Protein 8BCX (pdb70)

Foldseek 3Di:
DPPDQDQVVVCVVVVVLSVLQQDWVDLAFWFAFFLEGELVNCQLQVLCLQFCQFNDYDHDPPDTDGQFFADCPVVLVSCVVLLQAQVVLQQFALCNLVLCVVCPQCNRNHRNVVSLVPDDPVRSGGGQHLSCFADVPPRQGDHSLCQELVVLCVLQVHDPVPDDSLNSLAVSVVSPQAWKFFFADPVSTTRGMYGQQHPHHFLASDLVSSLVSQVVRPRRQSTQNVLQRDRGHATARHLSNQLSNPAPCNVVSDHPQLQQQNDVNTRSNRDHCLPPLNPSPVVPDPDGSVVVVVVLSVLLVVLSVLLNLLSLLLLLLSNLSSVVVVLVVVVFDFDPVLQVLLVVLSSLLSRLSRHQSNHTSSCPSHSVSSCVSSVSSNVSSVSSSVSSCVRCVVRVHHADLEHESPSLVSADPVSNVVDDFPQADWDDDPVRRTYGD/DDPPDQDQVVVCVVVVVLSVLQQDFVWFAFFLEGELVNCQVQVLCLQFCQWNDYDHDDPDTDHQFFADCVVVLVSCVVLLQAQVVLQQFALCNLVLCVVCPQCNRNHRNVVSLVPDDPVRSGGGDHQVCFADVPPRQGDHSLCQELVVLCVLQVHDPVPDDSLNSLAVSVVSPQAWKFFFADPVSTTRGMYGQQHPHHFLASDLVSSLVSQVVRPRRQRTQNVLQRDRGHATARHLSNQLSNPAPCVVVSDHPQLQQQNDVVTRSNRDHSLNVLVPSVVVPDPDHSVVVVVVLVVLLVVLSVLLNLLSLLLLLLSNLSSVVVVLVVVVFDFDPVLQVLLVVLSSLLSRLSRHQSNHTSSCPSHSVSSCVSSVSSNVSSVSSSVSSCVRCVVRVHHADLAHESPSLVSADPVSNVVDDDPQADWDDDPVRRTYGD/DFDADDPPDQDQVSVCSRVVVLSPLQLPLWFAFFQEGELVNCQLQVLCLQFCQWSDYDHDDPDDDHQFFADCPVVQVSCVVLLQAQVVLQQFALCSLVLCVVCPQCNRNHRNVVSLVPDDPVRSGGGQHQVCFADRGPRQGDHSLCQELVVLCVLQVHDPVPDDSLNSLASSVVSPQAWKFFFADPVSTTRGMYGQQHPHHFLASDLVSSLVSQVVRPRRQSTQNPLQRDRGHATARHLSNQLSNPAPCNVVSDHPQLQQFNFDADPHDTGTRNNRDHCVVVLVVSVVVPDPDDSVVVVVVLVVLLVVLSVLLNLLSLLLLLLSNLSSVVVVLVVVVFDQDPVLQVLLVVLSSLLSRLSRHQSNHTSSCPSHSVSSCVSSVSSNVSSVSSSVSSCVRCVVRVHHADLEHESPSLVSAPPVSNVVDDFPQADWDDDPVRRTYGD/DFDADDPPDQDQVSVCVRVVVLSVLQVDWVWFAFFQEGELVNCQLQVLCLQFCQFNDYDHDDPDTDHQFFADCVVVLVSCVVLLQAQVVLQQFALCNLVLCVVCPQCNRNHRNVVSLVPDDPVRSGGGHHQVCFADRGPRQGDHSLCQELVVLCVLQVHDPVPDDSLNSLAVSVVSPQAWKFFFADPVSTTRGMYGQQHPHHFLASDLVSSLVSQVVRPRRQSTQNVLQRDRGHATARHLSNQLSNPAPCNVVSDHPQLQQQNFDADPHDTGGRSNRDHCVNVLVPSVVVPDPDHSVVVVVVLVVLLVVLSVLLNLLSLLLLLLSNLSSVVVVLVVVVFDQDPVLQVLLVVLSSLLSRLSRHQSNHTSSCPSHSVSSCVSSVSSNVSSNSSSVSSCVRCVVRVHHADLEHESPSCVSADPVSNVVDDFPQADWDDDPVRRTYGD

Organism: Geobacter metallireducens (strain ATCC 53774 / DSM 7210 / GS-15) (NCBI:txid269799)

Solvent-accessible surface area: 79142 Å² total; per-residue (Å²): 111,80,66,48,25,40,9,50,33,22,7,161,66,98,85,62,47,52,77,24,34,112,118,127,239,64,77,50,38,120,1,1,57,1,50,48,2,11,9,93,35,0,31,69,0,12,8,1,0,0,0,4,26,42,13,24,18,7,81,44,62,103,124,103,107,17,76,13,89,40,95,12,102,95,29,64,103,23,0,78,121,52,94,0,4,0,5,22,0,4,32,72,0,12,26,0,32,125,9,36,167,122,33,29,93,73,0,12,65,30,71,5,124,59,0,14,67,114,3,48,146,160,18,43,48,14,0,23,3,24,24,5,33,30,40,44,162,102,51,56,54,82,21,10,3,36,37,2,0,6,74,3,1,137,94,4,61,29,84,90,97,166,31,54,173,75,63,20,45,2,0,16,33,0,5,28,81,1,0,26,0,7,17,31,41,112,108,118,72,0,59,10,17,43,6,0,0,53,69,3,129,54,17,74,0,12,0,59,37,0,1,156,27,8,91,87,34,106,39,1,20,29,10,58,0,81,6,4,51,12,121,3,3,0,0,3,50,0,27,5,0,1,17,0,19,89,1,88,52,64,132,80,46,20,4,28,18,60,36,76,52,34,149,145,81,30,10,46,81,70,52,44,29,35,110,61,66,1,149,14,24,73,91,118,60,136,64,157,41,78,112,13,54,70,71,8,25,38,24,10,52,109,3,28,58,24,5,52,36,1,0,8,4,0,0,6,0,0,4,0,0,36,52,0,52,55,3,80,94,133,58,70,156,13,42,156,55,7,34,65,39,0,70,53,2,0,20,34,0,0,5,5,12,0,4,1,1,1,1,25,16,1,0,58,41,4,27,93,18,0,66,78,0,0,35,8,0,10,8,9,0,7,8,0,5,0,0,0,0,2,0,0,8,99,18,56,40,73,4,76,43,14,0,65,0,72,0,52,124,6,9,47,150,114,0,105,159,116,24,93,8,24,73,72,20,86,51,111,16,99,44,1,16,22,0,78,21,58,76,95,68,48,24,26,9,50,30,3,5,162,54,90,78,74,48,43,89,30,34,95,130,109,129,128,2,2,65,2,45,42,2,12,7,94,37,0,63,71,1,12,8,1,0,0,0,4,27,43,10,24,18,8,85,53,68,163,77,92,89,19,62,13,79,35,73,13,100,102,28,68,108,25,4,73,116,43,100,0,5,0,4,20,0,4,31,70,0,11,28,0,32,138,7,36,171,99,33,20,90,73,0,13,69,28,81,9,144,66,0,16,66,100,3,63,146,154,19,43,49,14,1,24,3,26,23,6,33,31,39,16,147,102,48,56,61,84,27,10,6,36,36,2,0,5,61,1,0,108,41,14,69,28,54,82,31,98,28,37,177,72,60,21,96,3,0,14,35,0,5,30,79,1,0,26,0,3,18,29,42,110,109,137,73,0,59,10,17,34,4,0,0,11,72,8,125,47,17,50,0,12,1,60,38,0,1,155,8,7,91,58,21,105,38,1,20,32,11,60,0,80,6,4,50,13,112,2,2,0,0,2,53,0,29,6,0,1,17,0,20,90,1,89,50,62,133,80,45,20,3,28,19,64,36,73,55,13,65,98,95,49,3,44,58,72,73,51,24,67,72,22,90,1,100,8,23,87,109,115,60,138,66,156,43,88,113,12,81,70,67,9,92,44,25,15,70,106,1,24,56,18,4,53,62,0,0,9,4,0,0,7,0,0,1,0,0,37,60,0,53,54,3,80,94,131,59,67,156,12,43,154,75,25,33,63,125,0,69,51,12,0,19,33,0,0,4,7,12,0,4,1,1,1,0,30,13,1,0,56,40,4,22,103,18,0,66,101,0,0,34,47,0,26,64,54,0,70,111,0,34,50,25,0,62,102,1,0,57,149,19,56,40,122,21,81,139,34,1,76,0,70,0,44,125,7,13,54,99,134,0,88,96,123,20,103,8,62,87,176,56,102,49,139,18,120,146,59,19,39,0,19,25,248,62,102,163,12,73,94,65,48,22,25,9,34,42,4,8,153,13,66,76,44,50,41,95,19,35,93,155,125,91,3,2,40,2,62,50,1,11,14,92,38,0,61,75,1,12,8,2,0,0,2,4,26,42,15,22,19,7,114,28,58,149,82,102,142,35,60,15,82,38,78,19,109,96,39,34,108,29,2,80,130,59,90,3,5,0,5,28,0,4,30,67,0,11,27,0,33,114,6,36,172,115,33,30,94,74,0,13,76,31,72,8,142,60,0,23,67,112,3,63,146,157,18,47,50,13,0,22,2,24,32,5,32,29,43,27,151,101,47,57,58,86,23,9,3,35,36,2,0,4,75,2,1,142,89,5,68,28,78,92,97,166,30,54,177,75,61,19,69,3,0,15,35,0,4,29,80,1,0,28,0,8,18,28,41,117,91,131,64,0,59,10,16,38,4,0,0,51,68,2,134,53,16,74,0,12,1,59,36,0,2,155,26,8,90,87,35,106,40,1,34,14,12,65,0,79,6,5,47,12,171,2,3,0,0,5,51,0,25,4,0,1,17,0,20,90,2,88,55,61,132,78,45,21,4,27,22,63,37,67,46,12,117,41,208,59,87,98,152,162,16,34,8,36,93,51,59,48,28,55,158,21,119,6,99,6,24,85,104,112,62,140,73,154,52,90,114,13,63,55,75,9,54,42,24,17,66,117,5,22,64,22,4,52,39,0,0,10,3,0,0,5,0,0,1,0,0,55,62,0,54,59,3,80,94,124,59,76,155,13,40,154,54,4,34,63,36,0,69,52,2,0,20,34,0,0,5,5,12,0,3,2,1,0,1,34,15,1,0,56,39,5,32,92,20,0,70,91,0,0,36,10,0,10,9,7,0,9,12,0,6,0,2,0,0,2,1,0,6,99,19,60,41,76,5,84,43,16,1,68,0,52,0,54,153,15,12,50,156,127,0,102,100,74,25,105,8,50,80,138,56,80,50,103,22,96,45,1,15,19,0,80,23,256,68,100,164,12,73,97,70,49,25,25,9,34,46,4,7,155,15,68,76,44,51,42,92,10,33,97,112,118,128,92,4,4,42,2,64,35,2,12,18,93,39,0,61,74,1,13,10,2,0,0,1,4,28,42,20,26,26,16,124,37,75,150,76,97,134,20,61,13,88,40,91,14,105,74,34,32,108,19,1,68,131,69,130,1,4,0,5,23,0,5,30,72,0,11,28,0,32,125,7,37,172,90,33,30,96,76,0,14,70,30,82,6,152,61,0,23,63,102,4,62,146,156,20,42,48,14,0,25,3,24,22,5,31,31,39,16,143,101,47,56,54,82,22,10,5,37,34,1,0,6,72,3,2,139,94,4,61,29,48,96,87,90,31,55,174,69,58,20,59,2,0,14,32,0,4,30,80,1,0,27,0,7,18,28,40,102,118,123,91,0,56,10,16,43,6,0,0,55,69,2,133,51,16,73,0,12,0,62,38,0,2,155,27,7,90,66,29,73,40,1,17,28,11,61,0,80,7,5,49,11,106,2,3,0,0,4,49,0,28,4,0,1,17,0,20,89,0,88,51,60,135,77,45,22,3,28,20,65,36,73,51,14,124,34,201,61,87,98,155,160,12,34,6,41,68,71,76,49,28,56,155,31,99,0,108,6,26,77,113,113,62,141,67,155,41,106,116,15,66,78,74,10,86,40,24,16,68,116,1,18,58,22,6,53,59,0,0,10,3,0,0,6,0,0,0,0,0,57,63,0,55,57,2,79,94,124,60,78,155,14,42,153,75,25,32,65,124,0,69,52,11,0,20,34,0,0,5,7,12,0,2,2,1,0,1,33,14,1,0,59,40,2,25,107,19,0,66,98,0,0,35,46,0,25,66,53,0,72,112,0,34,48,24,0,60,102,1,0,56,150,19,60,40,121,21,82,137,27,1,44,0,53,0,51,153,16,13,56,88,70,0,109,102,74,22,98,8,64,82,175,55,95,50,142,25,122,148,59,21,40,0,113,23

Nearest PDB structures (foldseek):
  8bcx-assembly3_C  TM=1.002E+00  e=2.032E-79  Geobacter metallireducens GS-15
  8bcx-assembly4_D  TM=1.002E+00  e=2.264E-77  Geobacter metallireducens GS-15
  8bcx-assembly2_B  TM=9.991E-01  e=5.016E-74  Geobacter metallireducens GS-15
  8bcx-assembly1_A  TM=9.846E-01  e=2.539E-73  Geobacter metallireducens GS-15
  6v0a-assembly2_D  TM=9.038E-01  e=1.620E-48  Trichlorobacter lovleyi SZ

InterPro domains:
  IPR003321 Cytochrome c552 [PF02335] (44-482)
  IPR003321 Cytochrome c552 [PIRSF000243] (30-481)
  IPR003321 Cytochrome c552 [PTHR30633] (10-483)
  IPR003321 Cytochrome c552 [cd00548] (44-440)
  IPR036280 Multiheme cytochrome superfamily [SSF48695] (37-482)

Secondary structure (DSSP, 8-state):
-TT---HHHHHHH-HHHHHHHH----SS-----TTSEEHHHHHHSTHHHHHHTTT-EE----S---SSB---HHHHHHHHHHT-TTGGGTTT-TTHHHHHHHHTHHHHHS-HHHHHTTS-GGGTTB-S-GGGTB-TTT--B----IIIIIHHHHHTT--GGG--HHHHHHHTTTTTSS--B--B-TTS-B---B---TT-BTTB--HHHHHHHHHH-GGG--EE-TTT--EE------HHHHHHTT-HHHHTT--HHHHHS-------S---TT-TTTHHHHTT--S-HHHHHHHHHHHHHHHHHHHHHHHHHHHHHHHHHHHHHHHHHTT----HHHHHHHHHHHHHHHHHHHHHHT-TTTTTT-HHHHHHHHHHHHHHHHHHHHHHHHHHHHTT----SSEE--GGGGS-HHHHTT----TT-EEE-TTS-EEE-/--TT---HHHHHHH-HHHHHHHH-------TTSEEHHHHHHSTHHHHHHTTT-EEPPP-PPP-SSB---HHHHHHHHHHT-TTGGGTTT-TTHHHHHHHHTTHHHHS-HHHHHTTS-GGGTTB-S-GGGTB-TTT--B----IIIIIHHHHHTT--GGG--HHHHHHHTGGGTSS--B--B-TTS-B---B---TT-BTTB--HHHHHHHHHH-GGG--EE-TTT--EE------HHHHHHTT-HHHHTT--HHHHHS-B--B--S---SGGGTTHHHHTT--S-HHHHHHHHHHHHHHHHHHHHHHHHHHHHHHHHHHHHHHHHHTT----HHHHHHHHHHHHHHHHHHHHHHT-TTTTTT-HHHHHHHHHHHHHHHHHHHHHHHHHHHHTT-PPPSSEE--GGGGS-HHHHTT----TT-EEE-TTS-EEE-/-PPPPPTT---HHHHHHH-HHHHHHHH------TTSEEHHHHHHSTHHHHHHTTT-EE--------SSB---HHHHHHHHHHT-TTGGGTTT-TTHHHHHHHHTTHHHHS-HHHHHTTS-GGGTTB-S-GGGTB-TTT--B----IIIIIHHHHHTT--GGG--HHHHHHHTGGGTSS--B--B-TTS-B---B---TT-BTTB--HHHHHHHHHH-GGG--EE-TTT--EE------HHHHHHTT-HHHHTT--HHHHHS-EEEETTEEEE-TT---TTTTTTHHHHTT--S-HHHHHHHHHHHHHHHHHHHHHHHHHHHHHHHHHHHHHHHHHTTPPPPHHHHHHHHHHHHHHHHHHHHHHT-TTTTTT-HHHHHHHHHHHHHHHHHHHHHHHHHHHHTT-PPPSSEE--GGGGS-HHHHTT----TT-EEE-TTS-EEE-/-PPPPPTT---HHHHTTT-HHHHHHHH-------TTSEEHHHHHHSTHHHHHHTTT-EE--------SSB---HHHHHHHHHHT-TTGGGTTT-TTHHHHHHHHTTHHHHS-HHHHHTTS-GGGTTB-S-GGGTB-TTT--B----IIIIIHHHHHTT--GGG--HHHHHHHTGGGTSS--B--B-TTS-B---B---TT-BTTB--HHHHHHHHHH-GGG--EE-TTT--EE------HHHHHTTT-HHHHTT--HHHHHS-EEEETTEEEE--S---TTTTTTTTGGGT--S-HHHHHHHHHHHHHHHHHHHHHHHHHHHHHHHHHHHHHHHHHTTPPP-HHHHHHHHHHHHHHHHHHHHHHT-TTTTTTSHHHHHHHHHHHHHHHHHHHHHHHHHHHHTT-PPPSSEE--GGGGS-HHHHHH----TT-EEE-TTS-EEE-

Radius of gyration: 43.04 Å; Cα contacts (8 Å, |Δi|>4): 3008; chains: 4; bounding box: 99×131×94 Å

B-factor: mean 35.59, std 16.67, range [3.0, 115.53]

Structure (mmCIF, N/CA/C/O backbone):
data_8BCX
#
_entry.id   8BCX
#
_cell.length_a   91.085
_cell.length_b   91.965
_cell.length_c   123.939
_cell.angle_alpha   90
_cell.angle_beta   99.06
_cell.angle_gamma   90
#
_symmetry.space_group_name_H-M   'P 1 21 1'
#
loop_
_entity.id
_entity.type
_entity.pdbx_description
1 polymer 'Nitrite reductase (cytochrome; ammonia-forming)'
2 non-polymer 'HEME C'
3 non-polymer 'SULFATE ION'
4 water water
#
loop_
_atom_site.group_PDB
_atom_site.id
_atom_site.type_symbol
_atom_site.label_atom_id
_atom_site.label_alt_id
_atom_site.label_comp_id
_atom_site.label_asym_id
_atom_site.label_entity_id
_atom_site.label_seq_id
_atom_site.pdbx_PDB_ins_code
_atom_site.Cartn_x
_atom_site.Cartn_y
_atom_site.Cartn_z
_atom_site.occupancy
_atom_site.B_iso_or_equiv
_atom_site.auth_seq_id
_atom_site.auth_comp_id
_atom_site.auth_asym_id
_atom_site.auth_atom_id
_atom_site.pdbx_PDB_model_num
ATOM 1 N N . PRO A 1 43 ? 56.627 5.265 9.331 1 73.84 39 PRO A N 1
ATOM 2 C CA . PRO A 1 43 ? 56.833 4.002 10.059 1 74.23 39 PRO A CA 1
ATOM 3 C C . PRO A 1 43 ? 55.958 3.847 11.292 1 75 39 PRO A C 1
ATOM 4 O O . PRO A 1 43 ? 55.511 4.841 11.864 1 75.28 39 PRO A O 1
ATOM 8 N N . ASP A 1 44 ? 55.69 2.592 11.693 1 75.17 40 ASP A N 1
ATOM 9 C CA . ASP A 1 44 ? 54.867 2.294 12.866 1 75.74 40 ASP A CA 1
ATOM 10 C C . ASP A 1 44 ? 55.563 2.774 14.132 1 75.94 40 ASP A C 1
ATOM 11 O O . ASP A 1 44 ? 56.769 2.594 14.28 1 76.54 40 ASP A O 1
ATOM 13 N N . GLY A 1 45 ? 54.816 3.425 15.008 1 75.43 41 GLY A N 1
ATOM 14 C CA . GLY A 1 45 ? 55.374 3.941 16.251 1 75.21 41 GLY A CA 1
ATOM 15 C C . GLY A 1 45 ? 56.099 5.27 16.134 1 74.4 41 GLY A C 1
ATOM 16 O O . GLY A 1 45 ? 56.683 5.737 17.115 1 74.99 41 GLY A O 1
ATOM 17 N N . GLU A 1 46 ? 56.077 5.895 14.946 1 72.77 42 GLU A N 1
ATOM 18 C CA . GLU A 1 46 ? 56.723 7.19 14.757 1 71.25 42 GLU A CA 1
ATOM 19 C C . GLU A 1 46 ? 55.811 8.318 15.265 1 69.02 42 GLU A C 1
ATOM 20 O O . GLU A 1 46 ? 54.795 8.631 14.647 1 68.78 42 GLU A O 1
ATOM 26 N N . VAL A 1 47 ? 56.184 8.91 16.408 1 67.01 43 VAL A N 1
ATOM 27 C CA . VAL A 1 47 ? 55.457 9.99 17.07 1 65.35 43 VAL A CA 1
ATOM 28 C C . VAL A 1 47 ? 55.792 11.362 16.461 1 63 43 VAL A C 1
ATOM 29 O O . VAL A 1 47 ? 54.91 12.219 16.372 1 62.68 43 VAL A O 1
ATOM 33 N N . ASP A 1 48 ? 57.049 11.551 16.014 1 61.07 44 ASP A N 1
ATOM 34 C CA . ASP A 1 48 ? 57.532 12.824 15.471 1 59.77 44 ASP A CA 1
ATOM 35 C C . ASP A 1 48 ? 56.722 13.361 14.294 1 58.56 44 ASP A C 1
ATOM 36 O O . ASP A 1 48 ? 56.798 12.828 13.197 1 58.94 44 ASP A O 1
ATOM 41 N N . PRO A 1 49 ? 55.986 14.469 14.507 1 57.1 45 PRO A N 1
ATOM 42 C CA . PRO A 1 49 ? 55.204 15.062 13.413 1 56.36 45 PRO A CA 1
ATOM 43 C C . PRO A 1 49 ? 56.053 15.556 12.243 1 56.11 45 PRO A C 1
ATOM 44 O O . PRO A 1 49 ? 55.544 15.648 11.134 1 56.18 45 PRO A O 1
ATOM 48 N N . ALA A 1 50 ? 57.341 15.866 12.477 1 55.5 46 ALA A N 1
ATOM 49 C CA . ALA A 1 50 ? 58.248 16.291 11.414 1 55.41 46 ALA A CA 1
ATOM 50 C C . ALA A 1 50 ? 58.484 15.132 10.412 1 55.45 46 ALA A C 1
ATOM 51 O O . ALA A 1 50 ? 58.641 15.372 9.207 1 55.1 46 ALA A O 1
ATOM 53 N N . VAL A 1 51 ? 58.449 13.874 10.896 1 55.31 47 VAL A N 1
ATOM 54 C CA . VAL A 1 51 ? 58.576 12.715 10.025 1 55.54 47 VAL A CA 1
ATOM 55 C C . VAL A 1 51 ? 57.325 12.605 9.158 1 55.55 47 VAL A C 1
ATOM 56 O O . VAL A 1 51 ? 57.445 12.47 7.944 1 56.32 47 VAL A O 1
ATOM 60 N N . TRP A 1 52 ? 56.131 12.731 9.757 1 54.53 48 TRP A N 1
ATOM 61 C CA . TRP A 1 52 ? 54.863 12.708 9.003 1 53.87 48 TRP A CA 1
ATOM 62 C C . TRP A 1 52 ? 54.791 13.886 8.006 1 55.95 48 TRP A C 1
ATOM 63 O O . TRP A 1 52 ? 54.272 13.74 6.898 1 56.53 48 TRP A O 1
ATOM 74 N N . GLY A 1 53 ? 55.352 15.019 8.412 1 56.72 49 GLY A N 1
ATOM 75 C CA . GLY A 1 53 ? 55.422 16.24 7.632 1 58.27 49 GLY A CA 1
ATOM 76 C C . GLY A 1 53 ? 56.247 16.137 6.373 1 59.93 49 GLY A C 1
ATOM 77 O O . GLY A 1 53 ? 56.089 16.968 5.479 1 60.6 49 GLY A O 1
ATOM 78 N N . LYS A 1 54 ? 57.139 15.132 6.279 1 60.51 50 LYS A N 1
ATOM 79 C CA . LYS A 1 54 ? 57.906 14.938 5.047 1 61.29 50 LYS A CA 1
ATOM 80 C C . LYS A 1 54 ? 57.021 14.298 3.95 1 61.38 50 LYS A C 1
ATOM 81 O O . LYS A 1 54 ? 57.285 14.497 2.762 1 62.58 50 LYS A O 1
ATOM 87 N N . ALA A 1 55 ? 55.955 13.57 4.346 1 60.14 51 ALA A N 1
ATOM 88 C CA . ALA A 1 55 ? 55 12.961 3.423 1 59.61 51 ALA A CA 1
ATOM 89 C C . ALA A 1 55 ? 53.838 13.926 3.155 1 58.64 51 ALA A C 1
ATOM 90 O O . ALA A 1 55 ? 53.346 14.007 2.031 1 58.7 51 ALA A O 1
ATOM 92 N N . TYR A 1 56 ? 53.398 14.66 4.193 1 57.25 52 TYR A N 1
ATOM 93 C CA . TYR A 1 56 ? 52.27 15.592 4.102 1 56.34 52 TYR A CA 1
ATOM 94 C C . TYR A 1 56 ? 52.673 16.967 4.631 1 55.71 52 TYR A C 1
ATOM 95 O O . TYR A 1 56 ? 52.303 17.342 5.747 1 55.5 52 TYR A O 1
ATOM 104 N N . PRO A 1 57 ? 53.439 17.735 3.833 1 54.87 53 PRO A N 1
ATOM 105 C CA . PRO A 1 57 ? 53.915 19.046 4.315 1 54.52 53 PRO A CA 1
ATOM 106 C C . PRO A 1 57 ? 52.845 20.109 4.535 1 54.13 53 PRO A C 1
ATOM 107 O O . PRO A 1 57 ? 53.013 20.953 5.411 1 55.05 53 PRO A O 1
ATOM 111 N N . THR A 1 58 ? 51.75 20.068 3.771 1 52.94 54 THR A N 1
ATOM 112 C CA . THR A 1 58 ? 50.677 21.051 3.909 1 52.17 54 THR A CA 1
ATOM 113 C C . THR A 1 58 ? 49.985 20.961 5.269 1 51.4 54 THR A C 1
ATOM 114 O O . THR A 1 58 ? 49.861 21.971 5.965 1 51.59 54 THR A O 1
ATOM 118 N N . GLU A 1 59 ? 49.535 19.754 5.645 1 50.29 55 GLU A N 1
ATOM 119 C CA . GLU A 1 59 ? 48.849 19.51 6.909 1 49.41 55 GLU A CA 1
ATOM 120 C C . GLU A 1 59 ? 49.786 19.716 8.102 1 49.11 55 GLU A C 1
ATOM 121 O O . GLU A 1 59 ? 49.319 20.141 9.16 1 49.02 55 GLU A O 1
ATOM 127 N N . TYR A 1 60 ? 51.108 19.453 7.923 1 48.53 56 TYR A N 1
ATOM 128 C CA . TYR A 1 60 ? 52.127 19.659 8.944 1 48.57 56 TYR A CA 1
ATOM 129 C C . TYR A 1 60 ? 52.31 21.158 9.207 1 49.33 56 TYR A C 1
ATOM 130 O O . TYR A 1 60 ? 52.377 21.575 10.369 1 49.45 56 TYR A O 1
ATOM 139 N N . GLU A 1 61 ? 52.342 21.962 8.113 1 49.66 57 GLU A N 1
ATOM 140 C CA . GLU A 1 61 ? 52.473 23.426 8.136 1 49.94 57 GLU A CA 1
ATOM 141 C C . GLU A 1 61 ? 51.286 24.064 8.871 1 48.6 57 GLU A C 1
ATOM 142 O O . GLU A 1 61 ? 51.495 24.921 9.734 1 48.67 57 GLU A O 1
ATOM 148 N N . MET A 1 62 ? 50.048 23.623 8.567 1 47.35 58 MET A N 1
ATOM 149 C CA . MET A 1 62 ? 48.867 24.16 9.252 1 46.66 58 MET A CA 1
ATOM 150 C C . MET A 1 62 ? 48.855 23.708 10.7 1 45.81 58 MET A C 1
ATOM 151 O O . MET A 1 62 ? 48.481 24.488 11.581 1 45.75 58 MET A O 1
ATOM 156 N N . TRP A 1 63 ? 49.216 22.432 10.943 1 45.07 59 TRP A N 1
ATOM 157 C CA . TRP A 1 63 ? 49.2 21.843 12.274 1 45.08 59 TRP A CA 1
ATOM 158 C C . TRP A 1 63 ? 50.066 22.614 13.271 1 46.29 59 TRP A C 1
ATOM 159 O O . TRP A 1 63 ? 49.628 22.826 14.391 1 45.08 59 TRP A O 1
ATOM 170 N N . LYS A 1 64 ? 51.27 23.062 12.86 1 48.56 60 LYS A N 1
ATOM 171 C CA . LYS A 1 64 ? 52.157 23.77 13.787 1 51.05 60 LYS A CA 1
ATOM 172 C C . LYS A 1 64 ? 51.762 25.237 14.002 1 53.66 60 LYS A C 1
ATOM 173 O O . LYS A 1 64 ? 52.148 25.821 15.013 1 54.13 60 LYS A O 1
ATOM 179 N N . LYS A 1 65 ? 50.943 25.812 13.112 1 55.25 61 LYS A N 1
ATOM 180 C CA . LYS A 1 65 ? 50.492 27.193 13.258 1 57.02 61 LYS A CA 1
ATOM 181 C C . LYS A 1 65 ? 49.533 27.375 14.434 1 58.49 61 LYS A C 1
ATOM 182 O O . LYS A 1 65 ? 48.748 26.482 14.744 1 59.05 61 LYS A O 1
ATOM 188 N N . THR A 1 66 ? 49.599 28.534 15.09 1 59.14 62 THR A N 1
ATOM 189 C CA . THR A 1 66 ? 48.709 28.836 16.205 1 60.07 62 THR A CA 1
ATOM 190 C C . THR A 1 66 ? 48.25 30.305 16.169 1 60.56 62 THR A C 1
ATOM 191 O O . THR A 1 66 ? 47.126 30.623 16.562 1 60.78 62 THR A O 1
ATOM 195 N N . LYS A 1 74 ? 39.259 43.768 21.688 1 53.19 70 LYS A N 1
ATOM 196 C CA . LYS A 1 74 ? 38.462 42.825 22.483 1 53.46 70 LYS A CA 1
ATOM 197 C C . LYS A 1 74 ? 37.409 42.129 21.594 1 52.97 70 LYS A C 1
ATOM 198 O O . LYS A 1 74 ? 36.834 42.762 20.698 1 53.26 70 LYS A O 1
ATOM 204 N N . SER A 1 75 ? 37.176 40.821 21.829 1 51.57 71 SER A N 1
ATOM 205 C CA . SER A 1 75 ? 36.255 40.014 21.025 1 50.39 71 SER A CA 1
ATOM 206 C C . SER A 1 75 ? 34.778 40.316 21.282 1 48.67 71 SER A C 1
ATOM 207 O O . SER A 1 75 ? 34.408 40.631 22.413 1 49.13 71 SER A O 1
ATOM 210 N N . LYS A 1 76 ? 33.926 40.155 20.251 1 46.26 72 LYS A N 1
ATOM 211 C CA . LYS A 1 76 ? 32.48 40.293 20.45 1 44.84 72 LYS A CA 1
ATOM 212 C C . LYS A 1 76 ? 31.804 38.935 20.853 1 42.54 72 LYS A C 1
ATOM 213 O O . LYS A 1 76 ? 30.621 38.912 21.217 1 42.51 72 LYS A O 1
ATOM 219 N N . TYR A 1 77 ? 32.585 37.823 20.846 1 40.09 73 TYR A N 1
ATOM 220 C CA . TYR A 1 77 ? 32.122 36.5 21.249 1 38.02 73 TYR A CA 1
ATOM 221 C C . TYR A 1 77 ? 32.507 36.188 22.718 1 35.32 73 TYR A C 1
ATOM 222 O O . TYR A 1 77 ? 33.468 36.731 23.256 1 34.4 73 TYR A O 1
ATOM 231 N N . LYS A 1 78 ? 31.706 35.36 23.366 1 33.76 74 LYS A N 1
ATOM 232 C CA . LYS A 1 78 ? 31.907 35.016 24.761 1 32.76 74 LYS A CA 1
ATOM 233 C C . LYS A 1 78 ? 32.536 33.647 24.902 1 31 74 LYS A C 1
ATOM 234 O O . LYS A 1 78 ? 32.489 32.823 23.989 1 30.89 74 LYS A O 1
ATOM 240 N N . ARG A 1 79 ? 33.114 33.393 26.063 1 29.64 75 ARG A N 1
ATOM 241 C CA . ARG A 1 79 ? 33.622 32.078 26.431 1 29.52 75 ARG A CA 1
ATOM 242 C C . ARG A 1 79 ? 33.133 31.729 27.858 1 27.66 75 ARG A C 1
ATOM 243 O O . ARG A 1 79 ? 32.803 32.632 28.639 1 27.93 75 ARG A O 1
ATOM 251 N N . GLY A 1 80 ? 33.028 30.443 28.167 1 25.44 76 GLY A N 1
ATOM 252 C CA . GLY A 1 80 ? 32.659 30.02 29.507 1 24.52 76 GLY A CA 1
ATOM 253 C C . GLY A 1 80 ? 33.915 29.962 30.366 1 24.07 76 GLY A C 1
ATOM 254 O O . GLY A 1 80 ? 34.898 30.671 30.097 1 24.92 76 GLY A O 1
ATOM 255 N N . PHE A 1 81 ? 33.948 29.062 31.335 1 22.37 77 PHE A N 1
ATOM 256 C CA . PHE A 1 81 ? 35.153 28.907 32.152 1 21.49 77 PHE A CA 1
ATOM 257 C C . PHE A 1 81 ? 35.911 27.64 31.75 1 21.06 77 PHE A C 1
ATOM 258 O O . PHE A 1 81 ? 35.344 26.737 31.122 1 21.61 77 PHE A O 1
ATOM 266 N N . ASP A 1 82 ? 37.195 27.579 32.082 1 20.13 78 ASP A N 1
ATOM 267 C CA . ASP A 1 82 ? 37.989 26.382 31.826 1 19.89 78 ASP A CA 1
ATOM 268 C C . ASP A 1 82 ? 37.835 25.579 33.114 1 20.62 78 ASP A C 1
ATOM 269 O O . ASP A 1 82 ? 38.297 26.029 34.157 1 21.19 78 ASP A O 1
ATOM 274 N N . ALA A 1 83 ? 37.113 24.457 33.073 1 20.65 79 ALA A N 1
ATOM 275 C CA . ALA A 1 83 ? 36.833 23.688 34.282 1 21.52 79 ALA A CA 1
ATOM 276 C C . ALA A 1 83 ? 38.065 23.3 35.129 1 22.28 79 ALA A C 1
ATOM 277 O O . ALA A 1 83 ? 37.986 23.333 36.358 1 22.03 79 ALA A O 1
ATOM 279 N N . ASP A 1 84 ? 39.186 22.965 34.496 1 22.51 80 ASP A N 1
ATOM 280 C CA . ASP A 1 84 ? 40.396 22.579 35.234 1 22.94 80 ASP A CA 1
ATOM 281 C C . ASP A 1 84 ? 41.334 23.743 35.546 1 23.85 80 ASP A C 1
ATOM 282 O O . ASP A 1 84 ? 42.408 23.524 36.091 1 24.07 80 ASP A O 1
ATOM 287 N N . HIS A 1 85 ? 40.945 24.971 35.193 1 24.46 81 HIS A N 1
ATOM 288 C CA . HIS A 1 85 ? 41.747 26.16 35.453 1 24.85 81 HIS A CA 1
ATOM 289 C C . HIS A 1 85 ? 40.819 27.374 35.571 1 23.98 81 HIS A C 1
ATOM 290 O O . HIS A 1 85 ? 40.678 28.147 34.623 1 23.85 81 HIS A O 1
ATOM 297 N N . VAL A 1 86 ? 40.123 27.489 36.717 1 23.37 82 VAL A N 1
ATOM 298 C CA . VAL A 1 86 ? 39.203 28.589 36.956 1 23.14 82 VAL A CA 1
ATOM 299 C C . VAL A 1 86 ? 40.046 29.825 37.225 1 23.01 82 VAL A C 1
ATOM 300 O O . VAL A 1 86 ? 40.917 29.779 38.083 1 23.15 82 VAL A O 1
ATOM 304 N N . THR A 1 87 ? 39.83 30.914 36.468 1 22.16 83 THR A N 1
ATOM 305 C CA . THR A 1 87 ? 40.651 32.117 36.64 1 21.49 83 THR A CA 1
ATOM 306 C C . THR A 1 87 ? 39.929 33.241 37.34 1 22.13 83 THR A C 1
ATOM 307 O O . THR A 1 87 ? 38.699 33.294 37.302 1 22.7 83 THR A O 1
ATOM 311 N N . TYR A 1 88 ? 40.688 34.188 37.921 1 22.42 84 TYR A N 1
ATOM 312 C CA . TYR A 1 88 ? 40.11 35.375 38.558 1 22.72 84 TYR A CA 1
ATOM 313 C C . TYR A 1 88 ? 39.311 36.197 37.566 1 22.69 84 TYR A C 1
ATOM 314 O O . TYR A 1 88 ? 38.306 36.782 37.959 1 23.06 84 TYR A O 1
ATOM 323 N N . ASP A 1 89 ? 39.729 36.212 36.286 1 22.72 85 ASP A N 1
ATOM 324 C CA . ASP A 1 89 ? 39.034 36.89 35.19 1 23.29 85 ASP A CA 1
ATOM 325 C C . ASP A 1 89 ? 37.643 36.326 35.001 1 22.9 85 ASP A C 1
ATOM 326 O O . ASP A 1 89 ? 36.715 37.095 34.773 1 22.99 85 ASP A O 1
ATOM 331 N N . LYS A 1 90 ? 37.49 34.996 35.049 1 22.4 86 LYS A N 1
ATOM 332 C CA . LYS A 1 90 ? 36.167 34.385 34.898 1 21.91 86 LYS A CA 1
ATOM 333 C C . LYS A 1 90 ? 35.309 34.61 36.125 1 21.4 86 LYS A C 1
ATOM 334 O O . LYS A 1 90 ? 34.111 34.814 35.981 1 20.87 86 LYS A O 1
ATOM 340 N N . LEU A 1 91 ? 35.915 34.658 37.339 1 21.41 87 LEU A N 1
ATOM 341 C CA . LEU A 1 91 ? 35.151 34.966 38.543 1 21.77 87 LEU A CA 1
ATOM 342 C C . LEU A 1 91 ? 34.564 36.377 38.441 1 21.72 87 LEU A C 1
ATOM 343 O O . LEU A 1 91 ? 33.439 36.596 38.824 1 21.59 87 LEU A O 1
ATOM 348 N N . SER A 1 92 ? 35.312 37.304 37.894 1 22.16 88 SER A N 1
ATOM 349 C CA . SER A 1 92 ? 34.88 38.681 37.693 1 23.21 88 SER A CA 1
ATOM 350 C C . SER A 1 92 ? 33.694 38.781 36.711 1 22.63 88 SER A C 1
ATOM 351 O O . SER A 1 92 ? 32.845 39.661 36.859 1 22.85 88 SER A O 1
ATOM 354 N N . GLU A 1 93 ? 33.649 37.886 35.718 1 21.73 89 GLU A N 1
ATOM 355 C CA . GLU A 1 93 ? 32.635 37.82 34.676 1 21.69 89 GLU A CA 1
ATOM 356 C C . GLU A 1 93 ? 31.366 37.101 35.167 1 21.48 89 GLU A C 1
ATOM 357 O O . GLU A 1 93 ? 30.249 37.47 34.793 1 21.3 89 GLU A O 1
ATOM 363 N N . PHE A 1 94 ? 31.549 36.041 35.982 1 20.62 90 PHE A N 1
ATOM 364 C CA . PHE A 1 94 ? 30.462 35.245 36.544 1 20.27 90 PHE A CA 1
ATOM 365 C C . PHE A 1 94 ? 30.646 35.223 38.05 1 19.62 90 PHE A C 1
ATOM 366 O O . PHE A 1 94 ? 31.213 34.277 38.594 1 19.86 90 PHE A O 1
ATOM 374 N N . PRO A 1 95 ? 30.271 36.318 38.735 1 18.2 91 PRO A N 1
ATOM 375 C CA . PRO A 1 95 ? 30.565 36.426 40.169 1 17.55 91 PRO A CA 1
ATOM 376 C C . PRO A 1 95 ? 30.082 35.286 41.061 1 17.39 91 PRO A C 1
ATOM 377 O O . PRO A 1 95 ? 30.754 35.002 42.049 1 18.23 91 PRO A O 1
ATOM 381 N N . TYR A 1 96 ? 28.988 34.609 40.718 1 16.53 92 TYR A N 1
ATOM 382 C CA . TYR A 1 96 ? 28.493 33.482 41.512 1 16.77 92 TYR A CA 1
ATOM 383 C C . TYR A 1 96 ? 29.538 32.333 41.629 1 17.77 92 TYR A C 1
ATOM 384 O O . TYR A 1 96 ? 29.505 31.549 42.596 1 17.44 92 TYR A O 1
ATOM 393 N N . MET A 1 97 ? 30.464 32.244 40.649 1 18.03 93 MET A N 1
ATOM 394 C CA . MET A 1 97 ? 31.517 31.23 40.608 1 19.43 93 MET A CA 1
ATOM 395 C C . MET A 1 97 ? 32.5 31.335 41.763 1 20.66 93 MET A C 1
ATOM 396 O O . MET A 1 97 ? 33.05 30.315 42.168 1 21.42 93 MET A O 1
ATOM 401 N N . ALA A 1 98 ? 32.743 32.548 42.3 1 20.99 94 ALA A N 1
ATOM 402 C CA . ALA A 1 98 ? 33.667 32.691 43.436 1 21.41 94 ALA A CA 1
ATOM 403 C C . ALA A 1 98 ? 33.127 31.903 44.647 1 21.56 94 ALA A C 1
ATOM 404 O O . ALA A 1 98 ? 33.87 31.171 45.3 1 21.2 94 ALA A O 1
ATOM 406 N N . LEU A 1 99 ? 31.812 31.973 44.866 1 21.62 95 LEU A N 1
ATOM 407 C CA . LEU A 1 99 ? 31.186 31.257 45.978 1 22.01 95 LEU A CA 1
ATOM 408 C C . LEU A 1 99 ? 31.037 29.747 45.645 1 20 95 LEU A C 1
ATOM 409 O O . LEU A 1 99 ? 31.366 28.903 46.476 1 19.09 95 LEU A O 1
ATOM 414 N N . LEU A 1 100 ? 30.521 29.422 44.44 1 18.75 96 LEU A N 1
ATOM 415 C CA . LEU A 1 100 ? 30.272 28.036 44.068 1 18.11 96 LEU A CA 1
ATOM 416 C C . LEU A 1 100 ? 31.529 27.197 43.876 1 17.82 96 LEU A C 1
ATOM 417 O O . LEU A 1 100 ? 31.5 25.997 44.165 1 16.75 96 LEU A O 1
ATOM 422 N N . PHE A 1 101 ? 32.633 27.819 43.402 1 17.71 97 PHE A N 1
ATOM 423 C CA . PHE A 1 101 ? 33.848 27.053 43.117 1 18.26 97 PHE A CA 1
ATOM 424 C C . PHE A 1 101 ? 34.94 27.195 44.148 1 19.29 97 PHE A C 1
ATOM 425 O O . PHE A 1 101 ? 35.988 26.599 43.955 1 20.76 97 PHE A O 1
ATOM 433 N N . ASN A 1 102 ? 34.726 27.916 45.26 1 19.31 98 ASN A N 1
ATOM 434 C CA . ASN A 1 102 ? 35.76 27.977 46.317 1 19.3 98 ASN A CA 1
ATOM 435 C C . ASN A 1 102 ? 35.975 26.561 46.889 1 19.38 98 ASN A C 1
ATOM 436 O O . ASN A 1 102 ? 35.013 25.895 47.243 1 19.76 98 ASN A O 1
ATOM 441 N N . GLY A 1 103 ? 37.215 26.089 46.865 1 19.52 99 GLY A N 1
ATOM 442 C CA . GLY A 1 103 ? 37.573 24.72 47.222 1 19.78 99 GLY A CA 1
ATOM 443 C C . GLY A 1 103 ? 38.091 23.946 46.007 1 20.62 99 GLY A C 1
ATOM 444 O O . GLY A 1 103 ? 38.738 22.91 46.151 1 20.76 99 GLY A O 1
ATOM 445 N N . TRP A 1 104 ? 37.808 24.432 44.79 1 20.96 100 TRP A N 1
ATOM 446 C CA . TRP A 1 104 ? 38.238 23.822 43.534 1 22.04 100 TRP A CA 1
ATOM 447 C C . TRP A 1 104 ? 39.607 24.383 43.079 1 23.4 100 TRP A C 1
ATOM 448 O O . TRP A 1 104 ? 40.369 23.668 42.429 1 24.4 100 TRP A O 1
ATOM 459 N N . GLY A 1 105 ? 39.928 25.626 43.454 1 22.64 101 GLY A N 1
ATOM 460 C CA . GLY A 1 105 ? 41.183 26.238 43.047 1 22.05 101 GLY A CA 1
ATOM 461 C C . GLY A 1 105 ? 40.998 27.345 42.029 1 21.65 101 GLY A C 1
ATOM 462 O O . GLY A 1 105 ? 40.295 27.182 41.025 1 21.66 101 GLY A O 1
ATOM 463 N N . PHE A 1 106 ? 41.579 28.515 42.32 1 21.4 102 PHE A N 1
ATOM 464 C CA . PHE A 1 106 ? 41.53 29.686 41.438 1 21.43 102 PHE A CA 1
ATOM 465 C C . PHE A 1 106 ? 42.955 29.994 40.968 1 23.92 102 PHE A C 1
ATOM 466 O O . PHE A 1 106 ? 43.916 29.731 41.683 1 24.44 102 PHE A O 1
ATOM 474 N N . GLY A 1 107 ? 43.083 30.542 39.773 1 25.18 103 GLY A N 1
ATOM 475 C CA . GLY A 1 107 ? 44.388 30.861 39.214 1 27.03 103 GLY A CA 1
ATOM 476 C C . GLY A 1 107 ? 44.383 32.081 38.325 1 29 103 GLY A C 1
ATOM 477 O O . GLY A 1 107 ? 43.344 32.687 38.08 1 28.46 103 GLY A O 1
ATOM 478 N N . ILE A 1 108 ? 45.565 32.458 37.862 1 31.11 104 ILE A N 1
ATOM 479 C CA . ILE A 1 108 ? 45.788 33.588 36.972 1 33.28 104 ILE A CA 1
ATOM 480 C C . ILE A 1 108 ? 45.473 33.158 35.537 1 34.81 104 ILE A C 1
ATOM 481 O O . ILE A 1 108 ? 45.806 32.036 35.145 1 34.32 104 ILE A O 1
ATOM 486 N N . ALA A 1 109 ? 44.868 34.049 34.74 1 37.05 105 ALA A N 1
ATOM 487 C CA . ALA A 1 109 ? 44.603 33.753 33.332 1 40 105 ALA A CA 1
ATOM 488 C C . ALA A 1 109 ? 45.933 33.711 32.598 1 44.1 105 ALA A C 1
ATOM 489 O O . ALA A 1 109 ? 46.655 34.714 32.609 1 44.17 105 ALA A O 1
ATOM 491 N N . TYR A 1 110 ? 46.3 32.551 32.022 1 47.14 106 TYR A N 1
ATOM 492 C CA . TYR A 1 110 ? 47.563 32.398 31.29 1 50.52 106 TYR A CA 1
ATOM 493 C C . TYR A 1 110 ? 47.285 32.71 29.811 1 53.85 106 TYR A C 1
ATOM 494 O O . TYR A 1 110 ? 46.918 31.794 29.072 1 54.61 106 TYR A O 1
ATOM 496 N N . ASN A 1 111 ? 47.407 33.997 29.388 1 55.24 107 ASN A N 1
ATOM 497 C CA . ASN A 1 111 ? 47.074 34.418 28.015 1 56.94 107 ASN A CA 1
ATOM 498 C C . ASN A 1 111 ? 48.128 34.017 26.965 1 58.01 107 ASN A C 1
ATOM 499 O O . ASN A 1 111 ? 48.765 34.873 26.355 1 58.54 107 ASN A O 1
ATOM 501 N N . GLU A 1 112 ? 48.292 32.711 26.753 1 58.11 108 GLU A N 1
ATOM 502 C CA . GLU A 1 112 ? 49.272 32.134 25.838 1 58.49 108 GLU A CA 1
ATOM 503 C C . GLU A 1 112 ? 48.578 31.356 24.688 1 57.8 108 GLU A C 1
ATOM 504 O O . GLU A 1 112 ? 47.412 30.983 24.828 1 58.01 108 GLU A O 1
ATOM 510 N N . PRO A 1 113 ? 49.258 31.104 23.546 1 56.84 109 PRO A N 1
ATOM 511 C CA . PRO A 1 113 ? 48.59 30.4 22.431 1 56.35 109 PRO A CA 1
ATOM 512 C C . PRO A 1 113 ? 47.995 29.066 22.85 1 55.97 109 PRO A C 1
ATOM 513 O O . PRO A 1 113 ? 48.613 28.367 23.649 1 56.55 109 PRO A O 1
ATOM 517 N N . ARG A 1 114 ? 46.757 28.754 22.401 1 54.76 110 ARG A N 1
ATOM 518 C CA . ARG A 1 114 ? 46.07 27.532 22.848 1 53.44 110 ARG A CA 1
ATOM 519 C C . ARG A 1 114 ? 45.759 26.475 21.723 1 51.24 110 ARG A C 1
ATOM 520 O O . ARG A 1 114 ? 44.649 25.95 21.653 1 51.49 110 ARG A O 1
ATOM 522 N N . GLY A 1 115 ? 46.787 26.105 20.963 1 48.63 111 GLY A N 1
ATOM 523 C CA . GLY A 1 115 ? 46.742 25.159 19.845 1 46.38 111 GLY A CA 1
ATOM 524 C C . GLY A 1 115 ? 47.141 23.743 20.209 1 43.31 111 GLY A C 1
ATOM 525 O O . GLY A 1 115 ? 47.546 23.485 21.343 1 43.82 111 GLY A O 1
ATOM 526 N N . HIS A 1 116 ? 47.016 22.809 19.267 1 40.21 112 HIS A N 1
ATOM 527 C CA . HIS A 1 116 ? 47.32 21.402 19.535 1 37.91 112 HIS A CA 1
ATOM 528 C C . HIS A 1 116 ? 48.803 21.092 19.524 1 36.89 112 HIS A C 1
ATOM 529 O O . HIS A 1 116 ? 49.248 20.278 20.322 1 36.45 112 HIS A O 1
ATOM 536 N N . ALA A 1 117 ? 49.549 21.668 18.568 1 36.27 113 ALA A N 1
ATOM 537 C CA . ALA A 1 117 ? 50.947 21.335 18.357 1 35.89 113 ALA A CA 1
ATOM 538 C C . ALA A 1 117 ? 51.849 21.435 19.597 1 35.42 113 ALA A C 1
ATOM 539 O O . ALA A 1 117 ? 52.509 20.454 19.936 1 35.44 113 ALA A O 1
ATOM 541 N N . ASN A 1 118 ? 51.856 22.582 20.287 1 35.04 114 ASN A N 1
ATOM 542 C CA . ASN A 1 118 ? 52.752 22.772 21.414 1 34.38 114 ASN A CA 1
ATOM 543 C C . ASN A 1 118 ? 52.025 23.109 22.702 1 33.55 114 ASN A C 1
ATOM 544 O O . ASN A 1 118 ? 51.171 23.987 22.721 1 33.74 114 ASN A O 1
ATOM 549 N N . MET A 1 119 ? 52.332 22.382 23.777 1 32.89 115 MET A N 1
ATOM 550 C CA . MET A 1 119 ? 51.694 22.577 25.078 1 32.36 115 MET A CA 1
ATOM 551 C C . MET A 1 119 ? 52.748 22.66 26.185 1 33.2 115 MET A C 1
ATOM 552 O O . MET A 1 119 ? 53.301 21.633 26.568 1 34.05 115 MET A O 1
ATOM 557 N N . VAL A 1 120 ? 53.053 23.872 26.679 1 32.99 116 VAL A N 1
ATOM 558 C CA . VAL A 1 120 ? 54.024 24.032 27.76 1 33.84 116 VAL A CA 1
ATOM 559 C C . VAL A 1 120 ? 53.5 23.4 29.065 1 33.58 116 VAL A C 1
ATOM 560 O O . VAL A 1 120 ? 52.287 23.379 29.322 1 33.14 116 VAL A O 1
ATOM 564 N N . ARG A 1 121 ? 54.412 22.833 29.85 1 33.79 117 ARG A N 1
ATOM 565 C CA . ARG A 1 121 ? 54.077 22.042 31.033 1 34.67 117 ARG A CA 1
ATOM 566 C C . ARG A 1 121 ? 54.174 22.742 32.368 1 37.01 117 ARG A C 1
ATOM 567 O O . ARG A 1 121 ? 53.741 22.168 33.365 1 37.36 117 ARG A O 1
ATOM 575 N N . ASP A 1 122 ? 54.76 23.947 32.407 1 38.23 118 ASP A N 1
ATOM 576 C CA . ASP A 1 122 ? 54.986 24.696 33.648 1 39.56 118 ASP A CA 1
ATOM 577 C C . ASP A 1 122 ? 53.733 24.811 34.555 1 37.93 118 ASP A C 1
ATOM 578 O O . ASP A 1 122 ? 53.783 24.391 35.711 1 37.72 118 ASP A O 1
ATOM 583 N N . GLN A 1 123 ? 52.62 25.347 34.043 1 36.65 119 GLN A N 1
ATOM 584 C CA . GLN A 1 123 ? 51.401 25.491 34.847 1 36.11 119 GLN A CA 1
ATOM 585 C C . GLN A 1 123 ? 50.687 24.169 35.105 1 33.97 119 GLN A C 1
ATOM 586 O O . GLN A 1 123 ? 50.064 24.004 36.15 1 32.42 119 GLN A O 1
ATOM 592 N N . LEU A 1 124 ? 50.833 23.21 34.178 1 33.56 120 LEU A N 1
ATOM 593 C CA . LEU A 1 124 ? 50.279 21.858 34.315 1 34.21 120 LEU A CA 1
ATOM 594 C C . LEU A 1 124 ? 50.977 21.064 35.439 1 34.55 120 LEU A C 1
ATOM 595 O O . LEU A 1 124 ? 50.371 20.201 36.056 1 33.85 120 LEU A O 1
ATOM 600 N N . GLU A 1 125 ? 52.245 21.357 35.685 1 35.54 121 GLU A N 1
ATOM 601 C CA . GLU A 1 125 ? 53.034 20.748 36.743 1 37.45 121 GLU A CA 1
ATOM 602 C C . GLU A 1 125 ? 52.501 21.233 38.104 1 38.32 121 GLU A C 1
ATOM 603 O O . GLU A 1 125 ? 52.234 20.418 38.987 1 38.56 121 GLU A O 1
ATOM 609 N N . ILE A 1 126 ? 52.285 22.553 38.231 1 38.64 122 ILE A N 1
ATOM 610 C CA . ILE A 1 126 ? 51.788 23.226 39.424 1 39.49 122 ILE A CA 1
ATOM 611 C C . ILE A 1 126 ? 50.387 22.783 39.765 1 40.22 122 ILE A C 1
ATOM 612 O O . ILE A 1 126 ? 50.134 22.399 40.907 1 40.67 122 ILE A O 1
ATOM 617 N N . ASP A 1 127 ? 49.485 22.786 38.786 1 40.29 123 ASP A N 1
ATOM 618 C CA . ASP A 1 127 ? 48.119 22.331 39.003 1 40.96 123 ASP A CA 1
ATOM 619 C C . ASP A 1 127 ? 48.08 20.861 39.405 1 41 123 ASP A C 1
ATOM 620 O O . ASP A 1 127 ? 47.394 20.514 40.36 1 41.41 123 ASP A O 1
ATOM 625 N N . SER A 1 128 ? 48.851 20.013 38.719 1 40.5 124 SER A N 1
ATOM 626 C CA . SER A 1 128 ? 48.889 18.585 38.993 1 40.99 124 SER A CA 1
ATOM 627 C C . SER A 1 128 ? 49.337 18.283 40.412 1 42.33 124 SER A C 1
ATOM 628 O O . SER A 1 128 ? 48.703 17.479 41.086 1 42.29 124 SER A O 1
ATOM 631 N N . ALA A 1 129 ? 50.437 18.915 40.855 1 43.14 125 ALA A N 1
ATOM 632 C CA . ALA A 1 129 ? 50.996 18.715 42.187 1 43.84 125 ALA A CA 1
ATOM 633 C C . ALA A 1 129 ? 50.089 19.266 43.279 1 44.62 125 ALA A C 1
ATOM 634 O O . ALA A 1 129 ? 50.096 18.745 44.384 1 45.29 125 ALA A O 1
ATOM 636 N N . ARG A 1 130 ? 49.285 20.283 42.975 1 44.71 126 ARG A N 1
ATOM 637 C CA . ARG A 1 130 ? 48.335 20.839 43.92 1 45.15 126 ARG A CA 1
ATOM 638 C C . ARG A 1 130 ? 47.193 19.834 44.188 1 46.17 126 ARG A C 1
ATOM 639 O O . ARG A 1 130 ? 46.837 19.582 45.344 1 46.53 126 ARG A O 1
ATOM 647 N N . LEU A 1 131 ? 46.62 19.279 43.106 1 45.87 127 LEU A N 1
ATOM 648 C CA . LEU A 1 131 ? 45.516 18.323 43.151 1 45.38 127 LEU A CA 1
ATOM 649 C C . LEU A 1 131 ? 45.971 16.871 43.399 1 45.27 127 LEU A C 1
ATOM 650 O O . LEU A 1 131 ? 45.119 15.995 43.525 1 46.02 127 LEU A O 1
ATOM 655 N N . LYS A 1 132 ? 47.284 16.598 43.409 1 44.43 128 LYS A N 1
ATOM 656 C CA . LYS A 1 132 ? 47.82 15.243 43.519 1 44.76 128 LYS A CA 1
ATOM 657 C C . LYS A 1 132 ? 47.255 14.325 42.397 1 44.34 128 LYS A C 1
ATOM 658 O O . LYS A 1 132 ? 47.077 13.121 42.603 1 45 128 LYS A O 1
ATOM 664 N N . SER A 1 133 ? 47.019 14.907 41.193 1 42.79 129 SER A N 1
ATOM 665 C CA . SER A 1 133 ? 46.431 14.168 40.084 1 42.09 129 SER A CA 1
ATOM 666 C C . SER A 1 133 ? 47.38 13.186 39.377 1 41.1 129 SER A C 1
ATOM 667 O O . SER A 1 133 ? 46.913 12.34 38.626 1 40.91 129 SER A O 1
ATOM 670 N N . GLY A 1 134 ? 48.673 13.266 39.657 1 40.13 130 GLY A N 1
ATOM 671 C CA . GLY A 1 134 ? 49.639 12.362 39.059 1 39.61 130 GLY A CA 1
ATOM 672 C C . GLY A 1 134 ? 49.772 12.554 37.563 1 38.42 130 GLY A C 1
ATOM 673 O O . GLY A 1 134 ? 49.974 13.678 37.1 1 38.94 130 GLY A O 1
ATOM 674 N N . GLY A 1 135 ? 49.628 11.476 36.803 1 36.38 131 GLY A N 1
ATOM 675 C CA . GLY A 1 135 ? 49.722 11.559 35.353 1 35.12 131 GLY A CA 1
ATOM 676 C C . GLY A 1 135 ? 48.425 11.882 34.637 1 33.59 131 GLY A C 1
ATOM 677 O O . GLY A 1 135 ? 48.448 12.084 33.426 1 33.88 131 GLY A O 1
ATOM 678 N N . VAL A 1 136 ? 47.29 11.949 35.363 1 31.86 132 VAL A N 1
ATOM 679 C CA . VAL A 1 136 ? 45.97 12.231 34.779 1 31.01 132 VAL A CA 1
ATOM 680 C C . VAL A 1 136 ? 45.954 13.427 33.793 1 29.1 132 VAL A C 1
ATOM 681 O O . VAL A 1 136 ? 45.412 13.294 32.709 1 28.34 132 VAL A O 1
ATOM 685 N N . CYS A 1 137 ? 46.487 14.592 34.185 1 28.14 133 CYS A N 1
ATOM 686 C CA . CYS A 1 137 ? 46.423 15.783 33.339 1 27.77 133 CYS A CA 1
ATOM 687 C C . CYS A 1 137 ? 47.246 15.662 32.049 1 28.55 133 CYS A C 1
ATOM 688 O O . CYS A 1 137 ? 47.109 16.52 31.191 1 29.11 133 CYS A O 1
ATOM 691 N N . LEU A 1 138 ? 48.03 14.579 31.862 1 28.03 134 LEU A N 1
ATOM 692 C CA . LEU A 1 138 ? 48.743 14.324 30.606 1 27.84 134 LEU A CA 1
ATOM 693 C C . LEU A 1 138 ? 47.876 13.507 29.604 1 27.57 134 LEU A C 1
ATOM 694 O O . LEU A 1 138 ? 48.212 13.466 28.419 1 27.77 134 LEU A O 1
ATOM 699 N N . THR A 1 139 ? 46.8 12.84 30.079 1 26.61 135 THR A N 1
ATOM 700 C CA . THR A 1 139 ? 45.923 11.978 29.294 1 27.37 135 THR A CA 1
ATOM 701 C C . THR A 1 139 ? 45.531 12.544 27.933 1 27.76 135 THR A C 1
ATOM 702 O O . THR A 1 139 ? 45.573 11.818 26.949 1 28.76 135 THR A O 1
ATOM 706 N N . CYS A 1 140 ? 45.181 13.819 27.861 1 26.77 136 CYS A N 1
ATOM 707 C CA . CYS A 1 140 ? 44.758 14.441 26.607 1 26.54 136 CYS A CA 1
ATOM 708 C C . CYS A 1 140 ? 45.784 15.447 26.075 1 27.58 136 CYS A C 1
ATOM 709 O O . CYS A 1 140 ? 45.425 16.281 25.247 1 27.72 136 CYS A O 1
ATOM 712 N N . LYS A 1 141 ? 47.026 15.437 26.59 1 27.9 137 LYS A N 1
ATOM 713 C CA . LYS A 1 141 ? 47.987 16.473 26.257 1 28.28 137 LYS A CA 1
ATOM 714 C C . LYS A 1 141 ? 49.364 15.971 25.856 1 29.87 137 LYS A C 1
ATOM 715 O O . LYS A 1 141 ? 50.302 16.765 25.825 1 30.41 137 LYS A O 1
ATOM 721 N N . THR A 1 142 ? 49.5 14.684 25.52 1 30.71 138 THR A N 1
ATOM 722 C CA . THR A 1 142 ? 50.765 14.122 25.018 1 31.96 138 THR A CA 1
ATOM 723 C C . THR A 1 142 ? 50.474 12.856 24.238 1 34.04 138 THR A C 1
ATOM 724 O O . THR A 1 142 ? 49.675 12.033 24.689 1 34.34 138 THR A O 1
ATOM 728 N N . PRO A 1 143 ? 51.063 12.685 23.038 1 35.3 139 PRO A N 1
ATOM 729 C CA . PRO A 1 143 ? 50.824 11.439 22.29 1 36.23 139 PRO A CA 1
ATOM 730 C C . PRO A 1 143 ? 51.387 10.197 22.993 1 37.43 139 PRO A C 1
ATOM 731 O O . PRO A 1 143 ? 51.086 9.075 22.583 1 38.32 139 PRO A O 1
ATOM 735 N N . TYR A 1 144 ? 52.202 10.397 24.048 1 37.34 140 TYR A N 1
ATOM 736 C CA . TYR A 1 144 ? 52.777 9.338 24.863 1 37.87 140 TYR A CA 1
ATOM 737 C C . TYR A 1 144 ? 51.788 8.81 25.922 1 38.24 140 TYR A C 1
ATOM 738 O O . TYR A 1 144 ? 52.062 7.781 26.514 1 38.27 140 TYR A O 1
ATOM 747 N N . ALA A 1 145 ? 50.659 9.485 26.155 1 38.76 141 ALA A N 1
ATOM 748 C CA . ALA A 1 145 ? 49.7 9.056 27.181 1 40.17 141 ALA A CA 1
ATOM 749 C C . ALA A 1 145 ? 49.196 7.601 27.029 1 40.95 141 ALA A C 1
ATOM 750 O O . ALA A 1 145 ? 49.274 6.857 28.013 1 40.95 141 ALA A O 1
ATOM 752 N N . PRO A 1 146 ? 48.739 7.14 25.842 1 41.29 142 PRO A N 1
ATOM 753 C CA . PRO A 1 146 ? 48.299 5.732 25.735 1 42.15 142 PRO A CA 1
ATOM 754 C C . PRO A 1 146 ? 49.414 4.719 26.042 1 43.78 142 PRO A C 1
ATOM 755 O O . PRO A 1 146 ? 49.151 3.675 26.638 1 44.24 142 PRO A O 1
ATOM 759 N N . LYS A 1 147 ? 50.658 5.039 25.658 1 44.14 143 LYS A N 1
ATOM 760 C CA . LYS A 1 147 ? 51.819 4.19 25.914 1 44.64 143 LYS A CA 1
ATOM 761 C C . LYS A 1 147 ? 52.175 4.168 27.41 1 45.01 143 LYS A C 1
ATOM 762 O O . LYS A 1 147 ? 52.422 3.1 27.966 1 45.1 143 LYS A O 1
ATOM 768 N N . LEU A 1 148 ? 52.207 5.349 28.05 1 44.95 144 LEU A N 1
ATOM 769 C CA . LEU A 1 148 ? 52.529 5.482 29.466 1 45.39 144 LEU A CA 1
ATOM 770 C C . LEU A 1 148 ? 51.503 4.779 30.324 1 45.84 144 LEU A C 1
ATOM 771 O O . LEU A 1 148 ? 51.881 4.126 31.282 1 46.08 144 LEU A O 1
ATOM 776 N N . GLU A 1 149 ? 50.219 4.881 29.983 1 46.19 145 GLU A N 1
ATOM 777 C CA . GLU A 1 149 ? 49.171 4.206 30.745 1 47.02 145 GLU A CA 1
ATOM 778 C C . GLU A 1 149 ? 49.235 2.678 30.565 1 47.58 145 GLU A C 1
ATOM 779 O O . GLU A 1 149 ? 49.005 1.948 31.524 1 47.97 145 GLU A O 1
ATOM 785 N N . LYS A 1 150 ? 49.54 2.198 29.36 1 47.68 146 LYS A N 1
ATOM 786 C CA . LYS A 1 150 ? 49.623 0.761 29.119 1 48.33 146 LYS A CA 1
ATOM 787 C C . LYS A 1 150 ? 50.8 0.166 29.899 1 48.93 146 LYS A C 1
ATOM 788 O O . LYS A 1 150 ? 50.651 -0.871 30.544 1 49.6 146 LYS A O 1
ATOM 794 N N . GLU A 1 151 ? 51.952 0.844 29.883 1 48.46 147 GLU A N 1
ATOM 795 C CA . GLU A 1 151 ? 53.143 0.341 30.564 1 48.71 147 GLU A CA 1
ATOM 796 C C . GLU A 1 151 ? 53.121 0.54 32.092 1 48.42 147 GLU A C 1
ATOM 797 O O . GLU A 1 151 ? 53.584 -0.345 32.823 1 49.01 147 GLU A O 1
ATOM 803 N N . MET A 1 152 ? 52.588 1.675 32.582 1 46.9 148 MET A N 1
ATOM 804 C CA . MET A 1 152 ? 52.564 1.928 34.022 1 45.95 148 MET A CA 1
ATOM 805 C C . MET A 1 152 ? 51.32 1.414 34.732 1 45.69 148 MET A C 1
ATOM 806 O O . MET A 1 152 ? 51.36 1.213 35.94 1 45.95 148 MET A O 1
ATOM 811 N N . GLY A 1 153 ? 50.226 1.229 34.004 1 45.18 149 GLY A N 1
ATOM 812 C CA . GLY A 1 153 ? 48.976 0.757 34.58 1 45.32 149 GLY A CA 1
ATOM 813 C C . GLY A 1 153 ? 48.425 1.727 35.602 1 45.95 149 GLY A C 1
ATOM 814 O O . GLY A 1 153 ? 48.325 2.928 35.337 1 46.25 149 GLY A O 1
ATOM 815 N N . ILE A 1 154 ? 48.107 1.218 36.796 1 45.87 150 ILE A N 1
ATOM 816 C CA . ILE A 1 154 ? 47.597 2.027 37.904 1 45.93 150 ILE A CA 1
ATOM 817 C C . ILE A 1 154 ? 48.627 3.096 38.338 1 44.59 150 ILE A C 1
ATOM 818 O O . ILE A 1 154 ? 48.247 4.157 38.824 1 44.6 150 ILE A O 1
ATOM 823 N N . ASP A 1 155 ? 49.921 2.833 38.128 1 43.45 151 ASP A N 1
ATOM 824 C CA . ASP A 1 155 ? 50.971 3.759 38.528 1 42.81 151 ASP A CA 1
ATOM 825 C C . ASP A 1 155 ? 51.032 5.022 37.667 1 41.13 151 ASP A C 1
ATOM 826 O O . ASP A 1 155 ? 51.56 6.018 38.13 1 41.18 151 ASP A O 1
ATOM 831 N N . TYR A 1 156 ? 50.442 5.018 36.464 1 39.48 152 TYR A N 1
ATOM 832 C CA . TYR A 1 156 ? 50.372 6.219 35.636 1 38.08 152 TYR A CA 1
ATOM 833 C C . TYR A 1 156 ? 49.517 7.298 36.377 1 36.68 152 TYR A C 1
ATOM 834 O O . TYR A 1 156 ? 49.839 8.479 36.337 1 36.5 152 TYR A O 1
ATOM 843 N N . PHE A 1 157 ? 48.472 6.881 37.09 1 35.78 153 PHE A N 1
ATOM 844 C CA . PHE A 1 157 ? 47.595 7.794 37.817 1 35.84 153 PHE A CA 1
ATOM 845 C C . PHE A 1 157 ? 48.135 8.148 39.208 1 37.26 153 PHE A C 1
ATOM 846 O O . PHE A 1 157 ? 47.926 9.266 39.683 1 37.17 153 PHE A O 1
ATOM 854 N N . LYS A 1 158 ? 48.8 7.188 39.878 1 38.05 154 LYS A N 1
ATOM 855 C CA . LYS A 1 158 ? 49.316 7.392 41.231 1 39.63 154 LYS A CA 1
ATOM 856 C C . LYS A 1 158 ? 50.66 8.114 41.298 1 40.58 154 LYS A C 1
ATOM 857 O O . LYS A 1 158 ? 50.927 8.808 42.274 1 40.57 154 LYS A O 1
ATOM 863 N N . THR A 1 159 ? 51.501 7.947 40.283 1 41.55 155 THR A N 1
ATOM 864 C CA . THR A 1 159 ? 52.841 8.547 40.245 1 42.77 155 THR A CA 1
ATOM 865 C C . THR A 1 159 ? 52.752 10.046 40.049 1 44.12 155 THR A C 1
ATOM 866 O O . THR A 1 159 ? 52.012 10.496 39.175 1 44.14 155 THR A O 1
ATOM 870 N N . PRO A 1 160 ? 53.504 10.836 40.839 1 44.72 156 PRO A N 1
ATOM 871 C CA . PRO A 1 160 ? 53.46 12.303 40.67 1 44.96 156 PRO A CA 1
ATOM 872 C C . PRO A 1 160 ? 53.757 12.762 39.236 1 44.71 156 PRO A C 1
ATOM 873 O O . PRO A 1 160 ? 54.596 12.16 38.569 1 44.94 156 PRO A O 1
ATOM 877 N N . PHE A 1 161 ? 53.055 13.819 38.771 1 43.94 157 PHE A N 1
ATOM 878 C CA . PHE A 1 161 ? 53.184 14.401 37.434 1 43.68 157 PHE A CA 1
ATOM 879 C C . PHE A 1 161 ? 54.611 14.526 36.933 1 43.87 157 PHE A C 1
ATOM 880 O O . PHE A 1 161 ? 54.884 14.151 35.802 1 44.21 157 PHE A O 1
ATOM 888 N N . LYS A 1 162 ? 55.506 15.087 37.751 1 43.9 158 LYS A N 1
ATOM 889 C CA . LYS A 1 162 ? 56.901 15.319 37.411 1 44.2 158 LYS A CA 1
ATOM 890 C C . LYS A 1 162 ? 57.616 14.016 37.026 1 44 158 LYS A C 1
ATOM 891 O O . LYS A 1 162 ? 58.415 14.003 36.087 1 44.07 158 LYS A O 1
ATOM 897 N N . ASP A 1 163 ? 57.289 12.924 37.721 1 43.49 159 ASP A N 1
ATOM 898 C CA . ASP A 1 163 ? 57.909 11.631 37.461 1 43.64 159 ASP A CA 1
ATOM 899 C C . ASP A 1 163 ? 57.343 10.934 36.221 1 42.13 159 ASP A C 1
ATOM 900 O O . ASP A 1 163 ? 58.041 10.133 35.611 1 41.82 159 ASP A O 1
ATOM 905 N N . VAL A 1 164 ? 56.093 11.254 35.837 1 41.01 160 VAL A N 1
ATOM 906 C CA . VAL A 1 164 ? 55.473 10.716 34.622 1 40.47 160 VAL A CA 1
ATOM 907 C C . VAL A 1 164 ? 56.02 11.484 33.414 1 39.85 160 VAL A C 1
ATOM 908 O O . VAL A 1 164 ? 56.374 10.883 32.399 1 39.44 160 VAL A O 1
ATOM 912 N N . LEU A 1 165 ? 56.097 12.819 33.532 1 40.05 161 LEU A N 1
ATOM 913 C CA . LEU A 1 165 ? 56.628 13.668 32.468 1 40.75 161 LEU A CA 1
ATOM 914 C C . LEU A 1 165 ? 58.102 13.357 32.207 1 41.28 161 LEU A C 1
ATOM 915 O O . LEU A 1 165 ? 58.539 13.416 31.058 1 41.94 161 LEU A O 1
ATOM 920 N N . ALA A 1 166 ? 58.863 12.978 33.258 1 40.83 162 ALA A N 1
ATOM 921 C CA . ALA A 1 166 ? 60.268 12.616 33.103 1 41.23 162 ALA A CA 1
ATOM 922 C C . ALA A 1 166 ? 60.462 11.441 32.137 1 41.6 162 ALA A C 1
ATOM 923 O O . ALA A 1 166 ? 61.505 11.351 31.51 1 42.03 162 ALA A O 1
ATOM 925 N N . LYS A 1 167 ? 59.463 10.566 31.992 1 41.26 163 LYS A N 1
ATOM 926 C CA . LYS A 1 167 ? 59.548 9.421 31.091 1 41.25 163 LYS A CA 1
ATOM 927 C C . LYS A 1 167 ? 59.404 9.792 29.612 1 42.06 163 LYS A C 1
ATOM 928 O O . LYS A 1 167 ? 59.759 8.985 28.754 1 42.56 163 LYS A O 1
ATOM 934 N N . ILE A 1 168 ? 58.893 10.992 29.293 1 42.35 164 ILE A N 1
ATOM 935 C CA . ILE A 1 168 ? 58.738 11.412 27.893 1 43.53 164 ILE A CA 1
ATOM 936 C C . ILE A 1 168 ? 60.083 11.944 27.343 1 44.88 164 ILE A C 1
ATOM 937 O O . ILE A 1 168 ? 60.752 12.717 28.029 1 44.96 164 ILE A O 1
ATOM 942 N N . PRO A 1 169 ? 60.495 11.571 26.112 1 45.9 165 PRO A N 1
ATOM 943 C CA . PRO A 1 169 ? 61.764 12.106 25.568 1 46.82 165 PRO A CA 1
ATOM 944 C C . PRO A 1 169 ? 61.807 13.633 25.566 1 47.96 165 PRO A C 1
ATOM 945 O O . PRO A 1 169 ? 60.799 14.257 25.268 1 47.92 165 PRO A O 1
ATOM 949 N N . GLU A 1 170 ? 62.96 14.224 25.911 1 49.03 166 GLU A N 1
ATOM 950 C CA . GLU A 1 170 ? 63.144 15.68 25.998 1 50.17 166 GLU A CA 1
ATOM 951 C C . GLU A 1 170 ? 62.731 16.42 24.714 1 49.76 166 GLU A C 1
ATOM 952 O O . GLU A 1 170 ? 62.1 17.473 24.781 1 49.88 166 GLU A O 1
ATOM 958 N N . LYS A 1 171 ? 63.061 15.849 23.554 1 49.23 167 LYS A N 1
ATOM 959 C CA . LYS A 1 171 ? 62.728 16.427 22.256 1 49.04 167 LYS A CA 1
ATOM 960 C C . LYS A 1 171 ? 61.229 16.585 22.035 1 47.64 167 LYS A C 1
ATOM 961 O O . LYS A 1 171 ? 60.843 17.362 21.172 1 48.42 167 LYS A O 1
ATOM 967 N N . HIS A 1 172 ? 60.386 15.844 22.781 1 45.51 168 HIS A N 1
ATOM 968 C CA . HIS A 1 172 ? 58.939 15.894 22.633 1 44.02 168 HIS A CA 1
ATOM 969 C C . HIS A 1 172 ? 58.225 16.174 23.956 1 41.85 168 HIS A C 1
ATOM 970 O O . HIS A 1 172 ? 57.064 15.801 24.087 1 41.7 168 HIS A O 1
ATOM 977 N N . LYS A 1 173 ? 58.897 16.818 24.933 1 40.18 169 LYS A N 1
ATOM 978 C CA . LYS A 1 173 ? 58.286 17.106 26.229 1 39.42 169 LYS A CA 1
ATOM 979 C C . LYS A 1 173 ? 57.053 17.984 26.087 1 38.06 169 LYS A C 1
ATOM 980 O O . LYS A 1 173 ? 56.129 17.831 26.861 1 37.57 169 LYS A O 1
ATOM 986 N N . THR A 1 174 ? 57.039 18.905 25.108 1 37.15 170 THR A N 1
ATOM 987 C CA . THR A 1 174 ? 55.926 19.822 24.923 1 36.31 170 THR A CA 1
ATOM 988 C C . THR A 1 174 ? 55.067 19.513 23.677 1 36.1 170 THR A C 1
ATOM 989 O O . THR A 1 174 ? 54.228 20.327 23.309 1 36.37 170 THR A O 1
ATOM 993 N N . LEU A 1 175 ? 55.215 18.324 23.076 1 35.62 171 LEU A N 1
ATOM 994 C CA . LEU A 1 175 ? 54.386 17.918 21.937 1 35.5 171 LEU A CA 1
ATOM 995 C C . LEU A 1 175 ? 52.991 17.59 22.502 1 34.54 171 LEU A C 1
ATOM 996 O O . LEU A 1 175 ? 52.866 16.708 23.353 1 34.12 171 LEU A O 1
ATOM 1001 N N . GLY A 1 176 ? 51.98 18.358 22.087 1 34.05 172 GLY A N 1
ATOM 1002 C CA . GLY A 1 176 ? 50.623 18.22 22.619 1 33.7 172 GLY A CA 1
ATOM 1003 C C . GLY A 1 176 ? 49.777 17.15 21.966 1 33.24 172 GLY A C 1
ATOM 1004 O O . GLY A 1 176 ? 49.567 16.085 22.539 1 33.19 172 GLY A O 1
ATOM 1005 N N . VAL A 1 177 ? 49.215 17.46 20.8 1 32.85 173 VAL A N 1
ATOM 1006 C CA . VAL A 1 177 ? 48.363 16.551 20.032 1 33.29 173 VAL A CA 1
ATOM 1007 C C . VAL A 1 177 ? 48.996 16.438 18.636 1 33.54 173 VAL A C 1
ATOM 1008 O O . VAL A 1 177 ? 49.033 17.419 17.905 1 33.57 173 VAL A O 1
ATOM 1012 N N . ALA A 1 178 ? 49.547 15.26 18.318 1 33.67 174 ALA A N 1
ATOM 1013 C CA . ALA A 1 178 ? 50.292 14.959 17.106 1 34.63 174 ALA A CA 1
ATOM 1014 C C . ALA A 1 178 ? 49.448 14.168 16.074 1 35.5 174 ALA A C 1
ATOM 1015 O O . ALA A 1 178 ? 48.331 13.765 16.392 1 35.3 174 ALA A O 1
ATOM 1017 N N . CYS A 1 179 ? 49.965 13.962 14.838 1 36.13 175 CYS A N 1
ATOM 1018 C CA . CYS A 1 179 ? 49.284 13.2 13.786 1 37.3 175 CYS A CA 1
ATOM 1019 C C . CYS A 1 179 ? 48.933 11.788 14.273 1 38.25 175 CYS A C 1
ATOM 1020 O O . CYS A 1 179 ? 47.833 11.318 14.018 1 38.66 175 CYS A O 1
ATOM 1023 N N . ILE A 1 180 ? 49.833 11.14 15.02 1 38.64 176 ILE A N 1
ATOM 1024 C CA . ILE A 1 180 ? 49.617 9.795 15.561 1 39.82 176 ILE A CA 1
ATOM 1025 C C . ILE A 1 180 ? 48.359 9.668 16.489 1 41.1 176 ILE A C 1
ATOM 1026 O O . ILE A 1 180 ? 47.823 8.564 16.64 1 41.98 176 ILE A O 1
ATOM 1031 N N . ASP A 1 181 ? 47.873 10.786 17.08 1 40.41 177 ASP A N 1
ATOM 1032 C CA . ASP A 1 181 ? 46.699 10.772 17.951 1 40.12 177 ASP A CA 1
ATOM 1033 C C . ASP A 1 181 ? 45.379 10.628 17.184 1 40.49 177 ASP A C 1
ATOM 1034 O O . ASP A 1 181 ? 44.391 10.161 17.744 1 40.86 177 ASP A O 1
ATOM 1039 N N . CYS A 1 182 ? 45.361 11.015 15.898 1 40.35 178 CYS A N 1
ATOM 1040 C CA . CYS A 1 182 ? 44.152 10.972 15.073 1 40.41 178 CYS A CA 1
ATOM 1041 C C . CYS A 1 182 ? 44.25 10.079 13.862 1 40.72 178 CYS A C 1
ATOM 1042 O O . CYS A 1 182 ? 43.213 9.738 13.302 1 40.11 178 CYS A O 1
ATOM 1045 N N . HIS A 1 183 ? 45.466 9.787 13.391 1 41.85 179 HIS A N 1
ATOM 1046 C CA . HIS A 1 183 ? 45.667 9.05 12.148 1 43.64 179 HIS A CA 1
ATOM 1047 C C . HIS A 1 183 ? 46.381 7.731 12.275 1 46.46 179 HIS A C 1
ATOM 1048 O O . HIS A 1 183 ? 47.341 7.607 13.031 1 46.41 179 HIS A O 1
ATOM 1055 N N . ASP A 1 184 ? 45.97 6.771 11.451 1 48.83 180 ASP A N 1
ATOM 1056 C CA . ASP A 1 184 ? 46.656 5.498 11.333 1 51.66 180 ASP A CA 1
ATOM 1057 C C . ASP A 1 184 ? 47.802 5.799 10.351 1 53.21 180 ASP A C 1
ATOM 1058 O O . ASP A 1 184 ? 47.562 6.343 9.279 1 53.17 180 ASP A O 1
ATOM 1063 N N . ASN A 1 185 ? 49.043 5.507 10.73 1 54.3 181 ASN A N 1
ATOM 1064 C CA . ASN A 1 185 ? 50.209 5.815 9.902 1 55.79 181 ASN A CA 1
ATOM 1065 C C . ASN A 1 185 ? 50.256 5.09 8.554 1 57.12 181 ASN A C 1
ATOM 1066 O O . ASN A 1 185 ? 50.921 5.56 7.626 1 57.35 181 ASN A O 1
ATOM 1071 N N . LYS A 1 186 ? 49.57 3.952 8.447 1 57.59 182 LYS A N 1
ATOM 1072 C CA . LYS A 1 186 ? 49.593 3.17 7.221 1 58.38 182 LYS A CA 1
ATOM 1073 C C . LYS A 1 186 ? 48.751 3.769 6.089 1 58.42 182 LYS A C 1
ATOM 1074 O O . LYS A 1 186 ? 49.228 3.819 4.96 1 59.48 182 LYS A O 1
ATOM 1080 N N . ASP A 1 187 ? 47.518 4.219 6.37 1 57.19 183 ASP A N 1
ATOM 1081 C CA . ASP A 1 187 ? 46.65 4.752 5.316 1 56.26 183 ASP A CA 1
ATOM 1082 C C . ASP A 1 187 ? 46.046 6.13 5.595 1 54.58 183 ASP A C 1
ATOM 1083 O O . ASP A 1 187 ? 45.173 6.575 4.847 1 54.32 183 ASP A O 1
ATOM 1088 N N . MET A 1 188 ? 46.46 6.773 6.695 1 53.02 184 MET A N 1
ATOM 1089 C CA . MET A 1 188 ? 45.981 8.085 7.123 1 51.9 184 MET A CA 1
ATOM 1090 C C . MET A 1 188 ? 44.476 8.12 7.467 1 51.12 184 MET A C 1
ATOM 1091 O O . MET A 1 188 ? 43.902 9.205 7.638 1 51.27 184 MET A O 1
ATOM 1096 N N . SER A 1 189 ? 43.859 6.936 7.649 1 49.82 185 SER A N 1
ATOM 1097 C CA . SER A 1 189 ? 42.468 6.878 8.083 1 48.77 185 SER A CA 1
ATOM 1098 C C . SER A 1 189 ? 42.412 7.304 9.557 1 47.78 185 SER A C 1
ATOM 1099 O O . SER A 1 189 ? 43.393 7.159 10.297 1 47.62 185 SER A O 1
ATOM 1102 N N . LEU A 1 190 ? 41.264 7.848 9.982 1 46.65 186 LEU A N 1
ATOM 1103 C CA . LEU A 1 190 ? 41.094 8.288 11.358 1 45.09 186 LEU A CA 1
ATOM 1104 C C . LEU A 1 190 ? 41.093 7.115 12.312 1 44.25 186 LEU A C 1
ATOM 1105 O O . LEU A 1 190 ? 40.591 6.041 11.98 1 44.46 186 LEU A O 1
ATOM 1110 N N . ARG A 1 191 ? 41.696 7.305 13.477 1 43.11 187 ARG A N 1
ATOM 1111 C CA . ARG A 1 191 ? 41.795 6.25 14.466 1 42.63 187 ARG A CA 1
ATOM 1112 C C . ARG A 1 191 ? 41.566 6.784 15.874 1 42.12 187 ARG A C 1
ATOM 1113 O O . ARG A 1 191 ? 41.611 7.991 16.113 1 42.75 187 ARG A O 1
ATOM 1121 N N . ILE A 1 192 ? 41.318 5.875 16.811 1 40.8 188 ILE A N 1
ATOM 1122 C CA . ILE A 1 192 ? 41.171 6.224 18.201 1 39.4 188 ILE A CA 1
ATOM 1123 C C . ILE A 1 192 ? 42.444 5.799 18.896 1 38.13 188 ILE A C 1
ATOM 1124 O O . ILE A 1 192 ? 42.691 4.601 19.074 1 38.88 188 ILE A O 1
ATOM 1129 N N . SER A 1 193 ? 43.299 6.771 19.204 1 36.11 189 SER A N 1
ATOM 1130 C CA . SER A 1 193 ? 44.519 6.517 19.965 1 34.84 189 SER A CA 1
ATOM 1131 C C . SER A 1 193 ? 44.176 6.337 21.459 1 34.29 189 SER A C 1
ATOM 1132 O O . SER A 1 193 ? 44.909 5.659 22.178 1 34.61 189 SER A O 1
ATOM 1135 N N . ARG A 1 194 ? 43.081 6.969 21.927 1 33.3 190 ARG A N 1
ATOM 1136 C CA . ARG A 1 194 ? 42.672 6.933 23.317 1 32.82 190 ARG A CA 1
ATOM 1137 C C . ARG A 1 194 ? 41.758 5.762 23.658 1 32.96 190 ARG A C 1
ATOM 1138 O O . ARG A 1 194 ? 40.585 5.954 23.995 1 32.72 190 ARG A O 1
ATOM 1146 N N . GLY A 1 195 ? 42.304 4.56 23.581 1 32.9 191 GLY A N 1
ATOM 1147 C CA . GLY A 1 195 ? 41.541 3.367 23.912 1 33.6 191 GLY A CA 1
ATOM 1148 C C . GLY A 1 195 ? 41.177 3.275 25.385 1 34.04 191 GLY A C 1
ATOM 1149 O O . GLY A 1 195 ? 40.086 2.818 25.722 1 34.18 191 GLY A O 1
ATOM 1150 N N . PHE A 1 196 ? 42.073 3.716 26.286 1 33.9 192 PHE A N 1
ATOM 1151 C CA . PHE A 1 196 ? 41.818 3.613 27.73 1 33.73 192 PHE A CA 1
ATOM 1152 C C . PHE A 1 196 ? 40.791 4.612 28.262 1 34.17 192 PHE A C 1
ATOM 1153 O O . PHE A 1 196 ? 40.311 4.462 29.385 1 34.46 192 PHE A O 1
ATOM 1161 N N . THR A 1 197 ? 40.432 5.624 27.465 1 33.85 193 THR A N 1
ATOM 1162 C CA . THR A 1 197 ? 39.422 6.601 27.848 1 32.9 193 THR A CA 1
ATOM 1163 C C . THR A 1 197 ? 38.226 6.499 26.869 1 32.95 193 THR A C 1
ATOM 1164 O O . THR A 1 197 ? 37.184 5.973 27.26 1 32.97 193 THR A O 1
ATOM 1168 N N . LEU A 1 198 ? 38.376 6.95 25.6 1 32.84 194 LEU A N 1
ATOM 1169 C CA . LEU A 1 198 ? 37.28 6.895 24.637 1 33.6 194 LEU A CA 1
ATOM 1170 C C . LEU A 1 198 ? 36.865 5.469 24.273 1 35 194 LEU A C 1
ATOM 1171 O O . LEU A 1 198 ? 35.672 5.178 24.229 1 35.72 194 LEU A O 1
ATOM 1176 N N . GLY A 1 199 ? 37.821 4.57 24.077 1 35.38 195 GLY A N 1
ATOM 1177 C CA . GLY A 1 199 ? 37.51 3.176 23.771 1 36.37 195 GLY A CA 1
ATOM 1178 C C . GLY A 1 199 ? 36.645 2.533 24.844 1 37.43 195 GLY A C 1
ATOM 1179 O O . GLY A 1 199 ? 35.652 1.87 24.545 1 37.91 195 GLY A O 1
ATOM 1180 N N . GLU A 1 200 ? 36.963 2.825 26.107 1 37.59 196 GLU A N 1
ATOM 1181 C CA . GLU A 1 200 ? 36.194 2.327 27.242 1 37.98 196 GLU A CA 1
ATOM 1182 C C . GLU A 1 200 ? 34.807 2.984 27.316 1 37.63 196 GLU A C 1
ATOM 1183 O O . GLU A 1 200 ? 33.825 2.297 27.56 1 37.55 196 GLU A O 1
ATOM 1189 N N . ALA A 1 201 ? 34.723 4.296 27.081 1 37.39 197 ALA A N 1
ATOM 1190 C CA . ALA A 1 201 ? 33.457 5.022 27.09 1 37.8 197 ALA A CA 1
ATOM 1191 C C . ALA A 1 201 ? 32.5 4.583 25.953 1 38.37 197 ALA A C 1
ATOM 1192 O O . ALA A 1 201 ? 31.289 4.554 26.164 1 38.42 197 ALA A O 1
ATOM 1194 N N . LEU A 1 202 ? 33.034 4.193 24.78 1 38.71 198 LEU A N 1
ATOM 1195 C CA . LEU A 1 202 ? 32.208 3.699 23.668 1 39.56 198 LEU A CA 1
ATOM 1196 C C . LEU A 1 202 ? 31.557 2.349 24.015 1 40.49 198 LEU A C 1
ATOM 1197 O O . LEU A 1 202 ? 30.412 2.1 23.647 1 40.46 198 LEU A O 1
ATOM 1202 N N . LYS A 1 203 ? 32.261 1.512 24.784 1 40.93 199 LYS A N 1
ATOM 1203 C CA . LYS A 1 203 ? 31.715 0.247 25.256 1 41.9 199 LYS A CA 1
ATOM 1204 C C . LYS A 1 203 ? 30.506 0.516 26.17 1 42.37 199 LYS A C 1
ATOM 1205 O O . LYS A 1 203 ? 29.512 -0.192 26.06 1 43.01 199 LYS A O 1
ATOM 1211 N N . LYS A 1 204 ? 30.563 1.582 26.998 1 42.11 200 LYS A N 1
ATOM 1212 C CA . LYS A 1 204 ? 29.486 2.016 27.896 1 42.78 200 LYS A CA 1
ATOM 1213 C C . LYS A 1 204 ? 28.249 2.461 27.12 1 42.95 200 LYS A C 1
ATOM 1214 O O . LYS A 1 204 ? 27.121 2.231 27.566 1 42.37 200 LYS A O 1
ATOM 1220 N N . LEU A 1 205 ? 28.46 3.105 25.959 1 43.37 201 LEU A N 1
ATOM 1221 C CA . LEU A 1 205 ? 27.386 3.535 25.052 1 44.09 201 LEU A CA 1
ATOM 1222 C C . LEU A 1 205 ? 26.763 2.376 24.256 1 45.72 201 LEU A C 1
ATOM 1223 O O . LEU A 1 205 ? 25.778 2.592 23.554 1 45.9 201 LEU A O 1
ATOM 1228 N N . GLY A 1 206 ? 27.39 1.202 24.283 1 47.08 202 GLY A N 1
ATOM 1229 C CA . GLY A 1 206 ? 26.973 0.05 23.497 1 48.86 202 GLY A CA 1
ATOM 1230 C C . GLY A 1 206 ? 27.404 0.17 22.046 1 50.76 202 GLY A C 1
ATOM 1231 O O . GLY A 1 206 ? 26.772 -0.405 21.154 1 51.26 202 GLY A O 1
ATOM 1232 N N . VAL A 1 207 ? 28.495 0.906 21.792 1 51.68 203 VAL A N 1
ATOM 1233 C CA . VAL A 1 207 ? 28.992 1.139 20.443 1 52.84 203 VAL A CA 1
ATOM 1234 C C . VAL A 1 207 ? 30.071 0.139 20.05 1 54.84 203 VAL A C 1
ATOM 1235 O O . VAL A 1 207 ? 31.029 -0.071 20.8 1 54.84 203 VAL A O 1
ATOM 1239 N N . ASP A 1 208 ? 29.897 -0.489 18.867 1 56.09 204 ASP A N 1
ATOM 1240 C CA . ASP A 1 208 ? 30.882 -1.384 18.281 1 57.6 204 ASP A CA 1
ATOM 1241 C C . ASP A 1 208 ? 31.819 -0.45 17.516 1 58.28 204 ASP A C 1
ATOM 1242 O O . ASP A 1 208 ? 31.438 0.096 16.48 1 58.59 204 ASP A O 1
ATOM 1247 N N . GLN A 1 209 ? 33.014 -0.223 18.067 1 58.31 205 GLN A N 1
ATOM 1248 C CA . GLN A 1 209 ? 34.049 0.645 17.514 1 58.84 205 GLN A CA 1
ATOM 1249 C C . GLN A 1 209 ? 34.464 0.245 16.077 1 59.56 205 GLN A C 1
ATOM 1250 O O . GLN A 1 209 ? 34.871 1.105 15.289 1 59.67 205 GLN A O 1
ATOM 1256 N N . ALA A 1 210 ? 34.359 -1.053 15.742 1 59.72 206 ALA A N 1
ATOM 1257 C CA . ALA A 1 210 ? 34.728 -1.538 14.415 1 60.5 206 ALA A CA 1
ATOM 1258 C C . ALA A 1 210 ? 33.713 -1.153 13.328 1 61.02 206 ALA A C 1
ATOM 1259 O O . ALA A 1 210 ? 34.07 -1.111 12.146 1 61.83 206 ALA A O 1
ATOM 1261 N N . LYS A 1 211 ? 32.459 -0.882 13.715 1 60.22 207 LYS A N 1
ATOM 1262 C CA . LYS A 1 211 ? 31.412 -0.521 12.758 1 60.01 207 LYS A CA 1
ATOM 1263 C C . LYS A 1 211 ? 31.217 0.994 12.602 1 58.83 207 LYS A C 1
ATOM 1264 O O . LYS A 1 211 ? 30.226 1.411 12.004 1 58.9 207 LYS A O 1
ATOM 1270 N N . LEU A 1 212 ? 32.117 1.817 13.163 1 57.68 208 LEU A N 1
ATOM 1271 C CA . LEU A 1 212 ? 31.981 3.273 13.072 1 56.74 208 LEU A CA 1
ATOM 1272 C C . LEU A 1 212 ? 32.233 3.758 11.643 1 56.63 208 LEU A C 1
ATOM 1273 O O . LEU A 1 212 ? 33.153 3.275 10.98 1 57.16 208 LEU A O 1
ATOM 1278 N N . SER A 1 213 ? 31.405 4.688 11.158 1 55.63 209 SER A N 1
ATOM 1279 C CA . SER A 1 213 ? 31.569 5.238 9.814 1 55.06 209 SER A CA 1
ATOM 1280 C C . SER A 1 213 ? 32.606 6.376 9.831 1 54.63 209 SER A C 1
ATOM 1281 O O . SER A 1 213 ? 32.977 6.861 10.904 1 55.17 209 SER A O 1
ATOM 1284 N N . ARG A 1 214 ? 33.053 6.817 8.65 1 53.7 210 ARG A N 1
ATOM 1285 C CA . ARG A 1 214 ? 34.006 7.917 8.497 1 53.56 210 ARG A CA 1
ATOM 1286 C C . ARG A 1 214 ? 33.404 9.219 9.055 1 52.12 210 ARG A C 1
ATOM 1287 O O . ARG A 1 214 ? 34.105 9.989 9.702 1 52.01 210 ARG A O 1
ATOM 1295 N N . GLN A 1 215 ? 32.091 9.428 8.854 1 50.67 211 GLN A N 1
ATOM 1296 C CA . GLN A 1 215 ? 31.373 10.591 9.37 1 49.38 211 GLN A CA 1
ATOM 1297 C C . GLN A 1 215 ? 31.331 10.586 10.896 1 47.06 211 GLN A C 1
ATOM 1298 O O . GLN A 1 215 ? 31.514 11.634 11.518 1 46.91 211 GLN A O 1
ATOM 1304 N N . GLU A 1 216 ? 31.115 9.411 11.505 1 45.27 212 GLU A N 1
ATOM 1305 C CA . GLU A 1 216 ? 31.1 9.307 12.959 1 43.98 212 GLU A CA 1
ATOM 1306 C C . GLU A 1 216 ? 32.481 9.6 13.516 1 42.66 212 GLU A C 1
ATOM 1307 O O . GLU A 1 216 ? 32.593 10.294 14.525 1 43.04 212 GLU A O 1
ATOM 1313 N N . MET A 1 217 ? 33.532 9.098 12.842 1 40.82 213 MET A N 1
ATOM 1314 C CA . MET A 1 217 ? 34.91 9.339 13.231 1 39.56 213 MET A CA 1
ATOM 1315 C C . MET A 1 217 ? 35.308 10.813 13.114 1 38.11 213 MET A C 1
ATOM 1316 O O . MET A 1 217 ? 36.181 11.262 13.85 1 37.93 213 MET A O 1
ATOM 1321 N N . ARG A 1 218 ? 34.648 11.582 12.231 1 37.08 214 ARG A N 1
ATOM 1322 C CA . ARG A 1 218 ? 34.915 13.008 12.082 1 36.94 214 ARG A CA 1
ATOM 1323 C C . ARG A 1 218 ? 34.534 13.841 13.331 1 35.91 214 ARG A C 1
ATOM 1324 O O . ARG A 1 218 ? 34.963 14.99 13.443 1 35.69 214 ARG A O 1
ATOM 1332 N N . SER A 1 219 ? 33.763 13.256 14.282 1 34.74 215 SER A N 1
ATOM 1333 C CA . SER A 1 219 ? 33.494 13.876 15.575 1 33.89 215 SER A CA 1
ATOM 1334 C C . SER A 1 219 ? 34.143 13.046 16.681 1 33.48 215 SER A C 1
ATOM 1335 O O . SER A 1 219 ? 34.655 13.623 17.64 1 33.86 215 SER A O 1
ATOM 1338 N N . LEU A 1 220 ? 34.119 11.698 16.571 1 32.41 216 LEU A N 1
ATOM 1339 C CA . LEU A 1 220 ? 34.699 10.841 17.613 1 32.19 216 LEU A CA 1
ATOM 1340 C C . LEU A 1 220 ? 36.214 11.005 17.772 1 31.09 216 LEU A C 1
ATOM 1341 O O . LEU A 1 220 ? 36.716 10.855 18.875 1 30.5 216 LEU A O 1
ATOM 1346 N N . VAL A 1 221 ? 36.925 11.378 16.709 1 30.72 217 VAL A N 1
ATOM 1347 C CA . VAL A 1 221 ? 38.361 11.643 16.806 1 30.45 217 VAL A CA 1
ATOM 1348 C C . VAL A 1 221 ? 38.607 12.876 17.744 1 29.94 217 VAL A C 1
ATOM 1349 O O . VAL A 1 221 ? 39.597 12.908 18.466 1 30.46 217 VAL A O 1
ATOM 1353 N N . CYS A 1 222 ? 37.645 13.808 17.833 1 28.48 218 CYS A N 1
ATOM 1354 C CA . CYS A 1 222 ? 37.705 14.963 18.728 1 28.46 218 CYS A CA 1
ATOM 1355 C C . CYS A 1 222 ? 37.259 14.575 20.133 1 27.49 218 CYS A C 1
ATOM 1356 O O . CYS A 1 222 ? 37.815 15.067 21.098 1 27.57 218 CYS A O 1
ATOM 1359 N N . ALA A 1 223 ? 36.233 13.695 20.225 1 27.07 219 ALA A N 1
ATOM 1360 C CA . ALA A 1 223 ? 35.667 13.123 21.442 1 27.23 219 ALA A CA 1
ATOM 1361 C C . ALA A 1 223 ? 36.697 12.313 22.267 1 27.61 219 ALA A C 1
ATOM 1362 O O . ALA A 1 223 ? 36.384 11.872 23.368 1 27.89 219 ALA A O 1
ATOM 1364 N N . GLN A 1 224 ? 37.924 12.106 21.737 1 26.79 220 GLN A N 1
ATOM 1365 C CA . GLN A 1 224 ? 38.986 11.483 22.511 1 25.94 220 GLN A CA 1
ATOM 1366 C C . GLN A 1 224 ? 39.368 12.408 23.679 1 25.25 220 GLN A C 1
ATOM 1367 O O . GLN A 1 224 ? 39.809 11.917 24.721 1 26.01 220 GLN A O 1
ATOM 1373 N N . CYS A 1 225 ? 39.218 13.744 23.511 1 24.13 221 CYS A N 1
ATOM 1374 C CA . CYS A 1 225 ? 39.64 14.712 24.527 1 23.46 221 CYS A CA 1
ATOM 1375 C C . CYS A 1 225 ? 38.604 15.783 24.852 1 22.59 221 CYS A C 1
ATOM 1376 O O . CYS A 1 225 ? 38.609 16.306 25.967 1 23.21 221 CYS A O 1
ATOM 1379 N N . HIS A 1 226 ? 37.78 16.172 23.876 1 21.21 222 HIS A N 1
ATOM 1380 C CA . HIS A 1 226 ? 36.808 17.253 24.051 1 20.36 222 HIS A CA 1
ATOM 1381 C C . HIS A 1 226 ? 35.494 16.766 24.622 1 20.17 222 HIS A C 1
ATOM 1382 O O . HIS A 1 226 ? 34.446 16.887 23.99 1 20.38 222 HIS A O 1
ATOM 1389 N N . VAL A 1 227 ? 35.569 16.179 25.83 1 19.71 223 VAL A N 1
ATOM 1390 C CA . VAL A 1 227 ? 34.494 15.552 26.573 1 19.06 223 VAL A CA 1
ATOM 1391 C C . VAL A 1 227 ? 34.694 15.776 28.077 1 19.47 223 VAL A C 1
ATOM 1392 O O . VAL A 1 227 ? 35.771 16.203 28.506 1 19.62 223 VAL A O 1
ATOM 1396 N N . THR A 1 228 ? 33.677 15.432 28.899 1 19.29 224 THR A N 1
ATOM 1397 C CA . THR A 1 228 ? 33.827 15.48 30.337 1 19.47 224 THR A CA 1
ATOM 1398 C C . THR A 1 228 ? 34.468 14.18 30.861 1 19.23 224 THR A C 1
ATOM 1399 O O . THR A 1 228 ? 34.362 13.117 30.248 1 19.12 224 THR A O 1
ATOM 1403 N N . TYR A 1 229 ? 35.178 14.287 31.965 1 19.09 225 TYR A N 1
ATOM 1404 C CA . TYR A 1 229 ? 35.845 13.137 32.58 1 19.56 225 TYR A CA 1
ATOM 1405 C C . TYR A 1 229 ? 35.798 13.249 34.081 1 20.79 225 TYR A C 1
ATOM 1406 O O . TYR A 1 229 ? 35.644 14.356 34.617 1 21.09 225 TYR A O 1
ATOM 1415 N N . ASN A 1 230 ? 36.002 12.124 34.77 1 21.52 226 ASN A N 1
ATOM 1416 C CA . ASN A 1 230 ? 36.036 12.069 36.226 1 23.2 226 ASN A CA 1
ATOM 1417 C C . ASN A 1 230 ? 37.265 11.33 36.68 1 24.04 226 ASN A C 1
ATOM 1418 O O . ASN A 1 230 ? 37.711 10.397 36.01 1 24 226 ASN A O 1
ATOM 1423 N N . ILE A 1 231 ? 37.827 11.754 37.815 1 24.78 227 ILE A N 1
ATOM 1424 C CA . ILE A 1 231 ? 39.014 11.119 38.36 1 26.38 227 ILE A CA 1
ATOM 1425 C C . ILE A 1 231 ? 38.694 10.356 39.646 1 28.86 227 ILE A C 1
ATOM 1426 O O . ILE A 1 231 ? 38.575 10.962 40.716 1 28.62 227 ILE A O 1
ATOM 1431 N N . PRO A 1 232 ? 38.577 9.021 39.566 1 30.78 228 PRO A N 1
ATOM 1432 C CA . PRO A 1 232 ? 38.399 8.234 40.794 1 31.86 228 PRO A CA 1
ATOM 1433 C C . PRO A 1 232 ? 39.645 8.348 41.685 1 33.19 228 PRO A C 1
ATOM 1434 O O . PRO A 1 232 ? 40.765 8.391 41.192 1 33.21 228 PRO A O 1
ATOM 1438 N N . LYS A 1 233 ? 39.437 8.49 42.991 1 34.17 229 LYS A N 1
ATOM 1439 C CA . LYS A 1 233 ? 40.507 8.672 43.954 1 35.72 229 LYS A CA 1
ATOM 1440 C C . LYS A 1 233 ? 40.474 7.583 45.025 1 38.26 229 LYS A C 1
ATOM 1441 O O . LYS A 1 233 ? 39.386 7.132 45.405 1 38.6 229 LYS A O 1
ATOM 1447 N N . ASP A 1 234 ? 41.659 7.185 45.541 1 39.38 230 ASP A N 1
ATOM 1448 C CA . ASP A 1 234 ? 41.702 6.223 46.632 1 41.68 230 ASP A CA 1
ATOM 1449 C C . ASP A 1 234 ? 41.589 6.961 47.999 1 43.45 230 ASP A C 1
ATOM 1450 O O . ASP A 1 234 ? 41.397 8.183 48.021 1 43.52 230 ASP A O 1
ATOM 1455 N N . ALA A 1 235 ? 41.693 6.225 49.124 1 44.65 231 ALA A N 1
ATOM 1456 C CA . ALA A 1 235 ? 41.602 6.773 50.475 1 46.72 231 ALA A CA 1
ATOM 1457 C C . ALA A 1 235 ? 42.679 7.83 50.788 1 48.54 231 ALA A C 1
ATOM 1458 O O . ALA A 1 235 ? 42.46 8.71 51.627 1 49.39 231 ALA A O 1
ATOM 1460 N N . ASP A 1 236 ? 43.849 7.722 50.138 1 48.7 232 ASP A N 1
ATOM 1461 C CA . ASP A 1 236 ? 44.957 8.658 50.334 1 48.94 232 ASP A CA 1
ATOM 1462 C C . ASP A 1 236 ? 44.942 9.838 49.353 1 48.48 232 ASP A C 1
ATOM 1463 O O . ASP A 1 236 ? 45.977 10.472 49.154 1 49.06 232 ASP A O 1
ATOM 1468 N N . LYS A 1 237 ? 43.783 10.096 48.712 1 47.24 233 LYS A N 1
ATOM 1469 C CA . LYS A 1 237 ? 43.532 11.15 47.727 1 46.31 233 LYS A CA 1
ATOM 1470 C C . LYS A 1 237 ? 44.398 11.078 46.481 1 44.4 233 LYS A C 1
ATOM 1471 O O . LYS A 1 237 ? 44.555 12.085 45.786 1 44.92 233 LYS A O 1
ATOM 1477 N N . LYS A 1 238 ? 44.914 9.891 46.157 1 42.34 234 LYS A N 1
ATOM 1478 C CA . LYS A 1 238 ? 45.685 9.71 44.931 1 40.92 234 LYS A CA 1
ATOM 1479 C C . LYS A 1 238 ? 44.74 9.321 43.804 1 38.8 234 LYS A C 1
ATOM 1480 O O . LYS A 1 238 ? 43.722 8.66 44.035 1 38.37 234 LYS A O 1
ATOM 1486 N N . SER A 1 239 ? 45.058 9.748 42.588 1 37.33 235 SER A N 1
ATOM 1487 C CA . SER A 1 239 ? 44.242 9.409 41.431 1 37.03 235 SER A CA 1
ATOM 1488 C C . SER A 1 239 ? 44.446 7.93 41.101 1 37.89 235 SER A C 1
ATOM 1489 O O . SER A 1 239 ? 45.584 7.45 41.13 1 38.06 235 SER A O 1
ATOM 1492 N N . ILE A 1 240 ? 43.357 7.186 40.858 1 37.69 236 ILE A N 1
ATOM 1493 C CA . ILE A 1 240 ? 43.485 5.76 40.524 1 37.88 236 ILE A CA 1
ATOM 1494 C C . ILE A 1 240 ? 42.92 5.41 39.128 1 38.05 236 ILE A C 1
ATOM 1495 O O . ILE A 1 240 ? 42.851 4.227 38.778 1 39.02 236 ILE A O 1
ATOM 1500 N N . GLY A 1 241 ? 42.555 6.424 38.351 1 36.19 237 GLY A N 1
ATOM 1501 C CA . GLY A 1 241 ? 42.029 6.25 37.013 1 35.37 237 GLY A CA 1
ATOM 1502 C C . GLY A 1 241 ? 41.469 7.535 36.44 1 34.56 237 GLY A C 1
ATOM 1503 O O . GLY A 1 241 ? 41.603 8.617 37.025 1 34.79 237 GLY A O 1
ATOM 1504 N N . VAL A 1 242 ? 40.811 7.409 35.296 1 33.34 238 VAL A N 1
ATOM 1505 C CA . VAL A 1 242 ? 40.127 8.49 34.613 1 32.71 238 VAL A CA 1
ATOM 1506 C C . VAL A 1 242 ? 39.088 7.835 33.693 1 31.37 238 VAL A C 1
ATOM 1507 O O . VAL A 1 242 ? 39.375 6.819 33.042 1 31.9 238 VAL A O 1
ATOM 1511 N N . TYR A 1 243 ? 37.872 8.387 33.673 1 29.29 239 TYR A N 1
ATOM 1512 C CA . TYR A 1 243 ? 36.829 7.853 32.817 1 27.72 239 TYR A CA 1
ATOM 1513 C C . TYR A 1 243 ? 35.834 8.92 32.365 1 26.99 239 TYR A C 1
ATOM 1514 O O . TYR A 1 243 ? 35.651 9.925 33.042 1 27.01 239 TYR A O 1
ATOM 1523 N N . PHE A 1 244 ? 35.182 8.69 31.217 1 25.61 240 PHE A N 1
ATOM 1524 C CA . PHE A 1 244 ? 34.148 9.593 30.733 1 24.9 240 PHE A CA 1
ATOM 1525 C C . PHE A 1 244 ? 32.848 9.027 31.299 1 25.23 240 PHE A C 1
ATOM 1526 O O . PHE A 1 244 ? 32.603 7.827 31.161 1 25.77 240 PHE A O 1
ATOM 1534 N N . PRO A 1 245 ? 32.054 9.849 32.016 1 24.54 241 PRO A N 1
ATOM 1535 C CA . PRO A 1 245 ? 30.839 9.334 32.667 1 24.59 241 PRO A CA 1
ATOM 1536 C C . PRO A 1 245 ? 29.675 9.075 31.702 1 25.71 241 PRO A C 1
ATOM 1537 O O . PRO A 1 245 ? 28.602 9.672 31.829 1 25.63 241 PRO A O 1
ATOM 1541 N N . TRP A 1 246 ? 29.878 8.13 30.772 1 26.05 242 TRP A N 1
ATOM 1542 C CA . TRP A 1 246 ? 28.926 7.797 29.723 1 27.13 242 TRP A CA 1
ATOM 1543 C C . TRP A 1 246 ? 28.087 6.546 29.997 1 29.12 242 TRP A C 1
ATOM 1544 O O . TRP A 1 246 ? 27.341 6.121 29.116 1 30.03 242 TRP A O 1
ATOM 1555 N N . GLN A 1 247 ? 28.154 5.997 31.221 1 29.17 243 GLN A N 1
ATOM 1556 C CA . GLN A 1 247 ? 27.357 4.847 31.648 1 30.04 243 GLN A CA 1
ATOM 1557 C C . GLN A 1 247 ? 25.872 5.198 31.545 1 30.44 243 GLN A C 1
ATOM 1558 O O . GLN A 1 247 ? 25.475 6.272 31.987 1 30.5 243 GLN A O 1
ATOM 1564 N N . GLY A 1 248 ? 25.087 4.335 30.906 1 30.44 244 GLY A N 1
ATOM 1565 C CA . GLY A 1 248 ? 23.655 4.57 30.762 1 31.02 244 GLY A CA 1
ATOM 1566 C C . GLY A 1 248 ? 23.251 5.411 29.566 1 32.09 244 GLY A C 1
ATOM 1567 O O . GLY A 1 248 ? 22.069 5.516 29.255 1 32.15 244 GLY A O 1
ATOM 1568 N N . SER A 1 249 ? 24.225 6.031 28.885 1 32.8 245 SER A N 1
ATOM 1569 C CA . SER A 1 249 ? 23.957 6.855 27.707 1 33.12 245 SER A CA 1
ATOM 1570 C C . SER A 1 249 ? 24.049 6.026 26.404 1 33.38 245 SER A C 1
ATOM 1571 O O . SER A 1 249 ? 24.478 4.867 26.409 1 33.04 245 SER A O 1
ATOM 1574 N N . LYS A 1 250 ? 23.635 6.636 25.294 1 33.83 246 LYS A N 1
ATOM 1575 C CA . LYS A 1 250 ? 23.687 6.064 23.953 1 34.6 246 LYS A CA 1
ATOM 1576 C C . LYS A 1 250 ? 24.252 7.14 23.01 1 34.41 246 LYS A C 1
ATOM 1577 O O . LYS A 1 250 ? 24.278 8.322 23.357 1 33.89 246 LYS A O 1
ATOM 1583 N N . MET A 1 251 ? 24.662 6.737 21.799 1 34.66 247 MET A N 1
ATOM 1584 C CA . MET A 1 251 ? 25.138 7.621 20.74 1 35.28 247 MET A CA 1
ATOM 1585 C C . MET A 1 251 ? 24.007 8.604 20.392 1 34.93 247 MET A C 1
ATOM 1586 O O . MET A 1 251 ? 22.852 8.2 20.251 1 35.29 247 MET A O 1
ATOM 1591 N N . GLY A 1 252 ? 24.326 9.882 20.329 1 34.07 248 GLY A N 1
ATOM 1592 C CA . GLY A 1 252 ? 23.334 10.915 20.063 1 33.39 248 GLY A CA 1
ATOM 1593 C C . GLY A 1 252 ? 22.535 11.326 21.286 1 32.45 248 GLY A C 1
ATOM 1594 O O . GLY A 1 252 ? 21.637 12.155 21.165 1 32.57 248 GLY A O 1
ATOM 1595 N N . ASN A 1 253 ? 22.835 10.761 22.468 1 31.99 249 ASN A N 1
ATOM 1596 C CA . ASN A 1 253 ? 22.106 11.093 23.689 1 32.35 249 ASN A CA 1
ATOM 1597 C C . ASN A 1 253 ? 22.921 10.883 24.98 1 31.15 249 ASN A C 1
ATOM 1598 O O . ASN A 1 253 ? 22.578 10.037 25.813 1 31.12 249 ASN A O 1
ATOM 1603 N N . ILE A 1 254 ? 24.019 11.636 25.127 1 29.71 250 ILE A N 1
ATOM 1604 C CA . ILE A 1 254 ? 24.827 11.578 26.341 1 28.73 250 ILE A CA 1
ATOM 1605 C C . ILE A 1 254 ? 24.359 12.8 27.124 1 28.51 250 ILE A C 1
ATOM 1606 O O . ILE A 1 254 ? 24.903 13.903 26.997 1 29.17 250 ILE A O 1
ATOM 1611 N N . SER A 1 255 ? 23.255 12.612 27.839 1 27.21 251 SER A N 1
ATOM 1612 C CA . SER A 1 255 ? 22.601 13.685 28.55 1 26.85 251 SER A CA 1
ATOM 1613 C C . SER A 1 255 ? 23.24 14.051 29.882 1 26.34 251 SER A C 1
ATOM 1614 O O . SER A 1 255 ? 23.922 13.23 30.501 1 26.87 251 SER A O 1
ATOM 1617 N N . VAL A 1 256 ? 22.996 15.291 30.339 1 24.89 252 VAL A N 1
ATOM 1618 C CA . VAL A 1 256 ? 23.458 15.74 31.642 1 23.88 252 VAL A CA 1
ATOM 1619 C C . VAL A 1 256 ? 22.775 14.899 32.751 1 24.42 252 VAL A C 1
ATOM 1620 O O . VAL A 1 256 ? 23.413 14.593 33.761 1 25.16 252 VAL A O 1
ATOM 1624 N N . GLU A 1 257 ? 21.528 14.436 32.533 1 23.89 253 GLU A N 1
ATOM 1625 C CA . GLU A 1 257 ? 20.821 13.587 33.486 1 24.49 253 GLU A CA 1
ATOM 1626 C C . GLU A 1 257 ? 21.636 12.311 33.762 1 25.34 253 GLU A C 1
ATOM 1627 O O . GLU A 1 257 ? 21.914 11.978 34.922 1 25.84 253 GLU A O 1
ATOM 1633 N N . ASN A 1 258 ? 22.072 11.649 32.696 1 25.43 254 ASN A N 1
ATOM 1634 C CA . ASN A 1 258 ? 22.847 10.425 32.81 1 26.53 254 ASN A CA 1
ATOM 1635 C C . ASN A 1 258 ? 24.234 10.655 33.399 1 26.49 254 ASN A C 1
ATOM 1636 O O . ASN A 1 258 ? 24.681 9.831 34.193 1 27.57 254 ASN A O 1
ATOM 1641 N N . ILE A 1 259 ? 24.917 11.746 33.004 1 25.23 255 ILE A N 1
ATOM 1642 C CA . ILE A 1 259 ? 26.221 12.103 33.55 1 24.88 255 ILE A CA 1
ATOM 1643 C C . ILE A 1 259 ? 26.104 12.351 35.069 1 24.67 255 ILE A C 1
ATOM 1644 O O . ILE A 1 259 ? 26.858 11.755 35.846 1 24.6 255 ILE A O 1
ATOM 1649 N N . ILE A 1 260 ? 25.129 13.184 35.491 1 24.08 256 ILE A N 1
ATOM 1650 C CA . ILE A 1 260 ? 24.903 13.488 36.913 1 24.97 256 ILE A CA 1
ATOM 1651 C C . ILE A 1 260 ? 24.577 12.222 37.701 1 26.07 256 ILE A C 1
ATOM 1652 O O . ILE A 1 260 ? 25.132 12.007 38.775 1 25.91 256 ILE A O 1
ATOM 1657 N N . LYS A 1 261 ? 23.718 11.354 37.143 1 26.48 257 LYS A N 1
ATOM 1658 C CA . LYS A 1 261 ? 23.379 10.092 37.804 1 27.43 257 LYS A CA 1
ATOM 1659 C C . LYS A 1 261 ? 24.629 9.234 38.042 1 27.51 257 LYS A C 1
ATOM 1660 O O . LYS A 1 261 ? 24.792 8.66 39.119 1 27.89 257 LYS A O 1
ATOM 1666 N N . GLN A 1 262 ? 25.543 9.22 37.065 1 26.88 258 GLN A N 1
ATOM 1667 C CA . GLN A 1 262 ? 26.797 8.496 37.193 1 26.83 258 GLN A CA 1
ATOM 1668 C C . GLN A 1 262 ? 27.702 9.104 38.282 1 26.74 258 GLN A C 1
ATOM 1669 O O . GLN A 1 262 ? 28.186 8.376 39.154 1 27.66 258 GLN A O 1
ATOM 1675 N N . ILE A 1 263 ? 27.914 10.425 38.245 1 25.31 259 ILE A N 1
ATOM 1676 C CA . ILE A 1 263 ? 28.741 11.111 39.232 1 25.13 259 ILE A CA 1
ATOM 1677 C C . ILE A 1 263 ? 28.213 10.901 40.657 1 26.05 259 ILE A C 1
ATOM 1678 O O . ILE A 1 263 ? 28.991 10.586 41.559 1 26.48 259 ILE A O 1
ATOM 1683 N N . ARG A 1 264 ? 26.896 11.066 40.853 1 26.02 260 ARG A N 1
ATOM 1684 C CA . ARG A 1 264 ? 26.29 10.923 42.169 1 26.56 260 ARG A CA 1
ATOM 1685 C C . ARG A 1 264 ? 26.292 9.48 42.679 1 27.79 260 ARG A C 1
ATOM 1686 O O . ARG A 1 264 ? 26.208 9.273 43.883 1 28.04 260 ARG A O 1
ATOM 1694 N N . SER A 1 265 ? 26.437 8.489 41.795 1 28.9 261 SER A N 1
ATOM 1695 C CA . SER A 1 265 ? 26.491 7.085 42.219 1 30.61 261 SER A CA 1
ATOM 1696 C C . SER A 1 265 ? 27.926 6.603 42.525 1 31.6 261 SER A C 1
ATOM 1697 O O . SER A 1 265 ? 28.084 5.513 43.059 1 31.85 261 SER A O 1
ATOM 1700 N N . ASP A 1 266 ? 28.961 7.362 42.129 1 31.81 262 ASP A N 1
ATOM 1701 C CA . ASP A 1 266 ? 30.343 6.928 42.311 1 32.41 262 ASP A CA 1
ATOM 1702 C C . ASP A 1 266 ? 31.03 7.73 43.403 1 33.13 262 ASP A C 1
ATOM 1703 O O . ASP A 1 266 ? 31.52 8.818 43.133 1 33.81 262 ASP A O 1
ATOM 1708 N N . ALA A 1 267 ? 31.108 7.186 44.62 1 32.8 263 ALA A N 1
ATOM 1709 C CA . ALA A 1 267 ? 31.734 7.884 45.744 1 33.24 263 ALA A CA 1
ATOM 1710 C C . ALA A 1 267 ? 33.222 8.181 45.529 1 33.22 263 ALA A C 1
ATOM 1711 O O . ALA A 1 267 ? 33.751 9.119 46.137 1 34.2 263 ALA A O 1
ATOM 1713 N N . SER A 1 268 ? 33.896 7.401 44.671 1 31.44 264 SER A N 1
ATOM 1714 C CA . SER A 1 268 ? 35.312 7.6 44.412 1 30.27 264 SER A CA 1
ATOM 1715 C C . SER A 1 268 ? 35.631 8.84 43.585 1 28.91 264 SER A C 1
ATOM 1716 O O . SER A 1 268 ? 36.789 9.247 43.564 1 29.55 264 SER A O 1
ATOM 1719 N N . VAL A 1 269 ? 34.639 9.441 42.902 1 27.21 265 VAL A N 1
ATOM 1720 C CA . VAL A 1 269 ? 34.921 10.632 42.102 1 25.51 265 VAL A CA 1
ATOM 1721 C C . VAL A 1 269 ? 34.591 11.949 42.865 1 25.06 265 VAL A C 1
ATOM 1722 O O . VAL A 1 269 ? 34.496 13.003 42.249 1 25.05 265 VAL A O 1
ATOM 1726 N N . GLY A 1 270 ? 34.576 11.901 44.197 1 24.97 266 GLY A N 1
ATOM 1727 C CA . GLY A 1 270 ? 34.479 13.095 45.029 1 24.99 266 GLY A CA 1
ATOM 1728 C C . GLY A 1 270 ? 35.87 13.701 44.991 1 25.22 266 GLY A C 1
ATOM 1729 O O . GLY A 1 270 ? 36.778 13.206 45.658 1 26.86 266 GLY A O 1
ATOM 1730 N N . GLU A 1 271 ? 36.094 14.649 44.088 1 23.7 267 GLU A N 1
ATOM 1731 C CA . GLU A 1 271 ? 37.419 15.218 43.896 1 23.51 267 GLU A CA 1
ATOM 1732 C C . GLU A 1 271 ? 37.731 16.426 44.748 1 24.33 267 GLU A C 1
ATOM 1733 O O . GLU A 1 271 ? 38.896 16.825 44.805 1 26.73 267 GLU A O 1
ATOM 1739 N N . TRP A 1 272 ? 36.732 17.038 45.362 1 22.33 268 TRP A N 1
ATOM 1740 C CA . TRP A 1 272 ? 36.955 18.259 46.121 1 21.05 268 TRP A CA 1
ATOM 1741 C C . TRP A 1 272 ? 35.858 18.475 47.144 1 20.58 268 TRP A C 1
ATOM 1742 O O . TRP A 1 272 ? 34.824 17.804 47.124 1 20.2 268 TRP A O 1
ATOM 1753 N N . THR A 1 273 ? 36.094 19.423 48.054 1 20.94 269 THR A N 1
ATOM 1754 C CA . THR A 1 273 ? 35.092 19.829 49.012 1 21.39 269 THR A CA 1
ATOM 1755 C C . THR A 1 273 ? 34.742 21.257 48.674 1 20.88 269 THR A C 1
ATOM 1756 O O . THR A 1 273 ? 35.639 22.1 48.581 1 20.42 269 THR A O 1
ATOM 1760 N N . GLN A 1 274 ? 33.451 21.517 48.427 1 20.38 270 GLN A N 1
ATOM 1761 C CA . GLN A 1 274 ? 32.981 22.862 48.149 1 20.52 270 GLN A CA 1
ATOM 1762 C C . GLN A 1 274 ? 32.954 23.583 49.488 1 21.26 270 GLN A C 1
ATOM 1763 O O . GLN A 1 274 ? 32.242 23.168 50.375 1 21.63 270 GLN A O 1
ATOM 1769 N N . THR A 1 275 ? 33.757 24.624 49.654 1 21.89 271 THR A N 1
ATOM 1770 C CA . THR A 1 275 ? 33.89 25.356 50.91 1 22.76 271 THR A CA 1
ATOM 1771 C C . THR A 1 275 ? 32.597 25.967 51.491 1 23.74 271 THR A C 1
ATOM 1772 O O . THR A 1 275 ? 32.379 25.857 52.696 1 25.01 271 THR A O 1
ATOM 1776 N N . VAL A 1 276 ? 31.756 26.622 50.671 1 22.4 272 VAL A N 1
ATOM 1777 C CA . VAL A 1 276 ? 30.563 27.26 51.179 1 21.69 272 VAL A CA 1
ATOM 1778 C C . VAL A 1 276 ? 29.586 26.256 51.849 1 22.55 272 VAL A C 1
ATOM 1779 O O . VAL A 1 276 ? 29.016 26.586 52.88 1 22.8 272 VAL A O 1
ATOM 1783 N N . THR A 1 277 ? 29.442 25.034 51.32 1 22.02 273 THR A N 1
ATOM 1784 C CA . THR A 1 277 ? 28.525 24.051 51.884 1 21.89 273 THR A CA 1
ATOM 1785 C C . THR A 1 277 ? 29.203 22.941 52.702 1 23.01 273 THR A C 1
ATOM 1786 O O . THR A 1 277 ? 28.509 22.226 53.438 1 24.75 273 THR A O 1
ATOM 1790 N N . GLY A 1 278 ? 30.507 22.74 52.51 1 21.38 274 GLY A N 1
ATOM 1791 C CA . GLY A 1 278 ? 31.222 21.625 53.109 1 20.54 274 GLY A CA 1
ATOM 1792 C C . GLY A 1 278 ? 30.953 20.299 52.39 1 20.46 274 GLY A C 1
ATOM 1793 O O . GLY A 1 278 ? 31.386 19.243 52.86 1 20.67 274 GLY A O 1
ATOM 1794 N N . PHE A 1 279 ? 30.243 20.31 51.243 1 19.71 275 PHE A N 1
ATOM 1795 C CA . PHE A 1 279 ? 29.909 19.074 50.518 1 20.01 275 PHE A CA 1
ATOM 1796 C C . PHE A 1 279 ? 31.044 18.537 49.652 1 19.73 275 PHE A C 1
ATOM 1797 O O . PHE A 1 279 ? 31.684 19.301 48.926 1 19.15 275 PHE A O 1
ATOM 1805 N N . LYS A 1 280 ? 31.226 17.204 49.655 1 20.19 276 LYS A N 1
ATOM 1806 C CA . LYS A 1 280 ? 32.196 16.564 48.773 1 21.65 276 LYS A CA 1
ATOM 1807 C C . LYS A 1 280 ? 31.491 16.399 47.426 1 22.12 276 LYS A C 1
ATOM 1808 O O . LYS A 1 280 ? 30.39 15.837 47.364 1 22.78 276 LYS A O 1
ATOM 1814 N N . LEU A 1 281 ? 32.068 16.972 46.364 1 21.34 277 LEU A N 1
ATOM 1815 C CA . LEU A 1 281 ? 31.433 16.918 45.054 1 21.21 277 LEU A CA 1
ATOM 1816 C C . LEU A 1 281 ? 32.381 16.39 43.977 1 21.34 277 LEU A C 1
ATOM 1817 O O . LEU A 1 281 ? 33.586 16.292 44.185 1 21.44 277 LEU A O 1
ATOM 1822 N N . GLY A 1 282 ? 31.799 16.037 42.846 1 20.66 278 GLY A N 1
ATOM 1823 C CA . GLY A 1 282 ? 32.516 15.716 41.634 1 19.96 278 GLY A CA 1
ATOM 1824 C C . GLY A 1 282 ? 32.607 16.977 40.78 1 19.03 278 GLY A C 1
ATOM 1825 O O . GLY A 1 282 ? 32.311 18.083 41.245 1 18.7 278 GLY A O 1
ATOM 1826 N N . PHE A 1 283 ? 33.03 16.838 39.529 1 18.25 279 PHE A N 1
ATOM 1827 C CA . PHE A 1 283 ? 33.126 17.998 38.623 1 18.73 279 PHE A CA 1
ATOM 1828 C C . PHE A 1 283 ? 32.873 17.593 37.184 1 19.73 279 PHE A C 1
ATOM 1829 O O . PHE A 1 283 ? 32.901 16.409 36.859 1 21.19 279 PHE A O 1
ATOM 1837 N N . ILE A 1 284 ? 32.587 18.564 36.327 1 19.38 280 ILE A N 1
ATOM 1838 C CA . ILE A 1 284 ? 32.342 18.351 34.906 1 19.41 280 ILE A CA 1
ATOM 1839 C C . ILE A 1 284 ? 33.302 19.273 34.112 1 19.15 280 ILE A C 1
ATOM 1840 O O . ILE A 1 284 ? 33.512 20.41 34.515 1 19.22 280 ILE A O 1
ATOM 1845 N N . ARG A 1 285 ? 33.941 18.772 33.041 1 18.08 281 ARG A N 1
ATOM 1846 C CA . ARG A 1 285 ? 34.857 19.579 32.241 1 17.48 281 ARG A CA 1
ATOM 1847 C C . ARG A 1 285 ? 34.412 19.593 30.799 1 17.99 281 ARG A C 1
ATOM 1848 O O . ARG A 1 285 ? 33.982 18.563 30.314 1 18.55 281 ARG A O 1
ATOM 1856 N N . HIS A 1 286 ? 34.566 20.711 30.073 1 17.96 282 HIS A N 1
ATOM 1857 C CA . HIS A 1 286 ? 34.339 20.821 28.604 1 18.56 282 HIS A CA 1
ATOM 1858 C C . HIS A 1 286 ? 33.541 19.668 27.931 1 20.02 282 HIS A C 1
ATOM 1859 O O . HIS A 1 286 ? 34.117 18.887 27.173 1 20.71 282 HIS A O 1
ATOM 1866 N N . PRO A 1 287 ? 32.237 19.513 28.235 1 20.43 283 PRO A N 1
ATOM 1867 C CA . PRO A 1 287 ? 31.475 18.405 27.645 1 20.69 283 PRO A CA 1
ATOM 1868 C C . PRO A 1 287 ? 30.991 18.699 26.217 1 21.24 283 PRO A C 1
ATOM 1869 O O . PRO A 1 287 ? 29.795 18.571 25.922 1 20.25 283 PRO A O 1
ATOM 1873 N N . GLU A 1 288 ? 31.918 19.057 25.329 1 21.91 284 GLU A N 1
ATOM 1874 C CA . GLU A 1 288 ? 31.647 19.502 23.96 1 22.71 284 GLU A CA 1
ATOM 1875 C C . GLU A 1 288 ? 31.037 18.467 23.045 1 23.51 284 GLU A C 1
ATOM 1876 O O . GLU A 1 288 ? 30.043 18.78 22.378 1 23.82 284 GLU A O 1
ATOM 1882 N N . TYR A 1 289 ? 31.598 17.25 22.996 1 23.34 285 TYR A N 1
ATOM 1883 C CA . TYR A 1 289 ? 30.999 16.185 22.188 1 23.03 285 TYR A CA 1
ATOM 1884 C C . TYR A 1 289 ? 29.6 15.812 22.755 1 23.43 285 TYR A C 1
ATOM 1885 O O . TYR A 1 289 ? 28.665 15.606 21.993 1 24.26 285 TYR A O 1
ATOM 1894 N N . GLU A 1 290 ? 29.465 15.703 24.074 1 22.95 286 GLU A N 1
ATOM 1895 C CA . GLU A 1 290 ? 28.2 15.366 24.732 1 23.31 286 GLU A CA 1
ATOM 1896 C C . GLU A 1 290 ? 27.13 16.418 24.404 1 24.53 286 GLU A C 1
ATOM 1897 O O . GLU A 1 290 ? 26.013 16.059 23.993 1 25.05 286 GLU A O 1
ATOM 1903 N N . LEU A 1 291 ? 27.474 17.726 24.546 1 24.22 287 LEU A N 1
ATOM 1904 C CA . LEU A 1 291 ? 26.517 18.781 24.245 1 24.32 287 LEU A CA 1
ATOM 1905 C C . LEU A 1 291 ? 26.178 18.797 22.75 1 24.44 287 LEU A C 1
ATOM 1906 O O . LEU A 1 291 ? 25.005 18.749 22.386 1 23.37 287 LEU A O 1
ATOM 1911 N N . PHE A 1 292 ? 27.203 18.841 21.888 1 25.17 288 PHE A N 1
ATOM 1912 C CA . PHE A 1 292 ? 27.007 18.871 20.439 1 25.52 288 PHE A CA 1
ATOM 1913 C C . PHE A 1 292 ? 26.186 17.696 19.912 1 26.36 288 PHE A C 1
ATOM 1914 O O . PHE A 1 292 ? 25.253 17.901 19.144 1 26.81 288 PHE A O 1
ATOM 1922 N N . SER A 1 293 ? 26.568 16.473 20.252 1 26.79 289 SER A N 1
ATOM 1923 C CA . SER A 1 293 ? 25.901 15.284 19.732 1 27.56 289 SER A CA 1
ATOM 1924 C C . SER A 1 293 ? 24.533 14.99 20.326 1 28.33 289 SER A C 1
ATOM 1925 O O . SER A 1 293 ? 23.904 14.043 19.879 1 29.01 289 SER A O 1
ATOM 1928 N N . ASN A 1 294 ? 24.073 15.752 21.314 1 28.16 290 ASN A N 1
ATOM 1929 C CA . ASN A 1 294 ? 22.77 15.514 21.925 1 28.99 290 ASN A CA 1
ATOM 1930 C C . ASN A 1 294 ? 21.639 16.09 21.107 1 30.63 290 ASN A C 1
ATOM 1931 O O . ASN A 1 294 ? 20.939 17.011 21.558 1 30.89 290 ASN A O 1
ATOM 1936 N N . ASN A 1 295 ? 21.468 15.559 19.895 1 31.37 291 ASN A N 1
ATOM 1937 C CA . ASN A 1 295 ? 20.399 15.967 18.996 1 32.79 291 ASN A CA 1
ATOM 1938 C C . ASN A 1 295 ? 20.411 17.455 18.677 1 32.89 291 ASN A C 1
ATOM 1939 O O . ASN A 1 295 ? 19.343 18.051 18.533 1 34.3 291 ASN A O 1
ATOM 1944 N N . SER A 1 296 ? 21.592 18.065 18.579 1 31.52 292 SER A N 1
ATOM 1945 C CA . SER A 1 296 ? 21.662 19.493 18.271 1 31.78 292 SER A CA 1
ATOM 1946 C C . SER A 1 296 ? 21.236 19.767 16.825 1 32.06 292 SER A C 1
ATOM 1947 O O . SER A 1 296 ? 21.186 18.842 15.987 1 32.11 292 SER A O 1
ATOM 1950 N N . VAL A 1 297 ? 20.996 21.053 16.508 1 31.52 293 VAL A N 1
ATOM 1951 C CA . VAL A 1 297 ? 20.668 21.463 15.148 1 31.58 293 VAL A CA 1
ATOM 1952 C C . VAL A 1 297 ? 21.74 21.005 14.136 1 30.73 293 VAL A C 1
ATOM 1953 O O . VAL A 1 297 ? 21.406 20.331 13.166 1 30.3 293 VAL A O 1
ATOM 1957 N N . HIS A 1 298 ? 23.025 21.267 14.426 1 30.18 294 HIS A N 1
ATOM 1958 C CA . HIS A 1 298 ? 24.09 20.901 13.496 1 30.08 294 HIS A CA 1
ATOM 1959 C C . HIS A 1 298 ? 24.378 19.404 13.483 1 31.12 294 HIS A C 1
ATOM 1960 O O . HIS A 1 298 ? 24.673 18.889 12.411 1 32.13 294 HIS A O 1
ATOM 1967 N N . TRP A 1 299 ? 24.172 18.695 14.591 1 31.18 295 TRP A N 1
ATOM 1968 C CA . TRP A 1 299 ? 24.312 17.243 14.634 1 32.78 295 TRP A CA 1
ATOM 1969 C C . TRP A 1 299 ? 23.25 16.605 13.732 1 34.38 295 TRP A C 1
ATOM 1970 O O . TRP A 1 299 ? 23.587 15.757 12.908 1 34.71 295 TRP A O 1
ATOM 1981 N N . LYS A 1 300 ? 21.979 17.057 13.831 1 35.12 296 LYS A N 1
ATOM 1982 C CA . LYS A 1 300 ? 20.882 16.553 12.988 1 35.67 296 LYS A CA 1
ATOM 1983 C C . LYS A 1 300 ? 21.086 16.913 11.515 1 36 296 LYS A C 1
ATOM 1984 O O . LYS A 1 300 ? 20.71 16.141 10.635 1 36.01 296 LYS A O 1
ATOM 1990 N N . ALA A 1 301 ? 21.678 18.092 11.247 1 35.84 297 ALA A N 1
ATOM 1991 C CA . ALA A 1 301 ? 22.025 18.54 9.885 1 35.89 297 ALA A CA 1
ATOM 1992 C C . ALA A 1 301 ? 23.151 17.709 9.238 1 35.17 297 ALA A C 1
ATOM 1993 O O . ALA A 1 301 ? 23.487 17.943 8.083 1 35.06 297 ALA A O 1
ATOM 1995 N N . GLY A 1 302 ? 23.76 16.799 9.997 1 34.66 298 GLY A N 1
ATOM 1996 C CA . GLY A 1 302 ? 24.821 15.943 9.504 1 34.72 298 GLY A CA 1
ATOM 1997 C C . GLY A 1 302 ? 26.208 16.533 9.612 1 34.62 298 GLY A C 1
ATOM 1998 O O . GLY A 1 302 ? 27.146 15.978 9.025 1 35.07 298 GLY A O 1
ATOM 1999 N N . ALA A 1 303 ? 26.361 17.662 10.343 1 33.4 299 ALA A N 1
ATOM 2000 C CA . ALA A 1 303 ? 27.691 18.246 10.505 1 33.57 299 ALA A CA 1
ATOM 2001 C C . ALA A 1 303 ? 28.512 17.484 11.548 1 32.7 299 ALA A C 1
ATOM 2002 O O . ALA A 1 303 ? 27.979 16.989 12.548 1 32.61 299 ALA A O 1
ATOM 2004 N N . ALA A 1 304 ? 29.805 17.383 11.303 1 31.39 300 ALA A N 1
ATOM 2005 C CA . ALA A 1 304 ? 30.743 16.797 12.261 1 30.99 300 ALA A CA 1
ATOM 2006 C C . ALA A 1 304 ? 31.592 17.971 12.838 1 30.33 300 ALA A C 1
ATOM 2007 O O . ALA A 1 304 ? 31.546 19.074 12.284 1 31.08 300 ALA A O 1
ATOM 2009 N N . CYS A 1 305 ? 32.403 17.757 13.897 1 28.65 301 CYS A N 1
ATOM 2010 C CA . CYS A 1 305 ? 33.274 18.831 14.438 1 28.25 301 CYS A CA 1
ATOM 2011 C C . CYS A 1 305 ? 34.116 19.476 13.341 1 28.28 301 CYS A C 1
ATOM 2012 O O . CYS A 1 305 ? 34.286 20.686 13.313 1 28.34 301 CYS A O 1
ATOM 2015 N N . THR A 1 306 ? 34.649 18.639 12.452 1 28.69 302 THR A N 1
ATOM 2016 C CA . THR A 1 306 ? 35.544 19.05 11.39 1 30.01 302 THR A CA 1
ATOM 2017 C C . THR A 1 306 ? 34.896 19.949 10.352 1 30.29 302 THR A C 1
ATOM 2018 O O . THR A 1 306 ? 35.605 20.747 9.76 1 30.44 302 THR A O 1
ATOM 2022 N N . ASP A 1 307 ? 33.578 19.87 10.136 1 30 303 ASP A N 1
ATOM 2023 C CA . ASP A 1 307 ? 32.905 20.762 9.193 1 30.43 303 ASP A CA 1
ATOM 2024 C C . ASP A 1 307 ? 33.089 22.226 9.592 1 30.83 303 ASP A C 1
ATOM 2025 O O . ASP A 1 307 ? 33.325 23.067 8.729 1 31.02 303 ASP A O 1
ATOM 2030 N N . CYS A 1 308 ? 33.104 22.516 10.912 1 30.62 304 CYS A N 1
ATOM 2031 C CA . CYS A 1 308 ? 33.326 23.881 11.367 1 30.73 304 CYS A CA 1
ATOM 2032 C C . CYS A 1 308 ? 34.758 24.167 11.8 1 30.81 304 CYS A C 1
ATOM 2033 O O . CYS A 1 308 ? 35.243 25.28 11.597 1 31.19 304 CYS A O 1
ATOM 2036 N N . HIS A 1 309 ? 35.433 23.182 12.399 1 30.34 305 HIS A N 1
ATOM 2037 C CA . HIS A 1 309 ? 36.755 23.414 12.964 1 30.37 305 HIS A CA 1
ATOM 2038 C C . HIS A 1 309 ? 37.933 22.992 12.07 1 31.89 305 HIS A C 1
ATOM 2039 O O . HIS A 1 309 ? 39.035 23.487 12.265 1 31.58 305 HIS A O 1
ATOM 2046 N N . MET A 1 310 ? 37.708 22.13 11.081 1 33.69 306 MET A N 1
ATOM 2047 C CA . MET A 1 310 ? 38.721 21.707 10.098 1 35.91 306 MET A CA 1
ATOM 2048 C C . MET A 1 310 ? 38.087 21.728 8.688 1 39.3 306 MET A C 1
ATOM 2049 O O . MET A 1 310 ? 38.02 20.687 8.012 1 39.45 306 MET A O 1
ATOM 2054 N N . PRO A 1 311 ? 37.555 22.887 8.244 1 41.79 307 PRO A N 1
ATOM 2055 C CA . PRO A 1 311 ? 36.874 22.919 6.942 1 44.46 307 PRO A CA 1
ATOM 2056 C C . PRO A 1 311 ? 37.791 22.685 5.764 1 48.98 307 PRO A C 1
ATOM 2057 O O . PRO A 1 311 ? 38.986 22.954 5.842 1 48.8 307 PRO A O 1
ATOM 2061 N N . TYR A 1 312 ? 37.205 22.198 4.652 1 52.9 308 TYR A N 1
ATOM 2062 C CA . TYR A 1 312 ? 37.911 21.918 3.41 1 56.66 308 TYR A CA 1
ATOM 2063 C C . TYR A 1 312 ? 38.192 23.205 2.636 1 58.75 308 TYR A C 1
ATOM 2064 O O . TYR A 1 312 ? 37.508 24.219 2.796 1 58.95 308 TYR A O 1
ATOM 2073 N N . THR A 1 313 ? 39.19 23.132 1.757 1 60.12 309 THR A N 1
ATOM 2074 C CA . THR A 1 313 ? 39.608 24.215 0.875 1 61.54 309 THR A CA 1
ATOM 2075 C C . THR A 1 313 ? 39.806 23.675 -0.553 1 62 309 THR A C 1
ATOM 2076 O O . THR A 1 313 ? 39.965 22.467 -0.758 1 62.15 309 THR A O 1
ATOM 2080 N N . VAL A 1 320 ? 41.683 20.589 0.781 1 51.23 316 VAL A N 1
ATOM 2081 C CA . VAL A 1 320 ? 42.27 19.914 1.945 1 51.38 316 VAL A CA 1
ATOM 2082 C C . VAL A 1 320 ? 41.659 20.386 3.287 1 50.94 316 VAL A C 1
ATOM 2083 O O . VAL A 1 320 ? 41.244 21.539 3.429 1 50.87 316 VAL A O 1
ATOM 2087 N N . SER A 1 321 ? 41.632 19.488 4.28 1 50.77 317 SER A N 1
ATOM 2088 C CA . SER A 1 321 ? 41.135 19.802 5.622 1 50.51 317 SER A CA 1
ATOM 2089 C C . SER A 1 321 ? 42.113 20.698 6.361 1 50.26 317 SER A C 1
ATOM 2090 O O . SER A 1 321 ? 43.282 20.355 6.514 1 50.62 317 SER A O 1
ATOM 2093 N N . ASP A 1 322 ? 41.634 21.84 6.819 1 49.57 318 ASP A N 1
ATOM 2094 C CA . ASP A 1 322 ? 42.435 22.824 7.526 1 49.68 318 ASP A CA 1
ATOM 2095 C C . ASP A 1 322 ? 42.868 22.318 8.909 1 49.21 318 ASP A C 1
ATOM 2096 O O . ASP A 1 322 ? 42.045 22.196 9.818 1 49.55 318 ASP A O 1
ATOM 2101 N N . HIS A 1 323 ? 44.17 22.069 9.08 1 48.15 319 HIS A N 1
ATOM 2102 C CA . HIS A 1 323 ? 44.698 21.594 10.355 1 47.19 319 HIS A CA 1
ATOM 2103 C C . HIS A 1 323 ? 45.049 22.709 11.333 1 49.13 319 HIS A C 1
ATOM 2104 O O . HIS A 1 323 ? 45.624 22.423 12.385 1 49.5 319 HIS A O 1
ATOM 2111 N N . ARG A 1 324 ? 44.645 23.957 11.053 1 50.64 320 ARG A N 1
ATOM 2112 C CA . ARG A 1 324 ? 44.817 25.045 12.02 1 52.9 320 ARG A CA 1
ATOM 2113 C C . ARG A 1 324 ? 43.621 24.97 12.993 1 54.47 320 ARG A C 1
ATOM 2114 O O . ARG A 1 324 ? 42.489 24.807 12.526 1 55.47 320 ARG A O 1
ATOM 2122 N N . VAL A 1 325 ? 43.83 25.095 14.318 1 54.56 321 VAL A N 1
ATOM 2123 C CA . VAL A 1 325 ? 42.699 25.057 15.263 1 55.21 321 VAL A CA 1
ATOM 2124 C C . VAL A 1 325 ? 42.058 26.447 15.392 1 55.4 321 VAL A C 1
ATOM 2125 O O . VAL A 1 325 ? 41.667 26.862 16.492 1 56.38 321 VAL A O 1
ATOM 2127 N N . MET A 1 326 ? 41.938 27.147 14.263 1 54.32 322 MET A N 1
ATOM 2128 C CA . MET A 1 326 ? 41.371 28.484 14.133 1 54.2 322 MET A CA 1
ATOM 2129 C C . MET A 1 326 ? 39.842 28.514 14.388 1 52.11 322 MET A C 1
ATOM 2130 O O . MET A 1 326 ? 39.147 27.515 14.193 1 51.74 322 MET A O 1
ATOM 2135 N N . SER A 1 327 ? 39.336 29.678 14.807 1 50.37 323 SER A N 1
ATOM 2136 C CA . SER A 1 327 ? 37.923 29.906 15.104 1 49.22 323 SER A CA 1
ATOM 2137 C C . SER A 1 327 ? 37.06 29.791 13.864 1 46.95 323 SER A C 1
ATOM 2138 O O . SER A 1 327 ? 37.379 30.415 12.854 1 47.68 323 SER A O 1
ATOM 2141 N N . PRO A 1 328 ? 35.943 29.043 13.933 1 44.3 324 PRO A N 1
ATOM 2142 C CA . PRO A 1 328 ? 35.036 28.977 12.777 1 43.35 324 PRO A CA 1
ATOM 2143 C C . PRO A 1 328 ? 34.429 30.33 12.4 1 42.75 324 PRO A C 1
ATOM 2144 O O . PRO A 1 328 ? 33.925 30.483 11.306 1 42.56 324 PRO A O 1
ATOM 2148 N N . LEU A 1 329 ? 34.492 31.31 13.287 1 42.87 325 LEU A N 1
ATOM 2149 C CA . LEU A 1 329 ? 33.968 32.642 13.043 1 43.49 325 LEU A CA 1
ATOM 2150 C C . LEU A 1 329 ? 34.95 33.553 12.301 1 45.46 325 LEU A C 1
ATOM 2151 O O . LEU A 1 329 ? 34.572 34.668 11.95 1 45.86 325 LEU A O 1
ATOM 2156 N N . LYS A 1 330 ? 36.189 33.095 12.038 1 46.36 326 LYS A N 1
ATOM 2157 C CA . LYS A 1 330 ? 37.182 33.872 11.308 1 48.12 326 LYS A CA 1
ATOM 2158 C C . LYS A 1 330 ? 37.12 33.599 9.791 1 49.74 326 LYS A C 1
ATOM 2159 O O . LYS A 1 330 ? 36.362 32.733 9.353 1 50.11 326 LYS A O 1
ATOM 2165 N N . ASN A 1 331 ? 37.897 34.357 8.993 1 50.66 327 ASN A N 1
ATOM 2166 C CA . ASN A 1 331 ? 37.955 34.25 7.528 1 51.95 327 ASN A CA 1
ATOM 2167 C C . ASN A 1 331 ? 36.601 34.562 6.883 1 52.74 327 ASN A C 1
ATOM 2168 O O . ASN A 1 331 ? 36.21 33.891 5.926 1 53.61 327 ASN A O 1
ATOM 2170 N N . ASP A 1 332 ? 35.889 35.576 7.414 1 52.11 328 ASP A N 1
ATOM 2171 C CA . ASP A 1 332 ? 34.574 35.985 6.939 1 52.02 328 ASP A CA 1
ATOM 2172 C C . ASP A 1 332 ? 33.58 34.809 6.902 1 51.39 328 ASP A C 1
ATOM 2173 O O . ASP A 1 332 ? 32.859 34.635 5.905 1 52.53 328 ASP A O 1
ATOM 2175 N N . MET A 1 333 ? 33.57 33.996 7.977 1 49.3 329 MET A N 1
ATOM 2176 C CA . MET A 1 333 ? 32.698 32.839 8.189 1 48.25 329 MET A CA 1
ATOM 2177 C C . MET A 1 333 ? 32.748 31.801 7.051 1 47.38 329 MET A C 1
ATOM 2178 O O . MET A 1 333 ? 31.706 31.243 6.691 1 47.25 329 MET A O 1
ATOM 2183 N N . LYS A 1 334 ? 33.944 31.529 6.488 1 46.44 330 LYS A N 1
ATOM 2184 C CA . LYS A 1 334 ? 34.047 30.57 5.385 1 45.99 330 LYS A CA 1
ATOM 2185 C C . LYS A 1 334 ? 33.539 29.159 5.734 1 43.98 330 LYS A C 1
ATOM 2186 O O . LYS A 1 334 ? 32.878 28.551 4.894 1 44.4 330 LYS A O 1
ATOM 2192 N N . ALA A 1 335 ? 33.801 28.644 6.94 1 41.89 331 ALA A N 1
ATOM 2193 C CA . ALA A 1 335 ? 33.316 27.309 7.326 1 40.97 331 ALA A CA 1
ATOM 2194 C C . ALA A 1 335 ? 31.784 27.193 7.245 1 40.09 331 ALA A C 1
ATOM 2195 O O . ALA A 1 335 ? 31.263 26.172 6.799 1 40.74 331 ALA A O 1
ATOM 2197 N N . CYS A 1 336 ? 31.083 28.276 7.597 1 38.45 332 CYS A N 1
ATOM 2198 C CA . CYS A 1 336 ? 29.625 28.381 7.607 1 37.74 332 CYS A CA 1
ATOM 2199 C C . CYS A 1 336 ? 29.029 28.501 6.209 1 38.25 332 CYS A C 1
ATOM 2200 O O . CYS A 1 336 ? 28.072 27.784 5.893 1 38.09 332 CYS A O 1
ATOM 2203 N N . ILE A 1 337 ? 29.596 29.41 5.377 1 38.37 333 ILE A N 1
ATOM 2204 C CA . ILE A 1 337 ? 29.201 29.707 3.983 1 39.17 333 ILE A CA 1
ATOM 2205 C C . ILE A 1 337 ? 29.201 28.442 3.082 1 39.85 333 ILE A C 1
ATOM 2206 O O . ILE A 1 337 ? 28.616 28.456 2.005 1 40.05 333 ILE A O 1
ATOM 2211 N N . GLN A 1 338 ? 29.799 27.328 3.544 1 40.23 334 GLN A N 1
ATOM 2212 C CA . GLN A 1 338 ? 29.776 26.072 2.797 1 40.44 334 GLN A CA 1
ATOM 2213 C C . GLN A 1 338 ? 28.348 25.48 2.812 1 40.43 334 GLN A C 1
ATOM 2214 O O . GLN A 1 338 ? 27.998 24.782 1.873 1 40.92 334 GLN A O 1
ATOM 2216 N N . CYS A 1 339 ? 27.514 25.785 3.856 1 39.43 335 CYS A N 1
ATOM 2217 C CA . CYS A 1 339 ? 26.118 25.338 3.962 1 38.09 335 CYS A CA 1
ATOM 2218 C C . CYS A 1 339 ? 25.164 26.534 3.923 1 37.08 335 CYS A C 1
ATOM 2219 O O . CYS A 1 339 ? 24.067 26.424 3.393 1 37.88 335 CYS A O 1
ATOM 2222 N N . HIS A 1 340 ? 25.541 27.655 4.525 1 35.53 336 HIS A N 1
ATOM 2223 C CA . HIS A 1 340 ? 24.658 28.807 4.674 1 34.85 336 HIS A CA 1
ATOM 2224 C C . HIS A 1 340 ? 24.632 29.804 3.541 1 37.11 336 HIS A C 1
ATOM 2225 O O . HIS A 1 340 ? 25.675 30.214 3.021 1 37.71 336 HIS A O 1
ATOM 2232 N N . THR A 1 341 ? 23.412 30.234 3.183 1 37.8 337 THR A N 1
ATOM 2233 C CA . THR A 1 341 ? 23.198 31.236 2.143 1 38.51 337 THR A CA 1
ATOM 2234 C C . THR A 1 341 ? 23.095 32.677 2.695 1 38.23 337 THR A C 1
ATOM 2235 O O . THR A 1 341 ? 23.098 33.634 1.915 1 39.27 337 THR A O 1
ATOM 2239 N N . GLU A 1 342 ? 22.953 32.826 4.001 1 37.22 338 GLU A N 1
ATOM 2240 C CA . GLU A 1 342 ? 22.834 34.119 4.649 1 37.17 338 GLU A CA 1
ATOM 2241 C C . GLU A 1 342 ? 24.149 34.872 4.699 1 37.18 338 GLU A C 1
ATOM 2242 O O . GLU A 1 342 ? 25.214 34.26 4.741 1 37.58 338 GLU A O 1
ATOM 2248 N N . LYS A 1 343 ? 24.068 36.207 4.779 1 36.71 339 LYS A N 1
ATOM 2249 C CA . LYS A 1 343 ? 25.219 37.107 4.922 1 36.79 339 LYS A CA 1
ATOM 2250 C C . LYS A 1 343 ? 26.061 36.685 6.138 1 35.82 339 LYS A C 1
ATOM 2251 O O . LYS A 1 343 ? 25.497 36.388 7.184 1 35.58 339 LYS A O 1
ATOM 2257 N N . PRO A 1 344 ? 27.401 36.724 6.052 1 35.12 340 PRO A N 1
ATOM 2258 C CA . PRO A 1 344 ? 28.236 36.397 7.23 1 35.05 340 PRO A CA 1
ATOM 2259 C C . PRO A 1 344 ? 27.909 37.266 8.442 1 35.03 340 PRO A C 1
ATOM 2260 O O . PRO A 1 344 ? 27.977 36.778 9.556 1 35 340 PRO A O 1
ATOM 2264 N N . GLU A 1 345 ? 27.484 38.532 8.226 1 35.41 341 GLU A N 1
ATOM 2265 C CA . GLU A 1 345 ? 27.107 39.403 9.332 1 36.09 341 GLU A CA 1
ATOM 2266 C C . GLU A 1 345 ? 25.85 38.882 10.035 1 35.53 341 GLU A C 1
ATOM 2267 O O . GLU A 1 345 ? 25.755 38.965 11.252 1 35.8 341 GLU A O 1
ATOM 2273 N N . TRP A 1 346 ? 24.897 38.303 9.275 1 34.43 342 TRP A N 1
ATOM 2274 C CA . TRP A 1 346 ? 23.695 37.722 9.865 1 33.3 342 TRP A CA 1
ATOM 2275 C C . TRP A 1 346 ? 24.088 36.536 10.724 1 31.64 342 TRP A C 1
ATOM 2276 O O . TRP A 1 346 ? 23.583 36.398 11.83 1 31.7 342 TRP A O 1
ATOM 2287 N N . LEU A 1 347 ? 24.998 35.692 10.227 1 30.26 343 LEU A N 1
ATOM 2288 C CA . LEU A 1 347 ? 25.465 34.529 10.946 1 29.81 343 LEU A CA 1
ATOM 2289 C C . LEU A 1 347 ? 26.212 34.918 12.222 1 30.12 343 LEU A C 1
ATOM 2290 O O . LEU A 1 347 ? 26.001 34.277 13.254 1 29.38 343 LEU A O 1
ATOM 2295 N N . ARG A 1 348 ? 27.045 35.98 12.171 1 30.68 344 ARG A N 1
ATOM 2296 C CA . ARG A 1 348 ? 27.799 36.464 13.344 1 31.6 344 ARG A CA 1
ATOM 2297 C C . ARG A 1 348 ? 26.804 36.912 14.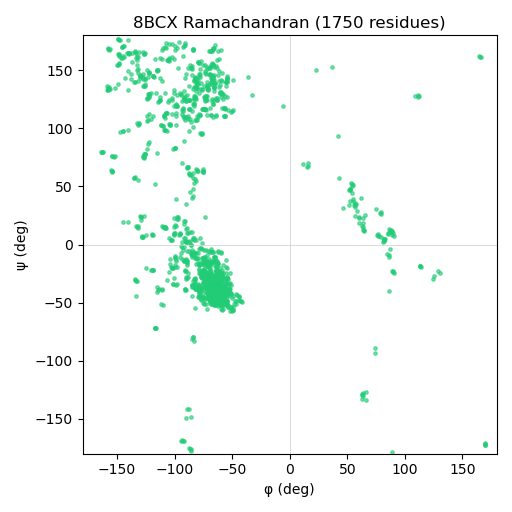416 1 32.44 344 ARG A C 1
ATOM 2298 O O . ARG A 1 348 ? 26.919 36.503 15.575 1 32.77 344 ARG A O 1
ATOM 2306 N N . ASP A 1 349 ? 25.779 37.681 14.001 1 32.26 345 ASP A N 1
ATOM 2307 C CA . ASP A 1 349 ? 24.745 38.182 14.884 1 32.39 345 ASP A CA 1
ATOM 2308 C C . ASP A 1 349 ? 23.902 37.082 15.497 1 32.2 345 ASP A C 1
ATOM 2309 O O . ASP A 1 349 ? 23.467 37.241 16.636 1 32.24 345 ASP A O 1
ATOM 2314 N N . GLN A 1 350 ? 23.716 35.953 14.79 1 31.22 346 GLN A N 1
ATOM 2315 C CA . GLN A 1 350 ? 22.986 34.826 15.359 1 30.52 346 GLN A CA 1
ATOM 2316 C C . GLN A 1 350 ? 23.814 34.147 16.461 1 29.16 346 GLN A C 1
ATOM 2317 O O . GLN A 1 350 ? 23.245 33.77 17.474 1 29.14 346 GLN A O 1
ATOM 2323 N N . VAL A 1 351 ? 25.146 33.976 16.269 1 28.37 347 VAL A N 1
ATOM 2324 C CA . VAL A 1 351 ? 26.025 33.378 17.284 1 27.65 347 VAL A CA 1
ATOM 2325 C C . VAL A 1 351 ? 26.015 34.249 18.525 1 26.82 347 VAL A C 1
ATOM 2326 O O . VAL A 1 351 ? 25.868 33.74 19.624 1 26.97 347 VAL A O 1
ATOM 2330 N N . ILE A 1 352 ? 26.094 35.568 18.341 1 26.15 348 ILE A N 1
ATOM 2331 C CA . ILE A 1 352 ? 26.061 36.516 19.44 1 26.14 348 ILE A CA 1
ATOM 2332 C C . ILE A 1 352 ? 24.743 36.439 20.201 1 25.99 348 ILE A C 1
ATOM 2333 O O . ILE A 1 352 ? 24.761 36.445 21.424 1 26.77 348 ILE A O 1
ATOM 2338 N N . ALA A 1 353 ? 23.61 36.332 19.497 1 24.71 349 ALA A N 1
ATOM 2339 C CA . ALA A 1 353 ? 22.308 36.217 20.148 1 24.11 349 ALA A CA 1
ATOM 2340 C C . ALA A 1 353 ? 22.193 34.912 20.948 1 24.57 349 ALA A C 1
ATOM 2341 O O . ALA A 1 353 ? 21.585 34.919 22.012 1 25.26 349 ALA A O 1
ATOM 2343 N N . ILE A 1 354 ? 22.782 33.809 20.456 1 23.94 350 ILE A N 1
ATOM 2344 C CA . ILE A 1 354 ? 22.759 32.522 21.152 1 23.33 350 ILE A CA 1
ATOM 2345 C C . ILE A 1 354 ? 23.616 32.618 22.406 1 23 350 ILE A C 1
ATOM 2346 O O . ILE A 1 354 ? 23.199 32.179 23.482 1 22.79 350 ILE A O 1
ATOM 2351 N N . GLN A 1 355 ? 24.821 33.163 22.255 1 23.23 351 GLN A N 1
ATOM 2352 C CA . GLN A 1 355 ? 25.759 33.3 23.37 1 23.65 351 GLN A CA 1
ATOM 2353 C C . GLN A 1 355 ? 25.231 34.27 24.439 1 24.45 351 GLN A C 1
ATOM 2354 O O . GLN A 1 355 ? 25.354 33.97 25.616 1 24.67 351 GLN A O 1
ATOM 2360 N N . ASP A 1 356 ? 24.585 35.38 24.044 1 24.63 352 ASP A N 1
ATOM 2361 C CA . ASP A 1 356 ? 24.013 36.337 25.003 1 26.06 352 ASP A CA 1
ATOM 2362 C C . ASP A 1 356 ? 22.863 35.696 25.793 1 26.45 352 ASP A C 1
ATOM 2363 O O . ASP A 1 356 ? 22.718 35.965 26.982 1 26.08 352 ASP A O 1
ATOM 2368 N N . ARG A 1 357 ? 22.041 34.874 25.124 1 26.69 353 ARG A N 1
ATOM 2369 C CA . ARG A 1 357 ? 20.934 34.143 25.734 1 27.51 353 ARG A CA 1
ATOM 2370 C C . ARG A 1 357 ? 21.513 33.132 26.744 1 26.37 353 ARG A C 1
ATOM 2371 O O . ARG A 1 357 ? 21.017 33.028 27.86 1 26.1 353 ARG A O 1
ATOM 2379 N N . THR A 1 358 ? 22.573 32.401 26.356 1 25.14 354 THR A N 1
ATOM 2380 C CA . THR A 1 358 ? 23.184 31.413 27.236 1 24.66 354 THR A CA 1
ATOM 2381 C C . THR A 1 358 ? 23.815 32.066 28.449 1 24.51 354 THR A C 1
ATOM 2382 O O . THR A 1 358 ? 23.634 31.561 29.555 1 24.59 354 THR A O 1
ATOM 2386 N N . VAL A 1 359 ? 24.512 33.195 28.259 1 24.04 355 VAL A N 1
ATOM 2387 C CA . VAL A 1 359 ? 25.132 33.937 29.359 1 24.76 355 VAL A CA 1
ATOM 2388 C C . VAL A 1 359 ? 24.051 34.423 30.341 1 25.02 355 VAL A C 1
ATOM 2389 O O . VAL A 1 359 ? 24.219 34.317 31.556 1 24.34 355 VAL A O 1
ATOM 2393 N N . SER A 1 360 ? 22.928 34.902 29.807 1 25.11 356 SER A N 1
ATOM 2394 C CA . SER A 1 360 ? 21.797 35.374 30.591 1 26.2 356 SER A CA 1
ATOM 2395 C C . SER A 1 360 ? 21.274 34.247 31.497 1 26.44 356 SER A C 1
ATOM 2396 O O . SER A 1 360 ? 21.076 34.458 32.699 1 26.55 356 SER A O 1
ATOM 2399 N N . LEU A 1 361 ? 21.102 33.042 30.937 1 25.92 357 LEU A N 1
ATOM 2400 C CA . LEU A 1 361 ? 20.641 31.897 31.71 1 25.64 357 LEU A CA 1
ATOM 2401 C C . LEU A 1 361 ? 21.684 31.371 32.683 1 23.92 357 LEU A C 1
ATOM 2402 O O . LEU A 1 361 ? 21.302 30.819 33.709 1 24.37 357 LEU A O 1
ATOM 2407 N N . MET A 1 362 ? 22.988 31.529 32.368 1 22.25 358 MET A N 1
ATOM 2408 C CA . MET A 1 362 ? 24.09 31.144 33.245 1 21.8 358 MET A CA 1
ATOM 2409 C C . MET A 1 362 ? 24.072 31.989 34.51 1 21.39 358 MET A C 1
ATOM 2410 O O . MET A 1 362 ? 24.325 31.469 35.593 1 21.61 358 MET A O 1
ATOM 2415 N N . LEU A 1 363 ? 23.816 33.293 34.372 1 20.64 359 LEU A N 1
ATOM 2416 C CA . LEU A 1 363 ? 23.758 34.203 35.496 1 21.19 359 LEU A CA 1
ATOM 2417 C C . LEU A 1 363 ? 22.513 33.942 36.316 1 22.11 359 LEU A C 1
ATOM 2418 O O . LEU A 1 363 ? 22.628 33.842 37.534 1 22.87 359 LEU A O 1
ATOM 2423 N N . ARG A 1 364 ? 21.34 33.726 35.678 1 21.37 360 ARG A N 1
ATOM 2424 C CA . ARG A 1 364 ? 20.127 33.398 36.418 1 21.44 360 ARG A CA 1
ATOM 2425 C C . ARG A 1 364 ? 20.298 32.128 37.248 1 20.5 360 ARG A C 1
ATOM 2426 O O . ARG A 1 364 ? 20.045 32.154 38.457 1 20.97 360 ARG A O 1
ATOM 2434 N N . SER A 1 365 ? 20.674 31.021 36.6 1 18.92 361 SER A N 1
ATOM 2435 C CA . SER A 1 365 ? 20.832 29.746 37.265 1 18.52 361 SER A CA 1
ATOM 2436 C C . SER A 1 365 ? 21.992 29.717 38.259 1 18.67 361 SER A C 1
ATOM 2437 O O . SER A 1 365 ? 21.877 29.052 39.296 1 19.81 361 SER A O 1
ATOM 2440 N N . GLY A 1 366 ? 23.067 30.455 37.963 1 17.7 362 GLY A N 1
ATOM 2441 C CA . GLY A 1 366 ? 24.25 30.545 38.817 1 17.33 362 GLY A CA 1
ATOM 2442 C C . GLY A 1 366 ? 23.974 31.328 40.079 1 16.96 362 GLY A C 1
ATOM 2443 O O . GLY A 1 366 ? 24.347 30.898 41.167 1 17.31 362 GLY A O 1
ATOM 2444 N N . TYR A 1 367 ? 23.28 32.464 39.961 1 16.37 363 TYR A N 1
ATOM 2445 C CA . TYR A 1 367 ? 22.907 33.251 41.145 1 15.85 363 TYR A CA 1
ATOM 2446 C C . TYR A 1 367 ? 21.85 32.517 41.964 1 15.56 363 TYR A C 1
ATOM 2447 O O . TYR A 1 367 ? 21.859 32.629 43.187 1 15.49 363 TYR A O 1
ATOM 2456 N N . ALA A 1 368 ? 20.954 31.734 41.309 1 15.76 364 ALA A N 1
ATOM 2457 C CA . ALA A 1 368 ? 19.949 30.956 42.037 1 15.47 364 ALA A CA 1
ATOM 2458 C C . ALA A 1 368 ? 20.644 29.82 42.816 1 16.24 364 ALA A C 1
ATOM 2459 O O . ALA A 1 368 ? 20.333 29.603 43.991 1 17.21 364 ALA A O 1
ATOM 2461 N N . THR A 1 369 ? 21.634 29.15 42.196 1 15.88 365 THR A N 1
ATOM 2462 C CA . THR A 1 369 ? 22.398 28.062 42.822 1 15.2 365 THR A CA 1
ATOM 2463 C C . THR A 1 369 ? 23.286 28.609 43.945 1 15.14 365 THR A C 1
ATOM 2464 O O . THR A 1 369 ? 23.397 27.975 44.991 1 15.74 365 THR A O 1
ATOM 2468 N N . ALA A 1 370 ? 23.89 29.792 43.753 1 14.47 366 ALA A N 1
ATOM 2469 C CA . ALA A 1 370 ? 24.716 30.406 44.799 1 14.13 366 ALA A CA 1
ATOM 2470 C C . ALA A 1 370 ? 23.842 30.774 45.999 1 15.26 366 ALA A C 1
ATOM 2471 O O . ALA A 1 370 ? 24.301 30.646 47.13 1 16.18 366 ALA A O 1
ATOM 2473 N N . THR A 1 371 ? 22.584 31.198 45.772 1 15.2 367 THR A N 1
ATOM 2474 C CA . THR A 1 371 ? 21.656 31.528 46.852 1 15.95 367 THR A CA 1
ATOM 2475 C C . THR A 1 371 ? 21.422 30.294 47.736 1 16.48 367 THR A C 1
ATOM 2476 O O . THR A 1 371 ? 21.523 30.394 48.961 1 16.79 367 THR A O 1
ATOM 2480 N N . VAL A 1 372 ? 21.186 29.128 47.121 1 16.81 368 VAL A N 1
ATOM 2481 C CA . VAL A 1 372 ? 20.992 27.872 47.851 1 17.37 368 VAL A CA 1
ATOM 2482 C C . VAL A 1 372 ? 22.214 27.515 48.661 1 17.44 368 VAL A C 1
ATOM 2483 O O . VAL A 1 372 ? 22.08 27.266 49.848 1 17.42 368 VAL A O 1
ATOM 2487 N N . ALA A 1 373 ? 23.427 27.558 48.043 1 17.72 369 ALA A N 1
ATOM 2488 C CA . ALA A 1 373 ? 24.679 27.276 48.745 1 17.61 369 ALA A CA 1
ATOM 2489 C C . ALA A 1 373 ? 24.85 28.21 49.945 1 17.48 369 ALA A C 1
ATOM 2490 O O . ALA A 1 373 ? 25.237 27.754 51.015 1 17.21 369 ALA A O 1
ATOM 2492 N N . LYS A 1 374 ? 24.521 29.501 49.784 1 17.46 370 LYS A N 1
ATOM 2493 C CA . LYS A 1 374 ? 24.645 30.459 50.872 1 18.72 370 LYS A CA 1
ATOM 2494 C C . LYS A 1 374 ? 23.649 30.127 51.994 1 19.8 370 LYS A C 1
ATOM 2495 O O . LYS A 1 374 ? 23.969 30.304 53.164 1 20.49 370 LYS A O 1
ATOM 2501 N N . LEU A 1 375 ? 22.459 29.603 51.647 1 19.37 371 LEU A N 1
ATOM 2502 C CA . LEU A 1 375 ? 21.484 29.199 52.642 1 18.88 371 LEU A CA 1
ATOM 2503 C C . LEU A 1 375 ? 21.915 27.925 53.387 1 19.23 371 LEU A C 1
ATOM 2504 O O . LEU A 1 375 ? 21.61 27.799 54.567 1 19.92 371 LEU A O 1
ATOM 2509 N N . PHE A 1 376 ? 22.659 27.02 52.735 1 18.85 372 PHE A N 1
ATOM 2510 C CA . PHE A 1 376 ? 23.235 25.833 53.403 1 18.83 372 PHE A CA 1
ATOM 2511 C C . PHE A 1 376 ? 24.264 26.298 54.417 1 18.84 372 PHE A C 1
ATOM 2512 O O . PHE A 1 376 ? 24.298 25.768 55.514 1 18.96 372 PHE A O 1
ATOM 2520 N N . GLU A 1 377 ? 25.093 27.295 54.064 1 19.17 373 GLU A N 1
ATOM 2521 C CA . GLU A 1 377 ? 26.055 27.883 54.973 1 20.25 373 GLU A CA 1
ATOM 2522 C C . GLU A 1 377 ? 25.351 28.483 56.193 1 21.66 373 GLU A C 1
ATOM 2523 O O . GLU A 1 377 ? 25.837 28.269 57.311 1 22.24 373 GLU A O 1
ATOM 2529 N N . LYS A 1 378 ? 24.177 29.172 56.002 1 21.64 374 LYS A N 1
ATOM 2530 C CA . LYS A 1 378 ? 23.412 29.716 57.136 1 22.45 374 LYS A CA 1
ATOM 2531 C C . LYS A 1 378 ? 22.823 28.605 57.97 1 22.06 374 LYS A C 1
ATOM 2532 O O . LYS A 1 378 ? 22.815 28.718 59.195 1 22.7 374 LYS A O 1
ATOM 2538 N N . ALA A 1 379 ? 22.344 27.527 57.323 1 21.47 375 ALA A N 1
ATOM 2539 C CA . ALA A 1 379 ? 21.76 26.397 58.022 1 22.12 375 ALA A CA 1
ATOM 2540 C C . ALA A 1 379 ? 22.827 25.701 58.885 1 23.85 375 ALA A C 1
ATOM 2541 O O . ALA A 1 379 ? 22.534 25.342 60.028 1 24.47 375 ALA A O 1
ATOM 2543 N N . HIS A 1 380 ? 24.075 25.57 58.374 1 23.84 376 HIS A N 1
ATOM 2544 C CA . HIS A 1 380 ? 25.16 24.96 59.141 1 24.33 376 HIS A CA 1
ATOM 2545 C C . HIS A 1 380 ? 25.575 25.82 60.322 1 25.38 376 HIS A C 1
ATOM 2546 O O . HIS A 1 380 ? 25.835 25.293 61.417 1 25.09 376 HIS A O 1
ATOM 2553 N N . ALA A 1 381 ? 25.609 27.15 60.126 1 25.82 377 ALA A N 1
ATOM 2554 C CA . ALA A 1 381 ? 25.935 28.053 61.217 1 26.48 377 ALA A CA 1
ATOM 2555 C C . ALA A 1 381 ? 24.826 28.007 62.284 1 28.24 377 ALA A C 1
ATOM 2556 O O . ALA A 1 381 ? 25.137 28.097 63.472 1 29.17 377 ALA A O 1
ATOM 2558 N N . ALA A 1 382 ? 23.555 27.802 61.883 1 28.76 378 ALA A N 1
ATOM 2559 C CA . ALA A 1 382 ? 22.446 27.69 62.826 1 29.68 378 ALA A CA 1
ATOM 2560 C C . ALA A 1 382 ? 22.602 26.393 63.629 1 30.18 378 ALA A C 1
ATOM 2561 O O . ALA A 1 382 ? 22.439 26.421 64.85 1 29.73 378 ALA A O 1
ATOM 2563 N N . GLN A 1 383 ? 22.959 25.274 62.962 1 30.72 379 GLN A N 1
ATOM 2564 C CA . GLN A 1 383 ? 23.179 23.999 63.654 1 32.17 379 GLN A CA 1
ATOM 2565 C C . GLN A 1 383 ? 24.332 24.11 64.654 1 33.79 379 GLN A C 1
ATOM 2566 O O . GLN A 1 383 ? 24.225 23.582 65.773 1 34.43 379 GLN A O 1
ATOM 2572 N N . ALA A 1 384 ? 25.41 24.836 64.292 1 34.07 380 ALA A N 1
ATOM 2573 C CA . ALA A 1 384 ? 26.566 25.045 65.185 1 34.86 380 ALA A CA 1
ATOM 2574 C C . ALA A 1 384 ? 26.204 25.83 66.452 1 35.66 380 ALA A C 1
ATOM 2575 O O . ALA A 1 384 ? 26.922 25.737 67.44 1 35.03 380 ALA A O 1
ATOM 2577 N N . GLN A 1 385 ? 25.098 26.605 66.411 1 36.91 381 GLN A N 1
ATOM 2578 C CA . GLN A 1 385 ? 24.555 27.35 67.555 1 38.94 381 GLN A CA 1
ATOM 2579 C C . GLN A 1 385 ? 23.541 26.532 68.365 1 39.58 381 GLN A C 1
ATOM 2580 O O . GLN A 1 385 ? 22.964 27.07 69.3 1 40.62 381 GLN A O 1
ATOM 2586 N N . GLY A 1 386 ? 23.291 25.285 67.999 1 39.43 382 GLY A N 1
ATOM 2587 C CA . GLY A 1 386 ? 22.346 24.447 68.723 1 39.89 382 GLY A CA 1
ATOM 2588 C C . GLY A 1 386 ? 20.927 24.533 68.209 1 39.98 382 GLY A C 1
ATOM 2589 O O . GLY A 1 386 ? 20.027 23.968 68.832 1 40.72 382 GLY A O 1
ATOM 2590 N N . LYS A 1 387 ? 20.701 25.232 67.082 1 38.84 383 LYS A N 1
ATOM 2591 C CA . LYS A 1 387 ? 19.356 25.323 66.502 1 38.04 383 LYS A CA 1
ATOM 2592 C C . LYS A 1 387 ? 19.104 24.068 65.647 1 37.19 383 LYS A C 1
ATOM 2593 O O . LYS A 1 387 ? 20.023 23.585 64.994 1 37.43 383 LYS A O 1
ATOM 2599 N N . GLN A 1 388 ? 17.89 23.519 65.676 1 36.13 384 GLN A N 1
ATOM 2600 C CA . GLN A 1 388 ? 17.576 22.325 64.909 1 35.84 384 GLN A CA 1
ATOM 2601 C C . GLN A 1 388 ? 17.082 22.731 63.539 1 34.27 384 GLN A C 1
ATOM 2602 O O . GLN A 1 388 ? 16.191 23.571 63.419 1 33.95 384 GLN A O 1
ATOM 2608 N N . ILE A 1 389 ? 17.67 22.151 62.509 1 32.77 385 ILE A N 1
ATOM 2609 C CA . ILE A 1 389 ? 17.252 22.382 61.148 1 32.9 385 ILE A CA 1
ATOM 2610 C C . ILE A 1 389 ? 16.501 21.119 60.737 1 33.91 385 ILE A C 1
ATOM 2611 O O . ILE A 1 389 ? 17.053 20.028 60.877 1 34.66 385 ILE A O 1
ATOM 2616 N N . ASP A 1 390 ? 15.23 21.258 60.284 1 33 386 ASP A N 1
ATOM 2617 C CA . ASP A 1 390 ? 14.383 20.152 59.837 1 32.35 386 ASP A CA 1
ATOM 2618 C C . ASP A 1 390 ? 15.096 19.266 58.808 1 31.32 386 ASP A C 1
ATOM 2619 O O . ASP A 1 390 ? 15.424 19.727 57.721 1 31.03 386 ASP A O 1
ATOM 2624 N N . LYS A 1 391 ? 15.363 18.004 59.186 1 30.91 387 LYS A N 1
ATOM 2625 C CA . LYS A 1 391 ? 16.076 17.012 58.385 1 31.04 387 LYS A CA 1
ATOM 2626 C C . LYS A 1 391 ? 15.417 16.735 57.019 1 30.03 387 LYS A C 1
ATOM 2627 O O . LYS A 1 391 ? 16.122 16.647 56.021 1 30.16 387 LYS A O 1
ATOM 2633 N N . ALA A 1 392 ? 14.091 16.591 56.985 1 28.77 388 ALA A N 1
ATOM 2634 C CA . ALA A 1 392 ? 13.365 16.307 55.762 1 28.65 388 ALA A CA 1
ATOM 2635 C C . ALA A 1 392 ? 13.52 17.442 54.734 1 28.71 388 ALA A C 1
ATOM 2636 O O . ALA A 1 392 ? 13.744 17.183 53.545 1 29.25 388 ALA A O 1
ATOM 2638 N N . LEU A 1 393 ? 13.431 18.692 55.205 1 27.65 389 LEU A N 1
ATOM 2639 C CA . LEU A 1 393 ? 13.58 19.864 54.342 1 26.44 389 LEU A CA 1
ATOM 2640 C C . LEU A 1 393 ? 15.018 19.982 53.854 1 24.96 389 LEU A C 1
ATOM 2641 O O . LEU A 1 393 ? 15.25 20.217 52.672 1 24.14 389 LEU A O 1
ATOM 2646 N N . TYR A 1 394 ? 15.98 19.784 54.763 1 24.19 390 TYR A N 1
ATOM 2647 C CA . TYR A 1 394 ? 17.394 19.849 54.438 1 23.86 390 TYR A CA 1
ATOM 2648 C C . TYR A 1 394 ? 17.802 18.775 53.402 1 24.65 390 TYR A C 1
ATOM 2649 O O . TYR A 1 394 ? 18.467 19.099 52.419 1 24.82 390 TYR A O 1
ATOM 2658 N N . ASP A 1 395 ? 17.412 17.504 53.619 1 24.7 391 ASP A N 1
ATOM 2659 C CA . ASP A 1 395 ? 17.807 16.426 52.705 1 25.01 391 ASP A CA 1
ATOM 2660 C C . ASP A 1 395 ? 17.272 16.618 51.317 1 23.78 391 ASP A C 1
ATOM 2661 O O . ASP A 1 395 ? 17.984 16.353 50.349 1 24.8 391 ASP A O 1
ATOM 2666 N N . ARG A 1 396 ? 16.016 17.063 51.209 1 22 392 ARG A N 1
ATOM 2667 C CA . ARG A 1 396 ? 15.408 17.275 49.902 1 20.52 392 ARG A CA 1
ATOM 2668 C C . ARG A 1 396 ? 16.1 18.439 49.189 1 20.48 392 ARG A C 1
ATOM 2669 O O . ARG A 1 396 ? 16.411 18.348 47.993 1 20.16 392 ARG A O 1
ATOM 2677 N N . ALA A 1 397 ? 16.387 19.525 49.942 1 20.07 393 ALA A N 1
ATOM 2678 C CA . ALA A 1 397 ? 17.083 20.677 49.396 1 19.88 393 ALA A CA 1
ATOM 2679 C C . ALA A 1 397 ? 18.475 20.295 48.892 1 20.37 393 ALA A C 1
ATOM 2680 O O . ALA A 1 397 ? 18.903 20.815 47.878 1 21.27 393 ALA A O 1
ATOM 2682 N N . LYS A 1 398 ? 19.197 19.415 49.598 1 20.27 394 LYS A N 1
ATOM 2683 C CA . LYS A 1 398 ? 20.546 19.021 49.177 1 19.76 394 LYS A CA 1
ATOM 2684 C C . LYS A 1 398 ? 20.51 18.225 47.887 1 20.6 394 LYS A C 1
ATOM 2685 O O . LYS A 1 398 ? 21.304 18.445 46.976 1 21.45 394 LYS A O 1
ATOM 2691 N N . ASP A 1 399 ? 19.565 17.324 47.788 1 21.32 395 ASP A N 1
ATOM 2692 C CA . ASP A 1 399 ? 19.386 16.491 46.61 1 22.77 395 ASP A CA 1
ATOM 2693 C C . ASP A 1 399 ? 19.068 17.377 45.368 1 22.88 395 ASP A C 1
ATOM 2694 O O . ASP A 1 399 ? 19.724 17.253 44.342 1 24.28 395 ASP A O 1
ATOM 2699 N N . LEU A 1 400 ? 18.165 18.358 45.517 1 21.42 396 LEU A N 1
ATOM 2700 C CA . LEU A 1 400 ? 17.814 19.295 44.459 1 20.39 396 LEU A CA 1
ATOM 2701 C C . LEU A 1 400 ? 18.991 20.227 44.111 1 19.54 396 LEU A C 1
ATOM 2702 O O . LEU A 1 400 ? 19.173 20.581 42.949 1 19.56 396 LEU A O 1
ATOM 2707 N N . TYR A 1 401 ? 19.735 20.671 45.128 1 18.13 397 TYR A N 1
ATOM 2708 C CA . TYR A 1 401 ? 20.876 21.564 44.979 1 18.1 397 TYR A CA 1
ATOM 2709 C C . TYR A 1 401 ? 21.96 20.939 44.097 1 18.23 397 TYR A C 1
ATOM 2710 O O . TYR A 1 401 ? 22.517 21.633 43.249 1 18.15 397 TYR A O 1
ATOM 2719 N N . GLU A 1 402 ? 22.293 19.662 44.33 1 17.97 398 GLU A N 1
ATOM 2720 C CA . GLU A 1 402 ? 23.303 18.992 43.525 1 18.6 398 GLU A CA 1
ATOM 2721 C C . GLU A 1 402 ? 22.858 18.869 42.079 1 19.14 398 GLU A C 1
ATOM 2722 O O . GLU A 1 402 ? 23.679 19.012 41.18 1 20.36 398 GLU A O 1
ATOM 2728 N N . GLU A 1 403 ? 21.551 18.693 41.839 1 18.74 399 GLU A N 1
ATOM 2729 C CA . GLU A 1 403 ? 21.009 18.642 40.486 1 19.29 399 GLU A CA 1
ATOM 2730 C C . GLU A 1 403 ? 21.206 19.997 39.773 1 19.64 399 GLU A C 1
ATOM 2731 O O . GLU A 1 403 ? 21.576 20.038 38.609 1 19.09 399 GLU A O 1
ATOM 2737 N N . ALA A 1 404 ? 21.017 21.099 40.503 1 19.55 400 ALA A N 1
ATOM 2738 C CA . ALA A 1 404 ? 21.197 22.447 39.975 1 19.18 400 ALA A CA 1
ATOM 2739 C C . ALA A 1 404 ? 22.699 22.764 39.729 1 18.63 400 ALA A C 1
ATOM 2740 O O . ALA A 1 404 ? 23.043 23.317 38.698 1 18.16 400 ALA A O 1
ATOM 2742 N N . PHE A 1 405 ? 23.574 22.432 40.704 1 18.23 401 PHE A N 1
ATOM 2743 C CA . PHE A 1 405 ? 24.988 22.714 40.666 1 17.88 401 PHE A CA 1
ATOM 2744 C C . PHE A 1 405 ? 25.669 22.064 39.46 1 17.39 401 PHE A C 1
ATOM 2745 O O . PHE A 1 405 ? 26.377 22.753 38.722 1 17.72 401 PHE A O 1
ATOM 2753 N N . TYR A 1 406 ? 25.465 20.749 39.266 1 16.26 402 TYR A N 1
ATOM 2754 C CA . TYR A 1 406 ? 26.102 20.053 38.148 1 16.45 402 TYR A CA 1
ATOM 2755 C C . TYR A 1 406 ? 25.641 20.58 36.782 1 16.8 402 TYR A C 1
ATOM 2756 O O . TYR A 1 406 ? 26.415 20.55 35.837 1 17.87 402 TYR A O 1
ATOM 2765 N N . ARG A 1 407 ? 24.409 21.092 36.683 1 16.12 403 ARG A N 1
ATOM 2766 C CA . ARG A 1 407 ? 23.89 21.66 35.433 1 16.51 403 ARG A CA 1
ATOM 2767 C C . ARG A 1 407 ? 24.542 23.028 35.116 1 18.05 403 ARG A C 1
ATOM 2768 O O . ARG A 1 407 ? 24.788 23.331 33.947 1 18.84 403 ARG A O 1
ATOM 2776 N N . CYS A 1 408 ? 24.853 23.832 36.164 1 16.91 404 CYS A N 1
ATOM 2777 C CA . CYS A 1 408 ? 25.532 25.108 36.024 1 16.6 404 CYS A CA 1
ATOM 2778 C C . CYS A 1 408 ? 26.942 24.837 35.469 1 16.86 404 CYS A C 1
ATOM 2779 O O . CYS A 1 408 ? 27.39 25.536 34.568 1 16.68 404 CYS A O 1
ATOM 2782 N N . VAL A 1 409 ? 27.649 23.841 36.038 1 16.94 405 VAL A N 1
ATOM 2783 C CA . VAL A 1 409 ? 28.997 23.488 35.614 1 16.67 405 VAL A CA 1
ATOM 2784 C C . VAL A 1 409 ? 28.962 22.918 34.192 1 17.23 405 VAL A C 1
ATOM 2785 O O . VAL A 1 409 ? 29.767 23.32 33.366 1 17.34 405 VAL A O 1
ATOM 2789 N N . PHE A 1 410 ? 28.018 22.016 33.897 1 16.73 406 PHE A N 1
ATOM 2790 C CA . PHE A 1 410 ? 27.888 21.41 32.575 1 17.36 406 PHE A CA 1
ATOM 2791 C C . PHE A 1 410 ? 27.86 22.448 31.417 1 17.3 406 PHE A C 1
ATOM 2792 O O . PHE A 1 410 ? 28.668 22.338 30.496 1 17.95 406 PHE A O 1
ATOM 2800 N N . ILE A 1 411 ? 26.965 23.436 31.467 1 16.35 407 ILE A N 1
ATOM 2801 C CA . ILE A 1 411 ? 26.892 24.443 30.418 1 16.66 407 ILE A CA 1
ATOM 2802 C C . ILE A 1 411 ? 27.989 25.478 30.556 1 18.83 407 ILE A C 1
ATOM 2803 O O . ILE A 1 411 ? 28.571 25.874 29.547 1 21.29 407 ILE A O 1
ATOM 2808 N N . GLY A 1 412 ? 28.305 25.869 31.784 1 18.17 408 GLY A N 1
ATOM 2809 C CA . GLY A 1 412 ? 29.324 26.862 32.068 1 18.34 408 GLY A CA 1
ATOM 2810 C C . GLY A 1 412 ? 30.712 26.486 31.596 1 19.5 408 GLY A C 1
ATOM 2811 O O . GLY A 1 412 ? 31.477 27.338 31.149 1 20.61 408 GLY A O 1
ATOM 2812 N N . ALA A 1 413 ? 31.062 25.209 31.716 1 19.15 409 ALA A N 1
ATOM 2813 C CA . ALA A 1 413 ? 32.37 24.684 31.323 1 18.3 409 ALA A CA 1
ATOM 2814 C C . ALA A 1 413 ? 32.47 24.4 29.816 1 18.67 409 ALA A C 1
ATOM 2815 O O . ALA A 1 413 ? 33.552 24.086 29.331 1 19.05 409 ALA A O 1
ATOM 2817 N N . GLU A 1 414 ? 31.358 24.504 29.072 1 18.68 410 GLU A N 1
ATOM 2818 C CA . GLU A 1 414 ? 31.331 24.247 27.637 1 18.86 410 GLU A CA 1
ATOM 2819 C C . GLU A 1 414 ? 31.543 25.599 26.912 1 19.55 410 GLU A C 1
ATOM 2820 O O . GLU A 1 414 ? 30.695 26.495 26.975 1 19.35 410 GLU A O 1
ATOM 2826 N N . ASN A 1 415 ? 32.691 25.748 26.238 1 19.94 411 ASN A N 1
ATOM 2827 C CA . ASN A 1 415 ? 33.131 27.041 25.738 1 21.2 411 ASN A CA 1
ATOM 2828 C C . ASN A 1 415 ? 32.532 27.526 24.418 1 21.78 411 ASN A C 1
ATOM 2829 O O . ASN A 1 415 ? 32.898 28.618 23.987 1 22.15 411 ASN A O 1
ATOM 2834 N N . SER A 1 416 ? 31.579 26.796 23.818 1 21.71 412 SER A N 1
ATOM 2835 C CA . SER A 1 416 ? 30.868 27.351 22.657 1 21.37 412 SER A CA 1
ATOM 2836 C C . SER A 1 416 ? 29.761 28.336 23.186 1 21.22 412 SER A C 1
ATOM 2837 O O . SER A 1 416 ? 29.139 29.017 22.377 1 21.18 412 SER A O 1
ATOM 2840 N N . VAL A 1 417 ? 29.521 28.406 24.542 1 20.49 413 VAL A N 1
ATOM 2841 C CA . VAL A 1 417 ? 28.551 29.282 25.195 1 20.11 413 VAL A CA 1
ATOM 2842 C C . VAL A 1 417 ? 27.169 29.098 24.56 1 20.45 413 VAL A C 1
ATOM 2843 O O . VAL A 1 417 ? 26.535 30.043 24.077 1 20.26 413 VAL A O 1
ATOM 2847 N N . GLY A 1 418 ? 26.76 27.841 24.509 1 20.54 414 GLY A N 1
ATOM 2848 C CA . GLY A 1 418 ? 25.477 27.455 23.965 1 20.94 414 GLY A CA 1
ATOM 2849 C C . GLY A 1 418 ? 25.457 27.162 22.48 1 21.67 414 GLY A C 1
ATOM 2850 O O . GLY A 1 418 ? 24.566 26.448 22.05 1 22.3 414 GLY A O 1
ATOM 2851 N N . PHE A 1 419 ? 26.402 27.691 21.677 1 21.52 415 PHE A N 1
ATOM 2852 C CA . PHE A 1 419 ? 26.35 27.509 20.222 1 22.21 415 PHE A CA 1
ATOM 2853 C C . PHE A 1 419 ? 26.314 26.034 19.779 1 22.14 415 PHE A C 1
ATOM 2854 O O . PHE A 1 419 ? 25.61 25.724 18.81 1 22.08 415 PHE A O 1
ATOM 2862 N N . HIS A 1 420 ? 27.033 25.12 20.467 1 21.53 416 HIS A N 1
ATOM 2863 C CA . HIS A 1 420 ? 27.046 23.709 20.031 1 21.16 416 HIS A CA 1
ATOM 2864 C C . HIS A 1 420 ? 25.672 23.05 20.101 1 21.76 416 HIS A C 1
ATOM 2865 O O . HIS A 1 420 ? 25.443 22.086 19.404 1 22.43 416 HIS A O 1
ATOM 2872 N N . ASN A 1 421 ? 24.78 23.537 20.979 1 21.76 417 ASN A N 1
ATOM 2873 C CA . ASN A 1 421 ? 23.424 23.009 21.108 1 21.94 417 ASN A CA 1
ATOM 2874 C C . ASN A 1 421 ? 22.591 24.066 21.858 1 22.35 417 ASN A C 1
ATOM 2875 O O . ASN A 1 421 ? 22.406 23.981 23.081 1 22.37 417 ASN A O 1
ATOM 2880 N N . PRO A 1 422 ? 22.146 25.116 21.147 1 22.15 418 PRO A N 1
ATOM 2881 C CA . PRO A 1 422 ? 21.398 26.194 21.829 1 22.48 418 PRO A CA 1
ATOM 2882 C C . PRO A 1 422 ? 20.147 25.753 22.594 1 22.62 418 PRO A C 1
ATOM 2883 O O . PRO A 1 422 ? 19.913 26.234 23.694 1 22.11 418 PRO A O 1
ATOM 2887 N N . THR A 1 423 ? 19.354 24.844 22.026 1 23.07 419 THR A N 1
ATOM 2888 C CA . THR A 1 423 ? 18.133 24.343 22.651 1 24.24 419 THR A CA 1
ATOM 2889 C C . THR A 1 423 ? 18.457 23.562 23.924 1 24.55 419 THR A C 1
ATOM 2890 O O . THR A 1 423 ? 17.779 23.743 24.943 1 24.95 419 THR A O 1
ATOM 2894 N N . GLU A 1 424 ? 19.512 22.731 23.889 1 24.16 420 GLU A N 1
ATOM 2895 C CA . GLU A 1 424 ? 19.896 21.966 25.075 1 23.89 420 GLU A CA 1
ATOM 2896 C C . GLU A 1 424 ? 20.482 22.855 26.128 1 23.56 420 GLU A C 1
ATOM 2897 O O . GLU A 1 424 ? 20.161 22.674 27.306 1 24.19 420 GLU A O 1
ATOM 2903 N N . ALA A 1 425 ? 21.238 23.897 25.742 1 22.82 421 ALA A N 1
ATOM 2904 C CA . ALA A 1 425 ? 21.803 24.82 26.738 1 23.14 421 ALA A CA 1
ATOM 2905 C C . ALA A 1 425 ? 20.667 25.487 27.536 1 23.74 421 ALA A C 1
ATOM 2906 O O . ALA A 1 425 ? 20.723 25.525 28.764 1 23.53 421 ALA A O 1
ATOM 2908 N N . MET A 1 426 ? 19.601 25.894 26.839 1 23.86 422 MET A N 1
ATOM 2909 C CA . MET A 1 426 ? 18.407 26.463 27.438 1 24.32 422 MET A CA 1
ATOM 2910 C C . MET A 1 426 ? 17.681 25.478 28.341 1 22.81 422 MET A C 1
ATOM 2911 O O . MET A 1 426 ? 17.281 25.858 29.423 1 22.37 422 MET A O 1
ATOM 2916 N N . ARG A 1 427 ? 17.465 24.238 27.892 1 22.24 423 ARG A N 1
ATOM 2917 C CA . ARG A 1 427 ? 16.757 23.242 28.692 1 22.05 423 ARG A CA 1
ATOM 2918 C C . ARG A 1 427 ? 17.5 22.969 30.02 1 22.16 423 ARG A C 1
ATOM 2919 O O . ARG A 1 427 ? 16.89 23.016 31.083 1 22.46 423 ARG A O 1
ATOM 2927 N N . VAL A 1 428 ? 18.816 22.727 29.949 1 20.84 424 VAL A N 1
ATOM 2928 C CA . VAL A 1 428 ? 19.645 22.416 31.086 1 20.8 424 VAL A CA 1
ATOM 2929 C C . VAL A 1 428 ? 19.728 23.576 32.094 1 21.33 424 VAL A C 1
ATOM 2930 O O . VAL A 1 428 ? 19.568 23.347 33.292 1 21.7 424 VAL A O 1
ATOM 2934 N N . LEU A 1 429 ? 19.939 24.813 31.618 1 21.27 425 LEU A N 1
ATOM 2935 C CA . LEU A 1 429 ? 19.983 25.968 32.517 1 21.31 425 LEU A CA 1
ATOM 2936 C C . LEU A 1 429 ? 18.598 26.348 33.057 1 21.66 425 LEU A C 1
ATOM 2937 O O . LEU A 1 429 ? 18.505 26.823 34.185 1 22.38 425 LEU A O 1
ATOM 2942 N N . GLY A 1 430 ? 17.537 26.074 32.299 1 20.62 426 GLY A N 1
ATOM 2943 C CA . GLY A 1 430 ? 16.18 26.272 32.793 1 20.74 426 GLY A CA 1
ATOM 2944 C C . GLY A 1 430 ? 15.885 25.274 33.904 1 21.56 426 GLY A C 1
ATOM 2945 O O . GLY A 1 430 ? 15.258 25.623 34.914 1 22.35 426 GLY A O 1
ATOM 2946 N N . ASP A 1 431 ? 16.377 24.022 33.757 1 20.85 427 ASP A N 1
ATOM 2947 C CA . ASP A 1 431 ? 16.184 23.002 34.777 1 21.07 427 ASP A CA 1
ATOM 2948 C C . ASP A 1 431 ? 17.001 23.328 36.015 1 20.75 427 ASP A C 1
ATOM 2949 O O . ASP A 1 431 ? 16.509 23.147 37.125 1 20.94 427 ASP A O 1
ATOM 2954 N N . ALA A 1 432 ? 18.22 23.875 35.842 1 20.48 428 ALA A N 1
ATOM 2955 C CA . ALA A 1 432 ? 19.089 24.252 36.951 1 19.7 428 ALA A CA 1
ATOM 2956 C C . ALA A 1 432 ? 18.378 25.325 37.839 1 20.17 428 ALA A C 1
ATOM 2957 O O . ALA A 1 432 ? 18.384 25.208 39.064 1 20.13 428 ALA A O 1
ATOM 2959 N N . THR A 1 433 ? 17.677 26.287 37.216 1 19.89 429 THR A N 1
ATOM 2960 C CA . THR A 1 433 ? 16.934 27.31 37.936 1 20.37 429 THR A CA 1
ATOM 2961 C C . THR A 1 433 ? 15.764 26.7 38.698 1 20.58 429 THR A C 1
ATOM 2962 O O . THR A 1 433 ? 15.515 27.093 39.836 1 20.35 429 THR A O 1
ATOM 2966 N N . ALA A 1 434 ? 15.06 25.734 38.09 1 20 430 ALA A N 1
ATOM 2967 C CA . ALA A 1 434 ? 13.919 25.109 38.738 1 19.57 430 ALA A CA 1
ATOM 2968 C C . ALA A 1 434 ? 14.37 24.305 39.957 1 19.08 430 ALA A C 1
ATOM 2969 O O . ALA A 1 434 ? 13.742 24.378 41.006 1 19.92 430 ALA A O 1
ATOM 2971 N N . PHE A 1 435 ? 15.459 23.543 39.82 1 18.39 431 PHE A N 1
ATOM 2972 C CA . PHE A 1 435 ? 16.002 22.76 40.939 1 18.24 431 PHE A CA 1
ATOM 2973 C C . PHE A 1 435 ? 16.468 23.695 42.054 1 17.64 431 PHE A C 1
ATOM 2974 O O . PHE A 1 435 ? 16.242 23.413 43.225 1 18.25 431 PHE A O 1
ATOM 2982 N N . ALA A 1 436 ? 17.175 24.781 41.693 1 17.15 432 ALA A N 1
ATOM 2983 C CA . ALA A 1 436 ? 17.72 25.695 42.694 1 17.22 432 ALA A CA 1
ATOM 2984 C C . ALA A 1 436 ? 16.597 26.441 43.434 1 17.71 432 ALA A C 1
ATOM 2985 O O . ALA A 1 436 ? 16.649 26.568 44.648 1 17.53 432 ALA A O 1
ATOM 2987 N N . THR A 1 437 ? 15.59 26.905 42.71 1 17.24 433 THR A N 1
ATOM 2988 C CA . THR A 1 437 ? 14.504 27.658 43.34 1 18.11 433 THR A CA 1
ATOM 2989 C C . THR A 1 437 ? 13.722 26.779 44.316 1 18.53 433 THR A C 1
ATOM 2990 O O . THR A 1 437 ? 13.284 27.268 45.351 1 18.9 433 THR A O 1
ATOM 2994 N N . LYS A 1 438 ? 13.576 25.482 44.016 1 18.3 434 LYS A N 1
ATOM 2995 C CA . LYS A 1 438 ? 12.872 24.574 44.898 1 17.92 434 LYS A CA 1
ATOM 2996 C C . LYS A 1 438 ? 13.711 24.296 46.145 1 18.63 434 LYS A C 1
ATOM 2997 O O . LYS A 1 438 ? 13.165 24.259 47.252 1 19.55 434 LYS A O 1
ATOM 3003 N N . ALA A 1 439 ? 15.037 24.174 46 1 18.03 435 ALA A N 1
ATOM 3004 C CA . ALA A 1 439 ? 15.912 23.972 47.163 1 17.28 435 ALA A CA 1
ATOM 3005 C C . ALA A 1 439 ? 15.898 25.236 48.039 1 16.66 435 ALA A C 1
ATOM 3006 O O . ALA A 1 439 ? 15.88 25.131 49.259 1 17.1 435 ALA A O 1
ATOM 3008 N N . GLU A 1 440 ? 15.878 26.427 47.42 1 15.85 436 GLU A N 1
ATOM 3009 C CA . GLU A 1 440 ? 15.799 27.692 48.151 1 16.74 436 GLU A CA 1
ATOM 3010 C C . GLU A 1 440 ? 14.484 27.749 48.957 1 18.26 436 GLU A C 1
ATOM 3011 O O . GLU A 1 440 ? 14.473 28.228 50.092 1 18.74 436 GLU A O 1
ATOM 3017 N N . ALA A 1 441 ? 13.365 27.272 48.359 1 18.05 437 ALA A N 1
ATOM 3018 C CA . ALA A 1 441 ? 12.066 27.24 49.045 1 17.92 437 ALA A CA 1
ATOM 3019 C C . ALA A 1 441 ? 12.131 26.445 50.362 1 17.95 437 ALA A C 1
ATOM 3020 O O . ALA A 1 441 ? 11.626 26.896 51.386 1 17.01 437 ALA A O 1
ATOM 3022 N N . LEU A 1 442 ? 12.768 25.266 50.32 1 18.35 438 LEU A N 1
ATOM 3023 C CA . LEU A 1 442 ? 12.849 24.384 51.461 1 19.42 438 LEU A CA 1
ATOM 3024 C C . LEU A 1 442 ? 13.836 24.871 52.513 1 18.78 438 LEU A C 1
ATOM 3025 O O . LEU A 1 442 ? 13.571 24.697 53.705 1 18.9 438 LEU A O 1
ATOM 3030 N N . LEU A 1 443 ? 14.915 25.529 52.092 1 17.54 439 LEU A N 1
ATOM 3031 C CA . LEU A 1 443 ? 15.905 26.046 53.039 1 17.96 439 LEU A CA 1
ATOM 3032 C C . LEU A 1 443 ? 15.422 27.334 53.662 1 18.97 439 LEU A C 1
ATOM 3033 O O . LEU A 1 443 ? 15.669 27.554 54.838 1 20 439 LEU A O 1
ATOM 3038 N N . ARG A 1 444 ? 14.696 28.189 52.907 1 18.83 440 ARG A N 1
ATOM 3039 C CA . ARG A 1 444 ? 14.131 29.412 53.501 1 19.3 440 ARG A CA 1
ATOM 3040 C C . ARG A 1 444 ? 13.132 29.036 54.608 1 19.85 440 ARG A C 1
ATOM 3041 O O . ARG A 1 444 ? 13.12 29.67 55.679 1 20.04 440 ARG A O 1
ATOM 3049 N N . GLN A 1 445 ? 12.309 27.986 54.346 1 19.44 441 GLN A N 1
ATOM 3050 C CA . GLN A 1 445 ? 11.326 27.48 55.291 1 19.17 441 GLN A CA 1
ATOM 3051 C C . GLN A 1 445 ? 12.014 26.877 56.528 1 20.22 441 GLN A C 1
ATOM 3052 O O . GLN A 1 445 ? 11.615 27.189 57.649 1 20.77 441 GLN A O 1
ATOM 3058 N N . ALA A 1 446 ? 13.048 26.028 56.331 1 20.49 442 ALA A N 1
ATOM 3059 C CA . ALA A 1 446 ? 13.791 25.393 57.426 1 20.33 442 ALA A CA 1
ATOM 3060 C C . ALA A 1 446 ? 14.466 26.442 58.306 1 21.3 442 ALA A C 1
ATOM 3061 O O . ALA A 1 446 ? 14.436 26.339 59.537 1 21.54 442 ALA A O 1
ATOM 3063 N N . LEU A 1 447 ? 15.059 27.467 57.684 1 21.39 443 LEU A N 1
ATOM 3064 C CA . LEU A 1 447 ? 15.691 28.54 58.449 1 21.59 443 LEU A CA 1
ATOM 3065 C C . LEU A 1 447 ? 14.636 29.329 59.253 1 22.43 443 LEU A C 1
ATOM 3066 O O . LEU A 1 447 ? 14.845 29.573 60.45 1 22.62 443 LEU A O 1
ATOM 3071 N N . ALA A 1 448 ? 13.482 29.675 58.633 1 21.87 444 ALA A N 1
ATOM 3072 C CA . ALA A 1 448 ? 12.419 30.404 59.337 1 22.85 444 ALA A CA 1
ATOM 3073 C C . ALA A 1 448 ? 11.878 29.605 60.518 1 24.35 444 ALA A C 1
ATOM 3074 O O . ALA A 1 448 ? 11.587 30.181 61.582 1 24.16 444 ALA A O 1
ATOM 3076 N N . LYS A 1 449 ? 11.757 28.282 60.349 1 25.38 445 LYS A N 1
ATOM 3077 C CA . LYS A 1 449 ? 11.295 27.399 61.424 1 26.99 445 LYS A CA 1
ATOM 3078 C C . LYS A 1 449 ? 12.282 27.413 62.601 1 28.29 445 LYS A C 1
ATOM 3079 O O . LYS A 1 449 ? 11.871 27.372 63.749 1 29.68 445 LYS A O 1
ATOM 3085 N N . ALA A 1 450 ? 13.582 27.525 62.314 1 28.7 446 ALA A N 1
ATOM 3086 C CA . ALA A 1 450 ? 14.641 27.604 63.317 1 28.96 446 ALA A CA 1
ATOM 3087 C C . ALA A 1 450 ? 14.862 29.021 63.879 1 30.8 446 ALA A C 1
ATOM 3088 O O . ALA A 1 450 ? 15.81 29.228 64.617 1 31.84 446 ALA A O 1
ATOM 3090 N N . GLY A 1 451 ? 14.025 29.99 63.508 1 31.34 447 GLY A N 1
ATOM 3091 C CA . GLY A 1 451 ? 14.146 31.359 64 1 32.06 447 GLY A CA 1
ATOM 3092 C C . GLY A 1 451 ? 15.08 32.267 63.218 1 32.6 447 GLY A C 1
ATOM 3093 O O . GLY A 1 451 ? 15.379 33.369 63.687 1 34.39 447 GLY A O 1
ATOM 3094 N N . VAL A 1 452 ? 15.535 31.832 62.017 1 30.39 448 VAL A N 1
ATOM 3095 C CA . VAL A 1 452 ? 16.444 32.597 61.169 1 28.9 448 VAL A CA 1
ATOM 3096 C C . VAL A 1 452 ? 15.686 33.104 59.947 1 28.92 448 VAL A C 1
ATOM 3097 O O . VAL A 1 452 ? 15.356 32.312 59.071 1 28.23 448 VAL A O 1
ATOM 3101 N N . ASP A 1 453 ? 15.432 34.415 59.872 1 29.3 449 ASP A N 1
ATOM 3102 C CA . ASP A 1 453 ? 14.677 34.98 58.762 1 30.32 449 ASP A CA 1
ATOM 3103 C C . ASP A 1 453 ? 15.57 35.454 57.619 1 29.88 449 ASP A C 1
ATOM 3104 O O . ASP A 1 453 ? 16.396 36.344 57.801 1 31.44 449 ASP A O 1
ATOM 3109 N N . VAL A 1 454 ? 15.456 34.81 56.47 1 27.77 450 VAL A N 1
ATOM 3110 C CA . VAL A 1 454 ? 16.235 35.17 55.297 1 26.5 450 VAL A CA 1
ATOM 3111 C C . VAL A 1 454 ? 15.573 36.366 54.604 1 25.5 450 VAL A C 1
ATOM 3112 O O . VAL A 1 454 ? 14.395 36.324 54.3 1 24.96 450 VAL A O 1
ATOM 3116 N N . PRO A 1 455 ? 16.305 37.459 54.382 1 25.63 451 PRO A N 1
ATOM 3117 C CA . PRO A 1 455 ? 15.712 38.607 53.672 1 25.05 451 PRO A CA 1
ATOM 3118 C C . PRO A 1 455 ? 15.374 38.264 52.208 1 24.05 451 PRO A C 1
ATOM 3119 O O . PRO A 1 455 ? 15.816 37.24 51.672 1 23.6 451 PRO A O 1
ATOM 3123 N N . LEU A 1 456 ? 14.632 39.148 51.533 1 23.44 452 LEU A N 1
ATOM 3124 C CA . LEU A 1 456 ? 14.3 38.971 50.123 1 23.08 452 LEU A CA 1
ATOM 3125 C C . LEU A 1 456 ? 15.578 38.975 49.287 1 22.48 452 LEU A C 1
ATOM 3126 O O . LEU A 1 456 ? 15.728 38.133 48.395 1 22.14 452 LEU A O 1
ATOM 3131 N N . THR A 1 457 ? 16.532 39.873 49.62 1 22 453 THR A N 1
ATOM 3132 C CA . THR A 1 457 ? 17.817 39.919 48.916 1 22.51 453 THR A CA 1
ATOM 3133 C C . THR A 1 457 ? 18.836 39.169 49.746 1 22.15 453 THR A C 1
ATOM 3134 O O . THR A 1 457 ? 19.08 39.548 50.883 1 22.3 453 THR A O 1
ATOM 3138 N N . VAL A 1 458 ? 19.417 38.098 49.195 1 21.33 454 VAL A N 1
ATOM 3139 C CA . VAL A 1 458 ? 20.393 37.319 49.93 1 21.23 454 VAL A CA 1
ATOM 3140 C C . VAL A 1 458 ? 21.803 37.9 49.743 1 21.15 454 VAL A C 1
ATOM 3141 O O . VAL A 1 458 ? 22.251 38.086 48.617 1 19.82 454 VAL A O 1
ATOM 3145 N N . ASN A 1 459 ? 22.478 38.222 50.858 1 21.77 455 ASN A N 1
ATOM 3146 C CA . ASN A 1 459 ? 23.826 38.75 50.821 1 23.48 455 ASN A CA 1
ATOM 3147 C C . ASN A 1 459 ? 24.778 37.576 50.608 1 23.37 455 ASN A C 1
ATOM 3148 O O . ASN A 1 459 ? 24.929 36.743 51.488 1 24.14 455 ASN A O 1
ATOM 3153 N N . LEU A 1 460 ? 25.395 37.492 49.428 1 22.77 456 LEU A N 1
ATOM 3154 C CA . LEU A 1 460 ? 26.29 36.396 49.1 1 22.17 456 LEU A CA 1
ATOM 3155 C C . LEU A 1 460 ? 27.668 36.514 49.753 1 23.13 456 LEU A C 1
ATOM 3156 O O . LEU A 1 460 ? 28.361 35.497 49.872 1 23.82 456 LEU A O 1
ATOM 3161 N N . GLU A 1 461 ? 28.095 37.744 50.127 1 22.57 457 GLU A N 1
ATOM 3162 C CA . GLU A 1 461 ? 29.415 38.005 50.722 1 22.64 457 GLU A CA 1
ATOM 3163 C C . GLU A 1 461 ? 30.529 37.407 49.841 1 22.57 457 GLU A C 1
ATOM 3164 O O . GLU A 1 461 ? 31.374 36.678 50.339 1 23.2 457 GLU A O 1
ATOM 3170 N N . LEU A 1 462 ? 30.476 37.645 48.531 1 22.26 458 LEU A N 1
ATOM 3171 C CA . LEU A 1 462 ? 31.416 37.04 47.571 1 22.28 458 LEU A CA 1
ATOM 3172 C C . LEU A 1 462 ? 32.903 37.23 47.91 1 22.86 458 LEU A C 1
ATOM 3173 O O . LEU A 1 462 ? 33.697 36.334 47.622 1 23.1 458 LEU A O 1
ATOM 3178 N N . ASN A 1 463 ? 33.274 38.371 48.518 1 23.21 459 ASN A N 1
ATOM 3179 C CA . ASN A 1 463 ? 34.662 38.656 48.888 1 24.93 459 ASN A CA 1
ATOM 3180 C C . ASN A 1 463 ? 35.223 37.673 49.881 1 27.09 459 ASN A C 1
ATOM 3181 O O . ASN A 1 463 ? 36.431 37.449 49.884 1 28.1 459 ASN A O 1
ATOM 3186 N N . LYS A 1 464 ? 34.374 37.082 50.725 1 28.12 460 LYS A N 1
ATOM 3187 C CA . LYS A 1 464 ? 34.855 36.102 51.691 1 29.64 460 LYS A CA 1
ATOM 3188 C C . LYS A 1 464 ? 35.286 34.778 50.998 1 29.76 460 LYS A C 1
ATOM 3189 O O . LYS A 1 464 ? 36.022 33.997 51.586 1 29.87 460 LYS A O 1
ATOM 3195 N N . TYR A 1 465 ? 34.895 34.569 49.725 1 29.26 461 TYR A N 1
ATOM 3196 C CA . TYR A 1 465 ? 35.295 33.372 48.992 1 29.6 461 TYR A CA 1
ATOM 3197 C C . TYR A 1 465 ? 36.484 33.605 48.05 1 31.13 461 TYR A C 1
ATOM 3198 O O . TYR A 1 465 ? 36.714 32.799 47.16 1 31.27 461 TYR A O 1
ATOM 3207 N N . LEU A 1 466 ? 37.205 34.704 48.222 1 32.35 462 LEU A N 1
ATOM 3208 C CA . LEU A 1 466 ? 38.361 34.986 47.404 1 34.34 462 LEU A CA 1
ATOM 3209 C C . LEU A 1 466 ? 39.549 34.549 48.178 1 36.97 462 LEU A C 1
ATOM 3210 O O . LEU A 1 466 ? 39.689 34.942 49.336 1 37.33 462 LEU A O 1
ATOM 3215 N N . ASP A 1 467 ? 40.428 33.735 47.552 1 38.61 463 ASP A N 1
ATOM 3216 C CA . ASP A 1 467 ? 41.69 33.324 48.181 1 40.34 463 ASP A CA 1
ATOM 3217 C C . ASP A 1 467 ? 42.545 34.573 48.51 1 41.67 463 ASP A C 1
ATOM 3218 O O . ASP A 1 467 ? 42.217 35.677 48.051 1 41.78 463 ASP A O 1
ATOM 3223 N N . GLN A 1 468 ? 43.604 34.428 49.319 1 42.66 464 GLN A N 1
ATOM 3224 C CA . GLN A 1 468 ? 44.429 35.592 49.69 1 43.7 464 GLN A CA 1
ATOM 3225 C C . GLN A 1 468 ? 45.078 36.276 48.441 1 43.55 464 GLN A C 1
ATOM 3226 O O . GLN A 1 468 ? 45.227 37.503 48.412 1 44.13 464 GLN A O 1
ATOM 3232 N N . ARG A 1 469 ? 45.407 35.485 47.399 1 42.41 465 ARG A N 1
ATOM 3233 C CA . ARG A 1 469 ? 45.976 35.984 46.137 1 41.52 465 ARG A CA 1
ATOM 3234 C C . ARG A 1 469 ? 44.901 36.759 45.33 1 41.24 465 ARG A C 1
ATOM 3235 O O . ARG A 1 469 ? 45.189 37.811 44.758 1 41.55 465 ARG A O 1
ATOM 3243 N N . GLY A 1 470 ? 43.675 36.254 45.347 1 40.52 466 GLY A N 1
ATOM 3244 C CA . GLY A 1 470 ? 42.557 36.852 44.635 1 40.96 466 GLY A CA 1
ATOM 3245 C C . GLY A 1 470 ? 42.043 38.148 45.218 1 41.51 466 GLY A C 1
ATOM 3246 O O . GLY A 1 470 ? 41.583 39.005 44.463 1 41.28 466 GLY A O 1
ATOM 3247 N N . GLU A 1 471 ? 42.12 38.32 46.557 1 41.7 467 GLU A N 1
ATOM 3248 C CA . GLU A 1 471 ? 41.696 39.574 47.193 1 42.82 467 GLU A CA 1
ATOM 3249 C C . GLU A 1 471 ? 42.494 40.767 46.666 1 42.95 467 GLU A C 1
ATOM 3250 O O . GLU A 1 471 ? 41.98 41.88 46.644 1 43.24 467 GLU A O 1
ATOM 3256 N N . LYS A 1 472 ? 43.756 40.549 46.291 1 42.76 468 LYS A N 1
ATOM 3257 C CA . LYS A 1 472 ? 44.596 41.621 45.762 1 43.27 468 LYS A CA 1
ATOM 3258 C C . LYS A 1 472 ? 44.286 41.936 44.297 1 42.17 468 LYS A C 1
ATOM 3259 O O . LYS A 1 472 ? 44.629 43.018 43.834 1 43.17 468 LYS A O 1
ATOM 3265 N N . LYS A 1 473 ? 43.675 41.013 43.56 1 40.28 469 LYS A N 1
ATOM 3266 C CA . LYS A 1 473 ? 43.39 41.205 42.136 1 39.47 469 LYS A CA 1
ATOM 3267 C C . LYS A 1 473 ? 41.947 41.598 41.822 1 38.27 469 LYS A C 1
ATOM 3268 O O . LYS A 1 473 ? 41.674 42.201 40.782 1 38.69 469 LYS A O 1
ATOM 3274 N N . LEU A 1 474 ? 41.021 41.174 42.667 1 36.5 470 LEU A N 1
ATOM 3275 C CA . LEU A 1 474 ? 39.612 41.307 42.383 1 35.43 470 LEU A CA 1
ATOM 3276 C C . LEU A 1 474 ? 38.812 41.627 43.627 1 33.13 470 LEU A C 1
ATOM 3277 O O . LEU A 1 474 ? 39.133 41.166 44.715 1 32.82 470 LEU A O 1
ATOM 3282 N N . THR A 1 475 ? 37.795 42.45 43.468 1 31.5 471 THR A N 1
ATOM 3283 C CA . THR A 1 475 ? 36.881 42.772 44.546 1 30.46 471 THR A CA 1
ATOM 3284 C C . THR A 1 475 ? 35.452 42.781 43.991 1 29.87 471 THR A C 1
ATOM 3285 O O . THR A 1 475 ? 35.218 43.159 42.838 1 30.92 471 THR A O 1
ATOM 3289 N N . PHE A 1 476 ? 34.514 42.295 44.782 1 27.91 472 PHE A N 1
ATOM 3290 C CA . PHE A 1 476 ? 33.111 42.301 44.421 1 26.56 472 PHE A CA 1
ATOM 3291 C C . PHE A 1 476 ? 32.493 43.358 45.305 1 26.21 472 PHE A C 1
ATOM 3292 O O . PHE A 1 476 ? 32.493 43.21 46.531 1 26.9 472 PHE A O 1
ATOM 3300 N N . ASP A 1 477 ? 32.025 44.456 44.701 1 25.04 473 ASP A N 1
ATOM 3301 C CA . ASP A 1 477 ? 31.422 45.568 45.422 1 24.62 473 ASP A CA 1
ATOM 3302 C C . ASP A 1 477 ? 30.202 45.08 46.225 1 24.15 473 ASP A C 1
ATOM 3303 O O . ASP A 1 477 ? 29.243 44.576 45.636 1 23.51 473 ASP A O 1
ATOM 3308 N N . PRO A 1 478 ? 30.264 45.203 47.579 1 23.37 474 PRO A N 1
ATOM 3309 C CA . PRO A 1 478 ? 29.135 44.759 48.42 1 23.51 474 PRO A CA 1
ATOM 3310 C C . PRO A 1 478 ? 27.818 45.512 48.187 1 24.16 474 PRO A C 1
ATOM 3311 O O . PRO A 1 478 ? 26.766 45.061 48.644 1 24.57 474 PRO A O 1
ATOM 3315 N N . LYS A 1 479 ? 27.874 46.684 47.537 1 23.91 475 LYS A N 1
ATOM 3316 C CA . LYS A 1 479 ? 26.668 47.458 47.243 1 24.27 475 LYS A CA 1
ATOM 3317 C C . LYS A 1 479 ? 25.966 47.035 45.939 1 24.74 475 LYS A C 1
ATOM 3318 O O . LYS A 1 479 ? 24.85 47.483 45.683 1 25.03 475 LYS A O 1
ATOM 3324 N N . VAL A 1 480 ? 26.592 46.144 45.141 1 24.65 476 VAL A N 1
ATOM 3325 C CA . VAL A 1 480 ? 25.992 45.657 43.914 1 25.3 476 VAL A CA 1
ATOM 3326 C C . VAL A 1 480 ? 24.852 44.687 44.226 1 26.78 476 VAL A C 1
ATOM 3327 O O . VAL A 1 480 ? 25.011 43.734 45.001 1 26.32 476 VAL A O 1
ATOM 3331 N N . GLU A 1 481 ? 23.691 44.96 43.638 1 27.68 477 GLU A N 1
ATOM 3332 C CA . GLU A 1 481 ? 22.523 44.144 43.848 1 29.74 477 GLU A CA 1
ATOM 3333 C C . GLU A 1 481 ? 21.968 43.604 42.523 1 30.44 477 GLU A C 1
ATOM 3334 O O . GLU A 1 481 ? 21.731 44.37 41.587 1 31.61 477 GLU A O 1
ATOM 3340 N N . ILE A 1 482 ? 21.799 42.29 42.424 1 29.57 478 ILE A N 1
ATOM 3341 C CA . ILE A 1 482 ? 21.219 41.649 41.248 1 29.67 478 ILE A CA 1
ATOM 3342 C C . ILE A 1 482 ? 19.757 41.356 41.536 1 30.47 478 ILE A C 1
ATOM 3343 O O . ILE A 1 482 ? 19.463 40.553 42.415 1 30.38 478 ILE A O 1
ATOM 3348 N N . LYS A 1 483 ? 18.839 42.025 40.84 1 30.89 479 LYS A N 1
ATOM 3349 C CA . LYS A 1 483 ? 17.403 41.825 41.043 1 31.71 479 LYS A CA 1
ATOM 3350 C C . LYS A 1 483 ? 16.753 41.427 39.706 1 32.24 479 LYS A C 1
ATOM 3351 O O . LYS A 1 483 ? 16.288 42.281 38.963 1 33.49 479 LYS A O 1
ATOM 3357 N N . ASP A 1 484 ? 16.769 40.142 39.408 1 31.09 480 ASP A N 1
ATOM 3358 C CA . ASP A 1 484 ? 16.286 39.462 38.218 1 31.67 480 ASP A CA 1
ATOM 3359 C C . ASP A 1 484 ? 14.749 39.563 38.09 1 31.22 480 ASP A C 1
ATOM 3360 O O . ASP A 1 484 ? 14.074 39.565 39.112 1 30.56 480 ASP A O 1
ATOM 3365 N N . PRO A 1 485 ? 14.158 39.646 36.871 1 31.46 481 PRO A N 1
ATOM 3366 C CA . PRO A 1 485 ? 12.681 39.73 36.783 1 31.14 481 PRO A CA 1
ATOM 3367 C C . PRO A 1 485 ? 11.942 38.453 37.204 1 31.43 481 PRO A C 1
ATOM 3368 O O . PRO A 1 485 ? 10.766 38.52 37.534 1 31.62 481 PRO A O 1
ATOM 3372 N N . TYR A 1 486 ? 12.644 37.319 37.277 1 31.55 482 TYR A N 1
ATOM 3373 C CA . TYR A 1 486 ? 12.078 36.013 37.633 1 31.86 482 TYR A CA 1
ATOM 3374 C C . TYR A 1 486 ? 12.137 35.628 39.095 1 30.89 482 TYR A C 1
ATOM 3375 O O . TYR A 1 486 ? 11.624 34.563 39.439 1 32.39 482 TYR A O 1
ATOM 3384 N N . GLY A 1 487 ? 12.77 36.44 39.933 1 27.98 483 GLY A N 1
ATOM 3385 C CA . GLY A 1 487 ? 12.821 36.136 41.35 1 26.06 483 GLY A CA 1
ATOM 3386 C C . GLY A 1 487 ? 14.181 36.206 41.994 1 24.47 483 GLY A C 1
ATOM 3387 O O . GLY A 1 487 ? 14.252 36.397 43.215 1 24.34 483 GLY A O 1
ATOM 3388 N N . VAL A 1 488 ? 15.285 36.039 41.2 1 22.83 484 VAL A N 1
ATOM 3389 C CA . VAL A 1 488 ? 16.653 36.142 41.723 1 22.08 484 VAL A CA 1
ATOM 3390 C C . VAL A 1 488 ? 16.862 37.51 42.393 1 20.86 484 VAL A C 1
ATOM 3391 O O . VAL A 1 488 ? 16.533 38.544 41.801 1 20.65 484 VAL A O 1
ATOM 3395 N N . GLN A 1 489 ? 17.351 37.503 43.638 1 19.88 485 GLN A N 1
ATOM 3396 C CA . GLN A 1 489 ? 17.577 38.736 44.364 1 20.78 485 GLN A CA 1
ATOM 3397 C C . GLN A 1 489 ? 18.764 38.537 45.269 1 21.5 485 GLN A C 1
ATOM 3398 O O . GLN A 1 489 ? 18.654 37.912 46.324 1 21.78 485 GLN A O 1
ATOM 3404 N N . VAL A 1 490 ? 19.932 38.97 44.809 1 21.87 486 VAL A N 1
ATOM 3405 C CA . VAL A 1 490 ? 21.173 38.789 45.561 1 22.54 486 VAL A CA 1
ATOM 3406 C C . VAL A 1 490 ? 21.995 40.07 45.644 1 23.06 486 VAL A C 1
ATOM 3407 O O . VAL A 1 490 ? 21.771 41.029 44.91 1 22.61 486 VAL A O 1
ATOM 3411 N N . ARG A 1 491 ? 22.864 40.122 46.635 1 23.47 487 ARG A N 1
ATOM 3412 C CA . ARG A 1 491 ? 23.753 41.243 46.829 1 24.66 487 ARG A CA 1
ATOM 3413 C C . ARG A 1 491 ? 25.157 40.634 46.938 1 24.52 487 ARG A C 1
ATOM 3414 O O . ARG A 1 491 ? 25.309 39.527 47.459 1 24.14 487 ARG A O 1
ATOM 3422 N N . PHE A 1 492 ? 26.164 41.303 46.382 1 24.97 488 PHE A N 1
ATOM 3423 C CA . PHE A 1 492 ? 27.524 40.764 46.406 1 25.55 488 PHE A CA 1
ATOM 3424 C C . PHE A 1 492 ? 28.119 40.808 47.782 1 27.61 488 PHE A C 1
ATOM 3425 O O . PHE A 1 492 ? 27.801 41.749 48.529 1 29.46 488 PHE A O 1
ATOM 3434 N N . ILE B 1 42 ? 53.228 52.456 15.652 1 72.79 38 ILE B N 1
ATOM 3435 C CA . ILE B 1 42 ? 53.532 52.848 17.025 1 73.06 38 ILE B CA 1
ATOM 3436 C C . ILE B 1 42 ? 53.643 51.593 17.879 1 73.79 38 ILE B C 1
ATOM 3437 O O . ILE B 1 42 ? 52.711 50.794 17.919 1 73.92 38 ILE B O 1
ATOM 3442 N N . PRO B 1 43 ? 54.796 51.386 18.536 1 74.01 39 PRO B N 1
ATOM 3443 C CA . PRO B 1 43 ? 54.986 50.154 19.313 1 74.36 39 PRO B CA 1
ATOM 3444 C C . PRO B 1 43 ? 54.092 49.995 20.53 1 74.61 39 PRO B C 1
ATOM 3445 O O . PRO B 1 43 ? 53.638 50.982 21.092 1 74.97 39 PRO B O 1
ATOM 3449 N N . ASP B 1 44 ? 53.82 48.742 20.915 1 74.35 40 ASP B N 1
ATOM 3450 C CA . ASP B 1 44 ? 52.992 48.43 22.072 1 74.69 40 ASP B CA 1
ATOM 3451 C C . ASP B 1 44 ? 53.689 48.889 23.348 1 74.31 40 ASP B C 1
ATOM 3452 O O . ASP B 1 44 ? 54.896 48.705 23.492 1 74.58 40 ASP B O 1
ATOM 3457 N N . GLY B 1 45 ? 52.93 49.519 24.24 1 73.5 41 GLY B N 1
ATOM 3458 C CA . GLY B 1 45 ? 53.455 50.048 25.491 1 73.05 41 GLY B CA 1
ATOM 3459 C C . GLY B 1 45 ? 54.189 51.373 25.369 1 72.17 41 GLY B C 1
ATOM 3460 O O . GLY B 1 45 ? 54.794 51.833 26.342 1 72.72 41 GLY B O 1
ATOM 3461 N N . GLU B 1 46 ? 54.171 51.995 24.172 1 70.43 42 GLU B N 1
ATOM 3462 C CA . GLU B 1 46 ? 54.845 53.272 23.974 1 68.95 42 GLU B CA 1
ATOM 3463 C C . GLU B 1 46 ? 53.984 54.421 24.484 1 66.85 42 GLU B C 1
ATOM 3464 O O . GLU B 1 46 ? 52.939 54.729 23.91 1 66.83 42 GLU B O 1
ATOM 3470 N N . VAL B 1 47 ? 54.439 55.045 25.579 1 64.79 43 VAL B N 1
ATOM 3471 C CA . VAL B 1 47 ? 53.763 56.146 26.252 1 62.83 43 VAL B CA 1
ATOM 3472 C C . VAL B 1 47 ? 54.098 57.509 25.631 1 60.57 43 VAL B C 1
ATOM 3473 O O . VAL B 1 47 ? 53.224 58.374 25.571 1 60.62 43 VAL B O 1
ATOM 3477 N N . ASP B 1 48 ? 55.346 57.694 25.156 1 58.47 44 ASP B N 1
ATOM 3478 C CA . ASP B 1 48 ? 55.821 58.966 24.604 1 56.94 44 ASP B CA 1
ATOM 3479 C C . ASP B 1 48 ? 54.987 59.504 23.447 1 55.61 44 ASP B C 1
ATOM 3480 O O . ASP B 1 48 ? 55.033 58.969 22.341 1 55.76 44 ASP B O 1
ATOM 3485 N N . PRO B 1 49 ? 54.264 60.616 23.684 1 54.4 45 PRO B N 1
ATOM 3486 C CA . PRO B 1 49 ? 53.447 61.211 22.612 1 53.64 45 PRO B CA 1
ATOM 3487 C C . PRO B 1 49 ? 54.255 61.694 21.414 1 52.7 45 PRO B C 1
ATOM 3488 O O . PRO B 1 49 ? 53.709 61.776 20.322 1 52.1 45 PRO B O 1
ATOM 3492 N N . ALA B 1 50 ? 55.545 62.006 21.612 1 52.58 46 ALA B N 1
ATOM 3493 C CA . ALA B 1 50 ? 56.432 62.417 20.522 1 53.31 46 ALA B CA 1
ATOM 3494 C C . ALA B 1 50 ? 56.62 61.257 19.515 1 54.03 46 ALA B C 1
ATOM 3495 O O . ALA B 1 50 ? 56.712 61.494 18.309 1 54.19 46 ALA B O 1
ATOM 3497 N N . VAL B 1 51 ? 56.607 60.005 20.002 1 54.28 47 VAL B N 1
ATOM 3498 C CA . VAL B 1 51 ? 56.709 58.847 19.118 1 54.53 47 VAL B CA 1
ATOM 3499 C C . VAL B 1 51 ? 55.43 58.733 18.294 1 53.85 47 VAL B C 1
ATOM 3500 O O . VAL B 1 51 ? 55.52 58.607 17.078 1 54.31 47 VAL B O 1
ATOM 3504 N N . TRP B 1 52 ? 54.248 58.848 18.93 1 52.52 48 TRP B N 1
ATOM 3505 C CA . TRP B 1 52 ? 52.958 58.817 18.217 1 51.62 48 TRP B CA 1
ATOM 3506 C C . TRP B 1 52 ? 52.857 59.98 17.206 1 53.09 48 TRP B C 1
ATOM 3507 O O . TRP B 1 52 ? 52.327 59.81 16.11 1 52.88 48 TRP B O 1
ATOM 3518 N N . GLY B 1 53 ? 53.393 61.135 17.583 1 54.41 49 GLY B N 1
ATOM 3519 C CA . GLY B 1 53 ? 53.42 62.337 16.764 1 56 49 GLY B CA 1
ATOM 3520 C C . GLY B 1 53 ? 54.207 62.206 15.478 1 57.67 49 GLY B C 1
ATOM 3521 O O . GLY B 1 53 ? 53.965 62.967 14.535 1 58.01 49 GLY B O 1
ATOM 3522 N N . LYS B 1 54 ? 55.154 61.238 15.408 1 58.3 50 LYS B N 1
ATOM 3523 C CA . LYS B 1 54 ? 55.881 61.031 14.156 1 59.12 50 LYS B CA 1
ATOM 3524 C C . LYS B 1 54 ? 54.963 60.384 13.086 1 58.74 50 LYS B C 1
ATOM 3525 O O . LYS B 1 54 ? 55.19 60.588 11.893 1 59.96 50 LYS B O 1
ATOM 3531 N N . ALA B 1 55 ? 53.911 59.658 13.509 1 57.32 51 ALA B N 1
ATOM 3532 C CA . ALA B 1 55 ? 52.919 59.058 12.624 1 56.51 51 ALA B CA 1
ATOM 3533 C C . ALA B 1 55 ? 51.758 60.043 12.392 1 56.15 51 ALA B C 1
ATOM 3534 O O . ALA B 1 55 ? 51.237 60.142 11.279 1 56.14 51 ALA B O 1
ATOM 3536 N N . TYR B 1 56 ? 51.354 60.771 13.448 1 55.39 52 TYR B N 1
ATOM 3537 C CA . TYR B 1 56 ? 50.232 61.716 13.403 1 54.88 52 TYR B CA 1
ATOM 3538 C C . TYR B 1 56 ? 50.648 63.095 13.909 1 55.03 52 TYR B C 1
ATOM 3539 O O . TYR B 1 56 ? 50.309 63.475 15.03 1 54.82 52 TYR B O 1
ATOM 3548 N N . PRO B 1 57 ? 51.395 63.861 13.091 1 55.04 53 PRO B N 1
ATOM 3549 C CA . PRO B 1 57 ? 51.9 65.162 13.568 1 55.14 53 PRO B CA 1
ATOM 3550 C C . PRO B 1 57 ? 50.85 66.237 13.806 1 55.55 53 PRO B C 1
ATOM 3551 O O . PRO B 1 57 ? 51.044 67.078 14.682 1 56.11 53 PRO B O 1
ATOM 3555 N N . THR B 1 58 ? 49.744 66.212 13.064 1 55.13 54 THR B N 1
ATOM 3556 C CA . THR B 1 58 ? 48.701 67.222 13.228 1 55.13 54 THR B CA 1
ATOM 3557 C C . THR B 1 58 ? 48.038 67.143 14.609 1 54.39 54 THR B C 1
ATOM 3558 O O . THR B 1 58 ? 47.938 68.154 15.309 1 54.6 54 THR B O 1
ATOM 3562 N N . GLU B 1 59 ? 47.609 65.941 15.003 1 53.28 55 GLU B N 1
ATOM 3563 C CA . GLU B 1 59 ? 46.977 65.685 16.296 1 52.59 55 GLU B CA 1
ATOM 3564 C C . GLU B 1 59 ? 47.95 65.894 17.454 1 53.27 55 GLU B C 1
ATOM 3565 O O . GLU B 1 59 ? 47.551 66.362 18.513 1 53.33 55 GLU B O 1
ATOM 3571 N N . TYR B 1 60 ? 49.234 65.606 17.235 1 53.85 56 TYR B N 1
ATOM 3572 C CA . TYR B 1 60 ? 50.28 65.822 18.222 1 54.57 56 TYR B CA 1
ATOM 3573 C C . TYR B 1 60 ? 50.496 67.325 18.489 1 55.02 56 TYR B C 1
ATOM 3574 O O . TYR B 1 60 ? 50.593 67.716 19.653 1 55.19 56 TYR B O 1
ATOM 3583 N N . GLU B 1 61 ? 50.556 68.167 17.434 1 55.07 57 GLU B N 1
ATOM 3584 C CA . GLU B 1 61 ? 50.743 69.61 17.64 1 55.42 57 GLU B CA 1
ATOM 3585 C C . GLU B 1 61 ? 49.525 70.258 18.305 1 54.99 57 GLU B C 1
ATOM 3586 O O . GLU B 1 61 ? 49.69 71.123 19.163 1 55.24 57 GLU B O 1
ATOM 3592 N N . MET B 1 62 ? 48.306 69.823 17.949 1 54.53 58 MET B N 1
ATOM 3593 C CA . MET B 1 62 ? 47.073 70.317 18.581 1 54.63 58 MET B CA 1
ATOM 3594 C C . MET B 1 62 ? 47.064 69.894 20.051 1 54.67 58 MET B C 1
ATOM 3595 O O . MET B 1 62 ? 46.649 70.671 20.911 1 54.67 58 MET B O 1
ATOM 3600 N N . TRP B 1 63 ? 47.474 68.637 20.322 1 54.69 59 TRP B N 1
ATOM 3601 C CA . TRP B 1 63 ? 47.494 68.05 21.652 1 55.76 59 TRP B CA 1
ATOM 3602 C C . TRP B 1 63 ? 48.412 68.807 22.621 1 58.16 59 TRP B C 1
ATOM 3603 O O . TRP B 1 63 ? 48.013 69.025 23.764 1 58.26 59 TRP B O 1
ATOM 3614 N N . LYS B 1 64 ? 49.602 69.236 22.172 1 59.93 60 LYS B N 1
ATOM 3615 C CA . LYS B 1 64 ? 50.531 69.928 23.065 1 62.46 60 LYS B CA 1
ATOM 3616 C C . LYS B 1 64 ? 50.174 71.399 23.305 1 65.14 60 LYS B C 1
ATOM 3617 O O . LYS B 1 64 ? 50.628 71.97 24.299 1 65.62 60 LYS B O 1
ATOM 3623 N N . LYS B 1 65 ? 49.325 71.996 22.454 1 66.6 61 LYS B N 1
ATOM 3624 C CA . LYS B 1 65 ? 48.906 73.388 22.628 1 68.34 61 LYS B CA 1
ATOM 3625 C C . LYS B 1 65 ? 48.009 73.579 23.845 1 70.27 61 LYS B C 1
ATOM 3626 O O . LYS B 1 65 ? 47.218 72.696 24.179 1 70.89 61 LYS B O 1
ATOM 3632 N N . THR B 1 66 ? 48.118 74.739 24.504 1 71.08 62 THR B N 1
ATOM 3633 C CA . THR B 1 66 ? 47.323 75.008 25.698 1 72.08 62 THR B CA 1
ATOM 3634 C C . THR B 1 66 ? 46.746 76.429 25.764 1 72.72 62 THR B C 1
ATOM 3635 O O . THR B 1 66 ? 47.204 77.335 25.067 1 73.13 62 THR B O 1
ATOM 3639 N N . LYS B 1 78 ? 31.781 81.864 32.613 1 47.2 74 LYS B N 1
ATOM 3640 C CA . LYS B 1 78 ? 31.106 81.536 33.875 1 47.91 74 LYS B CA 1
ATOM 3641 C C . LYS B 1 78 ? 31.368 80.073 34.307 1 47.5 74 LYS B C 1
ATOM 3642 O O . LYS B 1 78 ? 31.213 79.163 33.491 1 48.3 74 LYS B O 1
ATOM 3648 N N . ARG B 1 79 ? 31.801 79.847 35.561 1 46.07 75 ARG B N 1
ATOM 3649 C CA . ARG B 1 79 ? 32.128 78.49 36.021 1 45.54 75 ARG B CA 1
ATOM 3650 C C . ARG B 1 79 ? 31.614 78.17 37.437 1 42.89 75 ARG B C 1
ATOM 3651 O O . ARG B 1 79 ? 31.205 79.066 38.177 1 42.69 75 ARG B O 1
ATOM 3659 N N . GLY B 1 80 ? 31.598 76.888 37.783 1 40.68 76 GLY B N 1
ATOM 3660 C CA . GLY B 1 80 ? 31.223 76.47 39.126 1 39.39 76 GLY B CA 1
ATOM 3661 C C . GLY B 1 80 ? 32.475 76.489 39.987 1 37.45 76 GLY B C 1
ATOM 3662 O O . GLY B 1 80 ? 33.33 77.363 39.809 1 37.84 76 GLY B O 1
ATOM 3663 N N . PHE B 1 81 ? 32.634 75.514 40.88 1 34.98 77 PHE B N 1
ATOM 3664 C CA . PHE B 1 81 ? 33.864 75.42 41.672 1 33.6 77 PHE B CA 1
ATOM 3665 C C . PHE B 1 81 ? 34.654 74.171 41.279 1 32.67 77 PHE B C 1
ATOM 3666 O O . PHE B 1 81 ? 34.092 73.248 40.691 1 32.9 77 PHE B O 1
ATOM 3674 N N . ASP B 1 82 ? 35.954 74.139 41.591 1 31.51 78 ASP B N 1
ATOM 3675 C CA . ASP B 1 82 ? 36.749 72.94 41.365 1 30.99 78 ASP B CA 1
ATOM 3676 C C . ASP B 1 82 ? 36.613 72.139 42.655 1 30.62 78 ASP B C 1
ATOM 3677 O O . ASP B 1 82 ? 37.088 72.597 43.689 1 31.05 78 ASP B O 1
ATOM 3682 N N . ALA B 1 83 ? 35.906 71.004 42.627 1 30.02 79 ALA B N 1
ATOM 3683 C CA . ALA B 1 83 ? 35.65 70.237 43.843 1 30.71 79 ALA B CA 1
ATOM 3684 C C . ALA B 1 83 ? 36.884 69.87 44.666 1 31.79 79 ALA B C 1
ATOM 3685 O O . ALA B 1 83 ? 36.81 69.924 45.897 1 33.42 79 ALA B O 1
ATOM 3687 N N . ASP B 1 84 ? 38.004 69.523 44.029 1 30.38 80 ASP B N 1
ATOM 3688 C CA . ASP B 1 84 ? 39.213 69.164 44.773 1 30.23 80 ASP B CA 1
ATOM 3689 C C . ASP B 1 84 ? 40.139 70.345 45.084 1 30.87 80 ASP B C 1
ATOM 3690 O O . ASP B 1 84 ? 41.204 70.147 45.674 1 31.28 80 ASP B O 1
ATOM 3695 N N . HIS B 1 85 ? 39.747 71.563 44.697 1 30.71 81 HIS B N 1
ATOM 3696 C CA . HIS B 1 85 ? 40.531 72.752 44.967 1 31 81 HIS B CA 1
ATOM 3697 C C . HIS B 1 85 ? 39.607 73.972 45.074 1 30.23 81 HIS B C 1
ATOM 3698 O O . HIS B 1 85 ? 39.475 74.739 44.117 1 30.05 81 HIS B O 1
ATOM 3705 N N . VAL B 1 86 ? 38.909 74.101 46.217 1 29.78 82 VAL B N 1
ATOM 3706 C CA . VAL B 1 86 ? 38 75.204 46.46 1 29.94 82 VAL B CA 1
ATOM 3707 C C . VAL B 1 86 ? 38.861 76.443 46.716 1 30.92 82 VAL B C 1
ATOM 3708 O O . VAL B 1 86 ? 39.758 76.403 47.562 1 31.16 82 VAL B O 1
ATOM 3712 N N . THR B 1 8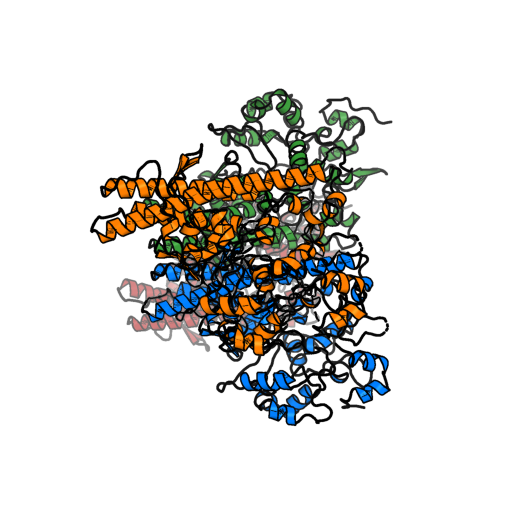7 ? 38.62 77.525 45.97 1 31.32 83 THR B N 1
ATOM 3713 C CA . THR B 1 87 ? 39.43 78.732 46.111 1 32.35 83 THR B CA 1
ATOM 3714 C C . THR B 1 87 ? 38.696 79.863 46.817 1 34.33 83 THR B C 1
ATOM 3715 O O . THR B 1 87 ? 37.465 79.908 46.812 1 34.78 83 THR B O 1
ATOM 3719 N N . TYR B 1 88 ? 39.455 80.819 47.373 1 35.14 84 TYR B N 1
ATOM 3720 C CA . TYR B 1 88 ? 38.865 81.996 47.995 1 36.44 84 TYR B CA 1
ATOM 3721 C C . TYR B 1 88 ? 38.049 82.806 46.991 1 37.61 84 TYR B C 1
ATOM 3722 O O . TYR B 1 88 ? 37.039 83.391 47.372 1 38.03 84 TYR B O 1
ATOM 3731 N N . ASP B 1 89 ? 38.46 82.799 45.702 1 38 85 ASP B N 1
ATOM 3732 C CA . ASP B 1 89 ? 37.752 83.47 44.614 1 38.94 85 ASP B CA 1
ATOM 3733 C C . ASP B 1 89 ? 36.345 82.896 44.442 1 38.17 85 ASP B C 1
ATOM 3734 O O . ASP B 1 89 ? 35.409 83.654 44.205 1 38.19 85 ASP B O 1
ATOM 3739 N N . LYS B 1 90 ? 36.195 81.562 44.527 1 37.42 86 LYS B N 1
ATOM 3740 C CA . LYS B 1 90 ? 34.878 80.942 44.408 1 37.52 86 LYS B CA 1
ATOM 3741 C C . LYS B 1 90 ? 34.026 81.186 45.629 1 37.55 86 LYS B C 1
ATOM 3742 O O . LYS B 1 90 ? 32.819 81.385 45.478 1 37.98 86 LYS B O 1
ATOM 3748 N N . LEU B 1 91 ? 34.642 81.243 46.834 1 37.05 87 LEU B N 1
ATOM 3749 C CA . LEU B 1 91 ? 33.897 81.569 48.055 1 37.15 87 LEU B CA 1
ATOM 3750 C C . LEU B 1 91 ? 33.304 82.966 47.948 1 36.66 87 LEU B C 1
ATOM 3751 O O . LEU B 1 91 ? 32.188 83.192 48.37 1 35.91 87 LEU B O 1
ATOM 3756 N N . SER B 1 92 ? 34.046 83.897 47.359 1 37.13 88 SER B N 1
ATOM 3757 C CA . SER B 1 92 ? 33.598 85.266 47.153 1 37.98 88 SER B CA 1
ATOM 3758 C C . SER B 1 92 ? 32.383 85.34 46.203 1 38.16 88 SER B C 1
ATOM 3759 O O . SER B 1 92 ? 31.527 86.217 46.353 1 38.79 88 SER B O 1
ATOM 3762 N N . GLU B 1 93 ? 32.326 84.425 45.229 1 37.15 89 GLU B N 1
ATOM 3763 C CA . GLU B 1 93 ? 31.285 84.347 44.213 1 36.74 89 GLU B CA 1
ATOM 3764 C C . GLU B 1 93 ? 30.02 83.637 44.734 1 35.4 89 GLU B C 1
ATOM 3765 O O . GLU B 1 93 ? 28.894 83.998 44.375 1 34.89 89 GLU B O 1
ATOM 3771 N N . PHE B 1 94 ? 30.224 82.595 45.551 1 34.18 90 PHE B N 1
ATOM 3772 C CA . PHE B 1 94 ? 29.152 81.8 46.136 1 33.28 90 PHE B CA 1
ATOM 3773 C C . PHE B 1 94 ? 29.371 81.795 47.644 1 31.78 90 PHE B C 1
ATOM 3774 O O . PHE B 1 94 ? 29.954 80.858 48.185 1 31.61 90 PHE B O 1
ATOM 3782 N N . PRO B 1 95 ? 29.001 82.898 48.321 1 30.34 91 PRO B N 1
ATOM 3783 C CA . PRO B 1 95 ? 29.331 83.038 49.748 1 29.22 91 PRO B CA 1
ATOM 3784 C C . PRO B 1 95 ? 28.881 81.906 50.665 1 27.71 91 PRO B C 1
ATOM 3785 O O . PRO B 1 95 ? 29.583 81.652 51.635 1 28.03 91 PRO B O 1
ATOM 3789 N N . TYR B 1 96 ? 27.777 81.21 50.361 1 25.93 92 TYR B N 1
ATOM 3790 C CA . TYR B 1 96 ? 27.309 80.088 51.177 1 25.05 92 TYR B CA 1
ATOM 3791 C C . TYR B 1 96 ? 28.367 78.972 51.293 1 25.51 92 TYR B C 1
ATOM 3792 O O . TYR B 1 96 ? 28.352 78.218 52.269 1 25.27 92 TYR B O 1
ATOM 3801 N N . MET B 1 97 ? 29.281 78.864 50.291 1 25.66 93 MET B N 1
ATOM 3802 C CA . MET B 1 97 ? 30.338 77.861 50.241 1 26.37 93 MET B CA 1
ATOM 3803 C C . MET B 1 97 ? 31.34 78.003 51.378 1 26.98 93 MET B C 1
ATOM 3804 O O . MET B 1 97 ? 31.918 76.998 51.779 1 27.87 93 MET B O 1
ATOM 3809 N N . ALA B 1 98 ? 31.574 79.227 51.9 1 26.5 94 ALA B N 1
ATOM 3810 C CA . ALA B 1 98 ? 32.525 79.402 53.009 1 27.94 94 ALA B CA 1
ATOM 3811 C C . ALA B 1 98 ? 32.024 78.633 54.241 1 28.52 94 ALA B C 1
ATOM 3812 O O . ALA B 1 98 ? 32.801 77.934 54.886 1 29.14 94 ALA B O 1
ATOM 3814 N N . LEU B 1 99 ? 30.698 78.683 54.479 1 27.49 95 LEU B N 1
ATOM 3815 C CA . LEU B 1 99 ? 30.055 77.991 55.575 1 26.72 95 LEU B CA 1
ATOM 3816 C C . LEU B 1 99 ? 29.966 76.481 55.285 1 25.53 95 LEU B C 1
ATOM 3817 O O . LEU B 1 99 ? 30.355 75.663 56.139 1 25.43 95 LEU B O 1
ATOM 3822 N N . LEU B 1 100 ? 29.441 76.108 54.098 1 23.79 96 LEU B N 1
ATOM 3823 C CA . LEU B 1 100 ? 29.215 74.709 53.758 1 23.04 96 LEU B CA 1
ATOM 3824 C C . LEU B 1 100 ? 30.477 73.889 53.558 1 22.53 96 LEU B C 1
ATOM 3825 O O . LEU B 1 100 ? 30.47 72.692 53.859 1 21.43 96 LEU B O 1
ATOM 3830 N N . PHE B 1 101 ? 31.549 74.505 53.039 1 23 97 PHE B N 1
ATOM 3831 C CA . PHE B 1 101 ? 32.763 73.75 52.73 1 24.04 97 PHE B CA 1
ATOM 3832 C C . PHE B 1 101 ? 33.878 73.917 53.738 1 25.77 97 PHE B C 1
ATOM 3833 O O . PHE B 1 101 ? 34.943 73.326 53.527 1 26.62 97 PHE B O 1
ATOM 3841 N N . ASN B 1 102 ? 33.661 74.649 54.859 1 26.09 98 ASN B N 1
ATOM 3842 C CA . ASN B 1 102 ? 34.716 74.746 55.887 1 27.31 98 ASN B CA 1
ATOM 3843 C C . ASN B 1 102 ? 34.982 73.336 56.465 1 26.82 98 ASN B C 1
ATOM 3844 O O . ASN B 1 102 ? 34.036 72.664 56.848 1 27.22 98 ASN B O 1
ATOM 3849 N N . GLY B 1 103 ? 36.229 72.885 56.408 1 25.66 99 GLY B N 1
ATOM 3850 C CA . GLY B 1 103 ? 36.595 71.526 56.774 1 25.9 99 GLY B CA 1
ATOM 3851 C C . GLY B 1 103 ? 37.087 70.725 55.566 1 27.01 99 GLY B C 1
ATOM 3852 O O . GLY B 1 103 ? 37.732 69.683 55.719 1 26.53 99 GLY B O 1
ATOM 3853 N N . TRP B 1 104 ? 36.749 71.178 54.335 1 27.73 100 TRP B N 1
ATOM 3854 C CA . TRP B 1 104 ? 37.171 70.543 53.086 1 28.44 100 TRP B CA 1
ATOM 3855 C C . TRP B 1 104 ? 38.531 71.086 52.596 1 30.49 100 TRP B C 1
ATOM 3856 O O . TRP B 1 104 ? 39.278 70.367 51.941 1 31.31 100 TRP B O 1
ATOM 3867 N N . GLY B 1 105 ? 38.848 72.328 52.932 1 30.77 101 GLY B N 1
ATOM 3868 C CA . GLY B 1 105 ? 40.102 72.93 52.522 1 31.43 101 GLY B CA 1
ATOM 3869 C C . GLY B 1 105 ? 39.887 74.038 51.517 1 32.98 101 GLY B C 1
ATOM 3870 O O . GLY B 1 105 ? 39.187 73.859 50.517 1 32.66 101 GLY B O 1
ATOM 3871 N N . PHE B 1 106 ? 40.45 75.208 51.809 1 33.96 102 PHE B N 1
ATOM 3872 C CA . PHE B 1 106 ? 40.392 76.355 50.923 1 35.2 102 PHE B CA 1
ATOM 3873 C C . PHE B 1 106 ? 41.817 76.666 50.457 1 37.5 102 PHE B C 1
ATOM 3874 O O . PHE B 1 106 ? 42.796 76.406 51.171 1 37.56 102 PHE B O 1
ATOM 3882 N N . GLY B 1 107 ? 41.925 77.215 49.256 1 38.86 103 GLY B N 1
ATOM 3883 C CA . GLY B 1 107 ? 43.218 77.539 48.689 1 40.6 103 GLY B CA 1
ATOM 3884 C C . GLY B 1 107 ? 43.192 78.745 47.79 1 42.88 103 GLY B C 1
ATOM 3885 O O . GLY B 1 107 ? 42.144 79.338 47.536 1 42.55 103 GLY B O 1
ATOM 3886 N N . ILE B 1 108 ? 44.371 79.112 47.318 1 45.32 104 ILE B N 1
ATOM 3887 C CA . ILE B 1 108 ? 44.582 80.221 46.397 1 48.01 104 ILE B CA 1
ATOM 3888 C C . ILE B 1 108 ? 44.265 79.736 44.968 1 49.03 104 ILE B C 1
ATOM 3889 O O . ILE B 1 108 ? 44.565 78.589 44.632 1 48.61 104 ILE B O 1
ATOM 3894 N N . ALA B 1 109 ? 43.677 80.6 44.131 1 50.11 105 ALA B N 1
ATOM 3895 C CA . ALA B 1 109 ? 43.407 80.251 42.743 1 51.78 105 ALA B CA 1
ATOM 3896 C C . ALA B 1 109 ? 44.743 80.078 41.993 1 54.19 105 ALA B C 1
ATOM 3897 O O . ALA B 1 109 ? 45.576 80.987 41.976 1 53.7 105 ALA B O 1
ATOM 3899 N N . TYR B 1 110 ? 44.959 78.874 41.432 1 56.39 106 TYR B N 1
ATOM 3900 C CA . TYR B 1 110 ? 46.171 78.523 40.695 1 58.8 106 TYR B CA 1
ATOM 3901 C C . TYR B 1 110 ? 46.031 78.897 39.23 1 61.26 106 TYR B C 1
ATOM 3902 O O . TYR B 1 110 ? 45.221 78.283 38.526 1 61.99 106 TYR B O 1
ATOM 3904 N N . ASN B 1 111 ? 46.866 79.831 38.738 1 62.16 107 ASN B N 1
ATOM 3905 C CA . ASN B 1 111 ? 46.819 80.193 37.323 1 63.69 107 ASN B CA 1
ATOM 3906 C C . ASN B 1 111 ? 47.828 79.377 36.484 1 63.95 107 ASN B C 1
ATOM 3907 O O . ASN B 1 111 ? 48.836 79.907 36.021 1 64.17 107 ASN B O 1
ATOM 3912 N N . GLU B 1 112 ? 47.562 78.078 36.324 1 63.79 108 GLU B N 1
ATOM 3913 C CA . GLU B 1 112 ? 48.396 77.176 35.524 1 63.95 108 GLU B CA 1
ATOM 3914 C C . GLU B 1 112 ? 47.684 77.008 34.177 1 63.04 108 GLU B C 1
ATOM 3915 O O . GLU B 1 112 ? 46.476 76.769 34.161 1 62.92 108 GLU B O 1
ATOM 3921 N N . PRO B 1 113 ? 48.39 77.126 33.032 1 62.16 109 PRO B N 1
ATOM 3922 C CA . PRO B 1 113 ? 47.708 76.953 31.731 1 61.65 109 PRO B CA 1
ATOM 3923 C C . PRO B 1 113 ? 47.016 75.607 31.661 1 61.26 109 PRO B C 1
ATOM 3924 O O . PRO B 1 113 ? 47.68 74.592 31.821 1 62.01 109 PRO B O 1
ATOM 3928 N N . ARG B 1 114 ? 45.691 75.597 31.522 1 60.07 110 ARG B N 1
ATOM 3929 C CA . ARG B 1 114 ? 44.949 74.342 31.499 1 59.32 110 ARG B CA 1
ATOM 3930 C C . ARG B 1 114 ? 45.172 73.584 30.184 1 57.38 110 ARG B C 1
ATOM 3931 O O . ARG B 1 114 ? 45.384 74.195 29.134 1 57.11 110 ARG B O 1
ATOM 3933 N N . GLY B 1 115 ? 45.161 72.257 30.274 1 55.31 111 GLY B N 1
ATOM 3934 C CA . GLY B 1 115 ? 45.35 71.373 29.135 1 52.93 111 GLY B CA 1
ATOM 3935 C C . GLY B 1 115 ? 45.673 69.953 29.544 1 49.85 111 GLY B C 1
ATOM 3936 O O . GLY B 1 115 ? 46.091 69.714 30.676 1 50.11 111 GLY B O 1
ATOM 3937 N N . HIS B 1 116 ? 45.515 69.002 28.619 1 46.95 112 HIS B N 1
ATOM 3938 C CA . HIS B 1 116 ? 45.802 67.599 28.915 1 44.36 112 HIS B CA 1
ATOM 3939 C C . HIS B 1 116 ? 47.291 67.284 28.882 1 43.19 112 HIS B C 1
ATOM 3940 O O . HIS B 1 116 ? 47.759 66.488 29.688 1 42.86 112 HIS B O 1
ATOM 3947 N N . ALA B 1 117 ? 48.021 67.858 27.914 1 42.09 113 ALA B N 1
ATOM 3948 C CA . ALA B 1 117 ? 49.419 67.527 27.686 1 41.42 113 ALA B CA 1
ATOM 3949 C C . ALA B 1 117 ? 50.338 67.642 28.915 1 40.93 113 ALA B C 1
ATOM 3950 O O . ALA B 1 117 ? 51.016 66.666 29.232 1 41.01 113 ALA B O 1
ATOM 3952 N N . ASN B 1 118 ? 50.357 68.796 29.609 1 40.15 114 ASN B N 1
ATOM 3953 C CA . ASN B 1 118 ? 51.275 68.982 30.725 1 39.67 114 ASN B CA 1
ATOM 3954 C C . ASN B 1 118 ? 50.571 69.313 32.03 1 39.91 114 ASN B C 1
ATOM 3955 O O . ASN B 1 118 ? 49.726 70.199 32.067 1 40.2 114 ASN B O 1
ATOM 3960 N N . MET B 1 119 ? 50.908 68.588 33.102 1 39.99 115 MET B N 1
ATOM 3961 C CA . MET B 1 119 ? 50.311 68.795 34.424 1 40.82 115 MET B CA 1
ATOM 3962 C C . MET B 1 119 ? 51.393 68.852 35.505 1 42.21 115 MET B C 1
ATOM 3963 O O . MET B 1 119 ? 51.95 67.817 35.858 1 42.47 115 MET B O 1
ATOM 3968 N N . VAL B 1 120 ? 51.717 70.056 36.012 1 42.9 116 VAL B N 1
ATOM 3969 C CA . VAL B 1 120 ? 52.73 70.19 37.062 1 43.68 116 VAL B CA 1
ATOM 3970 C C . VAL B 1 120 ? 52.221 69.562 38.382 1 44.2 116 VAL B C 1
ATOM 3971 O O . VAL B 1 120 ? 51.017 69.556 38.667 1 43.75 116 VAL B O 1
ATOM 3975 N N . ARG B 1 121 ? 53.147 68.984 39.152 1 44.37 117 ARG B N 1
ATOM 3976 C CA . ARG B 1 121 ? 52.832 68.205 40.34 1 44.52 117 ARG B CA 1
ATOM 3977 C C . ARG B 1 121 ? 52.972 68.914 41.675 1 46.7 117 ARG B C 1
ATOM 3978 O O . ARG B 1 121 ? 52.554 68.365 42.689 1 47.26 117 ARG B O 1
ATOM 3986 N N . ASP B 1 122 ? 53.561 70.105 41.69 1 47.78 118 ASP B N 1
ATOM 3987 C CA . ASP B 1 122 ? 53.848 70.845 42.914 1 49.34 118 ASP B CA 1
ATOM 3988 C C . ASP B 1 122 ? 52.627 71.014 43.853 1 48.39 118 ASP B C 1
ATOM 3989 O O . ASP B 1 122 ? 52.684 70.571 45.01 1 48.42 118 ASP B O 1
ATOM 3994 N N . GLN B 1 123 ? 51.528 71.616 43.364 1 46.97 119 GLN B N 1
ATOM 3995 C CA . GLN B 1 123 ? 50.358 71.817 44.216 1 46.45 119 GLN B CA 1
ATOM 3996 C C . GLN B 1 123 ? 49.593 70.525 44.494 1 45.16 119 GLN B C 1
ATOM 3997 O O . GLN B 1 123 ? 48.954 70.422 45.537 1 44.43 119 GLN B O 1
ATOM 4003 N N . LEU B 1 124 ? 49.704 69.526 43.602 1 44.8 120 LEU B N 1
ATOM 4004 C CA . LEU B 1 124 ? 49.072 68.214 43.745 1 45.12 120 LEU B CA 1
ATOM 4005 C C . LEU B 1 124 ? 49.724 67.431 44.895 1 46.36 120 LEU B C 1
ATOM 4006 O O . LEU B 1 124 ? 49.045 66.698 45.607 1 46.47 120 LEU B O 1
ATOM 4011 N N . GLU B 1 125 ? 51.035 67.597 45.072 1 47.27 121 GLU B N 1
ATOM 4012 C CA . GLU B 1 125 ? 51.817 66.988 46.137 1 48.82 121 GLU B CA 1
ATOM 4013 C C . GLU B 1 125 ? 51.374 67.531 47.505 1 49.21 121 GLU B C 1
ATOM 4014 O O . GLU B 1 125 ? 51.221 66.76 48.452 1 49.54 121 GLU B O 1
ATOM 4020 N N . ILE B 1 126 ? 51.106 68.851 47.577 1 48.94 122 ILE B N 1
ATOM 4021 C CA . ILE B 1 126 ? 50.667 69.571 48.777 1 48.86 122 ILE B CA 1
ATOM 4022 C C . ILE B 1 126 ? 49.228 69.232 49.143 1 48.47 122 ILE B C 1
ATOM 4023 O O . ILE B 1 126 ? 48.935 69.021 50.318 1 48.61 122 ILE B O 1
ATOM 4028 N N . ASP B 1 127 ? 48.333 69.13 48.138 1 47.78 123 ASP B N 1
ATOM 4029 C CA . ASP B 1 127 ? 46.934 68.751 48.341 1 47.43 123 ASP B CA 1
ATOM 4030 C C . ASP B 1 127 ? 46.85 67.308 48.839 1 46.66 123 ASP B C 1
ATOM 4031 O O . ASP B 1 127 ? 46.055 67.02 49.728 1 46.78 123 ASP B O 1
ATOM 4036 N N . SER B 1 128 ? 47.662 66.403 48.259 1 45.65 124 SER B N 1
ATOM 4037 C CA . SER B 1 128 ? 47.707 64.988 48.636 1 45.37 124 SER B CA 1
ATOM 4038 C C . SER B 1 128 ? 48.176 64.789 50.083 1 45.8 124 SER B C 1
ATOM 4039 O O . SER B 1 128 ? 47.838 63.774 50.693 1 45.98 124 SER B O 1
ATOM 4042 N N . ALA B 1 129 ? 48.982 65.729 50.614 1 45.48 125 ALA B N 1
ATOM 4043 C CA . ALA B 1 129 ? 49.47 65.666 51.989 1 45.55 125 ALA B CA 1
ATOM 4044 C C . ALA B 1 129 ? 48.343 65.933 52.973 1 46.09 125 ALA B C 1
ATOM 4045 O O . ALA B 1 129 ? 48.238 65.204 53.945 1 46.71 125 ALA B O 1
ATOM 4047 N N . ARG B 1 130 ? 47.483 66.939 52.719 1 45.9 126 ARG B N 1
ATOM 4048 C CA . ARG B 1 130 ? 46.386 67.247 53.633 1 47.08 126 ARG B CA 1
ATOM 4049 C C . ARG B 1 130 ? 45.193 66.297 53.548 1 48.13 126 ARG B C 1
ATOM 4050 O O . ARG B 1 130 ? 44.327 66.319 54.415 1 48.34 126 ARG B O 1
ATOM 4058 N N . LEU B 1 131 ? 45.123 65.5 52.493 1 48.3 127 LEU B N 1
ATOM 4059 C CA . LEU B 1 131 ? 44.079 64.495 52.34 1 48.21 127 LEU B CA 1
ATOM 4060 C C . LEU B 1 131 ? 44.648 63.077 52.627 1 48.21 127 LEU B C 1
ATOM 4061 O O . LEU B 1 131 ? 43.879 62.125 52.709 1 48.83 127 LEU B O 1
ATOM 4066 N N . LYS B 1 132 ? 45.983 62.912 52.714 1 47.65 128 LYS B N 1
ATOM 4067 C CA . LYS B 1 132 ? 46.643 61.612 52.881 1 48.17 128 LYS B CA 1
ATOM 4068 C C . LYS B 1 132 ? 46.14 60.625 51.799 1 46.82 128 LYS B C 1
ATOM 4069 O O . LYS B 1 132 ? 45.938 59.448 52.075 1 47.42 128 LYS B O 1
ATOM 4075 N N . SER B 1 133 ? 45.909 61.137 50.576 1 44.32 129 SER B N 1
ATOM 4076 C CA . SER B 1 133 ? 45.316 60.381 49.487 1 42.56 129 SER B CA 1
ATOM 4077 C C . SER B 1 133 ? 46.25 59.428 48.752 1 41.03 129 SER B C 1
ATOM 4078 O O . SER B 1 133 ? 45.78 58.678 47.903 1 41.04 129 SER B O 1
ATOM 4081 N N . GLY B 1 134 ? 47.535 59.417 49.091 1 39.15 130 GLY B N 1
ATOM 4082 C CA . GLY B 1 134 ? 48.48 58.526 48.444 1 38.29 130 GLY B CA 1
ATOM 4083 C C . GLY B 1 134 ? 48.605 58.828 46.97 1 37.5 130 GLY B C 1
ATOM 4084 O O . GLY B 1 134 ? 48.646 59.999 46.59 1 37.93 130 GLY B O 1
ATOM 4085 N N . GLY B 1 135 ? 48.553 57.793 46.139 1 35.99 131 GLY B N 1
ATOM 4086 C CA . GLY B 1 135 ? 48.601 57.974 44.692 1 34.73 131 GLY B CA 1
ATOM 4087 C C . GLY B 1 135 ? 47.251 58.258 44.044 1 33.16 131 GLY B C 1
ATOM 4088 O O . GLY B 1 135 ? 47.188 58.446 42.829 1 33.33 131 GLY B O 1
ATOM 4089 N N . VAL B 1 136 ? 46.147 58.31 44.841 1 31.23 132 VAL B N 1
ATOM 4090 C CA . VAL B 1 136 ? 44.793 58.537 44.313 1 29.99 132 VAL B CA 1
ATOM 4091 C C . VAL B 1 136 ? 44.712 59.701 43.298 1 28.98 132 VAL B C 1
ATOM 4092 O O . VAL B 1 136 ? 44.148 59.506 42.241 1 28.65 132 VAL B O 1
ATOM 4096 N N . CYS B 1 137 ? 45.275 60.872 43.603 1 28.71 133 CYS B N 1
ATOM 4097 C CA . CYS B 1 137 ? 45.185 62.038 42.723 1 29.15 133 CYS B CA 1
ATOM 4098 C C . CYS B 1 137 ? 45.945 61.896 41.386 1 29.73 133 CYS B C 1
ATOM 4099 O O . CYS B 1 137 ? 45.669 62.652 40.456 1 30.38 133 CYS B O 1
ATOM 4102 N N . LEU B 1 138 ? 46.827 60.895 41.26 1 29.21 134 LEU B N 1
ATOM 4103 C CA . LEU B 1 138 ? 47.488 60.629 39.977 1 29.29 134 LEU B CA 1
ATOM 4104 C C . LEU B 1 138 ? 46.596 59.81 39.026 1 28.61 134 LEU B C 1
ATOM 4105 O O . LEU B 1 138 ? 46.894 59.743 37.835 1 29.51 134 LEU B O 1
ATOM 4110 N N . THR B 1 139 ? 45.542 59.156 39.544 1 27.41 135 THR B N 1
ATOM 4111 C CA . THR B 1 139 ? 44.642 58.291 38.79 1 26.94 135 THR B CA 1
ATOM 4112 C C . THR B 1 139 ? 44.199 58.841 37.445 1 26.93 135 THR B C 1
ATOM 4113 O O . THR B 1 139 ? 44.217 58.111 36.467 1 27.46 135 THR B O 1
ATOM 4117 N N . CYS B 1 140 ? 43.82 60.108 37.378 1 25.89 136 CYS B N 1
ATOM 4118 C CA . CYS B 1 140 ? 43.355 60.723 36.135 1 25.17 136 CYS B CA 1
ATOM 4119 C C . CYS B 1 140 ? 44.368 61.718 35.545 1 26.05 136 CYS B C 1
ATOM 4120 O O . CYS B 1 140 ? 43.984 62.553 34.729 1 25.24 136 CYS B O 1
ATOM 4123 N N . LYS B 1 141 ? 45.628 61.695 36.006 1 27.11 137 LYS B N 1
ATOM 4124 C CA . LYS B 1 141 ? 46.59 62.711 35.637 1 28.16 137 LYS B CA 1
ATOM 4125 C C . LYS B 1 141 ? 47.948 62.195 35.197 1 30.3 137 LYS B C 1
ATOM 4126 O O . LYS B 1 141 ? 48.874 62.991 35.111 1 31.69 137 LYS B O 1
ATOM 4132 N N . THR B 1 142 ? 48.081 60.902 34.879 1 30.54 138 THR B N 1
ATOM 4133 C CA . THR B 1 142 ? 49.318 60.337 34.338 1 31.02 138 THR B CA 1
ATOM 4134 C C . THR B 1 142 ? 49.002 59.073 33.562 1 32.24 138 THR B C 1
ATOM 4135 O O . THR B 1 142 ? 48.23 58.25 34.042 1 31.94 138 THR B O 1
ATOM 4139 N N . PRO B 1 143 ? 49.565 58.891 32.344 1 33.41 139 PRO B N 1
ATOM 4140 C CA . PRO B 1 143 ? 49.301 57.644 31.604 1 34 139 PRO B CA 1
ATOM 4141 C C . PRO B 1 143 ? 49.88 56.398 32.291 1 34.97 139 PRO B C 1
ATOM 4142 O O . PRO B 1 143 ? 49.566 55.272 31.902 1 34.94 139 PRO B O 1
ATOM 4146 N N . TYR B 1 144 ? 50.714 56.603 33.325 1 35.8 140 TYR B N 1
ATOM 4147 C CA . TYR B 1 144 ? 51.305 55.535 34.12 1 37.21 140 TYR B CA 1
ATOM 4148 C C . TYR B 1 144 ? 50.367 55.015 35.214 1 36.48 140 TYR B C 1
ATOM 4149 O O . TYR B 1 144 ? 50.667 53.982 35.796 1 36.3 140 TYR B O 1
ATOM 4158 N N . ALA B 1 145 ? 49.249 55.708 35.498 1 36.11 141 ALA B N 1
ATOM 4159 C CA . ALA B 1 145 ? 48.321 55.298 36.56 1 36.34 141 ALA B CA 1
ATOM 4160 C C . ALA B 1 145 ? 47.817 53.839 36.435 1 36.85 141 ALA B C 1
ATOM 4161 O O . ALA B 1 145 ? 47.917 53.105 37.425 1 36.7 141 ALA B O 1
ATOM 4163 N N . PRO B 1 146 ? 47.33 53.368 35.257 1 37.03 142 PRO B N 1
ATOM 4164 C CA . PRO B 1 146 ? 46.874 51.97 35.168 1 37.84 142 PRO B CA 1
ATOM 4165 C C . PRO B 1 146 ? 47.993 50.956 35.458 1 39.41 142 PRO B C 1
ATOM 4166 O O . PRO B 1 146 ? 47.736 49.924 36.084 1 40.21 142 PRO B O 1
ATOM 4170 N N . LYS B 1 147 ? 49.228 51.253 35.024 1 39.21 143 LYS B N 1
ATOM 4171 C CA . LYS B 1 147 ? 50.381 50.39 35.267 1 40.15 143 LYS B CA 1
ATOM 4172 C C . LYS B 1 147 ? 50.762 50.38 36.758 1 40.32 143 LYS B C 1
ATOM 4173 O O . LYS B 1 147 ? 50.999 49.314 37.319 1 40.56 143 LYS B O 1
ATOM 4179 N N . LEU B 1 148 ? 50.847 51.564 37.38 1 39.81 144 LEU B N 1
ATOM 4180 C CA . LEU B 1 148 ? 51.216 51.702 38.782 1 39.86 144 LEU B CA 1
ATOM 4181 C C . LEU B 1 148 ? 50.209 51.015 39.675 1 40.9 144 LEU B C 1
ATOM 4182 O O . LEU B 1 148 ? 50.598 50.372 40.637 1 40.67 144 LEU B O 1
ATOM 4187 N N . GLU B 1 149 ? 48.916 51.142 39.353 1 41.6 145 GLU B N 1
ATOM 4188 C CA . GLU B 1 149 ? 47.871 50.514 40.151 1 42.6 145 GLU B CA 1
ATOM 4189 C C . GLU B 1 149 ? 47.935 48.985 40.013 1 43.93 145 GLU B C 1
ATOM 4190 O O . GLU B 1 149 ? 47.782 48.287 41.006 1 44.05 145 GLU B O 1
ATOM 4196 N N . LYS B 1 150 ? 48.162 48.468 38.8 1 44.85 146 LYS B N 1
ATOM 4197 C CA . LYS B 1 150 ? 48.238 47.026 38.58 1 46.61 146 LYS B CA 1
ATOM 4198 C C . LYS B 1 150 ? 49.433 46.419 39.325 1 48.26 146 LYS B C 1
ATOM 4199 O O . LYS B 1 150 ? 49.278 45.385 39.977 1 48.75 146 LYS B O 1
ATOM 4205 N N . GLU B 1 151 ? 50.594 47.083 39.281 1 49.01 147 GLU B N 1
ATOM 4206 C CA . GLU B 1 151 ? 51.781 46.543 39.929 1 50.47 147 GLU B CA 1
ATOM 4207 C C . GLU B 1 151 ? 51.825 46.771 41.441 1 50.67 147 GLU B C 1
ATOM 4208 O O . GLU B 1 151 ? 52.327 45.902 42.152 1 51.33 147 GLU B O 1
ATOM 4214 N N . MET B 1 152 ? 51.298 47.903 41.944 1 49.84 148 MET B N 1
ATOM 4215 C CA . MET B 1 152 ? 51.329 48.177 43.382 1 49.17 148 MET B CA 1
ATOM 4216 C C . MET B 1 152 ? 50.109 47.683 44.134 1 49.26 148 MET B C 1
ATOM 4217 O O . MET B 1 152 ? 50.186 47.508 45.345 1 50.58 148 MET B O 1
ATOM 4222 N N . GLY B 1 153 ? 48.994 47.498 43.443 1 48.08 149 GLY B N 1
ATOM 4223 C CA . GLY B 1 153 ? 47.756 47.06 44.067 1 47.53 149 GLY B CA 1
ATOM 4224 C C . GLY B 1 153 ? 47.237 48.054 45.09 1 46.67 149 GLY B C 1
ATOM 4225 O O . GLY B 1 153 ? 47.139 49.253 44.813 1 46.51 149 GLY B O 1
ATOM 4226 N N . ILE B 1 154 ? 46.928 47.559 46.296 1 45.82 150 ILE B N 1
ATOM 4227 C CA . ILE B 1 154 ? 46.451 48.383 47.407 1 45.35 150 ILE B CA 1
ATOM 4228 C C . ILE B 1 154 ? 47.504 49.445 47.798 1 44.17 150 ILE B C 1
ATOM 4229 O O . ILE B 1 154 ? 47.147 50.518 48.278 1 44.3 150 ILE B O 1
ATOM 4234 N N . ASP B 1 155 ? 48.794 49.163 47.556 1 43.04 151 ASP B N 1
ATOM 4235 C CA . ASP B 1 155 ? 49.861 50.085 47.908 1 42.58 151 ASP B CA 1
ATOM 4236 C C . ASP B 1 155 ? 49.893 51.343 47.028 1 40.7 151 ASP B C 1
ATOM 4237 O O . ASP B 1 155 ? 50.426 52.342 47.462 1 41.12 151 ASP B O 1
ATOM 4242 N N . TYR B 1 156 ? 49.25 51.335 45.861 1 38.62 152 TYR B N 1
ATOM 4243 C CA . TYR B 1 156 ? 49.13 52.521 45.02 1 36.68 152 TYR B CA 1
ATOM 4244 C C . TYR B 1 156 ? 48.332 53.621 45.779 1 36.59 152 TYR B C 1
ATOM 4245 O O . TYR B 1 156 ? 48.661 54.798 45.699 1 37.28 152 TYR B O 1
ATOM 4254 N N . PHE B 1 157 ? 47.317 53.224 46.544 1 35.86 153 PHE B N 1
ATOM 4255 C CA . PHE B 1 157 ? 46.479 54.146 47.3 1 36.01 153 PHE B CA 1
ATOM 4256 C C . PHE B 1 157 ? 47.072 54.514 48.66 1 37.66 153 PHE B C 1
ATOM 4257 O O . PHE B 1 157 ? 46.913 55.643 49.121 1 36.99 153 PHE B O 1
ATOM 4265 N N . LYS B 1 158 ? 47.733 53.555 49.319 1 39.77 154 LYS B N 1
ATOM 4266 C CA . LYS B 1 158 ? 48.305 53.762 50.649 1 42.85 154 LYS B CA 1
ATOM 4267 C C . LYS B 1 158 ? 49.671 54.448 50.663 1 44.89 154 LYS B C 1
ATOM 4268 O O . LYS B 1 158 ? 50.009 55.094 51.654 1 45.78 154 LYS B O 1
ATOM 4274 N N . THR B 1 159 ? 50.469 54.268 49.608 1 45.76 155 THR B N 1
ATOM 4275 C CA . THR B 1 159 ? 51.818 54.839 49.519 1 47.48 155 THR B CA 1
ATOM 4276 C C . THR B 1 159 ? 51.743 56.34 49.33 1 49.6 155 THR B C 1
ATOM 4277 O O . THR B 1 159 ? 50.974 56.81 48.495 1 49.55 155 THR B O 1
ATOM 4281 N N . PRO B 1 160 ? 52.546 57.111 50.093 1 50.92 156 PRO B N 1
ATOM 4282 C CA . PRO B 1 160 ? 52.539 58.575 49.924 1 51.42 156 PRO B CA 1
ATOM 4283 C C . PRO B 1 160 ? 52.797 59.022 48.481 1 51.17 156 PRO B C 1
ATOM 4284 O O . PRO B 1 160 ? 53.584 58.397 47.768 1 51.38 156 PRO B O 1
ATOM 4288 N N . PHE B 1 161 ? 52.116 60.101 48.059 1 50.7 157 PHE B N 1
ATOM 4289 C CA . PHE B 1 161 ? 52.199 60.683 46.718 1 50.64 157 PHE B CA 1
ATOM 4290 C C . PHE B 1 161 ? 53.607 60.774 46.155 1 51.11 157 PHE B C 1
ATOM 4291 O O . PHE B 1 161 ? 53.822 60.382 45.01 1 51.47 157 PHE B O 1
ATOM 4299 N N . LYS B 1 162 ? 54.557 61.306 46.948 1 51.11 158 LYS B N 1
ATOM 4300 C CA . LYS B 1 162 ? 55.943 61.494 46.555 1 51.73 158 LYS B CA 1
ATOM 4301 C C . LYS B 1 162 ? 56.598 60.164 46.12 1 51.72 158 LYS B C 1
ATOM 4302 O O . LYS B 1 162 ? 57.371 60.125 45.148 1 51.75 158 LYS B O 1
ATOM 4308 N N . ASP B 1 163 ? 56.271 59.082 46.833 1 50.95 159 ASP B N 1
ATOM 4309 C CA . ASP B 1 163 ? 56.844 57.771 46.547 1 50.38 159 ASP B CA 1
ATOM 4310 C C . ASP B 1 163 ? 56.212 57.095 45.329 1 48.98 159 ASP B C 1
ATOM 4311 O O . ASP B 1 163 ? 56.857 56.27 44.688 1 48.5 159 ASP B O 1
ATOM 4316 N N . VAL B 1 164 ? 54.958 57.456 44.992 1 48.12 160 VAL B N 1
ATOM 4317 C CA . VAL B 1 164 ? 54.288 56.928 43.802 1 47.27 160 VAL B CA 1
ATOM 4318 C C . VAL B 1 164 ? 54.814 57.678 42.575 1 46.91 160 VAL B C 1
ATOM 4319 O O . VAL B 1 164 ? 55.123 57.068 41.546 1 46.22 160 VAL B O 1
ATOM 4323 N N . LEU B 1 165 ? 54.913 59.016 42.692 1 47.28 161 LEU B N 1
ATOM 4324 C CA . LEU B 1 165 ? 55.421 59.857 41.616 1 48.43 161 LEU B CA 1
ATOM 4325 C C . LEU B 1 165 ? 56.881 59.512 41.296 1 49.44 161 LEU B C 1
ATOM 4326 O O . LEU B 1 165 ? 57.269 59.557 40.132 1 49.78 161 LEU B O 1
ATOM 4331 N N . ALA B 1 166 ? 57.67 59.109 42.313 1 49.96 162 ALA B N 1
ATOM 4332 C CA . ALA B 1 166 ? 59.065 58.719 42.112 1 51.1 162 ALA B CA 1
ATOM 4333 C C . ALA B 1 166 ? 59.201 57.55 41.137 1 52.26 162 ALA B C 1
ATOM 4334 O O . ALA B 1 166 ? 60.221 57.45 40.46 1 53.82 162 ALA B O 1
ATOM 4336 N N . LYS B 1 167 ? 58.188 56.689 41.036 1 51.56 163 LYS B N 1
ATOM 4337 C CA . LYS B 1 167 ? 58.227 55.549 40.125 1 51.6 163 LYS B CA 1
ATOM 4338 C C . LYS B 1 167 ? 58.031 55.926 38.645 1 52.36 163 LYS B C 1
ATOM 4339 O O . LYS B 1 167 ? 58.335 55.117 37.768 1 52.79 163 LYS B O 1
ATOM 4345 N N . ILE B 1 168 ? 57.526 57.135 38.353 1 52.37 164 ILE B N 1
ATOM 4346 C CA . ILE B 1 168 ? 57.329 57.569 36.963 1 52.73 164 ILE B CA 1
ATOM 4347 C C . ILE B 1 168 ? 58.66 58.086 36.37 1 53.71 164 ILE B C 1
ATOM 4348 O O . ILE B 1 168 ? 59.353 58.853 37.042 1 53.71 164 ILE B O 1
ATOM 4353 N N . PRO B 1 169 ? 59.037 57.704 35.124 1 54.23 165 PRO B N 1
ATOM 4354 C CA . PRO B 1 169 ? 60.299 58.219 34.544 1 54.81 165 PRO B CA 1
ATOM 4355 C C . PRO B 1 169 ? 60.358 59.747 34.532 1 55.82 165 PRO B C 1
ATOM 4356 O O . PRO B 1 169 ? 59.342 60.386 34.28 1 56.05 165 PRO B O 1
ATOM 4360 N N . GLU B 1 170 ? 61.527 60.325 34.836 1 56.27 166 GLU B N 1
ATOM 4361 C CA . GLU B 1 170 ? 61.729 61.779 34.91 1 56.91 166 GLU B CA 1
ATOM 4362 C C . GLU B 1 170 ? 61.271 62.524 33.649 1 56.09 166 GLU B C 1
ATOM 4363 O O . GLU B 1 170 ? 60.647 63.58 33.749 1 56.05 166 GLU B O 1
ATOM 4369 N N . LYS B 1 171 ? 61.538 61.95 32.471 1 55.31 167 LYS B N 1
ATOM 4370 C CA . LYS B 1 171 ? 61.153 62.56 31.197 1 55.08 167 LYS B CA 1
ATOM 4371 C C . LYS B 1 171 ? 59.639 62.694 31 1 53.88 167 LYS B C 1
ATOM 4372 O O . LYS B 1 171 ? 59.206 63.394 30.086 1 54.36 167 LYS B O 1
ATOM 4378 N N . HIS B 1 172 ? 58.841 61.999 31.822 1 52.06 168 HIS B N 1
ATOM 4379 C CA . HIS B 1 172 ? 57.391 62.042 31.731 1 50.53 168 HIS B CA 1
ATOM 4380 C C . HIS B 1 172 ? 56.737 62.32 33.087 1 48.45 168 HIS B C 1
ATOM 4381 O O . HIS B 1 172 ? 55.584 61.95 33.272 1 47.85 168 HIS B O 1
ATOM 4388 N N . LYS B 1 173 ? 57.454 62.967 34.031 1 47.06 169 LYS B N 1
ATOM 4389 C CA . LYS B 1 173 ? 56.897 63.255 35.352 1 46.55 169 LYS B CA 1
ATOM 4390 C C . LYS B 1 173 ? 55.663 64.145 35.26 1 44.69 169 LYS B C 1
ATOM 4391 O O . LYS B 1 173 ? 54.769 64.004 36.073 1 44.32 169 LYS B O 1
ATOM 4397 N N . THR B 1 174 ? 55.625 65.071 34.289 1 43.22 170 THR B N 1
ATOM 4398 C CA . THR B 1 174 ? 54.511 65.999 34.143 1 42 170 THR B CA 1
ATOM 4399 C C . THR B 1 174 ? 53.611 65.702 32.912 1 40.62 170 THR B C 1
ATOM 4400 O O . THR B 1 174 ? 52.782 66.531 32.558 1 40.31 170 THR B O 1
ATOM 4404 N N . LEU B 1 175 ? 53.732 64.513 32.307 1 39.36 171 LEU B N 1
ATOM 4405 C CA . LEU B 1 175 ? 52.875 64.105 31.191 1 38.87 171 LEU B CA 1
ATOM 4406 C C . LEU B 1 175 ? 51.498 63.8 31.793 1 38.48 171 LEU B C 1
ATOM 4407 O O . LEU B 1 175 ? 51.382 62.922 32.645 1 38.94 171 LEU B O 1
ATOM 4412 N N . GLY B 1 176 ? 50.489 64.571 31.403 1 37.21 172 GLY B N 1
ATOM 4413 C CA . GLY B 1 176 ? 49.149 64.438 31.953 1 36.66 172 GLY B CA 1
ATOM 4414 C C . GLY B 1 176 ? 48.286 63.371 31.314 1 36.17 172 GLY B C 1
ATOM 4415 O O . GLY B 1 176 ? 48.064 62.306 31.893 1 36.79 172 GLY B O 1
ATOM 4416 N N . VAL B 1 177 ? 47.709 63.687 30.162 1 34.93 173 VAL B N 1
ATOM 4417 C CA . VAL B 1 177 ? 46.847 62.777 29.412 1 34.33 173 VAL B CA 1
ATOM 4418 C C . VAL B 1 177 ? 47.479 62.629 28.028 1 33.74 173 VAL B C 1
ATOM 4419 O O . VAL B 1 177 ? 47.557 63.595 27.272 1 33.47 173 VAL B O 1
ATOM 4423 N N . ALA B 1 178 ? 47.984 61.439 27.731 1 33.25 174 ALA B N 1
ATOM 4424 C CA . ALA B 1 178 ? 48.642 61.157 26.463 1 33.75 174 ALA B CA 1
ATOM 4425 C C . ALA B 1 178 ? 47.719 60.32 25.526 1 34.07 174 ALA B C 1
ATOM 4426 O O . ALA B 1 178 ? 46.622 59.907 25.948 1 33.65 174 ALA B O 1
ATOM 4428 N N . CYS B 1 179 ? 48.144 60.114 24.243 1 34.2 175 CYS B N 1
ATOM 4429 C CA . CYS B 1 179 ? 47.424 59.343 23.227 1 34.81 175 CYS B CA 1
ATOM 4430 C C . CYS B 1 179 ? 47.067 57.963 23.752 1 35.43 175 CYS B C 1
ATOM 4431 O O . CYS B 1 179 ? 45.957 57.516 23.532 1 35.91 175 CYS B O 1
ATOM 4434 N N . ILE B 1 180 ? 48 57.282 24.43 1 35.28 176 ILE B N 1
ATOM 4435 C CA . ILE B 1 180 ? 47.751 55.932 24.932 1 36.01 176 ILE B CA 1
ATOM 4436 C C . ILE B 1 180 ? 46.536 55.853 25.888 1 35.59 176 ILE B C 1
ATOM 4437 O O . ILE B 1 180 ? 45.898 54.798 25.981 1 36.16 176 ILE B O 1
ATOM 4442 N N . ASP B 1 181 ? 46.174 56.967 26.545 1 34.06 177 ASP B N 1
ATOM 4443 C CA . ASP B 1 181 ? 45.022 56.982 27.434 1 33.35 177 ASP B CA 1
ATOM 4444 C C . ASP B 1 181 ? 43.692 56.833 26.689 1 33 177 ASP B C 1
ATOM 4445 O O . ASP B 1 181 ? 42.728 56.348 27.273 1 32.35 177 ASP B O 1
ATOM 4450 N N . CYS B 1 182 ? 43.643 57.223 25.394 1 33.29 178 CYS B N 1
ATOM 4451 C CA . CYS B 1 182 ? 42.41 57.177 24.601 1 34.03 178 CYS B CA 1
ATOM 4452 C C . CYS B 1 182 ? 42.47 56.277 23.387 1 34.95 178 CYS B C 1
ATOM 4453 O O . CYS B 1 182 ? 41.419 55.942 22.857 1 34.59 178 CYS B O 1
ATOM 4456 N N . HIS B 1 183 ? 43.664 55.975 22.884 1 35.63 179 HIS B N 1
ATOM 4457 C CA . HIS B 1 183 ? 43.825 55.241 21.637 1 37.1 179 HIS B CA 1
ATOM 4458 C C . HIS B 1 183 ? 44.542 53.919 21.736 1 41.02 179 HIS B C 1
ATOM 4459 O O . HIS B 1 183 ? 45.539 53.789 22.449 1 41.44 179 HIS B O 1
ATOM 4466 N N . ASP B 1 184 ? 44.102 52.967 20.921 1 43.57 180 ASP B N 1
ATOM 4467 C CA . ASP B 1 184 ? 44.789 51.702 20.776 1 46.53 180 ASP B CA 1
ATOM 4468 C C . ASP B 1 184 ? 45.913 52.008 19.763 1 48.21 180 ASP B C 1
ATOM 4469 O O . ASP B 1 184 ? 45.644 52.552 18.698 1 47.92 180 ASP B O 1
ATOM 4474 N N . ASN B 1 185 ? 47.167 51.715 20.107 1 49.46 181 ASN B N 1
ATOM 4475 C CA . ASN B 1 185 ? 48.307 52.027 19.25 1 50.95 181 ASN B CA 1
ATOM 4476 C C . ASN B 1 185 ? 48.316 51.305 17.898 1 51.98 181 ASN B C 1
ATOM 4477 O O . ASN B 1 185 ? 48.965 51.772 16.959 1 51.43 181 ASN B O 1
ATOM 4482 N N . LYS B 1 186 ? 47.618 50.164 17.806 1 52.83 182 LYS B N 1
ATOM 4483 C CA . LYS B 1 186 ? 47.6 49.376 16.583 1 53.68 182 LYS B CA 1
ATOM 4484 C C . LYS B 1 186 ? 46.735 49.973 15.478 1 53.5 182 LYS B C 1
ATOM 4485 O O . LYS B 1 186 ? 47.185 50.018 14.338 1 54.05 182 LYS B O 1
ATOM 4491 N N . ASP B 1 187 ? 45.518 50.437 15.793 1 52.74 183 ASP B N 1
ATOM 4492 C CA . ASP B 1 187 ? 44.629 50.985 14.765 1 52.56 183 ASP B CA 1
ATOM 4493 C C . ASP B 1 187 ? 44.042 52.367 15.063 1 51.29 183 ASP B C 1
ATOM 4494 O O . ASP B 1 187 ? 43.152 52.813 14.339 1 51.58 183 ASP B O 1
ATOM 4499 N N . MET B 1 188 ? 44.482 53.005 16.152 1 49.63 184 MET B N 1
ATOM 4500 C CA . MET B 1 188 ? 44.002 54.309 16.613 1 48.12 184 MET B CA 1
ATOM 4501 C C . MET B 1 188 ? 42.523 54.327 17.025 1 46.74 184 MET B C 1
ATOM 4502 O O . MET B 1 188 ? 41.966 55.402 17.242 1 47.04 184 MET B O 1
ATOM 4507 N N . SER B 1 189 ? 41.896 53.153 17.18 1 45.29 185 SER B N 1
ATOM 4508 C CA . SER B 1 189 ? 40.518 53.092 17.66 1 44.4 185 SER B CA 1
ATOM 4509 C C . SER B 1 189 ? 40.499 53.509 19.14 1 42.53 185 SER B C 1
ATOM 4510 O O . SER B 1 189 ? 41.5 53.351 19.847 1 42.41 185 SER B O 1
ATOM 4513 N N . LEU B 1 190 ? 39.371 54.065 19.601 1 40.55 186 LEU B N 1
ATOM 4514 C CA . LEU B 1 190 ? 39.249 54.498 20.984 1 38.58 186 LEU B CA 1
ATOM 4515 C C . LEU B 1 190 ? 39.264 53.316 21.94 1 37.2 186 LEU B C 1
ATOM 4516 O O . LEU B 1 190 ? 38.751 52.243 21.619 1 37.43 186 LEU B O 1
ATOM 4521 N N . ARG B 1 191 ? 39.9 53.501 23.086 1 35.54 187 ARG B N 1
ATOM 4522 C CA . ARG B 1 191 ? 40.022 52.454 24.07 1 35.16 187 ARG B CA 1
ATOM 4523 C C . ARG B 1 191 ? 39.842 53.002 25.489 1 35.23 187 ARG B C 1
ATOM 4524 O O . ARG B 1 191 ? 39.912 54.21 25.724 1 35.29 187 ARG B O 1
ATOM 4532 N N . ILE B 1 192 ? 39.616 52.098 26.435 1 34.81 188 ILE B N 1
ATOM 4533 C CA . ILE B 1 192 ? 39.519 52.443 27.832 1 34.09 188 ILE B CA 1
ATOM 4534 C C . ILE B 1 192 ? 40.817 52.014 28.494 1 34.33 188 ILE B C 1
ATOM 4535 O O . ILE B 1 192 ? 41.075 50.822 28.671 1 35.62 188 ILE B O 1
ATOM 4540 N N . SER B 1 193 ? 41.68 52.974 28.776 1 32.94 189 SER B N 1
ATOM 4541 C CA . SER B 1 193 ? 42.921 52.72 29.506 1 31.42 189 SER B CA 1
ATOM 4542 C C . SER B 1 193 ? 42.621 52.564 31.008 1 30.51 189 SER B C 1
ATOM 4543 O O . SER B 1 193 ? 43.379 51.909 31.716 1 30.32 189 SER B O 1
ATOM 4546 N N . ARG B 1 194 ? 41.543 53.215 31.503 1 29.6 190 ARG B N 1
ATOM 4547 C CA . ARG B 1 194 ? 41.179 53.197 32.904 1 28.87 190 ARG B CA 1
ATOM 4548 C C . ARG B 1 194 ? 40.263 52.035 33.272 1 28.68 190 ARG B C 1
ATOM 4549 O O . ARG B 1 194 ? 39.11 52.232 33.639 1 28.31 190 ARG B O 1
ATOM 4557 N N . GLY B 1 195 ? 40.8 50.83 33.177 1 28.71 191 GLY B N 1
ATOM 4558 C CA . GLY B 1 195 ? 40.055 49.638 33.539 1 28.88 191 GLY B CA 1
ATOM 4559 C C . GLY B 1 195 ? 39.739 49.563 35.018 1 28.57 191 GLY B C 1
ATOM 4560 O O . GLY B 1 195 ? 38.648 49.128 35.375 1 28.88 191 GLY B O 1
ATOM 4561 N N . PHE B 1 196 ? 40.666 50.001 35.899 1 28.02 192 PHE B N 1
ATOM 4562 C CA . PHE B 1 196 ? 40.451 49.908 37.347 1 27.5 192 PHE B CA 1
ATOM 4563 C C . PHE B 1 196 ? 39.429 50.909 37.915 1 26.53 192 PHE B C 1
ATOM 4564 O O . PHE B 1 196 ? 38.973 50.743 39.045 1 26.24 192 PHE B O 1
ATOM 4572 N N . THR B 1 197 ? 39.058 51.931 37.13 1 25.58 193 THR B N 1
ATOM 4573 C CA . THR B 1 197 ? 38.064 52.907 37.535 1 24.52 193 THR B CA 1
ATOM 4574 C C . THR B 1 197 ? 36.834 52.813 36.596 1 24.08 193 THR B C 1
ATOM 4575 O O . THR B 1 197 ? 35.802 52.299 37.022 1 24.91 193 THR B O 1
ATOM 4579 N N . LEU B 1 198 ? 36.94 53.264 35.327 1 23.26 194 LEU B N 1
ATOM 4580 C CA . LEU B 1 198 ? 35.82 53.215 34.391 1 22.87 194 LEU B CA 1
ATOM 4581 C C . LEU B 1 198 ? 35.392 51.789 34.046 1 24.33 194 LEU B C 1
ATOM 4582 O O . LEU B 1 198 ? 34.201 51.5 34.045 1 24.82 194 LEU B O 1
ATOM 4587 N N . GLY B 1 199 ? 36.345 50.89 33.8 1 24.68 195 GLY B N 1
ATOM 4588 C CA . GLY B 1 199 ? 36.022 49.5 33.494 1 25.17 195 GLY B CA 1
ATOM 4589 C C . GLY B 1 199 ? 35.196 48.852 34.587 1 25.6 195 GLY B C 1
ATOM 4590 O O . GLY B 1 199 ? 34.202 48.188 34.296 1 26.4 195 GLY B O 1
ATOM 4591 N N . GLU B 1 200 ? 35.559 49.123 35.856 1 24.91 196 GLU B N 1
ATOM 4592 C CA . GLU B 1 200 ? 34.83 48.606 37.004 1 24.82 196 GLU B CA 1
ATOM 4593 C C . GLU B 1 200 ? 33.45 49.242 37.137 1 23.79 196 GLU B C 1
ATOM 4594 O O . GLU B 1 200 ? 32.49 48.535 37.391 1 23.59 196 GLU B O 1
ATOM 4600 N N . ALA B 1 201 ? 33.344 50.554 36.955 1 23.43 197 ALA B N 1
ATOM 4601 C CA . ALA B 1 201 ? 32.065 51.249 37.03 1 24.02 197 ALA B CA 1
ATOM 4602 C C . ALA B 1 201 ? 31.082 50.813 35.907 1 25.33 197 ALA B C 1
ATOM 4603 O O . ALA B 1 201 ? 29.888 50.694 36.181 1 25.71 197 ALA B O 1
ATOM 4605 N N . LEU B 1 202 ? 31.581 50.497 34.691 1 25.73 198 LEU B N 1
ATOM 4606 C CA . LEU B 1 202 ? 30.732 50.016 33.585 1 26.99 198 LEU B CA 1
ATOM 4607 C C . LEU B 1 202 ? 30.095 48.666 33.935 1 28.13 198 LEU B C 1
ATOM 4608 O O . LEU B 1 202 ? 28.933 48.436 33.623 1 28.46 198 LEU B O 1
ATOM 4613 N N . LYS B 1 203 ? 30.83 47.799 34.63 1 28.64 199 LYS B N 1
ATOM 4614 C CA . LYS B 1 203 ? 30.305 46.526 35.095 1 29.54 199 LYS B CA 1
ATOM 4615 C C . LYS B 1 203 ? 29.125 46.764 36.045 1 30.06 199 LYS B C 1
ATOM 4616 O O . LYS B 1 203 ? 28.135 46.064 35.908 1 30.3 199 LYS B O 1
ATOM 4622 N N . LYS B 1 204 ? 29.203 47.788 36.945 1 30.1 200 LYS B N 1
ATOM 4623 C CA . LYS B 1 204 ? 28.131 48.159 37.887 1 30.42 200 LYS B CA 1
ATOM 4624 C C . LYS B 1 204 ? 26.884 48.638 37.139 1 30.17 200 LYS B C 1
ATOM 4625 O O . LYS B 1 204 ? 25.787 48.384 37.613 1 29.71 200 LYS B O 1
ATOM 4631 N N . LEU B 1 205 ? 27.058 49.382 36.012 1 30.37 201 LEU B N 1
ATOM 4632 C CA . LEU B 1 205 ? 25.966 49.838 35.118 1 31.04 201 LEU B CA 1
ATOM 4633 C C . LEU B 1 205 ? 25.321 48.678 34.312 1 32.57 201 LEU B C 1
ATOM 4634 O O . LEU B 1 205 ? 24.322 48.887 33.63 1 32.99 201 LEU B O 1
ATOM 4639 N N . GLY B 1 206 ? 25.941 47.507 34.31 1 33.45 202 GLY B N 1
ATOM 4640 C CA . GLY B 1 206 ? 25.479 46.38 33.515 1 34.9 202 GLY B CA 1
ATOM 4641 C C . GLY B 1 206 ? 25.882 46.51 32.057 1 36.44 202 GLY B C 1
ATOM 4642 O O . GLY B 1 206 ? 25.226 45.948 31.179 1 37.14 202 GLY B O 1
ATOM 4643 N N . VAL B 1 207 ? 26.974 47.232 31.785 1 36.89 203 VAL B N 1
ATOM 4644 C CA . VAL B 1 207 ? 27.438 47.456 30.427 1 38.23 203 VAL B CA 1
ATOM 4645 C C . VAL B 1 207 ? 28.493 46.458 29.991 1 39.66 203 VAL B C 1
ATOM 4646 O O . VAL B 1 207 ? 29.499 46.279 30.676 1 39.58 203 VAL B O 1
ATOM 4650 N N . ASP B 1 208 ? 28.264 45.828 28.823 1 40.88 204 ASP B N 1
ATOM 4651 C CA . ASP B 1 208 ? 29.208 44.914 28.174 1 42.22 204 ASP B CA 1
ATOM 4652 C C . ASP B 1 208 ? 30.111 45.816 27.325 1 42.73 204 ASP B C 1
ATOM 4653 O O . ASP B 1 208 ? 29.653 46.381 26.33 1 42.81 204 ASP B O 1
ATOM 4658 N N . GLN B 1 209 ? 31.365 45.994 27.751 1 42.95 205 GLN B N 1
ATOM 4659 C CA . GLN B 1 209 ? 32.353 46.829 27.066 1 44.05 205 GLN B CA 1
ATOM 4660 C C . GLN B 1 209 ? 32.556 46.43 25.608 1 45.45 205 GLN B C 1
ATOM 4661 O O . GLN B 1 209 ? 32.832 47.283 24.77 1 46.23 205 GLN B O 1
ATOM 4667 N N . ALA B 1 210 ? 32.46 45.134 25.31 1 45.39 206 ALA B N 1
ATOM 4668 C CA . ALA B 1 210 ? 32.675 44.634 23.96 1 45.68 206 ALA B CA 1
ATOM 4669 C C . ALA B 1 210 ? 31.585 45.048 22.972 1 45.82 206 ALA B C 1
ATOM 4670 O O . ALA B 1 210 ? 31.828 45.056 21.766 1 46.08 206 ALA B O 1
ATOM 4672 N N . LYS B 1 211 ? 30.394 45.381 23.465 1 45.41 207 LYS B N 1
ATOM 4673 C CA . LYS B 1 211 ? 29.281 45.793 22.609 1 45.25 207 LYS B CA 1
ATOM 4674 C C . LYS B 1 211 ? 29.151 47.316 22.474 1 44.7 207 LYS B C 1
ATOM 4675 O O . LYS B 1 211 ? 28.137 47.783 21.952 1 45.36 207 LYS B O 1
ATOM 4681 N N . LEU B 1 212 ? 30.121 48.092 22.972 1 43.48 208 LEU B N 1
ATOM 4682 C CA . LEU B 1 212 ? 30.042 49.553 22.906 1 42.55 208 LEU B CA 1
ATOM 4683 C C . LEU B 1 212 ? 30.263 50.025 21.473 1 41.92 208 LEU B C 1
ATOM 4684 O O . LEU B 1 212 ? 31.138 49.504 20.787 1 42.21 208 LEU B O 1
ATOM 4689 N N . SER B 1 213 ? 29.457 50.982 21.017 1 41.19 209 SER B N 1
ATOM 4690 C CA . SER B 1 213 ? 29.621 51.523 19.673 1 41.49 209 SER B CA 1
ATOM 4691 C C . SER B 1 213 ? 30.695 52.633 19.673 1 42.18 209 SER B C 1
ATOM 4692 O O . SER B 1 213 ? 31.092 53.117 20.742 1 42.53 209 SER B O 1
ATOM 4695 N N . ARG B 1 214 ? 31.151 53.045 18.477 1 42.01 210 ARG B N 1
ATOM 4696 C CA . ARG B 1 214 ? 32.108 54.133 18.278 1 42.69 210 ARG B CA 1
ATOM 4697 C C . ARG B 1 214 ? 31.519 55.436 18.885 1 41 210 ARG B C 1
ATOM 4698 O O . ARG B 1 214 ? 32.229 56.162 19.586 1 40.63 210 ARG B O 1
ATOM 4706 N N . GLN B 1 215 ? 30.204 55.667 18.694 1 39.56 211 GLN B N 1
ATOM 4707 C CA . GLN B 1 215 ? 29.508 56.834 19.231 1 39.1 211 GLN B CA 1
ATOM 4708 C C . GLN B 1 215 ? 29.498 56.854 20.765 1 37.96 211 GLN B C 1
ATOM 4709 O O . GLN B 1 215 ? 29.71 57.909 21.375 1 38.53 211 GLN B O 1
ATOM 4715 N N . GLU B 1 216 ? 29.276 55.692 21.394 1 35.94 212 GLU B N 1
ATOM 4716 C CA . GLU B 1 216 ? 29.302 55.596 22.846 1 34.19 212 GLU B CA 1
ATOM 4717 C C . GLU B 1 216 ? 30.705 55.862 23.356 1 32.22 212 GLU B C 1
ATOM 4718 O O . GLU B 1 216 ? 30.864 56.556 24.351 1 32.39 212 GLU B O 1
ATOM 4724 N N . MET B 1 217 ? 31.72 55.337 22.663 1 30.79 213 MET B N 1
ATOM 4725 C CA . MET B 1 217 ? 33.118 55.551 23.008 1 29.92 213 MET B CA 1
ATOM 4726 C C . MET B 1 217 ? 33.533 57.026 22.87 1 28.76 213 MET B C 1
ATOM 4727 O O . MET B 1 217 ? 34.422 57.466 23.579 1 28.56 213 MET B O 1
ATOM 4732 N N . ARG B 1 218 ? 32.875 57.794 21.997 1 28.05 214 ARG B N 1
ATOM 4733 C CA . ARG B 1 218 ? 33.155 59.216 21.837 1 27.99 214 ARG B CA 1
ATOM 4734 C C . ARG B 1 218 ? 32.813 60.057 23.099 1 27.84 214 ARG B C 1
ATOM 4735 O O . ARG B 1 218 ? 33.241 61.206 23.194 1 28.58 214 ARG B O 1
ATOM 4743 N N . SER B 1 219 ? 32.08 59.483 24.069 1 26.37 215 SER B N 1
ATOM 4744 C CA . SER B 1 219 ? 31.849 60.112 25.366 1 26.13 215 SER B CA 1
ATOM 4745 C C . SER B 1 219 ? 32.528 59.283 26.458 1 26.98 215 SER B C 1
ATOM 4746 O O . SER B 1 219 ? 33.073 59.862 27.405 1 27.63 215 SER B O 1
ATOM 4749 N N . LEU B 1 220 ? 32.481 57.931 26.359 1 26.13 216 LEU B N 1
ATOM 4750 C CA . LEU B 1 220 ? 33.086 57.088 27.391 1 25.68 216 LEU B CA 1
ATOM 4751 C C . LEU B 1 220 ? 34.609 57.248 27.49 1 24.94 216 LEU B C 1
ATOM 4752 O O . LEU B 1 220 ? 35.168 57.105 28.575 1 24.93 216 LEU B O 1
ATOM 4757 N N . VAL B 1 221 ? 35.262 57.64 26.4 1 24.34 217 VAL B N 1
ATOM 4758 C CA . VAL B 1 221 ? 36.704 57.895 26.449 1 24.51 217 VAL B CA 1
ATOM 4759 C C . VAL B 1 221 ? 36.996 59.087 27.431 1 24.84 217 VAL B C 1
ATOM 4760 O O . VAL B 1 221 ? 37.965 59.041 28.181 1 25.48 217 VAL B O 1
ATOM 4764 N N . CYS B 1 222 ? 36.06 60.055 27.526 1 23.77 218 CYS B N 1
ATOM 4765 C CA . CYS B 1 222 ? 36.133 61.212 28.407 1 23.75 218 CYS B CA 1
ATOM 4766 C C . CYS B 1 222 ? 35.717 60.842 29.82 1 23.52 218 CYS B C 1
ATOM 4767 O O . CYS B 1 222 ? 36.288 61.354 30.771 1 23.97 218 CYS B O 1
ATOM 4770 N N . ALA B 1 223 ? 34.697 59.968 29.946 1 23.07 219 ALA B N 1
ATOM 4771 C CA . ALA B 1 223 ? 34.166 59.408 31.185 1 22.93 219 ALA B CA 1
ATOM 4772 C C . ALA B 1 223 ? 35.21 58.612 31.995 1 22.58 219 ALA B C 1
ATOM 4773 O O . ALA B 1 223 ? 34.926 58.194 33.115 1 21.89 219 ALA B O 1
ATOM 4775 N N . GLN B 1 224 ? 36.421 58.395 31.432 1 22.14 220 GLN B N 1
ATOM 4776 C CA . GLN B 1 224 ? 37.501 57.773 32.183 1 22.02 220 GLN B CA 1
ATOM 4777 C C . GLN B 1 224 ? 37.917 58.707 33.336 1 21.9 220 GLN B C 1
ATOM 4778 O O . GLN B 1 224 ? 38.389 58.22 34.365 1 22.04 220 GLN B O 1
ATOM 4784 N N . CYS B 1 225 ? 37.749 60.05 33.17 1 21.14 221 CYS B N 1
ATOM 4785 C CA . CYS B 1 225 ? 38.196 61.027 34.166 1 20.02 221 CYS B CA 1
ATOM 4786 C C . CYS B 1 225 ? 37.186 62.104 34.492 1 19.06 221 CYS B C 1
ATOM 4787 O O . CYS B 1 225 ? 37.23 62.654 35.596 1 19.3 221 CYS B O 1
ATOM 4790 N N . HIS B 1 226 ? 36.329 62.478 33.529 1 17.71 222 HIS B N 1
ATOM 4791 C CA . HIS B 1 226 ? 35.376 63.574 33.73 1 17.32 222 HIS B CA 1
ATOM 4792 C C . HIS B 1 226 ? 34.076 63.088 34.356 1 17.67 222 HIS B C 1
ATOM 4793 O O . HIS B 1 226 ? 32.997 63.19 33.775 1 18.53 222 HIS B O 1
ATOM 4800 N N . VAL B 1 227 ? 34.202 62.533 35.536 1 17.21 223 VAL B N 1
ATOM 4801 C CA . VAL B 1 227 ? 33.157 61.913 36.335 1 16.65 223 VAL B CA 1
ATOM 4802 C C . VAL B 1 227 ? 33.406 62.175 37.825 1 16.63 223 VAL B C 1
ATOM 4803 O O . VAL B 1 227 ? 34.479 62.633 38.211 1 16.67 223 VAL B O 1
ATOM 4807 N N . THR B 1 228 ? 32.432 61.839 38.669 1 16.47 224 THR B N 1
ATOM 4808 C CA . THR B 1 228 ? 32.602 61.909 40.102 1 15.81 224 THR B CA 1
ATOM 4809 C C . THR B 1 228 ? 33.241 60.624 40.617 1 16.29 224 THR B C 1
ATOM 4810 O O . THR B 1 228 ? 33.121 59.553 40.009 1 16.93 224 THR B O 1
ATOM 4814 N N . TYR B 1 229 ? 33.96 60.744 41.715 1 15.74 225 TYR B N 1
ATOM 4815 C CA . TYR B 1 229 ? 34.624 59.613 42.333 1 16.34 225 TYR B CA 1
ATOM 4816 C C . TYR B 1 229 ? 34.619 59.763 43.847 1 17.11 225 TYR B C 1
ATOM 4817 O O . TYR B 1 229 ? 34.446 60.87 44.385 1 16.79 225 TYR B O 1
ATOM 4826 N N . ASN B 1 230 ? 34.85 58.642 44.541 1 17.88 226 ASN B N 1
ATOM 4827 C CA . ASN B 1 230 ? 34.931 58.614 45.995 1 18.3 226 ASN B CA 1
ATOM 4828 C C . ASN B 1 230 ? 36.159 57.851 46.425 1 20.88 226 ASN B C 1
ATOM 4829 O O . ASN B 1 230 ? 36.599 56.923 45.738 1 22.27 226 ASN B O 1
ATOM 4834 N N . ILE B 1 231 ? 36.746 58.263 47.552 1 21.28 227 ILE B N 1
ATOM 4835 C CA . ILE B 1 231 ? 37.946 57.633 48.067 1 21.66 227 ILE B CA 1
ATOM 4836 C C . ILE B 1 231 ? 37.65 56.899 49.366 1 24.15 227 ILE B C 1
ATOM 4837 O O . ILE B 1 231 ? 37.564 57.529 50.426 1 24.88 227 ILE B O 1
ATOM 4842 N N . PRO B 1 232 ? 37.527 55.56 49.31 1 25.48 228 PRO B N 1
ATOM 4843 C CA . PRO B 1 232 ? 37.374 54.792 50.554 1 26.61 228 PRO B CA 1
ATOM 4844 C C . PRO B 1 232 ? 38.643 54.881 51.399 1 28.82 228 PRO B C 1
ATOM 4845 O O . PRO B 1 232 ? 39.74 54.894 50.859 1 29.78 228 PRO B O 1
ATOM 4849 N N . LYS B 1 233 ? 38.483 54.976 52.723 1 29.84 229 LYS B N 1
ATOM 4850 C CA . LYS B 1 233 ? 39.594 55.115 53.659 1 31.3 229 LYS B CA 1
ATOM 4851 C C . LYS B 1 233 ? 39.577 54.028 54.717 1 33.05 229 LYS B C 1
ATOM 4852 O O . LYS B 1 233 ? 38.506 53.579 55.135 1 32.9 229 LYS B O 1
ATOM 4858 N N . ASP B 1 234 ? 40.763 53.659 55.212 1 34.45 230 ASP B N 1
ATOM 4859 C CA . ASP B 1 234 ? 40.85 52.692 56.305 1 36.51 230 ASP B CA 1
ATOM 4860 C C . ASP B 1 234 ? 40.751 53.42 57.675 1 38.54 230 ASP B C 1
ATOM 4861 O O . ASP B 1 234 ? 40.497 54.635 57.701 1 38.06 230 ASP B O 1
ATOM 4866 N N . ALA B 1 235 ? 40.918 52.682 58.801 1 40.31 231 ALA B N 1
ATOM 4867 C CA 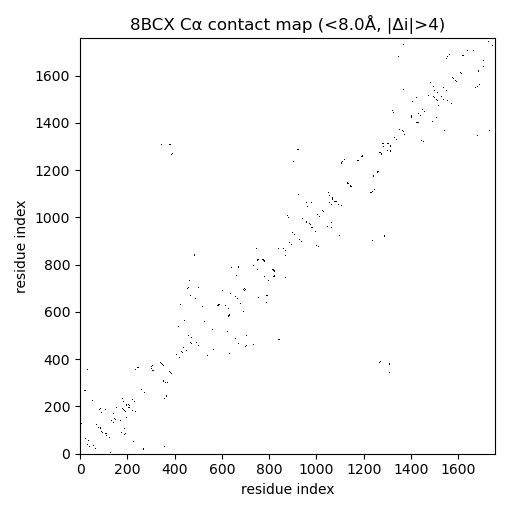. ALA B 1 235 ? 40.841 53.246 60.144 1 42.98 231 ALA B CA 1
ATOM 4868 C C . ALA B 1 235 ? 41.915 54.303 60.425 1 45.56 231 ALA B C 1
ATOM 4869 O O . ALA B 1 235 ? 41.704 55.183 61.264 1 46.95 231 ALA B O 1
ATOM 4871 N N . ASP B 1 236 ? 43.064 54.212 59.748 1 46.09 232 ASP B N 1
ATOM 4872 C CA . ASP B 1 236 ? 44.15 55.177 59.908 1 46.85 232 ASP B CA 1
ATOM 4873 C C . ASP B 1 236 ? 44.082 56.357 58.899 1 45.76 232 ASP B C 1
ATOM 4874 O O . ASP B 1 236 ? 45.103 56.992 58.617 1 46.65 232 ASP B O 1
ATOM 4879 N N . LYS B 1 237 ? 42.907 56.593 58.319 1 43.74 233 LYS B N 1
ATOM 4880 C CA . LYS B 1 237 ? 42.595 57.649 57.355 1 42.38 233 LYS B CA 1
ATOM 4881 C C . LYS B 1 237 ? 43.423 57.588 56.059 1 40.64 233 LYS B C 1
ATOM 4882 O O . LYS B 1 237 ? 43.451 58.576 55.324 1 41.08 233 LYS B O 1
ATOM 4888 N N . LYS B 1 238 ? 44.04 56.434 55.738 1 38.45 234 LYS B N 1
ATOM 4889 C CA . LYS B 1 238 ? 44.756 56.289 54.469 1 37.27 234 LYS B CA 1
ATOM 4890 C C . LYS B 1 238 ? 43.767 55.851 53.387 1 36.06 234 LYS B C 1
ATOM 4891 O O . LYS B 1 238 ? 42.762 55.204 53.675 1 36.29 234 LYS B O 1
ATOM 4897 N N . SER B 1 239 ? 44.078 56.164 52.141 1 34.65 235 SER B N 1
ATOM 4898 C CA . SER B 1 239 ? 43.245 55.806 51.007 1 34.39 235 SER B CA 1
ATOM 4899 C C . SER B 1 239 ? 43.429 54.344 50.688 1 34.12 235 SER B C 1
ATOM 4900 O O . SER B 1 239 ? 44.558 53.861 50.663 1 34.57 235 SER B O 1
ATOM 4903 N N . ILE B 1 240 ? 42.33 53.622 50.48 1 33.15 236 ILE B N 1
ATOM 4904 C CA . ILE B 1 240 ? 42.423 52.195 50.154 1 33.23 236 ILE B CA 1
ATOM 4905 C C . ILE B 1 240 ? 41.807 51.84 48.795 1 33.38 236 ILE B C 1
ATOM 4906 O O . ILE B 1 240 ? 41.712 50.656 48.472 1 34.61 236 ILE B O 1
ATOM 4911 N N . GLY B 1 241 ? 41.441 52.854 48.006 1 31.54 237 GLY B N 1
ATOM 4912 C CA . GLY B 1 241 ? 40.873 52.678 46.687 1 30.24 237 GLY B CA 1
ATOM 4913 C C . GLY B 1 241 ? 40.324 53.971 46.126 1 29.07 237 GLY B C 1
ATOM 4914 O O . GLY B 1 241 ? 40.488 55.049 46.701 1 29.37 237 GLY B O 1
ATOM 4915 N N . VAL B 1 242 ? 39.659 53.856 44.998 1 27.74 238 VAL B N 1
ATOM 4916 C CA . VAL B 1 242 ? 38.977 54.944 44.325 1 27.59 238 VAL B CA 1
ATOM 4917 C C . VAL B 1 242 ? 37.9 54.289 43.435 1 26.15 238 VAL B C 1
ATOM 4918 O O . VAL B 1 242 ? 38.162 53.269 42.765 1 26.4 238 VAL B O 1
ATOM 4922 N N . TYR B 1 243 ? 36.689 54.851 43.454 1 24.15 239 TYR B N 1
ATOM 4923 C CA . TYR B 1 243 ? 35.624 54.317 42.626 1 22.36 239 TYR B CA 1
ATOM 4924 C C . TYR B 1 243 ? 34.637 55.391 42.177 1 21.53 239 TYR B C 1
ATOM 4925 O O . TYR B 1 243 ? 34.482 56.411 42.845 1 21.94 239 TYR B O 1
ATOM 4934 N N . PHE B 1 244 ? 33.963 55.152 41.047 1 19.97 240 PHE B N 1
ATOM 4935 C CA . PHE B 1 244 ? 32.919 56.049 40.562 1 18.69 240 PHE B CA 1
ATOM 4936 C C . PHE B 1 244 ? 31.633 55.486 41.167 1 19.02 240 PHE B C 1
ATOM 4937 O O . PHE B 1 244 ? 31.382 54.279 41.065 1 19.53 240 PHE B O 1
ATOM 4945 N N . PRO B 1 245 ? 30.855 56.317 41.885 1 18.57 241 PRO B N 1
ATOM 4946 C CA . PRO B 1 245 ? 29.663 55.805 42.585 1 17.73 241 PRO B CA 1
ATOM 4947 C C . PRO B 1 245 ? 28.469 55.513 41.658 1 18.02 241 PRO B C 1
ATOM 4948 O O . PRO B 1 245 ? 27.391 56.095 41.808 1 17.9 241 PRO B O 1
ATOM 4952 N N . TRP B 1 246 ? 28.656 54.572 40.723 1 17.78 242 TRP B N 1
ATOM 4953 C CA . TRP B 1 246 ? 27.674 54.221 39.707 1 18.38 242 TRP B CA 1
ATOM 4954 C C . TRP B 1 246 ? 26.856 52.979 40.013 1 19.7 242 TRP B C 1
ATOM 4955 O O . TRP B 1 246 ? 26.096 52.522 39.154 1 21.29 242 TRP B O 1
ATOM 4966 N N . GLN B 1 247 ? 26.963 52.464 41.241 1 18.9 243 GLN B N 1
ATOM 4967 C CA . GLN B 1 247 ? 26.179 51.331 41.728 1 19.27 243 GLN B CA 1
ATOM 4968 C C . GLN B 1 247 ? 24.689 51.656 41.619 1 19.91 243 GLN B C 1
ATOM 4969 O O . GLN B 1 247 ? 24.276 52.754 42.008 1 20 243 GLN B O 1
ATOM 4975 N N . GLY B 1 248 ? 23.919 50.744 41.021 1 20 244 GLY B N 1
ATOM 4976 C CA . GLY B 1 248 ? 22.48 50.929 40.905 1 20.55 244 GLY B CA 1
ATOM 4977 C C . GLY B 1 248 ? 22.041 51.765 39.718 1 21.47 244 GLY B C 1
ATOM 4978 O O . GLY B 1 248 ? 20.85 51.848 39.436 1 21.77 244 GLY B O 1
ATOM 4979 N N . SER B 1 249 ? 22.981 52.388 39.006 1 21.78 245 SER B N 1
ATOM 4980 C CA . SER B 1 249 ? 22.656 53.195 37.828 1 22.28 245 SER B CA 1
ATOM 4981 C C . SER B 1 249 ? 22.689 52.351 36.525 1 23.74 245 SER B C 1
ATOM 4982 O O . SER B 1 249 ? 23.113 51.185 36.517 1 24.1 245 SER B O 1
ATOM 4985 N N . LYS B 1 250 ? 22.248 52.951 35.432 1 24.81 246 LYS B N 1
ATOM 4986 C CA . LYS B 1 250 ? 22.272 52.362 34.1 1 26.75 246 LYS B CA 1
ATOM 4987 C C . LYS B 1 250 ? 22.811 53.416 33.115 1 27.41 246 LYS B C 1
ATOM 4988 O O . LYS B 1 250 ? 22.868 54.609 33.441 1 27.39 246 LYS B O 1
ATOM 4994 N N . MET B 1 251 ? 23.166 52.984 31.901 1 27.69 247 MET B N 1
ATOM 4995 C CA . MET B 1 251 ? 23.614 53.855 30.812 1 28.2 247 MET B CA 1
ATOM 4996 C C . MET B 1 251 ? 22.481 54.835 30.482 1 27.7 247 MET B C 1
ATOM 4997 O O . MET B 1 251 ? 21.325 54.433 30.361 1 28.36 247 MET B O 1
ATOM 5002 N N . GLY B 1 252 ? 22.802 56.11 30.401 1 26.6 248 GLY B N 1
ATOM 5003 C CA . GLY B 1 252 ? 21.806 57.142 30.148 1 25.58 248 GLY B CA 1
ATOM 5004 C C . GLY B 1 252 ? 21.055 57.56 31.395 1 24.92 248 GLY B C 1
ATOM 5005 O O . GLY B 1 252 ? 20.16 58.389 31.296 1 24.92 248 GLY B O 1
ATOM 5006 N N . ASN B 1 253 ? 21.401 57.015 32.591 1 24.28 249 ASN B N 1
ATOM 5007 C CA . ASN B 1 253 ? 20.692 57.362 33.818 1 23.79 249 ASN B CA 1
ATOM 5008 C C . ASN B 1 253 ? 21.533 57.175 35.084 1 22.18 249 ASN B C 1
ATOM 5009 O O . ASN B 1 253 ? 21.208 56.342 35.935 1 22.01 249 ASN B O 1
ATOM 5014 N N . ILE B 1 254 ? 22.634 57.935 35.197 1 20.8 250 ILE B N 1
ATOM 5015 C CA . ILE B 1 254 ? 23.481 57.899 36.386 1 19.76 250 ILE B CA 1
ATOM 5016 C C . ILE B 1 254 ? 23.036 59.112 37.172 1 19.92 250 ILE B C 1
ATOM 5017 O O . ILE B 1 254 ? 23.577 60.211 37.021 1 20.59 250 ILE B O 1
ATOM 5022 N N . SER B 1 255 ? 21.949 58.927 37.919 1 19.16 251 SER B N 1
ATOM 5023 C CA . SER B 1 255 ? 21.296 60.002 38.634 1 19.3 251 SER B CA 1
ATOM 5024 C C . SER B 1 255 ? 21.959 60.384 39.942 1 18.32 251 SER B C 1
ATOM 5025 O O . SER B 1 255 ? 22.66 59.578 40.547 1 17.81 251 SER B O 1
ATOM 5028 N N . VAL B 1 256 ? 21.711 61.624 40.385 1 17.71 252 VAL B N 1
ATOM 5029 C CA . VAL B 1 256 ? 22.207 62.108 41.657 1 17.43 252 VAL B CA 1
ATOM 5030 C C . VAL B 1 256 ? 21.573 61.284 42.801 1 17.62 252 VAL B C 1
ATOM 5031 O O . VAL B 1 256 ? 22.24 61.006 43.789 1 18.13 252 VAL B O 1
ATOM 5035 N N . GLU B 1 257 ? 20.323 60.808 42.642 1 17.55 253 GLU B N 1
ATOM 5036 C CA . GLU B 1 257 ? 19.655 59.972 43.641 1 17.18 253 GLU B CA 1
ATOM 5037 C C . GLU B 1 257 ? 20.508 58.703 43.902 1 17.67 253 GLU B C 1
ATOM 5038 O O . GLU B 1 257 ? 20.803 58.372 45.051 1 17.65 253 GLU B O 1
ATOM 5044 N N . ASN B 1 258 ? 20.926 58.028 42.828 1 17.24 254 ASN B N 1
ATOM 5045 C CA . ASN B 1 258 ? 21.721 56.814 42.948 1 17.3 254 ASN B CA 1
ATOM 5046 C C . ASN B 1 258 ? 23.1 57.073 43.498 1 17 254 ASN B C 1
ATOM 5047 O O . ASN B 1 258 ? 23.561 56.283 44.318 1 17.17 254 ASN B O 1
ATOM 5052 N N . ILE B 1 259 ? 23.77 58.158 43.049 1 16.14 255 ILE B N 1
ATOM 5053 C CA . ILE B 1 259 ? 25.075 58.553 43.56 1 15.8 255 ILE B CA 1
ATOM 5054 C C . ILE B 1 259 ? 24.99 58.834 45.087 1 16.39 255 ILE B C 1
ATOM 5055 O O . ILE B 1 259 ? 25.761 58.27 45.862 1 16.04 255 ILE B O 1
ATOM 5060 N N . ILE B 1 260 ? 24.025 59.664 45.511 1 16.72 256 ILE B N 1
ATOM 5061 C CA . ILE B 1 260 ? 23.832 60.01 46.929 1 17.68 256 ILE B CA 1
ATOM 5062 C C . ILE B 1 260 ? 23.525 58.767 47.753 1 18.83 256 ILE B C 1
ATOM 5063 O O . ILE B 1 260 ? 24.105 58.585 48.819 1 18.77 256 ILE B O 1
ATOM 5068 N N . LYS B 1 261 ? 22.66 57.871 47.236 1 18.87 257 LYS B N 1
ATOM 5069 C CA . LYS B 1 261 ? 22.35 56.627 47.938 1 19.52 257 LYS B CA 1
ATOM 5070 C C . LYS B 1 261 ? 23.62 55.805 48.177 1 18.74 257 LYS B C 1
ATOM 5071 O O . LYS B 1 261 ? 23.802 55.261 49.265 1 18.8 257 LYS B O 1
ATOM 5077 N N . GLN B 1 262 ? 24.507 55.768 47.185 1 18.03 258 GLN B N 1
ATOM 5078 C CA . GLN B 1 262 ? 25.772 55.046 47.286 1 17.73 258 GLN B CA 1
ATOM 5079 C C . GLN B 1 262 ? 26.684 55.676 48.344 1 17.74 258 GLN B C 1
ATOM 5080 O O . GLN B 1 262 ? 27.164 54.98 49.228 1 17.34 258 GLN B O 1
ATOM 5086 N N . ILE B 1 263 ? 26.9 56.993 48.263 1 18.27 259 ILE B N 1
ATOM 5087 C CA . ILE B 1 263 ? 27.751 57.717 49.21 1 18.95 259 ILE B CA 1
ATOM 5088 C C . ILE B 1 263 ? 27.251 57.55 50.661 1 19.68 259 ILE B C 1
ATOM 5089 O O . ILE B 1 263 ? 28.043 57.268 51.563 1 19.45 259 ILE B O 1
ATOM 5094 N N . ARG B 1 264 ? 25.934 57.719 50.874 1 19.3 260 ARG B N 1
ATOM 5095 C CA . ARG B 1 264 ? 25.368 57.61 52.211 1 19.44 260 ARG B CA 1
ATOM 5096 C C . ARG B 1 264 ? 25.375 56.187 52.761 1 20.23 260 ARG B C 1
ATOM 5097 O O . ARG B 1 264 ? 25.328 56.027 53.971 1 20.96 260 ARG B O 1
ATOM 5105 N N . SER B 1 265 ? 25.489 55.168 51.902 1 20.61 261 SER B N 1
ATOM 5106 C CA . SER B 1 265 ? 25.544 53.78 52.368 1 21.23 261 SER B CA 1
ATOM 5107 C C . SER B 1 265 ? 26.976 53.305 52.663 1 20.81 261 SER B C 1
ATOM 5108 O O . SER B 1 265 ? 27.139 52.235 53.235 1 19.48 261 SER B O 1
ATOM 5111 N N . ASP B 1 266 ? 28.006 54.029 52.183 1 22.02 262 ASP B N 1
ATOM 5112 C CA . ASP B 1 266 ? 29.394 53.587 52.334 1 23.51 262 ASP B CA 1
ATOM 5113 C C . ASP B 1 266 ? 30.109 54.423 53.384 1 25.84 262 ASP B C 1
ATOM 5114 O O . ASP B 1 266 ? 30.595 55.499 53.062 1 26.63 262 ASP B O 1
ATOM 5119 N N . ALA B 1 267 ? 30.209 53.921 54.622 1 26.5 263 ALA B N 1
ATOM 5120 C CA . ALA B 1 267 ? 30.862 54.656 55.708 1 27.19 263 ALA B CA 1
ATOM 5121 C C . ALA B 1 267 ? 32.342 54.919 55.444 1 27.91 263 ALA B C 1
ATOM 5122 O O . ALA B 1 267 ? 32.907 55.849 56.026 1 30.08 263 ALA B O 1
ATOM 5124 N N . SER B 1 268 ? 32.986 54.117 54.583 1 25.79 264 SER B N 1
ATOM 5125 C CA . SER B 1 268 ? 34.402 54.296 54.291 1 24.02 264 SER B CA 1
ATOM 5126 C C . SER B 1 268 ? 34.707 55.517 53.433 1 22.76 264 SER B C 1
ATOM 5127 O O . SER B 1 268 ? 35.873 55.909 53.363 1 22.69 264 SER B O 1
ATOM 5130 N N . VAL B 1 269 ? 33.693 56.115 52.772 1 21.57 265 VAL B N 1
ATOM 5131 C CA . VAL B 1 269 ? 33.964 57.277 51.919 1 20.36 265 VAL B CA 1
ATOM 5132 C C . VAL B 1 269 ? 33.666 58.616 52.658 1 21.27 265 VAL B C 1
ATOM 5133 O O . VAL B 1 269 ? 33.547 59.656 52.006 1 21.18 265 VAL B O 1
ATOM 5137 N N . GLY B 1 270 ? 33.696 58.599 53.996 1 21.48 266 GLY B N 1
ATOM 5138 C CA . GLY B 1 270 ? 33.597 59.812 54.8 1 22.24 266 GLY B CA 1
ATOM 5139 C C . GLY B 1 270 ? 34.979 60.422 54.717 1 23.6 266 GLY B C 1
ATOM 5140 O O . GLY B 1 270 ? 35.905 59.942 55.375 1 26.19 266 GLY B O 1
ATOM 5141 N N . GLU B 1 271 ? 35.176 61.357 53.8 1 22.45 267 GLU B N 1
ATOM 5142 C CA . GLU B 1 271 ? 36.488 61.925 53.555 1 23.29 267 GLU B CA 1
ATOM 5143 C C . GLU B 1 271 ? 36.814 63.151 54.381 1 24.67 267 GLU B C 1
ATOM 5144 O O . GLU B 1 271 ? 37.98 63.556 54.413 1 26.23 267 GLU B O 1
ATOM 5150 N N . TRP B 1 272 ? 35.824 63.766 55.017 1 23.81 268 TRP B N 1
ATOM 5151 C CA . TRP B 1 272 ? 36.062 65.005 55.757 1 22.89 268 TRP B CA 1
ATOM 5152 C C . TRP B 1 272 ? 34.995 65.226 56.808 1 22.74 268 TRP B C 1
ATOM 5153 O O . TRP B 1 272 ? 33.963 64.545 56.807 1 22.98 268 TRP B O 1
ATOM 5164 N N . THR B 1 273 ? 35.237 66.2 57.699 1 22.38 269 THR B N 1
ATOM 5165 C CA . THR B 1 273 ? 34.247 66.617 58.677 1 23 269 THR B CA 1
ATOM 5166 C C . THR B 1 273 ? 33.855 68.043 58.336 1 22.52 269 THR B C 1
ATOM 5167 O O . THR B 1 273 ? 34.729 68.895 58.188 1 22.55 269 THR B O 1
ATOM 5171 N N . GLN B 1 274 ? 32.566 68.281 58.11 1 21.87 270 GLN B N 1
ATOM 5172 C CA . GLN B 1 274 ? 32.069 69.614 57.823 1 22.21 270 GLN B CA 1
ATOM 5173 C C . GLN B 1 274 ? 32.062 70.355 59.171 1 24.47 270 GLN B C 1
ATOM 5174 O O . GLN B 1 274 ? 31.368 69.947 60.093 1 24.21 270 GLN B O 1
ATOM 5180 N N . THR B 1 275 ? 32.847 71.415 59.296 1 25.67 271 THR B N 1
ATOM 5181 C CA . THR B 1 275 ? 33.012 72.155 60.551 1 26.71 271 THR B CA 1
ATOM 5182 C C . THR B 1 275 ? 31.724 72.752 61.172 1 28.81 271 THR B C 1
ATOM 5183 O O . THR B 1 275 ? 31.543 72.656 62.39 1 30.33 271 THR B O 1
ATOM 5187 N N . VAL B 1 276 ? 30.852 73.379 60.369 1 28.13 272 VAL B N 1
ATOM 5188 C CA . VAL B 1 276 ? 29.663 74.022 60.905 1 26.85 272 VAL B CA 1
ATOM 5189 C C . VAL B 1 276 ? 28.712 73.01 61.606 1 26.05 272 VAL B C 1
ATOM 5190 O O . VAL B 1 276 ? 28.157 73.334 62.652 1 25.68 272 VAL B O 1
ATOM 5194 N N . THR B 1 277 ? 28.569 71.788 61.078 1 24.79 273 THR B N 1
ATOM 5195 C CA . THR B 1 277 ? 27.679 70.796 61.672 1 24.03 273 THR B CA 1
ATOM 5196 C C . THR B 1 277 ? 28.391 69.701 62.491 1 24.84 273 THR B C 1
ATOM 5197 O O . THR B 1 277 ? 27.731 68.987 63.254 1 26.16 273 THR B O 1
ATOM 5201 N N . GLY B 1 278 ? 29.688 69.507 62.26 1 23.73 274 GLY B N 1
ATOM 5202 C CA . GLY B 1 278 ? 30.439 68.406 62.846 1 22.87 274 GLY B CA 1
ATOM 5203 C C . GLY B 1 278 ? 30.173 67.075 62.132 1 22.5 274 GLY B C 1
ATOM 5204 O O . GLY B 1 278 ? 30.621 66.032 62.602 1 23.35 274 GLY B O 1
ATOM 5205 N N . PHE B 1 279 ? 29.44 67.066 60.999 1 21.25 275 PHE B N 1
ATOM 5206 C CA . PHE B 1 279 ? 29.096 65.821 60.3 1 21.19 275 PHE B CA 1
ATOM 5207 C C . PHE B 1 279 ? 30.212 65.291 59.398 1 21.29 275 PHE B C 1
ATOM 5208 O O . PHE B 1 279 ? 30.842 66.058 58.666 1 20.98 275 PHE B O 1
ATOM 5216 N N . LYS B 1 280 ? 30.418 63.964 59.405 1 21.63 276 LYS B N 1
ATOM 5217 C CA . LYS B 1 280 ? 31.384 63.326 58.519 1 22.59 276 LYS B CA 1
ATOM 5218 C C . LYS B 1 280 ? 30.651 63.123 57.194 1 21.6 276 LYS B C 1
ATOM 5219 O O . LYS B 1 280 ? 29.571 62.533 57.16 1 22.56 276 LYS B O 1
ATOM 5225 N N . LEU B 1 281 ? 31.184 63.703 56.122 1 19.87 277 LEU B N 1
ATOM 5226 C CA . LEU B 1 281 ? 30.535 63.628 54.822 1 19.14 277 LEU B CA 1
ATOM 5227 C C . LEU B 1 281 ? 31.465 63.077 53.728 1 18.66 277 LEU B C 1
ATOM 5228 O O . LEU B 1 281 ? 32.668 62.986 53.898 1 17.44 277 LEU B O 1
ATOM 5233 N N . GLY B 1 282 ? 30.863 62.69 52.627 1 19.17 278 GLY B N 1
ATOM 5234 C CA . GLY B 1 282 ? 31.561 62.36 51.412 1 19.75 278 GLY B CA 1
ATOM 5235 C C . GLY B 1 282 ? 31.622 63.609 50.539 1 20.33 278 GLY B C 1
ATOM 5236 O O . GLY B 1 282 ? 31.306 64.718 50.991 1 20.65 278 GLY B O 1
ATOM 5237 N N . PHE B 1 283 ? 32.022 63.454 49.273 1 19.81 279 PHE B N 1
ATOM 5238 C CA . PHE B 1 283 ? 32.072 64.591 48.343 1 19.42 279 PHE B CA 1
ATOM 5239 C C . PHE B 1 283 ? 31.802 64.146 46.918 1 18.89 279 PHE B C 1
ATOM 5240 O O . PHE B 1 283 ? 31.814 62.96 46.628 1 19.44 279 PHE B O 1
ATOM 5248 N N . ILE B 1 284 ? 31.496 65.088 46.041 1 18.07 280 ILE B N 1
ATOM 5249 C CA . ILE B 1 284 ? 31.195 64.859 44.627 1 17.5 280 ILE B CA 1
ATOM 5250 C C . ILE B 1 284 ? 32.1 65.771 43.803 1 17.78 280 ILE B C 1
ATOM 5251 O O . ILE B 1 284 ? 32.333 66.922 44.185 1 18.38 280 ILE B O 1
ATOM 5256 N N . ARG B 1 285 ? 32.675 65.239 42.723 1 17.27 281 ARG B N 1
ATOM 5257 C CA . ARG B 1 285 ? 33.598 66.001 41.889 1 17.35 281 ARG B CA 1
ATOM 5258 C C . ARG B 1 285 ? 33.158 65.985 40.454 1 18.3 281 ARG B C 1
ATOM 5259 O O . ARG B 1 285 ? 32.694 64.958 39.985 1 18.24 281 ARG B O 1
ATOM 5267 N N . HIS B 1 286 ? 33.323 67.11 39.72 1 18.49 282 HIS B N 1
ATOM 5268 C CA . HIS B 1 286 ? 33.062 67.22 38.262 1 18.83 282 HIS B CA 1
ATOM 5269 C C . HIS B 1 286 ? 32.237 66.069 37.617 1 19.06 282 HIS B C 1
ATOM 5270 O O . HIS B 1 286 ? 32.803 65.287 36.861 1 20.14 282 HIS B O 1
ATOM 5277 N N . PRO B 1 287 ? 30.939 65.887 37.953 1 18.48 283 PRO B N 1
ATOM 5278 C CA . PRO B 1 287 ? 30.186 64.748 37.387 1 17.79 283 PRO B CA 1
ATOM 5279 C C . PRO B 1 287 ? 29.655 65.052 35.982 1 17.44 283 PRO B C 1
ATOM 5280 O O . PRO B 1 287 ? 28.44 64.982 35.739 1 16.92 283 PRO B O 1
ATOM 5284 N N . GLU B 1 288 ? 30.558 65.408 35.072 1 17.5 284 GLU B N 1
ATOM 5285 C CA . GLU B 1 288 ? 30.205 65.826 33.714 1 18.48 284 GLU B CA 1
ATOM 5286 C C . GLU B 1 288 ? 29.547 64.755 32.877 1 18.79 284 GLU B C 1
ATOM 5287 O O . GLU B 1 288 ? 28.47 65.012 32.323 1 18.84 284 GLU B O 1
ATOM 5293 N N . TYR B 1 289 ? 30.153 63.562 32.782 1 18.56 285 TYR B N 1
ATOM 5294 C CA . TYR B 1 289 ? 29.523 62.465 32.043 1 18.75 285 TYR B CA 1
ATOM 5295 C C . TYR B 1 289 ? 28.145 62.091 32.647 1 18.94 285 TYR B C 1
ATOM 5296 O O . TYR B 1 289 ? 27.203 61.885 31.912 1 20.05 285 TYR B O 1
ATOM 5305 N N . GLU B 1 290 ? 28.033 62 33.963 1 18.3 286 GLU B N 1
ATOM 5306 C CA . GLU B 1 290 ? 26.776 61.663 34.644 1 18.71 286 GLU B CA 1
ATOM 5307 C C . GLU B 1 290 ? 25.678 62.707 34.354 1 18.87 286 GLU B C 1
ATOM 5308 O O . GLU B 1 290 ? 24.534 62.328 34.075 1 18.85 286 GLU B O 1
ATOM 5314 N N . LEU B 1 291 ? 26.018 64.009 34.446 1 18.82 287 LEU B N 1
ATOM 5315 C CA . LEU B 1 291 ? 25.034 65.043 34.168 1 20.39 287 LEU B CA 1
ATOM 5316 C C . LEU B 1 291 ? 24.673 65.045 32.678 1 20.22 287 LEU B C 1
ATOM 5317 O O . LEU B 1 291 ? 23.506 64.977 32.339 1 19.36 287 LEU B O 1
ATOM 5322 N N . PHE B 1 292 ? 25.68 65.085 31.793 1 21.2 288 PHE B N 1
ATOM 5323 C CA . PHE B 1 292 ? 25.457 65.101 30.35 1 22.2 288 PHE B CA 1
ATOM 5324 C C . PHE B 1 292 ? 24.625 63.907 29.86 1 23.15 288 PHE B C 1
ATOM 5325 O O . PHE B 1 292 ? 23.674 64.096 29.107 1 22.88 288 PHE B O 1
ATOM 5333 N N . SER B 1 293 ? 25.012 62.676 30.236 1 23.82 289 SER B N 1
ATOM 5334 C CA . SER B 1 293 ? 24.345 61.484 29.713 1 23.85 289 SER B CA 1
ATOM 5335 C C . SER B 1 293 ? 22.997 61.193 30.33 1 24.26 289 SER B C 1
ATOM 5336 O O . SER B 1 293 ? 22.331 60.279 29.864 1 24.23 289 SER B O 1
ATOM 5339 N N . ASN B 1 294 ? 22.557 61.97 31.34 1 24.76 290 ASN B N 1
ATOM 5340 C CA . ASN B 1 294 ? 21.264 61.735 31.978 1 25.82 290 ASN B CA 1
ATOM 5341 C C . ASN B 1 294 ? 20.099 62.282 31.176 1 27.86 290 ASN B C 1
ATOM 5342 O O . ASN B 1 294 ? 19.396 63.189 31.621 1 27.8 290 ASN B O 1
ATOM 5347 N N . ASN B 1 295 ? 19.905 61.734 29.981 1 29.52 291 ASN B N 1
ATOM 5348 C CA . ASN B 1 295 ? 18.819 62.103 29.09 1 31.18 291 ASN B CA 1
ATOM 5349 C C . ASN B 1 295 ? 18.809 63.587 28.76 1 30.62 291 ASN B C 1
ATOM 5350 O O . ASN B 1 295 ? 17.743 64.176 28.663 1 30.94 291 ASN B O 1
ATOM 5355 N N . SER B 1 296 ? 19.99 64.205 28.636 1 29.73 292 SER B N 1
ATOM 5356 C CA . SER B 1 296 ? 20.06 65.625 28.323 1 30 292 SER B CA 1
ATOM 5357 C C . SER B 1 296 ? 19.596 65.892 26.874 1 31.16 292 SER B C 1
ATOM 5358 O O . SER B 1 296 ? 19.516 64.964 26.04 1 31.49 292 SER B O 1
ATOM 5361 N N . VAL B 1 297 ? 19.348 67.167 26.543 1 31.29 293 VAL B N 1
ATOM 5362 C CA . VAL B 1 297 ? 18.971 67.553 25.184 1 32.06 293 VAL B CA 1
ATOM 5363 C C . VAL B 1 297 ? 20.03 67.09 24.155 1 31.21 293 VAL B C 1
ATOM 5364 O O . VAL B 1 297 ? 19.678 66.416 23.192 1 31.08 293 VAL B O 1
ATOM 5368 N N . HIS B 1 298 ? 21.32 67.365 24.414 1 30.53 294 HIS B N 1
ATOM 5369 C CA . HIS B 1 298 ? 22.364 67.004 23.469 1 30.77 294 HIS B CA 1
ATOM 5370 C C . HIS B 1 298 ? 22.67 65.507 23.461 1 31.18 294 HIS B C 1
ATOM 5371 O O . HIS B 1 298 ? 22.965 64.978 22.394 1 31.5 294 HIS B O 1
ATOM 5378 N N . TRP B 1 299 ? 22.488 64.807 24.58 1 31.04 295 TRP B N 1
ATOM 5379 C CA . TRP B 1 299 ? 22.647 63.358 24.631 1 31.58 295 TRP B CA 1
ATOM 5380 C C . TRP B 1 299 ? 21.567 62.696 23.751 1 34.35 295 TRP B C 1
ATOM 5381 O O . TRP B 1 299 ? 21.894 61.828 22.933 1 34.16 295 TRP B O 1
ATOM 5392 N N . LYS B 1 300 ? 20.294 63.148 23.87 1 36.06 296 LYS B N 1
ATOM 5393 C CA . LYS B 1 300 ? 19.177 62.631 23.058 1 37.68 296 LYS B CA 1
ATOM 5394 C C . LYS B 1 300 ? 19.355 62.965 21.588 1 38.97 296 LYS B C 1
ATOM 5395 O O . LYS B 1 300 ? 18.994 62.164 20.722 1 39.33 296 LYS B O 1
ATOM 5401 N N . ALA B 1 301 ? 19.92 64.154 21.298 1 39.01 297 ALA B N 1
ATOM 5402 C CA . ALA B 1 301 ? 20.217 64.588 19.932 1 39.27 297 ALA B CA 1
ATOM 5403 C C . ALA B 1 301 ? 21.336 63.776 19.262 1 38.91 297 ALA B C 1
ATOM 5404 O O . ALA B 1 301 ? 21.658 64.04 18.109 1 38.47 297 ALA B O 1
ATOM 5406 N N . GLY B 1 302 ? 21.984 62.876 20.012 1 38.5 298 GLY B N 1
ATOM 5407 C CA . GLY B 1 302 ? 23.061 62.048 19.5 1 37.99 298 GLY B CA 1
ATOM 5408 C C . GLY B 1 302 ? 24.425 62.686 19.556 1 37.74 298 GLY B C 1
ATOM 5409 O O . GLY B 1 302 ? 25.349 62.166 18.931 1 38.84 298 GLY B O 1
ATOM 5410 N N . ALA B 1 303 ? 24.591 63.793 20.296 1 36.6 299 ALA B N 1
ATOM 5411 C CA . ALA B 1 303 ? 25.918 64.4 20.429 1 35.76 299 ALA B CA 1
ATOM 5412 C C . ALA B 1 303 ? 26.764 63.648 21.437 1 34.35 299 ALA B C 1
ATOM 5413 O O . ALA B 1 303 ? 26.255 63.121 22.436 1 34.59 299 ALA B O 1
ATOM 5415 N N . ALA B 1 304 ? 28.066 63.585 21.167 1 32.35 300 ALA B N 1
ATOM 5416 C CA . ALA B 1 304 ? 29.032 63.015 22.092 1 31.26 300 ALA B CA 1
ATOM 5417 C C . ALA B 1 304 ? 29.889 64.187 22.635 1 29.99 300 ALA B C 1
ATOM 5418 O O . ALA B 1 304 ? 29.816 65.288 22.074 1 30.31 300 ALA B O 1
ATOM 5420 N N . CYS B 1 305 ? 30.73 63.982 23.692 1 28.24 301 CYS B N 1
ATOM 5421 C CA . CYS B 1 305 ? 31.603 65.059 24.219 1 27.1 301 CYS B CA 1
ATOM 5422 C C . CYS B 1 305 ? 32.412 65.724 23.104 1 27.55 301 CYS B C 1
ATOM 5423 O O . CYS B 1 305 ? 32.561 66.936 23.086 1 27.68 301 CYS B O 1
ATOM 5426 N N . THR B 1 306 ? 32.949 64.899 22.192 1 28.64 302 THR B N 1
ATOM 5427 C CA . THR B 1 306 ? 33.785 65.287 21.068 1 30.6 302 THR B CA 1
ATOM 5428 C C . THR B 1 306 ? 33.112 66.174 20.049 1 32.52 302 THR B C 1
ATOM 5429 O O . THR B 1 306 ? 33.801 66.923 19.363 1 32.47 302 THR B O 1
ATOM 5433 N N . ASP B 1 307 ? 31.779 66.108 19.916 1 33.91 303 ASP B N 1
ATOM 5434 C CA . ASP B 1 307 ? 31.075 66.983 18.98 1 35.42 303 ASP B CA 1
ATOM 5435 C C . ASP B 1 307 ? 31.279 68.445 19.365 1 35.71 303 ASP B C 1
ATOM 5436 O O . ASP B 1 307 ? 31.508 69.269 18.481 1 36.55 303 ASP B O 1
ATOM 5441 N N . CYS B 1 308 ? 31.309 68.751 20.675 1 34.7 304 CYS B N 1
ATOM 5442 C CA . CYS B 1 308 ? 31.561 70.121 21.103 1 34.77 304 CYS B CA 1
ATOM 5443 C C . CYS B 1 308 ? 33.018 70.409 21.498 1 34.68 304 CYS B C 1
ATOM 5444 O O . CYS B 1 308 ? 33.498 71.525 21.279 1 35.52 304 CYS B O 1
ATOM 5447 N N . HIS B 1 309 ? 33.713 69.43 22.071 1 33.35 305 HIS B N 1
ATOM 5448 C CA . HIS B 1 309 ? 35.046 69.67 22.602 1 33.08 305 HIS B CA 1
ATOM 5449 C C . HIS B 1 309 ? 36.202 69.237 21.69 1 33.9 305 HIS B C 1
ATOM 5450 O O . HIS B 1 309 ? 37.32 69.709 21.876 1 34.06 305 HIS B O 1
ATOM 5457 N N . MET B 1 310 ? 35.945 68.38 20.694 1 34.48 306 MET B N 1
ATOM 5458 C CA . MET B 1 310 ? 36.926 67.96 19.691 1 35.17 306 MET B CA 1
ATOM 5459 C C . MET B 1 310 ? 36.254 67.999 18.302 1 38.05 306 MET B C 1
ATOM 5460 O O . MET B 1 310 ? 36.19 66.97 17.605 1 37.6 306 MET B O 1
ATOM 5465 N N . PRO B 1 311 ? 35.719 69.167 17.873 1 40.84 307 PRO B N 1
ATOM 5466 C CA . PRO B 1 311 ? 35.03 69.216 16.578 1 43.24 307 PRO B CA 1
ATOM 5467 C C . PRO B 1 311 ? 35.937 68.925 15.401 1 46.99 307 PRO B C 1
ATOM 5468 O O . PRO B 1 311 ? 37.142 69.167 15.473 1 47.02 307 PRO B O 1
ATOM 5472 N N . TYR B 1 312 ? 35.339 68.41 14.311 1 50.15 308 TYR B N 1
ATOM 5473 C CA . TYR B 1 312 ? 36.031 68.126 13.066 1 53.62 308 TYR B CA 1
ATOM 5474 C C . TYR B 1 312 ? 36.299 69.48 12.404 1 57.55 308 TYR B C 1
ATOM 5475 O O . TYR B 1 312 ? 35.407 70.33 12.323 1 58.15 308 TYR B O 1
ATOM 5477 N N . THR B 1 313 ? 37.561 69.722 12.033 1 59.9 309 THR B N 1
ATOM 5478 C CA . THR B 1 313 ? 37.998 70.997 11.467 1 62.19 309 THR B CA 1
ATOM 5479 C C . THR B 1 313 ? 38.689 70.817 10.112 1 63.2 309 THR B C 1
ATOM 5480 O O . THR B 1 313 ? 39.349 69.802 9.868 1 63.79 309 THR B O 1
ATOM 5484 N N . VAL B 1 320 ? 39.839 66.562 10.299 1 53.48 316 VAL B N 1
ATOM 5485 C CA . VAL B 1 320 ? 40.45 65.948 11.481 1 54.08 316 VAL B CA 1
ATOM 5486 C C . VAL B 1 320 ? 39.856 66.52 12.79 1 54.39 316 VAL B C 1
ATOM 5487 O O . VAL B 1 320 ? 39.399 67.657 12.817 1 54.77 316 VAL B O 1
ATOM 5491 N N . SER B 1 321 ? 39.868 65.734 13.876 1 54.1 317 SER B N 1
ATOM 5492 C CA . SER B 1 321 ? 39.332 66.17 15.158 1 54.09 317 SER B CA 1
ATOM 5493 C C . SER B 1 321 ? 40.303 67.07 15.89 1 53.59 317 SER B C 1
ATOM 5494 O O . SER B 1 321 ? 41.477 66.741 16.037 1 53.29 317 SER B O 1
ATOM 5497 N N . ASP B 1 322 ? 39.802 68.209 16.349 1 53.37 318 ASP B N 1
ATOM 5498 C CA . ASP B 1 322 ? 40.574 69.196 17.087 1 53.67 318 ASP B CA 1
ATOM 5499 C C . ASP B 1 322 ? 41.046 68.616 18.414 1 53.07 318 ASP B C 1
ATOM 5500 O O . ASP B 1 322 ? 40.228 68.426 19.304 1 52.92 318 ASP B O 1
ATOM 5505 N N . HIS B 1 323 ? 42.359 68.367 18.565 1 52.61 319 HIS B N 1
ATOM 5506 C CA . HIS B 1 323 ? 42.889 67.851 19.83 1 52.53 319 HIS B CA 1
ATOM 5507 C C . HIS B 1 323 ? 43.281 68.951 20.828 1 55.4 319 HIS B C 1
ATOM 5508 O O . HIS B 1 323 ? 43.894 68.648 21.844 1 55.54 319 HIS B O 1
ATOM 5515 N N . ARG B 1 324 ? 42.921 70.214 20.56 1 57.7 320 ARG B N 1
ATOM 5516 C CA . ARG B 1 324 ? 43.139 71.292 21.514 1 60.65 320 ARG B CA 1
ATOM 5517 C C . ARG B 1 324 ? 41.96 71.227 22.494 1 63.37 320 ARG B C 1
ATOM 5518 O O . ARG B 1 324 ? 40.809 71.09 22.056 1 64.27 320 ARG B O 1
ATOM 5526 N N . VAL B 1 325 ? 42.215 71.345 23.806 1 64.54 321 VAL B N 1
ATOM 5527 C CA . VAL B 1 325 ? 41.121 71.325 24.789 1 66.16 321 VAL B CA 1
ATOM 5528 C C . VAL B 1 325 ? 40.498 72.716 24.947 1 67.35 321 VAL B C 1
ATOM 5529 O O . VAL B 1 325 ? 40.171 73.141 26.056 1 67.74 321 VAL B O 1
ATOM 5533 N N . MET B 1 326 ? 40.321 73.406 23.824 1 67.83 322 MET B N 1
ATOM 5534 C CA . MET B 1 326 ? 39.755 74.742 23.739 1 68.83 322 MET B CA 1
ATOM 5535 C C . MET B 1 326 ? 38.258 74.736 24.045 1 69.04 322 MET B C 1
ATOM 5536 O O . MET B 1 326 ? 37.562 73.752 23.774 1 69.29 322 MET B O 1
ATOM 5541 N N . SER B 1 327 ? 37.774 75.814 24.655 1 68.84 323 SER B N 1
ATOM 5542 C CA . SER B 1 327 ? 36.368 75.939 25.033 1 69.11 323 SER B CA 1
ATOM 5543 C C . SER B 1 327 ? 35.478 76.047 23.8 1 68.88 323 SER B C 1
ATOM 5544 O O . SER B 1 327 ? 35.824 76.766 22.867 1 68.94 323 SER B O 1
ATOM 5547 N N . PRO B 1 328 ? 34.312 75.375 23.785 1 68.59 324 PRO B N 1
ATOM 5548 C CA . PRO B 1 328 ? 33.416 75.499 22.625 1 68.73 324 PRO B CA 1
ATOM 5549 C C . PRO B 1 328 ? 32.921 76.934 22.415 1 69.53 324 PRO B C 1
ATOM 5550 O O . PRO B 1 328 ? 32.642 77.31 21.285 1 69.2 324 PRO B O 1
ATOM 5554 N N . LEU B 1 329 ? 32.827 77.747 23.49 1 70.6 325 LEU B N 1
ATOM 5555 C CA . LEU B 1 329 ? 32.434 79.151 23.358 1 71.91 325 LEU B CA 1
ATOM 5556 C C . LEU B 1 329 ? 33.647 79.951 22.864 1 73.84 325 LEU B C 1
ATOM 5557 O O . LEU B 1 329 ? 33.515 80.77 21.957 1 74.04 325 LEU B O 1
ATOM 5562 N N . LYS B 1 330 ? 34.85 79.68 23.44 1 75 326 LYS B N 1
ATOM 5563 C CA . LYS B 1 330 ? 36.118 80.32 23.039 1 75.93 326 LYS B CA 1
ATOM 5564 C C . LYS B 1 330 ? 36.651 79.819 21.694 1 76.62 326 LYS B C 1
ATOM 5565 O O . LYS B 1 330 ? 37.853 79.881 21.437 1 77.03 326 LYS B O 1
ATOM 5567 N N . ASN B 1 331 ? 35.767 79.295 20.854 1 76.69 327 ASN B N 1
ATOM 5568 C CA . ASN B 1 331 ? 36.097 78.862 19.504 1 77.21 327 ASN B CA 1
ATOM 5569 C C . ASN B 1 331 ? 35.114 79.461 18.484 1 77.12 327 ASN B C 1
ATOM 5570 O O . ASN B 1 331 ? 34.998 78.936 17.373 1 77.87 327 ASN B O 1
ATOM 5575 N N . ASP B 1 332 ? 34.43 80.582 18.847 1 76.17 328 ASP B N 1
ATOM 5576 C CA . ASP B 1 332 ? 33.497 81.335 17.988 1 75.51 328 ASP B CA 1
ATOM 5577 C C . ASP B 1 332 ? 32.244 80.556 17.596 1 73.34 328 ASP B C 1
ATOM 5578 O O . ASP B 1 332 ? 31.651 80.847 16.553 1 73.93 328 ASP B O 1
ATOM 5583 N N . MET B 1 333 ? 31.859 79.568 18.426 1 70.52 329 MET B N 1
ATOM 5584 C CA . MET B 1 333 ? 30.698 78.693 18.246 1 68.6 329 MET B CA 1
ATOM 5585 C C . MET B 1 333 ? 30.771 77.786 16.987 1 66.67 329 MET B C 1
ATOM 5586 O O . MET B 1 333 ? 29.728 77.315 16.539 1 66.89 329 MET B O 1
ATOM 5591 N N . LYS B 1 334 ? 31.983 77.504 16.452 1 64.59 330 LYS B N 1
ATOM 5592 C CA . LYS B 1 334 ? 32.183 76.667 15.256 1 63.04 330 LYS B CA 1
ATOM 5593 C C . LYS B 1 334 ? 31.752 75.215 15.429 1 60.59 330 LYS B C 1
ATOM 5594 O O . LYS B 1 334 ? 31.212 74.616 14.498 1 59.7 330 LYS B O 1
ATOM 5600 N N . ALA B 1 335 ? 32 74.642 16.62 1 59.46 331 ALA B N 1
ATOM 5601 C CA . ALA B 1 335 ? 31.594 73.271 16.937 1 59.04 331 ALA B CA 1
ATOM 5602 C C . ALA B 1 335 ? 30.061 73.153 16.914 1 58.61 331 ALA B C 1
ATOM 5603 O O . ALA B 1 335 ? 29.535 72.135 16.465 1 59.34 331 ALA B O 1
ATOM 5605 N N . CYS B 1 336 ? 29.357 74.215 17.366 1 57.08 332 CYS B N 1
ATOM 5606 C CA . CYS B 1 336 ? 27.899 74.314 17.435 1 56.23 332 CYS B CA 1
ATOM 5607 C C . CYS B 1 336 ? 27.303 74.466 16.053 1 57.52 332 CYS B C 1
ATOM 5608 O O . CYS B 1 336 ? 26.286 73.847 15.761 1 57.63 332 CYS B O 1
ATOM 5611 N N . ILE B 1 337 ? 27.944 75.299 15.21 1 58.17 333 ILE B N 1
ATOM 5612 C CA . ILE B 1 337 ? 27.577 75.639 13.833 1 59.65 333 ILE B CA 1
ATOM 5613 C C . ILE B 1 337 ? 27.436 74.39 12.913 1 60.62 333 ILE B C 1
ATOM 5614 O O . ILE B 1 337 ? 26.781 74.451 11.875 1 60.62 333 ILE B O 1
ATOM 5619 N N . GLN B 1 338 ? 28.014 73.257 13.318 1 60.88 334 GLN B N 1
ATOM 5620 C CA . GLN B 1 338 ? 27.917 72.024 12.554 1 60.81 334 GLN B CA 1
ATOM 5621 C C . GLN B 1 338 ? 26.485 71.428 12.618 1 59.49 334 GLN B C 1
ATOM 5622 O O . GLN B 1 338 ? 26.088 70.721 11.699 1 59.44 334 GLN B O 1
ATOM 5628 N N . CYS B 1 339 ? 25.695 71.758 13.672 1 57.96 335 CYS B N 1
ATOM 5629 C CA . CYS B 1 339 ? 24.299 71.324 13.822 1 56.65 335 CYS B CA 1
ATOM 5630 C C . CYS B 1 339 ? 23.364 72.54 13.779 1 56.1 335 CYS B C 1
ATOM 5631 O O . CYS B 1 339 ? 22.275 72.464 13.236 1 56.53 335 CYS B O 1
ATOM 5634 N N . HIS B 1 340 ? 23.757 73.632 14.426 1 55.32 336 HIS B N 1
ATOM 5635 C CA . HIS B 1 340 ? 22.96 74.845 14.584 1 54.75 336 HIS B CA 1
ATOM 5636 C C . HIS B 1 340 ? 23.013 75.83 13.433 1 56.08 336 HIS B C 1
ATOM 5637 O O . HIS B 1 340 ? 24.099 76.185 12.973 1 56.28 336 HIS B O 1
ATOM 5644 N N . THR B 1 341 ? 21.829 76.329 13.016 1 56.57 337 THR B N 1
ATOM 5645 C CA . THR B 1 341 ? 21.699 77.332 11.965 1 57.82 337 THR B CA 1
ATOM 5646 C C . THR B 1 341 ? 21.634 78.788 12.504 1 58.18 337 THR B C 1
ATOM 5647 O O . THR B 1 341 ? 21.626 79.734 11.709 1 59.25 337 THR B O 1
ATOM 5651 N N . GLU B 1 342 ? 21.549 78.966 13.813 1 57.3 338 GLU B N 1
ATOM 5652 C CA . GLU B 1 342 ? 21.447 80.281 14.435 1 57.38 338 GLU B CA 1
ATOM 5653 C C . GLU B 1 342 ? 22.774 81.005 14.503 1 57.97 338 GLU B C 1
ATOM 5654 O O . GLU B 1 342 ? 23.797 80.356 14.715 1 58.4 338 GLU B O 1
ATOM 5660 N N . LYS B 1 343 ? 22.744 82.366 14.477 1 57.76 339 LYS B N 1
ATOM 5661 C CA . LYS B 1 343 ? 23.919 83.237 14.643 1 57.78 339 LYS B CA 1
ATOM 5662 C C . LYS B 1 343 ? 24.732 82.802 15.901 1 57.22 339 LYS B C 1
ATOM 5663 O O . LYS B 1 343 ? 24.143 82.5 16.941 1 56.66 339 LYS B O 1
ATOM 5669 N N . PRO B 1 344 ? 26.075 82.842 15.842 1 56.65 340 PRO B N 1
ATOM 5670 C CA . PRO B 1 344 ? 26.877 82.493 17.027 1 56.13 340 PRO B CA 1
ATOM 5671 C C . PRO B 1 344 ? 26.555 83.38 18.236 1 55.62 340 PRO B C 1
ATOM 5672 O O . PRO B 1 344 ? 26.628 82.91 19.361 1 54.75 340 PRO B O 1
ATOM 5676 N N . GLU B 1 345 ? 26.131 84.639 18.002 1 55.54 341 GLU B N 1
ATOM 5677 C CA . GLU B 1 345 ? 25.753 85.522 19.09 1 55.93 341 GLU B CA 1
ATOM 5678 C C . GLU B 1 345 ? 24.474 85.018 19.787 1 55.45 341 GLU B C 1
ATOM 5679 O O . GLU B 1 345 ? 24.358 85.117 21.012 1 55.42 341 GLU B O 1
ATOM 5685 N N . TRP B 1 346 ? 23.544 84.414 19.016 1 54.33 342 TRP B N 1
ATOM 5686 C CA . TRP B 1 346 ? 22.33 83.838 19.586 1 53.02 342 TRP B CA 1
ATOM 5687 C C . TRP B 1 346 ? 22.706 82.656 20.465 1 51.59 342 TRP B C 1
ATOM 5688 O O . TRP B 1 346 ? 22.194 82.545 21.567 1 51.57 342 TRP B O 1
ATOM 5699 N N . LEU B 1 347 ? 23.602 81.78 19.987 1 50.71 343 LEU B N 1
ATOM 5700 C CA . LEU B 1 347 ? 24.027 80.61 20.752 1 50.31 343 LEU B CA 1
ATOM 5701 C C . LEU B 1 347 ? 24.804 81.028 22.01 1 50.45 343 LEU B C 1
ATOM 5702 O O . LEU B 1 347 ? 24.564 80.452 23.073 1 50.29 343 LEU B O 1
ATOM 5707 N N . ARG B 1 348 ? 25.651 82.09 21.929 1 50.22 344 ARG B N 1
ATOM 5708 C CA . ARG B 1 348 ? 26.363 82.601 23.114 1 50.6 344 ARG B CA 1
ATOM 5709 C C . ARG B 1 348 ? 25.349 83.05 24.177 1 49.99 344 ARG B C 1
ATOM 5710 O O . ARG B 1 348 ? 25.437 82.613 25.324 1 50.51 344 ARG B O 1
ATOM 5718 N N . ASP B 1 349 ? 24.343 83.84 23.764 1 49.1 345 ASP B N 1
ATOM 5719 C CA . ASP B 1 349 ? 23.31 84.348 24.654 1 49.23 345 ASP B CA 1
ATOM 5720 C C . ASP B 1 349 ? 22.417 83.263 25.264 1 48.11 345 ASP B C 1
ATOM 5721 O O . ASP B 1 349 ? 21.904 83.462 26.362 1 47.93 345 ASP B O 1
ATOM 5726 N N . GLN B 1 350 ? 22.252 82.117 24.579 1 46.65 346 GLN B N 1
ATOM 5727 C CA . GLN B 1 350 ? 21.468 81.017 25.126 1 45.2 346 GLN B CA 1
ATOM 5728 C C . GLN B 1 350 ? 22.267 80.274 26.179 1 43.01 346 GLN B C 1
ATOM 5729 O O . GLN B 1 350 ? 21.704 79.883 27.192 1 43.28 346 GLN B O 1
ATOM 5735 N N . VAL B 1 351 ? 23.581 80.094 25.971 1 41.18 347 VAL B N 1
ATOM 5736 C CA . VAL B 1 351 ? 24.449 79.463 26.966 1 40.18 347 VAL B CA 1
ATOM 5737 C C . VAL B 1 351 ? 24.475 80.335 28.212 1 39.33 347 VAL B C 1
ATOM 5738 O O . VAL B 1 351 ? 24.299 79.833 29.304 1 39.5 347 VAL B O 1
ATOM 5742 N N . ILE B 1 352 ? 24.642 81.647 28.041 1 38.61 348 ILE B N 1
ATOM 5743 C CA . ILE B 1 352 ? 24.639 82.586 29.146 1 37.94 348 ILE B CA 1
ATOM 5744 C C . ILE B 1 352 ? 23.305 82.546 29.903 1 37.21 348 ILE B C 1
ATOM 5745 O O . ILE B 1 352 ? 23.329 82.505 31.119 1 37.42 348 ILE B O 1
ATOM 5750 N N . ALA B 1 353 ? 22.154 82.493 29.204 1 36.34 349 ALA B N 1
ATOM 5751 C CA . ALA B 1 353 ? 20.844 82.42 29.866 1 36.01 349 ALA B CA 1
ATOM 5752 C C . ALA B 1 353 ? 20.699 81.134 30.696 1 35.59 349 ALA B C 1
ATOM 5753 O O . ALA B 1 353 ? 20.125 81.175 31.774 1 35.53 349 ALA B O 1
ATOM 5755 N N . ILE B 1 354 ? 21.239 80.004 30.213 1 35.1 350 ILE B N 1
ATOM 5756 C CA . ILE B 1 354 ? 21.222 78.733 30.939 1 34.57 350 ILE B CA 1
ATOM 5757 C C . ILE B 1 354 ? 22.121 78.839 32.17 1 34.31 350 ILE B C 1
ATOM 5758 O O . ILE B 1 354 ? 21.726 78.434 33.264 1 34.67 350 ILE B O 1
ATOM 5763 N N . GLN B 1 355 ? 23.329 79.358 31.983 1 33.48 351 GLN B N 1
ATOM 5764 C CA . GLN B 1 355 ? 24.278 79.522 33.071 1 33.83 351 GLN B CA 1
ATOM 5765 C C . GLN B 1 355 ? 23.779 80.515 34.147 1 34.47 351 GLN B C 1
ATOM 5766 O O . GLN B 1 355 ? 23.925 80.232 35.331 1 34.71 351 GLN B O 1
ATOM 5772 N N . ASP B 1 356 ? 23.135 81.621 33.754 1 34.74 352 ASP B N 1
ATOM 5773 C CA . ASP B 1 356 ? 22.588 82.606 34.699 1 35.73 352 ASP B CA 1
ATOM 5774 C C . ASP B 1 356 ? 21.439 81.992 35.507 1 36.05 352 ASP B C 1
ATOM 5775 O O . ASP B 1 356 ? 21.307 82.275 36.692 1 36.34 352 ASP B O 1
ATOM 5780 N N . ARG B 1 357 ? 20.616 81.149 34.868 1 35.8 353 ARG B N 1
ATOM 5781 C CA . ARG B 1 357 ? 19.505 80.441 35.503 1 35.96 353 ARG B CA 1
ATOM 5782 C C . ARG B 1 357 ? 20.081 79.45 36.524 1 34.78 353 ARG B C 1
ATOM 5783 O O . ARG B 1 357 ? 19.593 79.375 37.65 1 35.33 353 ARG B O 1
ATOM 5791 N N . THR B 1 358 ? 21.139 78.711 36.142 1 32.75 354 THR B N 1
ATOM 5792 C CA . THR B 1 358 ? 21.738 77.73 37.029 1 31.84 354 THR B CA 1
ATOM 5793 C C . THR B 1 358 ? 22.389 78.404 38.225 1 31.7 354 THR B C 1
ATOM 5794 O O . THR B 1 358 ? 22.228 77.911 39.342 1 31.41 354 THR B O 1
ATOM 5798 N N . VAL B 1 359 ? 23.094 79.537 38.007 1 31.19 355 VAL B N 1
ATOM 5799 C CA . VAL B 1 359 ? 23.727 80.301 39.084 1 31.23 355 VAL B CA 1
ATOM 5800 C C . VAL B 1 359 ? 22.652 80.808 40.066 1 31.76 355 VAL B C 1
ATOM 5801 O O . VAL B 1 359 ? 22.824 80.714 41.28 1 31.51 355 VAL B O 1
ATOM 5805 N N . SER B 1 360 ? 21.518 81.266 39.536 1 31.94 356 SER B N 1
ATOM 5806 C CA . SER B 1 360 ? 20.389 81.746 40.322 1 32.45 356 SER B CA 1
ATOM 5807 C C . SER B 1 360 ? 19.878 80.641 41.249 1 32.3 356 SER B C 1
ATOM 5808 O O . SER B 1 360 ? 19.671 80.885 42.437 1 33.49 356 SER B O 1
ATOM 5811 N N . LEU B 1 361 ? 19.714 79.42 40.728 1 30.83 357 LEU B N 1
ATOM 5812 C CA . LEU B 1 361 ? 19.269 78.287 41.533 1 29.8 357 LEU B CA 1
ATOM 5813 C C . LEU B 1 361 ? 20.333 77.783 42.498 1 28 357 LEU B C 1
ATOM 5814 O O . LEU B 1 361 ? 19.982 77.242 43.539 1 28.22 357 LEU B O 1
ATOM 5819 N N . MET B 1 362 ? 21.617 77.948 42.162 1 26.72 358 MET B N 1
ATOM 5820 C CA . MET B 1 362 ? 22.734 77.564 43.023 1 26.56 358 MET B CA 1
ATOM 5821 C C . MET B 1 362 ? 22.741 78.436 44.273 1 27.05 358 MET B C 1
ATOM 5822 O O . MET B 1 362 ? 23.012 77.936 45.363 1 27.14 358 MET B O 1
ATOM 5827 N N . LEU B 1 363 ? 22.465 79.74 44.117 1 27.17 359 LEU B N 1
ATOM 5828 C CA . LEU B 1 363 ? 22.421 80.664 45.235 1 27.82 359 LEU B CA 1
ATOM 5829 C C . LEU B 1 363 ? 21.184 80.403 46.075 1 27.14 359 LEU B C 1
ATOM 5830 O O . LEU B 1 363 ? 21.313 80.334 47.288 1 27.72 359 LEU B O 1
ATOM 5835 N N . ARG B 1 364 ? 20.001 80.164 45.449 1 26.24 360 ARG B N 1
ATOM 5836 C CA . ARG B 1 364 ? 18.761 79.847 46.174 1 25.97 360 ARG B CA 1
ATOM 5837 C C . ARG B 1 364 ? 18.955 78.6 47.036 1 24.4 360 ARG B C 1
ATOM 5838 O O . ARG B 1 364 ? 18.731 78.669 48.245 1 24.87 360 ARG B O 1
ATOM 5846 N N . SER B 1 365 ? 19.383 77.473 46.425 1 22.02 361 SER B N 1
ATOM 5847 C CA . SER B 1 365 ? 19.576 76.202 47.113 1 20.62 361 SER B CA 1
ATOM 5848 C C . SER B 1 365 ? 20.764 76.206 48.092 1 20.02 361 SER B C 1
ATOM 5849 O O . SER B 1 365 ? 20.687 75.559 49.138 1 20.65 361 SER B O 1
ATOM 5852 N N . GLY B 1 366 ? 21.827 76.941 47.759 1 19.17 362 GLY B N 1
ATOM 5853 C CA . GLY B 1 366 ? 23.025 77.052 48.579 1 18.99 362 GLY B CA 1
ATOM 5854 C C . GLY B 1 366 ? 22.78 77.855 49.838 1 18.54 362 GLY B C 1
ATOM 5855 O O . GLY B 1 366 ? 23.195 77.445 50.92 1 18.7 362 GLY B O 1
ATOM 5856 N N . TYR B 1 367 ? 22.063 78.983 49.718 1 17.73 363 TYR B N 1
ATOM 5857 C CA . TYR B 1 367 ? 21.723 79.779 50.894 1 17.66 363 TYR B CA 1
ATOM 5858 C C . TYR B 1 367 ? 20.682 79.05 51.76 1 17.25 363 TYR B C 1
ATOM 5859 O O . TYR B 1 367 ? 20.724 79.184 52.983 1 17.35 363 TYR B O 1
ATOM 5868 N N . ALA B 1 368 ? 19.785 78.24 51.14 1 15.99 364 ALA B N 1
ATOM 5869 C CA . ALA B 1 368 ? 18.819 77.466 51.901 1 14.59 364 ALA B CA 1
ATOM 5870 C C . ALA B 1 368 ? 19.552 76.354 52.678 1 14.58 364 ALA B C 1
ATOM 5871 O O . ALA B 1 368 ? 19.276 76.144 53.859 1 14.3 364 ALA B O 1
ATOM 5873 N N . THR B 1 369 ? 20.533 75.688 52.041 1 14.72 365 THR B N 1
ATOM 5874 C CA . THR B 1 369 ? 21.32 74.614 52.665 1 14.38 365 THR B CA 1
ATOM 5875 C C . THR B 1 369 ? 22.227 75.185 53.762 1 14.38 365 THR B C 1
ATOM 5876 O O . THR B 1 369 ? 22.358 74.576 54.81 1 13.87 365 THR B O 1
ATOM 5880 N N . ALA B 1 370 ? 22.809 76.377 53.544 1 15.22 366 ALA B N 1
ATOM 5881 C CA . ALA B 1 370 ? 23.646 77.027 54.568 1 15.77 366 ALA B CA 1
ATOM 5882 C C . ALA B 1 370 ? 22.794 77.394 55.781 1 16.34 366 ALA B C 1
ATOM 5883 O O . ALA B 1 370 ? 23.268 77.291 56.91 1 17.24 366 ALA B O 1
ATOM 5885 N N . THR B 1 371 ? 21.525 77.802 55.567 1 16.04 367 THR B N 1
ATOM 5886 C CA . THR B 1 371 ? 20.611 78.127 56.663 1 15.76 367 THR B CA 1
ATOM 5887 C C . THR B 1 371 ? 20.418 76.896 57.565 1 15.24 367 THR B C 1
ATOM 5888 O O . THR B 1 371 ? 20.542 77.01 58.776 1 15.37 367 THR B O 1
ATOM 5892 N N . VAL B 1 372 ? 20.189 75.718 56.968 1 14.79 368 VAL B N 1
ATOM 5893 C CA . VAL B 1 372 ? 20.025 74.478 57.719 1 15.63 368 VAL B CA 1
ATOM 5894 C C . VAL B 1 372 ? 21.267 74.147 58.516 1 16.86 368 VAL B C 1
ATOM 5895 O O . VAL B 1 372 ? 21.164 73.885 59.709 1 16.6 368 VAL B O 1
ATOM 5899 N N . ALA B 1 373 ? 22.468 74.214 57.875 1 17.6 369 ALA B N 1
ATOM 5900 C CA . ALA B 1 373 ? 23.732 73.945 58.557 1 17.67 369 ALA B CA 1
ATOM 5901 C C . ALA B 1 373 ? 23.907 74.888 59.747 1 18.05 369 ALA B C 1
ATOM 5902 O O . ALA B 1 373 ? 24.318 74.448 60.82 1 17.96 369 ALA B O 1
ATOM 5904 N N . LYS B 1 374 ? 23.567 76.173 59.572 1 18.1 370 LYS B N 1
ATOM 5905 C CA . LYS B 1 374 ? 23.684 77.147 60.651 1 18.74 370 LYS B CA 1
ATOM 5906 C C . LYS B 1 374 ? 22.713 76.799 61.8 1 19.08 370 LYS B C 1
ATOM 5907 O O . LYS B 1 374 ? 23.056 76.986 62.972 1 18.81 370 LYS B O 1
ATOM 5913 N N . LEU B 1 375 ? 21.522 76.253 61.474 1 18.56 371 LEU B N 1
ATOM 5914 C CA . LEU B 1 375 ? 20.567 75.841 62.489 1 18.64 371 LEU B CA 1
ATOM 5915 C C . LEU B 1 375 ? 21.028 74.582 63.233 1 17.9 371 LEU B C 1
ATOM 5916 O O . LEU B 1 375 ? 20.745 74.466 64.426 1 17.76 371 LEU B O 1
ATOM 5921 N N . PHE B 1 376 ? 21.774 73.675 62.569 1 17.2 372 PHE B N 1
ATOM 5922 C CA . PHE B 1 376 ? 22.374 72.515 63.239 1 18.12 372 PHE B CA 1
ATOM 5923 C C . PHE B 1 376 ? 23.424 73.008 64.236 1 20.5 372 PHE B C 1
ATOM 5924 O O . PHE B 1 376 ? 23.478 72.487 65.335 1 20.9 372 PHE B O 1
ATOM 5932 N N . GLU B 1 377 ? 24.239 74.019 63.861 1 21.23 373 GLU B N 1
ATOM 5933 C CA . GLU B 1 377 ? 25.202 74.628 64.756 1 22.85 373 GLU B CA 1
ATOM 5934 C C . GLU B 1 377 ? 24.494 75.231 65.987 1 23.66 373 GLU B C 1
ATOM 5935 O O . GLU B 1 377 ? 24.982 75.044 67.097 1 23.74 373 GLU B O 1
ATOM 5941 N N . LYS B 1 378 ? 23.31 75.897 65.809 1 23.97 374 LYS B N 1
ATOM 5942 C CA . LYS B 1 378 ? 22.538 76.437 66.938 1 24.05 374 LYS B CA 1
ATOM 5943 C C . LYS B 1 378 ? 21.975 75.314 67.778 1 22.76 374 LYS B C 1
ATOM 5944 O O . LYS B 1 378 ? 21.946 75.439 68.987 1 23.13 374 LYS B O 1
ATOM 5950 N N . ALA B 1 379 ? 21.516 74.224 67.149 1 21.76 375 ALA B N 1
ATOM 5951 C CA . ALA B 1 379 ? 20.955 73.098 67.873 1 21.7 375 ALA B CA 1
ATOM 5952 C C . ALA B 1 379 ? 22.043 72.438 68.73 1 21.98 375 ALA B C 1
ATOM 5953 O O . ALA B 1 379 ? 21.765 72.092 69.876 1 21.85 375 ALA B O 1
ATOM 5955 N N . HIS B 1 380 ? 23.281 72.316 68.205 1 21.78 376 HIS B N 1
ATOM 5956 C CA . HIS B 1 380 ? 24.394 71.737 68.952 1 22.96 376 HIS B CA 1
ATOM 5957 C C . HIS B 1 380 ? 24.82 72.626 70.111 1 24.47 376 HIS B C 1
ATOM 5958 O O . HIS B 1 380 ? 25.123 72.118 71.202 1 24.97 376 HIS B O 1
ATOM 5965 N N . ALA B 1 381 ? 24.812 73.951 69.899 1 25.21 377 ALA B N 1
ATOM 5966 C CA . ALA B 1 381 ? 25.135 74.877 70.989 1 27.02 377 ALA B CA 1
ATOM 5967 C C . ALA B 1 381 ? 24.05 74.814 72.052 1 28.42 377 ALA B C 1
ATOM 5968 O O . ALA B 1 381 ? 24.375 74.93 73.22 1 29.89 377 ALA B O 1
ATOM 5970 N N . ALA B 1 382 ? 22.782 74.59 71.676 1 28.45 378 ALA B N 1
ATOM 5971 C CA . ALA B 1 382 ? 21.68 74.469 72.633 1 29.08 378 ALA B CA 1
ATOM 5972 C C . ALA B 1 382 ? 21.872 73.195 73.45 1 29.58 378 ALA B C 1
ATOM 5973 O O . ALA B 1 382 ? 21.751 73.252 74.671 1 29.54 378 ALA B O 1
ATOM 5975 N N . GLN B 1 383 ? 22.242 72.076 72.804 1 30.52 379 GLN B N 1
ATOM 5976 C CA . GLN B 1 383 ? 22.502 70.816 73.504 1 31.83 379 GLN B CA 1
ATOM 5977 C C . GLN B 1 383 ? 23.664 70.964 74.477 1 33.59 379 GLN B C 1
ATOM 5978 O O . GLN B 1 383 ? 23.577 70.45 75.587 1 34.66 379 GLN B O 1
ATOM 5984 N N . ALA B 1 384 ? 24.725 71.706 74.103 1 34.2 380 ALA B N 1
ATOM 5985 C CA . ALA B 1 384 ? 25.881 71.946 74.984 1 35.52 380 ALA B CA 1
ATOM 5986 C C . ALA B 1 384 ? 25.523 72.748 76.249 1 36.75 380 ALA B C 1
ATOM 5987 O O . ALA B 1 384 ? 26.259 72.699 77.228 1 37.45 380 ALA B O 1
ATOM 5989 N N . GLN B 1 385 ? 24.425 73.512 76.21 1 37.2 381 GLN B N 1
ATOM 5990 C CA . GLN B 1 385 ? 23.882 74.268 77.341 1 38.26 381 GLN B CA 1
ATOM 5991 C C . GLN B 1 385 ? 22.883 73.439 78.166 1 37.79 381 GLN B C 1
ATOM 5992 O O . GLN B 1 385 ? 22.286 73.993 79.084 1 38.58 381 GLN B O 1
ATOM 5998 N N . GLY B 1 386 ? 22.657 72.174 77.823 1 36.82 382 GLY B N 1
ATOM 5999 C CA . GLY B 1 386 ? 21.719 71.343 78.559 1 37.26 382 GLY B CA 1
ATOM 6000 C C . GLY B 1 386 ? 20.288 71.411 78.063 1 36.97 382 GLY B C 1
ATOM 6001 O O . GLY B 1 386 ? 19.4 70.837 78.699 1 36.96 382 GLY B O 1
ATOM 6002 N N . LYS B 1 387 ? 20.046 72.077 76.92 1 36.32 383 LYS B N 1
ATOM 6003 C CA . LYS B 1 387 ? 18.691 72.128 76.351 1 36.21 383 LYS B CA 1
ATOM 6004 C C . LYS B 1 387 ? 18.446 70.861 75.537 1 35.18 383 LYS B C 1
ATOM 6005 O O . LYS B 1 387 ? 19.363 70.379 74.897 1 35.39 383 LYS B O 1
ATOM 6011 N N . GLN B 1 388 ? 17.24 70.302 75.581 1 34.58 384 GLN B N 1
ATOM 6012 C CA . GLN B 1 388 ? 16.933 69.083 74.839 1 34.62 384 GLN B CA 1
ATOM 6013 C C . GLN B 1 388 ? 16.394 69.445 73.482 1 33.03 384 GLN B C 1
ATOM 6014 O O . GLN B 1 388 ? 15.482 70.254 73.373 1 33.54 384 GLN B O 1
ATOM 6020 N N . ILE B 1 389 ? 16.969 68.875 72.45 1 31.48 385 ILE B N 1
ATOM 6021 C CA . ILE B 1 389 ? 16.509 69.076 71.088 1 30.25 385 ILE B CA 1
ATOM 6022 C C . ILE B 1 389 ? 15.795 67.786 70.698 1 29.69 385 ILE B C 1
ATOM 6023 O O . ILE B 1 389 ? 16.393 66.724 70.812 1 30.83 385 ILE B O 1
ATOM 6028 N N . ASP B 1 390 ? 14.509 67.868 70.299 1 27.58 386 ASP B N 1
ATOM 6029 C CA . ASP B 1 390 ? 13.683 66.731 69.879 1 25.48 386 ASP B CA 1
ATOM 6030 C C . ASP B 1 390 ? 14.407 65.845 68.847 1 23.44 386 ASP B C 1
ATOM 6031 O O . ASP B 1 390 ? 14.725 66.29 67.746 1 22.58 386 ASP B O 1
ATOM 6036 N N . LYS B 1 391 ? 14.682 64.6 69.235 1 22.61 387 LYS B N 1
ATOM 6037 C CA . LYS B 1 391 ? 15.398 63.608 68.429 1 22.7 387 LYS B CA 1
ATOM 6038 C C . LYS B 1 391 ? 14.737 63.309 67.067 1 21.65 387 LYS B C 1
ATOM 6039 O O . LYS B 1 391 ? 15.428 63.219 66.057 1 21.71 387 LYS B O 1
ATOM 6045 N N . ALA B 1 392 ? 13.421 63.143 67.046 1 20.79 388 ALA B N 1
ATOM 6046 C CA . ALA B 1 392 ? 12.692 62.833 65.83 1 19.96 388 ALA B CA 1
ATOM 6047 C C . ALA B 1 392 ? 12.826 63.968 64.8 1 19.17 388 ALA B C 1
ATOM 6048 O O . ALA B 1 392 ? 13.047 63.705 63.616 1 18.6 388 ALA B O 1
ATOM 6050 N N . LEU B 1 393 ? 12.715 65.223 65.262 1 18.76 389 LEU B N 1
ATOM 6051 C CA . LEU B 1 393 ? 12.831 66.392 64.399 1 17.93 389 LEU B CA 1
ATOM 6052 C C . LEU B 1 393 ? 14.259 66.526 63.895 1 18.14 389 LEU B C 1
ATOM 6053 O O . LEU B 1 393 ? 14.472 66.76 62.709 1 18.24 389 LEU B O 1
ATOM 6058 N N . TYR B 1 394 ? 15.237 66.344 64.794 1 17.6 390 TYR B N 1
ATOM 6059 C CA . TYR B 1 394 ? 16.649 66.424 64.45 1 16.88 390 TYR B CA 1
ATOM 6060 C C . TYR B 1 394 ? 17.06 65.357 63.42 1 16.06 390 TYR B C 1
ATOM 6061 O O . TYR B 1 394 ? 17.704 65.692 62.425 1 14.74 390 TYR B O 1
ATOM 6070 N N . ASP B 1 395 ? 16.7 64.076 63.654 1 16.51 391 ASP B N 1
ATOM 6071 C CA . ASP B 1 395 ? 17.107 63 62.733 1 16.74 391 ASP B CA 1
ATOM 6072 C C . ASP B 1 395 ? 16.527 63.175 61.353 1 16.14 391 ASP B C 1
ATOM 6073 O O . ASP B 1 395 ? 17.212 62.914 60.37 1 17.03 391 ASP B O 1
ATOM 6078 N N . ARG B 1 396 ? 15.269 63.608 61.267 1 15.63 392 ARG B N 1
ATOM 6079 C CA . ARG B 1 396 ? 14.622 63.812 59.97 1 14.54 392 ARG B CA 1
ATOM 6080 C C . ARG B 1 396 ? 15.271 64.985 59.248 1 14.4 392 ARG B C 1
ATOM 6081 O O . ARG B 1 396 ? 15.579 64.885 58.058 1 15.26 392 ARG B O 1
ATOM 6089 N N . ALA B 1 397 ? 15.545 66.074 59.976 1 14.49 393 ALA B N 1
ATOM 6090 C CA . ALA B 1 397 ? 16.226 67.244 59.417 1 14.49 393 ALA B CA 1
ATOM 6091 C C . ALA B 1 397 ? 17.613 66.883 58.9 1 14.83 393 ALA B C 1
ATOM 6092 O O . ALA B 1 397 ? 18.014 67.392 57.861 1 14.26 393 ALA B O 1
ATOM 6094 N N . LYS B 1 398 ? 18.36 66.011 59.615 1 15.08 394 LYS B N 1
ATOM 6095 C CA . LYS B 1 398 ? 19.706 65.628 59.158 1 15.31 394 LYS B CA 1
ATOM 6096 C C . LYS B 1 398 ? 19.655 64.835 57.868 1 15.97 394 LYS B C 1
ATOM 6097 O O . LYS B 1 398 ? 20.43 65.065 56.938 1 16.47 394 LYS B O 1
ATOM 6103 N N . ASP B 1 399 ? 18.719 63.931 57.791 1 16.64 395 ASP B N 1
ATOM 6104 C CA . ASP B 1 399 ? 18.519 63.086 56.619 1 18.29 395 ASP B CA 1
ATOM 6105 C C . ASP B 1 399 ? 18.165 63.962 55.39 1 17.88 395 ASP B C 1
ATOM 6106 O O . ASP B 1 399 ? 18.799 63.847 54.349 1 19.41 395 ASP B O 1
ATOM 6111 N N . LEU B 1 400 ? 17.275 64.935 55.559 1 16.26 396 LEU B N 1
ATOM 6112 C CA . LEU B 1 400 ? 16.886 65.846 54.487 1 15.29 396 LEU B CA 1
ATOM 6113 C C . LEU B 1 400 ? 18.04 66.786 54.108 1 15.86 396 LEU B C 1
ATOM 6114 O O . LEU B 1 400 ? 18.192 67.128 52.937 1 16.41 396 LEU B O 1
ATOM 6119 N N . TYR B 1 401 ? 18.807 67.251 55.109 1 15.63 397 TYR B N 1
ATOM 6120 C CA . TYR B 1 401 ? 19.933 68.163 54.934 1 15.5 397 TYR B CA 1
ATOM 6121 C C . TYR B 1 401 ? 21.006 67.542 54.033 1 17.12 397 TYR B C 1
ATOM 6122 O O . TYR B 1 401 ? 21.552 68.237 53.174 1 17.44 397 TYR B O 1
ATOM 6131 N N . GLU B 1 402 ? 21.348 66.262 54.264 1 16.84 398 GLU B N 1
ATOM 6132 C CA . GLU B 1 402 ? 22.341 65.595 53.456 1 16.42 398 GLU B CA 1
ATOM 6133 C C . GLU B 1 402 ? 21.857 65.447 52.011 1 16.34 398 GLU B C 1
ATOM 6134 O O . GLU B 1 402 ? 22.654 65.576 51.085 1 17.39 398 GLU B O 1
ATOM 6140 N N . GLU B 1 403 ? 20.556 65.251 51.807 1 15.23 399 GLU B N 1
ATOM 6141 C CA . GLU B 1 403 ? 19.975 65.171 50.471 1 15.12 399 GLU B CA 1
ATOM 6142 C C . GLU B 1 403 ? 20.139 66.516 49.738 1 16.15 399 GLU B C 1
ATOM 6143 O O . GLU B 1 403 ? 20.487 66.539 48.562 1 16.48 399 GLU B O 1
ATOM 6149 N N . ALA B 1 404 ? 19.96 67.626 50.456 1 16.29 400 ALA B N 1
ATOM 6150 C CA . ALA B 1 404 ? 20.121 68.968 49.91 1 16.23 400 ALA B CA 1
ATOM 6151 C C . ALA B 1 404 ? 21.602 69.286 49.614 1 15.93 400 ALA B C 1
ATOM 6152 O O . ALA B 1 404 ? 21.908 69.808 48.554 1 15.85 400 ALA B O 1
ATOM 6154 N N . PHE B 1 405 ? 22.504 68.992 50.575 1 15.69 401 PHE B N 1
ATOM 6155 C CA . PHE B 1 405 ? 23.92 69.283 50.498 1 15.99 401 PHE B CA 1
ATOM 6156 C C . PHE B 1 405 ? 24.577 68.616 49.29 1 15.49 401 PHE B C 1
ATOM 6157 O O . PHE B 1 405 ? 25.253 69.299 48.52 1 15.34 401 PHE B O 1
ATOM 6165 N N . TYR B 1 406 ? 24.385 67.294 49.129 1 14.7 402 TYR B N 1
ATOM 6166 C CA . TYR B 1 406 ? 25.001 66.586 48.01 1 14.67 402 TYR B CA 1
ATOM 6167 C C . TYR B 1 406 ? 24.521 67.08 46.648 1 15.35 402 TYR B C 1
ATOM 6168 O O . TYR B 1 406 ? 25.302 67.052 45.703 1 16.33 402 TYR B O 1
ATOM 6177 N N . ARG B 1 407 ? 23.272 67.569 46.548 1 14.68 403 ARG B N 1
ATOM 6178 C CA . ARG B 1 407 ? 22.716 68.116 45.314 1 14.06 403 ARG B CA 1
ATOM 6179 C C . ARG B 1 407 ? 23.331 69.489 44.969 1 14.91 403 ARG B C 1
ATOM 6180 O O . ARG B 1 407 ? 23.514 69.789 43.793 1 15.34 403 ARG B O 1
ATOM 6188 N N . CYS B 1 408 ? 23.668 70.309 45.986 1 15.16 404 CYS B N 1
ATOM 6189 C CA . CYS B 1 408 ? 24.33 71.599 45.81 1 15.96 404 CYS B CA 1
ATOM 6190 C C . CYS B 1 408 ? 25.73 71.333 45.234 1 17.42 404 CYS B C 1
ATOM 6191 O O . CYS B 1 408 ? 26.157 72.023 44.299 1 18.2 404 CYS B O 1
ATOM 6194 N N . VAL B 1 409 ? 26.456 70.336 45.806 1 16.98 405 VAL B N 1
ATOM 6195 C CA . VAL B 1 409 ? 27.802 69.973 45.371 1 16 405 VAL B CA 1
ATOM 6196 C C . VAL B 1 409 ? 27.736 69.398 43.967 1 16.5 405 VAL B C 1
ATOM 6197 O O . VAL B 1 409 ? 28.477 69.849 43.111 1 17.47 405 VAL B O 1
ATOM 6201 N N . PHE B 1 410 ? 26.814 68.467 43.704 1 16.04 406 PHE B N 1
ATOM 6202 C CA . PHE B 1 410 ? 26.646 67.839 42.395 1 16.71 406 PHE B CA 1
ATOM 6203 C C . PHE B 1 410 ? 26.571 68.857 41.23 1 18.25 406 PHE B C 1
ATOM 6204 O O . PHE B 1 410 ? 27.344 68.737 40.287 1 18.76 406 PHE B O 1
ATOM 6212 N N . ILE B 1 411 ? 25.66 69.85 41.291 1 18.77 407 ILE B N 1
ATOM 6213 C CA . ILE B 1 411 ? 25.55 70.83 40.21 1 19.87 407 ILE B CA 1
ATOM 6214 C C . ILE B 1 411 ? 26.656 71.878 40.293 1 21.27 407 ILE B C 1
ATOM 6215 O O . ILE B 1 411 ? 27.211 72.251 39.265 1 22.67 407 ILE B O 1
ATOM 6220 N N . GLY B 1 412 ? 27.007 72.295 41.506 1 21.05 408 GLY B N 1
ATOM 6221 C CA . GLY B 1 412 ? 28.027 73.311 41.736 1 21.4 408 GLY B CA 1
ATOM 6222 C C . GLY B 1 412 ? 29.415 72.939 41.273 1 21.72 408 GLY B C 1
ATOM 6223 O O . GLY B 1 412 ? 30.15 73.788 40.79 1 22.66 408 GLY B O 1
ATOM 6224 N N . ALA B 1 413 ? 29.79 71.675 41.431 1 21.46 409 ALA B N 1
ATOM 6225 C CA . ALA B 1 413 ? 31.097 71.171 41.022 1 21.84 409 ALA B CA 1
ATOM 6226 C C . ALA B 1 413 ? 31.153 70.829 39.519 1 22.06 409 ALA B C 1
ATOM 6227 O O . ALA B 1 413 ? 32.212 70.469 39.037 1 21.84 409 ALA B O 1
ATOM 6229 N N . GLU B 1 414 ? 30.016 70.883 38.798 1 22.45 410 GLU B N 1
ATOM 6230 C CA . GLU B 1 414 ? 29.952 70.561 37.37 1 23.19 410 GLU B CA 1
ATOM 6231 C C . GLU B 1 414 ? 30.14 71.901 36.615 1 24.24 410 GLU B C 1
ATOM 6232 O O . GLU B 1 414 ? 29.302 72.798 36.687 1 24.54 410 GLU B O 1
ATOM 6238 N N . ASN B 1 415 ? 31.268 72.043 35.948 1 24.66 411 ASN B N 1
ATOM 6239 C CA . ASN B 1 415 ? 31.734 73.286 35.373 1 26.12 411 ASN B CA 1
ATOM 6240 C C . ASN B 1 415 ? 31.112 73.734 34.062 1 25.93 411 ASN B C 1
ATOM 6241 O O . ASN B 1 415 ? 31.531 74.771 33.556 1 26.57 411 ASN B O 1
ATOM 6246 N N . SER B 1 416 ? 30.091 73.037 33.546 1 25.25 412 SER B N 1
ATOM 6247 C CA . SER B 1 416 ? 29.337 73.572 32.406 1 25.17 412 SER B CA 1
ATOM 6248 C C . SER B 1 416 ? 28.256 74.561 32.928 1 26.1 412 SER B C 1
ATOM 6249 O O . SER B 1 416 ? 27.615 75.207 32.107 1 27.16 412 SER B O 1
ATOM 6252 N N . VAL B 1 417 ? 28.032 74.656 34.281 1 25.14 413 VAL B N 1
ATOM 6253 C CA . VAL B 1 417 ? 27.08 75.557 34.927 1 25.17 413 VAL B CA 1
ATOM 6254 C C . VAL B 1 417 ? 25.688 75.361 34.348 1 24.89 413 VAL B C 1
ATOM 6255 O O . VAL B 1 417 ? 25.064 76.305 33.875 1 24.87 413 VAL B O 1
ATOM 6259 N N . GLY B 1 418 ? 25.263 74.104 34.325 1 24.72 414 GLY B N 1
ATOM 6260 C CA . GLY B 1 418 ? 23.97 73.701 33.81 1 25.26 414 GLY B CA 1
ATOM 6261 C C . GLY B 1 418 ? 23.907 73.39 32.332 1 26.29 414 GLY B C 1
ATOM 6262 O O . GLY B 1 418 ? 23.002 72.67 31.931 1 26.55 414 GLY B O 1
ATOM 6263 N N . PHE B 1 419 ? 24.839 73.909 31.501 1 26.88 415 PHE B N 1
ATOM 6264 C CA . PHE B 1 419 ? 24.755 73.707 30.053 1 27.47 415 PHE B CA 1
ATOM 6265 C C . PHE B 1 419 ? 24.71 72.229 29.628 1 26.6 415 PHE B C 1
ATOM 6266 O O . PHE B 1 419 ? 23.994 71.921 28.675 1 26.44 415 PHE B O 1
ATOM 6274 N N . HIS B 1 420 ? 25.44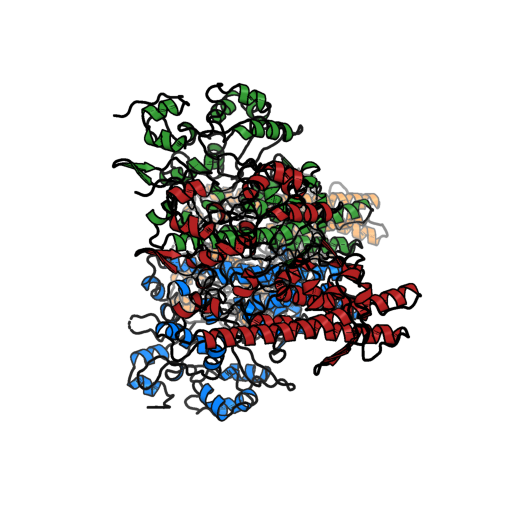 71.321 30.313 1 24.95 416 HIS B N 1
ATOM 6275 C CA . HIS B 1 420 ? 25.45 69.912 29.884 1 23.71 416 HIS B CA 1
ATOM 6276 C C . HIS B 1 420 ? 24.086 69.245 29.978 1 23.69 416 HIS B C 1
ATOM 6277 O O . HIS B 1 420 ? 23.836 68.276 29.28 1 22.62 416 HIS B O 1
ATOM 6284 N N . ASN B 1 421 ? 23.207 69.746 30.861 1 24.68 417 ASN B N 1
ATOM 6285 C CA . ASN B 1 421 ? 21.86 69.207 31.022 1 25.55 417 ASN B CA 1
ATOM 6286 C C . ASN B 1 421 ? 21.036 70.267 31.782 1 26.66 417 ASN B C 1
ATOM 6287 O O . ASN B 1 421 ? 20.892 70.198 33.02 1 26.42 417 ASN B O 1
ATOM 6292 N N . PRO B 1 422 ? 20.558 71.307 31.054 1 26.53 418 PRO B N 1
ATOM 6293 C CA . PRO B 1 422 ? 19.826 72.39 31.735 1 26.18 418 PRO B CA 1
ATOM 6294 C C . PRO B 1 422 ? 18.601 71.939 32.525 1 26.24 418 PRO B C 1
ATOM 6295 O O . PRO B 1 422 ? 18.39 72.43 33.629 1 26.65 418 PRO B O 1
ATOM 6299 N N . THR B 1 423 ? 17.805 71.005 31.98 1 25.84 419 THR B N 1
ATOM 6300 C CA . THR B 1 423 ? 16.6 70.508 32.646 1 25.9 419 THR B CA 1
ATOM 6301 C C . THR B 1 423 ? 16.956 69.763 33.945 1 24.22 419 THR B C 1
ATOM 6302 O O . THR B 1 423 ? 16.302 69.966 34.977 1 23.24 419 THR B O 1
ATOM 6306 N N . GLU B 1 424 ? 17.989 68.923 33.894 1 23.5 420 GLU B N 1
ATOM 6307 C CA . GLU B 1 424 ? 18.419 68.188 35.082 1 23.28 420 GLU B CA 1
ATOM 6308 C C . GLU B 1 424 ? 19.022 69.113 36.118 1 22.45 420 GLU B C 1
ATOM 6309 O O . GLU B 1 424 ? 18.71 68.957 37.292 1 22.36 420 GLU B O 1
ATOM 6315 N N . ALA B 1 425 ? 19.753 70.157 35.697 1 22.06 421 ALA B N 1
ATOM 6316 C CA . ALA B 1 425 ? 20.311 71.116 36.656 1 23.02 421 ALA B CA 1
ATOM 6317 C C . ALA B 1 425 ? 19.175 71.799 37.447 1 23.68 421 ALA B C 1
ATOM 6318 O O . ALA B 1 425 ? 19.267 71.897 38.659 1 22.63 421 ALA B O 1
ATOM 6320 N N . MET B 1 426 ? 18.065 72.142 36.781 1 24.94 422 MET B N 1
ATOM 6321 C CA . MET B 1 426 ? 16.923 72.761 37.449 1 26.27 422 MET B CA 1
ATOM 6322 C C . MET B 1 426 ? 16.218 71.798 38.369 1 24.41 422 MET B C 1
ATOM 6323 O O . MET B 1 426 ? 15.751 72.214 39.415 1 24.67 422 MET B O 1
ATOM 6328 N N . ARG B 1 427 ? 16.049 70.551 37.957 1 22.96 423 ARG B N 1
ATOM 6329 C CA . ARG B 1 427 ? 15.334 69.564 38.764 1 22.69 423 ARG B CA 1
ATOM 6330 C C . ARG B 1 427 ? 16.081 69.23 40.067 1 22.01 423 ARG B C 1
ATOM 6331 O O . ARG B 1 427 ? 15.464 69.142 41.129 1 21.3 423 ARG B O 1
ATOM 6339 N N . VAL B 1 428 ? 17.417 69.05 39.963 1 21.05 424 VAL B N 1
ATOM 6340 C CA . VAL B 1 428 ? 18.297 68.748 41.072 1 20.7 424 VAL B CA 1
ATOM 6341 C C . VAL B 1 428 ? 18.393 69.94 42.051 1 21.3 424 VAL B C 1
ATOM 6342 O O . VAL B 1 428 ? 18.267 69.737 43.257 1 21.63 424 VAL B O 1
ATOM 6346 N N . LEU B 1 429 ? 18.58 71.173 41.547 1 21.14 425 LEU B N 1
ATOM 6347 C CA . LEU B 1 429 ? 18.634 72.341 42.42 1 21.42 425 LEU B CA 1
ATOM 6348 C C . LEU B 1 429 ? 17.251 72.708 42.985 1 21.79 425 LEU B C 1
ATOM 6349 O O . LEU B 1 429 ? 17.174 73.194 44.106 1 22.43 425 LEU B O 1
ATOM 6354 N N . GLY B 1 430 ? 16.178 72.408 42.257 1 20.48 426 GLY B N 1
ATOM 6355 C CA . GLY B 1 430 ? 14.826 72.606 42.761 1 20.09 426 GLY B CA 1
ATOM 6356 C C . GLY B 1 430 ? 14.558 71.64 43.903 1 20.49 426 GLY B C 1
ATOM 6357 O O . GLY B 1 430 ? 13.989 72.024 44.931 1 21.5 426 GLY B O 1
ATOM 6358 N N . ASP B 1 431 ? 15.032 70.383 43.761 1 19 427 ASP B N 1
ATOM 6359 C CA . ASP B 1 431 ? 14.898 69.386 44.808 1 18.1 427 ASP B CA 1
ATOM 6360 C C . ASP B 1 431 ? 15.772 69.758 46.015 1 17.3 427 ASP B C 1
ATOM 6361 O O . ASP B 1 431 ? 15.339 69.57 47.138 1 17.08 427 ASP B O 1
ATOM 6366 N N . ALA B 1 432 ? 16.972 70.316 45.801 1 17.55 428 ALA B N 1
ATOM 6367 C CA . ALA B 1 432 ? 17.845 70.724 46.918 1 18.6 428 ALA B CA 1
ATOM 6368 C C . ALA B 1 432 ? 17.139 71.775 47.785 1 19.29 428 ALA B C 1
ATOM 6369 O O . ALA B 1 432 ? 17.136 71.648 49.006 1 19.72 428 ALA B O 1
ATOM 6371 N N . THR B 1 433 ? 16.472 72.737 47.165 1 18.93 429 THR B N 1
ATOM 6372 C CA . THR B 1 433 ? 15.73 73.755 47.89 1 19.76 429 THR B CA 1
ATOM 6373 C C . THR B 1 433 ? 14.592 73.138 48.686 1 19.38 429 THR B C 1
ATOM 6374 O O . THR B 1 433 ? 14.373 73.535 49.821 1 20.51 429 THR B O 1
ATOM 6378 N N . ALA B 1 434 ? 13.865 72.182 48.107 1 17.79 430 ALA B N 1
ATOM 6379 C CA . ALA B 1 434 ? 12.761 71.534 48.806 1 16.84 430 ALA B CA 1
ATOM 6380 C C . ALA B 1 434 ? 13.272 70.747 50.021 1 16.06 430 ALA B C 1
ATOM 6381 O O . ALA B 1 434 ? 12.694 70.84 51.088 1 15.56 430 ALA B O 1
ATOM 6383 N N . PHE B 1 435 ? 14.362 69.992 49.865 1 16.21 431 PHE B N 1
ATOM 6384 C CA . PHE B 1 435 ? 14.955 69.237 50.966 1 15.94 431 PHE B CA 1
ATOM 6385 C C . PHE B 1 435 ? 15.46 70.185 52.054 1 16.33 431 PHE B C 1
ATOM 6386 O O . PHE B 1 435 ? 15.27 69.918 53.242 1 16.35 431 PHE B O 1
ATOM 6394 N N . ALA B 1 436 ? 16.153 71.269 51.661 1 15.79 432 ALA B N 1
ATOM 6395 C CA . ALA B 1 436 ? 16.694 72.206 52.646 1 15.3 432 ALA B CA 1
ATOM 6396 C C . ALA B 1 436 ? 15.569 72.943 53.408 1 15.03 432 ALA B C 1
ATOM 6397 O O . ALA B 1 436 ? 15.648 73.073 54.623 1 15.39 432 ALA B O 1
ATOM 6399 N N . THR B 1 437 ? 14.541 73.393 52.702 1 13.8 433 THR B N 1
ATOM 6400 C CA . THR B 1 437 ? 13.474 74.145 53.341 1 14.1 433 THR B CA 1
ATOM 6401 C C . THR B 1 437 ? 12.707 73.271 54.333 1 14.09 433 THR B C 1
ATOM 6402 O O . THR B 1 437 ? 12.269 73.774 55.367 1 14.46 433 THR B O 1
ATOM 6406 N N . LYS B 1 438 ? 12.57 71.972 54.047 1 13.65 434 LYS B N 1
ATOM 6407 C CA . LYS B 1 438 ? 11.902 71.051 54.949 1 13.9 434 LYS B CA 1
ATOM 6408 C C . LYS B 1 438 ? 12.762 70.793 56.181 1 14 434 LYS B C 1
ATOM 6409 O O . LYS B 1 438 ? 12.228 70.745 57.298 1 14.06 434 LYS B O 1
ATOM 6415 N N . ALA B 1 439 ? 14.085 70.691 56.014 1 13.44 435 ALA B N 1
ATOM 6416 C CA . ALA B 1 439 ? 14.987 70.503 57.159 1 13.69 435 ALA B CA 1
ATOM 6417 C C . ALA B 1 439 ? 14.972 71.764 58.041 1 14.57 435 ALA B C 1
ATOM 6418 O O . ALA B 1 439 ? 14.983 71.66 59.271 1 14.62 435 ALA B O 1
ATOM 6420 N N . GLU B 1 440 ? 14.927 72.958 57.413 1 14.48 436 GLU B N 1
ATOM 6421 C CA . GLU B 1 440 ? 14.836 74.231 58.133 1 14.3 436 GLU B CA 1
ATOM 6422 C C . GLU B 1 440 ? 13.53 74.265 58.955 1 14.28 436 GLU B C 1
ATOM 6423 O O . GLU B 1 440 ? 13.527 74.747 60.076 1 14.48 436 GLU B O 1
ATOM 6429 N N . ALA B 1 441 ? 12.425 73.761 58.39 1 13.81 437 ALA B N 1
ATOM 6430 C CA . ALA B 1 441 ? 11.119 73.718 59.082 1 13.46 437 ALA B CA 1
ATOM 6431 C C . ALA B 1 441 ? 11.204 72.929 60.395 1 13.82 437 ALA B C 1
ATOM 6432 O O . ALA B 1 441 ? 10.72 73.384 61.422 1 13.69 437 ALA B O 1
ATOM 6434 N N . LEU B 1 442 ? 11.855 71.76 60.36 1 13.63 438 LEU B N 1
ATOM 6435 C CA . LEU B 1 442 ? 11.966 70.885 61.504 1 14.12 438 LEU B CA 1
ATOM 6436 C C . LEU B 1 442 ? 12.967 71.39 62.525 1 14.78 438 LEU B C 1
ATOM 6437 O O . LEU B 1 442 ? 12.728 71.233 63.715 1 15.34 438 LEU B O 1
ATOM 6442 N N . LEU B 1 443 ? 14.03 72.065 62.084 1 14.53 439 LEU B N 1
ATOM 6443 C CA . LEU B 1 443 ? 15.016 72.623 63.019 1 15.38 439 LEU B CA 1
ATOM 6444 C C . LEU B 1 443 ? 14.495 73.92 63.632 1 15.15 439 LEU B C 1
ATOM 6445 O O . LEU B 1 443 ? 14.738 74.145 64.799 1 15.47 439 LEU B O 1
ATOM 64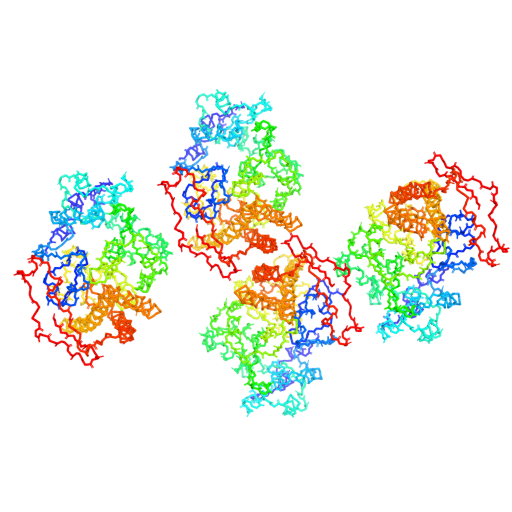50 N N . ARG B 1 444 ? 13.736 74.767 62.882 1 14.39 440 ARG B N 1
ATOM 6451 C CA . ARG B 1 444 ? 13.142 75.98 63.504 1 13.89 440 ARG B CA 1
ATOM 6452 C C . ARG B 1 444 ? 12.177 75.573 64.609 1 14.34 440 ARG B C 1
ATOM 6453 O O . ARG B 1 444 ? 12.162 76.18 65.684 1 13.6 440 ARG B O 1
ATOM 6461 N N . GLN B 1 445 ? 11.366 74.517 64.34 1 14.49 441 GLN B N 1
ATOM 6462 C CA . GLN B 1 445 ? 10.413 73.992 65.314 1 12.86 441 GLN B CA 1
ATOM 6463 C C . GLN B 1 445 ? 11.135 73.411 66.532 1 13.83 441 GLN B C 1
ATOM 6464 O O . GLN B 1 445 ? 10.744 73.703 67.661 1 14.28 441 GLN B O 1
ATOM 6470 N N . ALA B 1 446 ? 12.178 72.577 66.324 1 14.54 442 ALA B N 1
ATOM 6471 C CA . ALA B 1 446 ? 12.933 71.959 67.418 1 15.37 442 ALA B CA 1
ATOM 6472 C C . ALA B 1 446 ? 13.594 73.035 68.297 1 16.57 442 ALA B C 1
ATOM 6473 O O . ALA B 1 446 ? 13.562 72.948 69.529 1 15.7 442 ALA B O 1
ATOM 6475 N N . LEU B 1 447 ? 14.176 74.055 67.66 1 17.06 443 LEU B N 1
ATOM 6476 C CA . LEU B 1 447 ? 14.784 75.156 68.396 1 17.82 443 LEU B CA 1
ATOM 6477 C C . LEU B 1 447 ? 13.719 75.947 69.199 1 19.74 443 LEU B C 1
ATOM 6478 O O . LEU B 1 447 ? 13.92 76.198 70.395 1 20.74 443 LEU B O 1
ATOM 6483 N N . ALA B 1 448 ? 12.568 76.274 68.589 1 20 444 ALA B N 1
ATOM 6484 C CA . ALA B 1 448 ? 11.486 76.992 69.293 1 21.38 444 ALA B CA 1
ATOM 6485 C C . ALA B 1 448 ? 10.958 76.195 70.481 1 23.05 444 ALA B C 1
ATOM 6486 O O . ALA B 1 448 ? 10.683 76.777 71.536 1 23 444 ALA B O 1
ATOM 6488 N N . LYS B 1 449 ? 10.84 74.864 70.324 1 23.72 445 LYS B N 1
ATOM 6489 C CA . LYS B 1 449 ? 10.401 73.994 71.406 1 24.96 445 LYS B CA 1
ATOM 6490 C C . LYS B 1 449 ? 11.398 74.028 72.578 1 26.33 445 LYS B C 1
ATOM 6491 O O . LYS B 1 449 ? 10.986 73.993 73.735 1 27.28 445 LYS B O 1
ATOM 6497 N N . ALA B 1 450 ? 12.701 74.154 72.279 1 26.64 446 ALA B N 1
ATOM 6498 C CA . ALA B 1 450 ? 13.766 74.245 73.287 1 26.8 446 ALA B CA 1
ATOM 6499 C C . ALA B 1 450 ? 13.978 75.668 73.841 1 28.07 446 ALA B C 1
ATOM 6500 O O . ALA B 1 450 ? 14.929 75.885 74.597 1 29.41 446 ALA B O 1
ATOM 6502 N N . GLY B 1 451 ? 13.132 76.627 73.454 1 27.64 447 GLY B N 1
ATOM 6503 C CA . GLY B 1 451 ? 13.241 78.007 73.915 1 28.21 447 GLY B CA 1
ATOM 6504 C C . GLY B 1 451 ? 14.166 78.913 73.114 1 28.94 447 GLY B C 1
ATOM 6505 O O . GLY B 1 451 ? 14.464 80.025 73.557 1 30.29 447 GLY B O 1
ATOM 6506 N N . VAL B 1 452 ? 14.615 78.469 71.926 1 27.75 448 VAL B N 1
ATOM 6507 C CA . VAL B 1 452 ? 15.52 79.23 71.063 1 27.62 448 VAL B CA 1
ATOM 6508 C C . VAL B 1 452 ? 14.747 79.711 69.843 1 28.3 448 VAL B C 1
ATOM 6509 O O . VAL B 1 452 ? 14.402 78.9 68.988 1 28.14 448 VAL B O 1
ATOM 6513 N N . ASP B 1 453 ? 14.499 81.022 69.739 1 28.77 449 ASP B N 1
ATOM 6514 C CA . ASP B 1 453 ? 13.742 81.563 68.61 1 29.42 449 ASP B CA 1
ATOM 6515 C C . ASP B 1 453 ? 14.646 82.017 67.468 1 29.82 449 ASP B C 1
ATOM 6516 O O . ASP B 1 453 ? 15.502 82.888 67.641 1 31.19 449 ASP B O 1
ATOM 6521 N N . VAL B 1 454 ? 14.497 81.383 66.318 1 28.49 450 VAL B N 1
ATOM 6522 C CA . VAL B 1 454 ? 15.266 81.726 65.138 1 27.97 450 VAL B CA 1
ATOM 6523 C C . VAL B 1 454 ? 14.586 82.907 64.446 1 27.8 450 VAL B C 1
ATOM 6524 O O . VAL B 1 454 ? 13.399 82.862 64.172 1 28.01 450 VAL B O 1
ATOM 6528 N N . PRO B 1 455 ? 15.304 83.996 64.196 1 27.72 451 PRO B N 1
ATOM 6529 C CA . PRO B 1 455 ? 14.688 85.141 63.502 1 26.86 451 PRO B CA 1
ATOM 6530 C C . PRO B 1 455 ? 14.334 84.791 62.046 1 25.33 451 PRO B C 1
ATOM 6531 O O . PRO B 1 455 ? 14.789 83.787 61.505 1 24.45 451 PRO B O 1
ATOM 6535 N N . LEU B 1 456 ? 13.57 85.657 61.384 1 25.07 452 LEU B N 1
ATOM 6536 C CA . LEU B 1 456 ? 13.221 85.505 59.976 1 24.74 452 LEU B CA 1
ATOM 6537 C C . LEU B 1 456 ? 14.488 85.53 59.131 1 25.05 452 LEU B C 1
ATOM 6538 O O . LEU B 1 456 ? 14.646 84.68 58.254 1 25.31 452 LEU B O 1
ATOM 6543 N N . THR B 1 457 ? 15.429 86.436 59.434 1 24.79 453 THR B N 1
ATOM 6544 C CA . THR B 1 457 ? 16.704 86.474 58.713 1 25.48 453 THR B CA 1
ATOM 6545 C C . THR B 1 457 ? 17.739 85.74 59.537 1 25.3 453 THR B C 1
ATOM 6546 O O . THR B 1 457 ? 17.993 86.135 60.671 1 25.76 453 THR B O 1
ATOM 6550 N N . VAL B 1 458 ? 18.321 84.673 58.995 1 25.12 454 VAL B N 1
ATOM 6551 C CA . VAL B 1 458 ? 19.332 83.918 59.718 1 25.43 454 VAL B CA 1
ATOM 6552 C C . VAL B 1 458 ? 20.728 84.524 59.493 1 25.94 454 VAL B C 1
ATOM 6553 O O . VAL B 1 458 ? 21.153 84.703 58.362 1 24.75 454 VAL B O 1
ATOM 6557 N N . ASN B 1 459 ? 21.406 84.872 60.58 1 27.16 455 ASN B N 1
ATOM 6558 C CA . ASN B 1 459 ? 22.756 85.412 60.504 1 29.15 455 ASN B CA 1
ATOM 6559 C C . ASN B 1 459 ? 23.718 84.234 60.275 1 29.64 455 ASN B C 1
ATOM 6560 O O . ASN B 1 459 ? 23.891 83.408 61.164 1 30.66 455 ASN B O 1
ATOM 6565 N N . LEU B 1 460 ? 24.329 84.162 59.1 1 28.55 456 LEU B N 1
ATOM 6566 C CA . LEU B 1 460 ? 25.234 83.077 58.763 1 28.51 456 LEU B CA 1
ATOM 6567 C C . LEU B 1 460 ? 26.626 83.225 59.372 1 30.24 456 LEU B C 1
ATOM 6568 O O . LEU B 1 460 ? 27.34 82.223 59.47 1 30.46 456 LEU B O 1
ATOM 6573 N N . GLU B 1 461 ? 27.039 84.468 59.736 1 30.65 457 GLU B N 1
ATOM 6574 C CA . GLU B 1 461 ? 28.363 84.758 60.298 1 31.75 457 GLU B CA 1
ATOM 6575 C C . GLU B 1 461 ? 29.476 84.165 59.402 1 32.05 457 GLU B C 1
ATOM 6576 O O . GLU B 1 461 ? 30.345 83.467 59.901 1 31.12 457 GLU B O 1
ATOM 6582 N N . LEU B 1 462 ? 29.392 84.377 58.08 1 33.03 458 LEU B N 1
ATOM 6583 C CA . LEU B 1 462 ? 30.325 83.796 57.119 1 34.86 458 LEU B CA 1
ATOM 6584 C C . LEU B 1 462 ? 31.829 84.03 57.418 1 38.16 458 LEU B C 1
ATOM 6585 O O . LEU B 1 462 ? 32.65 83.144 57.132 1 38.4 458 LEU B O 1
ATOM 6590 N N . ASN B 1 463 ? 32.178 85.196 58.007 1 40.05 459 ASN B N 1
ATOM 6591 C CA . ASN B 1 463 ? 33.557 85.523 58.359 1 42.72 459 ASN B CA 1
ATOM 6592 C C . ASN B 1 463 ? 34.16 84.57 59.374 1 44.9 459 ASN B C 1
ATOM 6593 O O . ASN B 1 463 ? 35.377 84.386 59.376 1 45.53 459 ASN B O 1
ATOM 6598 N N . LYS B 1 464 ? 33.333 83.964 60.233 1 45.95 460 LYS B N 1
ATOM 6599 C CA . LYS B 1 464 ? 33.846 83.004 61.201 1 47.58 460 LYS B CA 1
ATOM 6600 C C . LYS B 1 464 ? 34.303 81.674 60.524 1 48.27 460 LYS B C 1
ATOM 6601 O O . LYS B 1 464 ? 35.044 80.903 61.137 1 48.16 460 LYS B O 1
ATOM 6607 N N . TYR B 1 465 ? 33.919 81.444 59.248 1 48.21 461 TYR B N 1
ATOM 6608 C CA . TYR B 1 465 ? 34.315 80.232 58.538 1 49.09 461 TYR B CA 1
ATOM 6609 C C . TYR B 1 465 ? 35.49 80.452 57.572 1 51.92 461 TYR B C 1
ATOM 6610 O O . TYR B 1 465 ? 35.696 79.655 56.659 1 52.06 461 TYR B O 1
ATOM 6619 N N . LEU B 1 466 ? 36.289 81.485 57.813 1 54.05 462 LEU B N 1
ATOM 6620 C CA . LEU B 1 466 ? 37.438 81.772 56.986 1 56.94 462 LEU B CA 1
ATOM 6621 C C . LEU B 1 466 ? 38.702 81.549 57.795 1 60.26 462 LEU B C 1
ATOM 6622 O O . LEU B 1 466 ? 38.828 82.097 58.892 1 60.42 462 LEU B O 1
ATOM 6627 N N . ASP B 1 467 ? 39.632 80.729 57.261 1 62.66 463 ASP B N 1
ATOM 6628 C CA . ASP B 1 467 ? 40.941 80.45 57.877 1 65.26 463 ASP B CA 1
ATOM 6629 C C . ASP B 1 467 ? 41.787 81.732 57.967 1 67.64 463 ASP B C 1
ATOM 6630 O O . ASP B 1 467 ? 41.53 82.673 57.218 1 67.7 463 ASP B O 1
ATOM 6635 N N . GLN B 1 468 ? 42.803 81.775 58.86 1 69.22 464 GLN B N 1
ATOM 6636 C CA . GLN B 1 468 ? 43.669 82.954 59.009 1 71.01 464 GLN B CA 1
ATOM 6637 C C . GLN B 1 468 ? 44.323 83.41 57.681 1 72.6 464 GLN B C 1
ATOM 6638 O O . GLN B 1 468 ? 44.724 84.573 57.55 1 72.64 464 GLN B O 1
ATOM 6640 N N . ARG B 1 469 ? 44.388 82.509 56.689 1 73.56 465 ARG B N 1
ATOM 6641 C CA . ARG B 1 469 ? 44.917 82.858 55.379 1 74.93 465 ARG B CA 1
ATOM 6642 C C . ARG B 1 469 ? 43.838 83.6 54.576 1 75.77 465 ARG B C 1
ATOM 6643 O O . ARG B 1 469 ? 44.113 84.632 53.968 1 75.94 465 ARG B O 1
ATOM 6651 N N . GLY B 1 470 ? 42.617 83.076 54.601 1 76.04 466 GLY B N 1
ATOM 6652 C CA . GLY B 1 470 ? 41.478 83.669 53.911 1 76.89 466 GLY B CA 1
ATOM 6653 C C . GLY B 1 470 ? 40.907 84.907 54.572 1 77.53 466 GLY B C 1
ATOM 6654 O O . GLY B 1 470 ? 40.132 85.633 53.953 1 77.91 466 GLY B O 1
ATOM 6655 N N . GLU B 1 471 ? 41.271 85.158 55.832 1 77.47 467 GLU B N 1
ATOM 6656 C CA . GLU B 1 471 ? 40.841 86.352 56.552 1 77.92 467 GLU B CA 1
ATOM 6657 C C . GLU B 1 471 ? 41.517 87.597 55.929 1 77.39 467 GLU B C 1
ATOM 6658 O O . GLU B 1 471 ? 40.901 88.661 55.853 1 77.6 467 GLU B O 1
ATOM 6664 N N . LYS B 1 472 ? 42.776 87.452 55.474 1 76.42 468 LYS B N 1
ATOM 6665 C CA . LYS B 1 472 ? 43.544 88.52 54.837 1 76.07 468 LYS B CA 1
ATOM 6666 C C . LYS B 1 472 ? 43.171 88.732 53.361 1 75.01 468 LYS B C 1
ATOM 6667 O O . LYS B 1 472 ? 43.537 89.755 52.782 1 75.28 468 LYS B O 1
ATOM 6669 N N . LYS B 1 473 ? 42.476 87.769 52.741 1 73.71 469 LYS B N 1
ATOM 6670 C CA . LYS B 1 473 ? 42.122 87.868 51.325 1 72.65 469 LYS B CA 1
ATOM 6671 C C . LYS B 1 473 ? 40.654 88.158 51.066 1 70.59 469 LYS B C 1
ATOM 6672 O O . LYS B 1 473 ? 40.318 88.73 50.026 1 70.69 469 LYS B O 1
ATOM 6678 N N . LEU B 1 474 ? 39.772 87.695 51.959 1 68.43 470 LEU B N 1
ATOM 6679 C CA . LEU B 1 474 ? 38.332 87.779 51.734 1 66.6 470 LEU B CA 1
ATOM 6680 C C . LEU B 1 474 ? 37.523 88.135 52.976 1 64.18 470 LEU B C 1
ATOM 6681 O O . LEU B 1 474 ? 37.709 87.541 54.032 1 64.04 470 LEU B O 1
ATOM 6686 N N . THR B 1 475 ? 36.596 89.085 52.829 1 62.05 471 THR B N 1
ATOM 6687 C CA . THR B 1 475 ? 35.693 89.472 53.896 1 60.14 471 THR B CA 1
ATOM 6688 C C . THR B 1 475 ? 34.259 89.51 53.363 1 57.59 471 THR B C 1
ATOM 6689 O O . THR B 1 475 ? 34.006 89.894 52.218 1 57.78 471 THR B O 1
ATOM 6693 N N . PHE B 1 476 ? 33.332 89.049 54.177 1 55.21 472 PHE B N 1
ATOM 6694 C CA . PHE B 1 476 ? 31.924 89.053 53.835 1 53.35 472 PHE B CA 1
ATOM 6695 C C . PHE B 1 476 ? 31.317 90.146 54.689 1 52.98 472 PHE B C 1
ATOM 6696 O O . PHE B 1 476 ? 31.32 90.033 55.915 1 53.15 472 PHE B O 1
ATOM 6704 N N . ASP B 1 477 ? 30.853 91.224 54.051 1 52.18 473 ASP B N 1
ATOM 6705 C CA . ASP B 1 477 ? 30.223 92.356 54.717 1 52.15 473 ASP B CA 1
ATOM 6706 C C . ASP B 1 477 ? 29.018 91.892 55.564 1 51.75 473 ASP B C 1
ATOM 6707 O O . ASP B 1 477 ? 28.043 91.357 55.027 1 51.33 473 ASP B O 1
ATOM 6712 N N . PRO B 1 478 ? 29.098 92.088 56.904 1 51.54 474 PRO B N 1
ATOM 6713 C CA . PRO B 1 478 ? 27.99 91.675 57.787 1 51.13 474 PRO B CA 1
ATOM 6714 C C . PRO B 1 478 ? 26.673 92.42 57.556 1 51.47 474 PRO B C 1
ATOM 6715 O O . PRO B 1 478 ? 25.622 91.966 58.025 1 51.2 474 PRO B O 1
ATOM 6719 N N . LYS B 1 479 ? 26.719 93.566 56.846 1 51.79 475 LYS B N 1
ATOM 6720 C CA . LYS B 1 479 ? 25.515 94.34 56.529 1 52.57 475 LYS B CA 1
ATOM 6721 C C . LYS B 1 479 ? 24.768 93.828 55.276 1 51.77 475 LYS B C 1
ATOM 6722 O O . LYS B 1 479 ? 23.655 94.284 55.009 1 51.99 475 LYS B O 1
ATOM 6728 N N . VAL B 1 480 ? 25.369 92.878 54.523 1 50.53 476 VAL B N 1
ATOM 6729 C CA . VAL B 1 480 ? 24.732 92.304 53.351 1 49.66 476 VAL B CA 1
ATOM 6730 C C . VAL B 1 480 ? 23.619 91.338 53.763 1 49.11 476 VAL B C 1
ATOM 6731 O O . VAL B 1 480 ? 23.822 90.43 54.574 1 49.23 476 VAL B O 1
ATOM 6735 N N . GLU B 1 481 ? 22.433 91.568 53.219 1 48.31 477 GLU B N 1
ATOM 6736 C CA . GLU B 1 481 ? 21.271 90.752 53.513 1 48.3 477 GLU B CA 1
ATOM 6737 C C . GLU B 1 481 ? 20.658 90.163 52.225 1 47.31 477 GLU B C 1
ATOM 6738 O O . GLU B 1 481 ? 20.363 90.897 51.282 1 47.61 477 GLU B O 1
ATOM 6744 N N . ILE B 1 482 ? 20.511 88.843 52.172 1 45.82 478 ILE B N 1
ATOM 6745 C CA . ILE B 1 482 ? 19.925 88.173 51.025 1 45.44 478 ILE B CA 1
ATOM 6746 C C . ILE B 1 482 ? 18.473 87.87 51.343 1 45.12 478 ILE B C 1
ATOM 6747 O O . ILE B 1 482 ? 18.206 87.051 52.218 1 44.78 478 ILE B O 1
ATOM 6752 N N . LYS B 1 483 ? 17.534 88.553 50.683 1 44.72 479 LYS B N 1
ATOM 6753 C CA . LYS B 1 483 ? 16.114 88.29 50.895 1 44.85 479 LYS B CA 1
ATOM 6754 C C . LYS B 1 483 ? 15.471 87.913 49.563 1 44.28 479 LYS B C 1
ATOM 6755 O O . LYS B 1 483 ? 15.009 88.767 48.812 1 44.62 479 LYS B O 1
ATOM 6761 N N . ASP B 1 484 ? 15.521 86.626 49.267 1 43.39 480 ASP B N 1
ATOM 6762 C CA . ASP B 1 484 ? 15.007 85.926 48.095 1 43.31 480 ASP B CA 1
ATOM 6763 C C . ASP B 1 484 ? 13.473 86.071 48.007 1 42.45 480 ASP B C 1
ATOM 6764 O O . ASP B 1 484 ? 12.813 86.068 49.043 1 42.6 480 ASP B O 1
ATOM 6769 N N . PRO B 1 485 ? 12.875 86.146 46.803 1 41.61 481 PRO B N 1
ATOM 6770 C CA . PRO B 1 485 ? 11.403 86.213 46.723 1 40.55 481 PRO B CA 1
ATOM 6771 C C . PRO B 1 485 ? 10.689 84.911 47.127 1 39.13 481 PRO B C 1
ATOM 6772 O O . PRO B 1 485 ? 9.497 84.959 47.43 1 40.06 481 PRO B O 1
ATOM 6776 N N . TYR B 1 486 ? 11.421 83.781 47.214 1 36.45 482 TYR B N 1
ATOM 6777 C CA . TYR B 1 486 ? 10.881 82.464 47.553 1 34.88 482 TYR B CA 1
ATOM 6778 C C . TYR B 1 486 ? 10.944 82.073 49.005 1 33.43 482 TYR B C 1
ATOM 6779 O O . TYR B 1 486 ? 10.506 80.971 49.339 1 34.19 482 TYR B O 1
ATOM 6788 N N . GLY B 1 487 ? 11.511 82.915 49.855 1 31.43 483 GLY B N 1
ATOM 6789 C CA . GLY B 1 487 ? 11.606 82.593 51.271 1 29.7 483 GLY B CA 1
ATOM 6790 C C . GLY B 1 487 ? 12.983 82.648 51.899 1 27.17 483 GLY B C 1
ATOM 6791 O O . GLY B 1 487 ? 13.066 82.872 53.11 1 26.49 483 GLY B O 1
ATOM 6792 N N . VAL B 1 488 ? 14.078 82.432 51.114 1 25.48 484 VAL B N 1
ATOM 6793 C CA . VAL B 1 488 ? 15.458 82.544 51.622 1 24.88 484 VAL B CA 1
ATOM 6794 C C . VAL B 1 488 ? 15.676 83.934 52.271 1 23.67 484 VAL B C 1
ATOM 6795 O O . VAL B 1 488 ? 15.382 84.965 51.65 1 23.49 484 VAL B O 1
ATOM 6799 N N . GLN B 1 489 ? 16.157 83.946 53.52 1 22.58 485 GLN B N 1
ATOM 6800 C CA . GLN B 1 489 ? 16.387 85.2 54.209 1 23.23 485 GLN B CA 1
ATOM 6801 C C . GLN B 1 489 ? 17.606 85.052 55.088 1 24.79 485 GLN B C 1
ATOM 6802 O O . GLN B 1 489 ? 17.518 84.46 56.163 1 24.73 485 GLN B O 1
ATOM 6808 N N . VAL B 1 490 ? 18.762 85.512 54.608 1 25.62 486 VAL B N 1
ATOM 6809 C CA . VAL B 1 490 ? 20.01 85.383 55.364 1 27 486 VAL B CA 1
ATOM 6810 C C . VAL B 1 490 ? 20.809 86.699 55.42 1 28.57 486 VAL B C 1
ATOM 6811 O O . VAL B 1 490 ? 20.532 87.653 54.701 1 28.62 486 VAL B O 1
ATOM 6815 N N . ARG B 1 491 ? 21.736 86.774 56.354 1 29.54 487 ARG B N 1
ATOM 6816 C CA . ARG B 1 491 ? 22.613 87.916 56.52 1 30.65 487 ARG B CA 1
ATOM 6817 C C . ARG B 1 491 ? 24.023 87.318 56.598 1 32.43 487 ARG B C 1
ATOM 6818 O O . ARG B 1 491 ? 24.2 86.196 57.098 1 31.48 487 ARG B O 1
ATOM 6820 N N . PHE B 1 492 ? 25.022 88.032 56.044 1 34.46 488 PHE B N 1
ATOM 6821 C CA . PHE B 1 492 ? 26.391 87.517 56.052 1 36.4 488 PHE B CA 1
ATOM 6822 C C . PHE B 1 492 ? 26.995 87.615 57.448 1 38.39 488 PHE B C 1
ATOM 6823 O O . PHE B 1 492 ? 27.873 86.783 57.758 1 39.29 488 PHE B O 1
ATOM 6832 N N . LYS C 1 38 ? -17.304 37.203 -16.318 1 61.95 34 LYS C N 1
ATOM 6833 C CA . LYS C 1 38 ? -17.806 38.235 -15.41 1 61.95 34 LYS C CA 1
ATOM 6834 C C . LYS C 1 38 ? -18.756 37.669 -14.397 1 61.72 34 LYS C C 1
ATOM 6835 O O . LYS C 1 38 ? -19.852 37.209 -14.712 1 61.9 34 LYS C O 1
ATOM 6841 N N . THR C 1 39 ? -18.347 37.764 -13.161 1 61.33 35 THR C N 1
ATOM 6842 C CA . THR C 1 39 ? -19.094 37.213 -12.061 1 61.64 35 THR C CA 1
ATOM 6843 C C . THR C 1 39 ? -20.202 38.147 -11.621 1 61.56 35 THR C C 1
ATOM 6844 O O . THR C 1 39 ? -20.036 39.365 -11.646 1 61.43 35 THR C O 1
ATOM 6848 N N . VAL C 1 40 ? -21.339 37.571 -11.22 1 61.51 36 VAL C N 1
ATOM 6849 C CA . VAL C 1 40 ? -22.486 38.343 -10.764 1 62.05 36 VAL C CA 1
ATOM 6850 C C . VAL C 1 40 ? -22.106 39.164 -9.498 1 62.57 36 VAL C C 1
ATOM 6851 O O . VAL C 1 40 ? -21.261 38.743 -8.702 1 62.67 36 VAL C O 1
ATOM 6855 N N . GLN C 1 41 ? -22.608 40.399 -9.411 1 62.6 37 GLN C N 1
ATOM 6856 C CA . GLN C 1 41 ? -22.218 41.325 -8.362 1 63.07 37 GLN C CA 1
ATOM 6857 C C . GLN C 1 41 ? -22.92 41.123 -7.035 1 63.48 37 GLN C C 1
ATOM 6858 O O . GLN C 1 41 ? -24.113 40.838 -6.99 1 64.08 37 GLN C O 1
ATOM 6864 N N . ILE C 1 42 ? -22.168 41.295 -5.945 1 63.06 38 ILE C N 1
ATOM 6865 C CA . ILE C 1 42 ? -22.72 41.198 -4.599 1 63.45 38 ILE C CA 1
ATOM 6866 C C . ILE C 1 42 ? -22.935 42.618 -4.09 1 64.96 38 ILE C C 1
ATOM 6867 O O . ILE C 1 42 ? -21.992 43.404 -4.017 1 64.81 38 ILE C O 1
ATOM 6872 N N . PRO C 1 43 ? -24.186 42.977 -3.781 1 66.26 39 PRO C N 1
ATOM 6873 C CA . PRO C 1 43 ? -24.465 44.355 -3.354 1 67.41 39 PRO C CA 1
ATOM 6874 C C . PRO C 1 43 ? -23.867 44.748 -2.005 1 68.87 39 PRO C C 1
ATOM 6875 O O . PRO C 1 43 ? -23.607 43.891 -1.164 1 68.79 39 PRO C O 1
ATOM 6879 N N . ASP C 1 44 ? -23.625 46.052 -1.819 1 70.03 40 ASP C N 1
ATOM 6880 C CA . ASP C 1 44 ? -23.071 46.585 -0.584 1 71.78 40 ASP C CA 1
ATOM 6881 C C . ASP C 1 44 ? -24.06 46.383 0.559 1 72.84 40 ASP C C 1
ATOM 6882 O O . ASP C 1 44 ? -25.26 46.604 0.384 1 73.34 40 ASP C O 1
ATOM 6887 N N . GLY C 1 45 ? -23.558 45.93 1.702 1 72.95 41 GLY C N 1
ATOM 6888 C CA . GLY C 1 45 ? -24.399 45.691 2.867 1 73.45 41 GLY C CA 1
ATOM 6889 C C . GLY C 1 45 ? -25.138 44.365 2.869 1 73.11 41 GLY C C 1
ATOM 6890 O O . GLY C 1 45 ? -25.938 44.105 3.778 1 73.5 41 GLY C O 1
ATOM 6891 N N . GLU C 1 46 ? -24.883 43.508 1.866 1 71.79 42 GLU C N 1
ATOM 6892 C CA . GLU C 1 46 ? -25.512 42.196 1.814 1 70.99 42 GLU C CA 1
ATOM 6893 C C . GLU C 1 46 ? -24.769 41.213 2.739 1 69.46 42 GLU C C 1
ATOM 6894 O O . GLU C 1 46 ? -23.659 40.783 2.429 1 69.52 42 GLU C O 1
ATOM 6900 N N . VAL C 1 47 ? -25.393 40.871 3.875 1 67.83 43 VAL C N 1
ATOM 6901 C CA . VAL C 1 47 ? -24.859 39.96 4.88 1 66.87 43 VAL C CA 1
ATOM 6902 C C . VAL C 1 47 ? -25.11 38.489 4.509 1 65.8 43 VAL C C 1
ATOM 6903 O O . VAL C 1 47 ? -24.269 37.636 4.805 1 66.21 43 VAL C O 1
ATOM 6907 N N . ASP C 1 48 ? -26.243 38.193 3.841 1 64.08 44 ASP C N 1
ATOM 6908 C CA . ASP C 1 48 ? -26.634 36.825 3.487 1 62.76 44 ASP C CA 1
ATOM 6909 C C . ASP C 1 48 ? -25.606 36.068 2.661 1 60.56 44 ASP C C 1
ATOM 6910 O O . ASP C 1 48 ? -25.421 36.361 1.483 1 60.47 44 ASP C O 1
ATOM 6915 N N . PRO C 1 49 ? -24.966 35.04 3.262 1 58.85 45 PRO C N 1
ATOM 6916 C CA . PRO C 1 49 ? -23.983 34.237 2.514 1 57.39 45 PRO C CA 1
ATOM 6917 C C . PRO C 1 49 ? -24.567 33.498 1.308 1 55.86 45 PRO C C 1
ATOM 6918 O O . PRO C 1 49 ? -23.825 33.187 0.383 1 54.85 45 PRO C O 1
ATOM 6922 N N . ALA C 1 50 ? -25.887 33.232 1.304 1 55.08 46 ALA C N 1
ATOM 6923 C CA . ALA C 1 50 ? -26.556 32.595 0.18 1 54.99 46 ALA C CA 1
ATOM 6924 C C . ALA C 1 50 ? -26.519 33.515 -1.061 1 54.83 46 ALA C C 1
ATOM 6925 O O . ALA C 1 50 ? -26.395 33.028 -2.199 1 55.83 46 ALA C O 1
ATOM 6927 N N . VAL C 1 51 ? -26.562 34.844 -0.845 1 53.81 47 VAL C N 1
ATOM 6928 C CA . VAL C 1 51 ? -26.445 35.797 -1.947 1 53.88 47 VAL C CA 1
ATOM 6929 C C . VAL C 1 51 ? -25.035 35.744 -2.519 1 52.2 47 VAL C C 1
ATOM 6930 O O . VAL C 1 51 ? -24.88 35.622 -3.722 1 52.57 47 VAL C O 1
ATOM 6934 N N . TRP C 1 52 ? -24.003 35.758 -1.658 1 50.8 48 TRP C N 1
ATOM 6935 C CA . TRP C 1 52 ? -22.595 35.644 -2.092 1 49.63 48 TRP C CA 1
ATOM 6936 C C . TRP C 1 52 ? -22.358 34.299 -2.798 1 50.58 48 TRP C C 1
ATOM 6937 O O . TRP C 1 52 ? -21.598 34.23 -3.757 1 50.54 48 TRP C O 1
ATOM 6948 N N . GLY C 1 53 ? -23.031 33.252 -2.322 1 51.61 49 GLY C N 1
ATOM 6949 C CA . GLY C 1 53 ? -22.969 31.904 -2.871 1 53.05 49 GLY C CA 1
ATOM 6950 C C . GLY C 1 53 ? -23.509 31.763 -4.279 1 54.12 49 GLY C C 1
ATOM 6951 O O . GLY C 1 53 ? -23.219 30.766 -4.946 1 55.54 49 GLY C O 1
ATOM 6952 N N . LYS C 1 54 ? -24.31 32.735 -4.751 1 53.47 50 LYS C N 1
ATOM 6953 C CA . LYS C 1 54 ? -24.768 32.696 -6.142 1 53.34 50 LYS C CA 1
ATOM 6954 C C . LYS C 1 54 ? -23.607 33.077 -7.096 1 52.36 50 LYS C C 1
ATOM 6955 O O . LYS C 1 54 ? -23.591 32.633 -8.25 1 52.81 50 LYS C O 1
ATOM 6961 N N . ALA C 1 55 ? -22.625 33.875 -6.607 1 50.63 51 ALA C N 1
ATOM 6962 C CA . ALA C 1 55 ? -21.44 34.264 -7.375 1 49.21 51 ALA C CA 1
ATOM 6963 C C . ALA C 1 55 ? -20.312 33.26 -7.153 1 47.42 51 ALA C C 1
ATOM 6964 O O . ALA C 1 55 ? -19.575 32.933 -8.085 1 47.44 51 ALA C O 1
ATOM 6966 N N . TYR C 1 56 ? -20.175 32.766 -5.912 1 45.57 52 TYR C N 1
ATOM 6967 C CA . TYR C 1 56 ? -19.107 31.835 -5.539 1 44.38 52 TYR C CA 1
ATOM 6968 C C . TYR C 1 56 ? -19.676 30.594 -4.865 1 44.16 52 TYR C C 1
ATOM 6969 O O . TYR C 1 56 ? -19.57 30.448 -3.655 1 44.04 52 TYR C O 1
ATOM 6978 N N . PRO C 1 57 ? -20.278 29.679 -5.643 1 44.02 53 PRO C N 1
ATOM 6979 C CA . PRO C 1 57 ? -20.909 28.501 -5.033 1 43.94 53 PRO C CA 1
ATOM 6980 C C . PRO C 1 57 ? -19.955 27.513 -4.384 1 43.85 53 PRO C C 1
ATOM 6981 O O . PRO C 1 57 ? -20.35 26.862 -3.428 1 44.71 53 PRO C O 1
ATOM 6985 N N . THR C 1 58 ? -18.718 27.397 -4.884 1 42.99 54 THR C N 1
ATOM 6986 C CA . THR C 1 58 ? -17.755 26.454 -4.311 1 42.9 54 THR C CA 1
ATOM 6987 C C . THR C 1 58 ? -17.383 26.841 -2.888 1 42.24 54 THR C C 1
ATOM 6988 O O . THR C 1 58 ? -17.442 25.999 -1.987 1 42.78 54 THR C O 1
ATOM 6992 N N . GLU C 1 59 ? -17.021 28.126 -2.689 1 41.32 55 GLU C N 1
ATOM 6993 C CA . GLU C 1 59 ? -16.642 28.658 -1.378 1 41.05 55 GLU C CA 1
ATOM 6994 C C . GLU C 1 59 ? -17.802 28.629 -0.4 1 42.14 55 GLU C C 1
ATOM 6995 O O . GLU C 1 59 ? -17.601 28.36 0.77 1 41.82 55 GLU C O 1
ATOM 7001 N N . TYR C 1 60 ? -19.013 28.856 -0.892 1 43.29 56 TYR C N 1
ATOM 7002 C CA . TYR C 1 60 ? -20.228 28.826 -0.107 1 44.99 56 TYR C CA 1
ATOM 7003 C C . TYR C 1 60 ? -20.524 27.406 0.404 1 45.4 56 TYR C C 1
ATOM 7004 O O . TYR C 1 60 ? -20.849 27.251 1.586 1 44.67 56 TYR C O 1
ATOM 7013 N N . GLU C 1 61 ? -20.429 26.37 -0.47 1 45.57 57 GLU C N 1
ATOM 7014 C CA . GLU C 1 61 ? -20.689 24.998 -0.0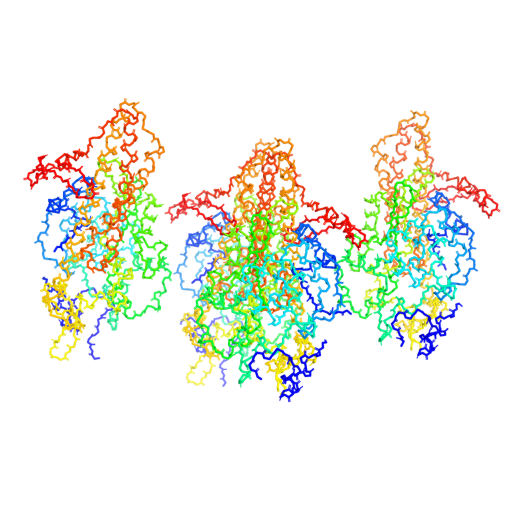14 1 45.59 57 GLU C CA 1
ATOM 7015 C C . GLU C 1 61 ? -19.619 24.529 0.977 1 44.6 57 GLU C C 1
ATOM 7016 O O . GLU C 1 61 ? -19.957 23.861 1.948 1 45.03 57 GLU C O 1
ATOM 7022 N N . MET C 1 62 ? -18.34 24.916 0.774 1 43.41 58 MET C N 1
ATOM 7023 C CA . MET C 1 62 ? -17.282 24.557 1.73 1 42.49 58 MET C CA 1
ATOM 7024 C C . MET C 1 62 ? -17.572 25.266 3.058 1 42.89 58 MET C C 1
ATOM 7025 O O . MET C 1 62 ? -17.587 24.633 4.109 1 42.57 58 MET C O 1
ATOM 7030 N N . TRP C 1 63 ? -17.88 26.561 2.988 1 43.31 59 TRP C N 1
ATOM 7031 C CA . TRP C 1 63 ? -18.167 27.393 4.145 1 44.25 59 TRP C CA 1
ATOM 7032 C C . TRP C 1 63 ? -19.295 26.842 5.025 1 46.74 59 TRP C C 1
ATOM 7033 O O . TRP C 1 63 ? -19.141 26.829 6.242 1 46.78 59 TRP C O 1
ATOM 7044 N N . LYS C 1 64 ? -20.418 26.406 4.431 1 48.76 60 LYS C N 1
ATOM 7045 C CA . LYS C 1 64 ? -21.537 25.874 5.226 1 51.9 60 LYS C CA 1
ATOM 7046 C C . LYS C 1 64 ? -21.264 24.456 5.809 1 54.52 60 LYS C C 1
ATOM 7047 O O . LYS C 1 64 ? -22.01 24.004 6.679 1 55.03 60 LYS C O 1
ATOM 7053 N N . LYS C 1 65 ? -20.173 23.795 5.353 1 56 61 LYS C N 1
ATOM 7054 C CA . LYS C 1 65 ? -19.647 22.483 5.761 1 57.42 61 LYS C CA 1
ATOM 7055 C C . LYS C 1 65 ? -20.287 21.353 4.934 1 58.42 61 LYS C C 1
ATOM 7056 O O . LYS C 1 65 ? -19.712 20.922 3.931 1 59.04 61 LYS C O 1
ATOM 7062 N N . LYS C 1 78 ? -5.832 16.001 20.741 1 44.46 74 LYS C N 1
ATOM 7063 C CA . LYS C 1 78 ? -5.146 16.698 21.829 1 45.37 74 LYS C CA 1
ATOM 7064 C C . LYS C 1 78 ? -5.415 18.204 21.814 1 45.79 74 LYS C C 1
ATOM 7065 O O . LYS C 1 78 ? -5.085 18.884 20.843 1 46.49 74 LYS C O 1
ATOM 7071 N N . ARG C 1 79 ? -6.019 18.729 22.887 1 45.13 75 ARG C N 1
ATOM 7072 C CA . ARG C 1 79 ? -6.368 20.147 22.985 1 44.61 75 ARG C CA 1
ATOM 7073 C C . ARG C 1 79 ? -6.152 20.72 24.395 1 42.42 75 ARG C C 1
ATOM 7074 O O . ARG C 1 79 ? -5.936 19.975 25.35 1 42.36 75 ARG C O 1
ATOM 7082 N N . GLY C 1 80 ? -6.15 22.046 24.502 1 40.58 76 GLY C N 1
ATOM 7083 C CA . GLY C 1 80 ? -6.04 22.704 25.798 1 39.33 76 GLY C CA 1
ATOM 7084 C C . GLY C 1 80 ? -7.449 22.902 26.348 1 37.2 76 GLY C C 1
ATOM 7085 O O . GLY C 1 80 ? -8.331 22.064 26.111 1 37.3 76 GLY C O 1
ATOM 7086 N N . PHE C 1 81 ? -7.708 24.045 26.992 1 34.6 77 PHE C N 1
ATOM 7087 C CA . PHE C 1 81 ? -9.061 24.334 27.466 1 32.62 77 PHE C CA 1
ATOM 7088 C C . PHE C 1 81 ? -9.669 25.481 26.658 1 31.21 77 PHE C C 1
ATOM 7089 O O . PHE C 1 81 ? -8.946 26.249 26.02 1 30.43 77 PHE C O 1
ATOM 7097 N N . ASP C 1 82 ? -10.992 25.59 26.675 1 30.65 78 ASP C N 1
ATOM 7098 C CA . ASP C 1 82 ? -11.676 26.7 26.026 1 30.81 78 ASP C CA 1
ATOM 7099 C C . ASP C 1 82 ? -11.789 27.759 27.107 1 30.05 78 ASP C C 1
ATOM 7100 O O . ASP C 1 82 ? -12.498 27.527 28.08 1 30.08 78 ASP C O 1
ATOM 7105 N N . ALA C 1 83 ? -11.04 28.868 26.995 1 29.67 79 ALA C N 1
ATOM 7106 C CA . ALA C 1 83 ? -11.005 29.893 28.053 1 29.89 79 ALA C CA 1
ATOM 7107 C C . ALA C 1 83 ? -12.353 30.427 28.505 1 30.95 79 ALA C C 1
ATOM 7108 O O . ALA C 1 83 ? -12.531 30.608 29.702 1 31.81 79 ALA C O 1
ATOM 7110 N N . ASP C 1 84 ? -13.312 30.63 27.593 1 31.35 80 ASP C N 1
ATOM 7111 C CA . ASP C 1 84 ? -14.634 31.121 27.978 1 32.13 80 ASP C CA 1
ATOM 7112 C C . ASP C 1 84 ? -15.649 30.026 28.297 1 33.74 80 ASP C C 1
ATOM 7113 O O . ASP C 1 84 ? -16.808 30.344 28.572 1 34.32 80 ASP C O 1
ATOM 7118 N N . HIS C 1 85 ? -15.222 28.756 28.312 1 33.78 81 HIS C N 1
ATOM 7119 C CA . HIS C 1 85 ? -16.099 27.645 28.642 1 34.36 81 HIS C CA 1
ATOM 7120 C C . HIS C 1 85 ? -15.274 26.479 29.187 1 33.76 81 HIS C C 1
ATOM 7121 O O . HIS C 1 85 ? -14.972 25.532 28.456 1 34.26 81 HIS C O 1
ATOM 7128 N N . VAL C 1 86 ? -14.832 26.591 30.448 1 32.94 82 VAL C N 1
ATOM 7129 C CA . VAL C 1 86 ? -14.036 25.561 31.1 1 32.85 82 VAL C CA 1
ATOM 7130 C C . VAL C 1 86 ? -14.97 24.394 31.415 1 33.37 82 VAL C C 1
ATOM 7131 O O . VAL C 1 86 ? -16.014 24.603 32.031 1 33.37 82 VAL C O 1
ATOM 7135 N N . THR C 1 87 ? -14.643 23.184 30.952 1 33.61 83 THR C N 1
ATOM 7136 C CA . THR C 1 87 ? -15.513 22.027 31.166 1 34.46 83 THR C CA 1
ATOM 7137 C C . THR C 1 87 ? -14.998 21.066 32.216 1 36 83 THR C C 1
ATOM 7138 O O . THR C 1 87 ? -13.793 21.023 32.45 1 36.26 83 THR C O 1
ATOM 7142 N N . TYR C 1 88 ? -15.898 20.236 32.789 1 37 84 TYR C N 1
ATOM 7143 C CA . TYR C 1 88 ? -15.499 19.214 33.752 1 38.5 84 TYR C CA 1
ATOM 7144 C C . TYR C 1 88 ? -14.544 18.215 33.128 1 38.18 84 TYR C C 1
ATOM 7145 O O . TYR C 1 88 ? -13.665 17.72 33.828 1 38.37 84 TYR C O 1
ATOM 7154 N N . ASP C 1 89 ? -14.691 17.937 31.818 1 37.77 85 ASP C N 1
ATOM 7155 C CA . ASP C 1 89 ? -13.8 17.061 31.056 1 38.13 85 ASP C CA 1
ATOM 7156 C C . ASP C 1 89 ? -12.37 17.586 31.084 1 36.07 85 ASP C C 1
ATOM 7157 O O . ASP C 1 89 ? -11.448 16.791 31.218 1 36.29 85 ASP C O 1
ATOM 7162 N N . LYS C 1 90 ? -12.177 18.907 30.914 1 34.31 86 LYS C N 1
ATOM 7163 C CA . LYS C 1 90 ? -10.84 19.493 30.965 1 33.8 86 LYS C CA 1
ATOM 7164 C C . LYS C 1 90 ? -10.279 19.51 32.374 1 33.29 86 LYS C C 1
ATOM 7165 O O . LYS C 1 90 ? -9.092 19.273 32.54 1 32.99 86 LYS C O 1
ATOM 7171 N N . LEU C 1 91 ? -11.127 19.704 33.4 1 33.16 87 LEU C N 1
ATOM 7172 C CA . LEU C 1 91 ? -10.671 19.641 34.79 1 33.54 87 LEU C CA 1
ATOM 7173 C C . LEU C 1 91 ? -10.137 18.248 35.109 1 33.95 87 LEU C C 1
ATOM 7174 O O . LEU C 1 91 ? -9.15 18.11 35.81 1 33.88 87 LEU C O 1
ATOM 7179 N N . SER C 1 92 ? -10.779 17.225 34.58 1 34.41 88 SER C N 1
ATOM 7180 C CA . SER C 1 92 ? -10.362 15.843 34.772 1 35.55 88 SER C CA 1
ATOM 7181 C C . SER C 1 92 ? -8.978 15.559 34.127 1 35.21 88 SER C C 1
ATOM 7182 O O . SER C 1 92 ? -8.208 14.727 34.617 1 35.44 88 SER C O 1
ATOM 7185 N N . GLU C 1 93 ? -8.686 16.248 33.029 1 34.28 89 GLU C N 1
ATOM 7186 C CA . GLU C 1 93 ? -7.466 16.111 32.252 1 34.25 89 GLU C CA 1
ATOM 7187 C C . GLU C 1 93 ? -6.318 16.925 32.858 1 32.94 89 GLU C C 1
ATOM 7188 O O . GLU C 1 93 ? -5.167 16.491 32.828 1 32.79 89 GLU C O 1
ATOM 7194 N N . PHE C 1 94 ? -6.639 18.115 33.401 1 31.38 90 PHE C N 1
ATOM 7195 C CA . PHE C 1 94 ? -5.683 19.024 34.022 1 29.96 90 PHE C CA 1
ATOM 7196 C C . PHE C 1 94 ? -6.199 19.337 35.416 1 28.42 90 PHE C C 1
ATOM 7197 O O . PHE C 1 94 ? -6.836 20.355 35.626 1 28.12 90 PHE C O 1
ATOM 7205 N N . PRO C 1 95 ? -6.018 18.401 36.369 1 27.66 91 PRO C N 1
ATOM 7206 C CA . PRO C 1 95 ? -6.618 18.568 37.699 1 27.34 91 PRO C CA 1
ATOM 7207 C C . PRO C 1 95 ? -6.318 19.868 38.442 1 27.15 91 PRO C C 1
ATOM 7208 O O . PRO C 1 95 ? -7.186 20.325 39.182 1 27.13 91 PRO C O 1
ATOM 7212 N N . TYR C 1 96 ? -5.158 20.497 38.213 1 26.74 92 TYR C N 1
ATOM 7213 C CA . TYR C 1 96 ? -4.819 21.77 38.863 1 26.15 92 TYR C CA 1
ATOM 7214 C C . TYR C 1 96 ? -5.829 22.889 38.517 1 26.33 92 TYR C C 1
ATOM 7215 O O . TYR C 1 96 ? -5.979 23.836 39.298 1 26.17 92 TYR C O 1
ATOM 7224 N N . MET C 1 97 ? -6.521 22.769 37.347 1 25.77 93 MET C N 1
ATOM 7225 C CA . MET C 1 97 ? -7.493 23.745 36.862 1 25.93 93 MET C CA 1
ATOM 7226 C C . MET C 1 97 ? -8.716 23.859 37.766 1 25.92 93 MET C C 1
ATOM 7227 O O . MET C 1 97 ? -9.316 24.924 37.818 1 25.7 93 MET C O 1
ATOM 7232 N N . ALA C 1 98 ? -9.111 22.776 38.472 1 25.82 94 ALA C N 1
ATOM 7233 C CA . ALA C 1 98 ? -10.263 22.841 39.377 1 26.41 94 ALA C CA 1
ATOM 7234 C C . ALA C 1 98 ? -9.973 23.87 40.497 1 26.56 94 ALA C C 1
ATOM 7235 O O . ALA C 1 98 ? -10.821 24.707 40.8 1 27.2 94 ALA C O 1
ATOM 7237 N N . LEU C 1 99 ? -8.723 23.877 41.005 1 25.42 95 LEU C N 1
ATOM 7238 C CA . LEU C 1 99 ? -8.282 24.797 42.045 1 24.37 95 LEU C CA 1
ATOM 7239 C C . LEU C 1 99 ? -8.05 26.203 41.462 1 22.55 95 LEU C C 1
ATOM 7240 O O . LEU C 1 99 ? -8.552 27.182 42.013 1 22.5 95 LEU C O 1
ATOM 7245 N N . LEU C 1 100 ? -7.302 26.303 40.368 1 21.32 96 LEU C N 1
ATOM 7246 C CA . LEU C 1 100 ? -6.95 27.593 39.777 1 20.91 96 LEU C CA 1
ATOM 7247 C C . LEU C 1 100 ? -8.098 28.348 39.134 1 21.73 96 LEU C C 1
ATOM 7248 O O . LEU C 1 100 ? -8.096 29.577 39.174 1 22.12 96 LEU C O 1
ATOM 7253 N N . PHE C 1 101 ? -9.079 27.644 38.561 1 22.44 97 PHE C N 1
ATOM 7254 C CA . PHE C 1 101 ? -10.16 28.316 37.848 1 23.97 97 PHE C CA 1
ATOM 7255 C C . PHE C 1 101 ? -11.469 28.364 38.578 1 24.8 97 PHE C C 1
ATOM 7256 O O . PHE C 1 101 ? -12.435 28.889 38.014 1 24.36 97 PHE C O 1
ATOM 7264 N N . ASN C 1 102 ? -11.535 27.897 39.858 1 25.43 98 ASN C N 1
ATOM 7265 C CA . ASN C 1 102 ? -12.786 28.018 40.616 1 26.39 98 ASN C CA 1
ATOM 7266 C C . ASN C 1 102 ? -13.072 29.52 40.808 1 26.91 98 ASN C C 1
ATOM 7267 O O . ASN C 1 102 ? -12.173 30.261 41.207 1 27.81 98 ASN C O 1
ATOM 7272 N N . GLY C 1 103 ? -14.258 29.954 40.417 1 26.85 99 GLY C N 1
ATOM 7273 C CA . GLY C 1 103 ? -14.643 31.364 40.412 1 27.58 99 GLY C CA 1
ATOM 7274 C C . GLY C 1 103 ? -14.845 31.903 38.995 1 28.01 99 GLY C C 1
ATOM 7275 O O . GLY C 1 103 ? -15.471 32.952 38.801 1 27.22 99 GLY C O 1
ATOM 7276 N N . TRP C 1 104 ? -14.296 31.197 37.995 1 28.46 100 TRP C N 1
ATOM 7277 C CA . TRP C 1 104 ? -14.424 31.545 36.583 1 30.01 100 TRP C CA 1
ATOM 7278 C C . TRP C 1 104 ? -15.668 30.897 35.952 1 31.81 100 TRP C C 1
ATOM 7279 O O . TRP C 1 104 ? -16.254 31.453 35.021 1 31.71 100 TRP C O 1
ATOM 7290 N N . GLY C 1 105 ? -16.083 29.746 36.47 1 33.36 101 GLY C N 1
ATOM 7291 C CA . GLY C 1 105 ? -17.259 29.056 35.959 1 35.57 101 GLY C CA 1
ATOM 7292 C C . GLY C 1 105 ? -16.902 27.76 35.265 1 37.62 101 GLY C C 1
ATOM 7293 O O . GLY C 1 105 ? -16.01 27.726 34.416 1 37.41 101 GLY C O 1
ATOM 7294 N N . PHE C 1 106 ? -17.571 26.674 35.661 1 38.97 102 PHE C N 1
ATOM 7295 C CA . PHE C 1 106 ? -17.375 25.353 35.069 1 40.05 102 PHE C CA 1
ATOM 7296 C C . PHE C 1 106 ? -18.665 24.939 34.378 1 42.61 102 PHE C C 1
ATOM 7297 O O . PHE C 1 106 ? -19.763 25.345 34.781 1 43.16 102 PHE C O 1
ATOM 7305 N N . GLY C 1 107 ? -18.531 24.147 33.335 1 44.17 103 GLY C N 1
ATOM 7306 C CA . GLY C 1 107 ? -19.688 23.698 32.585 1 46.15 103 GLY C CA 1
ATOM 7307 C C . GLY C 1 107 ? -19.518 22.332 31.971 1 48.92 103 GLY C C 1
ATOM 7308 O O . GLY C 1 107 ? -18.465 21.709 32.081 1 49.02 103 GLY C O 1
ATOM 7309 N N . ILE C 1 108 ? -20.578 21.859 31.339 1 50.94 104 ILE C N 1
ATOM 7310 C CA . ILE C 1 108 ? -20.63 20.588 30.64 1 53.46 104 ILE C CA 1
ATOM 7311 C C . ILE C 1 108 ? -20.02 20.791 29.245 1 54.96 104 ILE C C 1
ATOM 7312 O O . ILE C 1 108 ? -20.217 21.847 28.631 1 54.15 104 ILE C O 1
ATOM 7317 N N . ALA C 1 109 ? -19.294 19.789 28.74 1 56.91 105 ALA C N 1
ATOM 7318 C CA . ALA C 1 109 ? -18.737 19.864 27.396 1 59.51 105 ALA C CA 1
ATOM 7319 C C . ALA C 1 109 ? -19.875 19.848 26.368 1 62.67 105 ALA C C 1
ATOM 7320 O O . ALA C 1 109 ? -20.677 18.919 26.357 1 62.57 105 ALA C O 1
ATOM 7322 N N . TYR C 1 110 ? -19.967 20.907 25.543 1 65.4 106 TYR C N 1
ATOM 7323 C CA . TYR C 1 110 ? -20.974 21.003 24.489 1 68.2 106 TYR C CA 1
ATOM 7324 C C . TYR C 1 110 ? -20.382 20.329 23.24 1 70.44 106 TYR C C 1
ATOM 7325 O O . TYR C 1 110 ? -19.587 20.948 22.544 1 71 106 TYR C O 1
ATOM 7327 N N . ASN C 1 111 ? -20.72 19.057 22.982 1 71.57 107 ASN C N 1
ATOM 7328 C CA . ASN C 1 111 ? -20.166 18.332 21.836 1 73.03 107 ASN C CA 1
ATOM 7329 C C . ASN C 1 111 ? -20.935 18.597 20.538 1 73.61 107 ASN C C 1
ATOM 7330 O O . ASN C 1 111 ? -21.491 17.682 19.925 1 73.66 107 ASN C O 1
ATOM 7335 N N . GLU C 1 112 ? -20.947 19.861 20.112 1 73.5 108 GLU C N 1
ATOM 7336 C CA . GLU C 1 112 ? -21.652 20.27 18.903 1 73.49 108 GLU C CA 1
ATOM 7337 C C . GLU C 1 112 ? -20.673 20.423 17.726 1 72.02 108 GLU C C 1
ATOM 7338 O O . GLU C 1 112 ? -19.462 20.565 17.943 1 72.2 108 GLU C O 1
ATOM 7344 N N . PRO C 1 113 ? -21.172 20.384 16.472 1 70.33 109 PRO C N 1
ATOM 7345 C CA . PRO C 1 113 ? -20.263 20.547 15.342 1 68.84 109 PRO C CA 1
ATOM 7346 C C . PRO C 1 113 ? -19.705 21.961 15.289 1 66.84 109 PRO C C 1
ATOM 7347 O O . PRO C 1 113 ? -20.446 22.919 15.04 1 67.25 109 PRO C O 1
ATOM 7351 N N . ARG C 1 114 ? -18.398 22.097 15.561 1 64.32 110 ARG C N 1
ATOM 7352 C CA . ARG C 1 114 ? -17.76 23.402 15.471 1 62.18 110 ARG C CA 1
ATOM 7353 C C . ARG C 1 114 ? -17.625 23.811 13.998 1 59.34 110 ARG C C 1
ATOM 7354 O O . ARG C 1 114 ? -17.647 22.969 13.095 1 59.78 110 ARG C O 1
ATOM 7362 N N . GLY C 1 115 ? -17.635 25.106 13.766 1 56.09 111 GLY C N 1
ATOM 7363 C CA . GLY C 1 115 ? -17.582 25.688 12.433 1 53.1 111 GLY C CA 1
ATOM 7364 C C . GLY C 1 115 ? -17.964 27.151 12.45 1 49.44 111 GLY C C 1
ATOM 7365 O O . GLY C 1 115 ? -18.584 27.619 13.404 1 49.65 111 GLY C O 1
ATOM 7366 N N . HIS C 1 116 ? -17.61 27.887 11.404 1 46.39 112 HIS C N 1
ATOM 7367 C CA . HIS C 1 116 ? -17.907 29.311 11.33 1 44.4 112 HIS C CA 1
ATOM 7368 C C . HIS C 1 116 ? -19.353 29.59 10.938 1 43.81 112 HIS C C 1
ATOM 7369 O O . HIS C 1 116 ? -19.938 30.543 11.428 1 43.6 112 HIS C O 1
ATOM 7376 N N . ALA C 1 117 ? -19.896 28.823 9.997 1 43.71 113 ALA C N 1
ATOM 7377 C CA . ALA C 1 117 ? -21.204 29.1 9.427 1 44.89 113 ALA C CA 1
ATOM 7378 C C . ALA C 1 117 ? -22.348 29.235 10.43 1 45.86 113 ALA C C 1
ATOM 7379 O O . ALA C 1 117 ? -23.049 30.251 10.4 1 45.67 113 ALA C O 1
ATOM 7381 N N . ASN C 1 118 ? -22.521 28.251 11.323 1 46.74 114 ASN C N 1
ATOM 7382 C CA . ASN C 1 118 ? -23.649 28.284 12.241 1 48.22 114 ASN C CA 1
ATOM 7383 C C . ASN C 1 118 ? -23.224 28.236 13.695 1 49.06 114 ASN C C 1
ATOM 7384 O O . ASN C 1 118 ? -22.429 27.381 14.084 1 49.44 114 ASN C O 1
ATOM 7389 N N . MET C 1 119 ? -23.743 29.174 14.498 1 49.54 115 MET C N 1
ATOM 7390 C CA . MET C 1 119 ? -23.427 29.263 15.92 1 50.63 115 MET C CA 1
ATOM 7391 C C . MET C 1 119 ? -24.703 29.395 16.744 1 53.21 115 MET C C 1
ATOM 7392 O O . MET C 1 119 ? -25.321 30.459 16.748 1 53.45 115 MET C O 1
ATOM 7397 N N . VAL C 1 120 ? -25.124 28.306 17.404 1 54.93 116 VAL C N 1
ATOM 7398 C CA . VAL C 1 120 ? -26.326 28.334 18.23 1 57.18 116 VAL C CA 1
ATOM 7399 C C . VAL C 1 120 ? -26.129 29.24 19.457 1 58.8 116 VAL C C 1
ATOM 7400 O O . VAL C 1 120 ? -25.025 29.346 20.001 1 58.78 116 VAL C O 1
ATOM 7404 N N . ARG C 1 121 ? -27.201 29.936 19.846 1 60.35 117 ARG C N 1
ATOM 7405 C CA . ARG C 1 121 ? -27.166 30.941 20.905 1 62.19 117 ARG C CA 1
ATOM 7406 C C . ARG C 1 121 ? -27.652 30.5 22.272 1 64.59 117 ARG C C 1
ATOM 7407 O O . ARG C 1 121 ? -27.455 31.245 23.229 1 64.55 117 ARG C O 1
ATOM 7415 N N . ASP C 1 122 ? -28.285 29.323 22.367 1 66.56 118 ASP C N 1
ATOM 7416 C CA . ASP C 1 122 ? -28.858 28.795 23.612 1 69.58 118 ASP C CA 1
ATOM 7417 C C . ASP C 1 122 ? -27.893 28.83 24.83 1 70.87 118 ASP C C 1
ATOM 7418 O O . ASP C 1 122 ? -28.224 29.451 25.842 1 71.32 118 ASP C O 1
ATOM 7423 N N . GLN C 1 123 ? -26.707 28.221 24.727 1 71.34 119 GLN C N 1
ATOM 7424 C CA . GLN C 1 123 ? -25.735 28.234 25.818 1 72.39 119 GLN C CA 1
ATOM 7425 C C . GLN C 1 123 ? -25.034 29.584 26 1 72.85 119 GLN C C 1
ATOM 7426 O O . GLN C 1 123 ? -24.714 29.953 27.127 1 72.91 119 GLN C O 1
ATOM 7432 N N . LEU C 1 124 ? -24.815 30.327 24.906 1 73.05 120 LEU C N 1
ATOM 7433 C CA . LEU C 1 124 ? -24.187 31.647 24.987 1 73.48 120 LEU C CA 1
ATOM 7434 C C . LEU C 1 124 ? -25.082 32.664 25.707 1 74.12 120 LEU C C 1
ATOM 7435 O O . LEU C 1 124 ? -24.565 33.621 26.273 1 74.16 120 LEU C O 1
ATOM 7440 N N . GLU C 1 125 ? -26.416 32.457 25.697 1 74.6 121 GLU C N 1
ATOM 7441 C CA . GLU C 1 125 ? -27.36 33.331 26.392 1 75.41 121 GLU C CA 1
ATOM 7442 C C . GLU C 1 125 ? -27.25 33.11 27.901 1 76.11 121 GLU C C 1
ATOM 7443 O O . GLU C 1 125 ? -27.043 34.065 28.657 1 76.15 121 GLU C O 1
ATOM 7445 N N . ILE C 1 126 ? -27.326 31.839 28.331 1 76.4 122 ILE C N 1
ATOM 7446 C CA . ILE C 1 126 ? -27.273 31.493 29.748 1 76.86 122 ILE C CA 1
ATOM 7447 C C . ILE C 1 126 ? -25.903 31.819 30.35 1 76.88 122 ILE C C 1
ATOM 7448 O O . ILE C 1 126 ? -25.842 32.214 31.518 1 77.24 122 ILE C O 1
ATOM 7453 N N . ASP C 1 127 ? -24.817 31.715 29.556 1 76.41 123 ASP C N 1
ATOM 7454 C CA . ASP C 1 127 ? -23.487 32.051 30.062 1 76.58 123 ASP C CA 1
ATOM 7455 C C . ASP C 1 127 ? -23.349 33.565 30.254 1 76.38 123 ASP C C 1
ATOM 7456 O O . ASP C 1 127 ? -22.836 34.005 31.288 1 76.74 123 ASP C O 1
ATOM 7461 N N . SER C 1 128 ? -23.85 34.352 29.278 1 75.49 124 SER C N 1
ATOM 7462 C CA . SER C 1 128 ? -23.826 35.819 29.281 1 75.08 124 SER C CA 1
ATOM 7463 C C . SER C 1 128 ? -24.614 36.436 30.437 1 74.88 124 SER C C 1
ATOM 7464 O O . SER C 1 128 ? -24.225 37.485 30.947 1 74.46 124 SER C O 1
ATOM 7467 N N . ALA C 1 129 ? -25.721 35.802 30.842 1 75.14 125 ALA C N 1
ATOM 7468 C CA . ALA C 1 129 ? -26.514 36.303 31.97 1 76.07 125 ALA C CA 1
ATOM 7469 C C . ALA C 1 129 ? -25.805 36.065 33.324 1 76.67 125 ALA C C 1
ATOM 7470 O O . ALA C 1 129 ? -25.989 36.843 34.262 1 76.81 125 ALA C O 1
ATOM 7472 N N . ARG C 1 130 ? -24.979 35.012 33.414 1 76.66 126 ARG C N 1
ATOM 7473 C CA . ARG C 1 130 ? -24.241 34.708 34.635 1 77.15 126 ARG C CA 1
ATOM 7474 C C . ARG C 1 130 ? -23.111 35.722 34.814 1 77.08 126 ARG C C 1
ATOM 7475 O O . ARG C 1 130 ? -22.917 36.255 35.912 1 77.44 126 ARG C O 1
ATOM 7483 N N . LEU C 1 131 ? -22.365 35.986 33.737 1 76.21 127 LEU C N 1
ATOM 7484 C CA . LEU C 1 131 ? -21.237 36.917 33.771 1 75.77 127 LEU C CA 1
ATOM 7485 C C . LEU C 1 131 ? -21.647 38.392 33.572 1 74.71 127 LEU C C 1
ATOM 7486 O O . LEU C 1 131 ? -20.784 39.265 33.663 1 74.85 127 LEU C O 1
ATOM 7491 N N . LYS C 1 132 ? -22.934 38.668 33.269 1 73.55 128 LYS C N 1
ATOM 7492 C CA . LYS C 1 132 ? -23.423 40.022 32.981 1 73.01 128 LYS C CA 1
ATOM 7493 C C . LYS C 1 132 ? -22.616 40.677 31.837 1 71.27 128 LYS C C 1
ATOM 7494 O O . LYS C 1 132 ? -22.364 41.889 31.858 1 71.59 128 LYS C O 1
ATOM 7500 N N . SER C 1 133 ? -22.234 39.854 30.831 1 69.03 129 SER C N 1
ATOM 7501 C CA . SER C 1 133 ? -21.408 40.251 29.689 1 67.01 129 SER C CA 1
ATOM 7502 C C . SER C 1 133 ? -22.136 41.204 28.765 1 65.61 129 SER C C 1
ATOM 7503 O O . SER C 1 133 ? -21.545 42.168 28.28 1 66.14 129 SER C O 1
ATOM 7506 N N . GLY C 1 134 ? -23.407 40.914 28.527 1 63.54 130 GLY C N 1
ATOM 7507 C CA . GLY C 1 134 ? -24.299 41.689 27.68 1 61.65 130 GLY C CA 1
ATOM 7508 C C . GLY C 1 134 ? -23.748 42.206 26.373 1 59.27 130 GLY C C 1
ATOM 7509 O O . GLY C 1 134 ? -23.182 43.297 26.34 1 60.88 130 GLY C O 1
ATOM 7510 N N . GLY C 1 135 ? -23.94 41.465 25.294 1 55.37 131 GLY C N 1
ATOM 7511 C CA . GLY C 1 135 ? -23.483 41.902 23.98 1 52.02 131 GLY C CA 1
ATOM 7512 C C . GLY C 1 135 ? -22.051 41.558 23.63 1 47.91 131 GLY C C 1
ATOM 7513 O O . GLY C 1 135 ? -21.791 41.192 22.491 1 47.59 131 GLY C O 1
ATOM 7514 N N . VAL C 1 136 ? -21.106 41.669 24.59 1 44.65 132 VAL C N 1
ATOM 7515 C CA . VAL C 1 136 ? -19.683 41.377 24.363 1 41.92 132 VAL C CA 1
ATOM 7516 C C . VAL C 1 136 ? -19.43 40.041 23.699 1 38.64 132 VAL C C 1
ATOM 7517 O O . VAL C 1 136 ? -18.637 39.98 22.778 1 37.72 132 VAL C O 1
ATOM 7521 N N . CYS C 1 137 ? -20.076 38.971 24.163 1 37.3 133 CYS C N 1
ATOM 7522 C CA . CYS C 1 137 ? -19.869 37.63 23.614 1 36.91 133 CYS C CA 1
ATOM 7523 C C . CYS C 1 137 ? -20.398 37.449 22.176 1 37.86 133 CYS C C 1
ATOM 7524 O O . CYS C 1 137 ? -20.136 36.411 21.58 1 38.33 133 CYS C O 1
ATOM 7527 N N . LEU C 1 138 ? -21.047 38.465 21.586 1 37.51 134 LEU C N 1
ATOM 7528 C CA . LEU C 1 138 ? -21.438 38.424 20.172 1 37.65 134 LEU C CA 1
ATOM 7529 C C . LEU C 1 138 ? -20.348 39.049 19.265 1 35.99 134 LEU C C 1
ATOM 7530 O O . LEU C 1 138 ? -20.41 38.878 18.053 1 36.53 134 LEU C O 1
ATOM 7535 N N . THR C 1 139 ? -19.37 39.78 19.838 1 34.27 135 THR C N 1
ATOM 7536 C CA . THR C 1 139 ? -18.329 40.509 19.098 1 33.28 135 THR C CA 1
ATOM 7537 C C . THR C 1 139 ? -17.675 39.708 17.993 1 32.54 135 THR C C 1
ATOM 7538 O O . THR C 1 139 ? -17.472 40.232 16.91 1 33.34 135 THR C O 1
ATOM 7542 N N . CYS C 1 140 ? -17.355 38.445 18.244 1 31.05 136 CYS C N 1
ATOM 7543 C CA . CYS C 1 140 ? -16.696 37.573 17.276 1 29.84 136 CYS C CA 1
ATOM 7544 C C . CYS C 1 140 ? -17.604 36.476 16.739 1 30.03 136 CYS C C 1
ATOM 7545 O O . CYS C 1 140 ? -17.093 35.486 16.219 1 29.79 136 CYS C O 1
ATOM 7548 N N . LYS C 1 141 ? -18.927 36.587 16.931 1 30.39 137 LYS C N 1
ATOM 7549 C CA . LYS C 1 141 ? -19.84 35.496 16.607 1 32.03 137 LYS C CA 1
ATOM 7550 C C . LYS C 1 141 ? -21.08 35.897 15.823 1 34.62 137 LYS C C 1
ATOM 7551 O O . LYS C 1 141 ? -22.007 35.105 15.741 1 35.42 137 LYS C O 1
ATOM 7557 N N . THR C 1 142 ? -21.098 37.09 15.219 1 35.6 138 THR C N 1
ATOM 7558 C CA . THR C 1 142 ? -22.193 37.53 14.35 1 37.16 138 THR C CA 1
ATOM 7559 C C . THR C 1 142 ? -21.683 38.617 13.416 1 38.21 138 THR C C 1
ATOM 7560 O O . THR C 1 142 ? -20.989 39.528 13.87 1 38 138 THR C O 1
ATOM 7564 N N . PRO C 1 143 ? -21.978 38.534 12.099 1 38.86 139 PRO C N 1
ATOM 7565 C CA . PRO C 1 143 ? -21.544 39.612 11.192 1 40.08 139 PRO C CA 1
ATOM 7566 C C . PRO C 1 143 ? -22.208 40.97 11.477 1 42.52 139 PRO C C 1
ATOM 7567 O O . PRO C 1 143 ? -21.788 41.995 10.932 1 42.45 139 PRO C O 1
ATOM 7571 N N . TYR C 1 144 ? -23.249 40.978 12.336 1 44.39 140 TYR C N 1
ATOM 7572 C CA . TYR C 1 144 ? -23.943 42.173 12.777 1 46.82 140 TYR C CA 1
ATOM 7573 C C . TYR C 1 144 ? -23.205 42.91 13.901 1 47.76 140 TYR C C 1
ATOM 7574 O O . TYR C 1 144 ? -23.572 44.039 14.19 1 48.19 140 TYR C O 1
ATOM 7583 N N . ALA C 1 145 ? -22.182 42.294 14.541 1 47.95 141 ALA C N 1
ATOM 7584 C CA . ALA C 1 145 ? -21.46 42.928 15.653 1 48.72 141 ALA C CA 1
ATOM 7585 C C . ALA C 1 145 ? -20.88 44.325 15.335 1 50.1 141 ALA C C 1
ATOM 7586 O O . ALA C 1 145 ? -21.145 45.246 16.113 1 50.03 141 ALA C O 1
ATOM 7588 N N . PRO C 1 146 ? -20.159 44.547 14.211 1 51.17 142 PRO C N 1
ATOM 7589 C CA . PRO C 1 146 ? -19.654 45.904 13.932 1 52.44 142 PRO C CA 1
ATOM 7590 C C . PRO C 1 146 ? -20.769 46.945 13.774 1 54.19 142 PRO C C 1
ATOM 7591 O O . PRO C 1 146 ? -20.6 48.083 14.201 1 54.87 142 PRO C O 1
ATOM 7595 N N . LYS C 1 147 ? -21.914 46.55 13.202 1 54.87 143 LYS C N 1
ATOM 7596 C CA . LYS C 1 147 ? -23.075 47.43 13.016 1 55.84 143 LYS C CA 1
ATOM 7597 C C . LYS C 1 147 ? -23.75 47.743 14.36 1 56.29 143 LYS C C 1
ATOM 7598 O O . LYS C 1 147 ? -24.063 48.904 14.64 1 56.85 143 LYS C O 1
ATOM 7604 N N . LEU C 1 148 ? -23.973 46.707 15.186 1 55.71 144 LEU C N 1
ATOM 7605 C CA . LEU C 1 148 ? -24.597 46.859 16.493 1 56.09 144 LEU C CA 1
ATOM 7606 C C . LEU C 1 148 ? -23.745 47.727 17.408 1 56.86 144 LEU C C 1
ATOM 7607 O O . LEU C 1 148 ? -24.302 48.562 18.103 1 57.53 144 LEU C O 1
ATOM 7612 N N . GLU C 1 149 ? -22.411 47.566 17.4 1 56.81 145 GLU C N 1
ATOM 7613 C CA . GLU C 1 149 ? -21.543 48.391 18.245 1 57.96 145 GLU C CA 1
ATOM 7614 C C . GLU C 1 149 ? -21.48 49.838 17.766 1 60.02 145 GLU C C 1
ATOM 7615 O O . GLU C 1 149 ? -21.359 50.742 18.596 1 60.11 145 GLU C O 1
ATOM 7621 N N . LYS C 1 150 ? -21.533 50.063 16.445 1 61.52 146 LYS C N 1
ATOM 7622 C CA . LYS C 1 150 ? -21.49 51.422 15.911 1 64.06 146 LYS C CA 1
ATOM 7623 C C . LYS C 1 150 ? -22.779 52.17 16.255 1 65.95 146 LYS C C 1
ATOM 7624 O O . LYS C 1 150 ? -22.725 53.318 16.692 1 66.39 146 LYS C O 1
ATOM 7630 N N . GLU C 1 151 ? -23.932 51.507 16.111 1 66.85 147 GLU C N 1
ATOM 7631 C CA . GLU C 1 151 ? -25.214 52.142 16.397 1 68.26 147 GLU C CA 1
ATOM 7632 C C . GLU C 1 151 ? -25.526 52.259 17.895 1 68.38 147 GLU C C 1
ATOM 7633 O O . GLU C 1 151 ? -26.081 53.271 18.317 1 69.26 147 GLU C O 1
ATOM 7639 N N . MET C 1 152 ? -25.177 51.244 18.702 1 67.31 148 MET C N 1
ATOM 7640 C CA . MET C 1 152 ? -25.472 51.273 20.129 1 66.34 148 MET C CA 1
ATOM 7641 C C . MET C 1 152 ? -24.39 51.926 20.987 1 66.28 148 MET C C 1
ATOM 7642 O O . MET C 1 152 ? -24.691 52.378 22.093 1 66.97 148 MET C O 1
ATOM 7647 N N . GLY C 1 153 ? -23.153 51.943 20.504 1 65.46 149 GLY C N 1
ATOM 7648 C CA . GLY C 1 153 ? -22.04 52.52 21.246 1 65.4 149 GLY C CA 1
ATOM 7649 C C . GLY C 1 153 ? -21.77 51.774 22.534 1 65.4 149 GLY C C 1
ATOM 7650 O O . GLY C 1 153 ? -21.658 50.545 22.534 1 65.28 149 GLY C O 1
ATOM 7651 N N . ILE C 1 154 ? -21.706 52.518 23.649 1 65.19 150 ILE C N 1
ATOM 7652 C CA . ILE C 1 154 ? -21.496 51.953 24.984 1 65.5 150 ILE C CA 1
ATOM 7653 C C . ILE C 1 154 ? -22.638 50.991 25.372 1 65.31 150 ILE C C 1
ATOM 7654 O O . ILE C 1 154 ? -22.418 50.042 26.127 1 65.79 150 ILE C O 1
ATOM 7659 N N . ASP C 1 155 ? -23.84 51.202 24.817 1 64.5 151 ASP C N 1
ATOM 7660 C CA . ASP C 1 155 ? -24.987 50.371 25.133 1 63.85 151 ASP C CA 1
ATOM 7661 C C . ASP C 1 155 ? -24.893 48.958 24.54 1 61.58 151 ASP C C 1
ATOM 7662 O O . ASP C 1 155 ? -25.539 48.064 25.057 1 62.13 151 ASP C O 1
ATOM 7667 N N . TYR C 1 156 ? -24.028 48.728 23.549 1 58.82 152 TYR C N 1
ATOM 7668 C CA . TYR C 1 156 ? -23.793 47.386 23.014 1 56.53 152 TYR C CA 1
ATOM 7669 C C . TYR C 1 156 ? -23.192 46.47 24.135 1 55.51 152 TYR C C 1
ATOM 7670 O O . TYR C 1 156 ? -23.53 45.291 24.247 1 54.82 152 TYR C O 1
ATOM 7679 N N . PHE C 1 157 ? -22.327 47.033 24.969 1 55.39 153 PHE C N 1
ATOM 7680 C CA . PHE C 1 157 ? -21.683 46.294 26.047 1 56.2 153 PHE C CA 1
ATOM 7681 C C . PHE C 1 157 ? -22.549 46.22 27.314 1 57.82 153 PHE C C 1
ATOM 7682 O O . PHE C 1 157 ? -22.529 45.198 28.006 1 57.11 153 PHE C O 1
ATOM 7690 N N . LYS C 1 158 ? -23.314 47.288 27.607 1 59.77 154 LYS C N 1
ATOM 7691 C CA . LYS C 1 158 ? -24.146 47.358 28.812 1 62.71 154 LYS C CA 1
ATOM 7692 C C . LYS C 1 158 ? -25.508 46.671 28.694 1 65.22 154 LYS C C 1
ATOM 7693 O O . LYS C 1 158 ? -26.045 46.212 29.702 1 65.56 154 LYS C O 1
ATOM 7699 N N . THR C 1 159 ? -26.08 46.627 27.487 1 66.82 155 THR C N 1
ATOM 7700 C CA . THR C 1 159 ? -27.391 46.015 27.244 1 68.93 155 THR C CA 1
ATOM 7701 C C . THR C 1 159 ? -27.318 44.506 27.367 1 70.74 155 THR C C 1
ATOM 7702 O O . THR C 1 159 ? -26.422 43.9 26.793 1 70.87 155 THR C O 1
ATOM 7706 N N . PRO C 1 160 ? -28.256 43.875 28.103 1 71.75 156 PRO C N 1
ATOM 7707 C CA . PRO C 1 160 ? -28.224 42.406 28.239 1 72.07 156 PRO C CA 1
ATOM 7708 C C . PRO C 1 160 ? -28.199 41.667 26.901 1 72.28 156 PRO C C 1
ATOM 7709 O O . PRO C 1 160 ? -28.831 42.122 25.945 1 72.72 156 PRO C O 1
ATOM 7713 N N . PHE C 1 161 ? -27.478 40.531 26.843 1 71.71 157 PHE C N 1
ATOM 7714 C CA . PHE C 1 161 ? -27.313 39.696 25.651 1 72.07 157 PHE C CA 1
ATOM 7715 C C . PHE C 1 161 ? -28.592 39.462 24.874 1 73.92 157 PHE C C 1
ATOM 7716 O O . PHE C 1 161 ? -28.585 39.604 23.654 1 74.29 157 PHE C O 1
ATOM 7724 N N . LYS C 1 162 ? -29.68 39.087 25.57 1 74.97 158 LYS C N 1
ATOM 7725 C CA . LYS C 1 162 ? -30.959 38.799 24.947 1 76.19 158 LYS C CA 1
ATOM 7726 C C . LYS C 1 162 ? -31.525 39.989 24.186 1 76.27 158 LYS C C 1
ATOM 7727 O O . LYS C 1 162 ? -32.111 39.82 23.104 1 76.24 158 LYS C O 1
ATOM 7733 N N . ASP C 1 163 ? -31.297 41.2 24.699 1 75.99 159 ASP C N 1
ATOM 7734 C CA . ASP C 1 163 ? -31.792 42.407 24.05 1 76.16 159 ASP C CA 1
ATOM 7735 C C . ASP C 1 163 ? -30.93 42.839 22.859 1 74.77 159 ASP C C 1
ATOM 7736 O O . ASP C 1 163 ? -31.43 43.494 21.955 1 75.1 159 ASP C O 1
ATOM 7741 N N . VAL C 1 164 ? -29.649 42.452 22.84 1 73.35 160 VAL C N 1
ATOM 7742 C CA . VAL C 1 164 ? -28.752 42.733 21.718 1 71.9 160 VAL C CA 1
ATOM 7743 C C . VAL C 1 164 ? -29.053 41.727 20.601 1 70.93 160 VAL C C 1
ATOM 7744 O O . VAL C 1 164 ? -29.149 42.105 19.432 1 71.1 160 VAL C O 1
ATOM 7748 N N . LEU C 1 165 ? -29.218 40.446 20.959 1 70.05 161 LEU C N 1
ATOM 7749 C CA . LEU C 1 165 ? -29.543 39.403 19.993 1 70.43 161 LEU C CA 1
ATOM 7750 C C . LEU C 1 165 ? -30.913 39.657 19.345 1 71.31 161 LEU C C 1
ATOM 7751 O O . LEU C 1 165 ? -31.089 39.37 18.166 1 70.75 161 LEU C O 1
ATOM 7756 N N . ALA C 1 166 ? -31.868 40.239 20.098 1 72.36 162 ALA C N 1
ATOM 7757 C CA . ALA C 1 166 ? -33.189 40.562 19.571 1 74.07 162 ALA C CA 1
ATOM 7758 C C . ALA C 1 166 ? -33.115 41.518 18.375 1 75.42 162 ALA C C 1
ATOM 7759 O O . ALA C 1 166 ? -33.981 41.465 17.505 1 76.15 162 ALA C O 1
ATOM 7761 N N . LYS C 1 167 ? -32.066 42.354 18.299 1 75.68 163 LYS C N 1
ATOM 7762 C CA . LYS C 1 167 ? -31.903 43.295 17.19 1 76.11 163 LYS C CA 1
ATOM 7763 C C . LYS C 1 167 ? -31.462 42.628 15.877 1 76.11 163 LYS C C 1
ATOM 7764 O O . LYS C 1 167 ? -31.613 43.238 14.818 1 77 163 LYS C O 1
ATOM 7770 N N . ILE C 1 168 ? -30.928 41.393 15.926 1 75.1 164 ILE C N 1
ATOM 7771 C CA . ILE C 1 168 ? -30.488 40.689 14.713 1 74.56 164 ILE C CA 1
ATOM 7772 C C . ILE C 1 168 ? -31.699 40.053 13.989 1 75.06 164 ILE C C 1
ATOM 7773 O O . ILE C 1 168 ? -32.529 39.424 14.644 1 74.94 164 ILE C O 1
ATOM 7778 N N . PRO C 1 169 ? -31.817 40.18 12.649 1 75.29 165 PRO C N 1
ATOM 7779 C CA . PRO C 1 169 ? -32.953 39.542 11.943 1 75.89 165 PRO C CA 1
ATOM 7780 C C . PRO C 1 169 ? -33.051 38.042 12.22 1 76.76 165 PRO C C 1
ATOM 7781 O O . PRO C 1 169 ? -32.025 37.375 12.303 1 77.06 165 PRO C O 1
ATOM 7785 N N . GLU C 1 170 ? -34.274 37.523 12.39 1 76.75 166 GLU C N 1
ATOM 7786 C CA . GLU C 1 170 ? -34.536 36.118 12.716 1 77.03 166 GLU C CA 1
ATOM 7787 C C . GLU C 1 170 ? -33.874 35.137 11.749 1 75.59 166 GLU C C 1
ATOM 7788 O O . GLU C 1 170 ? -33.307 34.132 12.188 1 76.4 166 GLU C O 1
ATOM 7794 N N . LYS C 1 171 ? -33.895 35.446 10.455 1 73.46 167 LYS C N 1
ATOM 7795 C CA . LYS C 1 171 ? -33.278 34.588 9.432 1 72.54 167 LYS C CA 1
ATOM 7796 C C . LYS C 1 171 ? -31.75 34.44 9.565 1 70.86 167 LYS C C 1
ATOM 7797 O O . LYS C 1 171 ? -31.164 33.579 8.909 1 71.18 167 LYS C O 1
ATOM 7803 N N . HIS C 1 172 ? -31.11 35.298 10.372 1 68.68 168 HIS C N 1
ATOM 7804 C CA . HIS C 1 172 ? -29.672 35.261 10.587 1 66.93 168 HIS C CA 1
ATOM 7805 C C . HIS C 1 172 ? -29.3 35.254 12.06 1 65.56 168 HIS C C 1
ATOM 7806 O O . HIS C 1 172 ? -28.191 35.655 12.394 1 65.6 168 HIS C O 1
ATOM 7813 N N . LYS C 1 173 ? -30.205 34.809 12.948 1 64.35 169 LYS C N 1
ATOM 7814 C CA . LYS C 1 173 ? -29.924 34.772 14.383 1 63.68 169 LYS C CA 1
ATOM 7815 C C . LYS C 1 173 ? -28.747 33.877 14.712 1 61.97 169 LYS C C 1
ATOM 7816 O O . LYS C 1 173 ? -28.019 34.185 15.638 1 61.6 169 LYS C O 1
ATOM 7822 N N . THR C 1 174 ? -28.547 32.788 13.96 1 60.92 170 THR C N 1
ATOM 7823 C CA . THR C 1 174 ? -27.458 31.857 14.237 1 60.59 170 THR C CA 1
ATOM 7824 C C . THR C 1 174 ? -26.304 31.92 13.18 1 57.21 170 THR C C 1
ATOM 7825 O O . THR C 1 174 ? -25.419 31.063 13.182 1 57 170 THR C O 1
ATOM 7829 N N . LEU C 1 175 ? -26.276 32.962 12.347 1 54.03 171 LEU C N 1
ATOM 7830 C CA . LEU C 1 175 ? -25.193 33.149 11.374 1 51.38 171 LEU C CA 1
ATOM 7831 C C . LEU C 1 175 ? -23.957 33.591 12.164 1 49.1 171 LEU C C 1
ATOM 7832 O O . LEU C 1 175 ? -23.993 34.633 12.824 1 49.36 171 LEU C O 1
ATOM 7837 N N . GLY C 1 176 ? -22.907 32.77 12.141 1 46.59 172 GLY C N 1
ATOM 7838 C CA . GLY C 1 176 ? -21.703 33.025 12.914 1 44.85 172 GLY C CA 1
ATOM 7839 C C . GLY C 1 176 ? -20.694 33.942 12.271 1 43.06 172 GLY C C 1
ATOM 7840 O O . GLY C 1 176 ? -20.576 35.103 12.649 1 43.5 172 GLY C O 1
ATOM 7841 N N . VAL C 1 177 ? -19.881 33.405 11.374 1 41.02 173 VAL C N 1
ATOM 7842 C CA . VAL C 1 177 ? -18.857 34.183 10.679 1 39.02 173 VAL C CA 1
ATOM 7843 C C . VAL C 1 177 ? -19.177 34.071 9.208 1 37.39 173 VAL C C 1
ATOM 7844 O O . VAL C 1 177 ? -19.1 32.99 8.645 1 37.59 173 VAL C O 1
ATOM 7848 N N . ALA C 1 178 ? -19.663 35.152 8.617 1 36.23 174 ALA C N 1
ATOM 7849 C CA . ALA C 1 178 ? -20.098 35.151 7.221 1 36.18 174 ALA C CA 1
ATOM 7850 C C . ALA C 1 178 ? -19.006 35.716 6.292 1 35.78 174 ALA C C 1
ATOM 7851 O O . ALA C 1 178 ? -18.014 36.265 6.778 1 35.86 174 ALA C O 1
ATOM 7853 N N . CYS C 1 179 ? -19.164 35.579 4.949 1 35.02 175 CYS C N 1
ATOM 7854 C CA . CYS C 1 179 ? -18.237 36.093 3.945 1 34.49 175 CYS C CA 1
ATOM 7855 C C . CYS C 1 179 ? -17.842 37.548 4.222 1 34.24 175 CYS C C 1
ATOM 7856 O O . CYS C 1 179 ? -16.663 37.866 4.204 1 34.5 175 CYS C O 1
ATOM 7859 N N . ILE C 1 180 ? -18.832 38.415 4.49 1 34.44 176 ILE C N 1
ATOM 7860 C CA . ILE C 1 180 ? -18.658 39.852 4.753 1 35.43 176 ILE C CA 1
ATOM 7861 C C . ILE C 1 180 ? -17.666 40.159 5.906 1 34.38 176 ILE C C 1
ATOM 7862 O O . ILE C 1 180 ? -17.033 41.218 5.901 1 35.16 176 ILE C O 1
ATOM 7867 N N . ASP C 1 181 ? -17.476 39.222 6.836 1 32.62 177 ASP C N 1
ATOM 7868 C CA . ASP C 1 181 ? -16.521 39.417 7.931 1 31.97 177 ASP C CA 1
ATOM 7869 C C . ASP C 1 181 ? -15.049 39.405 7.451 1 31.46 177 ASP C C 1
ATOM 7870 O O . ASP C 1 181 ? -14.189 39.981 8.119 1 31.15 177 ASP C O 1
ATOM 7875 N N . CYS C 1 182 ? -14.769 38.775 6.281 1 30.98 178 CYS C N 1
ATOM 7876 C CA . CYS C 1 182 ? -13.406 38.655 5.752 1 30.19 178 CYS C CA 1
ATOM 7877 C C . CYS C 1 182 ? -13.198 39.27 4.398 1 30.45 178 CYS C C 1
ATOM 7878 O O . CYS C 1 182 ? -12.049 39.478 4.027 1 30.74 178 CYS C O 1
ATOM 7881 N N . HIS C 1 183 ? -14.267 39.461 3.616 1 30 179 HIS C N 1
ATOM 7882 C CA . HIS C 1 183 ? -14.16 39.917 2.243 1 30.47 179 HIS C CA 1
ATOM 7883 C C . HIS C 1 183 ? -14.833 41.231 1.931 1 33.67 179 HIS C C 1
ATOM 7884 O O . HIS C 1 183 ? -15.937 41.508 2.396 1 34.33 179 HIS C O 1
ATOM 7891 N N . ASP C 1 184 ? -14.218 42 1.043 1 35.82 180 ASP C N 1
ATOM 7892 C CA . ASP C 1 184 ? -14.822 43.212 0.514 1 38.28 180 ASP C CA 1
ATOM 7893 C C . ASP C 1 184 ? -15.748 42.689 -0.61 1 39.59 180 ASP C C 1
ATOM 7894 O O . ASP C 1 184 ? -15.299 41.92 -1.454 1 39.21 180 ASP C O 1
ATOM 7899 N N . ASN C 1 185 ? -17.034 43.046 -0.586 1 40.54 181 ASN C N 1
ATOM 7900 C CA . ASN C 1 185 ? -18.001 42.535 -1.554 1 42.55 181 ASN C CA 1
ATOM 7901 C C . ASN C 1 185 ? -17.728 42.941 -2.999 1 43.58 181 ASN C C 1
ATOM 7902 O O . ASN C 1 185 ? -18.192 42.266 -3.913 1 43.5 181 ASN C O 1
ATOM 7907 N N . LYS C 1 186 ? -16.993 44.036 -3.204 1 44.46 182 LYS C N 1
ATOM 7908 C CA . LYS C 1 186 ? -16.723 44.528 -4.547 1 45.68 182 LYS C CA 1
ATOM 7909 C C . LYS C 1 186 ? -15.695 43.707 -5.305 1 44.56 182 LYS C C 1
ATOM 7910 O O . LYS C 1 186 ? -15.938 43.38 -6.461 1 44.7 182 LYS C O 1
ATOM 7916 N N . ASP C 1 187 ? -14.567 43.356 -4.676 1 43.22 183 ASP C N 1
ATOM 7917 C CA . ASP C 1 187 ? -13.519 42.602 -5.391 1 42.29 183 ASP C CA 1
ATOM 7918 C C . ASP C 1 187 ? -13.041 41.319 -4.696 1 40.22 183 ASP C C 1
ATOM 7919 O O . ASP C 1 187 ? -12.056 40.723 -5.133 1 39.8 183 ASP C O 1
ATOM 7924 N N . MET C 1 188 ? -13.701 40.936 -3.595 1 38.58 184 MET C N 1
ATOM 7925 C CA . MET C 1 188 ? -13.368 39.769 -2.785 1 37.39 184 MET C CA 1
ATOM 7926 C C . MET C 1 188 ? -11.991 39.854 -2.103 1 36.07 184 MET C C 1
ATOM 7927 O O . MET C 1 188 ? -11.509 38.844 -1.582 1 36.33 184 MET C O 1
ATOM 7932 N N . SER C 1 189 ? -11.366 41.038 -2.09 1 34.7 185 SER C N 1
ATOM 7933 C CA . SER C 1 189 ? -10.094 41.202 -1.394 1 34.37 185 SER C CA 1
ATOM 7934 C C . SER C 1 189 ? -10.359 41.11 0.128 1 33.65 185 SER C C 1
ATOM 7935 O O . SER C 1 189 ? -11.464 41.401 0.588 1 33.95 185 SER C O 1
ATOM 7938 N N . LEU C 1 190 ? -9.362 40.667 0.892 1 32.63 186 LEU C N 1
ATOM 7939 C CA . LEU C 1 190 ? -9.513 40.525 2.335 1 32.08 186 LEU C CA 1
ATOM 7940 C C . LEU C 1 190 ? -9.672 41.872 3.013 1 33 186 LEU C C 1
ATOM 7941 O O . LEU C 1 190 ? -9.076 42.857 2.59 1 34.32 186 LEU C O 1
ATOM 7946 N N . ARG C 1 191 ? -10.515 41.926 4.032 1 32.3 187 ARG C N 1
ATOM 7947 C CA . ARG C 1 191 ? -10.785 43.164 4.735 1 32.46 187 ARG C CA 1
ATOM 7948 C C . ARG C 1 191 ? -10.902 42.928 6.239 1 32.22 187 ARG C C 1
ATOM 7949 O O . ARG C 1 191 ? -11.073 41.799 6.688 1 31.94 187 ARG C O 1
ATOM 7957 N N . ILE C 1 192 ? -10.83 44.012 7.004 1 31.87 188 ILE C N 1
ATOM 7958 C CA . ILE C 1 192 ? -11.02 43.974 8.441 1 31.23 188 ILE C CA 1
ATOM 7959 C C . ILE C 1 192 ? -12.405 44.524 8.734 1 31.63 188 ILE C C 1
ATOM 7960 O O . ILE C 1 192 ? -12.648 45.724 8.622 1 31.93 188 ILE C O 1
ATOM 7965 N N . SER C 1 193 ? -13.346 43.633 9.014 1 31.58 189 SER C N 1
ATOM 7966 C CA . SER C 1 193 ? -14.691 44.026 9.415 1 32.04 189 SER C CA 1
ATOM 7967 C C . SER C 1 193 ? -14.688 44.499 10.885 1 32.54 189 SER C C 1
ATOM 7968 O O . SER C 1 193 ? -15.55 45.281 11.271 1 33.05 189 SER C O 1
ATOM 7971 N N . ARG C 1 194 ? -13.744 43.988 11.707 1 31.91 190 ARG C N 1
ATOM 7972 C CA . ARG C 1 194 ? -13.652 44.299 13.118 1 32.03 190 ARG C CA 1
ATOM 7973 C C . ARG C 1 194 ? -12.788 45.512 13.41 1 32.56 190 ARG C C 1
ATOM 7974 O O . ARG C 1 194 ? -11.73 45.392 14.031 1 31.84 190 ARG C O 1
ATOM 7982 N N . GLY C 1 195 ? -13.25 46.674 12.963 1 33.21 191 GLY C N 1
ATOM 7983 C CA . GLY C 1 195 ? -12.536 47.917 13.21 1 34.75 191 GLY C CA 1
ATOM 7984 C C . GLY C 1 195 ? -12.498 48.306 14.683 1 36.21 191 GLY C C 1
ATOM 7985 O O . GLY C 1 195 ? -11.486 48.82 15.156 1 37.12 191 GLY C O 1
ATOM 7986 N N . PHE C 1 196 ? -13.581 48.038 15.437 1 36.01 192 PHE C N 1
ATOM 7987 C CA . PHE C 1 196 ? -13.655 48.435 16.841 1 36.46 192 PHE C CA 1
ATOM 7988 C C . PHE C 1 196 ? -12.819 47.572 17.78 1 35.51 192 PHE C C 1
ATOM 7989 O O . PHE C 1 196 ? -12.591 47.971 18.918 1 35.73 192 PHE C O 1
ATOM 7997 N N . THR C 1 197 ? -12.329 46.419 17.304 1 34.21 193 THR C N 1
ATOM 7998 C CA . THR C 1 197 ? -11.466 45.544 18.087 1 32.81 193 THR C CA 1
ATOM 7999 C C . THR C 1 197 ? -10.083 45.445 17.409 1 31.09 193 THR C C 1
ATOM 8000 O O . THR C 1 197 ? -9.132 46.04 17.912 1 31.43 193 THR C O 1
ATOM 8004 N N . LEU C 1 198 ? -9.965 44.748 16.266 1 29.58 194 LEU C N 1
ATOM 8005 C CA . LEU C 1 198 ? -8.682 44.609 15.584 1 28.92 194 LEU C CA 1
ATOM 8006 C C . LEU C 1 198 ? -8.141 45.931 15.039 1 29.2 194 LEU C C 1
ATOM 8007 O O . LEU C 1 198 ? -6.959 46.211 15.219 1 29.56 194 LEU C O 1
ATOM 8012 N N . GLY C 1 199 ? -8.994 46.768 14.453 1 29.07 195 GLY C N 1
ATOM 8013 C CA . GLY C 1 199 ? -8.563 48.07 13.947 1 30.17 195 GLY C CA 1
ATOM 8014 C C . GLY C 1 199 ? -7.921 48.925 15.032 1 31.1 195 GLY C C 1
ATOM 8015 O O . GLY C 1 199 ? -6.86 49.526 14.825 1 31.56 195 GLY C O 1
ATOM 8016 N N . GLU C 1 200 ? -8.532 48.912 16.217 1 31.01 196 GLU C N 1
ATOM 8017 C CA . GLU C 1 200 ? -8.005 49.623 17.38 1 31.93 196 GLU C CA 1
ATOM 8018 C C . GLU C 1 200 ? -6.7 48.996 17.879 1 30.58 196 GLU C C 1
ATOM 8019 O O . GLU C 1 200 ? -5.762 49.722 18.193 1 31.43 196 GLU C O 1
ATOM 8025 N N . ALA C 1 201 ? -6.624 47.661 17.892 1 28.65 197 ALA C N 1
ATOM 8026 C CA . ALA C 1 201 ? -5.426 46.927 18.31 1 27.74 197 ALA C CA 1
ATOM 8027 C C . ALA C 1 201 ? -4.213 47.156 17.383 1 27.29 197 ALA C C 1
ATOM 8028 O O . ALA C 1 201 ? -3.077 47.241 17.857 1 27.3 197 ALA C O 1
ATOM 8030 N N . LEU C 1 202 ? -4.453 47.315 16.077 1 26.36 198 LEU C N 1
ATOM 8031 C CA . LEU C 1 202 ? -3.381 47.582 15.113 1 26.06 198 LEU C CA 1
ATOM 8032 C C . LEU C 1 202 ? -2.771 48.974 15.315 1 27.48 198 LEU C C 1
ATOM 8033 O O . LEU C 1 202 ? -1.564 49.152 15.162 1 27.58 198 LEU C O 1
ATOM 8038 N N . LYS C 1 203 ? -3.583 49.944 15.727 1 28.72 199 LYS C N 1
ATOM 8039 C CA . LYS C 1 203 ? -3.098 51.277 16.053 1 30.75 199 LYS C CA 1
ATOM 8040 C C . LYS C 1 203 ? -2.132 51.185 17.253 1 32.31 199 LYS C C 1
ATOM 8041 O O . LYS C 1 203 ? -1.106 51.86 17.244 1 33.99 199 LYS C O 1
ATOM 8047 N N . LYS C 1 204 ? -2.423 50.302 18.243 1 31.3 200 LYS C N 1
ATOM 8048 C CA . LYS C 1 204 ? -1.584 50.079 19.428 1 30.7 200 LYS C CA 1
ATOM 8049 C C . LYS C 1 204 ? -0.219 49.493 19.041 1 30.03 200 LYS C C 1
ATOM 8050 O O . LYS C 1 204 ? 0.789 49.783 19.68 1 30.08 200 LYS C O 1
ATOM 8056 N N . LEU C 1 205 ? -0.197 48.636 18.012 1 29.44 201 LEU C N 1
ATOM 8057 C CA . LEU C 1 205 ? 1.028 48.034 17.479 1 29.4 201 LEU C CA 1
ATOM 8058 C C . LEU C 1 205 ? 1.862 49.007 16.619 1 29.9 201 LEU C C 1
ATOM 8059 O O . LEU C 1 205 ? 2.966 48.655 16.214 1 29.85 201 LEU C O 1
ATOM 8064 N N . GLY C 1 206 ? 1.294 50.155 16.266 1 30.29 202 GLY C N 1
ATOM 8065 C CA . GLY C 1 206 ? 1.931 51.117 15.388 1 31.71 202 GLY C CA 1
ATOM 8066 C C . GLY C 1 206 ? 1.82 50.708 13.931 1 33.62 202 GLY C C 1
ATOM 8067 O O . GLY C 1 206 ? 2.66 51.086 13.111 1 34.4 202 GLY C O 1
ATOM 8068 N N . VAL C 1 207 ? 0.765 49.957 13.585 1 34.17 203 VAL C N 1
ATOM 8069 C CA . VAL C 1 207 ? 0.557 49.469 12.235 1 35.52 203 VAL C CA 1
ATOM 8070 C C . VAL C 1 207 ? -0.366 50.372 11.435 1 37.59 203 VAL C C 1
ATOM 8071 O O . VAL C 1 207 ? -1.447 50.73 11.912 1 37.94 203 VAL C O 1
ATOM 8075 N N . ASP C 1 208 ? 0.068 50.746 10.217 1 38.88 204 ASP C N 1
ATOM 8076 C CA . ASP C 1 208 ? -0.741 51.512 9.281 1 40.63 204 ASP C CA 1
ATOM 8077 C C . ASP C 1 208 ? -1.51 50.441 8.499 1 40.79 204 ASP C C 1
ATOM 8078 O O . ASP C 1 208 ? -0.921 49.694 7.722 1 40.62 204 ASP C O 1
ATOM 8083 N N . GLN C 1 209 ? -2.806 50.334 8.764 1 41.1 205 GLN C N 1
ATOM 8084 C CA . GLN C 1 209 ? -3.717 49.37 8.157 1 42.11 205 GLN C CA 1
ATOM 8085 C C . GLN C 1 209 ? -3.771 49.463 6.623 1 43.31 205 GLN C C 1
ATOM 8086 O O . GLN C 1 209 ? -4.017 48.46 5.951 1 43.63 205 GLN C O 1
ATOM 8092 N N . ALA C 1 210 ? -3.53 50.66 6.065 1 43.84 206 ALA C N 1
ATOM 8093 C CA . ALA C 1 210 ? -3.538 50.871 4.618 1 44.53 206 ALA C CA 1
ATOM 8094 C C . ALA C 1 210 ? -2.304 50.301 3.915 1 45.09 206 ALA C C 1
ATOM 8095 O O . ALA C 1 210 ? -2.359 50.036 2.717 1 45.93 206 ALA C O 1
ATOM 8097 N N . LYS C 1 211 ? -1.198 50.103 4.644 1 44.73 207 LYS C N 1
ATOM 8098 C CA . LYS C 1 211 ? 0.027 49.556 4.06 1 44.76 207 LYS C CA 1
ATOM 8099 C C . LYS C 1 211 ? 0.164 48.033 4.245 1 43.23 207 LYS C C 1
ATOM 8100 O O . LYS C 1 211 ? 1.245 47.498 4.006 1 42.91 207 LYS C O 1
ATOM 8106 N N . LEU C 1 212 ? -0.89 47.344 4.721 1 41.84 208 LEU C N 1
ATOM 8107 C CA . LEU C 1 212 ? -0.813 45.9 4.96 1 40.31 208 LEU C CA 1
ATOM 8108 C C . LEU C 1 212 ? -0.784 45.143 3.641 1 40.02 208 LEU C C 1
ATOM 8109 O O . LEU C 1 212 ? -1.526 45.486 2.714 1 40.8 208 LEU C O 1
ATOM 8114 N N . SER C 1 213 ? 0.077 44.126 3.545 1 38.54 209 SER C N 1
ATOM 8115 C CA . SER C 1 213 ? 0.153 43.315 2.338 1 37.31 209 SER C CA 1
ATOM 8116 C C . SER C 1 213 ? -0.908 42.202 2.362 1 36.1 209 SER C C 1
ATOM 8117 O O . SER C 1 213 ? -1.497 41.95 3.417 1 35.71 209 SER C O 1
ATOM 8120 N N . ARG C 1 214 ? -1.152 41.521 1.205 1 34.98 210 ARG C N 1
ATOM 8121 C CA . ARG C 1 214 ? -2.082 40.382 1.133 1 34.61 210 ARG C CA 1
ATOM 8122 C C . ARG C 1 214 ? -1.581 39.263 2.078 1 32.34 210 ARG C C 1
ATOM 8123 O O . ARG C 1 214 ? -2.387 38.618 2.735 1 31.8 210 ARG C O 1
ATOM 8131 N N . GLN C 1 215 ? -0.258 39.045 2.153 1 31 211 GLN C N 1
ATOM 8132 C CA . GLN C 1 215 ? 0.3 38.019 3.031 1 30.47 211 GLN C CA 1
ATOM 8133 C C . GLN C 1 215 ? 0.005 38.31 4.497 1 30.26 211 GLN C C 1
ATOM 8134 O O . GLN C 1 215 ? -0.36 37.395 5.246 1 30.69 211 GLN C O 1
ATOM 8140 N N . GLU C 1 216 ? 0.122 39.582 4.906 1 29.06 212 GLU C N 1
ATOM 8141 C CA . GLU C 1 216 ? -0.177 39.966 6.28 1 28.27 212 GLU C CA 1
ATOM 8142 C C . GLU C 1 216 ? -1.65 39.771 6.562 1 26.87 212 GLU C C 1
ATOM 8143 O O . GLU C 1 216 ? -2.005 39.289 7.649 1 27.82 212 GLU C O 1
ATOM 8149 N N . MET C 1 217 ? -2.508 40.128 5.596 1 23.88 213 MET C N 1
ATOM 8150 C CA . MET C 1 217 ? -3.946 39.962 5.709 1 23.15 213 MET C CA 1
ATOM 8151 C C . MET C 1 217 ? -4.363 38.492 5.793 1 21.71 213 MET C C 1
ATOM 8152 O O . MET C 1 217 ? -5.385 38.197 6.378 1 21.74 213 MET C O 1
ATOM 8157 N N . ARG C 1 218 ? -3.56 37.569 5.247 1 20.76 214 ARG C N 1
ATOM 8158 C CA . ARG C 1 218 ? -3.847 36.145 5.316 1 20.62 214 ARG C CA 1
ATOM 8159 C C . ARG C 1 218 ? -3.787 35.585 6.765 1 21.21 214 ARG C C 1
ATOM 8160 O O . ARG C 1 218 ? -4.267 34.49 7.012 1 22.07 214 ARG C O 1
ATOM 8168 N N . SER C 1 219 ? -3.192 36.331 7.718 1 20.66 215 SER C N 1
ATOM 8169 C CA . SER C 1 219 ? -3.251 35.994 9.141 1 19.75 215 SER C CA 1
ATOM 8170 C C . SER C 1 219 ? -4.119 37.03 9.892 1 20.14 215 SER C C 1
ATOM 8171 O O . SER C 1 219 ? -4.845 36.654 10.799 1 20.76 215 SER C O 1
ATOM 8174 N N . LEU C 1 220 ? -4.036 38.32 9.535 1 20.38 216 LEU C N 1
ATOM 8175 C CA . LEU C 1 220 ? -4.796 39.355 10.226 1 21.43 216 LEU C CA 1
ATOM 8176 C C . LEU C 1 220 ? -6.31 39.203 10.056 1 22.38 216 LEU C C 1
ATOM 8177 O O . LEU C 1 220 ? -7.024 39.557 10.987 1 21.59 216 LEU C O 1
ATOM 8182 N N . VAL C 1 221 ? -6.842 38.614 8.917 1 22.56 217 VAL C N 1
ATOM 8183 C CA . VAL C 1 221 ? -8.309 38.364 8.887 1 22.5 217 VAL C CA 1
ATOM 8184 C C . VAL C 1 221 ? -8.704 37.415 10.039 1 21.35 217 VAL C C 1
ATOM 8185 O O . VAL C 1 221 ? -9.781 37.553 10.58 1 22.06 217 VAL C O 1
ATOM 8189 N N . CYS C 1 222 ? -7.83 36.473 10.4 1 20.31 218 CYS C N 1
ATOM 8190 C CA . CYS C 1 222 ? -8.09 35.517 11.476 1 20.45 218 CYS C CA 1
ATOM 8191 C C . CYS C 1 222 ? -7.951 36.185 12.834 1 20.64 218 CYS C C 1
ATOM 8192 O O . CYS C 1 222 ? -8.71 35.871 13.735 1 21.22 218 CYS C O 1
ATOM 8195 N N . ALA C 1 223 ? -6.959 37.082 12.982 1 20.16 219 ALA C N 1
ATOM 8196 C CA . ALA C 1 223 ? -6.666 37.881 14.186 1 19.62 219 ALA C CA 1
ATOM 8197 C C . ALA C 1 223 ? -7.824 38.836 14.555 1 19.91 219 ALA C C 1
ATOM 8198 O O . ALA C 1 223 ? -7.782 39.489 15.591 1 19.15 219 ALA C O 1
ATOM 8200 N N . GLN C 1 224 ? -8.875 38.922 13.705 1 20.3 220 GLN C N 1
ATOM 8201 C CA . GLN C 1 224 ? -10.062 39.687 14.076 1 20.76 220 GLN C CA 1
ATOM 8202 C C . GLN C 1 224 ? -10.731 39 15.285 1 21.83 220 GLN C C 1
ATOM 8203 O O . GLN C 1 224 ? -11.383 39.685 16.086 1 22.87 220 GLN C O 1
ATOM 8209 N N . CYS C 1 225 ? -10.576 37.642 15.425 1 21.26 221 CYS C N 1
ATOM 8210 C CA . CYS C 1 225 ? -11.242 36.887 16.49 1 20.59 221 CYS C CA 1
ATOM 8211 C C . CYS C 1 225 ? -10.346 35.907 17.225 1 19.81 221 CYS C C 1
ATOM 8212 O O . CYS C 1 225 ? -10.628 35.601 18.383 1 21.21 221 CYS C O 1
ATOM 8215 N N . HIS C 1 226 ? -9.337 35.322 16.544 1 17.39 222 HIS C N 1
ATOM 8216 C CA . HIS C 1 226 ? -8.474 34.306 17.167 1 16.5 222 HIS C CA 1
ATOM 8217 C C . HIS C 1 226 ? -7.304 34.94 17.94 1 16.25 222 HIS C C 1
ATOM 8218 O O . HIS C 1 226 ? -6.13 34.741 17.646 1 16.27 222 HIS C O 1
ATOM 8225 N N . VAL C 1 227 ? -7.655 35.74 18.916 1 16.15 223 VAL C N 1
ATOM 8226 C CA . VAL C 1 227 ? -6.729 36.514 19.745 1 16.3 223 VAL C CA 1
ATOM 8227 C C . VAL C 1 227 ? -7.262 36.585 21.185 1 15.53 223 VAL C C 1
ATOM 8228 O O . VAL C 1 227 ? -8.416 36.219 21.452 1 15.51 223 VAL C O 1
ATOM 8232 N N . THR C 1 228 ? -6.438 37.095 22.114 1 15.12 224 THR C N 1
ATOM 8233 C CA . THR C 1 228 ? -6.904 37.331 23.461 1 15.69 224 THR C CA 1
ATOM 8234 C C . THR C 1 228 ? -7.588 38.7 23.557 1 16.65 224 THR C C 1
ATOM 8235 O O . THR C 1 228 ? -7.303 39.614 22.785 1 16.53 224 THR C O 1
ATOM 8239 N N . TYR C 1 229 ? -8.496 38.827 24.502 1 17.56 225 TYR C N 1
ATOM 8240 C CA . TYR C 1 229 ? -9.233 40.056 24.708 1 19.83 225 TYR C CA 1
ATOM 8241 C C . TYR C 1 229 ? -9.538 40.244 26.2 1 21.38 225 TYR C C 1
ATOM 8242 O O . TYR C 1 229 ? -9.504 39.29 26.998 1 21.29 225 TYR C O 1
ATOM 8251 N N . ASN C 1 230 ? -9.835 41.488 26.567 1 21.99 226 ASN C N 1
ATOM 8252 C CA . ASN C 1 230 ? -10.188 41.839 27.934 1 22.86 226 ASN C CA 1
ATOM 8253 C C . ASN C 1 230 ? -11.462 42.663 27.932 1 24.72 226 ASN C C 1
ATOM 8254 O O . ASN C 1 230 ? -11.718 43.427 26.995 1 24.7 226 ASN C O 1
ATOM 8259 N N . ILE C 1 231 ? -12.283 42.477 28.963 1 25.63 227 ILE C N 1
ATOM 8260 C CA . ILE C 1 231 ? -13.535 43.195 29.082 1 27.6 227 ILE C CA 1
ATOM 8261 C C . ILE C 1 231 ? -13.477 44.175 30.248 1 30.41 227 ILE C C 1
ATOM 8262 O O . ILE C 1 231 ? -13.61 43.77 31.398 1 29.41 227 ILE C O 1
ATOM 8267 N N . PRO C 1 232 ? -13.298 45.475 29.951 1 33.03 228 PRO C N 1
ATOM 8268 C CA . PRO C 1 232 ? -13.349 46.481 31.016 1 34.58 228 PRO C CA 1
ATOM 8269 C C . PRO C 1 232 ? -14.764 46.544 31.605 1 38.1 228 PRO C C 1
ATOM 8270 O O . PRO C 1 232 ? -15.754 46.408 30.9 1 39.21 228 PRO C O 1
ATOM 8274 N N . LYS C 1 233 ? -14.852 46.662 32.908 1 39.77 229 LYS C N 1
ATOM 8275 C CA . LYS C 1 233 ? -16.108 46.661 33.639 1 41.68 229 LYS C CA 1
ATOM 8276 C C . LYS C 1 233 ? -16.275 47.943 34.45 1 44.28 229 LYS C C 1
ATOM 8277 O O . LYS C 1 233 ? -15.294 48.5 34.944 1 43.83 229 LYS C O 1
ATOM 8283 N N . ASP C 1 234 ? -17.525 48.385 34.623 1 47.06 230 ASP C N 1
ATOM 8284 C CA . ASP C 1 234 ? -17.791 49.542 35.473 1 50.04 230 ASP C CA 1
ATOM 8285 C C . ASP C 1 234 ? -17.927 49.102 36.953 1 52.76 230 ASP C C 1
ATOM 8286 O O . ASP C 1 234 ? -17.739 47.912 37.254 1 52.61 230 ASP C O 1
ATOM 8291 N N . ALA C 1 235 ? -18.23 50.058 37.879 1 54.73 231 ALA C N 1
ATOM 8292 C CA . ALA C 1 235 ? -18.369 49.759 39.309 1 56.92 231 ALA C CA 1
ATOM 8293 C C . ALA C 1 235 ? -19.529 48.79 39.616 1 58.57 231 ALA C C 1
ATOM 8294 O O . ALA C 1 235 ? -19.496 48.091 40.636 1 59.43 231 ALA C O 1
ATOM 8296 N N . ASP C 1 236 ? -20.54 48.753 38.737 1 58.4 232 ASP C N 1
ATOM 8297 C CA . ASP C 1 236 ? -21.713 47.891 38.856 1 58.85 232 ASP C CA 1
ATOM 8298 C C . ASP C 1 236 ? -21.503 46.507 38.18 1 58.25 232 ASP C C 1
ATOM 8299 O O . ASP C 1 236 ? -22.489 45.815 37.931 1 58.45 232 ASP C O 1
ATOM 8304 N N . LYS C 1 237 ? -20.238 46.139 37.843 1 57.32 233 LYS C N 1
ATOM 8305 C CA . LYS C 1 237 ? -19.846 44.905 37.161 1 56.76 233 LYS C CA 1
ATOM 8306 C C . LYS C 1 237 ? -20.462 44.727 35.766 1 56.09 233 LYS C C 1
ATOM 8307 O O . LYS C 1 237 ? -20.534 43.602 35.266 1 56.45 233 LYS C O 1
ATOM 8313 N N . LYS C 1 238 ? -20.871 45.829 35.124 1 55.15 234 LYS C N 1
ATOM 8314 C CA . LYS C 1 238 ? -21.387 45.765 33.758 1 54.73 234 LYS C CA 1
ATOM 8315 C C . LYS C 1 238 ? -20.239 45.965 32.768 1 53.21 234 LYS C C 1
ATOM 8316 O O . LYS C 1 238 ? -19.329 46.752 33.034 1 53.42 234 LYS C O 1
ATOM 8322 N N . SER C 1 239 ? -20.271 45.264 31.633 1 51.48 235 SER C N 1
ATOM 8323 C CA . SER C 1 239 ? -19.232 45.422 30.608 1 49.99 235 SER C CA 1
ATOM 8324 C C . SER C 1 239 ? -19.339 46.818 30.005 1 49.28 235 SER C C 1
ATOM 8325 O O . SER C 1 239 ? -20.453 47.307 29.779 1 49.51 235 SER C O 1
ATOM 8328 N N . ILE C 1 240 ? -18.197 47.483 29.781 1 48.01 236 ILE C N 1
ATOM 8329 C CA . ILE C 1 240 ? -18.191 48.819 29.163 1 47 236 ILE C CA 1
ATOM 8330 C C . ILE C 1 240 ? -17.313 48.904 27.903 1 44.75 236 ILE C C 1
ATOM 8331 O O . ILE C 1 240 ? -17.123 49.995 27.368 1 45.11 236 ILE C O 1
ATOM 8336 N N . GLY C 1 241 ? -16.819 47.764 27.426 1 42.17 237 GLY C N 1
ATOM 8337 C CA . GLY C 1 241 ? -16.003 47.688 26.224 1 39.84 237 GLY C CA 1
ATOM 8338 C C . GLY C 1 241 ? -15.37 46.324 26.036 1 37.16 237 GLY C C 1
ATOM 8339 O O . GLY C 1 241 ? -15.667 45.374 26.767 1 37.61 237 GLY C O 1
ATOM 8340 N N . VAL C 1 242 ? -14.473 46.232 25.072 1 34.12 238 VAL C N 1
ATOM 8341 C CA . VAL C 1 242 ? -13.703 45.036 24.76 1 31.9 238 VAL C CA 1
ATOM 8342 C C . VAL C 1 242 ? -12.466 45.475 24.003 1 29.3 238 VAL C C 1
ATOM 8343 O O . VAL C 1 242 ? -12.567 46.306 23.091 1 30.4 238 VAL C O 1
ATOM 8347 N N . TYR C 1 243 ? -11.294 44.961 24.385 1 26.4 239 TYR C N 1
ATOM 8348 C CA . TYR C 1 243 ? -10.068 45.298 23.672 1 24.13 239 TYR C CA 1
ATOM 8349 C C . TYR C 1 243 ? -9.053 44.164 23.664 1 22.87 239 TYR C C 1
ATOM 8350 O O . TYR C 1 243 ? -9.079 43.307 24.542 1 22.91 239 TYR C O 1
ATOM 8359 N N . PHE C 1 244 ? -8.157 44.156 22.666 1 22.06 240 PHE C N 1
ATOM 8360 C CA . PHE C 1 244 ? -7.069 43.18 22.605 1 21.27 240 PHE C CA 1
ATOM 8361 C C . PHE C 1 244 ? -5.905 43.845 23.324 1 20.04 240 PHE C C 1
ATOM 8362 O O . PHE C 1 244 ? -5.589 44.997 23.019 1 20.56 240 PHE C O 1
ATOM 8370 N N . PRO C 1 245 ? -5.329 43.192 24.335 1 18.67 241 PRO C N 1
ATOM 8371 C CA . PRO C 1 245 ? -4.255 43.833 25.138 1 18.4 241 PRO C CA 1
ATOM 8372 C C . PRO C 1 245 ? -2.894 43.911 24.435 1 19.21 241 PRO C C 1
ATOM 8373 O O . PRO C 1 245 ? -1.889 43.368 24.918 1 19.52 241 PRO C O 1
ATOM 8377 N N . TRP C 1 246 ? -2.854 44.646 23.314 1 19.12 242 TRP C N 1
ATOM 8378 C CA . TRP C 1 246 ? -1.679 44.772 22.456 1 18.97 242 TRP C CA 1
ATOM 8379 C C . TRP C 1 246 ? -0.876 46.07 22.652 1 20.04 242 TRP C C 1
ATOM 8380 O O . TRP C 1 246 ? 0.067 46.315 21.907 1 19.57 242 TRP C O 1
ATOM 8391 N N . GLN C 1 247 ? -1.193 46.848 23.696 1 20.96 243 GLN C N 1
ATOM 8392 C CA . GLN C 1 247 ? -0.459 48.062 24.054 1 22.17 243 GLN C CA 1
ATOM 8393 C C . GLN C 1 247 ? 1.001 47.697 24.366 1 22.77 243 GLN C C 1
ATOM 8394 O O . GLN C 1 247 ? 1.247 46.724 25.082 1 23.46 243 GLN C O 1
ATOM 8400 N N . GLY C 1 248 ? 1.945 48.417 23.763 1 22.05 244 GLY C N 1
ATOM 8401 C CA . GLY C 1 248 ? 3.366 48.173 23.985 1 22.22 244 GLY C CA 1
ATOM 8402 C C . GLY C 1 248 ? 3.991 47.115 23.103 1 22.32 244 GLY C C 1
ATOM 8403 O O . GLY C 1 248 ? 5.211 46.949 23.112 1 22.25 244 GLY C O 1
ATOM 8404 N N . SER C 1 249 ? 3.162 46.381 22.336 1 22.15 245 SER C N 1
ATOM 8405 C CA . SER C 1 249 ? 3.636 45.342 21.442 1 22.14 245 SER C CA 1
ATOM 8406 C C . SER C 1 249 ? 3.882 45.889 20.011 1 23.5 245 SER C C 1
ATOM 8407 O O . SER C 1 249 ? 3.516 47.024 19.685 1 24.66 245 SER C O 1
ATOM 8410 N N . LYS C 1 250 ? 4.511 45.07 19.168 1 22.52 246 LYS C N 1
ATOM 8411 C CA . LYS C 1 250 ? 4.782 45.372 17.775 1 22.76 246 LYS C CA 1
ATOM 8412 C C . LYS C 1 250 ? 4.392 44.136 16.959 1 22.2 246 LYS C C 1
ATOM 8413 O O . LYS C 1 250 ? 4.25 43.045 17.521 1 21.82 246 LYS C O 1
ATOM 8419 N N . MET C 1 251 ? 4.255 44.295 15.632 1 22 247 MET C N 1
ATOM 8420 C CA . MET C 1 251 ? 3.985 43.224 14.685 1 22.96 247 MET C CA 1
ATOM 8421 C C . MET C 1 251 ? 5.122 42.197 14.78 1 22.63 247 MET C C 1
ATOM 8422 O O . MET C 1 251 ? 6.299 42.569 14.803 1 22.92 247 MET C O 1
ATOM 8427 N N . GLY C 1 252 ? 4.761 40.931 14.922 1 21.53 248 GLY C N 1
ATOM 8428 C CA . GLY C 1 252 ? 5.745 39.874 15.098 1 20.82 248 GLY C CA 1
ATOM 8429 C C . GLY C 1 252 ? 6.259 39.727 16.521 1 19.47 248 GLY C C 1
ATOM 8430 O O . GLY C 1 252 ? 7.159 38.918 16.759 1 20.07 248 GLY C O 1
ATOM 8431 N N . ASN C 1 253 ? 5.72 40.498 17.473 1 18.2 249 ASN C N 1
ATOM 8432 C CA . ASN C 1 253 ? 6.166 40.413 18.858 1 19.45 249 ASN C CA 1
ATOM 8433 C C . ASN C 1 253 ? 5.093 40.85 19.877 1 20.33 249 ASN C C 1
ATOM 8434 O O . ASN C 1 253 ? 5.259 41.849 20.591 1 21.77 249 ASN C O 1
ATOM 8439 N N . ILE C 1 254 ? 3.968 40.127 19.921 1 18.74 250 ILE C N 1
ATOM 8440 C CA . ILE C 1 254 ? 2.919 40.402 20.888 1 17.12 250 ILE C CA 1
ATOM 8441 C C . ILE C 1 254 ? 3.159 39.353 21.961 1 17.43 250 ILE C C 1
ATOM 8442 O O . ILE C 1 254 ? 2.605 38.255 21.946 1 17.81 250 ILE C O 1
ATOM 8447 N N . SER C 1 255 ? 4.085 39.668 22.842 1 16.98 251 SER C N 1
ATOM 8448 C CA . SER C 1 255 ? 4.537 38.767 23.88 1 16.8 251 SER C CA 1
ATOM 8449 C C . SER C 1 255 ? 3.605 38.661 25.081 1 16.31 251 SER C C 1
ATOM 8450 O O . SER C 1 255 ? 2.843 39.581 25.357 1 17.07 251 SER C O 1
ATOM 8453 N N . VAL C 1 256 ? 3.693 37.539 25.812 1 15.25 252 VAL C N 1
ATOM 8454 C CA . VAL C 1 256 ? 2.923 37.353 27.031 1 15.34 252 VAL C CA 1
ATOM 8455 C C . VAL C 1 256 ? 3.365 38.405 28.089 1 15.33 252 VAL C C 1
ATOM 8456 O O . VAL C 1 256 ? 2.53 38.888 28.833 1 15.13 252 VAL C O 1
ATOM 8460 N N . GLU C 1 257 ? 4.65 38.833 28.084 1 15.09 253 GLU C N 1
ATOM 8461 C CA . GLU C 1 257 ? 5.148 39.854 29.011 1 15.58 253 GLU C CA 1
ATOM 8462 C C . GLU C 1 257 ? 4.343 41.149 28.814 1 17.56 253 GLU C C 1
ATOM 8463 O O . GLU C 1 257 ? 3.846 41.721 29.79 1 19.21 253 GLU C O 1
ATOM 8469 N N . ASN C 1 258 ? 4.175 41.58 27.556 1 17.25 254 ASN C N 1
ATOM 8470 C CA . ASN C 1 258 ? 3.448 42.797 27.251 1 18.4 254 ASN C CA 1
ATOM 8471 C C . ASN C 1 258 ? 1.964 42.682 27.539 1 18.08 254 ASN C C 1
ATOM 8472 O O . ASN C 1 258 ? 1.379 43.644 28.031 1 18.62 254 ASN C O 1
ATOM 8477 N N . ILE C 1 259 ? 1.354 41.53 27.232 1 16.98 255 ILE C N 1
ATOM 8478 C CA . ILE C 1 259 ? -0.058 41.28 27.525 1 16.74 255 ILE C CA 1
ATOM 8479 C C . ILE C 1 259 ? -0.296 41.352 29.045 1 16.98 255 ILE C C 1
ATOM 8480 O O . ILE C 1 259 ? -1.159 42.106 29.491 1 17.57 255 ILE C O 1
ATOM 8485 N N . ILE C 1 260 ? 0.507 40.62 29.826 1 16.93 256 ILE C N 1
ATOM 8486 C CA . ILE C 1 260 ? 0.402 40.612 31.293 1 17.89 256 ILE C CA 1
ATOM 8487 C C . ILE C 1 260 ? 0.61 42.014 31.865 1 19.14 256 ILE C C 1
ATOM 8488 O O . ILE C 1 260 ? -0.168 42.448 32.709 1 20.11 256 ILE C O 1
ATOM 8493 N N . LYS C 1 261 ? 1.609 42.748 31.369 1 19.35 257 LYS C N 1
ATOM 8494 C CA . LYS C 1 261 ? 1.852 44.117 31.83 1 21.04 257 LYS C CA 1
ATOM 8495 C C . LYS C 1 261 ? 0.62 45.01 31.6 1 21.68 257 LYS C C 1
ATOM 8496 O O . LYS C 1 261 ? 0.256 45.795 32.471 1 22.02 257 LYS C O 1
ATOM 8502 N N . GLN C 1 262 ? -0.048 44.839 30.455 1 21.23 258 GLN C N 1
ATOM 8503 C CA . GLN C 1 262 ? -1.268 45.586 30.163 1 21.07 258 GLN C CA 1
ATOM 8504 C C . GLN C 1 262 ? -2.413 45.214 31.12 1 20.83 258 GLN C C 1
ATOM 8505 O O . GLN C 1 262 ? -3.036 46.106 31.704 1 20.35 258 GLN C O 1
ATOM 8511 N N . ILE C 1 263 ? -2.684 43.899 31.283 1 21.09 259 ILE C N 1
ATOM 8512 C CA . ILE C 1 263 ? -3.737 43.406 32.174 1 21.77 259 ILE C CA 1
ATOM 8513 C C . ILE C 1 263 ? -3.518 43.892 33.604 1 23.26 259 ILE C C 1
ATOM 8514 O O . ILE C 1 263 ? -4.46 44.375 34.232 1 23.98 259 ILE C O 1
ATOM 8519 N N . ARG C 1 264 ? -2.285 43.785 34.111 1 23.46 260 ARG C N 1
ATOM 8520 C CA . ARG C 1 264 ? -1.98 44.18 35.49 1 24.62 260 ARG C CA 1
ATOM 8521 C C . ARG C 1 264 ? -2.007 45.697 35.708 1 26.56 260 ARG C C 1
ATOM 8522 O O . ARG C 1 264 ? -2.146 46.137 36.842 1 27 260 ARG C O 1
ATOM 8530 N N . SER C 1 265 ? -1.916 46.492 34.64 1 27.61 261 SER C N 1
ATOM 8531 C CA . SER C 1 265 ? -2.004 47.945 34.766 1 29.23 261 SER C CA 1
ATOM 8532 C C . SER C 1 265 ? -3.449 48.473 34.671 1 30.7 261 SER C C 1
ATOM 8533 O O . SER C 1 265 ? -3.677 49.639 34.986 1 31.81 261 SER C O 1
ATOM 8536 N N . ASP C 1 266 ? -4.406 47.651 34.209 1 30.55 262 ASP C N 1
ATOM 8537 C CA . ASP C 1 266 ? -5.782 48.101 34.01 1 31.08 262 ASP C CA 1
ATOM 8538 C C . ASP C 1 266 ? -6.718 47.503 35.046 1 31.76 262 ASP C C 1
ATOM 8539 O O . ASP C 1 266 ? -7.185 46.384 34.869 1 31.22 262 ASP C O 1
ATOM 8544 N N . ALA C 1 267 ? -7.036 48.27 36.101 1 32.73 263 ALA C N 1
ATOM 8545 C CA . ALA C 1 267 ? -7.915 47.81 37.172 1 33.58 263 ALA C CA 1
ATOM 8546 C C . ALA C 1 267 ? -9.325 47.446 36.694 1 34.13 263 ALA C C 1
ATOM 8547 O O . ALA C 1 267 ? -10.001 46.617 37.326 1 35.02 263 ALA C O 1
ATOM 8549 N N . SER C 1 268 ? -9.773 48.063 35.576 1 32.98 264 SER C N 1
ATOM 8550 C CA . SER C 1 268 ? -11.108 47.811 35.051 1 31.59 264 SER C CA 1
ATOM 8551 C C . SER C 1 268 ? -11.284 46.427 34.424 1 29.96 264 SER C C 1
ATOM 8552 O O . SER C 1 268 ? -12.428 46.029 34.202 1 30.27 264 SER C O 1
ATOM 8555 N N . VAL C 1 269 ? -10.185 45.699 34.128 1 28.39 265 VAL C N 1
ATOM 8556 C CA . VAL C 1 269 ? -10.345 44.385 33.491 1 27.27 265 VAL C CA 1
ATOM 8557 C C . VAL C 1 269 ? -10.28 43.222 34.513 1 27.12 265 VAL C C 1
ATOM 8558 O O . VAL C 1 269 ? -10.103 42.076 34.12 1 27.87 265 VAL C O 1
ATOM 8562 N N . GLY C 1 270 ? -10.548 43.504 35.779 1 27.15 266 GLY C N 1
ATOM 8563 C CA . GLY C 1 270 ? -10.689 42.462 36.792 1 27.58 266 GLY C CA 1
ATOM 8564 C C . GLY C 1 270 ? -12.057 41.857 36.561 1 28.79 266 GLY C C 1
ATOM 8565 O O . GLY C 1 270 ? -13.067 42.465 36.9 1 31.4 266 GLY C O 1
ATOM 8566 N N . GLU C 1 271 ? -12.125 40.754 35.833 1 27.51 267 GLU C N 1
ATOM 8567 C CA . GLU C 1 271 ? -13.402 40.149 35.428 1 26.2 267 GLU C CA 1
ATOM 8568 C C . GLU C 1 271 ? -13.93 39.1 36.379 1 25.23 267 GLU C C 1
ATOM 8569 O O . GLU C 1 271 ? -15.072 38.694 36.222 1 26.74 267 GLU C O 1
ATOM 8575 N N . TRP C 1 272 ? -13.114 38.611 37.311 1 22.7 268 TRP C N 1
ATOM 8576 C CA . TRP C 1 272 ? -13.559 37.555 38.22 1 21.37 268 TRP C CA 1
ATOM 8577 C C . TRP C 1 272 ? -12.76 37.551 39.494 1 21.27 268 TRP C C 1
ATOM 8578 O O . TRP C 1 272 ? -11.722 38.208 39.582 1 20.68 268 TRP C O 1
ATOM 8589 N N . THR C 1 273 ? -13.235 36.79 40.492 1 21.61 269 THR C N 1
ATOM 8590 C CA . THR C 1 273 ? -12.477 36.576 41.708 1 21.28 269 THR C CA 1
ATOM 8591 C C . THR C 1 273 ? -12.089 35.1 41.719 1 19.96 269 THR C C 1
ATOM 8592 O O . THR C 1 273 ? -12.952 34.237 41.58 1 20.02 269 THR C O 1
ATOM 8596 N N . GLN C 1 274 ? -10.8 34.812 41.83 1 19.38 270 GLN C N 1
ATOM 8597 C CA . GLN C 1 274 ? -10.318 33.444 41.943 1 19.15 270 GLN C CA 1
ATOM 8598 C C . GLN C 1 274 ? -10.629 33.005 43.39 1 20.42 270 GLN C C 1
ATOM 8599 O O . GLN C 1 274 ? -10.126 33.603 44.325 1 19.55 270 GLN C O 1
ATOM 8605 N N . THR C 1 275 ? -11.487 32.006 43.562 1 21.41 271 THR C N 1
ATOM 8606 C CA . THR C 1 275 ? -11.942 31.552 44.879 1 22.19 271 THR C CA 1
ATOM 8607 C C . THR C 1 275 ? -10.862 31.086 45.85 1 22.68 271 THR C C 1
ATOM 8608 O O . THR C 1 275 ? -10.952 31.446 47.025 1 23.43 271 THR C O 1
ATOM 8612 N N . VAL C 1 276 ? -9.863 30.283 45.419 1 22.11 272 VAL C N 1
ATOM 8613 C CA . VAL C 1 276 ? -8.855 29.786 46.361 1 22.09 272 VAL C CA 1
ATOM 8614 C C . VAL C 1 276 ? -8.045 30.925 47.038 1 21.11 272 VAL C C 1
ATOM 8615 O O . VAL C 1 276 ? -7.737 30.839 48.235 1 21.61 272 VAL C O 1
ATOM 8619 N N . THR C 1 277 ? -7.727 31.998 46.292 1 19.65 273 THR C N 1
ATOM 8620 C CA . THR C 1 277 ? -6.917 33.098 46.84 1 19.12 273 THR C CA 1
ATOM 8621 C C . THR C 1 277 ? -7.722 34.342 47.238 1 19.55 273 THR C C 1
ATOM 8622 O O . THR C 1 277 ? -7.205 35.209 47.954 1 19.86 273 THR C O 1
ATOM 8626 N N . GLY C 1 278 ? -8.926 34.474 46.689 1 19.02 274 GLY C N 1
ATOM 8627 C CA . GLY C 1 278 ? -9.722 35.675 46.834 1 19.24 274 GLY C CA 1
ATOM 8628 C C . GLY C 1 278 ? -9.247 36.83 45.958 1 19.45 274 GLY C C 1
ATOM 8629 O O . GLY C 1 278 ? -9.743 37.947 46.101 1 20.32 274 GLY C O 1
ATOM 8630 N N . PHE C 1 279 ? -8.294 36.597 45.039 1 18.98 275 PHE C N 1
ATOM 8631 C CA . PHE C 1 279 ? -7.766 37.666 44.177 1 18.74 275 PHE C CA 1
ATOM 8632 C C . PHE C 1 279 ? -8.653 38.015 42.988 1 18.81 275 PHE C C 1
ATOM 8633 O O . PHE C 1 279 ? -9.152 37.111 42.304 1 18.31 275 PHE C O 1
ATOM 8641 N N . LYS C 1 280 ? -8.802 39.325 42.701 1 19.15 276 LYS C N 1
ATOM 8642 C CA . LYS C 1 280 ? -9.524 39.774 41.518 1 20.5 276 LYS C CA 1
ATOM 8643 C C . LYS C 1 280 ? -8.51 39.71 40.359 1 20.54 276 LYS C C 1
ATOM 8644 O O . LYS C 1 280 ? -7.415 40.293 40.443 1 21.27 276 LYS C O 1
ATOM 8650 N N . LEU C 1 281 ? -8.832 38.917 39.327 1 18.5 277 LEU C N 1
ATOM 8651 C CA . LEU C 1 281 ? -7.91 38.716 38.227 1 17.72 277 LEU C CA 1
ATOM 8652 C C . LEU C 1 281 ? -8.563 39.023 36.889 1 18.41 277 LEU C C 1
ATOM 8653 O O . LEU C 1 281 ? -9.789 39.147 36.779 1 17.83 277 LEU C O 1
ATOM 8658 N N . GLY C 1 282 ? -7.719 39.182 35.883 1 18.76 278 GLY C N 1
ATOM 8659 C CA . GLY C 1 282 ? -8.132 39.263 34.497 1 19.03 278 GLY C CA 1
ATOM 8660 C C . GLY C 1 282 ? -8.084 37.851 33.917 1 19.65 278 GLY C C 1
ATOM 8661 O O . GLY C 1 282 ? -7.943 36.859 34.646 1 19.76 278 GLY C O 1
ATOM 8662 N N . PHE C 1 283 ? -8.211 37.73 32.612 1 20.37 279 PHE C N 1
ATOM 8663 C CA . PHE C 1 283 ? -8.157 36.416 31.947 1 21.19 279 PHE C CA 1
ATOM 8664 C C . PHE C 1 283 ? -7.556 36.546 30.563 1 20.6 279 PHE C C 1
ATOM 8665 O O . PHE C 1 283 ? -7.453 37.645 30.021 1 21.31 279 PHE C O 1
ATOM 8673 N N . ILE C 1 284 ? -7.114 35.424 30.006 1 19.77 280 ILE C N 1
ATOM 8674 C CA . ILE C 1 284 ? -6.547 35.336 28.68 1 18.54 280 ILE C CA 1
ATOM 8675 C C . ILE C 1 284 ? -7.324 34.269 27.902 1 18.84 280 ILE C C 1
ATOM 8676 O O . ILE C 1 284 ? -7.679 33.236 28.467 1 19.6 280 ILE C O 1
ATOM 8681 N N . ARG C 1 285 ? -7.634 34.536 26.627 1 16.88 281 ARG C N 1
ATOM 8682 C CA . ARG C 1 285 ? -8.406 33.637 25.813 1 16.81 281 ARG C CA 1
ATOM 8683 C C . ARG C 1 285 ? -7.667 33.363 24.543 1 17.92 281 ARG C C 1
ATOM 8684 O O . ARG C 1 285 ? -7.038 34.267 24.019 1 19.19 281 ARG C O 1
ATOM 8692 N N . HIS C 1 286 ? -7.747 32.13 24.009 1 16.79 282 HIS C N 1
ATOM 8693 C CA . HIS C 1 286 ? -7.215 31.736 22.699 1 16.45 282 HIS C CA 1
ATOM 8694 C C . HIS C 1 286 ? -6.258 32.745 21.985 1 16.37 282 HIS C C 1
ATOM 8695 O O . HIS C 1 286 ? -6.661 33.361 21.009 1 16.37 282 HIS C O 1
ATOM 8702 N N . PRO C 1 287 ? -5.021 32.975 22.471 1 16.61 283 PRO C N 1
ATOM 8703 C CA . PRO C 1 287 ? -4.157 33.965 21.81 1 16.42 283 PRO C CA 1
ATOM 8704 C C . PRO C 1 287 ? -3.416 33.349 20.622 1 16.84 283 PRO C C 1
ATOM 8705 O O . PRO C 1 287 ? -2.193 33.346 20.582 1 17.07 283 PRO C O 1
ATOM 8709 N N . GLU C 1 288 ? -4.157 32.806 19.671 1 16.86 284 GLU C N 1
ATOM 8710 C CA . GLU C 1 288 ? -3.583 32.11 18.535 1 16.68 284 GLU C CA 1
ATOM 8711 C C . GLU C 1 288 ? -2.71 32.99 17.658 1 16.17 284 GLU C C 1
ATOM 8712 O O . GLU C 1 288 ? -1.579 32.606 17.395 1 15.71 284 GLU C O 1
ATOM 8718 N N . TYR C 1 289 ? -3.189 34.166 17.259 1 15.84 285 TYR C N 1
ATOM 8719 C CA . TYR C 1 289 ? -2.381 35.077 16.447 1 15.9 285 TYR C CA 1
ATOM 8720 C C . TYR C 1 289 ? -1.134 35.558 17.223 1 15.34 285 TYR C C 1
ATOM 8721 O O . TYR C 1 289 ? -0.063 35.615 16.65 1 15.39 285 TYR C O 1
ATOM 8730 N N . GLU C 1 290 ? -1.286 35.946 18.496 1 14.75 286 GLU C N 1
ATOM 8731 C CA . GLU C 1 290 ? -0.166 36.395 19.324 1 14.19 286 GLU C CA 1
ATOM 8732 C C . GLU C 1 290 ? 0.88 35.306 19.464 1 14.19 286 GLU C C 1
ATOM 8733 O O . GLU C 1 290 ? 2.062 35.61 19.301 1 15.1 286 GLU C O 1
ATOM 8739 N N . LEU C 1 291 ? 0.481 34.044 19.754 1 12.84 287 LEU C N 1
ATOM 8740 C CA . LEU C 1 291 ? 1.465 32.968 19.875 1 12.95 287 LEU C CA 1
ATOM 8741 C C . LEU C 1 291 ? 2.132 32.65 18.528 1 13.25 287 LEU C C 1
ATOM 8742 O O . LEU C 1 291 ? 3.366 32.64 18.414 1 13.68 287 LEU C O 1
ATOM 8747 N N . PHE C 1 292 ? 1.314 32.433 17.489 1 13.16 288 PHE C N 1
ATOM 8748 C CA . PHE C 1 292 ? 1.821 32.126 16.164 1 13.25 288 PHE C CA 1
ATOM 8749 C C . PHE C 1 292 ? 2.785 33.196 15.623 1 14.18 288 PHE C C 1
ATOM 8750 O O . PHE C 1 292 ? 3.861 32.856 15.105 1 14.51 288 PHE C O 1
ATOM 8758 N N . SER C 1 293 ? 2.381 34.476 15.674 1 13.9 289 SER C N 1
ATOM 8759 C CA . SER C 1 293 ? 3.189 35.537 15.054 1 13.87 289 SER C CA 1
ATOM 8760 C C . SER C 1 293 ? 4.417 35.948 15.858 1 13.96 289 SER C C 1
ATOM 8761 O O . SER C 1 293 ? 5.208 36.758 15.365 1 13.52 289 SER C O 1
ATOM 8764 N N . ASN C 1 294 ? 4.624 35.366 17.061 1 14.09 290 ASN C N 1
ATOM 8765 C CA . ASN C 1 294 ? 5.764 35.736 17.875 1 15.17 290 ASN C CA 1
ATOM 8766 C C . ASN C 1 294 ? 7.042 35.028 17.434 1 16.47 290 ASN C C 1
ATOM 8767 O O . ASN C 1 294 ? 7.592 34.203 18.175 1 15.57 290 ASN C O 1
ATOM 8772 N N . ASN C 1 295 ? 7.492 35.338 16.212 1 17.33 291 ASN C N 1
ATOM 8773 C CA . ASN C 1 295 ? 8.715 34.773 15.662 1 19.37 291 ASN C CA 1
ATOM 8774 C C . ASN C 1 295 ? 8.713 33.233 15.636 1 19.04 291 ASN C C 1
ATOM 8775 O O . ASN C 1 295 ? 9.764 32.629 15.821 1 19.21 291 ASN C O 1
ATOM 8780 N N . SER C 1 296 ? 7.545 32.603 15.443 1 18.12 292 SER C N 1
ATOM 8781 C CA . SER C 1 296 ? 7.477 31.152 15.397 1 18.33 292 SER C CA 1
ATOM 8782 C C . SER C 1 296 ? 8.199 30.602 14.143 1 19.58 292 SER C C 1
ATOM 8783 O O . SER C 1 296 ? 8.455 31.35 13.191 1 19.85 292 SER C O 1
ATOM 8786 N N . VAL C 1 297 ? 8.461 29.286 14.113 1 19.83 293 VAL C N 1
ATOM 8787 C CA . VAL C 1 297 ? 9.083 28.63 12.962 1 20.41 293 VAL C CA 1
ATOM 8788 C C . VAL C 1 297 ? 8.296 28.914 11.66 1 19.55 293 VAL C C 1
ATOM 8789 O O . VAL C 1 297 ? 8.873 29.405 10.696 1 20.23 293 VAL C O 1
ATOM 8793 N N . HIS C 1 298 ? 6.988 28.684 11.672 1 17.98 294 HIS C N 1
ATOM 8794 C CA . HIS C 1 298 ? 6.172 28.878 10.484 1 16.83 294 HIS C CA 1
ATOM 8795 C C . HIS C 1 298 ? 5.942 30.348 10.148 1 17.22 294 HIS C C 1
ATOM 8796 O O . HIS C 1 298 ? 5.906 30.679 8.972 1 17.68 294 HIS C O 1
ATOM 8803 N N . TRP C 1 299 ? 5.877 31.239 11.139 1 17.01 295 TRP C N 1
ATOM 8804 C CA . TRP C 1 299 ? 5.775 32.674 10.886 1 17.05 295 TRP C CA 1
ATOM 8805 C C . TRP C 1 299 ? 7.044 33.156 10.157 1 17.75 295 TRP C C 1
ATOM 8806 O O . TRP C 1 299 ? 6.922 33.834 9.147 1 17.72 295 TRP C O 1
ATOM 8817 N N . LYS C 1 300 ? 8.248 32.768 10.648 1 18.87 296 LYS C N 1
ATOM 8818 C CA . LYS C 1 300 ? 9.543 33.119 10.041 1 20.44 296 LYS C CA 1
ATOM 8819 C C . LYS C 1 300 ? 9.668 32.536 8.641 1 21.77 296 LYS C C 1
ATOM 8820 O O . LYS C 1 300 ? 10.272 33.169 7.781 1 22.11 296 LYS C O 1
ATOM 8826 N N . ALA C 1 301 ? 9.112 31.32 8.417 1 22.02 297 ALA C N 1
ATOM 8827 C CA . ALA C 1 301 ? 9.098 30.641 7.107 1 22.31 297 ALA C CA 1
ATOM 8828 C C . ALA C 1 301 ? 8.151 31.3 6.088 1 21.89 297 ALA C C 1
ATOM 8829 O O . ALA C 1 301 ? 8.069 30.83 4.956 1 22.03 297 ALA C O 1
ATOM 8831 N N . GLY C 1 302 ? 7.38 32.304 6.509 1 21.01 298 GLY C N 1
ATOM 8832 C CA . GLY C 1 302 ? 6.46 33.005 5.63 1 19.91 298 GLY C CA 1
ATOM 8833 C C . GLY C 1 302 ? 5.083 32.389 5.523 1 19.08 298 GLY C C 1
ATOM 8834 O O . GLY C 1 302 ? 4.3 32.824 4.68 1 18.2 298 GLY C O 1
ATOM 8835 N N . ALA C 1 303 ? 4.748 31.416 6.388 1 18.91 299 ALA C N 1
ATOM 8836 C CA . ALA C 1 303 ? 3.404 30.841 6.353 1 19.51 299 ALA C CA 1
ATOM 8837 C C . ALA C 1 303 ? 2.371 31.769 7.034 1 19.35 299 ALA C C 1
ATOM 8838 O O . ALA C 1 303 ? 2.675 32.495 7.991 1 19.38 299 ALA C O 1
ATOM 8840 N N . ALA C 1 304 ? 1.148 31.753 6.502 1 18.61 300 ALA C N 1
ATOM 8841 C CA . ALA C 1 304 ? 0.022 32.486 7.07 1 18.42 300 ALA C CA 1
ATOM 8842 C C . ALA C 1 304 ? -0.93 31.451 7.718 1 18.23 300 ALA C C 1
ATOM 8843 O O . ALA C 1 304 ? -0.779 30.253 7.448 1 18.34 300 ALA C O 1
ATOM 8845 N N . CYS C 1 305 ? -1.948 31.873 8.524 1 17.34 301 CYS C N 1
ATOM 8846 C CA . CYS C 1 305 ? -2.943 30.916 9.077 1 17.82 301 CYS C CA 1
ATOM 8847 C C . CYS C 1 305 ? -3.554 30.057 7.941 1 17.45 301 CYS C C 1
ATOM 8848 O O . CYS C 1 305 ? -3.819 28.865 8.104 1 17.19 301 CYS C O 1
ATOM 8851 N N . THR C 1 306 ? -3.779 30.711 6.803 1 17.6 302 THR C N 1
ATOM 8852 C CA . THR C 1 306 ? -4.427 30.139 5.625 1 18.87 302 THR C CA 1
ATOM 8853 C C . THR C 1 306 ? -3.656 29.011 4.976 1 19.35 302 THR C C 1
ATOM 8854 O O . THR C 1 306 ? -4.269 28.119 4.397 1 19.72 302 THR C O 1
ATOM 8858 N N . ASP C 1 307 ? -2.334 29.017 5.096 1 19.08 303 ASP C N 1
ATOM 8859 C CA . ASP C 1 307 ? -1.506 27.957 4.545 1 19.49 303 ASP C CA 1
ATOM 8860 C C . ASP C 1 307 ? -1.862 26.601 5.165 1 20.65 303 ASP C C 1
ATOM 8861 O O . ASP C 1 307 ? -1.976 25.613 4.433 1 22.16 303 ASP C O 1
ATOM 8866 N N . CYS C 1 308 ? -2.209 26.582 6.461 1 19.28 304 CYS C N 1
ATOM 8867 C CA . CYS C 1 308 ? -2.585 25.334 7.115 1 19.36 304 CYS C CA 1
ATOM 8868 C C . CYS C 1 308 ? -4.081 25.139 7.3 1 20.28 304 CYS C C 1
ATOM 8869 O O . CYS C 1 308 ? -4.542 23.999 7.3 1 21.22 304 CYS C O 1
ATOM 8872 N N . HIS C 1 309 ? -4.826 26.207 7.541 1 19.83 305 HIS C N 1
ATOM 8873 C CA . HIS C 1 309 ? -6.251 26.074 7.818 1 19.56 305 HIS C CA 1
ATOM 8874 C C . HIS C 1 309 ? -7.142 26.339 6.617 1 21.77 305 HIS C C 1
ATOM 8875 O O . HIS C 1 309 ? -8.308 25.938 6.637 1 23.53 305 HIS C O 1
ATOM 8882 N N . MET C 1 310 ? -6.618 26.939 5.537 1 22.18 306 MET C N 1
ATOM 8883 C CA . MET C 1 310 ? -7.405 27.119 4.306 1 22.94 306 MET C CA 1
ATOM 8884 C C . MET C 1 310 ? -6.558 26.723 3.107 1 24.67 306 MET C C 1
ATOM 8885 O O . MET C 1 310 ? -6.3 27.556 2.24 1 25.17 306 MET C O 1
ATOM 8890 N N . PRO C 1 311 ? -6.049 25.47 3.051 1 25.38 307 PRO C N 1
ATOM 8891 C CA . PRO C 1 311 ? -5.17 25.11 1.931 1 26.41 307 PRO C CA 1
ATOM 8892 C C . PRO C 1 311 ? -5.911 25.099 0.602 1 29.15 307 PRO C C 1
ATOM 8893 O O . PRO C 1 311 ? -7.122 24.882 0.562 1 29.37 307 PRO C O 1
ATOM 8897 N N . TYR C 1 312 ? -5.177 25.309 -0.493 1 30.9 308 TYR C N 1
ATOM 8898 C CA . TYR C 1 312 ? -5.758 25.23 -1.821 1 32.83 308 TYR C CA 1
ATOM 8899 C C . TYR C 1 312 ? -6.133 23.785 -2.106 1 32.68 308 TYR C C 1
ATOM 8900 O O . TYR C 1 312 ? -5.402 22.859 -1.756 1 32.66 308 TYR C O 1
ATOM 8909 N N . THR C 1 313 ? -7.278 23.61 -2.735 1 32.55 309 THR C N 1
ATOM 8910 C CA . THR C 1 313 ? -7.798 22.34 -3.214 1 32.98 309 THR C CA 1
ATOM 8911 C C . THR C 1 313 ? -8.252 22.571 -4.681 1 32.41 309 THR C C 1
ATOM 8912 O O . THR C 1 313 ? -8.581 23.695 -5.054 1 31.54 309 THR C O 1
ATOM 8916 N N . ARG C 1 314 ? -8.218 21.535 -5.518 1 32.49 310 ARG C N 1
ATOM 8917 C CA . ARG C 1 314 ? -8.584 21.658 -6.926 1 33.35 310 ARG C CA 1
ATOM 8918 C C . ARG C 1 314 ? -10.047 21.354 -7.165 1 35.76 310 ARG C C 1
ATOM 8919 O O . ARG C 1 314 ? -10.526 20.288 -6.781 1 36.65 310 ARG C O 1
ATOM 8927 N N . VAL C 1 315 ? -10.77 22.29 -7.769 1 36.54 311 VAL C N 1
ATOM 8928 C CA . VAL C 1 315 ? -12.186 22.086 -8.047 1 38.26 311 VAL C CA 1
ATOM 8929 C C . VAL C 1 315 ? -12.355 22.295 -9.522 1 39.68 311 VAL C C 1
ATOM 8930 O O . VAL C 1 315 ? -12.261 23.426 -10 1 40.24 311 VAL C O 1
ATOM 8934 N N . GLY C 1 316 ? -12.549 21.188 -10.233 1 39.95 312 GLY C N 1
ATOM 8935 C CA . GLY C 1 316 ? -12.608 21.171 -11.677 1 41.13 312 GLY C CA 1
ATOM 8936 C C . GLY C 1 316 ? -11.188 21.358 -12.185 1 42.12 312 GLY C C 1
ATOM 8937 O O . GLY C 1 316 ? -10.46 20.376 -12.379 1 43.83 312 GLY C O 1
ATOM 8938 N N . ALA C 1 317 ? -10.781 22.629 -12.376 1 39.94 313 ALA C N 1
ATOM 8939 C CA . ALA C 1 317 ? -9.44 23.008 -12.808 1 38.39 313 ALA C CA 1
ATOM 8940 C C . ALA C 1 317 ? -8.988 24.325 -12.148 1 37.15 313 ALA C C 1
ATOM 8941 O O . ALA C 1 317 ? -8.072 24.976 -12.637 1 37.07 313 ALA C O 1
ATOM 8943 N N . PHE C 1 318 ? -9.628 24.722 -11.045 1 36.06 314 PHE C N 1
ATOM 8944 C CA . PHE C 1 318 ? -9.279 25.933 -10.333 1 35.9 314 PHE C CA 1
ATOM 8945 C C . PHE C 1 318 ? -8.707 25.598 -8.979 1 34.07 314 PHE C C 1
ATOM 8946 O O . PHE C 1 318 ? -9.166 24.656 -8.314 1 33.64 314 PHE C O 1
ATOM 8954 N N . LYS C 1 319 ? -7.71 26.383 -8.553 1 33.14 315 LYS C N 1
ATOM 8955 C CA . LYS C 1 319 ? -7.151 26.221 -7.216 1 32.92 315 LYS C CA 1
ATOM 8956 C C . LYS C 1 319 ? -8.033 27.095 -6.338 1 32.19 315 LYS C C 1
ATOM 8957 O O . LYS C 1 319 ? -8.13 28.296 -6.572 1 32.38 315 LYS C O 1
ATOM 8963 N N . VAL C 1 320 ? -8.746 26.482 -5.394 1 31.37 316 VAL C N 1
ATOM 8964 C CA . VAL C 1 320 ? -9.709 27.146 -4.532 1 31.33 316 VAL C CA 1
ATOM 8965 C C . VAL C 1 320 ? -9.308 26.986 -3.055 1 31.03 316 VAL C C 1
ATOM 8966 O O . VAL C 1 320 ? -9.034 25.866 -2.64 1 30.44 316 VAL C O 1
ATOM 8970 N N . SER C 1 321 ? -9.279 28.085 -2.264 1 31.61 317 SER C N 1
ATOM 8971 C CA . SER C 1 321 ? -8.922 28.034 -0.838 1 32.84 317 SER C CA 1
ATOM 8972 C C . SER C 1 321 ? -9.993 27.285 -0.087 1 34.24 317 SER C C 1
ATOM 8973 O O . SER C 1 321 ? -11.154 27.642 -0.183 1 34.47 317 SER C O 1
ATOM 8976 N N . ASP C 1 322 ? -9.618 26.249 0.65 1 35.32 318 ASP C N 1
ATOM 8977 C CA . ASP C 1 322 ? -10.559 25.421 1.38 1 37.31 318 ASP C CA 1
ATOM 8978 C C . ASP C 1 322 ? -11.241 26.205 2.511 1 38.09 318 ASP C C 1
ATOM 8979 O O . ASP C 1 322 ? -10.589 26.552 3.49 1 37.46 318 ASP C O 1
ATOM 8984 N N . HIS C 1 323 ? -12.548 26.491 2.359 1 38.74 319 HIS C N 1
ATOM 8985 C CA . HIS C 1 323 ? -13.335 27.243 3.345 1 39.82 319 HIS C CA 1
ATOM 8986 C C . HIS C 1 323 ? -14 26.38 4.415 1 43.9 319 HIS C C 1
ATOM 8987 O O . HIS C 1 323 ? -14.828 26.889 5.178 1 44.02 319 HIS C O 1
ATOM 8994 N N . ARG C 1 324 ? -13.654 25.089 4.487 1 47.12 320 ARG C N 1
ATOM 8995 C CA . ARG C 1 324 ? -14.245 24.198 5.481 1 50.5 320 ARG C CA 1
ATOM 8996 C C . ARG C 1 324 ? -13.709 24.382 6.891 1 53.16 320 ARG C C 1
ATOM 8997 O O . ARG C 1 324 ? -14.4 24.001 7.846 1 53.99 320 ARG C O 1
ATOM 9005 N N . VAL C 1 325 ? -12.499 24.958 7.03 1 54.61 321 VAL C N 1
ATOM 9006 C CA . VAL C 1 325 ? -11.775 25.199 8.295 1 56.69 321 VAL C CA 1
ATOM 9007 C C . VAL C 1 325 ? -11.858 23.981 9.277 1 57.55 321 VAL C C 1
ATOM 9008 O O . VAL C 1 325 ? -12.242 24.088 10.445 1 58.2 321 VAL C O 1
ATOM 9012 N N . MET C 1 326 ? -11.41 22.831 8.786 1 57.65 322 MET C N 1
ATOM 9013 C CA . MET C 1 326 ? -11.271 21.634 9.594 1 58.07 322 MET C CA 1
ATOM 9014 C C . MET C 1 326 ? -9.773 21.48 10.017 1 57.51 322 MET C C 1
ATOM 9015 O O . MET C 1 326 ? -8.898 22.225 9.555 1 57.11 322 MET C O 1
ATOM 9020 N N . SER C 1 327 ? -9.494 20.538 10.918 1 57.31 323 SER C N 1
ATOM 9021 C CA . SER C 1 327 ? -8.152 20.34 11.462 1 57.17 323 SER C CA 1
ATOM 9022 C C . SER C 1 327 ? -7.095 19.972 10.423 1 56.51 323 SER C C 1
ATOM 9023 O O . SER C 1 327 ? -7.33 19.114 9.576 1 56.43 323 SER C O 1
ATOM 9026 N N . PRO C 1 328 ? -5.902 20.595 10.497 1 55.82 324 PRO C N 1
ATOM 9027 C CA . PRO C 1 328 ? -4.833 20.23 9.562 1 55.98 324 PRO C CA 1
ATOM 9028 C C . PRO C 1 328 ? -4.463 18.747 9.656 1 57.08 324 PRO C C 1
ATOM 9029 O O . PRO C 1 328 ? -4.159 18.139 8.637 1 57.56 324 PRO C O 1
ATOM 9033 N N . LEU C 1 329 ? -4.543 18.148 10.855 1 57.47 325 LEU C N 1
ATOM 9034 C CA . LEU C 1 329 ? -4.232 16.729 11.019 1 58.51 325 LEU C CA 1
ATOM 9035 C C . LEU C 1 329 ? -5.39 15.868 10.506 1 59.79 325 LEU C C 1
ATOM 9036 O O . LEU C 1 329 ? -5.168 14.918 9.746 1 60.53 325 LEU C O 1
ATOM 9041 N N . LYS C 1 330 ? -6.63 16.22 10.899 1 59.43 326 LYS C N 1
ATOM 9042 C CA . LYS C 1 330 ? -7.859 15.568 10.439 1 59.41 326 LYS C CA 1
ATOM 9043 C C . LYS C 1 330 ? -7.991 15.625 8.871 1 58.79 326 LYS C C 1
ATOM 9044 O O . LYS C 1 330 ? -8.746 14.852 8.283 1 58.88 326 LYS C O 1
ATOM 9050 N N . ASN C 1 331 ? -7.239 16.514 8.206 1 57.82 327 ASN C N 1
ATOM 9051 C CA . ASN C 1 331 ? -7.261 16.616 6.76 1 57.68 327 ASN C CA 1
ATOM 9052 C C . ASN C 1 331 ? -6.052 15.85 6.167 1 57.12 327 ASN C C 1
ATOM 9053 O O . ASN C 1 331 ? -5.437 16.321 5.22 1 57.79 327 ASN C O 1
ATOM 9058 N N . ASP C 1 332 ? -5.708 14.678 6.748 1 55.65 328 ASP C N 1
ATOM 9059 C CA . ASP C 1 332 ? -4.639 13.751 6.314 1 54.24 328 ASP C CA 1
ATOM 9060 C C . ASP C 1 332 ? -3.269 14.383 5.97 1 51.17 328 ASP C C 1
ATOM 9061 O O . ASP C 1 332 ? -2.542 13.856 5.12 1 51.77 328 ASP C O 1
ATOM 9066 N N . MET C 1 333 ? -2.926 15.493 6.647 1 47.62 329 MET C N 1
ATOM 9067 C CA . MET C 1 333 ? -1.706 16.292 6.49 1 44.49 329 MET C CA 1
ATOM 9068 C C . MET C 1 333 ? -1.575 16.947 5.111 1 41.17 329 MET C C 1
ATOM 9069 O O . MET C 1 333 ? -0.475 17.357 4.767 1 40.74 329 MET C O 1
ATOM 9074 N N . LYS C 1 334 ? -2.683 17.065 4.341 1 39.16 330 LYS C N 1
ATOM 9075 C CA . LYS C 1 334 ? -2.714 17.672 2.997 1 37.63 330 LYS C CA 1
ATOM 9076 C C . LYS C 1 334 ? -2.138 19.08 2.939 1 34.17 330 LYS C C 1
ATOM 9077 O O . LYS C 1 334 ? -1.429 19.389 1.997 1 33.43 330 LYS C O 1
ATOM 9083 N N . ALA C 1 335 ? -2.463 19.942 3.917 1 32.05 331 ALA C N 1
ATOM 9084 C CA . ALA C 1 335 ? -1.97 21.314 3.906 1 30.65 331 ALA C CA 1
ATOM 9085 C C . ALA C 1 335 ? -0.441 21.337 4.029 1 28.7 331 ALA C C 1
ATOM 9086 O O . ALA C 1 335 ? 0.224 22.078 3.296 1 28.39 331 ALA C O 1
ATOM 9088 N N . CYS C 1 336 ? 0.098 20.498 4.935 1 26.68 332 CYS C N 1
ATOM 9089 C CA . CYS C 1 336 ? 1.524 20.362 5.228 1 25.13 332 CYS C CA 1
ATOM 9090 C C . CYS C 1 336 ? 2.299 19.921 3.991 1 24.81 332 CYS C C 1
ATOM 9091 O O . CYS C 1 336 ? 3.37 20.453 3.725 1 23.6 332 CYS C O 1
ATOM 9094 N N . ILE C 1 337 ? 1.76 18.922 3.243 1 25.71 333 ILE C N 1
ATOM 9095 C CA . ILE C 1 337 ? 2.447 18.321 2.108 1 27.02 333 ILE C CA 1
ATOM 9096 C C . ILE C 1 337 ? 2.51 19.235 0.851 1 26.42 333 ILE C C 1
ATOM 9097 O O . ILE C 1 337 ? 3.26 18.931 -0.059 1 25.7 333 ILE C O 1
ATOM 9102 N N . GLN C 1 338 ? 1.875 20.404 0.879 1 26.47 334 GLN C N 1
ATOM 9103 C CA . GLN C 1 338 ? 2.042 21.402 -0.169 1 26.8 334 GLN C CA 1
ATOM 9104 C C . GLN C 1 338 ? 3.431 22.08 -0.047 1 24.93 334 GLN C C 1
ATOM 9105 O O . GLN C 1 338 ? 3.959 22.56 -1.053 1 23.94 334 GLN C O 1
ATOM 9111 N N . CYS C 1 339 ? 4.059 22.062 1.175 1 23.71 335 CYS C N 1
ATOM 9112 C CA . CYS C 1 339 ? 5.415 22.58 1.379 1 22.82 335 CYS C CA 1
ATOM 9113 C C . CYS C 1 339 ? 6.407 21.436 1.655 1 22.94 335 CYS C C 1
ATOM 9114 O O . CYS C 1 339 ? 7.444 21.317 0.995 1 22.96 335 CYS C O 1
ATOM 9117 N N . HIS C 1 340 ? 6.063 20.586 2.627 1 22.94 336 HIS C N 1
ATOM 9118 C CA . HIS C 1 340 ? 6.897 19.489 3.096 1 22.79 336 HIS C CA 1
ATOM 9119 C C . HIS C 1 340 ? 7.003 18.298 2.21 1 25.73 336 HIS C C 1
ATOM 9120 O O . HIS C 1 340 ? 6.006 17.808 1.68 1 26.13 336 HIS C O 1
ATOM 9127 N N . THR C 1 341 ? 8.231 17.791 2.069 1 27.47 337 THR C N 1
ATOM 9128 C CA . THR C 1 341 ? 8.458 16.56 1.327 1 28.86 337 THR C CA 1
ATOM 9129 C C . THR C 1 341 ? 8.505 15.368 2.255 1 29.98 337 THR C C 1
ATOM 9130 O O . THR C 1 341 ? 8.53 14.252 1.762 1 31.14 337 THR C O 1
ATOM 9134 N N . GLU C 1 342 ? 8.559 15.563 3.592 1 30.2 338 GLU C N 1
ATOM 9135 C CA . GLU C 1 342 ? 8.604 14.468 4.539 1 31.14 338 GLU C CA 1
ATOM 9136 C C . GLU C 1 342 ? 7.272 13.69 4.532 1 32.96 338 GLU C C 1
ATOM 9137 O O . GLU C 1 342 ? 6.241 14.238 4.12 1 31.78 338 GLU C O 1
ATOM 9143 N N . LYS C 1 343 ? 7.304 12.397 4.952 1 35.31 339 LYS C N 1
ATOM 9144 C CA . LYS C 1 343 ? 6.104 11.551 4.996 1 38.13 339 LYS C CA 1
ATOM 9145 C C . LYS C 1 343 ? 5.041 12.166 5.912 1 39.74 339 LYS C C 1
ATOM 9146 O O . LYS C 1 343 ? 5.384 12.667 6.982 1 39.77 339 LYS C O 1
ATOM 9152 N N . PRO C 1 344 ? 3.747 12.104 5.538 1 40.24 340 PRO C N 1
ATOM 9153 C CA . PRO C 1 344 ? 2.699 12.657 6.417 1 40.58 340 PRO C CA 1
ATOM 9154 C C . PRO C 1 344 ? 2.71 12.044 7.825 1 41.44 340 PRO C C 1
ATOM 9155 O O . PRO C 1 344 ? 2.36 12.72 8.788 1 40.93 340 PRO C O 1
ATOM 9159 N N . GLU C 1 345 ? 3.163 10.784 7.95 1 41.92 341 GLU C N 1
ATOM 9160 C CA . GLU C 1 345 ? 3.298 10.114 9.223 1 42.86 341 GLU C CA 1
ATOM 9161 C C . GLU C 1 345 ? 4.378 10.787 10.064 1 41.52 341 GLU C C 1
ATOM 9162 O O . GLU C 1 345 ? 4.195 10.973 11.26 1 41.66 341 GLU C O 1
ATOM 9168 N N . TRP C 1 346 ? 5.499 11.156 9.44 1 39.95 342 TRP C N 1
ATOM 9169 C CA . TRP C 1 346 ? 6.583 11.864 10.119 1 38.93 342 TRP C CA 1
ATOM 9170 C C . TRP C 1 346 ? 6.09 13.222 10.613 1 37.07 342 TRP C C 1
ATOM 9171 O O . TRP C 1 346 ? 6.459 13.644 11.693 1 36.95 342 TRP C O 1
ATOM 9182 N N . LEU C 1 347 ? 5.287 13.913 9.804 1 35.91 343 LEU C N 1
ATOM 9183 C CA . LEU C 1 347 ? 4.731 15.211 10.163 1 35.51 343 LEU C CA 1
ATOM 9184 C C . LEU C 1 347 ? 3.772 15.073 11.348 1 35.38 343 LEU C C 1
ATOM 9185 O O . LEU C 1 347 ? 3.829 15.89 12.265 1 35.44 343 LEU C O 1
ATOM 9190 N N . ARG C 1 348 ? 2.915 14.026 11.332 1 34.88 344 ARG C N 1
ATOM 9191 C CA . ARG C 1 348 ? 1.952 13.742 12.39 1 35.04 344 ARG C CA 1
ATOM 9192 C C . ARG C 1 348 ? 2.676 13.417 13.694 1 33.45 344 ARG C C 1
ATOM 9193 O O . ARG C 1 348 ? 2.323 13.974 14.729 1 32.94 344 ARG C O 1
ATOM 9201 N N . ASP C 1 349 ? 3.763 12.617 13.613 1 32.41 345 ASP C N 1
ATOM 9202 C CA . ASP C 1 349 ? 4.596 12.29 14.773 1 32.06 345 ASP C CA 1
ATOM 9203 C C . ASP C 1 349 ? 5.257 13.538 15.382 1 30.4 345 ASP C C 1
ATOM 9204 O O . ASP C 1 349 ? 5.461 13.576 16.59 1 30.42 345 ASP C O 1
ATOM 9209 N N . GLN C 1 350 ? 5.612 14.528 14.558 1 28.72 346 GLN C N 1
ATOM 9210 C CA . GLN C 1 350 ? 6.238 15.762 15.031 1 28.67 346 GLN C CA 1
ATOM 9211 C C . GLN C 1 350 ? 5.237 16.618 15.803 1 27.62 346 GLN C C 1
ATOM 9212 O O . GLN C 1 350 ? 5.597 17.235 16.798 1 27.5 346 GLN C O 1
ATOM 9218 N N . VAL C 1 351 ? 3.987 16.656 15.345 1 26.57 347 VAL C N 1
ATOM 9219 C CA . VAL C 1 351 ? 2.938 17.417 16.007 1 26.22 347 VAL C CA 1
ATOM 9220 C C . VAL C 1 351 ? 2.64 16.793 17.364 1 27.45 347 VAL C C 1
ATOM 9221 O O . VAL C 1 351 ? 2.576 17.509 18.353 1 27.28 347 VAL C O 1
ATOM 9225 N N . ILE C 1 352 ? 2.488 15.448 17.406 1 28.1 348 ILE C N 1
ATOM 9226 C CA . ILE C 1 352 ? 2.23 14.694 18.625 1 28.85 348 ILE C CA 1
ATOM 9227 C C . ILE C 1 352 ? 3.361 14.88 19.653 1 28.36 348 ILE C C 1
ATOM 9228 O O . ILE C 1 352 ? 3.079 15.099 20.828 1 28.63 348 ILE C O 1
ATOM 9233 N N . ALA C 1 353 ? 4.626 14.893 19.214 1 27.46 349 ALA C N 1
ATOM 9234 C CA . ALA C 1 353 ? 5.756 15.108 20.134 1 26.86 349 ALA C CA 1
ATOM 9235 C C . ALA C 1 353 ? 5.742 16.529 20.728 1 26.09 349 ALA C C 1
ATOM 9236 O O . ALA C 1 353 ? 6.064 16.71 21.894 1 26.26 349 ALA C O 1
ATOM 9238 N N . ILE C 1 354 ? 5.358 17.535 19.918 1 24.86 350 ILE C N 1
ATOM 9239 C CA . ILE C 1 354 ? 5.283 18.927 20.38 1 23.44 350 ILE C CA 1
ATOM 9240 C C . ILE C 1 354 ? 4.134 19.066 21.386 1 23 350 ILE C C 1
ATOM 9241 O O . ILE C 1 354 ? 4.297 19.681 22.445 1 22.92 350 ILE C O 1
ATOM 9246 N N . GLN C 1 355 ? 2.969 18.513 21.035 1 22.46 351 GLN C N 1
ATOM 9247 C CA . GLN C 1 355 ? 1.8 18.583 21.891 1 22.91 351 GLN C CA 1
ATOM 9248 C C . GLN C 1 355 ? 1.99 17.824 23.22 1 23.67 351 GLN C C 1
ATOM 9249 O O . GLN C 1 355 ? 1.593 18.345 24.259 1 24.26 351 GLN C O 1
ATOM 9255 N N . ASP C 1 356 ? 2.649 16.658 23.202 1 24.3 352 ASP C N 1
ATOM 9256 C CA . ASP C 1 356 ? 2.928 15.888 24.418 1 26.26 352 ASP C CA 1
ATOM 9257 C C . ASP C 1 356 ? 3.888 16.669 25.337 1 27.69 352 ASP C C 1
ATOM 9258 O O . ASP C 1 356 ? 3.734 16.627 26.552 1 27.8 352 ASP C O 1
ATOM 9263 N N . ARG C 1 357 ? 4.88 17.36 24.749 1 28.07 353 ARG C N 1
ATOM 9264 C CA . ARG C 1 357 ? 5.857 18.17 25.471 1 28.96 353 ARG C CA 1
ATOM 9265 C C . ARG C 1 357 ? 5.125 19.349 26.123 1 29.74 353 ARG C C 1
ATOM 9266 O O . ARG C 1 357 ? 5.369 19.667 27.29 1 31.06 353 ARG C O 1
ATOM 9274 N N . THR C 1 358 ? 4.207 19.993 25.381 1 28.27 354 THR C N 1
ATOM 9275 C CA . THR C 1 358 ? 3.471 21.138 25.903 1 26.88 354 THR C CA 1
ATOM 9276 C C . THR C 1 358 ? 2.557 20.717 27.044 1 26.82 354 THR C C 1
ATOM 9277 O O . THR C 1 358 ? 2.495 21.426 28.049 1 27.39 354 THR C O 1
ATOM 9281 N N . VAL C 1 359 ? 1.873 19.571 26.906 1 26.15 355 VAL C N 1
ATOM 9282 C CA . VAL C 1 359 ? 0.988 19.051 27.948 1 26.98 355 VAL C CA 1
ATOM 9283 C C . VAL C 1 359 ? 1.795 18.748 29.228 1 27.51 355 VAL C C 1
ATOM 9284 O O . VAL C 1 359 ? 1.379 19.102 30.335 1 27.88 355 VAL C O 1
ATOM 9288 N N . SER C 1 360 ? 2.987 18.174 29.051 1 27.17 356 SER C N 1
ATOM 9289 C CA . SER C 1 360 ? 3.906 17.867 30.133 1 27.08 356 SER C CA 1
ATOM 9290 C C . SER C 1 360 ? 4.269 19.149 30.915 1 26.9 356 SER C C 1
ATOM 9291 O O . SER C 1 360 ? 4.218 19.156 32.138 1 27.22 356 SER C O 1
ATOM 9294 N N . LEU C 1 361 ? 4.604 20.234 30.21 1 26.61 357 LEU C N 1
ATOM 9295 C CA . LEU C 1 361 ? 4.945 21.498 30.854 1 26.57 357 LEU C CA 1
ATOM 9296 C C . LEU C 1 361 ? 3.734 22.211 31.459 1 24.97 357 LEU C C 1
ATOM 9297 O O . LEU C 1 361 ? 3.896 22.957 32.419 1 24.26 357 LEU C O 1
ATOM 9302 N N . MET C 1 362 ? 2.531 21.971 30.909 1 24 358 MET C N 1
ATOM 9303 C CA . MET C 1 362 ? 1.293 22.53 31.432 1 23.89 358 MET C CA 1
ATOM 9304 C C . MET C 1 362 ? 1.003 21.946 32.802 1 24.42 358 MET C C 1
ATOM 9305 O O . MET C 1 362 ? 0.551 22.664 33.691 1 24.37 358 MET C O 1
ATOM 9310 N N . LEU C 1 363 ? 1.231 20.631 32.968 1 24.54 359 LEU C N 1
ATOM 9311 C CA . LEU C 1 363 ? 1.019 19.961 34.248 1 24.26 359 LEU C CA 1
ATOM 9312 C C . LEU C 1 363 ? 2.063 20.401 35.25 1 24.24 359 LEU C C 1
ATOM 9313 O O . LEU C 1 363 ? 1.718 20.747 36.382 1 24.78 359 LEU C O 1
ATOM 9318 N N . ARG C 1 364 ? 3.319 20.494 34.824 1 23.33 360 ARG C N 1
ATOM 9319 C CA . ARG C 1 364 ? 4.388 20.939 35.708 1 23.23 360 ARG C CA 1
ATOM 9320 C C . ARG C 1 364 ? 4.106 22.348 36.236 1 22.04 360 ARG C C 1
ATOM 9321 O O . ARG C 1 364 ? 3.957 22.487 37.44 1 22.21 360 ARG C O 1
ATOM 9329 N N . SER C 1 365 ? 3.891 23.344 35.348 1 20.72 361 SER C N 1
ATOM 9330 C CA . SER C 1 365 ? 3.618 24.741 35.714 1 20.29 361 SER C CA 1
ATOM 9331 C C . SER C 1 365 ? 2.288 24.944 36.432 1 19.72 361 SER C C 1
ATOM 9332 O O . SER C 1 365 ? 2.176 25.787 37.318 1 19.43 361 SER C O 1
ATOM 9335 N N . GLY C 1 366 ? 1.304 24.15 36.061 1 19.56 362 GLY C N 1
ATOM 9336 C CA . GLY C 1 366 ? -0.024 24.198 36.647 1 19.14 362 GLY C CA 1
ATOM 9337 C C . GLY C 1 366 ? -0.04 23.689 38.074 1 19.56 362 GLY C C 1
ATOM 9338 O O . GLY C 1 366 ? -0.628 24.328 38.946 1 19.08 362 GLY C O 1
ATOM 9339 N N . TYR C 1 367 ? 0.626 22.558 38.338 1 19.64 363 TYR C N 1
ATOM 9340 C CA . TYR C 1 367 ? 0.719 22.037 39.706 1 20.4 363 TYR C CA 1
ATOM 9341 C C . TYR C 1 367 ? 1.6 22.943 40.58 1 19.19 363 TYR C C 1
ATOM 9342 O O . TYR C 1 367 ? 1.327 23.087 41.767 1 19.04 363 TYR C O 1
ATOM 9351 N N . ALA C 1 368 ? 2.615 23.607 39.981 1 18.13 364 ALA C N 1
ATOM 9352 C CA . ALA C 1 368 ? 3.452 24.531 40.744 1 17.69 364 ALA C CA 1
ATOM 9353 C C . ALA C 1 368 ? 2.647 25.777 41.135 1 16.33 364 ALA C C 1
ATOM 9354 O O . ALA C 1 368 ? 2.732 26.222 42.285 1 16.55 364 ALA C O 1
ATOM 9356 N N . THR C 1 369 ? 1.839 26.296 40.201 1 14.32 365 THR C N 1
ATOM 9357 C CA . THR C 1 369 ? 1.004 27.47 40.407 1 13.97 365 THR C CA 1
ATOM 9358 C C . THR C 1 369 ? -0.133 27.148 41.383 1 14.59 365 THR C C 1
ATOM 9359 O O . THR C 1 369 ? -0.464 27.973 42.237 1 14.73 365 THR C O 1
ATOM 9363 N N . ALA C 1 370 ? -0.705 25.937 41.297 1 14.91 366 ALA C N 1
ATOM 9364 C CA . ALA C 1 370 ? -1.768 25.529 42.228 1 16.09 366 ALA C CA 1
ATOM 9365 C C . ALA C 1 370 ? -1.203 25.427 43.649 1 17.01 366 ALA C C 1
ATOM 9366 O O . ALA C 1 370 ? -1.907 25.769 44.598 1 18.14 366 ALA C O 1
ATOM 9368 N N . THR C 1 371 ? 0.069 24.986 43.801 1 16.61 367 THR C N 1
ATOM 9369 C CA . THR C 1 371 ? 0.725 24.916 45.118 1 17.08 367 THR C CA 1
ATOM 9370 C C . THR C 1 371 ? 0.765 26.317 45.757 1 16.84 367 THR C C 1
ATOM 9371 O O . THR C 1 371 ? 0.394 26.474 46.91 1 17.76 367 THR C O 1
ATOM 9375 N N . VAL C 1 372 ? 1.168 27.329 44.99 1 16.14 368 VAL C N 1
ATOM 9376 C CA . VAL C 1 372 ? 1.22 28.703 45.48 1 15.95 368 VAL C CA 1
ATOM 9377 C C . VAL C 1 372 ? -0.16 29.198 45.902 1 15.29 368 VAL C C 1
ATOM 9378 O O . VAL C 1 372 ? -0.322 29.687 47.013 1 15.19 368 VAL C O 1
ATOM 9382 N N . ALA C 1 373 ? -1.172 28.999 45.064 1 14.95 369 ALA C N 1
ATOM 9383 C CA . ALA C 1 373 ? -2.546 29.393 45.386 1 14.85 369 ALA C CA 1
ATOM 9384 C C . ALA C 1 373 ? -3.02 28.73 46.704 1 15.02 369 ALA C C 1
ATOM 9385 O O . ALA C 1 373 ? -3.62 29.386 47.56 1 14.97 369 ALA C O 1
ATOM 9387 N N . LYS C 1 374 ? -2.704 27.445 46.879 1 15.26 370 LYS C N 1
ATOM 9388 C CA . LYS C 1 374 ? -3.068 26.729 48.105 1 15.27 370 LYS C CA 1
ATOM 9389 C C . LYS C 1 374 ? -2.329 27.319 49.343 1 14.93 370 LYS C C 1
ATOM 9390 O O . LYS C 1 374 ? -2.886 27.379 50.432 1 14.93 370 LYS C O 1
ATOM 9396 N N . LEU C 1 375 ? -1.1 27.78 49.159 1 15.29 371 LEU C N 1
ATOM 9397 C CA . LEU C 1 375 ? -0.342 28.411 50.224 1 16.46 371 LEU C CA 1
ATOM 9398 C C . LEU C 1 375 ? -0.88 29.806 50.567 1 16.39 371 LEU C C 1
ATOM 9399 O O . LEU C 1 375 ? -0.816 30.187 51.719 1 16.88 371 LEU C O 1
ATOM 9404 N N . PHE C 1 376 ? -1.451 30.531 49.603 1 15.79 372 PHE C N 1
ATOM 9405 C CA . PHE C 1 376 ? -2.126 31.81 49.859 1 16.36 372 PHE C CA 1
ATOM 9406 C C . PHE C 1 376 ? -3.357 31.544 50.727 1 18.35 372 PHE C C 1
ATOM 9407 O O . PHE C 1 376 ? -3.6 32.297 51.668 1 19.17 372 PHE C O 1
ATOM 9415 N N . GLU C 1 377 ? -4.12 30.481 50.421 1 17.96 373 GLU C N 1
ATOM 9416 C CA . GLU C 1 377 ? -5.274 30.072 51.226 1 18.24 373 GLU C CA 1
ATOM 9417 C C . GLU C 1 377 ? -4.843 29.78 52.688 1 19.6 373 GLU C C 1
ATOM 9418 O O . GLU C 1 377 ? -5.518 30.241 53.617 1 20.04 373 GLU C O 1
ATOM 9424 N N . LYS C 1 378 ? -3.679 29.103 52.897 1 19.87 374 LYS C N 1
ATOM 9425 C CA . LYS C 1 378 ? -3.142 28.845 54.241 1 20.67 374 LYS C CA 1
ATOM 9426 C C . LYS C 1 378 ? -2.683 30.134 54.914 1 20.5 374 LYS C C 1
ATOM 9427 O O . LYS C 1 378 ? -2.879 30.299 56.112 1 21.19 374 LYS C O 1
ATOM 9433 N N . ALA C 1 379 ? -2.063 31.049 54.149 1 19.76 375 ALA C N 1
ATOM 9434 C CA . ALA C 1 379 ? -1.603 32.326 54.687 1 19.05 375 ALA C CA 1
ATOM 9435 C C . ALA C 1 379 ? -2.796 33.17 55.155 1 18.25 375 ALA C C 1
ATOM 9436 O O . ALA C 1 379 ? -2.714 33.8 56.195 1 17.4 375 ALA C O 1
ATOM 9438 N N . HIS C 1 380 ? -3.912 33.146 54.401 1 18.65 376 HIS C N 1
ATOM 9439 C CA . HIS C 1 380 ? -5.123 33.882 54.786 1 18.69 376 HIS C CA 1
ATOM 9440 C C . HIS C 1 380 ? -5.748 33.278 56.025 1 18.84 376 HIS C C 1
ATOM 9441 O O . HIS C 1 380 ? -6.202 34.019 56.886 1 19.34 376 HIS C O 1
ATOM 9448 N N . ALA C 1 381 ? -5.742 31.94 56.151 1 19.08 377 ALA C N 1
ATOM 9449 C CA . ALA C 1 381 ? -6.272 31.293 57.362 1 20.01 377 ALA C CA 1
ATOM 9450 C C . ALA C 1 381 ? -5.411 31.657 58.573 1 20.75 377 ALA C C 1
ATOM 9451 O O . ALA C 1 381 ? -5.954 31.827 59.668 1 21.44 377 ALA C O 1
ATOM 9453 N N . ALA C 1 382 ? -4.087 31.807 58.385 1 20.57 378 ALA C N 1
ATOM 9454 C CA . ALA C 1 382 ? -3.196 32.206 59.484 1 20.98 378 ALA C CA 1
ATOM 9455 C C . ALA C 1 382 ? -3.488 33.646 59.902 1 21.06 378 ALA C C 1
ATOM 9456 O O . ALA C 1 382 ? -3.574 33.923 61.091 1 21.35 378 ALA C O 1
ATOM 9458 N N . GLN C 1 383 ? -3.704 34.549 58.933 1 21.16 379 GLN C N 1
ATOM 9459 C CA . GLN C 1 383 ? -4.079 35.931 59.236 1 22.03 379 GLN C CA 1
ATOM 9460 C C . GLN C 1 383 ? -5.409 35.999 59.966 1 23.26 379 GLN C C 1
ATOM 9461 O O . GLN C 1 383 ? -5.548 36.827 60.862 1 24.38 379 GLN C O 1
ATOM 9467 N N . ALA C 1 384 ? -6.4 35.164 59.586 1 23.25 380 ALA C N 1
ATOM 9468 C CA . ALA C 1 384 ? -7.713 35.125 60.256 1 23.8 380 ALA C CA 1
ATOM 9469 C C . ALA C 1 384 ? -7.612 34.692 61.735 1 25.34 380 ALA C C 1
ATOM 9470 O O . ALA C 1 384 ? -8.53 34.938 62.506 1 26.3 380 ALA C O 1
ATOM 9472 N N . GLN C 1 385 ? -6.519 33.995 62.105 1 25.18 381 GLN C N 1
ATOM 9473 C CA . GLN C 1 385 ? -6.226 33.59 63.481 1 24.78 381 GLN C CA 1
ATOM 9474 C C . GLN C 1 385 ? -5.42 34.654 64.239 1 25.26 381 GLN C C 1
ATOM 9475 O O . GLN C 1 385 ? -5.044 34.407 65.372 1 26.15 381 GLN C O 1
ATOM 9481 N N . GLY C 1 386 ? -5.143 35.799 63.634 1 24.81 382 GLY C N 1
ATOM 9482 C CA . GLY C 1 386 ? -4.368 36.847 64.269 1 25.99 382 GLY C CA 1
ATOM 9483 C C . GLY C 1 386 ? -2.868 36.679 64.129 1 28.08 382 GLY C C 1
ATOM 9484 O O . GLY C 1 386 ? -2.108 37.386 64.799 1 29.65 382 GLY C O 1
ATOM 9485 N N . LYS C 1 387 ? -2.408 35.721 63.295 1 27.84 383 LYS C N 1
ATOM 9486 C CA . LYS C 1 387 ? -0.977 35.542 63.087 1 28.06 383 LYS C CA 1
ATOM 9487 C C . LYS C 1 387 ? -0.547 36.573 62.044 1 29.01 383 LYS C C 1
ATOM 9488 O O . LYS C 1 387 ? -1.292 36.873 61.102 1 28.58 383 LYS C O 1
ATOM 9494 N N . GLN C 1 388 ? 0.642 37.132 62.219 1 29.99 384 GLN C N 1
ATOM 9495 C CA . GLN C 1 388 ? 1.179 38.11 61.276 1 30.79 384 GLN C CA 1
ATOM 9496 C C . GLN C 1 388 ? 1.909 37.395 60.187 1 28.62 384 GLN C C 1
ATOM 9497 O O . GLN C 1 388 ? 2.788 36.582 60.469 1 28.56 384 GLN C O 1
ATOM 9503 N N . ILE C 1 389 ? 1.515 37.656 58.943 1 26.95 385 ILE C N 1
ATOM 9504 C CA . ILE C 1 389 ? 2.204 37.118 57.79 1 25.27 385 ILE C CA 1
ATOM 9505 C C . ILE C 1 389 ? 3.037 38.278 57.272 1 24.82 385 ILE C C 1
ATOM 9506 O O . ILE C 1 389 ? 2.496 39.365 57.057 1 24.63 385 ILE C O 1
ATOM 9511 N N . ASP C 1 390 ? 4.363 38.067 57.118 1 24.39 386 ASP C N 1
ATOM 9512 C CA . ASP C 1 390 ? 5.31 39.076 56.669 1 24.4 386 ASP C CA 1
ATOM 9513 C C . ASP C 1 390 ? 4.852 39.708 55.341 1 23.64 386 ASP C C 1
ATOM 9514 O O . ASP C 1 390 ? 4.735 39.018 54.332 1 23.42 386 ASP C O 1
ATOM 9519 N N . LYS C 1 391 ? 4.558 41.012 55.374 1 23.2 387 LYS C N 1
ATOM 9520 C CA . LYS C 1 391 ? 4.064 41.787 54.252 1 23.5 387 LYS C CA 1
ATOM 9521 C C . LYS C 1 391 ? 4.989 41.775 53.041 1 22.66 387 LYS C C 1
ATOM 9522 O O . LYS C 1 391 ? 4.524 41.617 51.906 1 22.61 387 LYS C O 1
ATOM 9528 N N . ALA C 1 392 ? 6.293 41.939 53.267 1 21.11 388 ALA C N 1
ATOM 9529 C CA . ALA C 1 392 ? 7.27 41.951 52.17 1 20.64 388 ALA C CA 1
ATOM 9530 C C . ALA C 1 392 ? 7.29 40.613 51.425 1 19.73 388 ALA C C 1
ATOM 9531 O O . ALA C 1 392 ? 7.32 40.597 50.198 1 20.97 388 ALA C O 1
ATOM 9533 N N . LEU C 1 393 ? 7.241 39.496 52.164 1 18.43 389 LEU C N 1
ATOM 9534 C CA . LEU C 1 393 ? 7.25 38.156 51.577 1 17.5 389 LEU C CA 1
ATOM 9535 C C . LEU C 1 393 ? 5.957 37.912 50.837 1 17.02 389 LEU C C 1
ATOM 9536 O O . LEU C 1 393 ? 5.985 37.404 49.726 1 16.84 389 LEU C O 1
ATOM 9541 N N . TYR C 1 394 ? 4.819 38.284 51.45 1 16.85 390 TYR C N 1
ATOM 9542 C CA . TYR C 1 394 ? 3.497 38.114 50.841 1 16.12 390 TYR C CA 1
ATOM 9543 C C . TYR C 1 394 ? 3.353 38.917 49.541 1 15.84 390 TYR C C 1
ATOM 9544 O O . TYR C 1 394 ? 2.925 38.367 48.536 1 16.09 390 TYR C O 1
ATOM 9553 N N . ASP C 1 395 ? 3.704 40.21 49.55 1 16.07 391 ASP C N 1
ATOM 9554 C CA . ASP C 1 395 ? 3.553 41.055 48.356 1 16.45 391 ASP C CA 1
ATOM 9555 C C . ASP C 1 395 ? 4.394 40.574 47.199 1 16.22 391 ASP C C 1
ATOM 9556 O O . ASP C 1 395 ? 3.929 40.595 46.06 1 16.48 391 ASP C O 1
ATOM 9561 N N . ARG C 1 396 ? 5.634 40.143 47.474 1 15.76 392 ARG C N 1
ATOM 9562 C CA . ARG C 1 396 ? 6.529 39.65 46.427 1 14.66 392 ARG C CA 1
ATOM 9563 C C . ARG C 1 396 ? 5.988 38.338 45.869 1 15.23 392 ARG C C 1
ATOM 9564 O O . ARG C 1 396 ? 5.919 38.17 44.653 1 16.06 392 ARG C O 1
ATOM 9572 N N . ALA C 1 397 ? 5.519 37.44 46.749 1 14.89 393 ALA C N 1
ATOM 9573 C CA . ALA C 1 397 ? 4.918 36.174 46.329 1 15.21 393 ALA C CA 1
ATOM 9574 C C . ALA C 1 397 ? 3.675 36.41 45.444 1 16.28 393 ALA C C 1
ATOM 9575 O O . ALA C 1 397 ? 3.47 35.684 44.483 1 15.75 393 ALA C O 1
ATOM 9577 N N . LYS C 1 398 ? 2.841 37.399 45.777 1 16.61 394 LYS C N 1
ATOM 9578 C CA . LYS C 1 398 ? 1.633 37.67 44.998 1 16.51 394 LYS C CA 1
ATOM 9579 C C . LYS C 1 398 ? 1.982 38.174 43.611 1 17.17 394 LYS C C 1
ATOM 9580 O O . LYS C 1 398 ? 1.389 37.752 42.609 1 17.84 394 LYS C O 1
ATOM 9586 N N . ASP C 1 399 ? 2.945 39.064 43.542 1 17.14 395 ASP C N 1
ATOM 9587 C CA . ASP C 1 399 ? 3.424 39.628 42.286 1 17.79 395 ASP C CA 1
ATOM 9588 C C . ASP C 1 399 ? 3.987 38.499 41.367 1 17.26 395 ASP C C 1
ATOM 9589 O O . ASP C 1 399 ? 3.574 38.383 40.212 1 18.13 395 ASP C O 1
ATOM 9594 N N . LEU C 1 400 ? 4.791 37.599 41.911 1 16.29 396 LEU C N 1
ATOM 9595 C CA . LEU C 1 400 ? 5.349 36.466 41.176 1 16.12 396 LEU C CA 1
ATOM 9596 C C . LEU C 1 400 ? 4.273 35.461 40.777 1 15.67 396 LEU C C 1
ATOM 9597 O O . LEU C 1 400 ? 4.346 34.895 39.687 1 15.85 396 LEU C O 1
ATOM 9602 N N . TYR C 1 401 ? 3.307 35.208 41.67 1 14.87 397 TYR C N 1
ATOM 9603 C CA . TYR C 1 401 ? 2.185 34.284 41.464 1 14.53 397 TYR C CA 1
ATOM 9604 C C . TYR C 1 401 ? 1.345 34.704 40.252 1 14.8 397 TYR C C 1
ATOM 9605 O O . TYR C 1 401 ? 0.963 33.853 39.457 1 14.68 397 TYR C O 1
ATOM 9614 N N . GLU C 1 402 ? 1.018 35.995 40.135 1 15.29 398 GLU C N 1
ATOM 9615 C CA . GLU C 1 402 ? 0.243 36.486 39.016 1 15.51 398 GLU C CA 1
ATOM 9616 C C . GLU C 1 402 ? 1.013 36.324 37.702 1 16.59 398 GLU C C 1
ATOM 9617 O O . GLU C 1 402 ? 0.41 36.009 36.692 1 17.97 398 GLU C O 1
ATOM 9623 N N . GLU C 1 403 ? 2.341 36.467 37.724 1 15.93 399 GLU C N 1
ATOM 9624 C CA . GLU C 1 403 ? 3.181 36.257 36.55 1 15.13 399 GLU C CA 1
ATOM 9625 C C . GLU C 1 403 ? 3.1 34.794 36.106 1 14.45 399 GLU C C 1
ATOM 9626 O O . GLU C 1 403 ? 2.992 34.52 34.918 1 13.98 399 GLU C O 1
ATOM 9632 N N . ALA C 1 404 ? 3.079 33.86 37.067 1 13.84 400 ALA C N 1
ATOM 9633 C CA . ALA C 1 404 ? 2.967 32.419 36.812 1 13.35 400 ALA C CA 1
ATOM 9634 C C . ALA C 1 404 ? 1.562 32.055 36.28 1 13.78 400 ALA C C 1
ATOM 9635 O O . ALA C 1 404 ? 1.453 31.315 35.308 1 12.74 400 ALA C O 1
ATOM 9637 N N . PHE C 1 405 ? 0.499 32.55 36.961 1 13.51 401 PHE C N 1
ATOM 9638 C CA . PHE C 1 405 ? -0.874 32.244 36.645 1 13.78 401 PHE C CA 1
ATOM 9639 C C . PHE C 1 405 ? -1.239 32.657 35.208 1 13.29 401 PHE C C 1
ATOM 9640 O O . PHE C 1 405 ? -1.761 31.833 34.46 1 12.87 401 PHE C O 1
ATOM 9648 N N . TYR C 1 406 ? -0.971 33.914 34.823 1 13.26 402 TYR C N 1
ATOM 9649 C CA . TYR C 1 406 ? -1.309 34.37 33.47 1 13.81 402 TYR C CA 1
ATOM 9650 C C . TYR C 1 406 ? -0.566 33.6 32.379 1 14.1 402 TYR C C 1
ATOM 9651 O O . TYR C 1 406 ? -1.093 33.455 31.3 1 15.03 402 TYR C O 1
ATOM 9660 N N . ARG C 1 407 ? 0.647 33.1 32.653 1 14.08 403 ARG C N 1
ATOM 9661 C CA . ARG C 1 407 ? 1.41 32.294 31.7 1 14.31 403 ARG C CA 1
ATOM 9662 C C . ARG C 1 407 ? 0.808 30.893 31.522 1 15.91 403 ARG C C 1
ATOM 9663 O O . ARG C 1 407 ? 0.829 30.38 30.413 1 16.4 403 ARG C O 1
ATOM 9671 N N . CYS C 1 408 ? 0.269 30.287 32.61 1 16.62 404 CYS C N 1
ATOM 9672 C CA . CYS C 1 408 ? -0.432 29.002 32.578 1 17.76 404 CYS C CA 1
ATOM 9673 C C . CYS C 1 408 ? -1.656 29.135 31.675 1 18.04 404 CYS C C 1
ATOM 9674 O O . CYS C 1 408 ? -1.905 28.258 30.837 1 19.09 404 CYS C O 1
ATOM 9677 N N . VAL C 1 409 ? -2.431 30.209 31.875 1 17.61 405 VAL C N 1
ATOM 9678 C CA . VAL C 1 409 ? -3.64 30.486 31.104 1 18.05 405 VAL C CA 1
ATOM 9679 C C . VAL C 1 409 ? -3.284 30.768 29.64 1 18.25 405 VAL C C 1
ATOM 9680 O O . VAL C 1 409 ? -3.912 30.207 28.758 1 18.43 405 VAL C O 1
ATOM 9684 N N . PHE C 1 410 ? -2.252 31.592 29.385 1 17.96 406 PHE C N 1
ATOM 9685 C CA . PHE C 1 410 ? -1.82 31.926 28.03 1 18.5 406 PHE C CA 1
ATOM 9686 C C . PHE C 1 410 ? -1.574 30.684 27.144 1 19.34 406 PHE C C 1
ATOM 9687 O O . PHE C 1 410 ? -2.117 30.611 26.046 1 19.92 406 PHE C O 1
ATOM 9695 N N . ILE C 1 411 ? -0.742 29.724 27.596 1 18.84 407 ILE C N 1
ATOM 9696 C CA . ILE C 1 411 ? -0.462 28.537 26.794 1 18.61 407 ILE C CA 1
ATOM 9697 C C . ILE C 1 411 ? -1.609 27.534 26.868 1 19.12 407 ILE C C 1
ATOM 9698 O O . ILE C 1 411 ? -1.976 26.951 25.842 1 19.38 407 ILE C O 1
ATOM 9703 N N . GLY C 1 412 ? -2.203 27.386 28.053 1 18.45 408 GLY C N 1
ATOM 9704 C CA . GLY C 1 412 ? -3.312 26.468 28.262 1 18.51 408 GLY C CA 1
ATOM 9705 C C . GLY C 1 412 ? -4.544 26.731 27.423 1 17.87 408 GLY C C 1
ATOM 9706 O O . GLY C 1 412 ? -5.213 25.79 27.004 1 18.09 408 GLY C O 1
ATOM 9707 N N . ALA C 1 413 ? -4.863 28.016 27.207 1 17.64 409 ALA C N 1
ATOM 9708 C CA . ALA C 1 413 ? -6.001 28.524 26.423 1 17.94 409 ALA C CA 1
ATOM 9709 C C . ALA C 1 413 ? -5.772 28.468 24.897 1 18.76 409 ALA C C 1
ATOM 9710 O O . ALA C 1 413 ? -6.724 28.688 24.14 1 19.42 409 ALA C O 1
ATOM 9712 N N . GLU C 1 414 ? -4.515 28.313 24.46 1 18.38 410 GLU C N 1
ATOM 9713 C CA . GLU C 1 414 ? -4.139 28.277 23.059 1 19.32 410 GLU C CA 1
ATOM 9714 C C . GLU C 1 414 ? -4.28 26.818 22.571 1 20.49 410 GLU C C 1
ATOM 9715 O O . GLU C 1 414 ? -3.596 25.927 23.075 1 21.12 410 GLU C O 1
ATOM 9721 N N . ASN C 1 415 ? -5.193 26.576 21.619 1 20.45 411 ASN C N 1
ATOM 9722 C CA . ASN C 1 415 ? -5.597 25.22 21.28 1 21.89 411 ASN C CA 1
ATOM 9723 C C . ASN C 1 415 ? -4.808 24.497 20.179 1 21.27 411 ASN C C 1
ATOM 9724 O O . ASN C 1 415 ? -5.183 23.374 19.82 1 21.81 411 ASN C O 1
ATOM 9729 N N . SER C 1 416 ? -3.64 25.036 19.784 1 19.53 412 SER C N 1
ATOM 9730 C CA . SER C 1 416 ? -2.713 24.26 18.969 1 18.95 412 SER C CA 1
ATOM 9731 C C . SER C 1 416 ? -1.81 23.399 19.901 1 19.02 412 SER C C 1
ATOM 9732 O O . SER C 1 416 ? -1.029 22.591 19.389 1 19.06 412 SER C O 1
ATOM 9735 N N . VAL C 1 417 ? -1.889 23.593 21.267 1 18.65 413 VAL C N 1
ATOM 9736 C CA . VAL C 1 417 ? -1.139 22.854 22.274 1 18.45 413 VAL C CA 1
ATOM 9737 C C . VAL C 1 417 ? 0.357 22.919 21.953 1 17.79 413 VAL C C 1
ATOM 9738 O O . VAL C 1 417 ? 1.03 21.894 21.828 1 17.38 413 VAL C O 1
ATOM 9742 N N . GLY C 1 418 ? 0.838 24.145 21.761 1 17.06 414 GLY C N 1
ATOM 9743 C CA . GLY C 1 418 ? 2.237 24.406 21.469 1 16.89 414 GLY C CA 1
ATOM 9744 C C . GLY C 1 418 ? 2.622 24.401 19.999 1 17.16 414 GLY C C 1
ATOM 9745 O O . GLY C 1 418 ? 3.617 25.022 19.646 1 17.5 414 GLY C O 1
ATOM 9746 N N . PHE C 1 419 ? 1.864 23.719 19.118 1 16.59 415 PHE C N 1
ATOM 9747 C CA . PHE C 1 419 ? 2.251 23.627 17.703 1 16.36 415 PHE C CA 1
ATOM 9748 C C . PHE C 1 419 ? 2.441 24.988 17.014 1 16.04 415 PHE C C 1
ATOM 9749 O O . PHE C 1 419 ? 3.359 25.099 16.197 1 17.32 415 PHE C O 1
ATOM 9757 N N . HIS C 1 420 ? 1.638 26.012 17.339 1 14.53 416 HIS C N 1
ATOM 9758 C CA . HIS C 1 420 ? 1.759 27.321 16.688 1 14.07 416 HIS C CA 1
ATOM 9759 C C . HIS C 1 420 ? 3.092 27.995 16.933 1 14.97 416 HIS C C 1
ATOM 9760 O O . HIS C 1 420 ? 3.528 28.782 16.098 1 15.11 416 HIS C O 1
ATOM 9767 N N . ASN C 1 421 ? 3.753 27.682 18.049 1 15.34 417 ASN C N 1
ATOM 9768 C CA . ASN C 1 421 ? 5.062 28.24 18.364 1 16.08 417 ASN C CA 1
ATOM 9769 C C . ASN C 1 421 ? 5.67 27.358 19.481 1 16.66 417 ASN C C 1
ATOM 9770 O O . ASN C 1 421 ? 5.579 27.687 20.666 1 15.05 417 ASN C O 1
ATOM 9775 N N . PRO C 1 422 ? 6.234 26.192 19.094 1 17.94 418 PRO C N 1
ATOM 9776 C CA . PRO C 1 422 ? 6.768 25.264 20.102 1 18.61 418 PRO C CA 1
ATOM 9777 C C . PRO C 1 422 ? 7.811 25.862 21.054 1 20.31 418 PRO C C 1
ATOM 9778 O O . PRO C 1 422 ? 7.73 25.627 22.273 1 20.9 418 PRO C O 1
ATOM 9782 N N . THR C 1 423 ? 8.771 26.632 20.514 1 20.2 419 THR C N 1
ATOM 9783 C CA . THR C 1 423 ? 9.822 27.249 21.313 1 21.39 419 THR C CA 1
ATOM 9784 C C . THR C 1 423 ? 9.245 28.261 22.312 1 20.27 419 THR C C 1
ATOM 9785 O O . THR C 1 423 ? 9.696 28.307 23.448 1 19.74 419 THR C O 1
ATOM 9789 N N . GLU C 1 424 ? 8.254 29.075 21.879 1 19.14 420 GLU C N 1
ATOM 9790 C CA . GLU C 1 424 ? 7.664 30.06 22.769 1 18.65 420 GLU C CA 1
ATOM 9791 C C . GLU C 1 424 ? 6.781 29.387 23.808 1 18.71 420 GLU C C 1
ATOM 9792 O O . GLU C 1 424 ? 6.795 29.806 24.958 1 18.4 420 GLU C O 1
ATOM 9798 N N . ALA C 1 425 ? 6.066 28.301 23.445 1 18.77 421 ALA C N 1
ATOM 9799 C CA . ALA C 1 425 ? 5.277 27.558 24.423 1 19.18 421 ALA C CA 1
ATOM 9800 C C . ALA C 1 425 ? 6.205 27.004 25.537 1 20.49 421 ALA C C 1
ATOM 9801 O O . ALA C 1 425 ? 5.849 27.098 26.716 1 20.85 421 ALA C O 1
ATOM 9803 N N . MET C 1 426 ? 7.424 26.548 25.186 1 21.23 422 MET C N 1
ATOM 9804 C CA . MET C 1 426 ? 8.363 26.055 26.207 1 22.86 422 MET C CA 1
ATOM 9805 C C . MET C 1 426 ? 8.902 27.172 27.049 1 21.87 422 MET C C 1
ATOM 9806 O O . MET C 1 426 ? 9.102 26.944 28.233 1 22.75 422 MET C O 1
ATOM 9811 N N . ARG C 1 427 ? 9.245 28.324 26.444 1 20.16 423 ARG C N 1
ATOM 9812 C CA . ARG C 1 427 ? 9.817 29.452 27.18 1 19.32 423 ARG C CA 1
ATOM 9813 C C . ARG C 1 427 ? 8.828 29.962 28.234 1 19.15 423 ARG C C 1
ATOM 9814 O O . ARG C 1 427 ? 9.196 30.121 29.392 1 19.48 423 ARG C O 1
ATOM 9822 N N . VAL C 1 428 ? 7.573 30.169 27.83 1 18.33 424 VAL C N 1
ATOM 9823 C CA . VAL C 1 428 ? 6.515 30.695 28.663 1 18.05 424 VAL C CA 1
ATOM 9824 C C . VAL C 1 428 ? 6.154 29.751 29.819 1 18.41 424 VAL C C 1
ATOM 9825 O O . VAL C 1 428 ? 6.043 30.209 30.954 1 18.7 424 VAL C O 1
ATOM 9829 N N . LEU C 1 429 ? 6.018 28.442 29.553 1 17.9 425 LEU C N 1
ATOM 9830 C CA . LEU C 1 429 ? 5.716 27.495 30.622 1 18.41 425 LEU C CA 1
ATOM 9831 C C . LEU C 1 429 ? 6.919 27.239 31.538 1 19.22 425 LEU C C 1
ATOM 9832 O O . LEU C 1 429 ? 6.734 26.993 32.724 1 19.8 425 LEU C O 1
ATOM 9837 N N . GLY C 1 430 ? 8.136 27.371 31.01 1 18.91 426 GLY C N 1
ATOM 9838 C CA . GLY C 1 430 ? 9.333 27.261 31.835 1 19.28 426 GLY C CA 1
ATOM 9839 C C . GLY C 1 430 ? 9.402 28.453 32.778 1 20.98 426 GLY C C 1
ATOM 9840 O O . GLY C 1 430 ? 9.714 28.298 33.959 1 22.24 426 GLY C O 1
ATOM 9841 N N . ASP C 1 431 ? 9.036 29.65 32.288 1 21.18 427 ASP C N 1
ATOM 9842 C CA . ASP C 1 431 ? 9.019 30.858 33.102 1 20.6 427 ASP C CA 1
ATOM 9843 C C . ASP C 1 431 ? 7.915 30.785 34.137 1 19.82 427 ASP C C 1
ATOM 9844 O O . ASP C 1 431 ? 8.142 31.189 35.264 1 20.25 427 ASP C O 1
ATOM 9849 N N . ALA C 1 432 ? 6.728 30.228 33.79 1 18.97 428 ALA C N 1
ATOM 9850 C CA . ALA C 1 432 ? 5.652 30.056 34.773 1 18.32 428 ALA C CA 1
ATOM 9851 C C . ALA C 1 432 ? 6.121 29.218 35.974 1 18.19 428 ALA C C 1
ATOM 9852 O O . ALA C 1 432 ? 5.886 29.603 37.114 1 18.1 428 ALA C O 1
ATOM 9854 N N . THR C 1 433 ? 6.83 28.125 35.717 1 18.13 429 THR C N 1
ATOM 9855 C CA . THR C 1 433 ? 7.361 27.291 36.787 1 19.04 429 THR C CA 1
ATOM 9856 C C . THR C 1 433 ? 8.36 28.056 37.66 1 19.51 429 THR C C 1
ATOM 9857 O O . THR C 1 433 ? 8.346 27.914 38.888 1 20.5 429 THR C O 1
ATOM 9861 N N . ALA C 1 434 ? 9.219 28.867 37.036 1 18.63 430 ALA C N 1
ATOM 9862 C CA . ALA C 1 434 ? 10.212 29.624 37.789 1 18.77 430 ALA C CA 1
ATOM 9863 C C . ALA C 1 434 ? 9.536 30.663 38.697 1 18.1 430 ALA C C 1
ATOM 9864 O O . ALA C 1 434 ? 9.904 30.797 39.86 1 17.65 430 ALA C O 1
ATOM 9866 N N . PHE C 1 435 ? 8.54 31.38 38.161 1 17.61 431 PHE C N 1
ATOM 9867 C CA . PHE C 1 435 ? 7.786 32.364 38.934 1 16.78 431 PHE C CA 1
ATOM 9868 C C . PHE C 1 435 ? 7.054 31.687 40.081 1 17.07 431 PHE C C 1
ATOM 9869 O O . PHE C 1 435 ? 7.043 32.214 41.191 1 18.25 431 PHE C O 1
ATOM 9877 N N . ALA C 1 436 ? 6.406 30.542 39.817 1 16.43 432 ALA C N 1
ATOM 9878 C CA . ALA C 1 436 ? 5.624 29.859 40.855 1 15.73 432 ALA C CA 1
ATOM 9879 C C . ALA C 1 436 ? 6.529 29.308 41.953 1 15.97 432 ALA C C 1
ATOM 9880 O O . ALA C 1 436 ? 6.201 29.438 43.125 1 16.57 432 ALA C O 1
ATOM 9882 N N . THR C 1 437 ? 7.652 28.697 41.586 1 15.67 433 THR C N 1
ATOM 9883 C CA . THR C 1 437 ? 8.534 28.1 42.588 1 16.13 433 THR C CA 1
ATOM 9884 C C . THR C 1 437 ? 9.138 29.18 43.504 1 16.22 433 THR C C 1
ATOM 9885 O O . THR C 1 437 ? 9.367 28.925 44.686 1 16.31 433 THR C O 1
ATOM 9889 N N . LYS C 1 438 ? 9.382 30.383 42.976 1 16.08 434 LYS C N 1
ATOM 9890 C CA . LYS C 1 438 ? 9.908 31.481 43.775 1 15.95 434 LYS C CA 1
ATOM 9891 C C . LYS C 1 438 ? 8.826 32.003 44.729 1 16.02 434 LYS C C 1
ATOM 9892 O O . LYS C 1 438 ? 9.114 32.28 45.904 1 16.27 434 LYS C O 1
ATOM 9898 N N . ALA C 1 439 ? 7.57 32.062 44.265 1 15.17 435 ALA C N 1
ATOM 9899 C CA . ALA C 1 439 ? 6.462 32.492 45.137 1 14.8 435 ALA C CA 1
ATOM 9900 C C . ALA C 1 439 ? 6.238 31.446 46.25 1 15.36 435 ALA C C 1
ATOM 9901 O O . ALA C 1 439 ? 5.981 31.8 47.406 1 14.99 435 ALA C O 1
ATOM 9903 N N . GLU C 1 440 ? 6.37 30.15 45.915 1 15.95 436 GLU C N 1
ATOM 9904 C CA . GLU C 1 440 ? 6.267 29.067 46.897 1 17.26 436 GLU C CA 1
ATOM 9905 C C . GLU C 1 440 ? 7.352 29.222 47.967 1 18.64 436 GLU C C 1
ATOM 9906 O O . GLU C 1 440 ? 7.073 29.013 49.142 1 20.22 436 GLU C O 1
ATOM 9912 N N . ALA C 1 441 ? 8.576 29.606 47.569 1 18.25 437 ALA C N 1
ATOM 9913 C CA . ALA C 1 441 ? 9.691 29.812 48.492 1 18.06 437 ALA C CA 1
ATOM 9914 C C . ALA C 1 441 ? 9.355 30.875 49.553 1 19.02 437 ALA C C 1
ATOM 9915 O O . ALA C 1 441 ? 9.621 30.68 50.737 1 19.15 437 ALA C O 1
ATOM 9917 N N . LEU C 1 442 ? 8.772 31.991 49.126 1 18.95 438 LEU C N 1
ATOM 9918 C CA . LEU C 1 442 ? 8.46 33.108 50.003 1 19.07 438 LEU C CA 1
ATOM 9919 C C . LEU C 1 442 ? 7.253 32.843 50.881 1 18.78 438 LEU C C 1
ATOM 9920 O O . LEU C 1 442 ? 7.222 33.276 52.045 1 18.73 438 LEU C O 1
ATOM 9925 N N . LEU C 1 443 ? 6.277 32.078 50.369 1 17.87 439 LEU C N 1
ATOM 9926 C CA . LEU C 1 443 ? 5.105 31.704 51.159 1 17.39 439 LEU C CA 1
ATOM 9927 C C . LEU C 1 443 ? 5.44 30.606 52.168 1 17.64 439 LEU C C 1
ATOM 9928 O O . LEU C 1 443 ? 4.937 30.665 53.289 1 17.31 439 LEU C O 1
ATOM 9933 N N . ARG C 1 444 ? 6.326 29.641 51.802 1 17.06 440 ARG C N 1
ATOM 9934 C CA . ARG C 1 444 ? 6.761 28.594 52.748 1 16.63 440 ARG C CA 1
ATOM 9935 C C . ARG C 1 444 ? 7.507 29.242 53.904 1 17.55 440 ARG C C 1
ATOM 9936 O O . ARG C 1 444 ? 7.333 28.838 55.043 1 18.74 440 ARG C O 1
ATOM 9944 N N . GLN C 1 445 ? 8.317 30.252 53.621 1 17.32 441 GLN C N 1
ATOM 9945 C CA . GLN C 1 445 ? 9.065 30.98 54.63 1 17.08 441 GLN C CA 1
ATOM 9946 C C . GLN C 1 445 ? 8.14 31.821 55.516 1 18.4 441 GLN C C 1
ATOM 9947 O O . GLN C 1 445 ? 8.279 31.779 56.727 1 19.76 441 GLN C O 1
ATOM 9953 N N . ALA C 1 446 ? 7.196 32.574 54.928 1 19.03 442 ALA C N 1
ATOM 9954 C CA . ALA C 1 446 ? 6.254 33.419 55.668 1 19.16 442 ALA C CA 1
ATOM 9955 C C . ALA C 1 446 ? 5.399 32.575 56.607 1 20.26 442 ALA C C 1
ATOM 9956 O O . ALA C 1 446 ? 5.17 32.952 57.778 1 20.3 442 ALA C O 1
ATOM 9958 N N . LEU C 1 447 ? 4.936 31.425 56.12 1 20.24 443 LEU C N 1
ATOM 9959 C CA . LEU C 1 447 ? 4.122 30.529 56.943 1 19.95 443 LEU C CA 1
ATOM 9960 C C . LEU C 1 447 ? 4.959 29.963 58.09 1 21.36 443 LEU C C 1
ATOM 9961 O O . LEU C 1 447 ? 4.491 29.993 59.23 1 22.36 443 LEU C O 1
ATOM 9966 N N . ALA C 1 448 ? 6.212 29.523 57.821 1 21.39 444 ALA C N 1
ATOM 9967 C CA . ALA C 1 448 ? 7.088 28.989 58.866 1 21.98 444 ALA C CA 1
ATOM 9968 C C . ALA C 1 448 ? 7.385 30.038 59.938 1 23.15 444 ALA C C 1
ATOM 9969 O O . ALA C 1 448 ? 7.405 29.708 61.127 1 22.46 444 ALA C O 1
ATOM 9971 N N . LYS C 1 449 ? 7.587 31.295 59.519 1 24.16 445 LYS C N 1
ATOM 9972 C CA . LYS C 1 449 ? 7.838 32.393 60.448 1 25.99 445 LYS C CA 1
ATOM 9973 C C . LYS C 1 449 ? 6.624 32.621 61.369 1 26.65 445 LYS C C 1
ATOM 9974 O O . LYS C 1 449 ? 6.78 32.939 62.554 1 26.89 445 LYS C O 1
ATOM 9980 N N . ALA C 1 450 ? 5.409 32.422 60.836 1 26.64 446 ALA C N 1
ATOM 9981 C CA . ALA C 1 450 ? 4.184 32.56 61.586 1 26.95 446 ALA C CA 1
ATOM 9982 C C . ALA C 1 450 ? 3.812 31.292 62.402 1 28.21 446 ALA C C 1
ATOM 9983 O O . ALA C 1 450 ? 2.739 31.258 62.994 1 29.07 446 ALA C O 1
ATOM 9985 N N . GLY C 1 451 ? 4.656 30.267 62.411 1 27.85 447 GLY C N 1
ATOM 9986 C CA . GLY C 1 451 ? 4.385 29.042 63.153 1 28.34 447 GLY C CA 1
ATOM 9987 C C . GLY C 1 451 ? 3.637 27.958 62.398 1 29.3 447 GLY C C 1
ATOM 9988 O O . GLY C 1 451 ? 3.216 26.976 63.009 1 30.23 447 GLY C O 1
ATOM 9989 N N . VAL C 1 452 ? 3.464 28.107 61.073 1 28.42 448 VAL C N 1
ATOM 9990 C CA . VAL C 1 452 ? 2.74 27.139 60.24 1 28.92 448 VAL C CA 1
ATOM 9991 C C . VAL C 1 452 ? 3.726 26.397 59.347 1 29.86 448 VAL C C 1
ATOM 9992 O O . VAL C 1 452 ? 4.3 26.995 58.427 1 30.57 448 VAL C O 1
ATOM 9996 N N . ASP C 1 453 ? 3.937 25.105 59.599 1 29.88 449 ASP C N 1
ATOM 9997 C CA . ASP C 1 453 ? 4.893 24.322 58.813 1 30.49 449 ASP C CA 1
ATOM 9998 C C . ASP C 1 453 ? 4.226 23.587 57.641 1 30.69 449 ASP C C 1
ATOM 9999 O O . ASP C 1 453 ? 3.358 22.746 57.838 1 32.05 449 ASP C O 1
ATOM 10004 N N . VAL C 1 454 ? 4.602 23.946 56.427 1 29.17 450 VAL C N 1
ATOM 10005 C CA . VAL C 1 454 ? 4.054 23.334 55.227 1 28.47 450 VAL C CA 1
ATOM 10006 C C . VAL C 1 454 ? 4.802 22.024 54.98 1 28.55 450 VAL C C 1
ATOM 10007 O O . VAL C 1 454 ? 6.034 22.012 54.951 1 28.75 450 VAL C O 1
ATOM 10011 N N . PRO C 1 455 ? 4.087 20.906 54.802 1 28.49 451 PRO C N 1
ATOM 10012 C CA . PRO C 1 455 ? 4.778 19.641 54.491 1 28.25 451 PRO C CA 1
ATOM 10013 C C . PRO C 1 455 ? 5.45 19.671 53.11 1 28.12 451 PRO C C 1
ATOM 10014 O O . PRO C 1 455 ? 5.175 20.553 52.299 1 28.08 451 PRO C O 1
ATOM 10018 N N . LEU C 1 456 ? 6.308 18.688 52.817 1 28.59 452 LEU C N 1
ATOM 10019 C CA . LEU C 1 456 ? 6.967 18.602 51.503 1 29.44 452 LEU C CA 1
ATOM 10020 C C . LEU C 1 456 ? 5.927 18.396 50.416 1 30.29 452 LEU C C 1
ATOM 10021 O O . LEU C 1 456 ? 6.001 19.043 49.375 1 30.49 452 LEU C O 1
ATOM 10026 N N . THR C 1 457 ? 4.92 17.545 50.671 1 30.63 453 THR C N 1
ATOM 10027 C CA . THR C 1 457 ? 3.845 17.329 49.705 1 31.35 453 THR C CA 1
ATOM 10028 C C . THR C 1 457 ? 2.666 18.189 50.129 1 30.21 453 THR C C 1
ATOM 10029 O O . THR C 1 457 ? 2.166 18.039 51.238 1 29.59 453 THR C O 1
ATOM 10033 N N . VAL C 1 458 ? 2.231 19.09 49.254 1 29.39 454 VAL C N 1
ATOM 10034 C CA . VAL C 1 458 ? 1.123 19.978 49.573 1 28.43 454 VAL C CA 1
ATOM 10035 C C . VAL C 1 458 ? -0.189 19.336 49.153 1 28.15 454 VAL C C 1
ATOM 10036 O O . VAL C 1 458 ? -0.357 18.937 47.994 1 28.05 454 VAL C O 1
ATOM 10040 N N . ASN C 1 459 ? -1.107 19.201 50.109 1 27.79 455 ASN C N 1
ATOM 10041 C CA . ASN C 1 459 ? -2.426 18.637 49.859 1 28.35 455 ASN C CA 1
ATOM 10042 C C . ASN C 1 459 ? -3.279 19.726 49.194 1 26.82 455 ASN C C 1
ATOM 10043 O O . ASN C 1 459 ? -3.607 20.717 49.828 1 26.73 455 ASN C O 1
ATOM 10048 N N . LEU C 1 460 ? -3.621 19.552 47.921 1 25.55 456 LEU C N 1
ATOM 10049 C CA . LEU C 1 460 ? -4.402 20.536 47.189 1 24.98 456 LEU C CA 1
ATOM 10050 C C . LEU C 1 460 ? -5.899 20.51 47.526 1 25.57 456 LEU C C 1
ATOM 10051 O O . LEU C 1 460 ? -6.58 21.507 47.304 1 25.91 456 LEU C O 1
ATOM 10056 N N . GLU C 1 461 ? -6.422 19.365 48.008 1 25.23 457 GLU C N 1
ATOM 10057 C CA . GLU C 1 461 ? -7.846 19.188 48.337 1 26.54 457 GLU C CA 1
ATOM 10058 C C . GLU C 1 461 ? -8.74 19.603 47.149 1 28.37 457 GLU C C 1
ATOM 10059 O O . GLU C 1 461 ? -9.662 20.393 47.322 1 29.62 457 GLU C O 1
ATOM 10065 N N . LEU C 1 462 ? -8.406 19.13 45.94 1 28.52 458 LEU C N 1
ATOM 10066 C CA . LEU C 1 462 ? -9.093 19.483 44.701 1 29.88 458 LEU C CA 1
ATOM 10067 C C . LEU C 1 462 ? -10.63 19.33 44.724 1 31.92 458 LEU C C 1
ATOM 10068 O O . LEU C 1 462 ? -11.323 20.14 44.104 1 31.98 458 LEU C O 1
ATOM 10073 N N . ASN C 1 463 ? -11.153 18.32 45.436 1 33.23 459 ASN C N 1
ATOM 10074 C CA . ASN C 1 463 ? -12.589 18.078 45.538 1 35.75 459 ASN C CA 1
ATOM 10075 C C . ASN C 1 463 ? -13.346 19.233 46.177 1 37.87 459 ASN C C 1
ATOM 10076 O O . ASN C 1 463 ? -14.535 19.407 45.9 1 38.58 459 ASN C O 1
ATOM 10081 N N . LYS C 1 464 ? -12.686 19.998 47.047 1 38.63 460 LYS C N 1
ATOM 10082 C CA . LYS C 1 464 ? -13.336 21.141 47.686 1 39.68 460 LYS C CA 1
ATOM 10083 C C . LYS C 1 464 ? -13.581 22.282 46.668 1 40.17 460 LYS C C 1
ATOM 10084 O O . LYS C 1 464 ? -14.382 23.169 46.941 1 40.66 460 LYS C O 1
ATOM 10090 N N . TYR C 1 465 ? -12.924 22.249 45.487 1 40.13 461 TYR C N 1
ATOM 10091 C CA . TYR C 1 465 ? -13.112 23.279 44.468 1 40.51 461 TYR C CA 1
ATOM 10092 C C . TYR C 1 465 ? -14.057 22.847 43.337 1 44.23 461 TYR C C 1
ATOM 10093 O O . TYR C 1 465 ? -14.048 23.461 42.275 1 44.41 461 TYR C O 1
ATOM 10102 N N . LEU C 1 466 ? -14.827 21.782 43.534 1 47.77 462 LEU C N 1
ATOM 10103 C CA . LEU C 1 466 ? -15.75 21.332 42.505 1 52.08 462 LEU C CA 1
ATOM 10104 C C . LEU C 1 466 ? -17.124 21.827 42.877 1 56.51 462 LEU C C 1
ATOM 10105 O O . LEU C 1 466 ? -17.522 21.658 44.029 1 57.16 462 LEU C O 1
ATOM 10110 N N . ASP C 1 467 ? -17.855 22.467 41.922 1 59.38 463 ASP C N 1
ATOM 10111 C CA . ASP C 1 467 ? -19.234 22.918 42.206 1 62.12 463 ASP C CA 1
ATOM 10112 C C . ASP C 1 467 ? -20.161 21.709 42.534 1 64.42 463 ASP C C 1
ATOM 10113 O O . ASP C 1 467 ? -19.763 20.562 42.307 1 64.12 463 ASP C O 1
ATOM 10118 N N . GLN C 1 468 ? -21.37 21.948 43.086 1 66.46 464 GLN C N 1
ATOM 10119 C CA . GLN C 1 468 ? -22.297 20.86 43.421 1 68.81 464 GLN C CA 1
ATOM 10120 C C . GLN C 1 468 ? -22.619 19.982 42.191 1 70.65 464 GLN C C 1
ATOM 10121 O O . GLN C 1 468 ? -22.794 18.766 42.322 1 71.33 464 GLN C O 1
ATOM 10127 N N . ARG C 1 469 ? -22.656 20.596 40.994 1 71.19 465 ARG C N 1
ATOM 10128 C CA . ARG C 1 469 ? -22.906 19.888 39.742 1 72.28 465 ARG C CA 1
ATOM 10129 C C . ARG C 1 469 ? -21.703 18.999 39.377 1 72.88 465 ARG C C 1
ATOM 10130 O O . ARG C 1 469 ? -21.878 17.853 38.967 1 73.22 465 ARG C O 1
ATOM 10138 N N . GLY C 1 470 ? -20.499 19.528 39.571 1 72.82 466 GLY C N 1
ATOM 10139 C CA . GLY C 1 470 ? -19.25 18.828 39.303 1 73.21 466 GLY C CA 1
ATOM 10140 C C . GLY C 1 470 ? -18.932 17.705 40.264 1 73.45 466 GLY C C 1
ATOM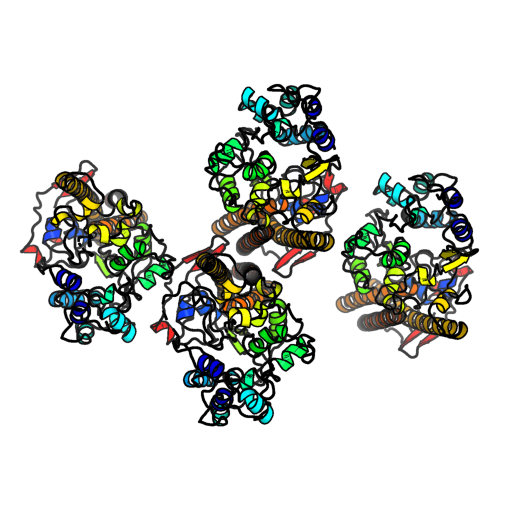 10141 O O . GLY C 1 470 ? -18.277 16.743 39.874 1 73.28 466 GLY C O 1
ATOM 10142 N N . GLU C 1 471 ? -19.408 17.792 41.513 1 73.85 467 GLU C N 1
ATOM 10143 C CA . GLU C 1 471 ? -19.211 16.728 42.506 1 74.69 467 GLU C CA 1
ATOM 10144 C C . GLU C 1 471 ? -19.818 15.4 42.01 1 74.82 467 GLU C C 1
ATOM 10145 O O . GLU C 1 471 ? -19.237 14.336 42.226 1 75.38 467 GLU C O 1
ATOM 10151 N N . LYS C 1 472 ? -20.977 15.467 41.345 1 74.07 468 LYS C N 1
ATOM 10152 C CA . LYS C 1 472 ? -21.641 14.273 40.829 1 73.97 468 LYS C CA 1
ATOM 10153 C C . LYS C 1 472 ? -21.012 13.73 39.53 1 73.11 468 LYS C C 1
ATOM 10154 O O . LYS C 1 472 ? -21.29 12.592 39.146 1 73.61 468 LYS C O 1
ATOM 10156 N N . LYS C 1 473 ? -20.204 14.539 38.836 1 71.42 469 LYS C N 1
ATOM 10157 C CA . LYS C 1 473 ? -19.598 14.137 37.568 1 70.13 469 LYS C CA 1
ATOM 10158 C C . LYS C 1 473 ? -18.117 13.797 37.677 1 68.11 469 LYS C C 1
ATOM 10159 O O . LYS C 1 473 ? -17.596 13.086 36.817 1 68.37 469 LYS C O 1
ATOM 10161 N N . LEU C 1 474 ? -17.424 14.331 38.691 1 65.64 470 LEU C N 1
ATOM 10162 C CA . LEU C 1 474 ? -15.984 14.183 38.787 1 63.64 470 LEU C CA 1
ATOM 10163 C C . LEU C 1 474 ? -15.479 14.147 40.231 1 62.01 470 LEU C C 1
ATOM 10164 O O . LEU C 1 474 ? -15.953 14.884 41.096 1 61.66 470 LEU C O 1
ATOM 10169 N N . THR C 1 475 ? -14.537 13.249 40.488 1 60.57 471 THR C N 1
ATOM 10170 C CA . THR C 1 475 ? -13.894 13.134 41.785 1 59.38 471 THR C CA 1
ATOM 10171 C C . THR C 1 475 ? -12.382 13.011 41.593 1 57.71 471 THR C C 1
ATOM 10172 O O . THR C 1 475 ? -11.914 12.376 40.646 1 58.35 471 THR C O 1
ATOM 10176 N N . PHE C 1 476 ? -11.623 13.669 42.455 1 55.19 472 PHE C N 1
ATOM 10177 C CA . PHE C 1 476 ? -10.178 13.605 42.423 1 53.07 472 PHE C CA 1
ATOM 10178 C C . PHE C 1 476 ? -9.797 12.769 43.63 1 52.27 472 PHE C C 1
ATOM 10179 O O . PHE C 1 476 ? -10.051 13.183 44.757 1 52.27 472 PHE C O 1
ATOM 10187 N N . ASP C 1 477 ? -9.249 11.571 43.402 1 51.36 473 ASP C N 1
ATOM 10188 C CA . ASP C 1 477 ? -8.826 10.661 44.473 1 51.01 473 ASP C CA 1
ATOM 10189 C C . ASP C 1 477 ? -7.797 11.347 45.397 1 49.45 473 ASP C C 1
ATOM 10190 O O . ASP C 1 477 ? -6.718 11.725 44.949 1 48.98 473 ASP C O 1
ATOM 10195 N N . PRO C 1 478 ? -8.145 11.521 46.691 1 48.81 474 PRO C N 1
ATOM 10196 C CA . PRO C 1 478 ? -7.213 12.165 47.638 1 48.48 474 PRO C CA 1
ATOM 10197 C C . PRO C 1 478 ? -5.904 11.405 47.879 1 48.49 474 PRO C C 1
ATOM 10198 O O . PRO C 1 478 ? -4.973 11.97 48.43 1 48.26 474 PRO C O 1
ATOM 10202 N N . LYS C 1 479 ? -5.835 10.126 47.497 1 48.57 475 LYS C N 1
ATOM 10203 C CA . LYS C 1 479 ? -4.621 9.331 47.65 1 48.74 475 LYS C CA 1
ATOM 10204 C C . LYS C 1 479 ? -3.627 9.519 46.472 1 48.19 475 LYS C C 1
ATOM 10205 O O . LYS C 1 479 ? -2.491 9.059 46.57 1 48.48 475 LYS C O 1
ATOM 10211 N N . VAL C 1 480 ? -4.043 10.18 45.38 1 47.12 476 VAL C N 1
ATOM 10212 C CA . VAL C 1 480 ? -3.168 10.409 44.24 1 47.06 476 VAL C CA 1
ATOM 10213 C C . VAL C 1 480 ? -2.105 11.451 44.58 1 46.63 476 VAL C C 1
ATOM 10214 O O . VAL C 1 480 ? -2.419 12.544 45.053 1 46.22 476 VAL C O 1
ATOM 10218 N N . GLU C 1 481 ? -0.842 11.099 44.343 1 46.4 477 GLU C N 1
ATOM 10219 C CA . GLU C 1 481 ? 0.274 11.978 44.634 1 46.56 477 GLU C CA 1
ATOM 10220 C C . GLU C 1 481 ? 1.123 12.257 43.386 1 45.81 477 GLU C C 1
ATOM 10221 O O . GLU C 1 481 ? 1.549 11.327 42.703 1 46.08 477 GLU C O 1
ATOM 10227 N N . ILE C 1 482 ? 1.349 13.53 43.079 1 45 478 ILE C N 1
ATOM 10228 C CA . ILE C 1 482 ? 2.183 13.941 41.951 1 44.98 478 ILE C CA 1
ATOM 10229 C C . ILE C 1 482 ? 3.537 14.373 42.517 1 45.39 478 ILE C C 1
ATOM 10230 O O . ILE C 1 482 ? 3.62 15.372 43.233 1 44.89 478 ILE C O 1
ATOM 10235 N N . LYS C 1 483 ? 4.591 13.601 42.218 1 45.93 479 LYS C N 1
ATOM 10236 C CA . LYS C 1 483 ? 5.939 13.886 42.694 1 46.91 479 LYS C CA 1
ATOM 10237 C C . LYS C 1 483 ? 6.872 13.989 41.5 1 47.65 479 LYS C C 1
ATOM 10238 O O . LYS C 1 483 ? 7.55 13.025 41.142 1 48.94 479 LYS C O 1
ATOM 10244 N N . ASP C 1 484 ? 6.878 15.158 40.883 1 46.56 480 ASP C N 1
ATOM 10245 C CA . ASP C 1 484 ? 7.643 15.563 39.714 1 46.69 480 ASP C CA 1
ATOM 10246 C C . ASP C 1 484 ? 9.183 15.497 39.974 1 46.51 480 ASP C C 1
ATOM 10247 O O . ASP C 1 484 ? 9.614 15.66 41.117 1 46.69 480 ASP C O 1
ATOM 10252 N N . PRO C 1 485 ? 10.033 15.228 38.954 1 46.07 481 PRO C N 1
ATOM 10253 C CA . PRO C 1 485 ? 11.485 15.143 39.224 1 45.57 481 PRO C CA 1
ATOM 10254 C C . PRO C 1 485 ? 12.157 16.485 39.543 1 43.89 481 PRO C C 1
ATOM 10255 O O . PRO C 1 485 ? 13.196 16.488 40.193 1 44.29 481 PRO C O 1
ATOM 10259 N N . TYR C 1 486 ? 11.518 17.609 39.191 1 41.79 482 TYR C N 1
ATOM 10260 C CA . TYR C 1 486 ? 12.046 18.966 39.391 1 40.14 482 TYR C CA 1
ATOM 10261 C C . TYR C 1 486 ? 11.657 19.651 40.679 1 38.47 482 TYR C C 1
ATOM 10262 O O . TYR C 1 486 ? 12.101 20.779 40.903 1 39.13 482 TYR C O 1
ATOM 10271 N N . GLY C 1 487 ? 10.843 19.008 41.502 1 36.32 483 GLY C N 1
ATOM 10272 C CA . GLY C 1 487 ? 10.448 19.615 42.76 1 35.46 483 GLY C CA 1
ATOM 10273 C C . GLY C 1 487 ? 8.969 19.666 43.064 1 33.16 483 GLY C C 1
ATOM 10274 O O . GLY C 1 487 ? 8.623 19.76 44.241 1 33.09 483 GLY C O 1
ATOM 10275 N N . VAL C 1 488 ? 8.081 19.598 42.042 1 31.4 484 VAL C N 1
ATOM 10276 C CA . VAL C 1 488 ? 6.623 19.587 42.298 1 30.91 484 VAL C CA 1
ATOM 10277 C C . VAL C 1 488 ? 6.253 18.383 43.173 1 30.63 484 VAL C C 1
ATOM 10278 O O . VAL C 1 488 ? 6.652 17.259 42.885 1 30.32 484 VAL C O 1
ATOM 10282 N N . GLN C 1 489 ? 5.549 18.635 44.273 1 30.98 485 GLN C N 1
ATOM 10283 C CA . GLN C 1 489 ? 5.144 17.594 45.188 1 31.22 485 GLN C CA 1
ATOM 10284 C C . GLN C 1 489 ? 3.789 17.949 45.741 1 32.1 485 GLN C C 1
ATOM 10285 O O . GLN C 1 489 ? 3.679 18.793 46.634 1 32.33 485 GLN C O 1
ATOM 10291 N N . VAL C 1 490 ? 2.743 17.37 45.152 1 32.93 486 VAL C N 1
ATOM 10292 C CA . VAL C 1 490 ? 1.361 17.646 45.532 1 33.9 486 VAL C CA 1
ATOM 10293 C C . VAL C 1 490 ? 0.546 16.358 45.733 1 35.86 486 VAL C C 1
ATOM 10294 O O . VAL C 1 490 ? 0.926 15.284 45.281 1 36.43 486 VAL C O 1
ATOM 10298 N N . ARG C 1 491 ? -0.569 16.473 46.431 1 36.65 487 ARG C N 1
ATOM 10299 C CA . ARG C 1 491 ? -1.504 15.389 46.62 1 38.33 487 ARG C CA 1
ATOM 10300 C C . ARG C 1 491 ? -2.893 15.966 46.262 1 39.51 487 ARG C C 1
ATOM 10301 O O . ARG C 1 491 ? -3.129 17.156 46.474 1 39.28 487 ARG C O 1
ATOM 10309 N N . PHE C 1 492 ? -3.774 15.17 45.637 1 40.8 488 PHE C N 1
ATOM 10310 C CA . PHE C 1 492 ? -5.104 15.664 45.258 1 42.51 488 PHE C CA 1
ATOM 10311 C C . PHE C 1 492 ? -5.969 15.925 46.497 1 44.11 488 PHE C C 1
ATOM 10312 O O . PHE C 1 492 ? -6.92 16.728 46.395 1 44.69 488 PHE C O 1
ATOM 10321 N N . LYS D 1 38 ? -18.604 -6.729 -5.508 1 46.64 34 LYS D N 1
ATOM 10322 C CA . LYS D 1 38 ? -19.446 -7.862 -5.914 1 46.43 34 LYS D CA 1
ATOM 10323 C C . LYS D 1 38 ? -20.208 -8.542 -4.746 1 45.81 34 LYS D C 1
ATOM 10324 O O . LYS D 1 38 ? -21.353 -8.938 -4.952 1 45.48 34 LYS D O 1
ATOM 10330 N N . THR D 1 39 ? -19.59 -8.688 -3.542 1 45.08 35 THR D N 1
ATOM 10331 C CA . THR D 1 39 ? -20.253 -9.343 -2.403 1 44.86 35 THR D CA 1
ATOM 10332 C C . THR D 1 39 ? -21.397 -8.495 -1.898 1 44.41 35 THR D C 1
ATOM 10333 O O . THR D 1 39 ? -21.297 -7.272 -1.903 1 44.03 35 THR D O 1
ATOM 10337 N N . VAL D 1 40 ? -22.491 -9.14 -1.476 1 44.48 36 VAL D N 1
ATOM 10338 C CA . VAL D 1 40 ? -23.66 -8.44 -0.959 1 45.34 36 VAL D CA 1
ATOM 10339 C C . VAL D 1 40 ? -23.277 -7.621 0.298 1 45.82 36 VAL D C 1
ATOM 10340 O O . VAL D 1 40 ? -22.425 -8.054 1.09 1 45.91 36 VAL D O 1
ATOM 10344 N N . GLN D 1 41 ? -23.779 -6.376 0.387 1 45.91 37 GLN D N 1
ATOM 10345 C CA . GLN D 1 41 ? -23.384 -5.48 1.467 1 46.84 37 GLN D CA 1
ATOM 10346 C C . GLN D 1 41 ? -24.12 -5.699 2.771 1 46.67 37 GLN D C 1
ATOM 10347 O O . GLN D 1 41 ? -25.323 -5.972 2.78 1 46.52 37 GLN D O 1
ATOM 10353 N N . ILE D 1 42 ? -23.384 -5.568 3.881 1 46.62 38 ILE D N 1
ATOM 10354 C CA . ILE D 1 42 ? -23.957 -5.696 5.221 1 47.28 38 ILE D CA 1
ATOM 10355 C C . ILE D 1 42 ? -24.235 -4.296 5.751 1 48.54 38 ILE D C 1
ATOM 10356 O O . ILE D 1 42 ? -23.323 -3.473 5.84 1 48.46 38 ILE D O 1
ATOM 10361 N N . PRO D 1 43 ? -25.504 -3.987 6.046 1 49.57 39 PRO D N 1
ATOM 10362 C CA . PRO D 1 43 ? -25.842 -2.621 6.463 1 50.68 39 PRO D CA 1
ATOM 10363 C C . PRO D 1 43 ? -25.265 -2.201 7.805 1 52.62 39 PRO D C 1
ATOM 10364 O O . PRO D 1 43 ? -24.968 -3.045 8.642 1 52.72 39 PRO D O 1
ATOM 10368 N N . ASP D 1 44 ? -25.083 -0.892 7.998 1 53.86 40 ASP D N 1
ATOM 10369 C CA . ASP D 1 44 ? -24.554 -0.348 9.246 1 55.42 40 ASP D CA 1
ATOM 10370 C C . ASP D 1 44 ? -25.544 -0.591 10.373 1 56.63 40 ASP D C 1
ATOM 10371 O O . ASP D 1 44 ? -26.747 -0.415 10.185 1 57.22 40 ASP D O 1
ATOM 10376 N N . GLY D 1 45 ? -25.044 -1.036 11.515 1 57.12 41 GLY D N 1
ATOM 10377 C CA . GLY D 1 45 ? -25.909 -1.312 12.659 1 57.51 41 GLY D CA 1
ATOM 10378 C C . GLY D 1 45 ? -26.584 -2.674 12.642 1 56.63 41 GLY D C 1
ATOM 10379 O O . GLY D 1 45 ? -27.388 -2.982 13.534 1 57.06 41 GLY D O 1
ATOM 10380 N N . GLU D 1 46 ? -26.251 -3.517 11.643 1 54.57 42 GLU D N 1
ATOM 10381 C CA . GLU D 1 46 ? -26.807 -4.859 11.586 1 52.9 42 GLU D CA 1
ATOM 10382 C C . GLU D 1 46 ? -25.998 -5.798 12.501 1 51.02 42 GLU D C 1
ATOM 10383 O O . GLU D 1 46 ? -24.869 -6.154 12.181 1 51.23 42 GLU D O 1
ATOM 10389 N N . VAL D 1 47 ? -26.584 -6.177 13.638 1 49.31 43 VAL D N 1
ATOM 10390 C CA . VAL D 1 47 ? -25.986 -7.061 14.638 1 48.21 43 VAL D CA 1
ATOM 10391 C C . VAL D 1 47 ? -26.184 -8.549 14.273 1 47.12 43 VAL D C 1
ATOM 10392 O O . VAL D 1 47 ? -25.327 -9.367 14.592 1 46.65 43 VAL D O 1
ATOM 10396 N N . ASP D 1 48 ? -27.305 -8.895 13.599 1 46.38 44 ASP D N 1
ATOM 10397 C CA . ASP D 1 48 ? -27.641 -10.279 13.252 1 45.88 44 ASP D CA 1
ATOM 10398 C C . ASP D 1 48 ? -26.586 -10.989 12.426 1 45.12 44 ASP D C 1
ATOM 10399 O O . ASP D 1 48 ? -26.42 -10.69 11.247 1 45.24 44 ASP D O 1
ATOM 10404 N N . PRO D 1 49 ? -25.901 -11.99 13.024 1 44.09 45 PRO D N 1
ATOM 10405 C CA . PRO D 1 49 ? -24.88 -12.743 12.273 1 42.7 45 PRO D CA 1
ATOM 10406 C C . PRO D 1 49 ? -25.437 -13.502 11.072 1 40.92 45 PRO D C 1
ATOM 10407 O O . PRO D 1 49 ? -24.693 -13.772 10.138 1 39.84 45 PRO D O 1
ATOM 10411 N N . ALA D 1 50 ? -26.742 -13.836 11.081 1 40.18 46 ALA D N 1
ATOM 10412 C CA . ALA D 1 50 ? -27.382 -14.504 9.952 1 40.15 46 ALA D CA 1
ATOM 10413 C C . ALA D 1 50 ? -27.391 -13.588 8.712 1 39.86 46 ALA D C 1
ATOM 10414 O O . ALA D 1 50 ? -27.253 -14.073 7.576 1 41.18 46 ALA D O 1
ATOM 10416 N N . VAL D 1 51 ? -27.501 -12.264 8.916 1 38.36 47 VAL D N 1
ATOM 10417 C CA . VAL D 1 51 ? -27.434 -11.302 7.818 1 37.61 47 VAL D CA 1
ATOM 10418 C C . VAL D 1 51 ? -26.04 -11.284 7.243 1 35.61 47 VAL D C 1
ATOM 10419 O O . VAL D 1 51 ? -25.894 -11.397 6.026 1 36.49 47 VAL D O 1
ATOM 10423 N N . TRP D 1 52 ? -25.003 -11.223 8.097 1 33.21 48 TRP D N 1
ATOM 10424 C CA . TRP D 1 52 ? -23.594 -11.265 7.658 1 32.04 48 TRP D CA 1
ATOM 10425 C C . TRP D 1 52 ? -23.299 -12.611 6.949 1 33.18 48 TRP D C 1
ATOM 10426 O O . TRP D 1 52 ? -22.552 -12.65 5.981 1 33.14 48 TRP D O 1
ATOM 10437 N N . GLY D 1 53 ? -23.91 -13.693 7.434 1 33.98 49 GLY D N 1
ATOM 10438 C CA . GLY D 1 53 ? -23.786 -15.039 6.883 1 34.83 49 GLY D CA 1
ATOM 10439 C C . GLY D 1 53 ? -24.314 -15.205 5.468 1 35.91 49 GLY D C 1
ATOM 10440 O O . GLY D 1 53 ? -23.98 -16.191 4.799 1 36.55 49 GLY D O 1
ATOM 10441 N N . LYS D 1 54 ? -25.169 -14.273 4.996 1 35.07 50 LYS D N 1
ATOM 10442 C CA . LYS D 1 54 ? -25.629 -14.33 3.607 1 34.84 50 LYS D CA 1
ATOM 10443 C C . LYS D 1 54 ? -24.494 -13.876 2.647 1 34.25 50 LYS D C 1
ATOM 10444 O O . LYS D 1 54 ? -24.465 -14.296 1.488 1 34.13 50 LYS D O 1
ATOM 10450 N N . ALA D 1 55 ? -23.549 -13.045 3.137 1 33.1 51 ALA D N 1
ATOM 10451 C CA . ALA D 1 55 ? -22.397 -12.59 2.364 1 32.23 51 ALA D CA 1
ATOM 10452 C C . ALA D 1 55 ? -21.218 -13.559 2.582 1 31.28 51 ALA D C 1
ATOM 10453 O O . ALA D 1 55 ? -20.466 -13.843 1.647 1 31.27 51 ALA D O 1
ATOM 10455 N N . TYR D 1 56 ? -21.048 -14.047 3.834 1 30.08 52 TYR D N 1
ATOM 10456 C CA . TYR D 1 56 ? -19.933 -14.921 4.238 1 28.94 52 TYR D CA 1
ATOM 10457 C C . TYR D 1 56 ? -20.439 -16.195 4.917 1 28.86 52 TYR D C 1
ATOM 10458 O O . TYR D 1 56 ? -20.33 -16.338 6.132 1 28.15 52 TYR D O 1
ATOM 10467 N N . PRO D 1 57 ? -20.997 -17.139 4.136 1 29 53 PRO D N 1
ATOM 10468 C CA . PRO D 1 57 ? -21.562 -18.351 4.756 1 29.04 53 PRO D CA 1
ATOM 10469 C C . PRO D 1 57 ? -20.568 -19.29 5.427 1 28.86 53 PRO D C 1
ATOM 10470 O O . PRO D 1 57 ? -20.935 -19.963 6.379 1 29.2 53 PRO D O 1
ATOM 10474 N N . THR D 1 58 ? -19.337 -19.364 4.93 1 28.59 54 THR D N 1
ATOM 10475 C CA . THR D 1 58 ? -18.327 -20.257 5.506 1 28.46 54 THR D CA 1
ATOM 10476 C C . THR D 1 58 ? -17.973 -19.872 6.946 1 27.99 54 THR D C 1
ATOM 10477 O O . THR D 1 58 ? -18.015 -20.725 7.845 1 27.5 54 THR D O 1
ATOM 10481 N N . GLU D 1 59 ? -17.646 -18.589 7.161 1 27.35 55 GLU D N 1
ATOM 10482 C CA . GLU D 1 59 ? -17.289 -18.054 8.474 1 27.24 55 GLU D CA 1
ATOM 10483 C C . GLU D 1 59 ? -18.476 -18.105 9.432 1 28.04 55 GLU D C 1
ATOM 10484 O O . GLU D 1 59 ? -18.294 -18.36 10.604 1 28.13 55 GLU D O 1
ATOM 10490 N N . TYR D 1 60 ? -19.683 -17.914 8.917 1 28.29 56 TYR D N 1
ATOM 10491 C CA . TYR D 1 60 ? -20.899 -17.994 9.694 1 28.73 56 TYR D CA 1
ATOM 10492 C C . TYR D 1 60 ? -21.147 -19.44 10.203 1 28.34 56 TYR D C 1
ATOM 10493 O O . TYR D 1 60 ? -21.457 -19.611 11.38 1 28.06 56 TYR D O 1
ATOM 10502 N N . GLU D 1 61 ? -21.014 -20.472 9.337 1 28.78 57 GLU D N 1
ATOM 10503 C CA . GLU D 1 61 ? -21.239 -21.853 9.788 1 29.46 57 GLU D CA 1
ATOM 10504 C C . GLU D 1 61 ? -20.173 -22.292 10.787 1 29.75 57 GLU D C 1
ATOM 10505 O O . GLU D 1 61 ? -20.498 -22.965 11.77 1 30.59 57 GLU D O 1
ATOM 10511 N N . MET D 1 62 ? -18.912 -21.852 10.588 1 29.02 58 MET D N 1
ATOM 10512 C CA . MET D 1 62 ? -17.829 -22.132 11.542 1 27.86 58 MET D CA 1
ATOM 10513 C C . MET D 1 62 ? -18.13 -21.458 12.869 1 28.78 58 MET D C 1
ATOM 10514 O O . MET D 1 62 ? -17.949 -22.05 13.943 1 28.74 58 MET D O 1
ATOM 10519 N N . TRP D 1 63 ? -18.563 -20.203 12.801 1 29.33 59 TRP D N 1
ATOM 10520 C CA . TRP D 1 63 ? -18.84 -19.394 13.97 1 30.56 59 TRP D CA 1
ATOM 10521 C C . TRP D 1 63 ? -19.929 -19.982 14.866 1 33.38 59 TRP D C 1
ATOM 10522 O O . TRP D 1 63 ? -19.77 -19.952 16.084 1 33.17 59 TRP D O 1
ATOM 10533 N N . LYS D 1 64 ? -21.008 -20.54 14.287 1 36.35 60 LYS D N 1
ATOM 10534 C CA . LYS D 1 64 ? -22.094 -21.086 15.108 1 40.03 60 LYS D CA 1
ATOM 10535 C C . LYS D 1 64 ? -21.781 -22.475 15.696 1 43.99 60 LYS D C 1
ATOM 10536 O O . LYS D 1 64 ? -22.421 -22.885 16.661 1 44.33 60 LYS D O 1
ATOM 10542 N N . LYS D 1 65 ? -20.775 -23.18 15.156 1 46.77 61 LYS D N 1
ATOM 10543 C CA . LYS D 1 65 ? -20.377 -24.493 15.668 1 49.29 61 LYS D CA 1
ATOM 10544 C C . LYS D 1 65 ? -19.745 -24.408 17.046 1 51.27 61 LYS D C 1
ATOM 10545 O O . LYS D 1 65 ? -19.058 -23.433 17.373 1 51.42 61 LYS D O 1
ATOM 10551 N N . THR D 1 66 ? -19.976 -25.439 17.869 1 52.64 62 THR D N 1
ATOM 10552 C CA . THR D 1 66 ? -19.402 -25.468 19.217 1 53.76 62 THR D CA 1
ATOM 10553 C C . THR D 1 66 ? -18.92 -26.877 19.613 1 54.64 62 THR D C 1
ATOM 10554 O O . THR D 1 66 ? -17.92 -27.019 20.33 1 55.05 62 THR D O 1
ATOM 10558 N N . LYS D 1 78 ? -4.774 -30.015 30.889 1 37.14 74 LYS D N 1
ATOM 10559 C CA . LYS D 1 78 ? -4.85 -29.268 32.145 1 37.82 74 LYS D CA 1
ATOM 10560 C C . LYS D 1 78 ? -5.442 -27.877 31.994 1 37.82 74 LYS D C 1
ATOM 10561 O O . LYS D 1 78 ? -5.211 -27.203 30.995 1 38.04 74 LYS D O 1
ATOM 10567 N N . ARG D 1 79 ? -6.206 -27.438 33.005 1 37.36 75 ARG D N 1
ATOM 10568 C CA . ARG D 1 79 ? -6.76 -26.089 33.044 1 36.83 75 ARG D CA 1
ATOM 10569 C C . ARG D 1 79 ? -6.55 -25.422 34.415 1 34.22 75 ARG D C 1
ATOM 10570 O O . ARG D 1 79 ? -6.248 -26.096 35.402 1 34.53 75 ARG D O 1
ATOM 10578 N N . GLY D 1 80 ? -6.648 -24.107 34.452 1 31.84 76 GLY D N 1
ATOM 10579 C CA . GLY D 1 80 ? -6.579 -23.385 35.713 1 30.95 76 GLY D CA 1
ATOM 10580 C C . GLY D 1 80 ? -7.999 -23.254 36.254 1 29.56 76 GLY D C 1
ATOM 10581 O O . GLY D 1 80 ? -8.866 -24.102 35.975 1 29.66 76 GLY D O 1
ATOM 10582 N N . PHE D 1 81 ? -8.271 -22.173 36.977 1 27.44 77 PHE D N 1
ATOM 10583 C CA . PHE D 1 81 ? -9.63 -21.933 37.441 1 25.83 77 PHE D CA 1
ATOM 10584 C C . PHE D 1 81 ? -10.282 -20.83 36.601 1 24.27 77 PHE D C 1
ATOM 10585 O O . PHE D 1 81 ? -9.593 -20.069 35.936 1 23.01 77 PHE D O 1
ATOM 10593 N N . ASP D 1 82 ? -11.604 -20.764 36.619 1 23.99 78 ASP D N 1
ATOM 10594 C CA . ASP D 1 82 ? -12.332 -19.702 35.947 1 24.19 78 ASP D CA 1
ATOM 10595 C C . ASP D 1 82 ? -12.508 -18.64 37.023 1 24.49 78 ASP D C 1
ATOM 10596 O O . ASP D 1 82 ? -13.214 -18.89 37.993 1 24.45 78 ASP D O 1
ATOM 10601 N N . ALA D 1 83 ? -11.8 -17.503 36.919 1 24.32 79 ALA D N 1
ATOM 10602 C CA . ALA D 1 83 ? -11.822 -16.485 37.97 1 25.07 79 ALA D CA 1
ATOM 10603 C C . ALA D 1 83 ? -13.196 -16.005 38.407 1 25.82 79 ALA D C 1
ATOM 10604 O O . ALA D 1 83 ? -13.39 -15.803 39.603 1 26.66 79 ALA D O 1
ATOM 10606 N N . ASP D 1 84 ? -14.158 -15.852 37.473 1 25.35 80 ASP D N 1
ATOM 10607 C CA . ASP D 1 84 ? -15.491 -15.412 37.851 1 25.7 80 ASP D CA 1
ATOM 10608 C C . ASP D 1 84 ? -16.464 -16.548 38.162 1 27.85 80 ASP D C 1
ATOM 10609 O O . ASP D 1 84 ? -17.642 -16.281 38.388 1 29.63 80 ASP D O 1
ATOM 10614 N N . HIS D 1 85 ? -15.994 -17.799 38.182 1 27.47 81 HIS D N 1
ATOM 10615 C CA . HIS D 1 85 ? -16.832 -18.947 38.503 1 27.9 81 HIS D CA 1
ATOM 10616 C C . HIS D 1 85 ? -15.959 -20.074 39.069 1 26.69 81 HIS D C 1
ATOM 10617 O O . HIS D 1 85 ? -15.609 -21.015 38.347 1 26.17 81 HIS D O 1
ATOM 10624 N N . VAL D 1 86 ? -15.539 -19.93 40.342 1 25.63 82 VAL D N 1
ATOM 10625 C CA . VAL D 1 86 ? -14.712 -20.915 41.011 1 26.01 82 VAL D CA 1
ATOM 10626 C C . VAL D 1 86 ? -15.588 -22.127 41.334 1 27.26 82 VAL D C 1
ATOM 10627 O O . VAL D 1 86 ? -16.645 -21.966 41.941 1 28.39 82 VAL D O 1
ATOM 10631 N N . THR D 1 87 ? -15.203 -23.323 40.871 1 27.13 83 THR D N 1
ATOM 10632 C CA . THR D 1 87 ? -16.017 -24.515 41.082 1 27.99 83 THR D CA 1
ATOM 10633 C C . THR D 1 87 ? -15.464 -25.445 42.144 1 29.88 83 THR D C 1
ATOM 10634 O O . THR D 1 87 ? -14.263 -25.431 42.399 1 30.67 83 THR D O 1
ATOM 10638 N N . TYR D 1 88 ? -16.322 -26.303 42.727 1 30.46 84 TYR D N 1
ATOM 10639 C CA . TYR D 1 88 ? -15.882 -27.296 43.697 1 31.45 84 TYR D CA 1
ATOM 10640 C C . TYR D 1 88 ? -14.891 -28.263 43.076 1 31.87 84 TYR D C 1
ATOM 10641 O O . TYR D 1 88 ? -13.991 -28.718 43.78 1 31.52 84 TYR D O 1
ATOM 10650 N N . ASP D 1 89 ? -15.02 -28.546 41.752 1 32.21 85 ASP D N 1
ATOM 10651 C CA . ASP D 1 89 ? -14.112 -29.405 41.006 1 33.17 85 ASP D CA 1
ATOM 10652 C C . ASP D 1 89 ? -12.705 -28.828 41.034 1 31.97 85 ASP D C 1
ATOM 10653 O O . ASP D 1 89 ? -11.742 -29.582 41.187 1 31.94 85 ASP D O 1
ATOM 10658 N N . LYS D 1 90 ? -12.585 -27.5 40.873 1 31.02 86 LYS D N 1
ATOM 10659 C CA . LYS D 1 90 ? -11.285 -26.854 40.895 1 31.2 86 LYS D CA 1
ATOM 10660 C C . LYS D 1 90 ? -10.705 -26.807 42.287 1 30.82 86 LYS D C 1
ATOM 10661 O O . LYS D 1 90 ? -9.521 -27.073 42.437 1 30.99 86 LYS D O 1
ATOM 10667 N N . LEU D 1 91 ? -11.54 -26.597 43.321 1 30.48 87 LEU D N 1
ATOM 10668 C CA . LEU D 1 91 ? -11.084 -26.632 44.711 1 30.77 87 LEU D CA 1
ATOM 10669 C C . LEU D 1 91 ? -10.5 -28.003 45.04 1 31.91 87 LEU D C 1
ATOM 10670 O O . LEU D 1 91 ? -9.512 -28.093 45.738 1 32.15 87 LEU D O 1
ATOM 10675 N N . SER D 1 92 ? -11.1 -29.063 44.515 1 32.45 88 SER D N 1
ATOM 10676 C CA . SER D 1 92 ? -10.619 -30.423 44.718 1 33.48 88 SER D CA 1
ATOM 10677 C C . SER D 1 92 ? -9.227 -30.642 44.091 1 32.51 88 SER D C 1
ATOM 10678 O O . SER D 1 92 ? -8.427 -31.429 44.606 1 33.67 88 SER D O 1
ATOM 10681 N N . GLU D 1 93 ? -8.951 -29.96 42.994 1 30.33 89 GLU D N 1
ATOM 10682 C CA . GLU D 1 93 ? -7.708 -30.061 42.242 1 29.61 89 GLU D CA 1
ATOM 10683 C C . GLU D 1 93 ? -6.592 -29.183 42.859 1 28.14 89 GLU D C 1
ATOM 10684 O O . GLU D 1 93 ? -5.414 -29.544 42.843 1 28.24 89 GLU D O 1
ATOM 10690 N N . PHE D 1 94 ? -6.972 -28.008 43.379 1 26.33 90 PHE D N 1
ATOM 10691 C CA . PHE D 1 94 ? -6.05 -27.07 43.999 1 24.93 90 PHE D CA 1
ATOM 10692 C C . PHE D 1 94 ? -6.601 -26.771 45.389 1 24.65 90 PHE D C 1
ATOM 10693 O O . PHE D 1 94 ? -7.289 -25.774 45.581 1 25.4 90 PHE D O 1
ATOM 10701 N N . PRO D 1 95 ? -6.409 -27.69 46.35 1 23.64 91 PRO D N 1
ATOM 10702 C CA . PRO D 1 95 ? -7.053 -27.535 47.666 1 23.64 91 PRO D CA 1
ATOM 10703 C C . PRO D 1 95 ? -6.804 -26.22 48.399 1 23.3 91 PRO D C 1
ATOM 10704 O O . PRO D 1 95 ? -7.692 -25.801 49.142 1 24.21 91 PRO D O 1
ATOM 10708 N N . TYR D 1 96 ? -5.658 -25.549 48.174 1 21.53 92 TYR D N 1
ATOM 10709 C CA . TYR D 1 96 ? -5.376 -24.271 48.824 1 20.22 92 TYR D CA 1
ATOM 10710 C C . TYR D 1 96 ? -6.41 -23.193 48.457 1 20.88 92 TYR D C 1
ATOM 10711 O O . TYR D 1 96 ? -6.62 -22.254 49.23 1 21.03 92 TYR D O 1
ATOM 10720 N N . MET D 1 97 ? -7.077 -23.339 47.295 1 21.32 93 MET D N 1
ATOM 10721 C CA . MET D 1 97 ? -8.087 -22.408 46.803 1 22.2 93 MET D CA 1
ATOM 10722 C C . MET D 1 97 ? -9.318 -22.339 47.708 1 22.77 93 MET D C 1
ATOM 10723 O O . MET D 1 97 ? -9.946 -21.295 47.761 1 23.4 93 MET D O 1
ATOM 10728 N N . ALA D 1 98 ? -9.682 -23.43 48.408 1 22.62 94 ALA D N 1
ATOM 10729 C CA . ALA D 1 98 ? -10.846 -23.403 49.309 1 23.34 94 ALA D CA 1
ATOM 10730 C C . ALA D 1 98 ? -10.613 -22.372 50.428 1 24.01 94 ALA D C 1
ATOM 10731 O O . ALA D 1 98 ? -11.487 -21.574 50.732 1 25.24 94 ALA D O 1
ATOM 10733 N N . LEU D 1 99 ? -9.387 -22.339 50.956 1 22.93 95 LEU D N 1
ATOM 10734 C CA . LEU D 1 99 ? -8.979 -21.396 51.962 1 22.15 95 LEU D CA 1
ATOM 10735 C C . LEU D 1 99 ? -8.835 -19.978 51.356 1 20.81 95 LEU D C 1
ATOM 10736 O O . LEU D 1 99 ? -9.449 -19.032 51.851 1 20.83 95 LEU D O 1
ATOM 10741 N N . LEU D 1 100 ? -8.025 -19.833 50.302 1 19.38 96 LEU D N 1
ATOM 10742 C CA . LEU D 1 100 ? -7.742 -18.53 49.719 1 18.9 96 LEU D CA 1
ATOM 10743 C C . LEU D 1 100 ? -8.92 -17.827 49.056 1 18.63 96 LEU D C 1
ATOM 10744 O O . LEU D 1 100 ? -8.966 -16.599 49.081 1 18.76 96 LEU D O 1
ATOM 10749 N N . PHE D 1 101 ? -9.858 -18.576 48.466 1 18.32 97 PHE D N 1
ATOM 10750 C CA . PHE D 1 101 ? -10.963 -17.952 47.75 1 19.77 97 PHE D CA 1
ATOM 10751 C C . PHE D 1 101 ? -12.273 -17.95 48.474 1 21.27 97 PHE D C 1
ATOM 10752 O O . PHE D 1 101 ? -13.249 -17.465 47.903 1 20.97 97 PHE D O 1
ATOM 10760 N N . ASN D 1 102 ? -12.334 -18.43 49.743 1 22.43 98 ASN D N 1
ATOM 10761 C CA . ASN D 1 102 ? -13.582 -18.34 50.511 1 23.64 98 ASN D CA 1
ATOM 10762 C C . ASN D 1 102 ? -13.912 -16.841 50.717 1 24.15 98 ASN D C 1
ATOM 10763 O O . ASN D 1 102 ? -13.048 -16.076 51.153 1 24.9 98 ASN D O 1
ATOM 10768 N N . GLY D 1 103 ? -15.113 -16.449 50.331 1 23.65 99 GLY D N 1
ATOM 10769 C CA . GLY D 1 103 ? -15.556 -15.062 50.318 1 23.56 99 GLY D CA 1
ATOM 10770 C C . GLY D 1 103 ? -15.782 -14.556 48.892 1 22.97 99 GLY D C 1
ATOM 10771 O O . GLY D 1 103 ? -16.443 -13.535 48.691 1 22.18 99 GLY D O 1
ATOM 10772 N N . TRP D 1 104 ? -15.216 -15.253 47.9 1 23.04 100 TRP D N 1
ATOM 10773 C CA . TRP D 1 104 ? -15.355 -14.912 46.482 1 24.47 100 TRP D CA 1
ATOM 10774 C C . TRP D 1 104 ? -16.58 -15.613 45.851 1 27.06 100 TRP D C 1
ATOM 10775 O O . TRP D 1 104 ? -17.21 -15.067 44.938 1 27.45 100 TRP D O 1
ATOM 10786 N N . GLY D 1 105 ? -16.941 -16.785 46.368 1 28.5 101 GLY D N 1
ATOM 10787 C CA . GLY D 1 105 ? -18.087 -17.525 45.85 1 30.38 101 GLY D CA 1
ATOM 10788 C C . GLY D 1 105 ? -17.681 -18.808 45.152 1 31.92 101 GLY D C 1
ATOM 10789 O O . GLY D 1 105 ? -16.792 -18.809 44.294 1 31.38 101 GLY D O 1
ATOM 10790 N N . PHE D 1 106 ? -18.302 -19.922 45.562 1 33.25 102 PHE D N 1
ATOM 10791 C CA . PHE D 1 106 ? -18.055 -21.24 44.973 1 34.46 102 PHE D CA 1
ATOM 10792 C C . PHE D 1 106 ? -19.317 -21.723 44.279 1 36.93 102 PHE D C 1
ATOM 10793 O O . PHE D 1 106 ? -20.43 -21.396 44.706 1 38.05 102 PHE D O 1
ATOM 10801 N N . GLY D 1 107 ? -19.147 -22.513 43.232 1 38 103 GLY D N 1
ATOM 10802 C CA . GLY D 1 107 ? -20.282 -23.034 42.486 1 39.63 103 GLY D CA 1
ATOM 10803 C C . GLY D 1 107 ? -20.043 -24.393 41.875 1 41.73 103 GLY D C 1
ATOM 10804 O O . GLY D 1 107 ? -18.958 -24.959 41.991 1 41.42 103 GLY D O 1
ATOM 10805 N N . ILE D 1 108 ? -21.07 -24.927 41.244 1 43.72 104 ILE D N 1
ATOM 10806 C CA . ILE D 1 108 ? -21.007 -26.201 40.556 1 46.01 104 ILE D CA 1
ATOM 10807 C C . ILE D 1 108 ? -20.467 -25.976 39.146 1 47.48 104 ILE D C 1
ATOM 10808 O O . ILE D 1 108 ? -20.712 -24.933 38.534 1 47.19 104 ILE D O 1
ATOM 10813 N N . ALA D 1 109 ? -19.711 -26.95 38.643 1 49.09 105 ALA D N 1
ATOM 10814 C CA . ALA D 1 109 ? -19.157 -26.877 37.303 1 51.68 105 ALA D CA 1
ATOM 10815 C C . ALA D 1 109 ? -20.286 -26.909 36.265 1 55.12 105 ALA D C 1
ATOM 10816 O O . ALA D 1 109 ? -21.141 -27.802 36.291 1 55.05 105 ALA D O 1
ATOM 10818 N N . TYR D 1 110 ? -20.319 -25.874 35.399 1 57.67 106 TYR D N 1
ATOM 10819 C CA . TYR D 1 110 ? -21.295 -25.751 34.318 1 60.2 106 TYR D CA 1
ATOM 10820 C C . TYR D 1 110 ? -20.755 -26.578 33.136 1 62.23 106 TYR D C 1
ATOM 10821 O O . TYR D 1 110 ? -19.868 -26.1 32.426 1 63.03 106 TYR D O 1
ATOM 10830 N N . ASN D 1 111 ? -21.267 -27.795 32.915 1 62.97 107 ASN D N 1
ATOM 10831 C CA . ASN D 1 111 ? -20.793 -28.624 31.803 1 64.16 107 ASN D CA 1
ATOM 10832 C C . ASN D 1 111 ? -21.496 -28.289 30.468 1 64.46 107 ASN D C 1
ATOM 10833 O O . ASN D 1 111 ? -21.924 -29.187 29.747 1 64.84 107 ASN D O 1
ATOM 10838 N N . GLU D 1 112 ? -21.581 -26.995 30.131 1 63.89 108 GLU D N 1
ATOM 10839 C CA . GLU D 1 112 ? -22.26 -26.544 28.919 1 63.75 108 GLU D CA 1
ATOM 10840 C C . GLU D 1 112 ? -21.303 -26.406 27.695 1 62.45 108 GLU D C 1
ATOM 10841 O O . GLU D 1 112 ? -20.077 -26.352 27.865 1 62.5 108 GLU D O 1
ATOM 10847 N N . PRO D 1 113 ? -21.845 -26.351 26.457 1 60.95 109 PRO D N 1
ATOM 10848 C CA . PRO D 1 113 ? -20.965 -26.203 25.287 1 59.68 109 PRO D CA 1
ATOM 10849 C C . PRO D 1 113 ? -20.365 -24.806 25.19 1 58.21 109 PRO D C 1
ATOM 10850 O O . PRO D 1 113 ? -21.089 -23.84 24.949 1 59.03 109 PRO D O 1
ATOM 10854 N N . ARG D 1 114 ? -19.048 -24.693 25.405 1 55.76 110 ARG D N 1
ATOM 10855 C CA . ARG D 1 114 ? -18.381 -23.402 25.325 1 53.79 110 ARG D CA 1
ATOM 10856 C C . ARG D 1 114 ? -18.257 -22.948 23.862 1 50.39 110 ARG D C 1
ATOM 10857 O O . ARG D 1 114 ? -18.231 -23.77 22.939 1 50.78 110 ARG D O 1
ATOM 10865 N N . GLY D 1 115 ? -18.306 -21.646 23.658 1 46.47 111 GLY D N 1
ATOM 10866 C CA . GLY D 1 115 ? -18.26 -21.055 22.33 1 42.93 111 GLY D CA 1
ATOM 10867 C C . GLY D 1 115 ? -18.66 -19.599 22.345 1 39.14 111 GLY D C 1
ATOM 10868 O O . GLY D 1 115 ? -19.299 -19.142 23.288 1 39.5 111 GLY D O 1
ATOM 10869 N N . HIS D 1 116 ? -18.313 -18.855 21.299 1 36.14 112 HIS D N 1
ATOM 10870 C CA . HIS D 1 116 ? -18.656 -17.438 21.21 1 33.28 112 HIS D CA 1
ATOM 10871 C C . HIS D 1 116 ? -20.111 -17.203 20.792 1 31.27 112 HIS D C 1
ATOM 10872 O O . HIS D 1 116 ? -20.734 -16.277 21.285 1 30.42 112 HIS D O 1
ATOM 10879 N N . ALA D 1 117 ? -20.614 -17.978 19.833 1 30.64 113 ALA D N 1
ATOM 10880 C CA . ALA D 1 117 ? -21.927 -17.745 19.255 1 31.44 113 ALA D CA 1
ATOM 10881 C C . ALA D 1 117 ? -23.084 -17.655 20.254 1 32.05 113 ALA D C 1
ATOM 10882 O O . ALA D 1 117 ? -23.82 -16.668 20.217 1 31.61 113 ALA D O 1
ATOM 10884 N N . ASN D 1 118 ? -23.233 -18.644 21.147 1 32.46 114 ASN D N 1
ATOM 10885 C CA . ASN D 1 118 ? -24.369 -18.663 22.051 1 33.89 114 ASN D CA 1
ATOM 10886 C C . ASN D 1 118 ? -23.967 -18.693 23.518 1 34.78 114 ASN D C 1
ATOM 10887 O O . ASN D 1 118 ? -23.137 -19.505 23.929 1 35.46 114 ASN D O 1
ATOM 10892 N N . MET D 1 119 ? -24.52 -17.773 24.306 1 34.86 115 MET D N 1
ATOM 10893 C CA . MET D 1 119 ? -24.215 -17.694 25.734 1 35.94 115 MET D CA 1
ATOM 10894 C C . MET D 1 119 ? -25.503 -17.604 26.544 1 38.19 115 MET D C 1
ATOM 10895 O O . MET D 1 119 ? -26.134 -16.553 26.552 1 38.56 115 MET D O 1
ATOM 10900 N N . VAL D 1 120 ? -25.911 -18.702 27.198 1 39.64 116 VAL D N 1
ATOM 10901 C CA . VAL D 1 120 ? -27.127 -18.696 28.014 1 41.37 116 VAL D CA 1
ATOM 10902 C C . VAL D 1 120 ? -26.947 -17.794 29.251 1 42.92 116 VAL D C 1
ATOM 10903 O O . VAL D 1 120 ? -25.846 -17.674 29.788 1 42.94 116 VAL D O 1
ATOM 10907 N N . ARG D 1 121 ? -28.026 -17.12 29.646 1 44.05 117 ARG D N 1
ATOM 10908 C CA . ARG D 1 121 ? -28.018 -16.111 30.694 1 45.59 117 ARG D CA 1
ATOM 10909 C C . ARG D 1 121 ? -28.484 -16.558 32.062 1 48.14 117 ARG D C 1
ATOM 10910 O O . ARG D 1 121 ? -28.306 -15.81 33.018 1 47.74 117 ARG D O 1
ATOM 10918 N N . ASP D 1 122 ? -29.095 -17.743 32.16 1 50.71 118 ASP D N 1
ATOM 10919 C CA . ASP D 1 122 ? -29.674 -18.269 33.402 1 53.85 118 ASP D CA 1
ATOM 10920 C C . ASP D 1 122 ? -28.726 -18.209 34.62 1 55.2 118 ASP D C 1
ATOM 10921 O O . ASP D 1 122 ? -29.075 -17.57 35.618 1 56.26 118 ASP D O 1
ATOM 10926 N N . GLN D 1 123 ? -27.54 -18.819 34.541 1 55.08 119 GLN D N 1
ATOM 10927 C CA . GLN D 1 123 ? -26.609 -18.796 35.664 1 55.37 119 GLN D CA 1
ATOM 10928 C C . GLN D 1 123 ? -25.919 -17.444 35.849 1 54.89 119 GLN D C 1
ATOM 10929 O O . GLN D 1 123 ? -25.599 -17.074 36.979 1 55.25 119 GLN D O 1
ATOM 10935 N N . LEU D 1 124 ? -25.725 -16.695 34.756 1 53.95 120 LEU D N 1
ATOM 10936 C CA . LEU D 1 124 ? -25.086 -15.377 34.794 1 53.75 120 LEU D CA 1
ATOM 10937 C C . LEU D 1 124 ? -25.959 -14.34 35.532 1 54.34 120 LEU D C 1
ATOM 10938 O O . LEU D 1 124 ? -25.416 -13.447 36.188 1 54.36 120 LEU D O 1
ATOM 10943 N N . GLU D 1 125 ? -27.3 -14.488 35.454 1 54.45 121 GLU D N 1
ATOM 10944 C CA . GLU D 1 125 ? -28.261 -13.626 36.146 1 55.7 121 GLU D CA 1
ATOM 10945 C C . GLU D 1 125 ? -28.21 -13.897 37.648 1 57.52 121 GLU D C 1
ATOM 10946 O O . GLU D 1 125 ? -28.209 -12.965 38.461 1 57.68 121 GLU D O 1
ATOM 10948 N N . ILE D 1 126 ? -28.154 -15.188 38.019 1 58.4 122 ILE D N 1
ATOM 10949 C CA . ILE D 1 126 ? -28.086 -15.597 39.409 1 59.31 122 ILE D CA 1
ATOM 10950 C C . ILE D 1 126 ? -26.777 -15.095 40.014 1 60.08 122 ILE D C 1
ATOM 10951 O O . ILE D 1 126 ? -26.801 -14.511 41.098 1 60.48 122 ILE D O 1
ATOM 10956 N N . ASP D 1 127 ? -25.654 -15.223 39.266 1 60.02 123 ASP D N 1
ATOM 10957 C CA . ASP D 1 127 ? -24.35 -14.734 39.718 1 60.4 123 ASP D CA 1
ATOM 10958 C C . ASP D 1 127 ? -24.362 -13.205 39.894 1 60.08 123 ASP D C 1
ATOM 10959 O O . ASP D 1 127 ? -23.943 -12.702 40.936 1 59.92 123 ASP D O 1
ATOM 10964 N N . SER D 1 128 ? -24.88 -12.48 38.895 1 59.91 124 SER D N 1
ATOM 10965 C CA . SER D 1 128 ? -24.966 -11.02 38.912 1 60.34 124 SER D CA 1
ATOM 10966 C C . SER D 1 128 ? -25.835 -10.444 40.031 1 60.98 124 SER D C 1
ATOM 10967 O O . SER D 1 128 ? -25.401 -9.493 40.68 1 61.12 124 SER D O 1
ATOM 10970 N N . ALA D 1 129 ? -27.047 -10.989 40.261 1 61.17 125 ALA D N 1
ATOM 10971 C CA . ALA D 1 129 ? -27.915 -10.46 41.323 1 62.41 125 ALA D CA 1
ATOM 10972 C C . ALA D 1 129 ? -27.409 -10.754 42.752 1 63.45 125 ALA D C 1
ATOM 10973 O O . ALA D 1 129 ? -27.858 -10.11 43.707 1 63.8 125 ALA D O 1
ATOM 10975 N N . ARG D 1 130 ? -26.469 -11.701 42.897 1 63.51 126 ARG D N 1
ATOM 10976 C CA . ARG D 1 130 ? -25.877 -12.001 44.189 1 64.45 126 ARG D CA 1
ATOM 10977 C C . ARG D 1 130 ? -24.719 -11.02 44.441 1 64.8 126 ARG D C 1
ATOM 10978 O O . ARG D 1 130 ? -24.597 -10.482 45.545 1 65.67 126 ARG D O 1
ATOM 10986 N N . LEU D 1 131 ? -23.875 -10.79 43.418 1 63.93 127 LEU D N 1
ATOM 10987 C CA . LEU D 1 131 ? -22.73 -9.867 43.466 1 63.71 127 LEU D CA 1
ATOM 10988 C C . LEU D 1 131 ? -23.155 -8.379 43.401 1 62.74 127 LEU D C 1
ATOM 10989 O O . LEU D 1 131 ? -22.313 -7.503 43.609 1 62.87 127 LEU D O 1
ATOM 10994 N N . LYS D 1 132 ? -24.421 -8.095 43.022 1 61.57 128 LYS D N 1
ATOM 10995 C CA . LYS D 1 132 ? -24.917 -6.734 42.778 1 60.88 128 LYS D CA 1
ATOM 10996 C C . LYS D 1 132 ? -24.082 -6.022 41.67 1 59.4 128 LYS D C 1
ATOM 10997 O O . LYS D 1 132 ? -23.977 -4.792 41.664 1 59.89 128 LYS D O 1
ATOM 11003 N N . SER D 1 133 ? -23.505 -6.808 40.725 1 57.04 129 SER D N 1
ATOM 11004 C CA . SER D 1 133 ? -22.645 -6.279 39.667 1 55.67 129 SER D CA 1
ATOM 11005 C C . SER D 1 133 ? -23.358 -5.495 38.572 1 54.03 129 SER D C 1
ATOM 11006 O O . SER D 1 133 ? -22.69 -4.845 37.771 1 54.15 129 SER D O 1
ATOM 11009 N N . GLY D 1 134 ? -24.687 -5.515 38.558 1 52.11 130 GLY D N 1
ATOM 11010 C CA . GLY D 1 134 ? -25.444 -4.767 37.57 1 50.83 130 GLY D CA 1
ATOM 11011 C C . GLY D 1 134 ? -25.215 -5.306 36.181 1 49 130 GLY D C 1
ATOM 11012 O O . GLY D 1 134 ? -25.202 -6.52 36.004 1 50.1 130 GLY D O 1
ATOM 11013 N N . GLY D 1 135 ? -24.97 -4.423 35.217 1 46.28 131 GLY D N 1
ATOM 11014 C CA . GLY D 1 135 ? -24.714 -4.834 33.839 1 43.78 131 GLY D CA 1
ATOM 11015 C C . GLY D 1 135 ? -23.283 -5.2 33.499 1 40.88 131 GLY D C 1
ATOM 11016 O O . GLY D 1 135 ? -23.027 -5.58 32.364 1 41.07 131 GLY D O 1
ATOM 11017 N N . VAL D 1 136 ? -22.334 -5.127 34.469 1 38.08 132 VAL D N 1
ATOM 11018 C CA . VAL D 1 136 ? -20.903 -5.438 34.253 1 35.56 132 VAL D CA 1
ATOM 11019 C C . VAL D 1 136 ? -20.656 -6.77 33.521 1 32.15 132 VAL D C 1
ATOM 11020 O O . VAL D 1 136 ? -19.848 -6.804 32.612 1 30.82 132 VAL D O 1
ATOM 11024 N N . CYS D 1 137 ? -21.255 -7.866 33.985 1 30.62 133 CYS D N 1
ATOM 11025 C CA . CYS D 1 137 ? -21.002 -9.181 33.413 1 30.04 133 CYS D CA 1
ATOM 11026 C C . CYS D 1 137 ? -21.495 -9.354 31.977 1 30.42 133 CYS D C 1
ATOM 11027 O O . CYS D 1 137 ? -21.136 -10.349 31.353 1 30.89 133 CYS D O 1
ATOM 11030 N N . LEU D 1 138 ? -22.221 -8.375 31.41 1 29.95 134 LEU D N 1
ATOM 11031 C CA . LEU D 1 138 ? -22.605 -8.425 29.997 1 29.78 134 LEU D CA 1
ATOM 11032 C C . LEU D 1 138 ? -21.537 -7.76 29.088 1 28.63 134 LEU D C 1
ATOM 11033 O O . LEU D 1 138 ? -21.59 -7.942 27.871 1 29.36 134 LEU D O 1
ATOM 11038 N N . THR D 1 139 ? -20.592 -6.982 29.661 1 27.1 135 THR D N 1
ATOM 11039 C CA . THR D 1 139 ? -19.574 -6.227 28.925 1 27.03 135 THR D CA 1
ATOM 11040 C C . THR D 1 139 ? -18.876 -7.013 27.812 1 26.27 135 THR D C 1
ATOM 11041 O O . THR D 1 139 ? -18.694 -6.5 26.723 1 26.91 135 THR D O 1
ATOM 11045 N N . CYS D 1 140 ? -18.515 -8.256 28.074 1 24.36 136 CYS D N 1
ATOM 11046 C CA . CYS D 1 140 ? -17.819 -9.097 27.112 1 22.71 136 CYS D CA 1
ATOM 11047 C C . CYS D 1 140 ? -18.679 -10.24 26.592 1 22.19 136 CYS D C 1
ATOM 11048 O O . CYS D 1 140 ? -18.129 -11.211 26.075 1 21.77 136 CYS D O 1
ATOM 11051 N N . LYS D 1 141 ? -20.002 -10.186 26.788 1 22.32 137 LYS D N 1
ATOM 11052 C CA . LYS D 1 141 ? -20.868 -11.313 26.46 1 23.44 137 LYS D CA 1
ATOM 11053 C C . LYS D 1 141 ? -22.107 -10.96 25.641 1 25.57 137 LYS D C 1
ATOM 11054 O O . LYS D 1 141 ? -22.997 -11.798 25.525 1 26.07 137 LYS D O 1
ATOM 11060 N N . THR D 1 142 ? -22.165 -9.761 25.049 1 26.54 138 THR D N 1
ATOM 11061 C CA . THR D 1 142 ? -23.265 -9.367 24.154 1 28.2 138 THR D CA 1
ATOM 11062 C C . THR D 1 142 ? -22.787 -8.265 23.229 1 29.08 138 THR D C 1
ATOM 11063 O O . THR D 1 142 ? -22.121 -7.329 23.689 1 29.06 138 THR D O 1
ATOM 11067 N N . PRO D 1 143 ? -23.08 -8.356 21.913 1 29.71 139 PRO D N 1
ATOM 11068 C CA . PRO D 1 143 ? -22.66 -7.275 21.013 1 30.68 139 PRO D CA 1
ATOM 11069 C C . PRO D 1 143 ? -23.366 -5.943 21.296 1 32.12 139 PRO D C 1
ATOM 11070 O O . PRO D 1 143 ? -22.979 -4.902 20.753 1 32.31 139 PRO D O 1
ATOM 11074 N N . TYR D 1 144 ? -24.406 -5.973 22.134 1 33.03 140 TYR D N 1
ATOM 11075 C CA . TYR D 1 144 ? -25.156 -4.789 22.549 1 34.77 140 TYR D CA 1
ATOM 11076 C C . TYR D 1 144 ? -24.463 -4.021 23.683 1 34.84 140 TYR D C 1
ATOM 11077 O O . TYR D 1 144 ? -24.862 -2.901 23.948 1 35.89 140 TYR D O 1
ATOM 11086 N N . ALA D 1 145 ? -23.436 -4.591 24.331 1 34.22 141 ALA D N 1
ATOM 11087 C CA . ALA D 1 145 ? -22.754 -3.925 25.451 1 34.83 141 ALA D CA 1
ATOM 11088 C C . ALA D 1 145 ? -22.225 -2.497 25.125 1 35.81 141 ALA D C 1
ATOM 11089 O O . ALA D 1 145 ? -22.539 -1.575 25.893 1 36.03 141 ALA D O 1
ATOM 11091 N N . PRO D 1 146 ? -21.498 -2.257 24.008 1 35.99 142 PRO D N 1
ATOM 11092 C CA . PRO D 1 146 ? -21.042 -0.881 23.727 1 36.97 142 PRO D CA 1
ATOM 11093 C C . PRO D 1 146 ? -22.197 0.115 23.56 1 39.25 142 PRO D C 1
ATOM 11094 O O . PRO D 1 146 ? -22.078 1.263 23.984 1 39.77 142 PRO D O 1
ATOM 11098 N N . LYS D 1 147 ? -23.315 -0.324 22.96 1 40.34 143 LYS D N 1
ATOM 11099 C CA . LYS D 1 147 ? -24.498 0.516 22.76 1 42.16 143 LYS D CA 1
ATOM 11100 C C . LYS D 1 147 ? -25.187 0.813 24.085 1 43.27 143 LYS D C 1
ATOM 11101 O O . LYS D 1 147 ? -25.544 1.964 24.344 1 43.99 143 LYS D O 1
ATOM 11107 N N . LEU D 1 148 ? -25.388 -0.221 24.919 1 43.35 144 LEU D N 1
ATOM 11108 C CA . LEU D 1 148 ? -26.036 -0.083 26.209 1 43.65 144 LEU D CA 1
ATOM 11109 C C . LEU D 1 148 ? -25.242 0.826 27.129 1 44.41 144 LEU D C 1
ATOM 11110 O O . LEU D 1 148 ? -25.867 1.617 27.816 1 45.03 144 LEU D O 1
ATOM 11115 N N . GLU D 1 149 ? -23.887 0.755 27.159 1 44.59 145 GLU D N 1
ATOM 11116 C CA . GLU D 1 149 ? -23.146 1.646 28.068 1 45.41 145 GLU D CA 1
ATOM 11117 C C . GLU D 1 149 ? -23.077 3.07 27.518 1 46.97 145 GLU D C 1
ATOM 11118 O O . GLU D 1 149 ? -23.001 3.999 28.319 1 47.29 145 GLU D O 1
ATOM 11124 N N . LYS D 1 150 ? -23.11 3.255 26.185 1 48.01 146 LYS D N 1
ATOM 11125 C CA . LYS D 1 150 ? -23.113 4.604 25.63 1 49.95 146 LYS D CA 1
ATOM 11126 C C . LYS D 1 150 ? -24.435 5.287 25.983 1 51.63 146 LYS D C 1
ATOM 11127 O O . LYS D 1 150 ? -24.422 6.435 26.425 1 52 146 LYS D O 1
ATOM 11133 N N . GLU D 1 151 ? -25.563 4.571 25.837 1 52.38 147 GLU D N 1
ATOM 11134 C CA . GLU D 1 151 ? -26.86 5.165 26.114 1 53.49 147 GLU D CA 1
ATOM 11135 C C . GLU D 1 151 ? -27.206 5.246 27.599 1 53.11 147 GLU D C 1
ATOM 11136 O O . GLU D 1 151 ? -27.819 6.229 27.999 1 54.12 147 GLU D O 1
ATOM 11142 N N . MET D 1 152 ? -26.804 4.268 28.42 1 51.73 148 MET D N 1
ATOM 11143 C CA . MET D 1 152 ? -27.113 4.297 29.848 1 50.65 148 MET D CA 1
ATOM 11144 C C . MET D 1 152 ? -26.053 4.974 30.704 1 50.76 148 MET D C 1
ATOM 11145 O O . MET D 1 152 ? -26.35 5.376 31.818 1 51.44 148 MET D O 1
ATOM 11150 N N . GLY D 1 153 ? -24.83 5.067 30.224 1 50.46 149 GLY D N 1
ATOM 11151 C CA . GLY D 1 153 ? -23.739 5.673 30.982 1 50.61 149 GLY D CA 1
ATOM 11152 C C . GLY D 1 153 ? -23.411 4.901 32.245 1 50.67 149 GLY D C 1
ATOM 11153 O O . GLY D 1 153 ? -23.266 3.677 32.216 1 50.28 149 GLY D O 1
ATOM 11154 N N . ILE D 1 154 ? -23.33 5.605 33.382 1 50.9 150 ILE D N 1
ATOM 11155 C CA . ILE D 1 154 ? -23.065 4.953 34.663 1 50.97 150 ILE D CA 1
ATOM 11156 C C . ILE D 1 154 ? -24.25 4.063 35.119 1 50.96 150 ILE D C 1
ATOM 11157 O O . ILE D 1 154 ? -24.063 3.183 35.957 1 50.84 150 ILE D O 1
ATOM 11162 N N . ASP D 1 155 ? -25.449 4.253 34.538 1 51.26 151 ASP D N 1
ATOM 11163 C CA . ASP D 1 155 ? -26.588 3.396 34.86 1 51.85 151 ASP D CA 1
ATOM 11164 C C . ASP D 1 155 ? -26.437 1.985 34.277 1 50.8 151 ASP D C 1
ATOM 11165 O O . ASP D 1 155 ? -27.049 1.067 34.799 1 51.72 151 ASP D O 1
ATOM 11170 N N . TYR D 1 156 ? -25.569 1.787 33.277 1 48.27 152 TYR D N 1
ATOM 11171 C CA . TYR D 1 156 ? -25.29 0.459 32.733 1 46.41 152 TYR D CA 1
ATOM 11172 C C . TYR D 1 156 ? -24.673 -0.432 33.843 1 46.11 152 TYR D C 1
ATOM 11173 O O . TYR D 1 156 ? -24.989 -1.614 33.933 1 46.27 152 TYR D O 1
ATOM 11182 N N . PHE D 1 157 ? -23.828 0.148 34.695 1 45.73 153 PHE D N 1
ATOM 11183 C CA . PHE D 1 157 ? -23.163 -0.57 35.774 1 46.15 153 PHE D CA 1
ATOM 11184 C C . PHE D 1 157 ? -24.023 -0.692 37.033 1 47.76 153 PHE D C 1
ATOM 11185 O O . PHE D 1 157 ? -23.95 -1.708 37.719 1 47.68 153 PHE D O 1
ATOM 11193 N N . LYS D 1 158 ? -24.817 0.346 37.352 1 49.19 154 LYS D N 1
ATOM 11194 C CA . LYS D 1 158 ? -25.655 0.383 38.557 1 51.25 154 LYS D CA 1
ATOM 11195 C C . LYS D 1 158 ? -26.993 -0.349 38.427 1 53.29 154 LYS D C 1
ATOM 11196 O O . LYS D 1 158 ? -27.543 -0.804 39.43 1 53.48 154 LYS D O 1
ATOM 11202 N N . THR D 1 159 ? -27.551 -0.408 37.209 1 54.71 155 THR D N 1
ATOM 11203 C CA . THR D 1 159 ? -28.849 -1.052 36.957 1 56.14 155 THR D CA 1
ATOM 11204 C C . THR D 1 159 ? -28.726 -2.563 37.096 1 57.15 155 THR D C 1
ATOM 11205 O O . THR D 1 159 ? -27.794 -3.154 36.543 1 56.75 155 THR D O 1
ATOM 11209 N N . PRO D 1 160 ? -29.668 -3.21 37.815 1 57.51 156 PRO D N 1
ATOM 11210 C CA . PRO D 1 160 ? -29.608 -4.674 37.951 1 57.44 156 PRO D CA 1
ATOM 11211 C C . PRO D 1 160 ? -29.549 -5.406 36.604 1 56.67 156 PRO D C 1
ATOM 11212 O O . PRO D 1 160 ? -30.192 -4.976 35.634 1 57.12 156 PRO D O 1
ATOM 11216 N N . PHE D 1 161 ? -28.783 -6.509 36.554 1 55 157 PHE D N 1
ATOM 11217 C CA . PHE D 1 161 ? -28.595 -7.345 35.373 1 54.63 157 PHE D CA 1
ATOM 11218 C C . PHE D 1 161 ? -29.87 -7.624 34.581 1 56.3 157 PHE D C 1
ATOM 11219 O O . PHE D 1 161 ? -29.857 -7.494 33.36 1 56.97 157 PHE D O 1
ATOM 11227 N N . LYS D 1 162 ? -30.951 -8.033 35.262 1 56.75 158 LYS D N 1
ATOM 11228 C CA . LYS D 1 162 ? -32.219 -8.374 34.64 1 57.98 158 LYS D CA 1
ATOM 11229 C C . LYS D 1 162 ? -32.785 -7.191 33.834 1 58.13 158 LYS D C 1
ATOM 11230 O O . LYS D 1 162 ? -33.356 -7.381 32.75 1 58.42 158 LYS D O 1
ATOM 11236 N N . ASP D 1 163 ? -32.624 -5.973 34.364 1 57.44 159 ASP D N 1
ATOM 11237 C CA . ASP D 1 163 ? -33.135 -4.777 33.7 1 56.87 159 ASP D CA 1
ATOM 11238 C C . ASP D 1 163 ? -32.274 -4.334 32.513 1 55.27 159 ASP D C 1
ATOM 11239 O O . ASP D 1 163 ? -32.787 -3.699 31.593 1 56.16 159 ASP D O 1
ATOM 11244 N N . VAL D 1 164 ? -30.98 -4.685 32.51 1 53.2 160 VAL D N 1
ATOM 11245 C CA . VAL D 1 164 ? -30.085 -4.377 31.398 1 51.28 160 VAL D CA 1
ATOM 11246 C C . VAL D 1 164 ? -30.339 -5.4 30.281 1 50.83 160 VAL D C 1
ATOM 11247 O O . VAL D 1 164 ? -30.432 -5.035 29.103 1 50.43 160 VAL D O 1
ATOM 11251 N N . LEU D 1 165 ? -30.466 -6.683 30.646 1 50.86 161 LEU D N 1
ATOM 11252 C CA . LEU D 1 165 ? -30.742 -7.747 29.687 1 51.53 161 LEU D CA 1
ATOM 11253 C C . LEU D 1 165 ? -32.107 -7.545 29.021 1 52.86 161 LEU D C 1
ATOM 11254 O O . LEU D 1 165 ? -32.255 -7.837 27.841 1 53.06 161 LEU D O 1
ATOM 11259 N N . ALA D 1 166 ? -33.095 -6.989 29.757 1 53.56 162 ALA D N 1
ATOM 11260 C CA . ALA D 1 166 ? -34.416 -6.71 29.212 1 54.27 162 ALA D CA 1
ATOM 11261 C C . ALA D 1 166 ? -34.357 -5.765 28.011 1 55.19 162 ALA D C 1
ATOM 11262 O O . ALA D 1 166 ? -35.211 -5.852 27.133 1 55.77 162 ALA D O 1
ATOM 11264 N N . LYS D 1 167 ? -33.337 -4.894 27.942 1 55.22 163 LYS D N 1
ATOM 11265 C CA . LYS D 1 167 ? -33.188 -3.957 26.826 1 55.21 163 LYS D CA 1
ATOM 11266 C C . LYS D 1 167 ? -32.711 -4.613 25.53 1 54.34 163 LYS D C 1
ATOM 11267 O O . LYS D 1 167 ? -32.856 -4.016 24.467 1 54.88 163 LYS D O 1
ATOM 11273 N N . ILE D 1 168 ? -32.152 -5.829 25.596 1 53.16 164 ILE D N 1
ATOM 11274 C CA . ILE D 1 168 ? -31.668 -6.522 24.388 1 52.49 164 ILE D CA 1
ATOM 11275 C C . ILE D 1 168 ? -32.838 -7.213 23.658 1 52.78 164 ILE D C 1
ATOM 11276 O O . ILE D 1 168 ? -33.628 -7.877 24.307 1 52.9 164 ILE D O 1
ATOM 11281 N N . PRO D 1 169 ? -32.954 -7.102 22.324 1 53.07 165 PRO D N 1
ATOM 11282 C CA . PRO D 1 169 ? -34.062 -7.79 21.613 1 54.17 165 PRO D CA 1
ATOM 11283 C C . PRO D 1 169 ? -34.12 -9.29 21.908 1 56.31 165 PRO D C 1
ATOM 11284 O O . PRO D 1 169 ? -33.076 -9.918 22.018 1 56.77 165 PRO D O 1
ATOM 11288 N N . GLU D 1 170 ? -35.323 -9.853 22.061 1 57.21 166 GLU D N 1
ATOM 11289 C CA . GLU D 1 170 ? -35.531 -11.267 22.41 1 58.14 166 GLU D CA 1
ATOM 11290 C C . GLU D 1 170 ? -34.825 -12.241 21.453 1 56.65 166 GLU D C 1
ATOM 11291 O O . GLU D 1 170 ? -34.219 -13.226 21.893 1 57 166 GLU D O 1
ATOM 11297 N N . LYS D 1 171 ? -34.855 -11.937 20.159 1 54.75 167 LYS D N 1
ATOM 11298 C CA . LYS D 1 171 ? -34.204 -12.769 19.139 1 53.04 167 LYS D CA 1
ATOM 11299 C C . LYS D 1 171 ? -32.668 -12.856 19.289 1 51.05 167 LYS D C 1
ATOM 11300 O O . LYS D 1 171 ? -32.046 -13.697 18.641 1 50.77 167 LYS D O 1
ATOM 11306 N N . HIS D 1 172 ? -32.068 -11.967 20.104 1 49.2 168 HIS D N 1
ATOM 11307 C CA . HIS D 1 172 ? -30.627 -11.937 20.332 1 47.95 168 HIS D CA 1
ATOM 11308 C C . HIS D 1 172 ? -30.266 -11.925 21.805 1 46.63 168 HIS D C 1
ATOM 11309 O O . HIS D 1 172 ? -29.166 -11.479 22.145 1 46.75 168 HIS D O 1
ATOM 11316 N N . LYS D 1 173 ? -31.154 -12.415 22.683 1 45.38 169 LYS D N 1
ATOM 11317 C CA . LYS D 1 173 ? -30.881 -12.413 24.124 1 45.05 169 LYS D CA 1
ATOM 11318 C C . LYS D 1 173 ? -29.654 -13.24 24.465 1 43.09 169 LYS D C 1
ATOM 11319 O O . LYS D 1 173 ? -28.93 -12.885 25.383 1 43.49 169 LYS D O 1
ATOM 11325 N N . THR D 1 174 ? -29.415 -14.341 23.734 1 40.84 170 THR D N 1
ATOM 11326 C CA . THR D 1 174 ? -28.283 -15.218 24.019 1 39.4 170 THR D CA 1
ATOM 11327 C C . THR D 1 174 ? -27.139 -15.121 22.97 1 36.59 170 THR D C 1
ATOM 11328 O O . THR D 1 174 ? -26.244 -15.955 22.972 1 36.23 170 THR D O 1
ATOM 11332 N N . LEU D 1 175 ? -27.143 -14.088 22.123 1 34.37 171 LEU D N 1
ATOM 11333 C CA . LEU D 1 175 ? -26.063 -13.861 21.16 1 32.57 171 LEU D CA 1
ATOM 11334 C C . LEU D 1 175 ? -24.848 -13.366 21.964 1 31.33 171 LEU D C 1
ATOM 11335 O O . LEU D 1 175 ? -24.921 -12.328 22.625 1 31.02 171 LEU D O 1
ATOM 11340 N N . GLY D 1 176 ? -23.776 -14.157 21.968 1 30.28 172 GLY D N 1
ATOM 11341 C CA . GLY D 1 176 ? -22.586 -13.863 22.75 1 28.87 172 GLY D CA 1
ATOM 11342 C C . GLY D 1 176 ? -21.609 -12.914 22.11 1 27.84 172 GLY D C 1
ATOM 11343 O O . GLY D 1 176 ? -21.529 -11.747 22.486 1 28.76 172 GLY D O 1
ATOM 11344 N N . VAL D 1 177 ? -20.768 -13.446 21.24 1 26.45 173 VAL D N 1
ATOM 11345 C CA . VAL D 1 177 ? -19.763 -12.678 20.509 1 26.09 173 VAL D CA 1
ATOM 11346 C C . VAL D 1 177 ? -20.112 -12.841 19.025 1 26.03 173 VAL D C 1
ATOM 11347 O O . VAL D 1 177 ? -20.031 -13.949 18.504 1 26.82 173 VAL D O 1
ATOM 11351 N N . ALA D 1 178 ? -20.57 -11.769 18.369 1 24.86 174 ALA D N 1
ATOM 11352 C CA . ALA D 1 178 ? -20.973 -11.819 16.965 1 24.97 174 ALA D CA 1
ATOM 11353 C C . ALA D 1 178 ? -19.939 -11.094 16.036 1 24.92 174 ALA D C 1
ATOM 11354 O O . ALA D 1 178 ? -18.958 -10.524 16.533 1 25.42 174 ALA D O 1
ATOM 11356 N N . CYS D 1 179 ? -20.12 -11.175 14.697 1 23.48 175 CYS D N 1
ATOM 11357 C CA . CYS D 1 179 ? -19.254 -10.569 13.708 1 23 175 CYS D CA 1
ATOM 11358 C C . CYS D 1 179 ? -18.961 -9.092 13.988 1 22.44 175 CYS D C 1
ATOM 11359 O O . CYS D 1 179 ? -17.838 -8.667 13.864 1 22.39 175 CYS D O 1
ATOM 11362 N N . ILE D 1 180 ? -19.961 -8.311 14.338 1 23.36 176 ILE D N 1
ATOM 11363 C CA . ILE D 1 180 ? -19.825 -6.877 14.598 1 24.6 176 ILE D CA 1
ATOM 11364 C C . ILE D 1 180 ? -18.846 -6.545 15.742 1 23.86 176 ILE D C 1
ATOM 11365 O O . ILE D 1 180 ? -18.258 -5.456 15.755 1 24.7 176 ILE D O 1
ATOM 11370 N N . ASP D 1 181 ? -18.613 -7.49 16.663 1 22.51 177 ASP D N 1
ATOM 11371 C CA . ASP D 1 181 ? -17.656 -7.259 17.76 1 21.93 177 ASP D CA 1
ATOM 11372 C C . ASP D 1 181 ? -16.194 -7.195 17.272 1 21.74 177 ASP D C 1
ATOM 11373 O O . ASP D 1 181 ? -15.363 -6.574 17.934 1 21.01 177 ASP D O 1
ATOM 11378 N N . CYS D 1 182 ? -15.89 -7.819 16.109 1 21.67 178 CYS D N 1
ATOM 11379 C CA . CYS D 1 182 ? -14.522 -7.892 15.581 1 22.11 178 CYS D CA 1
ATOM 11380 C C . CYS D 1 182 ? -14.332 -7.265 14.235 1 23.67 178 CYS D C 1
ATOM 11381 O O . CYS D 1 182 ? -13.187 -6.996 13.877 1 24.18 178 CYS D O 1
ATOM 11384 N N . HIS D 1 183 ? -15.417 -7.112 13.447 1 23.92 179 HIS D N 1
ATOM 11385 C CA . HIS D 1 183 ? -15.338 -6.652 12.073 1 24.68 179 HIS D CA 1
ATOM 11386 C C . HIS D 1 183 ? -16.062 -5.367 11.778 1 27.75 179 HIS D C 1
ATOM 11387 O O . HIS D 1 183 ? -17.165 -5.14 12.265 1 28.85 179 HIS D O 1
ATOM 11394 N N . ASP D 1 184 ? -15.491 -4.573 10.88 1 29.17 180 ASP D N 1
ATOM 11395 C CA . ASP D 1 184 ? -16.154 -3.394 10.352 1 30.91 180 ASP D CA 1
ATOM 11396 C C . ASP D 1 184 ? -17.055 -3.96 9.235 1 31.63 180 ASP D C 1
ATOM 11397 O O . ASP D 1 184 ? -16.575 -4.699 8.385 1 30.34 180 ASP D O 1
ATOM 11402 N N . ASN D 1 185 ? -18.359 -3.658 9.264 1 32.83 181 ASN D N 1
ATOM 11403 C CA . ASN D 1 185 ? -19.306 -4.195 8.287 1 34.39 181 ASN D CA 1
ATOM 11404 C C . ASN D 1 185 ? -19.054 -3.762 6.845 1 35.6 181 ASN D C 1
ATOM 11405 O O . ASN D 1 185 ? -19.506 -4.433 5.924 1 35.8 181 ASN D O 1
ATOM 11410 N N . LYS D 1 186 ? -18.364 -2.64 6.646 1 36.12 182 LYS D N 1
ATOM 11411 C CA . LYS D 1 186 ? -18.126 -2.121 5.305 1 36.88 182 LYS D CA 1
ATOM 11412 C C . LYS D 1 186 ? -17.063 -2.881 4.535 1 35.96 182 LYS D C 1
ATOM 11413 O O . LYS D 1 186 ? -17.296 -3.205 3.386 1 36.66 182 LYS D O 1
ATOM 11419 N N . ASP D 1 187 ? -15.918 -3.2 5.153 1 34.46 183 ASP D N 1
ATOM 11420 C CA . ASP D 1 187 ? -14.846 -3.907 4.439 1 33.02 183 ASP D CA 1
ATOM 11421 C C . ASP D 1 187 ? -14.314 -5.168 5.133 1 31.4 183 ASP D C 1
ATOM 11422 O O . ASP D 1 187 ? -13.299 -5.714 4.696 1 31.05 183 ASP D O 1
ATOM 11427 N N . MET D 1 188 ? -14.957 -5.585 6.228 1 29.95 184 MET D N 1
ATOM 11428 C CA . MET D 1 188 ? -14.568 -6.747 7.028 1 29.61 184 MET D CA 1
ATOM 11429 C C . MET D 1 188 ? -13.198 -6.605 7.717 1 29.01 184 MET D C 1
ATOM 11430 O O . MET D 1 188 ? -12.682 -7.597 8.238 1 29.78 184 MET D O 1
ATOM 11435 N N . SER D 1 189 ? -12.616 -5.398 7.73 1 27.78 185 SER D N 1
ATOM 11436 C CA . SER D 1 189 ? -11.35 -5.186 8.429 1 27.61 185 SER D CA 1
ATOM 11437 C C . SER D 1 189 ? -11.604 -5.303 9.954 1 25.82 185 SER D C 1
ATOM 11438 O O . SER D 1 189 ? -12.724 -5.077 10.417 1 25.72 185 SER D O 1
ATOM 11441 N N . LEU D 1 190 ? -10.579 -5.688 10.716 1 24.7 186 LEU D N 1
ATOM 11442 C CA . LEU D 1 190 ? -10.707 -5.824 12.161 1 24.04 186 LEU D CA 1
ATOM 11443 C C . LEU D 1 190 ? -10.92 -4.487 12.835 1 24.53 186 LEU D C 1
ATOM 11444 O O . LEU D 1 190 ? -10.375 -3.471 12.408 1 25.26 186 LEU D O 1
ATOM 11449 N N . ARG D 1 191 ? -11.77 -4.475 13.851 1 24.2 187 ARG D N 1
ATOM 11450 C CA . ARG D 1 191 ? -12.096 -3.251 14.556 1 24.09 187 ARG D CA 1
ATOM 11451 C C . ARG D 1 191 ? -12.188 -3.502 16.064 1 24.44 187 ARG D C 1
ATOM 11452 O O . ARG D 1 191 ? -12.289 -4.642 16.514 1 24.1 187 ARG D O 1
ATOM 11460 N N . ILE D 1 192 ? -12.155 -2.421 16.834 1 25.24 188 ILE D N 1
ATOM 11461 C CA . ILE D 1 192 ? -12.339 -2.471 18.277 1 25.68 188 ILE D CA 1
ATOM 11462 C C . ILE D 1 192 ? -13.747 -1.976 18.556 1 26.84 188 ILE D C 1
ATOM 11463 O O . ILE D 1 192 ? -14.033 -0.784 18.43 1 28.11 188 ILE D O 1
ATOM 11468 N N . SER D 1 193 ? -14.654 -2.902 18.839 1 26.18 189 SER D N 1
ATOM 11469 C CA . SER D 1 193 ? -16.016 -2.564 19.238 1 25.92 189 SER D CA 1
ATOM 11470 C C . SER D 1 193 ? -16.03 -2.086 20.706 1 26.24 189 SER D C 1
ATOM 11471 O O . SER D 1 193 ? -16.913 -1.33 21.097 1 26.57 189 SER D O 1
ATOM 11474 N N . ARG D 1 194 ? -15.073 -2.565 21.525 1 25.77 190 ARG D N 1
ATOM 11475 C CA . ARG D 1 194 ? -15.005 -2.246 22.934 1 25.43 190 ARG D CA 1
ATOM 11476 C C . ARG D 1 194 ? -14.195 -0.994 23.226 1 25.46 190 ARG D C 1
ATOM 11477 O O . ARG D 1 194 ? -13.134 -1.075 23.844 1 25.3 190 ARG D O 1
ATOM 11485 N N . GLY D 1 195 ? -14.7 0.151 22.78 1 25.24 191 GLY D N 1
ATOM 11486 C CA . GLY D 1 195 ? -14.042 1.422 23.043 1 26.24 191 GLY D CA 1
ATOM 11487 C C . GLY D 1 195 ? -14.041 1.8 24.523 1 27.67 191 GLY D C 1
ATOM 11488 O O . GLY D 1 195 ? -13.05 2.337 25.025 1 28.46 191 GLY D O 1
ATOM 11489 N N . PHE D 1 196 ? -15.131 1.492 25.26 1 27.45 192 PHE D N 1
ATOM 11490 C CA . PHE D 1 196 ? -15.219 1.866 26.68 1 27.28 192 PHE D CA 1
ATOM 11491 C C . PHE D 1 196 ? -14.347 1.028 27.616 1 25.83 192 PHE D C 1
ATOM 11492 O O . PHE D 1 196 ? -14.152 1.415 28.768 1 25.75 192 PHE D O 1
ATOM 11500 N N . THR D 1 197 ? -13.811 -0.098 27.131 1 24.71 193 THR D N 1
ATOM 11501 C CA . THR D 1 197 ? -12.918 -0.945 27.915 1 24.14 193 THR D CA 1
ATOM 11502 C C . THR D 1 197 ? -11.526 -0.981 27.249 1 23.33 193 THR D C 1
ATOM 11503 O O . THR D 1 197 ? -10.604 -0.35 27.759 1 23.27 193 THR D O 1
ATOM 11507 N N . LEU D 1 198 ? -11.374 -1.661 26.099 1 22.81 194 LEU D N 1
ATOM 11508 C CA . LEU D 1 198 ? -10.078 -1.739 25.423 1 22.5 194 LEU D CA 1
ATOM 11509 C C . LEU D 1 198 ? -9.591 -0.387 24.904 1 23.59 194 LEU D C 1
ATOM 11510 O O . LEU D 1 198 ? -8.426 -0.065 25.102 1 23.66 194 LEU D O 1
ATOM 11515 N N . GLY D 1 199 ? -10.476 0.426 24.306 1 24.14 195 GLY D N 1
ATOM 11516 C CA . GLY D 1 199 ? -10.095 1.749 23.815 1 24.95 195 GLY D CA 1
ATOM 11517 C C . GLY D 1 199 ? -9.517 2.617 24.924 1 26.08 195 GLY D C 1
ATOM 11518 O O . GLY D 1 199 ? -8.479 3.253 24.745 1 26.98 195 GLY D O 1
ATOM 11519 N N . GLU D 1 200 ? -10.136 2.566 26.108 1 25.96 196 GLU D N 1
ATOM 11520 C CA . GLU D 1 200 ? -9.643 3.281 27.284 1 26.8 196 GLU D CA 1
ATOM 11521 C C . GLU D 1 200 ? -8.303 2.704 27.795 1 26.34 196 GLU D C 1
ATOM 11522 O O . GLU D 1 200 ? -7.399 3.458 28.14 1 27.16 196 GLU D O 1
ATOM 11528 N N . ALA D 1 201 ? -8.169 1.382 27.795 1 24.88 197 ALA D N 1
ATOM 11529 C CA . ALA D 1 201 ? -6.958 0.726 28.235 1 24.81 197 ALA D CA 1
ATOM 11530 C C . ALA D 1 201 ? -5.756 1.026 27.306 1 24.41 197 ALA D C 1
ATOM 11531 O O . ALA D 1 201 ? -4.635 1.198 27.792 1 24.43 197 ALA D O 1
ATOM 11533 N N . LEU D 1 202 ? -5.988 1.138 25.998 1 24.12 198 LEU D N 1
ATOM 11534 C CA . LEU D 1 202 ? -4.924 1.453 25.039 1 24.95 198 LEU D CA 1
ATOM 11535 C C . LEU D 1 202 ? -4.375 2.87 25.25 1 26.34 198 LEU D C 1
ATOM 11536 O O . LEU D 1 202 ? -3.18 3.106 25.099 1 26.52 198 LEU D O 1
ATOM 11541 N N . LYS D 1 203 ? -5.236 3.801 25.655 1 27.64 199 LYS D N 1
ATOM 11542 C CA . LYS D 1 203 ? -4.817 5.158 25.989 1 29.45 199 LYS D CA 1
ATOM 11543 C C . LYS D 1 203 ? -3.856 5.111 27.185 1 30.52 199 LYS D C 1
ATOM 11544 O O . LYS D 1 203 ? -2.852 5.82 27.171 1 31.7 199 LYS D O 1
ATOM 11550 N N . LYS D 1 204 ? -4.124 4.237 28.183 1 29.99 200 LYS D N 1
ATOM 11551 C CA . LYS D 1 204 ? -3.268 4.047 29.367 1 29.8 200 LYS D CA 1
ATOM 11552 C C . LYS D 1 204 ? -1.885 3.513 28.99 1 29.3 200 LYS D C 1
ATOM 11553 O O . LYS D 1 204 ? -0.9 3.869 29.629 1 29.4 200 LYS D O 1
ATOM 11559 N N . LEU D 1 205 ? -1.819 2.631 27.975 1 28.88 201 LEU D N 1
ATOM 11560 C CA . LEU D 1 205 ? -0.565 2.082 27.453 1 29.03 201 LEU D CA 1
ATOM 11561 C C . LEU D 1 205 ? 0.231 3.097 26.607 1 30.69 201 LEU D C 1
ATOM 11562 O O . LEU D 1 205 ? 1.354 2.79 26.198 1 30.65 201 LEU D O 1
ATOM 11567 N N . GLY D 1 206 ? -0.379 4.236 26.265 1 31.89 202 GLY D N 1
ATOM 11568 C CA . GLY D 1 206 ? 0.224 5.228 25.39 1 33.65 202 GLY D CA 1
ATOM 11569 C C . GLY D 1 206 ? 0.2 4.762 23.945 1 35.88 202 GLY D C 1
ATOM 11570 O O . GLY D 1 206 ? 1.095 5.109 23.162 1 37 202 GLY D O 1
ATOM 11571 N N . VAL D 1 207 ? -0.821 3.958 23.58 1 36.26 203 VAL D N 1
ATOM 11572 C CA . VAL D 1 207 ? -0.944 3.395 22.243 1 37.45 203 VAL D CA 1
ATOM 11573 C C . VAL D 1 207 ? -1.769 4.29 21.345 1 38.93 203 VAL D C 1
ATOM 11574 O O . VAL D 1 207 ? -2.832 4.772 21.747 1 39.27 203 VAL D O 1
ATOM 11578 N N . ASP D 1 208 ? -1.258 4.553 20.141 1 39.65 204 ASP D N 1
ATOM 11579 C CA . ASP D 1 208 ? -2.003 5.334 19.169 1 40.89 204 ASP D CA 1
ATOM 11580 C C . ASP D 1 208 ? -2.772 4.281 18.378 1 41.02 204 ASP D C 1
ATOM 11581 O O . ASP D 1 208 ? -2.165 3.522 17.621 1 40.66 204 ASP D O 1
ATOM 11586 N N . GLN D 1 209 ? -4.092 4.2 18.603 1 41.2 205 GLN D N 1
ATOM 11587 C CA . GLN D 1 209 ? -4.985 3.238 17.965 1 42.23 205 GLN D CA 1
ATOM 11588 C C . GLN D 1 209 ? -4.981 3.341 16.432 1 43.32 205 GLN D C 1
ATOM 11589 O O . GLN D 1 209 ? -5.208 2.342 15.746 1 44.12 205 GLN D O 1
ATOM 11595 N N . ALA D 1 210 ? -4.687 4.531 15.887 1 43.23 206 ALA D N 1
ATOM 11596 C CA . ALA D 1 210 ? -4.636 4.766 14.439 1 43.39 206 ALA D CA 1
ATOM 11597 C C . ALA D 1 210 ? -3.383 4.178 13.769 1 43.52 206 ALA D C 1
ATOM 11598 O O . ALA D 1 210 ? -3.398 3.911 12.566 1 43.67 206 ALA D O 1
ATOM 11600 N N . LYS D 1 211 ? -2.306 3.96 14.536 1 42.83 207 LYS D N 1
ATOM 11601 C CA . LYS D 1 211 ? -1.078 3.388 13.99 1 42.49 207 LYS D CA 1
ATOM 11602 C C . LYS D 1 211 ? -0.983 1.872 14.166 1 41.57 207 LYS D C 1
ATOM 11603 O O . LYS D 1 211 ? 0.106 1.325 13.973 1 42.4 207 LYS D O 1
ATOM 11609 N N . LEU D 1 212 ? -2.068 1.194 14.603 1 39.54 208 LEU D N 1
ATOM 11610 C CA . LEU D 1 212 ? -2.022 -0.25 14.838 1 37.45 208 LEU D CA 1
ATOM 11611 C C . LEU D 1 212 ? -1.958 -0.998 13.522 1 36.44 208 LEU D C 1
ATOM 11612 O O . LEU D 1 212 ? -2.672 -0.647 12.581 1 36.9 208 LEU D O 1
ATOM 11617 N N . SER D 1 213 ? -1.087 -2.008 13.441 1 34.69 209 SER D N 1
ATOM 11618 C CA . SER D 1 213 ? -0.984 -2.816 12.235 1 33.52 209 SER D CA 1
ATOM 11619 C C . SER D 1 213 ? -2.057 -3.935 12.247 1 32.8 209 SER D C 1
ATOM 11620 O O . SER D 1 213 ? -2.678 -4.196 13.28 1 32.95 209 SER D O 1
ATOM 11623 N N . ARG D 1 214 ? -2.253 -4.604 11.112 1 31.73 210 ARG D N 1
ATOM 11624 C CA . ARG D 1 214 ? -3.185 -5.718 10.977 1 31.57 210 ARG D CA 1
ATOM 11625 C C . ARG D 1 214 ? -2.749 -6.889 11.904 1 30.84 210 ARG D C 1
ATOM 11626 O O . ARG D 1 214 ? -3.593 -7.559 12.504 1 30.61 210 ARG D O 1
ATOM 11634 N N . GLN D 1 215 ? -1.426 -7.093 12.052 1 30.03 211 GLN D N 1
ATOM 11635 C CA . GLN D 1 215 ? -0.85 -8.111 12.922 1 29.06 211 GLN D CA 1
ATOM 11636 C C . GLN D 1 215 ? -1.141 -7.809 14.393 1 28.16 211 GLN D C 1
ATOM 11637 O O . GLN D 1 215 ? -1.475 -8.721 15.153 1 28.63 211 GLN D O 1
ATOM 11643 N N . GLU D 1 216 ? -1.037 -6.532 14.801 1 26.09 212 GLU D N 1
ATOM 11644 C CA . GLU D 1 216 ? -1.36 -6.145 16.165 1 24.66 212 GLU D CA 1
ATOM 11645 C C . GLU D 1 216 ? -2.837 -6.355 16.429 1 22.95 212 GLU D C 1
ATOM 11646 O O . GLU D 1 216 ? -3.194 -6.847 17.501 1 24.15 212 GLU D O 1
ATOM 11652 N N . MET D 1 217 ? -3.691 -6.004 15.465 1 20.87 213 MET D N 1
ATOM 11653 C CA . MET D 1 217 ? -5.13 -6.205 15.56 1 20.17 213 MET D CA 1
ATOM 11654 C C . MET D 1 217 ? -5.514 -7.699 15.66 1 18.53 213 MET D C 1
ATOM 11655 O O . MET D 1 217 ? -6.525 -8.022 16.26 1 18.71 213 MET D O 1
ATOM 11660 N N . ARG D 1 218 ? -4.69 -8.599 15.119 1 17.04 214 ARG D N 1
ATOM 11661 C CA . ARG D 1 218 ? -4.937 -10.029 15.194 1 17.6 214 ARG D CA 1
ATOM 11662 C C . ARG D 1 218 ? -4.849 -10.603 16.64 1 17.61 214 ARG D C 1
ATOM 11663 O O . ARG D 1 218 ? -5.295 -11.722 16.875 1 17.29 214 ARG D O 1
ATOM 11671 N N . SER D 1 219 ? -4.291 -9.83 17.595 1 17.53 215 SER D N 1
ATOM 11672 C CA . SER D 1 219 ? -4.341 -10.159 19.02 1 16.95 215 SER D CA 1
ATOM 11673 C C . SER D 1 219 ? -5.243 -9.151 19.759 1 17.67 215 SER D C 1
ATOM 11674 O O . SER D 1 219 ? -5.966 -9.545 20.665 1 17.83 215 SER D O 1
ATOM 11677 N N . LEU D 1 220 ? -5.192 -7.854 19.396 1 18.27 216 LEU D N 1
ATOM 11678 C CA . LEU D 1 220 ? -5.996 -6.835 20.084 1 18.96 216 LEU D CA 1
ATOM 11679 C C . LEU D 1 220 ? -7.492 -7.044 19.929 1 19.46 216 LEU D C 1
ATOM 11680 O O . LEU D 1 220 ? -8.245 -6.719 20.839 1 18.88 216 LEU D O 1
ATOM 11685 N N . VAL D 1 221 ? -7.931 -7.669 18.84 1 19.53 217 VAL D N 1
ATOM 11686 C CA . VAL D 1 221 ? -9.347 -7.98 18.663 1 19.7 217 VAL D CA 1
ATOM 11687 C C . VAL D 1 221 ? -9.817 -8.952 19.79 1 18.54 217 VAL D C 1
ATOM 11688 O O . VAL D 1 221 ? -10.891 -8.775 20.351 1 17.8 217 VAL D O 1
ATOM 11692 N N . CYS D 1 222 ? -8.927 -9.856 20.23 1 18.4 218 CYS D N 1
ATOM 11693 C CA . CYS D 1 222 ? -9.15 -10.813 21.33 1 17.86 218 CYS D CA 1
ATOM 11694 C C . CYS D 1 222 ? -9.02 -10.144 22.684 1 17.6 218 CYS D C 1
ATOM 11695 O O . CYS D 1 222 ? -9.764 -10.482 23.594 1 17.6 218 CYS D O 1
ATOM 11698 N N . ALA D 1 223 ? -8.061 -9.204 22.808 1 17.16 219 ALA D N 1
ATOM 11699 C CA . ALA D 1 223 ? -7.787 -8.388 24.002 1 16.19 219 ALA D CA 1
ATOM 11700 C C . ALA D 1 223 ? -8.969 -7.488 24.385 1 16.4 219 ALA D C 1
ATOM 11701 O O . ALA D 1 223 ? -8.922 -6.834 25.423 1 15.61 219 ALA D O 1
ATOM 11703 N N . GLN D 1 224 ? -10.043 -7.437 23.55 1 16.89 220 GLN D N 1
ATOM 11704 C CA . GLN D 1 224 ? -11.251 -6.716 23.937 1 17.21 220 GLN D CA 1
ATOM 11705 C C . GLN D 1 224 ? -11.884 -7.429 25.157 1 18.65 220 GLN D C 1
ATOM 11706 O O . GLN D 1 224 ? -12.555 -6.773 25.958 1 19.98 220 GLN D O 1
ATOM 11712 N N . CYS D 1 225 ? -11.684 -8.777 25.303 1 17.63 221 CYS D N 1
ATOM 11713 C CA . CYS D 1 225 ? -12.336 -9.54 26.366 1 16.74 221 CYS D CA 1
ATOM 11714 C C . CYS D 1 225 ? -11.422 -10.487 27.106 1 15.14 221 CYS D C 1
ATOM 11715 O O . CYS D 1 225 ? -11.711 -10.821 28.259 1 15.31 221 CYS D O 1
ATOM 11718 N N . HIS D 1 226 ? -10.38 -11.014 26.432 1 13.25 222 HIS D N 1
ATOM 11719 C CA . HIS D 1 226 ? -9.484 -12.01 27.045 1 12.5 222 HIS D CA 1
ATOM 11720 C C . HIS D 1 226 ? -8.35 -11.351 27.794 1 11.94 222 HIS D C 1
ATOM 11721 O O . HIS D 1 226 ? -7.187 -11.514 27.459 1 12.19 222 HIS D O 1
ATOM 11728 N N . VAL D 1 227 ? -8.719 -10.571 28.802 1 11.59 223 VAL D N 1
ATOM 11729 C CA . VAL D 1 227 ? -7.847 -9.745 29.627 1 12.4 223 VAL D CA 1
ATOM 11730 C C . VAL D 1 227 ? -8.377 -9.695 31.067 1 12.71 223 VAL D C 1
ATOM 11731 O O . VAL D 1 227 ? -9.504 -10.119 31.339 1 12.28 223 VAL D O 1
ATOM 11735 N N . THR D 1 228 ? -7.574 -9.145 31.995 1 12.74 224 THR D N 1
ATOM 11736 C CA . THR D 1 228 ? -8.043 -8.915 33.345 1 13.05 224 THR D CA 1
ATOM 11737 C C . THR D 1 228 ? -8.768 -7.577 33.436 1 14.08 224 THR D C 1
ATOM 11738 O O . THR D 1 228 ? -8.515 -6.661 32.661 1 13.93 224 THR D O 1
ATOM 11742 N N . TYR D 1 229 ? -9.704 -7.487 34.366 1 15.15 225 TYR D N 1
ATOM 11743 C CA . TYR D 1 229 ? -10.483 -6.283 34.568 1 16.65 225 TYR D CA 1
ATOM 11744 C C . TYR D 1 229 ? -10.803 -6.108 36.069 1 18.4 225 TYR D C 1
ATOM 11745 O O . TYR D 1 229 ? -10.746 -7.051 36.866 1 17.53 225 TYR D O 1
ATOM 11754 N N . ASN D 1 230 ? -11.151 -4.875 36.433 1 20.02 226 ASN D N 1
ATOM 11755 C CA . ASN D 1 230 ? -11.532 -4.525 37.786 1 21.23 226 ASN D CA 1
ATOM 11756 C C . ASN D 1 230 ? -12.834 -3.771 37.777 1 22.59 226 ASN D C 1
ATOM 11757 O O . ASN D 1 230 ? -13.117 -3.017 36.844 1 22.94 226 ASN D O 1
ATOM 11762 N N . ILE D 1 231 ? -13.652 -4.001 38.803 1 23.53 227 ILE D N 1
ATOM 11763 C CA . ILE D 1 231 ? -14.933 -3.321 38.929 1 24.86 227 ILE D CA 1
ATOM 11764 C C . ILE D 1 231 ? -14.918 -2.325 40.078 1 26.5 227 ILE D C 1
ATOM 11765 O O . ILE D 1 231 ? -15.041 -2.73 41.234 1 25.92 227 ILE D O 1
ATOM 11770 N N . PRO D 1 232 ? -14.782 -1.019 39.774 1 28.47 228 PRO D N 1
ATOM 11771 C CA . PRO D 1 232 ? -14.891 -0.005 40.835 1 30.33 228 PRO D CA 1
ATOM 11772 C C . PRO D 1 232 ? -16.319 0.002 41.412 1 33.53 228 PRO D C 1
ATOM 11773 O O . PRO D 1 232 ? -17.301 -0.177 40.693 1 33.22 228 PRO D O 1
ATOM 11777 N N . LYS D 1 233 ? -16.418 0.126 42.726 1 35.81 229 LYS D N 1
ATOM 11778 C CA . LYS D 1 233 ? -17.674 0.095 43.445 1 38.38 229 LYS D CA 1
ATOM 11779 C C . LYS D 1 233 ? -17.891 1.373 44.248 1 41.35 229 LYS D C 1
ATOM 11780 O O . LYS D 1 233 ? -16.932 1.938 44.768 1 41.25 229 LYS D O 1
ATOM 11786 N N . ASP D 1 234 ? -19.16 1.805 44.398 1 43.88 230 ASP D N 1
ATOM 11787 C CA . ASP D 1 234 ? -19.462 2.96 45.243 1 46.7 230 ASP D CA 1
ATOM 11788 C C . ASP D 1 234 ? -19.636 2.523 46.723 1 49.56 230 ASP D C 1
ATOM 11789 O O . ASP D 1 234 ? -19.435 1.347 47.043 1 49.4 230 ASP D O 1
ATOM 11794 N N . ALA D 1 235 ? -20.004 3.46 47.625 1 51.9 231 ALA D N 1
ATOM 11795 C CA . ALA D 1 235 ? -20.181 3.164 49.052 1 54.32 231 ALA D CA 1
ATOM 11796 C C . ALA D 1 235 ? -21.309 2.159 49.324 1 55.97 231 ALA D C 1
ATOM 11797 O O . ALA D 1 235 ? -21.273 1.463 50.347 1 56.82 231 ALA D O 1
ATOM 11799 N N . ASP D 1 236 ? -22.316 2.101 48.428 1 55.81 232 ASP D N 1
ATOM 11800 C CA . ASP D 1 236 ? -23.444 1.177 48.547 1 56.18 232 ASP D CA 1
ATOM 11801 C C . ASP D 1 236 ? -23.209 -0.172 47.841 1 55.48 232 ASP D C 1
ATOM 11802 O O . ASP D 1 236 ? -24.175 -0.88 47.541 1 55.6 232 ASP D O 1
ATOM 11807 N N . LYS D 1 237 ? -21.917 -0.514 47.577 1 54.38 233 LYS D N 1
ATOM 11808 C CA . LYS D 1 237 ? -21.422 -1.724 46.91 1 53.68 233 LYS D CA 1
ATOM 11809 C C . LYS D 1 237 ? -21.998 -1.942 45.502 1 52.25 233 LYS D C 1
ATOM 11810 O O . LYS D 1 237 ? -21.996 -3.075 45.009 1 52.82 233 LYS D O 1
ATOM 11816 N N . LYS D 1 238 ? -22.443 -0.87 44.837 1 50.09 234 LYS D N 1
ATOM 11817 C CA . LYS D 1 238 ? -22.919 -0.979 43.46 1 48.81 234 LYS D CA 1
ATOM 11818 C C . LYS D 1 238 ? -21.741 -0.792 42.491 1 45.75 234 LYS D C 1
ATOM 11819 O O . LYS D 1 238 ? -20.785 -0.08 42.805 1 45.01 234 LYS D O 1
ATOM 11825 N N . SER D 1 239 ? -21.834 -1.392 41.302 1 43.6 235 SER D N 1
ATOM 11826 C CA . SER D 1 239 ? -20.779 -1.26 40.3 1 42.02 235 SER D CA 1
ATOM 11827 C C . SER D 1 239 ? -20.896 0.103 39.66 1 40.84 235 SER D C 1
ATOM 11828 O O . SER D 1 239 ? -22.009 0.54 39.325 1 41.11 235 SER D O 1
ATOM 11831 N N . ILE D 1 240 ? -19.769 0.814 39.544 1 39.11 236 ILE D N 1
ATOM 11832 C CA . ILE D 1 240 ? -19.802 2.143 38.912 1 37.8 236 ILE D CA 1
ATOM 11833 C C . ILE D 1 240 ? -18.922 2.244 37.657 1 35.77 236 ILE D C 1
ATOM 11834 O O . ILE D 1 240 ? -18.765 3.331 37.118 1 36.22 236 ILE D O 1
ATOM 11839 N N . GLY D 1 241 ? -18.386 1.122 37.198 1 33.37 237 GLY D N 1
ATOM 11840 C CA . GLY D 1 241 ? -17.547 1.065 36.014 1 31.64 237 GLY D CA 1
ATOM 11841 C C . GLY D 1 241 ? -16.873 -0.277 35.856 1 29.61 237 GLY D C 1
ATOM 11842 O O . GLY D 1 241 ? -17.144 -1.224 36.6 1 29.09 237 GLY D O 1
ATOM 11843 N N . VAL D 1 242 ? -15.978 -0.352 34.888 1 28.51 238 VAL D N 1
ATOM 11844 C CA . VAL D 1 242 ? -15.156 -1.516 34.6 1 27.5 238 VAL D CA 1
ATOM 11845 C C . VAL D 1 242 ? -13.934 -1.01 33.835 1 26.19 238 VAL D C 1
ATOM 11846 O O . VAL D 1 242 ? -14.071 -0.187 32.916 1 27.22 238 VAL D O 1
ATOM 11850 N N . TYR D 1 243 ? -12.744 -1.476 34.215 1 23.92 239 TYR D N 1
ATOM 11851 C CA . TYR D 1 243 ? -11.537 -1.084 33.502 1 22.1 239 TYR D CA 1
ATOM 11852 C C . TYR D 1 243 ? -10.469 -2.183 33.503 1 20.66 239 TYR D C 1
ATOM 11853 O O . TYR D 1 243 ? -10.463 -3.033 34.375 1 21.12 239 TYR D O 1
ATOM 11862 N N . PHE D 1 244 ? -9.569 -2.158 32.516 1 19.52 240 PHE D N 1
ATOM 11863 C CA . PHE D 1 244 ? -8.439 -3.088 32.465 1 18.44 240 PHE D CA 1
ATOM 11864 C C . PHE D 1 244 ? -7.304 -2.361 33.18 1 18.21 240 PHE D C 1
ATOM 11865 O O . PHE D 1 244 ? -7.045 -1.192 32.867 1 18.26 240 PHE D O 1
ATOM 11873 N N . PRO D 1 245 ? -6.706 -2.989 34.212 1 17.71 241 PRO D N 1
ATOM 11874 C CA . PRO D 1 245 ? -5.67 -2.299 35.024 1 17.88 241 PRO D CA 1
ATOM 11875 C C . PRO D 1 245 ? -4.304 -2.169 34.328 1 18.33 241 PRO D C 1
ATOM 11876 O O . PRO D 1 245 ? -3.285 -2.698 34.8 1 18.15 241 PRO D O 1
ATOM 11880 N N . TRP D 1 246 ? -4.285 -1.427 33.21 1 18.22 242 TRP D N 1
ATOM 11881 C CA . TRP D 1 246 ? -3.123 -1.262 32.358 1 18.54 242 TRP D CA 1
ATOM 11882 C C . TRP D 1 246 ? -2.363 0.058 32.568 1 19.35 242 TRP D C 1
ATOM 11883 O O . TRP D 1 246 ? -1.425 0.334 31.829 1 19.27 242 TRP D O 1
ATOM 11894 N N . GLN D 1 247 ? -2.721 0.829 33.597 1 19.79 243 GLN D N 1
ATOM 11895 C CA . GLN D 1 247 ? -2.028 2.07 33.976 1 20.57 243 GLN D CA 1
ATOM 11896 C C . GLN D 1 247 ? -0.558 1.768 34.288 1 21.42 243 GLN D C 1
ATOM 11897 O O . GLN D 1 247 ? -0.267 0.811 35.016 1 21.38 243 GLN D O 1
ATOM 11903 N N . GLY D 1 248 ? 0.357 2.531 33.686 1 21.78 244 GLY D N 1
ATOM 11904 C CA . GLY D 1 248 ? 1.792 2.345 33.915 1 22.6 244 GLY D CA 1
ATOM 11905 C C . GLY D 1 248 ? 2.472 1.323 33.027 1 23.69 244 GLY D C 1
ATOM 11906 O O . GLY D 1 248 ? 3.698 1.183 33.059 1 24.4 244 GLY D O 1
ATOM 11907 N N . SER D 1 249 ? 1.692 0.636 32.189 1 23.55 245 SER D N 1
ATOM 11908 C CA . SER D 1 249 ? 2.194 -0.41 31.321 1 23.73 245 SER D CA 1
ATOM 11909 C C . SER D 1 249 ? 2.41 0.092 29.895 1 25.27 245 SER D C 1
ATOM 11910 O O . SER D 1 249 ? 1.97 1.184 29.532 1 26.11 245 SER D O 1
ATOM 11913 N N . LYS D 1 250 ? 3.102 -0.707 29.084 1 25.48 246 LYS D N 1
ATOM 11914 C CA . LYS D 1 250 ? 3.336 -0.414 27.677 1 25.9 246 LYS D CA 1
ATOM 11915 C C . LYS D 1 250 ? 2.982 -1.667 26.868 1 25.11 246 LYS D C 1
ATOM 11916 O O . LYS D 1 250 ? 2.889 -2.756 27.43 1 24.96 246 LYS D O 1
ATOM 11922 N N . MET D 1 251 ? 2.838 -1.525 25.542 1 24.3 247 MET D N 1
ATOM 11923 C CA . MET D 1 251 ? 2.596 -2.616 24.602 1 24.79 247 MET D CA 1
ATOM 11924 C C . MET D 1 251 ? 3.773 -3.594 24.694 1 24.15 247 MET D C 1
ATOM 11925 O O . MET D 1 251 ? 4.933 -3.174 24.686 1 24.32 247 MET D O 1
ATOM 11930 N N . GLY D 1 252 ? 3.471 -4.877 24.84 1 23.29 248 GLY D N 1
ATOM 11931 C CA . GLY D 1 252 ? 4.511 -5.887 25.001 1 22.45 248 GLY D CA 1
ATOM 11932 C C . GLY D 1 252 ? 5.034 -5.999 26.425 1 21.67 248 GLY D C 1
ATOM 11933 O O . GLY D 1 252 ? 5.947 -6.782 26.676 1 21.77 248 GLY D O 1
ATOM 11934 N N . ASN D 1 253 ? 4.451 -5.249 27.386 1 21.03 249 ASN D N 1
ATOM 11935 C CA . ASN D 1 253 ? 4.894 -5.32 28.768 1 21.52 249 ASN D CA 1
ATOM 11936 C C . ASN D 1 253 ? 3.807 -4.921 29.777 1 21.37 249 ASN D C 1
ATOM 11937 O O . ASN D 1 253 ? 3.944 -3.917 30.471 1 23.21 249 ASN D O 1
ATOM 11942 N N . ILE D 1 254 ? 2.718 -5.685 29.837 1 19.04 250 ILE D N 1
ATOM 11943 C CA . ILE D 1 254 ? 1.654 -5.443 30.806 1 16.83 250 ILE D CA 1
ATOM 11944 C C . ILE D 1 254 ? 1.923 -6.491 31.893 1 16.69 250 ILE D C 1
ATOM 11945 O O . ILE D 1 254 ? 1.43 -7.615 31.872 1 16.21 250 ILE D O 1
ATOM 11950 N N . SER D 1 255 ? 2.84 -6.147 32.772 1 16.68 251 SER D N 1
ATOM 11951 C CA . SER D 1 255 ? 3.323 -7.026 33.814 1 16.57 251 SER D CA 1
ATOM 11952 C C . SER D 1 255 ? 2.397 -7.141 35.018 1 15.89 251 SER D C 1
ATOM 11953 O O . SER D 1 255 ? 1.594 -6.242 35.279 1 16.79 251 SER D O 1
ATOM 11956 N N . VAL D 1 256 ? 2.514 -8.248 35.749 1 14.43 252 VAL D N 1
ATOM 11957 C CA . VAL D 1 256 ? 1.759 -8.459 36.976 1 14.3 252 VAL D CA 1
ATOM 11958 C C . VAL D 1 256 ? 2.161 -7.392 38.028 1 14.2 252 VAL D C 1
ATOM 11959 O O . VAL D 1 256 ? 1.307 -6.932 38.765 1 14.73 252 VAL D O 1
ATOM 11963 N N . GLU D 1 257 ? 3.422 -6.925 38.04 1 13.6 253 GLU D N 1
ATOM 11964 C CA . GLU D 1 257 ? 3.888 -5.884 38.951 1 13.35 253 GLU D CA 1
ATOM 11965 C C . GLU D 1 257 ? 3.037 -4.614 38.755 1 14.45 253 GLU D C 1
ATOM 11966 O O . GLU D 1 257 ? 2.524 -4.051 39.733 1 14.94 253 GLU D O 1
ATOM 11972 N N . ASN D 1 258 ? 2.851 -4.198 37.492 1 14.65 254 ASN D N 1
ATOM 11973 C CA . ASN D 1 258 ? 2.08 -3.013 37.175 1 16.15 254 ASN D CA 1
ATOM 11974 C C . ASN D 1 258 ? 0.614 -3.187 37.458 1 16.81 254 ASN D C 1
ATOM 11975 O O . ASN D 1 258 ? -0.004 -2.245 37.961 1 19.01 254 ASN D O 1
ATOM 11980 N N . ILE D 1 259 ? 0.044 -4.359 37.138 1 15.53 255 ILE D N 1
ATOM 11981 C CA . ILE D 1 259 ? -1.364 -4.666 37.43 1 15.4 255 ILE D CA 1
ATOM 11982 C C . ILE D 1 259 ? -1.609 -4.607 38.946 1 16.54 255 ILE D C 1
ATOM 11983 O O . ILE D 1 259 ? -2.512 -3.891 39.389 1 17.67 255 ILE D O 1
ATOM 11988 N N . ILE D 1 260 ? -0.786 -5.315 39.737 1 16.42 256 ILE D N 1
ATOM 11989 C CA . ILE D 1 260 ? -0.905 -5.335 41.208 1 17.32 256 ILE D CA 1
ATOM 11990 C C . ILE D 1 260 ? -0.757 -3.917 41.783 1 18.7 256 ILE D C 1
ATOM 11991 O O . ILE D 1 260 ? -1.565 -3.509 42.621 1 18.61 256 ILE D O 1
ATOM 11996 N N . LYS D 1 261 ? 0.219 -3.139 41.288 1 19.15 257 LYS D N 1
ATOM 11997 C CA . LYS D 1 261 ? 0.388 -1.759 41.75 1 20.72 257 LYS D CA 1
ATOM 11998 C C . LYS D 1 261 ? -0.885 -0.936 41.506 1 21.4 257 LYS D C 1
ATOM 11999 O O . LYS D 1 261 ? -1.291 -0.18 42.363 1 22.38 257 LYS D O 1
ATOM 12005 N N . GLN D 1 262 ? -1.532 -1.133 40.367 1 20.98 258 GLN D N 1
ATOM 12006 C CA . GLN D 1 262 ? -2.784 -0.449 40.053 1 20.64 258 GLN D CA 1
ATOM 12007 C C . GLN D 1 262 ? 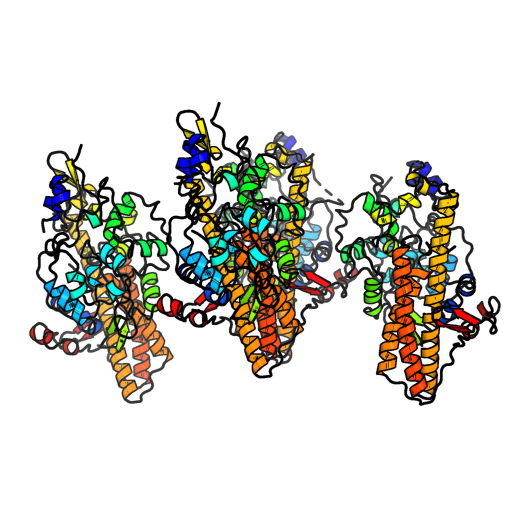-3.927 -0.882 41.008 1 19.93 258 GLN D C 1
ATOM 12008 O O . GLN D 1 262 ? -4.6 -0.022 41.576 1 19.47 258 GLN D O 1
ATOM 12014 N N . ILE D 1 263 ? -4.136 -2.202 41.174 1 19.48 259 ILE D N 1
ATOM 12015 C CA . ILE D 1 263 ? -5.17 -2.735 42.055 1 20.19 259 ILE D CA 1
ATOM 12016 C C . ILE D 1 263 ? -4.991 -2.236 43.495 1 22.29 259 ILE D C 1
ATOM 12017 O O . ILE D 1 263 ? -5.966 -1.779 44.098 1 22.27 259 ILE D O 1
ATOM 12022 N N . ARG D 1 264 ? -3.754 -2.304 44.025 1 22.96 260 ARG D N 1
ATOM 12023 C CA . ARG D 1 264 ? -3.472 -1.88 45.392 1 24.54 260 ARG D CA 1
ATOM 12024 C C . ARG D 1 264 ? -3.56 -0.366 45.587 1 26.62 260 ARG D C 1
ATOM 12025 O O . ARG D 1 264 ? -3.729 0.072 46.722 1 27.32 260 ARG D O 1
ATOM 12033 N N . SER D 1 265 ? -3.499 0.427 44.508 1 27.11 261 SER D N 1
ATOM 12034 C CA . SER D 1 265 ? -3.64 1.87 44.626 1 28.85 261 SER D CA 1
ATOM 12035 C C . SER D 1 265 ? -5.099 2.348 44.504 1 30.84 261 SER D C 1
ATOM 12036 O O . SER D 1 265 ? -5.372 3.521 44.778 1 32.35 261 SER D O 1
ATOM 12039 N N . ASP D 1 266 ? -6.021 1.486 44.063 1 30.7 262 ASP D N 1
ATOM 12040 C CA . ASP D 1 266 ? -7.414 1.89 43.853 1 30.83 262 ASP D CA 1
ATOM 12041 C C . ASP D 1 266 ? -8.327 1.267 44.893 1 30.94 262 ASP D C 1
ATOM 12042 O O . ASP D 1 266 ? -8.745 0.123 44.725 1 30.73 262 ASP D O 1
ATOM 12047 N N . ALA D 1 267 ? -8.677 2.029 45.945 1 30.88 263 ALA D N 1
ATOM 12048 C CA . ALA D 1 267 ? -9.542 1.523 47.005 1 31.37 263 ALA D CA 1
ATOM 12049 C C . ALA D 1 267 ? -10.935 1.125 46.526 1 31.46 263 ALA D C 1
ATOM 12050 O O . ALA D 1 267 ? -11.58 0.291 47.16 1 32.69 263 ALA D O 1
ATOM 12052 N N . SER D 1 268 ? -11.407 1.71 45.417 1 30.23 264 SER D N 1
ATOM 12053 C CA . SER D 1 268 ? -12.735 1.405 44.893 1 29.1 264 SER D CA 1
ATOM 12054 C C . SER D 1 268 ? -12.854 0.019 44.26 1 27.59 264 SER D C 1
ATOM 12055 O O . SER D 1 268 ? -13.979 -0.427 44.035 1 28.15 264 SER D O 1
ATOM 12058 N N . VAL D 1 269 ? -11.731 -0.657 43.955 1 25.68 265 VAL D N 1
ATOM 12059 C CA . VAL D 1 269 ? -11.831 -1.976 43.329 1 24.46 265 VAL D CA 1
ATOM 12060 C C . VAL D 1 269 ? -11.717 -3.127 44.365 1 25 265 VAL D C 1
ATOM 12061 O O . VAL D 1 269 ? -11.49 -4.273 43.97 1 25.39 265 VAL D O 1
ATOM 12065 N N . GLY D 1 270 ? -11.989 -2.841 45.64 1 24.98 266 GLY D N 1
ATOM 12066 C CA . GLY D 1 270 ? -12.086 -3.867 46.671 1 25.79 266 GLY D CA 1
ATOM 12067 C C . GLY D 1 270 ? -13.428 -4.53 46.443 1 27.57 266 GLY D C 1
ATOM 12068 O O . GLY D 1 270 ? -14.463 -3.962 46.79 1 30.6 266 GLY D O 1
ATOM 12069 N N . GLU D 1 271 ? -13.447 -5.641 45.708 1 25.84 267 GLU D N 1
ATOM 12070 C CA . GLU D 1 271 ? -14.702 -6.291 45.314 1 24.27 267 GLU D CA 1
ATOM 12071 C C . GLU D 1 271 ? -15.185 -7.348 46.266 1 23.39 267 GLU D C 1
ATOM 12072 O O . GLU D 1 271 ? -16.306 -7.804 46.106 1 24.44 267 GLU D O 1
ATOM 12078 N N . TRP D 1 272 ? -14.352 -7.796 47.211 1 21.15 268 TRP D N 1
ATOM 12079 C CA . TRP D 1 272 ? -14.751 -8.867 48.113 1 19.99 268 TRP D CA 1
ATOM 12080 C C . TRP D 1 272 ? -13.953 -8.825 49.388 1 20.21 268 TRP D C 1
ATOM 12081 O O . TRP D 1 272 ? -12.944 -8.128 49.471 1 20.05 268 TRP D O 1
ATOM 12092 N N . THR D 1 273 ? -14.397 -9.59 50.391 1 20.45 269 THR D N 1
ATOM 12093 C CA . THR D 1 273 ? -13.641 -9.759 51.612 1 20.82 269 THR D CA 1
ATOM 12094 C C . THR D 1 273 ? -13.193 -11.214 51.631 1 20.59 269 THR D C 1
ATOM 12095 O O . THR D 1 273 ? -14.026 -12.108 51.485 1 21.71 269 THR D O 1
ATOM 12099 N N . GLN D 1 274 ? -11.889 -11.452 51.75 1 18.88 270 GLN D N 1
ATOM 12100 C CA . GLN D 1 274 ? -11.356 -12.795 51.866 1 18.06 270 GLN D CA 1
ATOM 12101 C C . GLN D 1 274 ? -11.659 -13.239 53.314 1 18.93 270 GLN D C 1
ATOM 12102 O O . GLN D 1 274 ? -11.202 -12.604 54.255 1 18.67 270 GLN D O 1
ATOM 12108 N N . THR D 1 275 ? -12.476 -14.274 53.486 1 19.03 271 THR D N 1
ATOM 12109 C CA . THR D 1 275 ? -12.929 -14.735 54.798 1 19.01 271 THR D CA 1
ATOM 12110 C C . THR D 1 275 ? -11.836 -15.129 55.79 1 20.14 271 THR D C 1
ATOM 12111 O O . THR D 1 275 ? -11.934 -14.722 56.931 1 20.65 271 THR D O 1
ATOM 12115 N N . VAL D 1 276 ? -10.814 -15.903 55.4 1 20.68 272 VAL D N 1
ATOM 12116 C CA . VAL D 1 276 ? -9.787 -16.342 56.333 1 21.07 272 VAL D CA 1
ATOM 12117 C C . VAL D 1 276 ? -9.017 -15.164 56.992 1 21.69 272 VAL D C 1
ATOM 12118 O O . VAL D 1 276 ? -8.738 -15.199 58.212 1 22.74 272 VAL D O 1
ATOM 12122 N N . THR D 1 277 ? -8.727 -14.102 56.228 1 20.13 273 THR D N 1
ATOM 12123 C CA . THR D 1 277 ? -7.957 -12.967 56.768 1 19.29 273 THR D CA 1
ATOM 12124 C C . THR D 1 277 ? -8.793 -11.747 57.151 1 19.82 273 THR D C 1
ATOM 12125 O O . THR D 1 277 ? -8.294 -10.855 57.855 1 20.37 273 THR D O 1
ATOM 12129 N N . GLY D 1 278 ? -10.003 -11.662 56.603 1 18.88 274 GLY D N 1
ATOM 12130 C CA . GLY D 1 278 ? -10.851 -10.493 56.741 1 18.76 274 GLY D CA 1
ATOM 12131 C C . GLY D 1 278 ? -10.412 -9.336 55.851 1 18.82 274 GLY D C 1
ATOM 12132 O O . GLY D 1 278 ? -10.934 -8.229 56 1 19.35 274 GLY D O 1
ATOM 12133 N N . PHE D 1 279 ? -9.453 -9.554 54.92 1 18.23 275 PHE D N 1
ATOM 12134 C CA . PHE D 1 279 ? -8.95 -8.478 54.055 1 18.48 275 PHE D CA 1
ATOM 12135 C C . PHE D 1 279 ? -9.838 -8.17 52.87 1 18.27 275 PHE D C 1
ATOM 12136 O O . PHE D 1 279 ? -10.314 -9.082 52.196 1 17.39 275 PHE D O 1
ATOM 12144 N N . LYS D 1 280 ? -10.007 -6.871 52.586 1 19.12 276 LYS D N 1
ATOM 12145 C CA . LYS D 1 280 ? -10.77 -6.42 51.437 1 21.05 276 LYS D CA 1
ATOM 12146 C C . LYS D 1 280 ? -9.793 -6.478 50.263 1 21.55 276 LYS D C 1
ATOM 12147 O O . LYS D 1 280 ? -8.705 -5.893 50.348 1 22.79 276 LYS D O 1
ATOM 12153 N N . LEU D 1 281 ? -10.093 -7.284 49.238 1 20.21 277 LEU D N 1
ATOM 12154 C CA . LEU D 1 281 ? -9.152 -7.47 48.129 1 18.82 277 LEU D CA 1
ATOM 12155 C C . LEU D 1 281 ? -9.812 -7.196 46.793 1 18.05 277 LEU D C 1
ATOM 12156 O O . LEU D 1 281 ? -11.036 -7.143 46.681 1 17.57 277 LEU D O 1
ATOM 12161 N N . GLY D 1 282 ? -8.977 -7.011 45.778 1 17.7 278 GLY D N 1
ATOM 12162 C CA . GLY D 1 282 ? -9.402 -6.964 44.391 1 16.32 278 GLY D CA 1
ATOM 12163 C C . GLY D 1 282 ? -9.287 -8.372 43.825 1 16.43 278 GLY D C 1
ATOM 12164 O O . GLY D 1 282 ? -9.079 -9.35 44.565 1 16.41 278 GLY D O 1
ATOM 12165 N N . PHE D 1 283 ? -9.407 -8.513 42.509 1 16.59 279 PHE D N 1
ATOM 12166 C CA . PHE D 1 283 ? -9.276 -9.827 41.864 1 17.03 279 PHE D CA 1
ATOM 12167 C C . PHE D 1 283 ? -8.687 -9.669 40.47 1 16 279 PHE D C 1
ATOM 12168 O O . PHE D 1 283 ? -8.636 -8.562 39.945 1 16.37 279 PHE D O 1
ATOM 12176 N N . ILE D 1 284 ? -8.206 -10.774 39.897 1 14.71 280 ILE D N 1
ATOM 12177 C CA . ILE D 1 284 ? -7.636 -10.835 38.562 1 14.18 280 ILE D CA 1
ATOM 12178 C C . ILE D 1 284 ? -8.362 -11.939 37.779 1 13.33 280 ILE D C 1
ATOM 12179 O O . ILE D 1 284 ? -8.67 -12.982 38.341 1 13.6 280 ILE D O 1
ATOM 12184 N N . ARG D 1 285 ? -8.712 -11.679 36.511 1 11.21 281 ARG D N 1
ATOM 12185 C CA . ARG D 1 285 ? -9.432 -12.645 35.701 1 11.54 281 ARG D CA 1
ATOM 12186 C C . ARG D 1 285 ? -8.692 -12.879 34.462 1 12.56 281 ARG D C 1
ATOM 12187 O O . ARG D 1 285 ? -8.186 -11.932 33.901 1 13.56 281 ARG D O 1
ATOM 12195 N N . HIS D 1 286 ? -8.665 -14.124 33.961 1 12.53 282 HIS D N 1
ATOM 12196 C CA . HIS D 1 286 ? -8.114 -14.516 32.639 1 10.91 282 HIS D CA 1
ATOM 12197 C C . HIS D 1 286 ? -7.194 -13.479 31.933 1 10.48 282 HIS D C 1
ATOM 12198 O O . HIS D 1 286 ? -7.594 -12.892 30.93 1 10.3 282 HIS D O 1
ATOM 12205 N N . PRO D 1 287 ? -5.971 -13.235 32.441 1 10.72 283 PRO D N 1
ATOM 12206 C CA . PRO D 1 287 ? -5.107 -12.227 31.811 1 10.5 283 PRO D CA 1
ATOM 12207 C C . PRO D 1 287 ? -4.331 -12.759 30.601 1 11.26 283 PRO D C 1
ATOM 12208 O O . PRO D 1 287 ? -3.105 -12.667 30.57 1 12.14 283 PRO D O 1
ATOM 12212 N N . GLU D 1 288 ? -5.027 -13.346 29.644 1 10.77 284 GLU D N 1
ATOM 12213 C CA . GLU D 1 288 ? -4.425 -14 28.485 1 12.12 284 GLU D CA 1
ATOM 12214 C C . GLU D 1 288 ? -3.597 -13.08 27.591 1 12 284 GLU D C 1
ATOM 12215 O O . GLU D 1 288 ? -2.453 -13.41 27.297 1 10.58 284 GLU D O 1
ATOM 12221 N N . TYR D 1 289 ? -4.154 -11.933 27.191 1 12.76 285 TYR D N 1
ATOM 12222 C CA . TYR D 1 289 ? -3.394 -11.002 26.355 1 14.03 285 TYR D CA 1
ATOM 12223 C C . TYR D 1 289 ? -2.181 -10.464 27.136 1 13.98 285 TYR D C 1
ATOM 12224 O O . TYR D 1 289 ? -1.099 -10.351 26.575 1 14.82 285 TYR D O 1
ATOM 12233 N N . GLU D 1 290 ? -2.359 -10.125 28.416 1 13.65 286 GLU D N 1
ATOM 12234 C CA . GLU D 1 290 ? -1.26 -9.62 29.254 1 13.18 286 GLU D CA 1
ATOM 12235 C C . GLU D 1 290 ? -0.136 -10.65 29.43 1 13.22 286 GLU D C 1
ATOM 12236 O O . GLU D 1 290 ? 1.054 -10.29 29.335 1 12.88 286 GLU D O 1
ATOM 12242 N N . LEU D 1 291 ? -0.504 -11.929 29.686 1 12.42 287 LEU D N 1
ATOM 12243 C CA . LEU D 1 291 ? 0.525 -12.954 29.818 1 12.51 287 LEU D CA 1
ATOM 12244 C C . LEU D 1 291 ? 1.205 -13.232 28.465 1 12.63 287 LEU D C 1
ATOM 12245 O O . LEU D 1 291 ? 2.426 -13.194 28.357 1 12.31 287 LEU D O 1
ATOM 12250 N N . PHE D 1 292 ? 0.405 -13.473 27.42 1 12.71 288 PHE D N 1
ATOM 12251 C CA . PHE D 1 292 ? 0.925 -13.764 26.086 1 12.85 288 PHE D CA 1
ATOM 12252 C C . PHE D 1 292 ? 1.83 -12.676 25.55 1 13.5 288 PHE D C 1
ATOM 12253 O O . PHE D 1 292 ? 2.919 -12.978 25.04 1 13.78 288 PHE D O 1
ATOM 12261 N N . SER D 1 293 ? 1.387 -11.412 25.61 1 13.38 289 SER D N 1
ATOM 12262 C CA . SER D 1 293 ? 2.159 -10.317 25.001 1 13.51 289 SER D CA 1
ATOM 12263 C C . SER D 1 293 ? 3.348 -9.844 25.788 1 14.45 289 SER D C 1
ATOM 12264 O O . SER D 1 293 ? 4.062 -8.973 25.307 1 14.86 289 SER D O 1
ATOM 12267 N N . ASN D 1 294 ? 3.579 -10.397 26.979 1 15.31 290 ASN D N 1
ATOM 12268 C CA . ASN D 1 294 ? 4.696 -9.989 27.805 1 16.26 290 ASN D CA 1
ATOM 12269 C C . ASN D 1 294 ? 5.992 -10.632 27.376 1 17.09 290 ASN D C 1
ATOM 12270 O O . ASN D 1 294 ? 6.586 -11.422 28.126 1 16.58 290 ASN D O 1
ATOM 12275 N N . ASN D 1 295 ? 6.419 -10.31 26.148 1 17.65 291 ASN D N 1
ATOM 12276 C CA . ASN D 1 295 ? 7.678 -10.814 25.591 1 19.44 291 ASN D CA 1
ATOM 12277 C C . ASN D 1 295 ? 7.749 -12.344 25.575 1 18.28 291 ASN D C 1
ATOM 12278 O O . ASN D 1 295 ? 8.809 -12.892 25.813 1 18.06 291 ASN D O 1
ATOM 12283 N N . SER D 1 296 ? 6.615 -13.03 25.371 1 17.28 292 SER D N 1
ATOM 12284 C CA . SER D 1 296 ? 6.614 -14.488 25.355 1 17.19 292 SER D CA 1
ATOM 12285 C C . SER D 1 296 ? 7.369 -15.021 24.109 1 18.42 292 SER D C 1
ATOM 12286 O O . SER D 1 296 ? 7.596 -14.267 23.144 1 19.13 292 SER D O 1
ATOM 12289 N N . VAL D 1 297 ? 7.691 -16.332 24.087 1 18.28 293 VAL D N 1
ATOM 12290 C CA . VAL D 1 297 ? 8.365 -16.915 22.919 1 18.49 293 VAL D CA 1
ATOM 12291 C C . VAL D 1 297 ? 7.532 -16.718 21.636 1 17.13 293 VAL D C 1
ATOM 12292 O O . VAL D 1 297 ? 8.057 -16.193 20.664 1 16.11 293 VAL D O 1
ATOM 12296 N N . HIS D 1 298 ? 6.23 -17.007 21.682 1 16.35 294 HIS D N 1
ATOM 12297 C CA . HIS D 1 298 ? 5.397 -16.877 20.497 1 15.82 294 HIS D CA 1
ATOM 12298 C C . HIS D 1 298 ? 5.095 -15.416 20.123 1 15.96 294 HIS D C 1
ATOM 12299 O O . HIS D 1 298 ? 5.043 -15.112 18.942 1 15.5 294 HIS D O 1
ATOM 12306 N N . TRP D 1 299 ? 5.021 -14.514 21.095 1 16.44 295 TRP D N 1
ATOM 12307 C CA . TRP D 1 299 ? 4.858 -13.091 20.828 1 17.17 295 TRP D CA 1
ATOM 12308 C C . TRP D 1 299 ? 6.09 -12.561 20.087 1 18.56 295 TRP D C 1
ATOM 12309 O O . TRP D 1 299 ? 5.929 -11.888 19.083 1 19.67 295 TRP D O 1
ATOM 12320 N N . LYS D 1 300 ? 7.304 -12.909 20.539 1 19.35 296 LYS D N 1
ATOM 12321 C CA . LYS D 1 300 ? 8.556 -12.495 19.895 1 20.72 296 LYS D CA 1
ATOM 12322 C C . LYS D 1 300 ? 8.707 -13.116 18.52 1 22.32 296 LYS D C 1
ATOM 12323 O O . LYS D 1 300 ? 9.239 -12.469 17.624 1 23.31 296 LYS D O 1
ATOM 12329 N N . ALA D 1 301 ? 8.23 -14.354 18.34 1 22.28 297 ALA D N 1
ATOM 12330 C CA . ALA D 1 301 ? 8.228 -15.047 17.053 1 22.78 297 ALA D CA 1
ATOM 12331 C C . ALA D 1 301 ? 7.242 -14.428 16.026 1 22.87 297 ALA D C 1
ATOM 12332 O O . ALA D 1 301 ? 7.164 -14.898 14.887 1 23.18 297 ALA D O 1
ATOM 12334 N N . GLY D 1 302 ? 6.44 -13.454 16.446 1 22.22 298 GLY D N 1
ATOM 12335 C CA . GLY D 1 302 ? 5.491 -12.811 15.556 1 21.39 298 GLY D CA 1
ATOM 12336 C C . GLY D 1 302 ? 4.142 -13.491 15.473 1 20.44 298 GLY D C 1
ATOM 12337 O O . GLY D 1 302 ? 3.348 -13.136 14.597 1 20.5 298 GLY D O 1
ATOM 12338 N N . ALA D 1 303 ? 3.841 -14.441 16.381 1 19.02 299 ALA D N 1
ATOM 12339 C CA . ALA D 1 303 ? 2.518 -15.061 16.359 1 18.58 299 ALA D CA 1
ATOM 12340 C C . ALA D 1 303 ? 1.462 -14.148 17.01 1 17.87 299 ALA D C 1
ATOM 12341 O O . ALA D 1 303 ? 1.744 -13.377 17.929 1 18.33 299 ALA D O 1
ATOM 12343 N N . ALA D 1 304 ? 0.255 -14.21 16.498 1 16.6 300 ALA D N 1
ATOM 12344 C CA . ALA D 1 304 ? -0.896 -13.505 17.052 1 15.68 300 ALA D CA 1
ATOM 12345 C C . ALA D 1 304 ? -1.829 -14.586 17.634 1 14.94 300 ALA D C 1
ATOM 12346 O O . ALA D 1 304 ? -1.625 -15.768 17.338 1 15.53 300 ALA D O 1
ATOM 12348 N N . CYS D 1 305 ? -2.855 -14.23 18.436 1 13.58 301 CYS D N 1
ATOM 12349 C CA . CYS D 1 305 ? -3.817 -15.216 18.984 1 13.89 301 CYS D CA 1
ATOM 12350 C C . CYS D 1 305 ? -4.383 -16.107 17.859 1 14.72 301 CYS D C 1
ATOM 12351 O O . CYS D 1 305 ? -4.554 -17.307 18.039 1 15.62 301 CYS D O 1
ATOM 12354 N N . THR D 1 306 ? -4.695 -15.488 16.719 1 14.2 302 THR D N 1
ATOM 12355 C CA . THR D 1 306 ? -5.293 -16.134 15.552 1 14.68 302 THR D CA 1
ATOM 12356 C C . THR D 1 306 ? -4.429 -17.205 14.892 1 15.67 302 THR D C 1
ATOM 12357 O O . THR D 1 306 ? -4.968 -18.148 14.298 1 15.96 302 THR D O 1
ATOM 12361 N N . ASP D 1 307 ? -3.116 -17.1 15.002 1 16.06 303 ASP D N 1
ATOM 12362 C CA . ASP D 1 307 ? -2.221 -18.125 14.468 1 17.81 303 ASP D CA 1
ATOM 12363 C C . ASP D 1 307 ? -2.485 -19.476 15.119 1 18.34 303 ASP D C 1
ATOM 12364 O O . ASP D 1 307 ? -2.513 -20.48 14.413 1 19.54 303 ASP D O 1
ATOM 12369 N N . CYS D 1 308 ? -2.849 -19.485 16.42 1 17.35 304 CYS D N 1
ATOM 12370 C CA . CYS D 1 308 ? -3.145 -20.744 17.086 1 17.13 304 CYS D CA 1
ATOM 12371 C C . CYS D 1 308 ? -4.611 -21.026 17.247 1 16.63 304 CYS D C 1
ATOM 12372 O O . CYS D 1 308 ? -5.006 -22.186 17.21 1 17.77 304 CYS D O 1
ATOM 12375 N N . HIS D 1 309 ? -5.413 -20 17.445 1 15.85 305 HIS D N 1
ATOM 12376 C CA . HIS D 1 309 ? -6.825 -20.185 17.752 1 15.27 305 HIS D CA 1
ATOM 12377 C C . HIS D 1 309 ? -7.773 -19.994 16.55 1 16.14 305 HIS D C 1
ATOM 12378 O O . HIS D 1 309 ? -8.902 -20.478 16.597 1 16.54 305 HIS D O 1
ATOM 12385 N N . MET D 1 310 ? -7.329 -19.322 15.479 1 17.06 306 MET D N 1
ATOM 12386 C CA . MET D 1 310 ? -8.121 -19.177 14.224 1 18.15 306 MET D CA 1
ATOM 12387 C C . MET D 1 310 ? -7.225 -19.508 13.018 1 19.64 306 MET D C 1
ATOM 12388 O O . MET D 1 310 ? -7.02 -18.65 12.128 1 20.32 306 MET D O 1
ATOM 12393 N N . PRO D 1 311 ? -6.604 -20.715 12.989 1 19.4 307 PRO D N 1
ATOM 12394 C CA . PRO D 1 311 ? -5.696 -21.024 11.869 1 20.56 307 PRO D CA 1
ATOM 12395 C C . PRO D 1 311 ? -6.405 -21.011 10.527 1 22.15 307 PRO D C 1
ATOM 12396 O O . PRO D 1 311 ? -7.624 -21.17 10.476 1 21.81 307 PRO D O 1
ATOM 12400 N N . TYR D 1 312 ? -5.648 -20.859 9.44 1 23.96 308 TYR D N 1
ATOM 12401 C CA . TYR D 1 312 ? -6.24 -20.946 8.113 1 25.76 308 TYR D CA 1
ATOM 12402 C C . TYR D 1 312 ? -6.592 -22.394 7.848 1 24.78 308 TYR D C 1
ATOM 12403 O O . TYR D 1 312 ? -5.867 -23.296 8.254 1 23.56 308 TYR D O 1
ATOM 12412 N N . THR D 1 313 ? -7.735 -22.607 7.227 1 25.24 309 THR D N 1
ATOM 12413 C CA . THR D 1 313 ? -8.218 -23.896 6.769 1 26.41 309 THR D CA 1
ATOM 12414 C C . THR D 1 313 ? -8.709 -23.711 5.31 1 26.16 309 THR D C 1
ATOM 12415 O O . THR D 1 313 ? -9.105 -22.615 4.926 1 25.52 309 THR D O 1
ATOM 12419 N N . ARG D 1 314 ? -8.627 -24.751 4.487 1 26.89 310 ARG D N 1
ATOM 12420 C CA . ARG D 1 314 ? -8.987 -24.642 3.07 1 28.01 310 ARG D CA 1
ATOM 12421 C C . ARG D 1 314 ? -10.419 -25.024 2.799 1 30.04 310 ARG D C 1
ATOM 12422 O O . ARG D 1 314 ? -10.826 -26.126 3.158 1 31.34 310 ARG D O 1
ATOM 12430 N N . VAL D 1 315 ? -11.195 -24.122 2.204 1 30.08 311 VAL D N 1
ATOM 12431 C CA . VAL D 1 315 ? -12.585 -24.413 1.891 1 30.8 311 VAL D CA 1
ATOM 12432 C C . VAL D 1 315 ? -12.747 -24.209 0.411 1 32.63 311 VAL D C 1
ATOM 12433 O O . VAL D 1 315 ? -12.717 -23.071 -0.056 1 32.83 311 VAL D O 1
ATOM 12437 N N . GLY D 1 316 ? -12.874 -25.322 -0.31 1 33.54 312 GLY D N 1
ATOM 12438 C CA . GLY D 1 316 ? -12.928 -25.326 -1.761 1 35.25 312 GLY D CA 1
ATOM 12439 C C . GLY D 1 316 ? -11.516 -25.059 -2.256 1 36.56 312 GLY D C 1
ATOM 12440 O O . GLY D 1 316 ? -10.691 -25.986 -2.371 1 37.72 312 GLY D O 1
ATOM 12441 N N . ALA D 1 317 ? -11.218 -23.762 -2.5 1 35.25 313 ALA D N 1
ATOM 12442 C CA . ALA D 1 317 ? -9.874 -23.304 -2.884 1 33.87 313 ALA D CA 1
ATOM 12443 C C . ALA D 1 317 ? -9.508 -21.968 -2.195 1 32.34 313 ALA D C 1
ATOM 12444 O O . ALA D 1 317 ? -8.601 -21.276 -2.638 1 32.3 313 ALA D O 1
ATOM 12446 N N . PHE D 1 318 ? -10.206 -21.618 -1.109 1 31.28 314 PHE D N 1
ATOM 12447 C CA . PHE D 1 318 ? -9.938 -20.397 -0.371 1 31.83 314 PHE D CA 1
ATOM 12448 C C . PHE D 1 318 ? -9.343 -20.707 0.991 1 30.74 314 PHE D C 1
ATOM 12449 O O . PHE D 1 318 ? -9.754 -21.666 1.654 1 30.11 314 PHE D O 1
ATOM 12457 N N . LYS D 1 319 ? -8.37 -19.892 1.405 1 30.35 315 LYS D N 1
ATOM 12458 C CA . LYS D 1 319 ? -7.786 -20.015 2.731 1 30.3 315 LYS D CA 1
ATOM 12459 C C . LYS D 1 319 ? -8.701 -19.217 3.64 1 30.4 315 LYS D C 1
ATOM 12460 O O . LYS D 1 319 ? -8.887 -18.024 3.425 1 31.8 315 LYS D O 1
ATOM 12466 N N . VAL D 1 320 ? -9.366 -19.888 4.57 1 28.94 316 VAL D N 1
ATOM 12467 C CA . VAL D 1 320 ? -10.332 -19.272 5.463 1 28.43 316 VAL D CA 1
ATOM 12468 C C . VAL D 1 320 ? -9.846 -19.374 6.914 1 27.32 316 VAL D C 1
ATOM 12469 O O . VAL D 1 320 ? -9.518 -20.473 7.352 1 27.78 316 VAL D O 1
ATOM 12473 N N . SER D 1 321 ? -9.837 -18.265 7.684 1 25.77 317 SER D N 1
ATOM 12474 C CA . SER D 1 321 ? -9.5 -18.325 9.111 1 24.75 317 SER D CA 1
ATOM 12475 C C . SER D 1 321 ? -10.594 -19.078 9.82 1 24.68 317 SER D C 1
ATOM 12476 O O . SER D 1 321 ? -11.773 -18.725 9.702 1 24.27 317 SER D O 1
ATOM 12479 N N . ASP D 1 322 ? -10.215 -20.138 10.522 1 24.89 318 ASP D N 1
ATOM 12480 C CA . ASP D 1 322 ? -11.146 -20.977 11.242 1 25.72 318 ASP D CA 1
ATOM 12481 C C . ASP D 1 322 ? -11.845 -20.193 12.377 1 26.08 318 ASP D C 1
ATOM 12482 O O . ASP D 1 322 ? -11.203 -19.764 13.331 1 24.31 318 ASP D O 1
ATOM 12487 N N . HIS D 1 323 ? -13.168 -19.958 12.215 1 26.87 319 HIS D N 1
ATOM 12488 C CA . HIS D 1 323 ? -13.994 -19.235 13.19 1 27.48 319 HIS D CA 1
ATOM 12489 C C . HIS D 1 323 ? -14.554 -20.128 14.282 1 31.79 319 HIS D C 1
ATOM 12490 O O . HIS D 1 323 ? -15.283 -19.64 15.139 1 32.1 319 HIS D O 1
ATOM 12497 N N . ARG D 1 324 ? -14.207 -21.427 14.293 1 35.53 320 ARG D N 1
ATOM 12498 C CA . ARG D 1 324 ? -14.573 -22.315 15.401 1 39.51 320 ARG D CA 1
ATOM 12499 C C . ARG D 1 324 ? -13.615 -21.985 16.546 1 43.16 320 ARG D C 1
ATOM 12500 O O . ARG D 1 324 ? -12.426 -21.775 16.298 1 43.98 320 ARG D O 1
ATOM 12508 N N . VAL D 1 325 ? -14.101 -21.93 17.794 1 45.75 321 VAL D N 1
ATOM 12509 C CA . VAL D 1 325 ? -13.216 -21.649 18.941 1 48.24 321 VAL D CA 1
ATOM 12510 C C . VAL D 1 325 ? -12.567 -22.934 19.478 1 49.67 321 VAL D C 1
ATOM 12511 O O . VAL D 1 325 ? -12.485 -23.133 20.689 1 50.7 321 VAL D O 1
ATOM 12515 N N . MET D 1 326 ? -12.064 -23.773 18.572 1 50.02 322 MET D N 1
ATOM 12516 C CA . MET D 1 326 ? -11.395 -25.04 18.846 1 50.8 322 MET D CA 1
ATOM 12517 C C . MET D 1 326 ? -10.08 -24.864 19.647 1 49.76 322 MET D C 1
ATOM 12518 O O . MET D 1 326 ? -9.412 -23.817 19.601 1 49.46 322 MET D O 1
ATOM 12523 N N . SER D 1 327 ? -9.742 -25.896 20.401 1 48.72 323 SER D N 1
ATOM 12524 C CA . SER D 1 327 ? -8.536 -25.896 21.2 1 48.27 323 SER D CA 1
ATOM 12525 C C . SER D 1 327 ? -7.37 -26.264 20.305 1 47.56 323 SER D C 1
ATOM 12526 O O . SER D 1 327 ? -7.469 -27.219 19.544 1 47.54 323 SER D O 1
ATOM 12529 N N . PRO D 1 328 ? -6.262 -25.511 20.353 1 46.95 324 PRO D N 1
ATOM 12530 C CA . PRO D 1 328 ? -5.123 -25.827 19.481 1 47.37 324 PRO D CA 1
ATOM 12531 C C . PRO D 1 328 ? -4.622 -27.259 19.61 1 48.53 324 PRO D C 1
ATOM 12532 O O . PRO D 1 328 ? -4.115 -27.811 18.641 1 49.17 324 PRO D O 1
ATOM 12536 N N . LEU D 1 329 ? -4.799 -27.87 20.785 1 48.95 325 LEU D N 1
ATOM 12537 C CA . LEU D 1 329 ? -4.392 -29.243 21.001 1 49.89 325 LEU D CA 1
ATOM 12538 C C . LEU D 1 329 ? -5.467 -30.16 20.46 1 51.46 325 LEU D C 1
ATOM 12539 O O . LEU D 1 329 ? -5.155 -31.006 19.628 1 52.27 325 LEU D O 1
ATOM 12544 N N . LYS D 1 330 ? -6.74 -29.977 20.909 1 51.48 326 LYS D N 1
ATOM 12545 C CA . LYS D 1 330 ? -7.913 -30.746 20.471 1 51.51 326 LYS D CA 1
ATOM 12546 C C . LYS D 1 330 ? -8.053 -30.787 18.934 1 51.06 326 LYS D C 1
ATOM 12547 O O . LYS D 1 330 ? -8.623 -31.735 18.386 1 51.72 326 LYS D O 1
ATOM 12553 N N . ASN D 1 331 ? -7.488 -29.794 18.237 1 49.75 327 ASN D N 1
ATOM 12554 C CA . ASN D 1 331 ? -7.51 -29.762 16.785 1 49.04 327 ASN D CA 1
ATOM 12555 C C . ASN D 1 331 ? -6.27 -30.483 16.21 1 48.21 327 ASN D C 1
ATOM 12556 O O . ASN D 1 331 ? -5.764 -30.083 15.17 1 48.75 327 ASN D O 1
ATOM 12561 N N . ASP D 1 332 ? -5.801 -31.557 16.88 1 47.16 328 ASP D N 1
ATOM 12562 C CA . ASP D 1 332 ? -4.691 -32.428 16.449 1 46.52 328 ASP D CA 1
ATOM 12563 C C . ASP D 1 332 ? -3.374 -31.703 16.056 1 44.31 328 ASP D C 1
ATOM 12564 O O . ASP D 1 332 ? -2.69 -32.143 15.133 1 44.46 328 ASP D O 1
ATOM 12569 N N . MET D 1 333 ? -3.062 -30.573 16.734 1 42.05 329 MET D N 1
ATOM 12570 C CA . MET D 1 333 ? -1.891 -29.719 16.527 1 39.72 329 MET D CA 1
ATOM 12571 C C . MET D 1 333 ? -1.828 -29.069 15.16 1 36.53 329 MET D C 1
ATOM 12572 O O . MET D 1 333 ? -0.761 -28.605 14.792 1 35.92 329 MET D O 1
ATOM 12577 N N . LYS D 1 334 ? -2.933 -29.035 14.399 1 34.95 330 LYS D N 1
ATOM 12578 C CA . LYS D 1 334 ? -2.931 -28.487 13.032 1 34.2 330 LYS D CA 1
ATOM 12579 C C . LYS D 1 334 ? -2.438 -27.045 12.925 1 32.1 330 LYS D C 1
ATOM 12580 O O . LYS D 1 334 ? -1.721 -26.713 11.979 1 32.36 330 LYS D O 1
ATOM 12586 N N . ALA D 1 335 ? -2.837 -26.196 13.882 1 30.01 331 ALA D N 1
ATOM 12587 C CA . ALA D 1 335 ? -2.424 -24.801 13.944 1 28.55 331 ALA D CA 1
ATOM 12588 C C . ALA D 1 335 ? -0.89 -24.69 14.08 1 26.61 331 ALA D C 1
ATOM 12589 O O . ALA D 1 335 ? -0.277 -23.836 13.443 1 26.67 331 ALA D O 1
ATOM 12591 N N . CYS D 1 336 ? -0.293 -25.56 14.912 1 24.78 332 CYS D N 1
ATOM 12592 C CA . CYS D 1 336 ? 1.121 -25.593 15.252 1 23.55 332 CYS D CA 1
ATOM 12593 C C . CYS D 1 336 ? 1.964 -25.962 14.06 1 24.23 332 CYS D C 1
ATOM 12594 O O . CYS D 1 336 ? 3.004 -25.351 13.828 1 23.95 332 CYS D O 1
ATOM 12597 N N . ILE D 1 337 ? 1.523 -26.984 13.302 1 24.97 333 ILE D N 1
ATOM 12598 C CA . ILE D 1 337 ? 2.291 -27.518 12.195 1 26.07 333 ILE D CA 1
ATOM 12599 C C . ILE D 1 337 ? 2.257 -26.647 10.931 1 25.77 333 ILE D C 1
ATOM 12600 O O . ILE D 1 337 ? 2.917 -26.997 9.987 1 25 333 ILE D O 1
ATOM 12605 N N . GLN D 1 338 ? 1.581 -25.498 10.943 1 25.81 334 GLN D N 1
ATOM 12606 C CA . GLN D 1 338 ? 1.705 -24.53 9.861 1 25.96 334 GLN D CA 1
ATOM 12607 C C . GLN D 1 338 ? 3.079 -23.792 9.973 1 24.42 334 GLN D C 1
ATOM 12608 O O . GLN D 1 338 ? 3.562 -23.249 8.983 1 23.56 334 GLN D O 1
ATOM 12614 N N . CYS D 1 339 ? 3.716 -23.79 11.179 1 23.63 335 CYS D N 1
ATOM 12615 C CA . CYS D 1 339 ? 5.046 -23.214 11.409 1 23.14 335 CYS D CA 1
ATOM 12616 C C . CYS D 1 339 ? 6.057 -24.33 11.704 1 23.73 335 CYS D C 1
ATOM 12617 O O . CYS D 1 339 ? 7.115 -24.402 11.088 1 24.22 335 CYS D O 1
ATOM 12620 N N . HIS D 1 340 ? 5.716 -25.21 12.651 1 23.97 336 HIS D N 1
ATOM 12621 C CA . HIS D 1 340 ? 6.565 -26.296 13.132 1 23.71 336 HIS D CA 1
ATOM 12622 C C . HIS D 1 340 ? 6.641 -27.497 12.235 1 26.79 336 HIS D C 1
ATOM 12623 O O . HIS D 1 340 ? 5.605 -28.005 11.778 1 27.6 336 HIS D O 1
ATOM 12630 N N . THR D 1 341 ? 7.881 -27.983 12.008 1 28.02 337 THR D N 1
ATOM 12631 C CA . THR D 1 341 ? 8.145 -29.207 11.258 1 29.91 337 THR D CA 1
ATOM 12632 C C . THR D 1 341 ? 8.276 -30.412 12.213 1 32.33 337 THR D C 1
ATOM 12633 O O . THR D 1 341 ? 8.51 -31.527 11.743 1 34.29 337 THR D O 1
ATOM 12637 N N . GLU D 1 342 ? 8.173 -30.207 13.548 1 32.15 338 GLU D N 1
ATOM 12638 C CA . GLU D 1 342 ? 8.253 -31.284 14.512 1 31.83 338 GLU D CA 1
ATOM 12639 C C . GLU D 1 342 ? 6.946 -32.072 14.504 1 32.65 338 GLU D C 1
ATOM 12640 O O . GLU D 1 342 ? 5.891 -31.536 14.13 1 31.86 338 GLU D O 1
ATOM 12646 N N . LYS D 1 343 ? 7.022 -33.355 14.91 1 33.69 339 LYS D N 1
ATOM 12647 C CA . LYS D 1 343 ? 5.855 -34.222 15.008 1 35.25 339 LYS D CA 1
ATOM 12648 C C . LYS D 1 343 ? 4.829 -33.641 15.984 1 35.77 339 LYS D C 1
ATOM 12649 O O . LYS D 1 343 ? 5.214 -33.173 17.048 1 35.75 339 LYS D O 1
ATOM 12655 N N . PRO D 1 344 ? 3.522 -33.748 15.677 1 35.66 340 PRO D N 1
ATOM 12656 C CA . PRO D 1 344 ? 2.499 -33.279 16.617 1 35.58 340 PRO D CA 1
ATOM 12657 C C . PRO D 1 344 ? 2.628 -33.889 18.016 1 35.98 340 PRO D C 1
ATOM 12658 O O . PRO D 1 344 ? 2.357 -33.211 18.995 1 36.28 340 PRO D O 1
ATOM 12662 N N . GLU D 1 345 ? 3.094 -35.142 18.117 1 35.84 341 GLU D N 1
ATOM 12663 C CA . GLU D 1 345 ? 3.273 -35.794 19.413 1 36.55 341 GLU D CA 1
ATOM 12664 C C . GLU D 1 345 ? 4.414 -35.135 20.188 1 35.65 341 GLU D C 1
ATOM 12665 O O . GLU D 1 345 ? 4.312 -34.999 21.402 1 35.7 341 GLU D O 1
ATOM 12671 N N . TRP D 1 346 ? 5.475 -34.676 19.492 1 34.48 342 TRP D N 1
ATOM 12672 C CA . TRP D 1 346 ? 6.551 -33.945 20.162 1 33.57 342 TRP D CA 1
ATOM 12673 C C . TRP D 1 346 ? 5.994 -32.609 20.723 1 32.37 342 TRP D C 1
ATOM 12674 O O . TRP D 1 346 ? 6.283 -32.244 21.853 1 32.22 342 TRP D O 1
ATOM 12685 N N . LEU D 1 347 ? 5.208 -31.895 19.91 1 31.32 343 LEU D N 1
ATOM 12686 C CA . LEU D 1 347 ? 4.617 -30.624 20.287 1 30.76 343 LEU D CA 1
ATOM 12687 C C . LEU D 1 347 ? 3.686 -30.813 21.499 1 30.05 343 LEU D C 1
ATOM 12688 O O . LEU D 1 347 ? 3.751 -30.034 22.439 1 28.16 343 LEU D O 1
ATOM 12693 N N . ARG D 1 348 ? 2.888 -31.89 21.493 1 31.25 344 ARG D N 1
ATOM 12694 C CA . ARG D 1 348 ? 1.956 -32.246 22.565 1 33.16 344 ARG D CA 1
ATOM 12695 C C . ARG D 1 348 ? 2.709 -32.468 23.879 1 32.72 344 ARG D C 1
ATOM 12696 O O . ARG D 1 348 ? 2.337 -31.9 24.898 1 32.87 344 ARG D O 1
ATOM 12704 N N . ASP D 1 349 ? 3.796 -33.238 23.828 1 32.17 345 ASP D N 1
ATOM 12705 C CA . ASP D 1 349 ? 4.634 -33.517 24.981 1 32.65 345 ASP D CA 1
ATOM 12706 C C . ASP D 1 349 ? 5.305 -32.262 25.549 1 31.41 345 ASP D C 1
ATOM 12707 O O . ASP D 1 349 ? 5.496 -32.18 26.751 1 31.44 345 ASP D O 1
ATOM 12712 N N . GLN D 1 350 ? 5.614 -31.276 24.709 1 30.18 346 GLN D N 1
ATOM 12713 C CA . GLN D 1 350 ? 6.219 -30.027 25.176 1 29.71 346 GLN D CA 1
ATOM 12714 C C . GLN D 1 350 ? 5.167 -29.195 25.954 1 29.05 346 GLN D C 1
ATOM 12715 O O . GLN D 1 350 ? 5.487 -28.616 26.996 1 29.88 346 GLN D O 1
ATOM 12721 N N . VAL D 1 351 ? 3.914 -29.156 25.457 1 26.9 347 VAL D N 1
ATOM 12722 C CA . VAL D 1 351 ? 2.815 -28.441 26.107 1 25.38 347 VAL D CA 1
ATOM 12723 C C . VAL D 1 351 ? 2.55 -29.064 27.464 1 25.94 347 VAL D C 1
ATOM 12724 O O . VAL D 1 351 ? 2.461 -28.352 28.45 1 26.3 347 VAL D O 1
ATOM 12728 N N . ILE D 1 352 ? 2.502 -30.4 27.526 1 26.18 348 ILE D N 1
ATOM 12729 C CA . ILE D 1 352 ? 2.278 -31.129 28.771 1 26.63 348 ILE D CA 1
ATOM 12730 C C . ILE D 1 352 ? 3.374 -30.85 29.78 1 26.32 348 ILE D C 1
ATOM 12731 O O . ILE D 1 352 ? 3.058 -30.632 30.942 1 27.05 348 ILE D O 1
ATOM 12736 N N . ALA D 1 353 ? 4.65 -30.828 29.352 1 25.05 349 ALA D N 1
ATOM 12737 C CA . ALA D 1 353 ? 5.757 -30.543 30.252 1 24.59 349 ALA D CA 1
ATOM 12738 C C . ALA D 1 353 ? 5.684 -29.113 30.82 1 24.51 349 ALA D C 1
ATOM 12739 O O . ALA D 1 353 ? 6.014 -28.897 31.987 1 25.42 349 ALA D O 1
ATOM 12741 N N . ILE D 1 354 ? 5.234 -28.147 30.016 1 22.97 350 ILE D N 1
ATOM 12742 C CA . ILE D 1 354 ? 5.089 -26.756 30.464 1 21.61 350 ILE D CA 1
ATOM 12743 C C . ILE D 1 354 ? 3.941 -26.675 31.476 1 20.63 350 ILE D C 1
ATOM 12744 O O . ILE D 1 354 ? 4.071 -26.015 32.51 1 20.46 350 ILE D O 1
ATOM 12749 N N . GLN D 1 355 ? 2.807 -27.312 31.147 1 19.69 351 GLN D N 1
ATOM 12750 C CA . GLN D 1 355 ? 1.635 -27.292 32 1 19.56 351 GLN D CA 1
ATOM 12751 C C . GLN D 1 355 ? 1.888 -28.031 33.337 1 20.73 351 GLN D C 1
ATOM 12752 O O . GLN D 1 355 ? 1.484 -27.531 34.38 1 21.51 351 GLN D O 1
ATOM 12758 N N . ASP D 1 356 ? 2.625 -29.148 33.325 1 20.28 352 ASP D N 1
ATOM 12759 C CA . ASP D 1 356 ? 2.953 -29.887 34.546 1 20.93 352 ASP D CA 1
ATOM 12760 C C . ASP D 1 356 ? 3.869 -29.041 35.452 1 21.14 352 ASP D C 1
ATOM 12761 O O . ASP D 1 356 ? 3.721 -29.075 36.664 1 21.1 352 ASP D O 1
ATOM 12766 N N . ARG D 1 357 ? 4.816 -28.298 34.855 1 20.44 353 ARG D N 1
ATOM 12767 C CA . ARG D 1 357 ? 5.731 -27.41 35.563 1 20.64 353 ARG D CA 1
ATOM 12768 C C . ARG D 1 357 ? 4.917 -26.28 36.201 1 20.47 353 ARG D C 1
ATOM 12769 O O . ARG D 1 357 ? 5.127 -25.931 37.363 1 21.37 353 ARG D O 1
ATOM 12777 N N . THR D 1 358 ? 3.961 -25.701 35.444 1 19.18 354 THR D N 1
ATOM 12778 C CA . THR D 1 358 ? 3.151 -24.6 35.959 1 18.26 354 THR D CA 1
ATOM 12779 C C . THR D 1 358 ? 2.263 -25.067 37.105 1 17.86 354 THR D C 1
ATOM 12780 O O . THR D 1 358 ? 2.172 -24.37 38.102 1 18.74 354 THR D O 1
ATOM 12784 N N . VAL D 1 359 ? 1.643 -26.249 36.981 1 17.32 355 VAL D N 1
ATOM 12785 C CA . VAL D 1 359 ? 0.794 -26.817 38.024 1 18.4 355 VAL D CA 1
ATOM 12786 C C . VAL D 1 359 ? 1.603 -27.057 39.308 1 19.49 355 VAL D C 1
ATOM 12787 O O . VAL D 1 359 ? 1.155 -26.714 40.405 1 20.4 355 VAL D O 1
ATOM 12791 N N . SER D 1 360 ? 2.826 -27.559 39.149 1 19.67 356 SER D N 1
ATOM 12792 C CA . SER D 1 360 ? 3.748 -27.818 40.234 1 21.29 356 SER D CA 1
ATOM 12793 C C . SER D 1 360 ? 4.031 -26.52 41.015 1 22.3 356 SER D C 1
ATOM 12794 O O . SER D 1 360 ? 3.969 -26.508 42.24 1 22.43 356 SER D O 1
ATOM 12797 N N . LEU D 1 361 ? 4.309 -25.415 40.293 1 22.3 357 LEU D N 1
ATOM 12798 C CA . LEU D 1 361 ? 4.566 -24.133 40.935 1 21.87 357 LEU D CA 1
ATOM 12799 C C . LEU D 1 361 ? 3.303 -23.492 41.521 1 19.8 357 LEU D C 1
ATOM 12800 O O . LEU D 1 361 ? 3.409 -22.74 42.478 1 19.38 357 LEU D O 1
ATOM 12805 N N . MET D 1 362 ? 2.131 -23.786 40.955 1 18.22 358 MET D N 1
ATOM 12806 C CA . MET D 1 362 ? 0.852 -23.304 41.462 1 17.91 358 MET D CA 1
ATOM 12807 C C . MET D 1 362 ? 0.582 -23.898 42.834 1 18 358 MET D C 1
ATOM 12808 O O . MET D 1 362 ? 0.094 -23.193 43.715 1 17.9 358 MET D O 1
ATOM 12813 N N . LEU D 1 363 ? 0.877 -25.197 43.014 1 18.1 359 LEU D N 1
ATOM 12814 C CA . LEU D 1 363 ? 0.681 -25.865 44.304 1 18.55 359 LEU D CA 1
ATOM 12815 C C . LEU D 1 363 ? 1.682 -25.378 45.329 1 18.69 359 LEU D C 1
ATOM 12816 O O . LEU D 1 363 ? 1.299 -25.073 46.457 1 19.4 359 LEU D O 1
ATOM 12821 N N . ARG D 1 364 ? 2.935 -25.193 44.922 1 18.6 360 ARG D N 1
ATOM 12822 C CA . ARG D 1 364 ? 3.968 -24.708 45.809 1 19.35 360 ARG D CA 1
ATOM 12823 C C . ARG D 1 364 ? 3.643 -23.316 46.32 1 19.22 360 ARG D C 1
ATOM 12824 O O . ARG D 1 364 ? 3.648 -23.109 47.528 1 19.83 360 ARG D O 1
ATOM 12832 N N . SER D 1 365 ? 3.351 -22.364 45.411 1 17.99 361 SER D N 1
ATOM 12833 C CA . SER D 1 365 ? 3.031 -20.99 45.771 1 17.37 361 SER D CA 1
ATOM 12834 C C . SER D 1 365 ? 1.669 -20.867 46.479 1 16.82 361 SER D C 1
ATOM 12835 O O . SER D 1 365 ? 1.513 -20.03 47.36 1 16.93 361 SER D O 1
ATOM 12838 N N . GLY D 1 366 ? 0.716 -21.699 46.084 1 15.62 362 GLY D N 1
ATOM 12839 C CA . GLY D 1 366 ? -0.629 -21.709 46.639 1 15.14 362 GLY D CA 1
ATOM 12840 C C . GLY D 1 366 ? -0.667 -22.201 48.07 1 14.91 362 GLY D C 1
ATOM 12841 O O . GLY D 1 366 ? -1.295 -21.564 48.924 1 14.53 362 GLY D O 1
ATOM 12842 N N . TYR D 1 367 ? 0.046 -23.312 48.361 1 14.37 363 TYR D N 1
ATOM 12843 C CA . TYR D 1 367 ? 0.125 -23.805 49.73 1 14.42 363 TYR D CA 1
ATOM 12844 C C . TYR D 1 367 ? 0.944 -22.858 50.613 1 14.2 363 TYR D C 1
ATOM 12845 O O . TYR D 1 367 ? 0.64 -22.721 51.796 1 15.04 363 TYR D O 1
ATOM 12854 N N . ALA D 1 368 ? 1.942 -22.159 50.039 1 12.95 364 ALA D N 1
ATOM 12855 C CA . ALA D 1 368 ? 2.729 -21.194 50.796 1 12.4 364 ALA D CA 1
ATOM 12856 C C . ALA D 1 368 ? 1.851 -19.983 51.146 1 12.1 364 ALA D C 1
ATOM 12857 O O . ALA D 1 368 ? 1.887 -19.509 52.272 1 12.66 364 ALA D O 1
ATOM 12859 N N . THR D 1 369 ? 1.035 -19.512 50.189 1 11.41 365 THR D N 1
ATOM 12860 C CA . THR D 1 369 ? 0.158 -18.359 50.378 1 11.01 365 THR D CA 1
ATOM 12861 C C . THR D 1 369 ? -0.986 -18.711 51.355 1 11.12 365 THR D C 1
ATOM 12862 O O . THR D 1 369 ? -1.319 -17.912 52.214 1 10.36 365 THR D O 1
ATOM 12866 N N . ALA D 1 370 ? -1.531 -19.936 51.271 1 11.71 366 ALA D N 1
ATOM 12867 C CA . ALA D 1 370 ? -2.56 -20.393 52.217 1 12.36 366 ALA D CA 1
ATOM 12868 C C . ALA D 1 370 ? -1.999 -20.455 53.642 1 13.94 366 ALA D C 1
ATOM 12869 O O . ALA D 1 370 ? -2.722 -20.137 54.6 1 15.39 366 ALA D O 1
ATOM 12871 N N . THR D 1 371 ? -0.715 -20.849 53.798 1 13.36 367 THR D N 1
ATOM 12872 C CA . THR D 1 371 ? -0.064 -20.887 55.111 1 13.45 367 THR D CA 1
ATOM 12873 C C . THR D 1 371 ? -0.069 -19.494 55.755 1 13.18 367 THR D C 1
ATOM 12874 O O . THR D 1 371 ? -0.447 -19.352 56.906 1 14.54 367 THR D O 1
ATOM 12878 N N . VAL D 1 372 ? 0.295 -18.482 54.998 1 12.95 368 VAL D N 1
ATOM 12879 C CA . VAL D 1 372 ? 0.311 -17.104 55.465 1 13.48 368 VAL D CA 1
ATOM 12880 C C . VAL D 1 372 ? -1.082 -16.649 55.878 1 13.45 368 VAL D C 1
ATOM 12881 O O . VAL D 1 372 ? -1.25 -16.136 56.974 1 13.76 368 VAL D O 1
ATOM 12885 N N . ALA D 1 373 ? -2.09 -16.897 55.049 1 12.68 369 ALA D N 1
ATOM 12886 C CA . ALA D 1 373 ? -3.472 -16.539 55.362 1 12.26 369 ALA D CA 1
ATOM 12887 C C . ALA D 1 373 ? -3.927 -17.201 56.665 1 13.53 369 ALA D C 1
ATOM 12888 O O . ALA D 1 373 ? -4.556 -16.557 57.522 1 13.78 369 ALA D O 1
ATOM 12890 N N . LYS D 1 374 ? -3.558 -18.472 56.857 1 14.15 370 LYS D N 1
ATOM 12891 C CA . LYS D 1 374 ? -3.913 -19.188 58.096 1 14.9 370 LYS D CA 1
ATOM 12892 C C . LYS D 1 374 ? -3.213 -18.557 59.32 1 15.76 370 LYS D C 1
ATOM 12893 O O . LYS D 1 374 ? -3.779 -18.498 60.395 1 16.15 370 LYS D O 1
ATOM 12899 N N . LEU D 1 375 ? -1.988 -18.05 59.138 1 16.24 371 LEU D N 1
ATOM 12900 C CA . LEU D 1 375 ? -1.253 -17.389 60.201 1 16.18 371 LEU D CA 1
ATOM 12901 C C . LEU D 1 375 ? -1.829 -16.018 60.526 1 16.65 371 LEU D C 1
ATOM 12902 O O . LEU D 1 375 ? -1.779 -15.624 61.683 1 17.16 371 LEU D O 1
ATOM 12907 N N . PHE D 1 376 ? -2.418 -15.309 59.54 1 16.11 372 PHE D N 1
ATOM 12908 C CA . PHE D 1 376 ? -3.124 -14.05 59.794 1 16.62 372 PHE D CA 1
ATOM 12909 C C . PHE D 1 376 ? -4.344 -14.34 60.654 1 18.42 372 PHE D C 1
ATOM 12910 O O . PHE D 1 376 ? -4.612 -13.575 61.585 1 20.23 372 PHE D O 1
ATOM 12918 N N . GLU D 1 377 ? -5.082 -15.434 60.362 1 17.8 373 GLU D N 1
ATOM 12919 C CA . GLU D 1 377 ? -6.226 -15.864 61.171 1 18.11 373 GLU D CA 1
ATOM 12920 C C . GLU D 1 377 ? -5.784 -16.113 62.644 1 19.63 373 GLU D C 1
ATOM 12921 O O . GLU D 1 377 ? -6.465 -15.67 63.577 1 19.43 373 GLU D O 1
ATOM 12927 N N . LYS D 1 378 ? -4.611 -16.765 62.859 1 20.67 374 LYS D N 1
ATOM 12928 C CA . LYS D 1 378 ? -4.076 -16.995 64.211 1 20.72 374 LYS D CA 1
ATOM 12929 C C . LYS D 1 378 ? -3.65 -15.686 64.87 1 19.97 374 LYS D C 1
ATOM 12930 O O . LYS D 1 378 ? -3.841 -15.515 66.075 1 19.78 374 LYS D O 1
ATOM 12936 N N . ALA D 1 379 ? -3.046 -14.769 64.092 1 19.16 375 ALA D N 1
ATOM 12937 C CA . ALA D 1 379 ? -2.614 -13.478 64.627 1 18.79 375 ALA D CA 1
ATOM 12938 C C . ALA D 1 379 ? -3.832 -12.656 65.077 1 18.63 375 ALA D C 1
ATOM 12939 O O . ALA D 1 379 ? -3.774 -12.008 66.105 1 18.08 375 ALA D O 1
ATOM 12941 N N . HIS D 1 380 ? -4.946 -12.712 64.32 1 18.44 376 HIS D N 1
ATOM 12942 C CA . HIS D 1 380 ? -6.172 -11.998 64.694 1 18.17 376 HIS D CA 1
ATOM 12943 C C . HIS D 1 380 ? -6.804 -12.605 65.928 1 17.79 376 HIS D C 1
ATOM 12944 O O . HIS D 1 380 ? -7.29 -11.868 66.776 1 18.87 376 HIS D O 1
ATOM 12951 N N . ALA D 1 381 ? -6.754 -13.938 66.079 1 17.56 377 ALA D N 1
ATOM 12952 C CA . ALA D 1 381 ? -7.276 -14.58 67.301 1 18.65 377 ALA D CA 1
ATOM 12953 C C . ALA D 1 381 ? -6.415 -14.179 68.513 1 19.23 377 ALA D C 1
ATOM 12954 O O . ALA D 1 381 ? -6.963 -13.997 69.6 1 20.48 377 ALA D O 1
ATOM 12956 N N . ALA D 1 382 ? -5.09 -14.005 68.324 1 18.8 378 ALA D N 1
ATOM 12957 C CA . ALA D 1 382 ? -4.213 -13.566 69.405 1 19.62 378 ALA D CA 1
ATOM 12958 C C . ALA D 1 382 ? -4.545 -12.125 69.804 1 19.91 378 ALA D C 1
ATOM 12959 O O . ALA D 1 382 ? -4.638 -11.828 70.987 1 20.19 378 ALA D O 1
ATOM 12961 N N . GLN D 1 383 ? -4.771 -11.251 68.825 1 20.67 379 GLN D N 1
ATOM 12962 C CA . GLN D 1 383 ? -5.169 -9.872 69.103 1 22.23 379 GLN D CA 1
ATOM 12963 C C . GLN D 1 383 ? -6.5 -9.808 69.834 1 23.21 379 GLN D C 1
ATOM 12964 O O . GLN D 1 383 ? -6.645 -8.97 70.708 1 23.73 379 GLN D O 1
ATOM 12970 N N . ALA D 1 384 ? -7.464 -10.682 69.489 1 23.87 380 ALA D N 1
ATOM 12971 C CA . ALA D 1 384 ? -8.779 -10.727 70.16 1 24.75 380 ALA D CA 1
ATOM 12972 C C . ALA D 1 384 ? -8.681 -11.124 71.641 1 26.16 380 ALA D C 1
ATOM 12973 O O . ALA D 1 384 ? -9.588 -10.821 72.432 1 26.1 380 ALA D O 1
ATOM 12975 N N . GLN D 1 385 ? -7.576 -11.812 72.018 1 25.99 381 GLN D N 1
ATOM 12976 C CA . GLN D 1 385 ? -7.264 -12.19 73.391 1 25.52 381 GLN D CA 1
ATOM 12977 C C . GLN D 1 385 ? -6.482 -11.1 74.138 1 26.3 381 GLN D C 1
ATOM 12978 O O . GLN D 1 385 ? -6.098 -11.325 75.27 1 26.39 381 GLN D O 1
ATOM 12984 N N . GLY D 1 386 ? -6.213 -9.958 73.51 1 26.88 382 GLY D N 1
ATOM 12985 C CA . GLY D 1 386 ? -5.455 -8.887 74.134 1 27.77 382 GLY D CA 1
ATOM 12986 C C . GLY D 1 386 ? -3.956 -9.04 73.993 1 29.26 382 GLY D C 1
ATOM 12987 O O . GLY D 1 386 ? -3.204 -8.317 74.65 1 30.35 382 GLY D O 1
ATOM 12988 N N . LYS D 1 387 ? -3.485 -9.993 73.165 1 29.33 383 LYS D N 1
ATOM 12989 C CA . LYS D 1 387 ? -2.05 -10.161 72.96 1 29.95 383 LYS D CA 1
ATOM 12990 C C . LYS D 1 387 ? -1.63 -9.13 71.912 1 30.9 383 LYS D C 1
ATOM 12991 O O . LYS D 1 387 ? -2.383 -8.832 70.981 1 30.95 383 LYS D O 1
ATOM 12997 N N . GLN D 1 388 ? -0.436 -8.559 72.093 1 30.94 384 GLN D N 1
ATOM 12998 C CA . GLN D 1 388 ? 0.072 -7.565 71.162 1 31.04 384 GLN D CA 1
ATOM 12999 C C . GLN D 1 388 ? 0.814 -8.274 70.064 1 29.09 384 GLN D C 1
ATOM 13000 O O . GLN D 1 388 ? 1.729 -9.066 70.335 1 28.99 384 GLN D O 1
ATOM 13006 N N . ILE D 1 389 ? 0.398 -8.024 68.822 1 27.4 385 ILE D N 1
ATOM 13007 C CA . ILE D 1 389 ? 1.1 -8.563 67.684 1 26.43 385 ILE D CA 1
ATOM 13008 C C . ILE D 1 389 ? 1.904 -7.378 67.16 1 25.99 385 ILE D C 1
ATOM 13009 O O . ILE D 1 389 ? 1.316 -6.314 66.912 1 26.32 385 ILE D O 1
ATOM 13014 N N . ASP D 1 390 ? 3.243 -7.539 67.039 1 24.47 386 ASP D N 1
ATOM 13015 C CA . ASP D 1 390 ? 4.155 -6.509 66.557 1 24.12 386 ASP D CA 1
ATOM 13016 C C . ASP D 1 390 ? 3.672 -5.901 65.228 1 23.24 386 ASP D C 1
ATOM 13017 O O . ASP D 1 390 ? 3.572 -6.608 64.226 1 22.94 386 ASP D O 1
ATOM 13022 N N . LYS D 1 391 ? 3.328 -4.607 65.252 1 22.96 387 LYS D N 1
ATOM 13023 C CA . LYS D 1 391 ? 2.8 -3.861 64.114 1 23.58 387 LYS D CA 1
ATOM 13024 C C . LYS D 1 391 ? 3.735 -3.856 62.893 1 22.66 387 LYS D C 1
ATOM 13025 O O . LYS D 1 391 ? 3.268 -4.034 61.767 1 22.4 387 LYS D O 1
ATOM 13031 N N . ALA D 1 392 ? 5.041 -3.659 63.114 1 21.51 388 ALA D N 1
ATOM 13032 C CA . ALA D 1 392 ? 6.003 -3.633 62.017 1 21.67 388 ALA D CA 1
ATOM 13033 C C . ALA D 1 392 ? 6.053 -4.978 61.294 1 20.69 388 ALA D C 1
ATOM 13034 O O . ALA D 1 392 ? 6.083 -4.997 60.075 1 21.62 388 ALA D O 1
ATOM 13036 N N . LEU D 1 393 ? 6.048 -6.085 62.037 1 19.77 389 LEU D N 1
ATOM 13037 C CA . LEU D 1 393 ? 6.084 -7.434 61.479 1 19.73 389 LEU D CA 1
ATOM 13038 C C . LEU D 1 393 ? 4.792 -7.734 60.749 1 19.57 389 LEU D C 1
ATOM 13039 O O . LEU D 1 393 ? 4.833 -8.259 59.645 1 20.22 389 LEU D O 1
ATOM 13044 N N . TYR D 1 394 ? 3.661 -7.375 61.339 1 18.91 390 TYR D N 1
ATOM 13045 C CA . TYR D 1 394 ? 2.346 -7.594 60.743 1 18.2 390 TYR D CA 1
ATOM 13046 C C . TYR D 1 394 ? 2.163 -6.807 59.449 1 17.52 390 TYR D C 1
ATOM 13047 O O . TYR D 1 394 ? 1.72 -7.379 58.453 1 17.66 390 TYR D O 1
ATOM 13056 N N . ASP D 1 395 ? 2.493 -5.496 59.443 1 17.23 391 ASP D N 1
ATOM 13057 C CA . ASP D 1 395 ? 2.301 -4.675 58.237 1 16.65 391 ASP D CA 1
ATOM 13058 C C . ASP D 1 395 ? 3.156 -5.144 57.084 1 16.04 391 ASP D C 1
ATOM 13059 O O . ASP D 1 395 ? 2.697 -5.128 55.935 1 15.47 391 ASP D O 1
ATOM 13064 N N . ARG D 1 396 ? 4.41 -5.536 57.37 1 15.55 392 ARG D N 1
ATOM 13065 C CA . ARG D 1 396 ? 5.313 -6.001 56.326 1 14.79 392 ARG D CA 1
ATOM 13066 C C . ARG D 1 396 ? 4.801 -7.329 55.77 1 15.17 392 ARG D C 1
ATOM 13067 O O . ARG D 1 396 ? 4.747 -7.51 54.545 1 15.46 392 ARG D O 1
ATOM 13075 N N . ALA D 1 397 ? 4.349 -8.233 56.661 1 14.34 393 ALA D N 1
ATOM 13076 C CA . ALA D 1 397 ? 3.78 -9.51 56.25 1 14.05 393 ALA D CA 1
ATOM 13077 C C . ALA D 1 397 ? 2.548 -9.314 55.361 1 14.2 393 ALA D C 1
ATOM 13078 O O . ALA D 1 397 ? 2.369 -10.048 54.401 1 12.63 393 ALA D O 1
ATOM 13080 N N . LYS D 1 398 ? 1.683 -8.344 55.694 1 15.08 394 LYS D N 1
ATOM 13081 C CA . LYS D 1 398 ? 0.461 -8.122 54.903 1 15.66 394 LYS D CA 1
ATOM 13082 C C . LYS D 1 398 ? 0.794 -7.619 53.512 1 15.83 394 LYS D C 1
ATOM 13083 O O . LYS D 1 398 ? 0.222 -8.061 52.529 1 16.03 394 LYS D O 1
ATOM 13089 N N . ASP D 1 399 ? 1.743 -6.714 53.429 1 16.35 395 ASP D N 1
ATOM 13090 C CA . ASP D 1 399 ? 2.203 -6.144 52.169 1 17.41 395 ASP D CA 1
ATOM 13091 C C . ASP D 1 399 ? 2.786 -7.263 51.262 1 16.37 395 ASP D C 1
ATOM 13092 O O . ASP D 1 399 ? 2.37 -7.404 50.121 1 16.61 395 ASP D O 1
ATOM 13097 N N . LEU D 1 400 ? 3.626 -8.131 51.809 1 15.17 396 LEU D N 1
ATOM 13098 C CA . LEU D 1 400 ? 4.21 -9.246 51.102 1 14.74 396 LEU D CA 1
ATOM 13099 C C . LEU D 1 400 ? 3.16 -10.276 50.702 1 14.77 396 LEU D C 1
ATOM 13100 O O . LEU D 1 400 ? 3.264 -10.857 49.621 1 14.69 396 LEU D O 1
ATOM 13105 N N . TYR D 1 401 ? 2.201 -10.56 51.594 1 14.41 397 TYR D N 1
ATOM 13106 C CA . TYR D 1 401 ? 1.118 -11.521 51.395 1 14.58 397 TYR D CA 1
ATOM 13107 C C . TYR D 1 401 ? 0.269 -11.134 50.19 1 14.7 397 TYR D C 1
ATOM 13108 O O . TYR D 1 401 ? -0.06 -12.008 49.393 1 15.51 397 TYR D O 1
ATOM 13117 N N . GLU D 1 402 ? -0.108 -9.848 50.067 1 13.77 398 GLU D N 1
ATOM 13118 C CA . GLU D 1 402 ? -0.898 -9.395 48.937 1 13.87 398 GLU D CA 1
ATOM 13119 C C . GLU D 1 402 ? -0.124 -9.538 47.626 1 14.49 398 GLU D C 1
ATOM 13120 O O . GLU D 1 402 ? -0.716 -9.897 46.62 1 15.18 398 GLU D O 1
ATOM 13126 N N . GLU D 1 403 ? 1.201 -9.353 47.654 1 13.89 399 GLU D N 1
ATOM 13127 C CA . GLU D 1 403 ? 2.036 -9.537 46.476 1 13.42 399 GLU D CA 1
ATOM 13128 C C . GLU D 1 403 ? 2.015 -10.997 46.038 1 12.9 399 GLU D C 1
ATOM 13129 O O . GLU D 1 403 ? 1.923 -11.269 44.852 1 12.31 399 GLU D O 1
ATOM 13135 N N . ALA D 1 404 ? 2.036 -11.934 47.004 1 12.66 400 ALA D N 1
ATOM 13136 C CA . ALA D 1 404 ? 1.986 -13.378 46.747 1 12.17 400 ALA D CA 1
ATOM 13137 C C . ALA D 1 404 ? 0.601 -13.81 46.22 1 12.38 400 ALA D C 1
ATOM 13138 O O . ALA D 1 404 ? 0.518 -14.568 45.246 1 11.23 400 ALA D O 1
ATOM 13140 N N . PHE D 1 405 ? -0.482 -13.349 46.897 1 12.69 401 PHE D N 1
ATOM 13141 C CA . PHE D 1 405 ? -1.839 -13.71 46.59 1 13.06 401 PHE D CA 1
ATOM 13142 C C . PHE D 1 405 ? -2.216 -13.329 45.148 1 13.22 401 PHE D C 1
ATOM 13143 O O . PHE D 1 405 ? -2.723 -14.176 44.41 1 13.06 401 PHE D O 1
ATOM 13151 N N . TYR D 1 406 ? -1.996 -12.067 44.752 1 13.67 402 TYR D N 1
ATOM 13152 C CA . TYR D 1 406 ? -2.356 -11.629 43.401 1 14.42 402 TYR D CA 1
ATOM 13153 C C . TYR D 1 406 ? -1.58 -12.377 42.32 1 14.59 402 TYR D C 1
ATOM 13154 O O . TYR D 1 406 ? -2.113 -12.574 41.251 1 15.45 402 TYR D O 1
ATOM 13163 N N . ARG D 1 407 ? -0.35 -12.827 42.608 1 13.54 403 ARG D N 1
ATOM 13164 C CA . ARG D 1 407 ? 0.455 -13.617 41.658 1 12.93 403 ARG D CA 1
ATOM 13165 C C . ARG D 1 407 ? -0.095 -15.037 41.479 1 12.22 403 ARG D C 1
ATOM 13166 O O . ARG D 1 407 ? -0.078 -15.543 40.363 1 12.3 403 ARG D O 1
ATOM 13174 N N . CYS D 1 408 ? -0.612 -15.655 42.556 1 11.41 404 CYS D N 1
ATOM 13175 C CA . CYS D 1 408 ? -1.265 -16.967 42.538 1 12.02 404 CYS D CA 1
ATOM 13176 C C . CYS D 1 408 ? -2.493 -16.873 41.632 1 13.02 404 CYS D C 1
ATOM 13177 O O . CYS D 1 408 ? -2.692 -17.744 40.793 1 13.86 404 CYS D O 1
ATOM 13180 N N . VAL D 1 409 ? -3.327 -15.834 41.833 1 12.97 405 VAL D N 1
ATOM 13181 C CA . VAL D 1 409 ? -4.542 -15.589 41.061 1 13.07 405 VAL D CA 1
ATOM 13182 C C . VAL D 1 409 ? -4.201 -15.314 39.582 1 13.6 405 VAL D C 1
ATOM 13183 O O . VAL D 1 409 ? -4.808 -15.912 38.707 1 15.1 405 VAL D O 1
ATOM 13187 N N . PHE D 1 410 ? -3.221 -14.435 39.315 1 12.04 406 PHE D N 1
ATOM 13188 C CA . PHE D 1 410 ? -2.78 -14.083 37.987 1 11.6 406 PHE D CA 1
ATOM 13189 C C . PHE D 1 410 ? -2.481 -15.317 37.1 1 13.03 406 PHE D C 1
ATOM 13190 O O . PHE D 1 410 ? -3.02 -15.412 35.985 1 13.64 406 PHE D O 1
ATOM 13198 N N . ILE D 1 411 ? -1.598 -16.234 37.56 1 11.92 407 ILE D N 1
ATOM 13199 C CA . ILE D 1 411 ? -1.264 -17.398 36.759 1 12.13 407 ILE D CA 1
ATOM 13200 C C . ILE D 1 411 ? -2.368 -18.448 36.83 1 13.27 407 ILE D C 1
ATOM 13201 O O . ILE D 1 411 ? -2.698 -19.059 35.816 1 14.86 407 ILE D O 1
ATOM 13206 N N . GLY D 1 412 ? -2.94 -18.635 38.008 1 12.42 408 GLY D N 1
ATOM 13207 C CA . GLY D 1 412 ? -3.992 -19.609 38.232 1 12.59 408 GLY D CA 1
ATOM 13208 C C . GLY D 1 412 ? -5.238 -19.412 37.377 1 12.43 408 GLY D C 1
ATOM 13209 O O . GLY D 1 412 ? -5.849 -20.396 36.991 1 13.09 408 GLY D O 1
ATOM 13210 N N . ALA D 1 413 ? -5.677 -18.157 37.152 1 11.72 409 ALA D N 1
ATOM 13211 C CA . ALA D 1 413 ? -6.871 -17.778 36.37 1 12.38 409 ALA D CA 1
ATOM 13212 C C . ALA D 1 413 ? -6.63 -17.805 34.826 1 13 409 ALA D C 1
ATOM 13213 O O . ALA D 1 413 ? -7.559 -17.598 34.058 1 14.15 409 ALA D O 1
ATOM 13215 N N . GLU D 1 414 ? -5.375 -17.921 34.403 1 12.66 410 GLU D N 1
ATOM 13216 C CA . GLU D 1 414 ? -4.928 -17.943 33.026 1 13.37 410 GLU D CA 1
ATOM 13217 C C . GLU D 1 414 ? -4.97 -19.415 32.542 1 13.79 410 GLU D C 1
ATOM 13218 O O . GLU D 1 414 ? -4.224 -20.276 33.022 1 13.04 410 GLU D O 1
ATOM 13224 N N . ASN D 1 415 ? -5.899 -19.699 31.63 1 14.11 411 ASN D N 1
ATOM 13225 C CA . ASN D 1 415 ? -6.227 -21.058 31.269 1 16.16 411 ASN D CA 1
ATOM 13226 C C . ASN D 1 415 ? -5.35 -21.744 30.182 1 15.92 411 ASN D C 1
ATOM 13227 O O . ASN D 1 415 ? -5.638 -22.893 29.825 1 16.33 411 ASN D O 1
ATOM 13232 N N . SER D 1 416 ? -4.222 -21.133 29.792 1 15.18 412 SER D N 1
ATOM 13233 C CA . SER D 1 416 ? -3.231 -21.851 28.99 1 15.24 412 SER D CA 1
ATOM 13234 C C . SER D 1 416 ? -2.284 -22.671 29.932 1 15.63 412 SER D C 1
ATOM 13235 O O . SER D 1 416 ? -1.465 -23.442 29.427 1 16.31 412 SER D O 1
ATOM 13238 N N . VAL D 1 417 ? -2.367 -22.475 31.296 1 14.89 413 VAL D N 1
ATOM 13239 C CA . VAL D 1 417 ? -1.57 -23.172 32.296 1 15.11 413 VAL D CA 1
ATOM 13240 C C . VAL D 1 417 ? -0.074 -23.025 31.982 1 14.41 413 VAL D C 1
ATOM 13241 O O . VAL D 1 417 ? 0.655 -24.002 31.869 1 13.37 413 VAL D O 1
ATOM 13245 N N . GLY D 1 418 ? 0.332 -21.782 31.764 1 14.3 414 GLY D N 1
ATOM 13246 C CA . GLY D 1 418 ? 1.71 -21.457 31.466 1 14.58 414 GLY D CA 1
ATOM 13247 C C . GLY D 1 418 ? 2.08 -21.442 29.997 1 14.82 414 GLY D C 1
ATOM 13248 O O . GLY D 1 418 ? 3.037 -20.761 29.646 1 15.8 414 GLY D O 1
ATOM 13249 N N . PHE D 1 419 ? 1.352 -22.163 29.116 1 13.14 415 PHE D N 1
ATOM 13250 C CA . PHE D 1 419 ? 1.735 -22.233 27.704 1 13.67 415 PHE D CA 1
ATOM 13251 C C . PHE D 1 419 ? 1.852 -20.87 27.001 1 12.54 415 PHE D C 1
ATOM 13252 O O . PHE D 1 419 ? 2.754 -20.722 26.178 1 13.05 415 PHE D O 1
ATOM 13260 N N . HIS D 1 420 ? 1.007 -19.89 27.32 1 11.37 416 HIS D N 1
ATOM 13261 C CA . HIS D 1 420 ? 1.066 -18.583 26.643 1 11.82 416 HIS D CA 1
ATOM 13262 C C . HIS D 1 420 ? 2.378 -17.843 26.881 1 12.55 416 HIS D C 1
ATOM 13263 O O . HIS D 1 420 ? 2.764 -17.025 26.059 1 11.7 416 HIS D O 1
ATOM 13270 N N . ASN D 1 421 ? 3.046 -18.114 28.006 1 12.96 417 ASN D N 1
ATOM 13271 C CA . ASN D 1 421 ? 4.328 -17.504 28.332 1 13.3 417 ASN D CA 1
ATOM 13272 C C . ASN D 1 421 ? 4.974 -18.345 29.439 1 13.63 417 ASN D C 1
ATOM 13273 O O . ASN D 1 421 ? 4.858 -18.019 30.623 1 12.81 417 ASN D O 1
ATOM 13278 N N . PRO D 1 422 ? 5.594 -19.489 29.06 1 14.3 418 PRO D N 1
ATOM 13279 C CA . PRO D 1 422 ? 6.162 -20.387 30.071 1 14.01 418 PRO D CA 1
ATOM 13280 C C . PRO D 1 422 ? 7.162 -19.754 31.032 1 15.74 418 PRO D C 1
ATOM 13281 O O . PRO D 1 422 ? 7.086 -20.022 32.225 1 15.5 418 PRO D O 1
ATOM 13285 N N . THR D 1 423 ? 8.084 -18.923 30.525 1 17.05 419 THR D N 1
ATOM 13286 C CA . THR D 1 423 ? 9.082 -18.307 31.386 1 18.09 419 THR D CA 1
ATOM 13287 C C . THR D 1 423 ? 8.449 -17.31 32.319 1 16.53 419 THR D C 1
ATOM 13288 O O . THR D 1 423 ? 8.839 -17.28 33.47 1 16.92 419 THR D O 1
ATOM 13292 N N . GLU D 1 424 ? 7.462 -16.528 31.86 1 15.29 420 GLU D N 1
ATOM 13293 C CA . GLU D 1 424 ? 6.808 -15.571 32.743 1 15.22 420 GLU D CA 1
ATOM 13294 C C . GLU D 1 424 ? 5.955 -16.283 33.8 1 15.56 420 GLU D C 1
ATOM 13295 O O . GLU D 1 424 ? 5.963 -15.855 34.965 1 15.99 420 GLU D O 1
ATOM 13301 N N . ALA D 1 425 ? 5.322 -17.431 33.455 1 14.68 421 ALA D N 1
ATOM 13302 C CA . ALA D 1 425 ? 4.57 -18.201 34.443 1 14.92 421 ALA D CA 1
ATOM 13303 C C . ALA D 1 425 ? 5.505 -18.675 35.557 1 16.59 421 ALA D C 1
ATOM 13304 O O . ALA D 1 425 ? 5.176 -18.524 36.737 1 16.75 421 ALA D O 1
ATOM 13306 N N . MET D 1 426 ? 6.737 -19.108 35.188 1 17.78 422 MET D N 1
ATOM 13307 C CA . MET D 1 426 ? 7.704 -19.515 36.223 1 19.29 422 MET D CA 1
ATOM 13308 C C . MET D 1 426 ? 8.187 -18.353 37.048 1 18.26 422 MET D C 1
ATOM 13309 O O . MET D 1 426 ? 8.362 -18.52 38.228 1 18.93 422 MET D O 1
ATOM 13314 N N . ARG D 1 427 ? 8.503 -17.207 36.428 1 17.06 423 ARG D N 1
ATOM 13315 C CA . ARG D 1 427 ? 9.013 -16.047 37.151 1 16.05 423 ARG D CA 1
ATOM 13316 C C . ARG D 1 427 ? 7.969 -15.563 38.196 1 15.39 423 ARG D C 1
ATOM 13317 O O . ARG D 1 427 ? 8.305 -15.366 39.353 1 16.29 423 ARG D O 1
ATOM 13325 N N . VAL D 1 428 ? 6.717 -15.428 37.768 1 13.93 424 VAL D N 1
ATOM 13326 C CA . VAL D 1 428 ? 5.609 -14.953 38.582 1 13.15 424 VAL D CA 1
ATOM 13327 C C . VAL D 1 428 ? 5.334 -15.885 39.747 1 13.26 424 VAL D C 1
ATOM 13328 O O . VAL D 1 428 ? 5.283 -15.401 40.863 1 13.06 424 VAL D O 1
ATOM 13332 N N . LEU D 1 429 ? 5.239 -17.203 39.517 1 13.36 425 LEU D N 1
ATOM 13333 C CA . LEU D 1 429 ? 4.993 -18.146 40.604 1 14.08 425 LEU D CA 1
ATOM 13334 C C . LEU D 1 429 ? 6.207 -18.345 41.522 1 15.68 425 LEU D C 1
ATOM 13335 O O . LEU D 1 429 ? 6.043 -18.623 42.714 1 17.11 425 LEU D O 1
ATOM 13340 N N . GLY D 1 430 ? 7.412 -18.157 40.993 1 15.42 426 GLY D N 1
ATOM 13341 C CA . GLY D 1 430 ? 8.619 -18.222 41.818 1 14.86 426 GLY D CA 1
ATOM 13342 C C . GLY D 1 430 ? 8.642 -17.026 42.754 1 16.06 426 GLY D C 1
ATOM 13343 O O . GLY D 1 430 ? 8.956 -17.151 43.939 1 17.48 426 GLY D O 1
ATOM 13344 N N . ASP D 1 431 ? 8.244 -15.852 42.25 1 16.36 427 ASP D N 1
ATOM 13345 C CA . ASP D 1 431 ? 8.141 -14.649 43.063 1 16.08 427 ASP D CA 1
ATOM 13346 C C . ASP D 1 431 ? 7.023 -14.783 44.098 1 14.75 427 ASP D C 1
ATOM 13347 O O . ASP D 1 431 ? 7.224 -14.366 45.226 1 15.6 427 ASP D O 1
ATOM 13352 N N . ALA D 1 432 ? 5.878 -15.402 43.755 1 13.14 428 ALA D N 1
ATOM 13353 C CA . ALA D 1 432 ? 4.794 -15.617 44.738 1 13.21 428 ALA D CA 1
ATOM 13354 C C . ALA D 1 432 ? 5.303 -16.435 45.94 1 12.92 428 ALA D C 1
ATOM 13355 O O . ALA D 1 432 ? 5.035 -16.066 47.082 1 11.89 428 ALA D O 1
ATOM 13357 N N . THR D 1 433 ? 6.094 -17.49 45.677 1 13.21 429 THR D N 1
ATOM 13358 C CA . THR D 1 433 ? 6.634 -18.305 46.748 1 15.24 429 THR D CA 1
ATOM 13359 C C . THR D 1 433 ? 7.576 -17.501 47.632 1 15.86 429 THR D C 1
ATOM 13360 O O . THR D 1 433 ? 7.54 -17.662 48.849 1 17.03 429 THR D O 1
ATOM 13364 N N . ALA D 1 434 ? 8.401 -16.641 47.022 1 14.94 430 ALA D N 1
ATOM 13365 C CA . ALA D 1 434 ? 9.354 -15.857 47.783 1 15.82 430 ALA D CA 1
ATOM 13366 C C . ALA D 1 434 ? 8.621 -14.857 48.679 1 14.98 430 ALA D C 1
ATOM 13367 O O . ALA D 1 434 ? 8.976 -14.72 49.839 1 14.27 430 ALA D O 1
ATOM 13369 N N . PHE D 1 435 ? 7.608 -14.172 48.135 1 14.21 431 PHE D N 1
ATOM 13370 C CA . PHE D 1 435 ? 6.797 -13.224 48.889 1 13.9 431 PHE D CA 1
ATOM 13371 C C . PHE D 1 435 ? 6.083 -13.938 50.037 1 13.98 431 PHE D C 1
ATOM 13372 O O . PHE D 1 435 ? 6.049 -13.415 51.145 1 14.08 431 PHE D O 1
ATOM 13380 N N . ALA D 1 436 ? 5.466 -15.1 49.766 1 13.75 432 ALA D N 1
ATOM 13381 C CA . ALA D 1 436 ? 4.705 -15.81 50.799 1 13.65 432 ALA D CA 1
ATOM 13382 C C . ALA D 1 436 ? 5.623 -16.327 51.91 1 13.84 432 ALA D C 1
ATOM 13383 O O . ALA D 1 436 ? 5.289 -16.195 53.086 1 13.58 432 ALA D O 1
ATOM 13385 N N . THR D 1 437 ? 6.763 -16.904 51.545 1 13.75 433 THR D N 1
ATOM 13386 C CA . THR D 1 437 ? 7.649 -17.478 52.552 1 15.1 433 THR D CA 1
ATOM 13387 C C . THR D 1 437 ? 8.218 -16.379 53.475 1 14.57 433 THR D C 1
ATOM 13388 O O . THR D 1 437 ? 8.426 -16.631 54.646 1 15.34 433 THR D O 1
ATOM 13392 N N . LYS D 1 438 ? 8.43 -15.163 52.947 1 13.45 434 LYS D N 1
ATOM 13393 C CA . LYS D 1 438 ? 8.908 -14.059 53.745 1 13.25 434 LYS D CA 1
ATOM 13394 C C . LYS D 1 438 ? 7.814 -13.582 54.692 1 13.48 434 LYS D C 1
ATOM 13395 O O . LYS D 1 438 ? 8.104 -13.294 55.857 1 13.91 434 LYS D O 1
ATOM 13401 N N . ALA D 1 439 ? 6.549 -13.553 54.231 1 12.41 435 ALA D N 1
ATOM 13402 C CA . ALA D 1 439 ? 5.428 -13.147 55.089 1 11.67 435 ALA D CA 1
ATOM 13403 C C . ALA D 1 439 ? 5.229 -14.19 56.208 1 12.04 435 ALA D C 1
ATOM 13404 O O . ALA D 1 439 ? 4.972 -13.829 57.352 1 11.4 435 ALA D O 1
ATOM 13406 N N . GLU D 1 440 ? 5.386 -15.484 55.887 1 12.52 436 GLU D N 1
ATOM 13407 C CA . GLU D 1 440 ? 5.299 -16.556 56.871 1 13.29 436 GLU D CA 1
ATOM 13408 C C . GLU D 1 440 ? 6.397 -16.37 57.94 1 15.16 436 GLU D C 1
ATOM 13409 O O . GLU D 1 440 ? 6.125 -16.592 59.116 1 16.7 436 GLU D O 1
ATOM 13415 N N . ALA D 1 441 ? 7.628 -15.971 57.53 1 13.81 437 ALA D N 1
ATOM 13416 C CA . ALA D 1 441 ? 8.735 -15.736 58.456 1 13.52 437 ALA D CA 1
ATOM 13417 C C . ALA D 1 441 ? 8.376 -14.671 59.505 1 14.97 437 ALA D C 1
ATOM 13418 O O . ALA D 1 441 ? 8.671 -14.834 60.687 1 14.47 437 ALA D O 1
ATOM 13420 N N . LEU D 1 442 ? 7.762 -13.574 59.067 1 15.44 438 LEU D N 1
ATOM 13421 C CA . LEU D 1 442 ? 7.426 -12.46 59.934 1 15.81 438 LEU D CA 1
ATOM 13422 C C . LEU D 1 442 ? 6.243 -12.752 60.816 1 16.47 438 LEU D C 1
ATOM 13423 O O . LEU D 1 442 ? 6.235 -12.325 61.98 1 17.78 438 LEU D O 1
ATOM 13428 N N . LEU D 1 443 ? 5.279 -13.534 60.321 1 15.43 439 LEU D N 1
ATOM 13429 C CA . LEU D 1 443 ? 4.122 -13.924 61.121 1 15.69 439 LEU D CA 1
ATOM 13430 C C . LEU D 1 443 ? 4.477 -14.997 62.136 1 15.74 439 LEU D C 1
ATOM 13431 O O . LEU D 1 443 ? 3.983 -14.928 63.258 1 16.84 439 LEU D O 1
ATOM 13436 N N . ARG D 1 444 ? 5.35 -15.959 61.781 1 14.82 440 ARG D N 1
ATOM 13437 C CA . ARG D 1 444 ? 5.822 -16.977 62.737 1 15.15 440 ARG D CA 1
ATOM 13438 C C . ARG D 1 444 ? 6.588 -16.298 63.873 1 15.12 440 ARG D C 1
ATOM 13439 O O . ARG D 1 444 ? 6.414 -16.671 65.019 1 15.58 440 ARG D O 1
ATOM 13447 N N . GLN D 1 445 ? 7.384 -15.284 63.567 1 14.99 441 GLN D N 1
ATOM 13448 C CA . GLN D 1 445 ? 8.126 -14.538 64.57 1 15.77 441 GLN D CA 1
ATOM 13449 C C . GLN D 1 445 ? 7.175 -13.711 65.461 1 17.39 441 GLN D C 1
ATOM 13450 O O . GLN D 1 445 ? 7.322 -13.722 66.682 1 18.19 441 GLN D O 1
ATOM 13456 N N . ALA D 1 446 ? 6.216 -12.99 64.861 1 17.75 442 ALA D N 1
ATOM 13457 C CA . ALA D 1 446 ? 5.263 -12.155 65.603 1 18.45 442 ALA D CA 1
ATOM 13458 C C . ALA D 1 446 ? 4.428 -13.013 66.552 1 19.79 442 ALA D C 1
ATOM 13459 O O . ALA D 1 446 ? 4.215 -12.641 67.717 1 20.81 442 ALA D O 1
ATOM 13461 N N . LEU D 1 447 ? 3.974 -14.174 66.074 1 19.74 443 LEU D N 1
ATOM 13462 C CA . LEU D 1 447 ? 3.199 -15.085 66.894 1 19.58 443 LEU D CA 1
ATOM 13463 C C . LEU D 1 447 ? 4.054 -15.623 68.041 1 20.32 443 LEU D C 1
ATOM 13464 O O . LEU D 1 447 ? 3.588 -15.595 69.173 1 22.13 443 LEU D O 1
ATOM 13469 N N . ALA D 1 448 ? 5.305 -16.047 67.781 1 19.78 444 ALA D N 1
ATOM 13470 C CA . ALA D 1 448 ? 6.194 -16.557 68.835 1 20.81 444 ALA D CA 1
ATOM 13471 C C . ALA D 1 448 ? 6.473 -15.502 69.895 1 21.86 444 ALA D C 1
ATOM 13472 O O . ALA D 1 448 ? 6.511 -15.822 71.081 1 22.12 444 ALA D O 1
ATOM 13474 N N . LYS D 1 449 ? 6.648 -14.246 69.475 1 22.69 445 LYS D N 1
ATOM 13475 C CA . LYS D 1 449 ? 6.887 -13.133 70.401 1 24.17 445 LYS D CA 1
ATOM 13476 C C . LYS D 1 449 ? 5.666 -12.919 71.328 1 25.03 445 LYS D C 1
ATOM 13477 O O . LYS D 1 449 ? 5.813 -12.597 72.517 1 25.16 445 LYS D O 1
ATOM 13483 N N . ALA D 1 450 ? 4.465 -13.143 70.794 1 25 446 ALA D N 1
ATOM 13484 C CA . ALA D 1 450 ? 3.228 -13.018 71.534 1 25.84 446 ALA D CA 1
ATOM 13485 C C . ALA D 1 450 ? 2.864 -14.275 72.339 1 26.99 446 ALA D C 1
ATOM 13486 O O . ALA D 1 450 ? 1.759 -14.32 72.87 1 28.31 446 ALA D O 1
ATOM 13488 N N . GLY D 1 451 ? 3.728 -15.286 72.373 1 26.51 447 GLY D N 1
ATOM 13489 C CA . GLY D 1 451 ? 3.488 -16.517 73.12 1 26.97 447 GLY D CA 1
ATOM 13490 C C . GLY D 1 451 ? 2.75 -17.611 72.366 1 27.77 447 GLY D C 1
ATOM 13491 O O . GLY D 1 451 ? 2.338 -18.591 72.974 1 29.08 447 GLY D O 1
ATOM 13492 N N . VAL D 1 452 ? 2.583 -17.478 71.051 1 26.74 448 VAL D N 1
ATOM 13493 C CA . VAL D 1 452 ? 1.883 -18.472 70.224 1 27.32 448 VAL D CA 1
ATOM 13494 C C . VAL D 1 452 ? 2.895 -19.196 69.327 1 26.94 448 VAL D C 1
ATOM 13495 O O . VAL D 1 452 ? 3.446 -18.59 68.407 1 26.82 448 VAL D O 1
ATOM 13499 N N . ASP D 1 453 ? 3.134 -20.477 69.583 1 26.28 449 ASP D N 1
ATOM 13500 C CA . ASP D 1 453 ? 4.091 -21.254 68.813 1 26.35 449 ASP D CA 1
ATOM 13501 C C . ASP D 1 453 ? 3.464 -21.996 67.631 1 26.63 449 ASP D C 1
ATOM 13502 O O . ASP D 1 453 ? 2.593 -22.846 67.814 1 28.41 449 ASP D O 1
ATOM 13507 N N . VAL D 1 454 ? 3.872 -21.641 66.416 1 24.82 450 VAL D N 1
ATOM 13508 C CA . VAL D 1 454 ? 3.342 -22.271 65.222 1 24.13 450 VAL D CA 1
ATOM 13509 C C . VAL D 1 454 ? 4.108 -23.574 64.982 1 23.96 450 VAL D C 1
ATOM 13510 O O . VAL D 1 454 ? 5.333 -23.566 64.955 1 23.14 450 VAL D O 1
ATOM 13514 N N . PRO D 1 455 ? 3.411 -24.708 64.815 1 24.83 451 PRO D N 1
ATOM 13515 C CA . PRO D 1 455 ? 4.126 -25.966 64.533 1 24.81 451 PRO D CA 1
ATOM 13516 C C . PRO D 1 455 ? 4.819 -25.958 63.168 1 24.36 451 PRO D C 1
ATOM 13517 O O . PRO D 1 455 ? 4.541 -25.092 62.341 1 24.53 451 PRO D O 1
ATOM 13521 N N . LEU D 1 456 ? 5.693 -26.942 62.904 1 24.24 452 LEU D N 1
ATOM 13522 C CA . LEU D 1 456 ? 6.353 -27.032 61.593 1 25.1 452 LEU D CA 1
ATOM 13523 C C . LEU D 1 456 ? 5.322 -27.259 60.492 1 24.64 452 LEU D C 1
ATOM 13524 O O . LEU D 1 456 ? 5.385 -26.613 59.439 1 24.15 452 LEU D O 1
ATOM 13529 N N . THR D 1 457 ? 4.329 -28.119 60.769 1 24.59 453 THR D N 1
ATOM 13530 C CA . THR D 1 457 ? 3.25 -28.38 59.811 1 24.6 453 THR D CA 1
ATOM 13531 C C . THR D 1 457 ? 2.058 -27.553 60.224 1 24.55 453 THR D C 1
ATOM 13532 O O . THR D 1 457 ? 1.559 -27.705 61.334 1 24.73 453 THR D O 1
ATOM 13536 N N . VAL D 1 458 ? 1.599 -26.668 59.345 1 24.64 454 VAL D N 1
ATOM 13537 C CA . VAL D 1 458 ? 0.458 -25.813 59.648 1 23.76 454 VAL D CA 1
ATOM 13538 C C . VAL D 1 458 ? -0.836 -26.508 59.215 1 24.27 454 VAL D C 1
ATOM 13539 O O . VAL D 1 458 ? -0.98 -26.91 58.062 1 23.8 454 VAL D O 1
ATOM 13543 N N . ASN D 1 459 ? -1.764 -26.687 60.155 1 24.73 455 ASN D N 1
ATOM 13544 C CA . ASN D 1 459 ? -3.042 -27.309 59.864 1 25.51 455 ASN D CA 1
ATOM 13545 C C . ASN D 1 459 ? -3.929 -26.245 59.194 1 25.19 455 ASN D C 1
ATOM 13546 O O . ASN D 1 459 ? -4.302 -25.263 59.83 1 25.84 455 ASN D O 1
ATOM 13551 N N . LEU D 1 460 ? -4.252 -26.424 57.911 1 24.23 456 LEU D N 1
ATOM 13552 C CA . LEU D 1 460 ? -5.063 -25.472 57.182 1 23.78 456 LEU D CA 1
ATOM 13553 C C . LEU D 1 460 ? -6.553 -25.549 57.5 1 25.06 456 LEU D C 1
ATOM 13554 O O . LEU D 1 460 ? -7.27 -24.576 57.263 1 25.2 456 LEU D O 1
ATOM 13559 N N . GLU D 1 461 ? -7.043 -26.715 57.989 1 25.64 457 GLU D N 1
ATOM 13560 C CA . GLU D 1 461 ? -8.462 -26.93 58.309 1 27.27 457 GLU D CA 1
ATOM 13561 C C . GLU D 1 461 ? -9.354 -26.563 57.112 1 28.92 457 GLU D C 1
ATOM 13562 O O . GLU D 1 461 ? -10.312 -25.81 57.27 1 29.46 457 GLU D O 1
ATOM 13568 N N . LEU D 1 462 ? -8.993 -27.045 55.906 1 29.36 458 LEU D N 1
ATOM 13569 C CA . LEU D 1 462 ? -9.672 -26.715 54.653 1 31.06 458 LEU D CA 1
ATOM 13570 C C . LEU D 1 462 ? -11.187 -26.925 54.652 1 33.2 458 LEU D C 1
ATOM 13571 O O . LEU D 1 462 ? -11.897 -26.146 54.021 1 33.57 458 LEU D O 1
ATOM 13576 N N . ASN D 1 463 ? -11.679 -27.947 55.372 1 34.4 459 ASN D N 1
ATOM 13577 C CA . ASN D 1 463 ? -13.103 -28.242 55.468 1 36.5 459 ASN D CA 1
ATOM 13578 C C . ASN D 1 463 ? -13.91 -27.119 56.091 1 39.06 459 ASN D C 1
ATOM 13579 O O . ASN D 1 463 ? -15.098 -26.978 55.768 1 40.41 459 ASN D O 1
ATOM 13584 N N . LYS D 1 464 ? -13.295 -26.33 56.983 1 39.18 460 LYS D N 1
ATOM 13585 C CA . LYS D 1 464 ? -13.997 -25.206 57.593 1 40.47 460 LYS D CA 1
ATOM 13586 C C . LYS D 1 464 ? -14.274 -24.076 56.561 1 42.27 460 LYS D C 1
ATOM 13587 O O . LYS D 1 464 ? -15.124 -23.227 56.81 1 42.55 460 LYS D O 1
ATOM 13593 N N . TYR D 1 465 ? -13.595 -24.086 55.389 1 43.26 461 TYR D N 1
ATOM 13594 C CA . TYR D 1 465 ? -13.809 -23.071 54.358 1 44.6 461 TYR D CA 1
ATOM 13595 C C . TYR D 1 465 ? -14.723 -23.556 53.222 1 47.95 461 TYR D C 1
ATOM 13596 O O . TYR D 1 465 ? -14.734 -22.96 52.151 1 48.02 461 TYR D O 1
ATOM 13605 N N . LEU D 1 466 ? -15.479 -24.644 53.443 1 50.72 462 LEU D N 1
ATOM 13606 C CA . LEU D 1 466 ? -16.415 -25.166 52.447 1 53.95 462 LEU D CA 1
ATOM 13607 C C . LEU D 1 466 ? -17.811 -24.878 52.942 1 58.85 462 LEU D C 1
ATOM 13608 O O . LEU D 1 466 ? -18.137 -25.213 54.08 1 59.55 462 LEU D O 1
ATOM 13613 N N . ASP D 1 467 ? -18.643 -24.295 52.081 1 62.45 463 ASP D N 1
ATOM 13614 C CA . ASP D 1 467 ? -20.055 -23.979 52.358 1 66.02 463 ASP D CA 1
ATOM 13615 C C . ASP D 1 467 ? -20.913 -25.246 52.581 1 68.55 463 ASP D C 1
ATOM 13616 O O . ASP D 1 467 ? -20.425 -26.359 52.355 1 68.47 463 ASP D O 1
ATOM 13621 N N . GLN D 1 468 ? -22.194 -25.086 53.01 1 70.56 464 GLN D N 1
ATOM 13622 C CA . GLN D 1 468 ? -23.1 -26.228 53.246 1 72.64 464 GLN D CA 1
ATOM 13623 C C . GLN D 1 468 ? -23.385 -27.039 51.964 1 74.28 464 GLN D C 1
ATOM 13624 O O . GLN D 1 468 ? -23.648 -28.244 52.036 1 74.97 464 GLN D O 1
ATOM 13626 N N . ARG D 1 469 ? -23.316 -26.381 50.798 1 74.67 465 ARG D N 1
ATOM 13627 C CA . ARG D 1 469 ? -23.489 -27.055 49.514 1 75.45 465 ARG D CA 1
ATOM 13628 C C . ARG D 1 469 ? -22.212 -27.853 49.191 1 76.03 465 ARG D C 1
ATOM 13629 O O . ARG D 1 469 ? -22.302 -28.996 48.746 1 76.57 465 ARG D O 1
ATOM 13631 N N . GLY D 1 470 ? -21.052 -27.247 49.459 1 75.6 466 GLY D N 1
ATOM 13632 C CA . GLY D 1 470 ? -19.736 -27.826 49.229 1 75.8 466 GLY D CA 1
ATOM 13633 C C . GLY D 1 470 ? -19.366 -28.973 50.138 1 75.67 466 GLY D C 1
ATOM 13634 O O . GLY D 1 470 ? -18.548 -29.804 49.756 1 75.47 466 GLY D O 1
ATOM 13635 N N . GLU D 1 471 ? -19.956 -29.031 51.345 1 75.73 467 GLU D N 1
ATOM 13636 C CA . GLU D 1 471 ? -19.721 -30.126 52.292 1 76.1 467 GLU D CA 1
ATOM 13637 C C . GLU D 1 471 ? -20.226 -31.46 51.718 1 75.75 467 GLU D C 1
ATOM 13638 O O . GLU D 1 471 ? -19.593 -32.5 51.907 1 75.72 467 GLU D O 1
ATOM 13644 N N . LYS D 1 472 ? -21.371 -31.426 51.022 1 75.11 468 LYS D N 1
ATOM 13645 C CA . LYS D 1 472 ? -21.953 -32.631 50.444 1 74.95 468 LYS D CA 1
ATOM 13646 C C . LYS D 1 472 ? -21.231 -33.097 49.164 1 74.54 468 LYS D C 1
ATOM 13647 O O . LYS D 1 472 ? -21.324 -34.266 48.799 1 75.13 468 LYS D O 1
ATOM 13649 N N . LYS D 1 473 ? -20.526 -32.194 48.479 1 73.3 469 LYS D N 1
ATOM 13650 C CA . LYS D 1 473 ? -19.833 -32.531 47.235 1 72.42 469 LYS D CA 1
ATOM 13651 C C . LYS D 1 473 ? -18.315 -32.691 47.396 1 70.55 469 LYS D C 1
ATOM 13652 O O . LYS D 1 473 ? -17.669 -33.248 46.505 1 71.19 469 LYS D O 1
ATOM 13654 N N . LEU D 1 474 ? -17.744 -32.198 48.505 1 67.77 470 LEU D N 1
ATOM 13655 C CA . LEU D 1 474 ? -16.3 -32.194 48.668 1 65.36 470 LEU D CA 1
ATOM 13656 C C . LEU D 1 474 ? -15.857 -32.259 50.114 1 62.83 470 LEU D C 1
ATOM 13657 O O . LEU D 1 474 ? -16.393 -31.572 50.979 1 62.48 470 LEU D O 1
ATOM 13662 N N . THR D 1 475 ? -14.876 -33.109 50.374 1 60.87 471 THR D N 1
ATOM 13663 C CA . THR D 1 475 ? -14.254 -33.216 51.684 1 59.38 471 THR D CA 1
ATOM 13664 C C . THR D 1 475 ? -12.736 -33.27 51.47 1 56.95 471 THR D C 1
ATOM 13665 O O . THR D 1 475 ? -12.253 -33.886 50.516 1 57.14 471 THR D O 1
ATOM 13669 N N . PHE D 1 476 ? -11.991 -32.591 52.332 1 54.14 472 PHE D N 1
ATOM 13670 C CA . PHE D 1 476 ? -10.541 -32.609 52.305 1 51.57 472 PHE D CA 1
ATOM 13671 C C . PHE D 1 476 ? -10.15 -33.456 53.498 1 50.82 472 PHE D C 1
ATOM 13672 O O . PHE D 1 476 ? -10.435 -33.074 54.631 1 51.2 472 PHE D O 1
ATOM 13680 N N . ASP D 1 477 ? -9.568 -34.631 53.249 1 49.74 473 ASP D N 1
ATOM 13681 C CA . ASP D 1 477 ? -9.144 -35.555 54.294 1 49.66 473 ASP D CA 1
ATOM 13682 C C . ASP D 1 477 ? -8.161 -34.87 55.268 1 49.26 473 ASP D C 1
ATOM 13683 O O . ASP D 1 477 ? -7.082 -34.442 54.863 1 49.1 473 ASP D O 1
ATOM 13688 N N . PRO D 1 478 ? -8.549 -34.751 56.556 1 48.98 474 PRO D N 1
ATOM 13689 C CA . PRO D 1 478 ? -7.664 -34.108 57.548 1 48.86 474 PRO D CA 1
ATOM 13690 C C . PRO D 1 478 ? -6.333 -34.828 57.792 1 48.63 474 PRO D C 1
ATOM 13691 O O . PRO D 1 478 ? -5.421 -34.242 58.372 1 48.04 474 PRO D O 1
ATOM 13695 N N . LYS D 1 479 ? -6.222 -36.095 57.373 1 48.73 475 LYS D N 1
ATOM 13696 C CA . LYS D 1 479 ? -4.983 -36.86 57.522 1 49.14 475 LYS D CA 1
ATOM 13697 C C . LYS D 1 479 ? -3.98 -36.616 56.36 1 48.35 475 LYS D C 1
ATOM 13698 O O . LYS D 1 479 ? -2.84 -37.069 56.44 1 49.02 475 LYS D O 1
ATOM 13704 N N . VAL D 1 480 ? -4.395 -35.915 55.3 1 46.98 476 VAL D N 1
ATOM 13705 C CA . VAL D 1 480 ? -3.502 -35.61 54.19 1 46.6 476 VAL D CA 1
ATOM 13706 C C . VAL D 1 480 ? -2.488 -34.531 54.589 1 45.83 476 VAL D C 1
ATOM 13707 O O . VAL D 1 480 ? -2.858 -33.472 55.092 1 45.37 476 VAL D O 1
ATOM 13711 N N . GLU D 1 481 ? -1.208 -34.822 54.38 1 45.23 477 GLU D N 1
ATOM 13712 C CA . GLU D 1 481 ? -0.143 -33.899 54.715 1 44.84 477 GLU D CA 1
ATOM 13713 C C . GLU D 1 481 ? 0.738 -33.598 53.492 1 43.67 477 GLU D C 1
ATOM 13714 O O . GLU D 1 481 ? 1.236 -34.518 52.849 1 44.04 477 GLU D O 1
ATOM 13720 N N . ILE D 1 482 ? 0.914 -32.316 53.163 1 42.11 478 ILE D N 1
ATOM 13721 C CA . ILE D 1 482 ? 1.774 -31.895 52.063 1 41.3 478 ILE D CA 1
ATOM 13722 C C . ILE D 1 482 ? 3.12 -31.476 52.66 1 41.8 478 ILE D C 1
ATOM 13723 O O . ILE D 1 482 ? 3.192 -30.445 53.323 1 42.18 478 ILE D O 1
ATOM 13728 N N . LYS D 1 483 ? 4.151 -32.341 52.537 1 41.63 479 LYS D N 1
ATOM 13729 C CA . LYS D 1 483 ? 5.511 -32.108 53.031 1 41.71 479 LYS D CA 1
ATOM 13730 C C . LYS D 1 483 ? 6.453 -32.045 51.802 1 41.53 479 LYS D C 1
ATOM 13731 O O . LYS D 1 483 ? 7.1 -33.023 51.403 1 41.63 479 LYS D O 1
ATOM 13737 N N . ASP D 1 484 ? 6.422 -30.873 51.161 1 41.08 480 ASP D N 1
ATOM 13738 C CA . ASP D 1 484 ? 7.128 -30.434 49.956 1 41.32 480 ASP D CA 1
ATOM 13739 C C . ASP D 1 484 ? 8.659 -30.521 50.138 1 40.88 480 ASP D C 1
ATOM 13740 O O . ASP D 1 484 ? 9.144 -30.245 51.242 1 40.59 480 ASP D O 1
ATOM 13745 N N . PRO D 1 485 ? 9.457 -30.803 49.083 1 40.58 481 PRO D N 1
ATOM 13746 C CA . PRO D 1 485 ? 10.921 -30.801 49.286 1 40.07 481 PRO D CA 1
ATOM 13747 C C . PRO D 1 485 ? 11.516 -29.401 49.482 1 38.95 481 PRO D C 1
ATOM 13748 O O . PRO D 1 485 ? 12.587 -29.294 50.075 1 39.35 481 PRO D O 1
ATOM 13752 N N . TYR D 1 486 ? 10.773 -28.335 49.095 1 37.42 482 TYR D N 1
ATOM 13753 C CA . TYR D 1 486 ? 11.207 -26.935 49.168 1 36.75 482 TYR D CA 1
ATOM 13754 C C . TYR D 1 486 ? 10.821 -26.175 50.413 1 34.98 482 TYR D C 1
ATOM 13755 O O . TYR D 1 486 ? 11.162 -25 50.515 1 35.93 482 TYR D O 1
ATOM 13764 N N . GLY D 1 487 ? 10.174 -26.821 51.365 1 32.66 483 GLY D N 1
ATOM 13765 C CA . GLY D 1 487 ? 9.83 -26.159 52.616 1 31.42 483 GLY D CA 1
ATOM 13766 C C . GLY D 1 487 ? 8.369 -26.173 53.008 1 29.77 483 GLY D C 1
ATOM 13767 O O . GLY D 1 487 ? 8.072 -26.125 54.201 1 29.54 483 GLY D O 1
ATOM 13768 N N . VAL D 1 488 ? 7.447 -26.201 52.018 1 27.98 484 VAL D N 1
ATOM 13769 C CA . VAL D 1 488 ? 6.003 -26.214 52.312 1 27.82 484 VAL D CA 1
ATOM 13770 C C . VAL D 1 488 ? 5.62 -27.417 53.184 1 27.86 484 VAL D C 1
ATOM 13771 O O . VAL D 1 488 ? 5.954 -28.56 52.841 1 28.16 484 VAL D O 1
ATOM 13775 N N . GLN D 1 489 ? 4.962 -27.142 54.326 1 27.08 485 GLN D N 1
ATOM 13776 C CA . GLN D 1 489 ? 4.564 -28.167 55.283 1 26.73 485 GLN D CA 1
ATOM 13777 C C . GLN D 1 489 ? 3.184 -27.854 55.831 1 26.56 485 GLN D C 1
ATOM 13778 O O . GLN D 1 489 ? 3.043 -27.006 56.723 1 27.16 485 GLN D O 1
ATOM 13784 N N . VAL D 1 490 ? 2.154 -28.506 55.266 1 26.05 486 VAL D N 1
ATOM 13785 C CA . VAL D 1 490 ? 0.757 -28.254 55.617 1 26.5 486 VAL D CA 1
ATOM 13786 C C . VAL D 1 490 ? -0.042 -29.559 55.767 1 28.71 486 VAL D C 1
ATOM 13787 O O . VAL D 1 490 ? 0.351 -30.608 55.274 1 28.6 486 VAL D O 1
ATOM 13791 N N . ARG D 1 491 ? -1.144 -29.499 56.509 1 30.31 487 ARG D N 1
ATOM 13792 C CA . ARG D 1 491 ? -2.079 -30.607 56.633 1 32.04 487 ARG D CA 1
ATOM 13793 C C . ARG D 1 491 ? -3.466 -30.048 56.303 1 32.82 487 ARG D C 1
ATOM 13794 O O . ARG D 1 491 ? -3.72 -28.852 56.498 1 32.32 487 ARG D O 1
ATOM 13802 N N . PHE D 1 492 ? -4.322 -30.876 55.694 1 33.95 488 PHE D N 1
ATOM 13803 C CA . PHE D 1 492 ? -5.639 -30.413 55.283 1 35.18 488 PHE D CA 1
ATOM 13804 C C . PHE D 1 492 ? -6.531 -30.227 56.496 1 36.68 488 PHE D C 1
ATOM 13805 O O . PHE D 1 492 ? -7.478 -29.419 56.419 1 36.94 488 PHE D O 1
#

Sequence (1758 aa):
PDGEVDPAVWGKAYPTEYEMWKKTKSKYKRGFDADHVTYDKLSEFPYMALLFNGWGFGIAYNEPRGHANMVRDQLEIDSARLKSGGVCLTCKTPYAPKLEKEMGIDYFKTPFKDVLAKIPEKHKTLGVACIDCHDNKDMSLRISRGFTLGEALKKLGVDQAKLSRQEMRSLVCAQCHVTYNIPKDADKKSIGVYFPWQGSKMGNISVENIIKQIRSDASVGEWTQTVTGFKLGFIRHPEYELFSNNSVHWKAGAACTDCHMPYTVSDHRVMSPLKNDMKACIQCHTEKPEWLRDQVIAIQDRTVSLMLRSGYATATVAKLFEKAHAAQAQGKQIDKALYDRAKDLYEEAFYRCVFIGAENSVGFHNPTEAMRVLGDATAFATKAEALLRQALAKAGVDVPLTVNLELNKYLDQRGEKKLTFDPKVEIKDPYGVQVRFIPDGEVDPAVWGKAYPTEYEMWKKTKRGFDADHVTYDKLSEFPYMALLFNGWGFGIAYNEPRGHANMVRDQLEIDSARLKSGGVCLTCKTPYAPKLEKEMGIDYFKTPFKDVLAKIPEKHKTLGVACIDCHDNKDMSLRISRGFTLGEALKKLGVDQAKLSRQEMRSLVCAQCHVTYNIPKDADKKSIGVYFPWQGSKMGNISVENIIKQIRSDASVGEWTQTVTGFKLGFIRHPEYELFSNNSVHWKAGAACTDCHMPYTVSDHRVMSPLKNDMKACIQCHTEKPEWLRDQVIAIQDRTVSLMLRSGYATATVAKLFEKAHAAQAQGKQIDKALYDRAKDLYEEAFYRCVFIGAENSVGFHNPTEAMRVLGDATAFATKAEALLRQALAKAGVDVPLTVNLELNKYLDQRGEKKLTFDPKVEIKDPYGVQVRFKTVQIPDGEVDPAVWGKAYPTEYEMWKKKRGFDADHVTYDKLSEFPYMALLFNGWGFGIAYNEPRGHANMVRDQLEIDSARLKSGGVCLTCKTPYAPKLEKEMGIDYFKTPFKDVLAKIPEKHKTLGVACIDCHDNKDMSLRISRGFTLGEALKKLGVDQAKLSRQEMRSLVCAQCHVTYNIPKDADKKSIGVYFPWQGSKMGNISVENIIKQIRSDASVGEWTQTVTGFKLGFIRHPEYELFSNNSVHWKAGAACTDCHMPYTRVGAFKVSDHRVMSPLKNDMKACIQCHTEKPEWLRDQVIAIQDRTVSLMLRSGYATATVAKLFEKAHAAQAQGKQIDKALYDRAKDLYEEAFYRCVFIGAENSVGFHNPTEAMRVLGDATAFATKAEALLRQALAKAGVDVPLTVNLELNKYLDQRGEKKLTFDPKVEIKDPYGVQVRFKTVQIPDGEVDPAVWGKAYPTEYEMWKKTKRGFDADHVTYDKLSEFPYMALLFNGWGFGIAYNEPRGHANMVRDQLEIDSARLKSGGVCLTCKTPYAPKLEKEMGIDYFKTPFKDVLAKIPEKHKTLGVACIDCHDNKDMSLRISRGFTLGEALKKLGVDQAKLSRQEMRSLVCAQCHVTYNIPKDADKKSIGVYFPWQGSKMGNISVENIIKQIRSDASVGEWTQTVTGFKLGFIRHPEYELFSNNSVHWKAGAACTDCHMPYTRVGAFKVSDHRVMSPLKNDMKACIQCHTEKPEWLRDQVIAIQDRTVSLMLRSGYATATVAKLFEKAHAAQAQGKQIDKALYDRAKDLYEEAFYRCVFIGAENSVGFHNPTEAMRVLGDATAFATKAEALLRQALAKAGVDVPLTVNLELNKYLDQRGEKKLTFDPKVEIKDPYGVQVRF